Protein 4IGB (pdb70)

Foldseek 3Di:
DLQPQVQFAAEDAAAQQQLFAAFFFFAAFPVQKDWPDFDPQKDKDKDAQWAWQAQVHHTFGWIKIFIWGFDDLVDLAKDKDAFGTKMKRWFRDADLNFGKIKIKTFRMKMWGFPPDPLLNVLSPDPLATTFGAWMGIPRPHGNKIKGFGIDTDHPVRRRYRALGTKMKTWMKMFMDGPVPDFDLFWKKKKWWQQADADPVGDWKKKKFFPCRNWFRYKYAYNQADWDWADDDGIIMTTHDHGFDDSSCRRHHGMIMTTTLGRMTTMMIIYDSGDMTMITMTTFDQPPFKAKDKPPQADALAFFAKIKMKIKGFDDDDSHRHPGQFSWKKKKWFWDPQKAWDDKWKDWPNDTDDDPQFWHWDDDPRIIMIIGDPNNSVVVDRTIMMMMTMITGHHCRPVPQKTKIKMWMQGHSHIHIHDIGIYGHDD/DKDWDWDCDDNFIAIEIAAAQQQLQAQFFFFAAFPVQKDWPDFDPQKDKDKDAQWAWQAQVHHTFDGIKIFIWGFDDLVDQAKDKDAFGTKMKRFQRDADLNFGKIKIKTFRMKMWGFPPDPLLNCLSPDDQAGIWGAWMGDCRPHGRKIKGFGRDTDHPVRGRYRALGTKMKTWMKMFMDGPVHDFDLFWKKKKWWFQADADPSRDWKKKKFFVDRRWFHYKYAYPQADWDWADDPGMIMTTHDHGFDDSRCRRHHVMIMTTTLGRMTTMMIIYHSGDMTMITMTTFDQPPFKAKDKPPQADALAFFAKIKIKIKGADDDDSHRHPGQFPWKKKKWFWDPQKDWDDKWKDWPRDTDDDPQQWHWDDDRRMIMIIGDPNNSVVVRRTIMMMMTMMTGHHCSNPPPDDWTKIKMWMDGHSHIGIHDMGTYTYDYDD/DDKDWDWDDDPPFIAIEIAEAQQQLFAAFFFFAAFPVQKDWPDFDPQKDKDKDAQWAWLAQPHHGFGWIKIFIWGFDPLVDQAKDKDAFGTKMKGWQRDADPNFGKIKIKTFRMKIWGFPPDPLLNVLSPDPQATTFGAKMGICRPHGRKIKGWGIDTDHPVRGHYRQLGTWMKTWMKMFMDGPVPDFALFWKKKKWWFQADADPVRDWKKKKFFPDRNWFHYKYAYNQADWDWADDPTMIMTTHDHGDDDSSCRRHHVMIMITTLGRMTTMMIIYDSGDMTMITMTTAAQPPFKAKDKPPQEEALAAFAKIKMKIKGQDDDDSHRHPHQFQWKKKKWFWDLQKAWDDKWKDWDHGTDDDPQQWHWDDDRRMIMIIGDSNNSPDPRSTMMMMMTMITGHRCSVPDDDQKTKIKMWMDGHSDIGIHDMGMHGHD/DAAEDAAAFQQLQAAFFFFAAFPVQKDWPDADPQKDKDKDAQWAWLAQPHHTFGWIKIFIWGFDDLVDLAKDKDAFGTKMKGFQRDADPNFGKIKIKTFRMKIWGFPPDPLLNCLSPDPQAGIFGAWMGIPRPHGRKIKGWGRDTDHPVRRHYRQLGTKMKTKMKMFMDGPVNDDFLFWKKKKWFQQADADPVRDWKKKKFFPPVQFFRYKYAYNQAPWDWDDDDGITMTTHDHGFDDSRCRRHHVMIMTITLGRMTTMMIIYHSGDMTMITMTGFAQPPFKAKDKPPQADALAAWAKIKMKIKGQQGDDSYRHPGQFQWKKKKWFFDQQKDWDDKWKDWDHDTDDDPQFWHWDDDVRIIMIIGDSNNSVVPDRTIIMMMTIITGHRVSVVFTKIKMWMQGRSDIGIHDMGTHHYD

Structure (mmCIF, N/CA/C/O backbone):
data_4IGB
#
_entry.id   4IGB
#
_cell.length_a   152.131
_cell.length_b   158.115
_cell.length_c   164.265
_cell.angle_alpha   90.00
_cell.angle_beta   90.00
_cell.angle_gamma   90.00
#
_symmetry.space_group_name_H-M   'I 2 2 2'
#
loop_
_entity.id
_entity.type
_entity.pdbx_description
1 polymer 'LPXTG cell wall surface protein'
2 polymer 'LPXTG cell wall surface protein'
3 polymer 'LPXTG cell wall surface protein'
4 polymer 'LPXTG cell wall surface protein'
5 non-polymer 'SULFATE ION'
6 non-polymer GLYCEROL
7 non-polymer 'ACETATE ION'
8 non-polymer 'SODIUM ION'
9 water water
#
loop_
_atom_site.group_PDB
_atom_site.id
_atom_site.type_symbol
_atom_site.label_atom_id
_at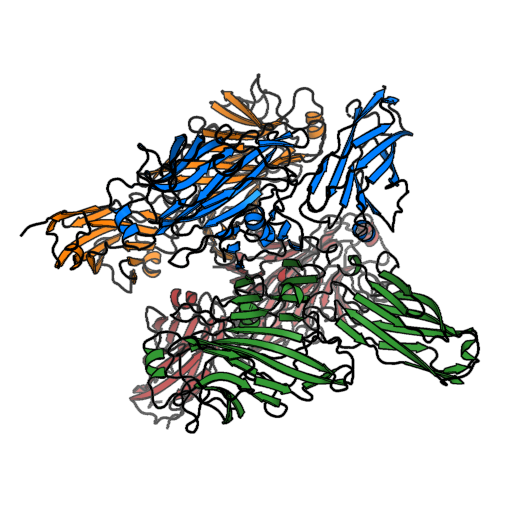om_site.label_alt_id
_atom_site.label_comp_id
_atom_site.label_asym_id
_atom_site.label_entity_id
_atom_site.label_seq_id
_atom_site.pdbx_PDB_ins_code
_atom_site.Cartn_x
_atom_site.Cartn_y
_atom_site.Cartn_z
_atom_site.occupancy
_atom_site.B_iso_or_equiv
_atom_site.auth_seq_id
_atom_site.auth_comp_id
_atom_site.auth_asym_id
_atom_site.auth_atom_id
_atom_site.pdbx_PDB_model_num
ATOM 1 N N . LEU A 1 1 ? 44.075 20.846 35.643 1.00 42.08 -6 LEU A N 1
ATOM 2 C CA . LEU A 1 1 ? 43.320 22.035 35.255 1.00 35.58 -6 LEU A CA 1
ATOM 3 C C . LEU A 1 1 ? 41.811 21.780 35.084 1.00 36.88 -6 LEU A C 1
ATOM 4 O O . LEU A 1 1 ? 41.362 20.670 34.777 1.00 27.08 -6 LEU A O 1
ATOM 9 N N . TYR A 1 2 ? 41.043 22.842 35.307 1.00 30.86 -5 TYR A N 1
ATOM 10 C CA . TYR A 1 2 ? 39.589 22.812 35.303 1.00 30.88 -5 TYR A CA 1
ATOM 11 C C . TYR A 1 2 ? 39.002 22.253 34.006 1.00 32.92 -5 TYR A C 1
ATOM 12 O O . TYR A 1 2 ? 37.954 21.612 34.029 1.00 33.49 -5 TYR A O 1
ATOM 21 N N . PHE A 1 3 ? 39.682 22.495 32.885 1.00 33.26 -4 PHE A N 1
ATOM 22 C CA . PHE A 1 3 ? 39.180 22.113 31.559 1.00 38.24 -4 PHE A CA 1
ATOM 23 C C . PHE A 1 3 ? 39.805 20.844 30.987 1.00 38.96 -4 PHE A C 1
ATOM 24 O O . PHE A 1 3 ? 39.475 20.438 29.878 1.00 48.01 -4 PHE A O 1
ATOM 32 N N . GLN A 1 4 ? 40.715 20.226 31.731 1.00 42.00 -3 GLN A N 1
ATOM 33 C CA . GLN A 1 4 ? 41.326 18.973 31.289 1.00 58.88 -3 GLN A CA 1
ATOM 34 C C . GLN A 1 4 ? 41.169 17.874 32.341 1.00 79.42 -3 GLN A C 1
ATOM 35 O O . GLN A 1 4 ? 42.127 17.180 32.685 1.00 88.15 -3 GLN A O 1
ATOM 41 N N . GLY A 1 5 ? 39.952 17.719 32.850 1.00 87.87 -2 GLY A N 1
ATOM 42 C CA . GLY A 1 5 ? 39.683 16.703 33.851 1.00 95.44 -2 GLY A CA 1
ATOM 43 C C . GLY A 1 5 ? 38.776 15.580 33.378 1.00 88.32 -2 GLY A C 1
ATOM 44 O O . GLY A 1 5 ? 38.142 14.913 34.197 1.00 82.97 -2 GLY A O 1
ATOM 45 N N . ALA A 1 6 ? 38.704 15.368 32.066 1.00 82.05 -1 ALA A N 1
ATOM 46 C CA . ALA A 1 6 ? 37.865 14.304 31.522 1.00 73.99 -1 ALA A CA 1
ATOM 47 C C . ALA A 1 6 ? 37.923 13.097 32.454 1.00 75.23 -1 ALA A C 1
ATOM 48 O O . ALA A 1 6 ? 39.010 12.690 32.859 1.00 76.65 -1 ALA A O 1
ATOM 50 N N . MET A 1 7 ? 36.754 12.557 32.803 1.00 72.58 0 MET A N 1
ATOM 51 C CA . MET A 1 7 ? 36.603 11.426 33.747 1.00 84.73 0 MET A CA 1
ATOM 52 C C . MET A 1 7 ? 36.796 11.766 35.239 1.00 74.44 0 MET A C 1
ATOM 53 O O . MET A 1 7 ? 36.053 11.274 36.098 1.00 74.59 0 MET A O 1
ATOM 58 N N . ALA A 1 8 ? 37.783 12.608 35.534 1.00 31.55 36 ALA A N 1
ATOM 59 C CA . ALA A 1 8 ? 38.150 12.917 36.910 1.00 28.61 36 ALA A CA 1
ATOM 60 C C . ALA A 1 8 ? 36.995 13.504 37.722 1.00 31.23 36 ALA A C 1
ATOM 61 O O . ALA A 1 8 ? 36.252 14.363 37.244 1.00 27.42 36 ALA A O 1
ATOM 63 N N . LEU A 1 9 ? 36.848 13.025 38.952 1.00 22.85 37 LEU A N 1
ATOM 64 C CA . LEU A 1 9 ? 35.939 13.644 39.895 1.00 18.35 37 LEU A CA 1
ATOM 65 C C . LEU A 1 9 ? 36.391 15.083 40.103 1.00 19.56 37 LEU A C 1
ATOM 66 O O . LEU A 1 9 ? 37.578 15.367 40.228 1.00 17.61 37 LEU A O 1
ATOM 71 N N . GLU A 1 10 ? 35.439 15.995 40.122 1.00 14.68 38 GLU A N 1
ATOM 72 C CA . GLU A 1 10 ? 35.736 17.401 40.319 1.00 13.04 38 GLU A CA 1
ATOM 73 C C . GLU A 1 10 ? 35.209 17.831 41.686 1.00 16.36 38 GLU A C 1
ATOM 74 O O . GLU A 1 10 ? 33.997 17.797 41.944 1.00 17.60 38 GLU A O 1
ATOM 80 N N . GLU A 1 11 ? 36.113 18.206 42.581 1.00 11.01 39 GLU A N 1
ATOM 81 C CA . GLU A 1 11 ? 35.704 18.760 43.870 1.00 12.23 39 GLU A CA 1
ATOM 82 C C . GLU A 1 11 ? 36.015 20.250 43.966 1.00 26.35 39 GLU A C 1
ATOM 83 O O . GLU A 1 11 ? 37.140 20.711 43.687 1.00 16.61 39 GLU A O 1
ATOM 89 N N . ILE A 1 12 ? 35.005 20.998 44.375 1.00 17.92 40 ILE A N 1
ATOM 90 C CA . ILE A 1 12 ? 35.115 22.444 44.414 1.00 19.17 40 ILE A CA 1
ATOM 91 C C . ILE A 1 12 ? 34.790 22.961 45.806 1.00 22.83 40 ILE A C 1
ATOM 92 O O . ILE A 1 12 ? 33.842 22.501 46.453 1.00 18.51 40 ILE A O 1
ATOM 97 N N . LYS A 1 13 ? 35.617 23.886 46.280 1.00 15.77 41 LYS A N 1
ATOM 98 C CA . LYS A 1 13 ? 35.263 24.660 47.448 1.00 14.23 41 LYS A CA 1
ATOM 99 C C . LYS A 1 13 ? 35.472 26.133 47.146 1.00 16.80 41 LYS A C 1
ATOM 100 O O . LYS A 1 13 ? 36.594 26.568 46.910 1.00 20.42 41 LYS A O 1
ATOM 106 N N . ASN A 1 14 ? 34.380 26.890 47.141 1.00 16.66 42 ASN A N 1
ATOM 107 C CA . ASN A 1 14 ? 34.394 28.285 46.713 1.00 19.37 42 ASN A CA 1
ATOM 108 C C . ASN A 1 14 ? 33.306 29.092 47.439 1.00 20.80 42 ASN A C 1
ATOM 109 O O . ASN A 1 14 ? 32.695 28.601 48.396 1.00 17.93 42 ASN A O 1
ATOM 114 N N . GLY A 1 15 ? 33.065 30.314 46.975 1.00 18.95 43 GLY A N 1
ATOM 115 C CA . GLY A 1 15 ? 32.148 31.228 47.643 1.00 19.50 43 GLY A CA 1
ATOM 116 C C . GLY A 1 15 ? 30.678 31.039 47.297 1.00 28.84 43 GLY A C 1
ATOM 117 O O . GLY A 1 15 ? 29.810 31.740 47.841 1.00 24.04 43 GLY A O 1
ATOM 118 N N . THR A 1 16 ? 30.377 30.101 46.400 1.00 20.42 44 THR A N 1
ATOM 119 C CA . THR A 1 16 ? 28.985 29.883 46.015 1.00 23.24 44 THR A CA 1
ATOM 120 C C . THR A 1 16 ? 28.104 29.640 47.232 1.00 16.18 44 THR A C 1
ATOM 121 O O . THR A 1 16 ? 28.434 28.843 48.106 1.00 17.51 44 THR A O 1
ATOM 125 N N . ASP A 1 17 ? 26.978 30.339 47.283 1.00 17.77 45 ASP A N 1
ATOM 126 C CA . ASP A 1 17 ? 26.049 30.210 48.388 1.00 22.65 45 ASP A CA 1
ATOM 127 C C . ASP A 1 17 ? 25.122 29.034 48.128 1.00 23.89 45 ASP A C 1
ATOM 128 O O . ASP A 1 17 ? 24.224 29.118 47.300 1.00 17.35 45 ASP A O 1
ATOM 133 N N . ILE A 1 18 ? 25.338 27.940 48.849 1.00 19.84 46 ILE A N 1
ATOM 134 C CA . ILE A 1 18 ? 24.608 26.722 48.547 1.00 15.71 46 ILE A CA 1
ATOM 135 C C . ILE A 1 18 ? 23.149 26.893 48.917 1.00 25.57 46 ILE A C 1
ATOM 136 O O . ILE A 1 18 ? 22.290 26.290 48.298 1.00 21.21 46 ILE A O 1
ATOM 141 N N . SER A 1 19 ? 22.869 27.742 49.909 1.00 20.13 47 SER A N 1
ATOM 142 C CA . SER A 1 19 ? 21.496 27.964 50.332 1.00 15.42 47 SER A CA 1
ATOM 143 C C . SER A 1 19 ? 20.666 28.708 49.291 1.00 17.94 47 SER A C 1
ATOM 144 O O . SER A 1 19 ? 19.442 28.669 49.358 1.00 20.84 47 SER A O 1
ATOM 147 N N . THR A 1 20 ? 21.310 29.396 48.349 1.00 12.71 48 THR A N 1
ATOM 148 C CA . THR A 1 20 ? 20.558 30.121 47.319 1.00 17.28 48 THR A CA 1
ATOM 149 C C . THR A 1 20 ? 20.712 29.574 45.885 1.00 27.67 48 THR A C 1
ATOM 150 O O . THR A 1 20 ? 20.661 30.330 44.916 1.00 20.22 48 THR A O 1
ATOM 154 N N . LEU A 1 21 ? 20.891 28.267 45.754 1.00 21.75 49 LEU A N 1
ATOM 155 C CA . LEU A 1 21 ? 20.913 27.653 44.436 1.00 26.76 49 LEU A CA 1
ATOM 156 C C . LEU A 1 21 ? 19.520 27.694 43.856 1.00 23.29 49 LEU A C 1
ATOM 157 O O . LEU A 1 21 ? 18.537 27.683 44.584 1.00 26.86 49 LEU A O 1
ATOM 162 N N . ASP A 1 22 ? 19.452 27.726 42.538 1.00 18.88 50 ASP A N 1
ATOM 163 C CA . ASP A 1 22 ? 18.190 27.745 41.826 1.00 27.25 50 ASP A CA 1
ATOM 164 C C . ASP A 1 22 ? 17.964 26.400 41.141 1.00 25.57 50 ASP A C 1
ATOM 165 O O . ASP A 1 22 ? 17.419 26.358 40.050 1.00 28.02 50 ASP A O 1
ATOM 170 N N . ILE A 1 23 ? 18.399 25.306 41.764 1.00 17.48 51 ILE A N 1
ATOM 171 C CA . ILE A 1 23 ? 18.222 23.990 41.142 1.00 21.25 51 ILE A CA 1
ATOM 172 C C . ILE A 1 23 ? 16.788 23.491 41.325 1.00 23.31 51 ILE A C 1
ATOM 173 O O . ILE A 1 23 ? 16.038 24.028 42.140 1.00 21.09 51 ILE A O 1
ATOM 178 N N . ARG A 1 24 ? 16.401 22.480 40.553 1.00 15.19 52 ARG A N 1
ATOM 179 C CA . ARG A 1 24 ? 15.035 21.980 40.588 1.00 18.46 52 ARG A CA 1
ATOM 180 C C . ARG A 1 24 ? 14.881 20.942 41.680 1.00 18.66 52 ARG A C 1
ATOM 181 O O . ARG A 1 24 ? 15.570 19.928 41.662 1.00 19.17 52 ARG A O 1
ATOM 189 N N . LYS A 1 25 ? 13.973 21.188 42.618 1.00 14.84 53 LYS A N 1
ATOM 190 C CA . LYS A 1 25 ? 13.669 20.196 43.641 1.00 14.06 53 LYS A CA 1
ATOM 191 C C . LYS A 1 25 ? 12.450 19.425 43.173 1.00 26.80 53 LYS A C 1
ATOM 192 O O . LYS A 1 25 ? 11.428 20.013 42.865 1.00 20.87 53 LYS A O 1
ATOM 198 N N . PHE A 1 26 ? 12.567 18.105 43.091 1.00 21.77 54 PHE A N 1
ATOM 199 C CA . PHE A 1 26 ? 11.465 17.293 42.602 1.00 14.21 54 PHE A CA 1
ATOM 200 C C . PHE A 1 26 ? 10.338 17.188 43.617 1.00 17.39 54 PHE A C 1
ATOM 201 O O . PHE A 1 26 ? 10.564 17.349 44.820 1.00 21.45 54 PHE A O 1
ATOM 209 N N . ASN A 1 27 ? 9.123 16.929 43.131 1.00 19.62 55 ASN A N 1
ATOM 210 C CA . ASN A 1 27 ? 7.978 16.750 44.019 1.00 17.14 55 ASN A CA 1
ATOM 211 C C . ASN A 1 27 ? 7.966 15.355 44.610 1.00 21.99 55 ASN A C 1
ATOM 212 O O . ASN A 1 27 ? 7.617 14.390 43.922 1.00 15.95 55 ASN A O 1
ATOM 217 N N . LEU A 1 28 ? 8.344 15.252 45.879 1.00 18.21 56 LEU A N 1
ATOM 218 C CA . LEU A 1 28 ? 8.286 13.990 46.615 1.00 20.59 56 LEU A CA 1
ATOM 219 C C . LEU A 1 28 ? 7.469 14.195 47.877 1.00 21.97 56 LEU A C 1
ATOM 220 O O . LEU A 1 28 ? 7.815 15.019 48.722 1.00 19.28 56 LEU A O 1
ATOM 225 N N . ASN A 1 29 ? 6.391 13.441 48.024 1.00 23.78 57 ASN A N 1
ATOM 226 C CA . ASN A 1 29 ? 5.538 13.643 49.181 1.00 21.96 57 ASN A CA 1
ATOM 227 C C . ASN A 1 29 ? 4.680 12.421 49.484 1.00 26.63 57 ASN A C 1
ATOM 228 O O . ASN A 1 29 ? 4.672 11.443 48.725 1.00 17.91 57 ASN A O 1
ATOM 233 N N . ILE A 1 30 ? 3.955 12.484 50.595 1.00 25.60 58 ILE A N 1
ATOM 234 C CA . ILE A 1 30 ? 3.140 11.363 51.044 1.00 26.60 58 ILE A CA 1
ATOM 235 C C . ILE A 1 30 ? 2.018 11.037 50.070 1.00 26.10 58 ILE A C 1
ATOM 236 O O . ILE A 1 30 ? 1.400 9.992 50.169 1.00 25.26 58 ILE A O 1
ATOM 241 N N . ASN A 1 31 ? 1.736 11.937 49.144 1.00 19.32 59 ASN A N 1
ATOM 242 C CA . ASN A 1 31 ? 0.624 11.708 48.241 1.00 26.93 59 ASN A CA 1
ATOM 243 C C . ASN A 1 31 ? 0.981 11.132 46.869 1.00 24.80 59 ASN A C 1
ATOM 244 O O . ASN A 1 31 ? 0.094 10.672 46.156 1.00 26.86 59 ASN A O 1
ATOM 249 N N . ASN A 1 32 ? 2.267 11.140 46.513 1.00 18.07 60 ASN A N 1
ATOM 250 C CA . ASN A 1 32 ? 2.702 10.455 45.294 1.00 24.77 60 ASN A CA 1
ATOM 251 C C . ASN A 1 32 ? 3.633 9.258 45.545 1.00 18.02 60 ASN A C 1
ATOM 252 O O . ASN A 1 32 ? 4.096 8.616 44.609 1.00 18.94 60 ASN A O 1
ATOM 257 N N . VAL A 1 33 ? 3.866 8.936 46.811 1.00 17.76 61 VAL A N 1
ATOM 258 C CA . VAL A 1 33 ? 4.677 7.773 47.128 1.00 15.33 61 VAL A CA 1
ATOM 259 C C . VAL A 1 33 ? 3.823 6.518 47.075 1.00 16.64 61 VAL A C 1
ATOM 260 O O . VAL A 1 33 ? 2.632 6.539 47.399 1.00 19.00 61 VAL A O 1
ATOM 264 N N . SER A 1 34 ? 4.432 5.422 46.647 1.00 21.35 62 SER A N 1
ATOM 265 C CA . SER A 1 34 ? 3.825 4.115 46.814 1.00 17.89 62 SER A CA 1
ATOM 266 C C . SER A 1 34 ? 4.909 3.193 47.313 1.00 17.70 62 SER A C 1
ATOM 267 O O . SER A 1 34 ? 6.086 3.415 47.047 1.00 18.77 62 SER A O 1
ATOM 270 N N . VAL A 1 35 ? 4.513 2.167 48.052 1.00 17.82 63 VAL A N 1
ATOM 271 C CA . VAL A 1 35 ? 5.447 1.169 48.534 1.00 13.45 63 VAL A CA 1
ATOM 272 C C . VAL A 1 35 ? 5.452 0.031 47.500 1.00 18.55 63 VAL A C 1
ATOM 273 O O . VAL A 1 35 ? 4.436 -0.628 47.320 1.00 17.23 63 VAL A O 1
ATOM 277 N N . LEU A 1 36 ? 6.574 -0.166 46.803 1.00 19.11 64 LEU A N 1
ATOM 278 C CA . LEU A 1 36 ? 6.699 -1.260 45.820 1.00 22.03 64 LEU A CA 1
ATOM 279 C C . LEU A 1 36 ? 6.823 -2.586 46.554 1.00 28.42 64 LEU A C 1
ATOM 280 O O . LEU A 1 36 ? 6.210 -3.592 46.188 1.00 32.72 64 LEU A O 1
ATOM 285 N N . SER A 1 37 ? 7.623 -2.583 47.606 1.00 22.82 65 SER A N 1
ATOM 286 C CA . SER A 1 37 ? 7.639 -3.718 48.506 1.00 21.95 65 SER A CA 1
ATOM 287 C C . SER A 1 37 ? 8.148 -3.272 49.854 1.00 26.46 65 SER A C 1
ATOM 288 O O . SER A 1 37 ? 8.884 -2.284 49.967 1.00 22.86 65 SER A O 1
ATOM 291 N N . LYS A 1 38 ? 7.749 -3.998 50.884 1.00 19.62 66 LYS A N 1
ATOM 292 C CA . LYS A 1 38 ? 8.335 -3.808 52.186 1.00 24.19 66 LYS A CA 1
ATOM 293 C C . LYS A 1 38 ? 8.324 -5.144 52.895 1.00 31.08 66 LYS A C 1
ATOM 294 O O . LYS A 1 38 ? 7.414 -5.946 52.699 1.00 26.73 66 LYS A O 1
ATOM 300 N N . SER A 1 39 ? 9.354 -5.393 53.689 1.00 22.66 67 SER A N 1
ATOM 301 C CA . SER A 1 39 ? 9.434 -6.624 54.460 1.00 29.01 67 SER A CA 1
ATOM 302 C C . SER A 1 39 ? 8.561 -6.470 55.693 1.00 21.04 67 SER A C 1
ATOM 303 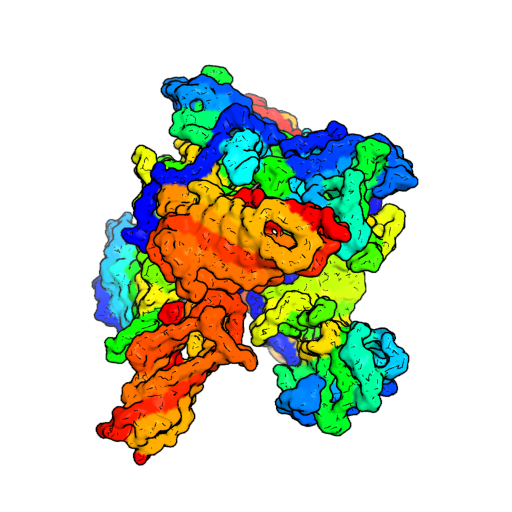O O . SER A 1 39 ? 8.200 -5.350 56.062 1.00 23.28 67 SER A O 1
ATOM 306 N N . GLN A 1 40 ? 8.231 -7.587 56.339 1.00 21.59 68 GLN A N 1
ATOM 307 C CA . GLN A 1 40 ? 7.358 -7.569 57.511 1.00 21.72 68 GLN A CA 1
ATOM 308 C C . GLN A 1 40 ? 7.992 -6.891 58.727 1.00 23.39 68 GLN A C 1
ATOM 309 O O . GLN A 1 40 ? 7.334 -6.694 59.746 1.00 28.86 68 GLN A O 1
ATOM 315 N N . SER A 1 41 ? 9.270 -6.555 58.622 1.00 20.18 69 SER A N 1
ATOM 316 C CA . SER A 1 41 ? 9.979 -5.887 59.704 1.00 31.03 69 SER A CA 1
ATOM 317 C C . SER A 1 41 ? 9.565 -4.425 59.795 1.00 27.24 69 SER A C 1
ATOM 318 O O . SER A 1 41 ? 9.788 -3.765 60.810 1.00 21.87 69 SER A O 1
ATOM 321 N N . VAL A 1 42 ? 8.989 -3.919 58.716 1.00 22.69 70 VAL A N 1
ATOM 322 C CA . VAL A 1 42 ? 8.643 -2.513 58.645 1.00 22.94 70 VAL A CA 1
ATOM 323 C C . VAL A 1 42 ? 7.253 -2.245 59.188 1.00 27.78 70 VAL A C 1
ATOM 324 O O . VAL A 1 42 ? 6.266 -2.900 58.810 1.00 27.22 70 VAL A O 1
ATOM 328 N N . ASP A 1 43 ? 7.196 -1.278 60.091 1.00 22.43 71 ASP A N 1
ATOM 329 C CA . ASP A 1 43 ? 5.946 -0.803 60.661 1.00 25.40 71 ASP A CA 1
ATOM 330 C C . ASP A 1 43 ? 5.675 0.561 60.069 1.00 25.79 71 ASP A C 1
ATOM 331 O O . ASP A 1 43 ? 6.370 1.524 60.384 1.00 25.03 71 ASP A O 1
ATOM 336 N N . GLN A 1 44 ? 4.683 0.647 59.196 1.00 19.84 72 GLN A N 1
ATOM 337 C CA . GLN A 1 44 ? 4.386 1.898 58.528 1.00 24.57 72 GLN A CA 1
ATOM 338 C C . GLN A 1 44 ? 3.078 2.477 59.050 1.00 35.72 72 GLN A C 1
ATOM 339 O O . GLN A 1 44 ? 2.094 1.756 59.210 1.00 28.81 72 GLN A O 1
ATOM 345 N N . PHE A 1 45 ? 3.058 3.777 59.320 1.00 28.19 73 PHE A N 1
ATOM 346 C CA . PHE A 1 45 ? 1.817 4.382 59.775 1.00 25.78 73 PHE A CA 1
ATOM 347 C C . PHE A 1 45 ? 1.735 5.872 59.508 1.00 34.67 73 PHE A C 1
ATOM 348 O O . PHE A 1 45 ? 2.746 6.567 59.454 1.00 29.08 73 PHE A O 1
ATOM 356 N N . HIS A 1 46 ? 0.510 6.349 59.332 1.00 27.51 74 HIS A N 1
ATOM 357 C CA . HIS A 1 46 ? 0.264 7.757 59.105 1.00 27.81 74 HIS A CA 1
ATOM 358 C C . HIS A 1 46 ? 0.168 8.518 60.428 1.00 36.11 74 HIS A C 1
ATOM 359 O O . HIS A 1 46 ? -0.350 8.000 61.411 1.00 31.81 74 HIS A O 1
ATOM 366 N N . LEU A 1 47 ? 0.713 9.734 60.451 1.00 36.62 75 LEU A N 1
ATOM 367 C CA . LEU A 1 47 ? 0.575 10.638 61.590 1.00 32.60 75 LEU A CA 1
ATOM 368 C C . LEU A 1 47 ? 0.084 12.008 61.103 1.00 42.23 75 LEU A C 1
ATOM 369 O O . LEU A 1 47 ? 0.402 12.437 59.985 1.00 33.54 75 LEU A O 1
ATOM 374 N N . SER A 1 48 ? -0.706 12.684 61.932 1.00 31.09 76 SER A N 1
ATOM 375 C CA . SER A 1 48 ? -1.096 14.062 61.656 1.00 28.15 76 SER A CA 1
ATOM 376 C C . SER A 1 48 ? -0.594 14.912 62.798 1.00 30.92 76 SER A C 1
ATOM 377 O O . SER A 1 48 ? -0.849 14.599 63.959 1.00 37.00 76 SER A O 1
ATOM 380 N N . ASN A 1 49 ? 0.118 15.985 62.467 1.00 36.54 77 ASN A N 1
ATOM 381 C CA . ASN A 1 49 ? 0.685 16.872 63.476 1.00 38.24 77 ASN A CA 1
ATOM 382 C C . ASN A 1 49 ? 1.360 16.058 64.564 1.00 40.63 77 ASN A C 1
ATOM 383 O O . ASN A 1 49 ? 0.935 16.090 65.716 1.00 35.77 77 ASN A O 1
ATOM 388 N N . PRO A 1 50 ? 2.418 15.318 64.204 1.00 39.13 78 PRO A N 1
ATOM 389 C CA . PRO A 1 50 ? 3.027 14.395 65.163 1.00 29.92 78 PRO A CA 1
ATOM 390 C C . PRO A 1 50 ? 3.803 15.120 66.254 1.00 31.80 78 PRO A C 1
ATOM 391 O O . PRO A 1 50 ? 4.125 16.307 66.124 1.00 26.24 78 PRO A O 1
ATOM 395 N N . HIS A 1 51 ? 4.099 14.389 67.321 1.00 24.61 79 HIS A N 1
ATOM 396 C CA . HIS A 1 51 ? 4.953 14.877 68.391 1.00 30.62 79 HIS A CA 1
ATOM 397 C C . HIS A 1 51 ? 6.387 14.467 68.119 1.00 30.98 79 HIS A C 1
ATOM 398 O O . HIS A 1 51 ? 6.639 13.343 67.701 1.00 32.63 79 HIS A O 1
ATOM 405 N N . TYR A 1 52 ? 7.325 15.377 68.369 1.00 30.25 80 TYR A N 1
ATOM 406 C CA . TYR A 1 52 ? 8.739 15.127 68.103 1.00 31.18 80 TYR A CA 1
ATOM 407 C C . TYR A 1 52 ? 9.441 14.393 69.257 1.00 36.25 80 TYR A C 1
ATOM 408 O O . TYR A 1 52 ? 9.471 14.879 70.390 1.00 36.03 80 TYR A O 1
ATOM 417 N N . GLU A 1 53 ? 9.976 13.210 68.958 1.00 31.05 81 GLU A N 1
ATOM 418 C CA . GLU A 1 53 ? 10.831 12.449 69.878 1.00 28.86 81 GLU A CA 1
ATOM 419 C C . GLU A 1 53 ? 10.072 11.768 71.023 1.00 36.02 81 GLU A C 1
ATOM 420 O O . GLU A 1 53 ? 10.214 10.561 71.231 1.00 33.78 81 GLU A O 1
ATOM 426 N N . TYR A 1 54 ? 9.276 12.545 71.754 1.00 31.92 82 TYR A N 1
ATOM 427 C CA . TYR A 1 54 ? 8.494 12.034 72.875 1.00 28.73 82 TYR A CA 1
ATOM 428 C C . TYR A 1 54 ? 7.039 12.451 72.726 1.00 34.05 82 TYR A C 1
ATOM 429 O O . TYR A 1 54 ? 6.739 13.477 72.111 1.00 33.40 82 TYR A O 1
ATOM 438 N N . LEU A 1 55 ? 6.133 11.668 73.300 1.00 33.33 83 LEU A N 1
ATOM 439 C CA . LEU A 1 55 ? 4.720 12.036 73.291 1.00 32.02 83 LEU A CA 1
ATOM 440 C C . LEU A 1 55 ? 4.509 13.401 73.957 1.00 35.91 83 LEU A C 1
ATOM 441 O O . LEU A 1 55 ? 3.706 14.204 73.496 1.00 47.43 83 LEU A O 1
ATOM 446 N N . SER A 1 56 ? 5.246 13.671 75.028 1.00 35.61 84 SER A N 1
ATOM 447 C CA . SER A 1 56 ? 5.110 14.946 75.728 1.00 44.29 84 SER A CA 1
ATOM 448 C C . SER A 1 56 ? 5.858 16.044 74.994 1.00 45.28 84 SER A C 1
ATOM 449 O O . SER A 1 56 ? 5.792 17.211 75.379 1.00 45.08 84 SER A O 1
ATOM 452 N N . GLY A 1 57 ? 6.572 15.660 73.937 1.00 44.64 85 GLY A N 1
ATOM 453 C CA . GLY A 1 57 ? 7.346 16.598 73.139 1.00 43.25 85 GLY A CA 1
ATOM 454 C C . GLY A 1 57 ? 6.477 17.571 72.363 1.00 40.20 85 GLY A C 1
ATOM 455 O O . GLY A 1 57 ? 5.254 17.438 72.346 1.00 35.55 85 GLY A O 1
ATOM 456 N N . GLY A 1 58 ? 7.103 18.558 71.728 1.00 45.08 86 GLY A N 1
ATOM 457 C CA . GLY A 1 58 ? 6.359 19.526 70.938 1.00 49.73 86 GLY A CA 1
ATOM 458 C C . GLY A 1 58 ? 5.614 18.822 69.821 1.00 46.23 86 GLY A C 1
ATOM 459 O O . GLY A 1 58 ? 6.072 17.782 69.330 1.00 35.64 86 GLY A O 1
ATOM 460 N N . ALA A 1 59 ? 4.455 19.363 69.444 1.00 35.30 87 ALA A N 1
ATOM 461 C CA . ALA A 1 59 ? 3.706 18.860 68.298 1.00 37.10 87 ALA A CA 1
ATOM 462 C C . ALA A 1 59 ? 3.915 19.797 67.115 1.00 46.54 87 ALA A C 1
ATOM 463 O O . ALA A 1 59 ? 3.885 21.023 67.267 1.00 42.64 87 ALA A O 1
ATOM 465 N N . TYR A 1 60 ? 4.139 19.222 65.938 1.00 34.87 88 TYR A N 1
ATOM 466 C CA . TYR A 1 60 ? 4.394 20.025 64.749 1.00 32.02 88 TYR A CA 1
ATOM 467 C C . TYR A 1 60 ? 3.348 19.753 63.686 1.00 38.72 88 TYR A C 1
ATOM 468 O O . TYR A 1 60 ? 3.015 18.606 63.418 1.00 33.15 88 TYR A O 1
ATOM 477 N N . PRO A 1 61 ? 2.811 20.826 63.095 1.00 43.73 89 PRO A N 1
ATOM 478 C CA . PRO A 1 61 ? 1.722 20.735 62.120 1.00 45.99 89 PRO A CA 1
ATOM 479 C C . PRO A 1 61 ? 2.181 20.061 60.843 1.00 33.93 89 PRO A C 1
ATOM 480 O O . PRO A 1 61 ? 3.242 20.397 60.322 1.00 32.78 89 PRO A O 1
ATOM 484 N N . GLY A 1 62 ? 1.389 19.116 60.355 1.00 34.66 90 GLY A N 1
ATOM 485 C CA . GLY A 1 62 ? 1.626 18.526 59.053 1.00 32.60 90 GLY A CA 1
ATOM 486 C C . GLY A 1 62 ? 1.243 17.060 59.008 1.00 34.54 90 GLY A C 1
ATOM 487 O O . GLY A 1 62 ? 1.194 16.390 60.041 1.00 36.49 90 GLY A O 1
ATOM 488 N N . GLU A 1 63 ? 0.957 16.567 57.808 1.00 27.77 91 GLU A N 1
ATOM 489 C CA . GLU A 1 63 ? 0.745 15.144 57.605 1.00 27.39 91 GLU A CA 1
ATOM 490 C C . GLU A 1 63 ? 2.106 14.481 57.387 1.00 34.23 91 GLU A C 1
ATOM 491 O O . GLU A 1 63 ? 3.025 15.086 56.824 1.00 27.61 91 GLU A O 1
ATOM 497 N N . MET A 1 64 ? 2.227 13.241 57.841 1.00 19.92 92 MET A N 1
ATOM 498 C CA . MET A 1 64 ? 3.473 12.499 57.746 1.00 25.41 92 MET A CA 1
ATOM 499 C C . MET A 1 64 ? 3.175 11.017 57.557 1.00 30.08 92 MET A C 1
ATOM 500 O O . MET A 1 64 ? 2.187 10.493 58.079 1.00 23.73 92 MET A O 1
ATOM 505 N N . GLU A 1 65 ? 4.021 10.352 56.777 1.00 25.51 93 GLU A N 1
ATOM 506 C CA . GLU A 1 65 ? 3.991 8.903 56.699 1.00 24.15 93 GLU A CA 1
ATOM 507 C C . GLU A 1 65 ? 5.275 8.404 57.339 1.00 23.67 93 GLU A C 1
ATOM 508 O O . GLU A 1 65 ? 6.376 8.717 56.879 1.00 24.98 93 GLU A O 1
ATOM 514 N N . ASN A 1 66 ? 5.131 7.646 58.417 1.00 26.09 94 ASN A N 1
ATOM 515 C CA . ASN A 1 66 ? 6.262 7.298 59.263 1.00 21.26 94 ASN A CA 1
ATOM 516 C C . ASN A 1 66 ? 6.613 5.828 59.122 1.00 23.41 94 ASN A C 1
ATOM 517 O O . ASN A 1 66 ? 5.726 4.989 59.003 1.00 24.33 94 ASN A O 1
ATOM 522 N N . PHE A 1 67 ? 7.903 5.508 59.142 1.00 18.95 95 PHE A N 1
ATOM 523 C CA . PHE A 1 67 ? 8.319 4.109 58.996 1.00 22.57 95 PHE A CA 1
ATOM 524 C C . PHE A 1 67 ? 9.270 3.681 60.106 1.00 21.04 95 PHE A C 1
ATOM 525 O O . PHE A 1 67 ? 10.292 4.328 60.351 1.00 22.39 95 PHE A O 1
ATOM 533 N N . THR A 1 68 ? 8.930 2.585 60.773 1.00 20.72 96 THR A N 1
ATOM 534 C CA . THR A 1 68 ? 9.769 2.035 61.840 1.00 26.77 96 THR A CA 1
A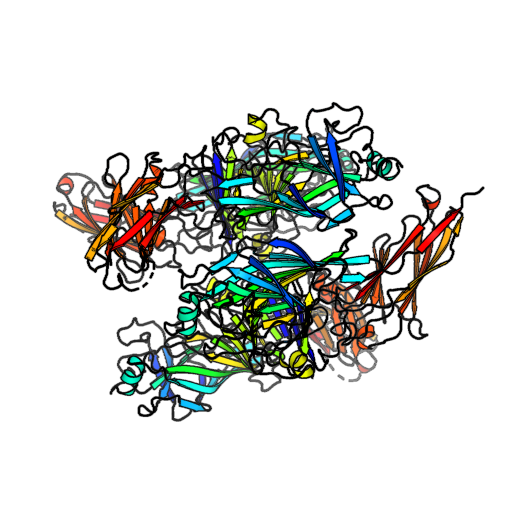TOM 535 C C . THR A 1 68 ? 10.085 0.546 61.593 1.00 24.57 96 THR A C 1
ATOM 536 O O . THR A 1 68 ? 9.412 -0.108 60.799 1.00 23.67 96 THR A O 1
ATOM 540 N N . LEU A 1 69 ? 11.110 0.035 62.280 1.00 17.06 97 LEU A N 1
ATOM 541 C CA . LEU A 1 69 ? 11.526 -1.354 62.168 1.00 21.75 97 LEU A CA 1
ATOM 542 C C . LEU A 1 69 ? 11.239 -2.118 63.464 1.00 30.13 97 LEU A C 1
ATOM 543 O O . LEU A 1 69 ? 11.666 -1.705 64.541 1.00 21.81 97 LEU A O 1
ATOM 548 N N . LYS A 1 70 ? 10.498 -3.221 63.352 1.00 24.77 98 LYS A N 1
ATOM 549 C CA . LYS A 1 70 ? 10.265 -4.120 64.472 1.00 22.24 98 LYS A CA 1
ATOM 550 C C . LYS A 1 70 ? 11.571 -4.809 64.836 1.00 23.12 98 LYS A C 1
ATOM 551 O O . LYS A 1 70 ? 12.144 -5.531 64.028 1.00 30.43 98 LYS A O 1
ATOM 557 N N . VAL A 1 71 ? 12.046 -4.605 66.053 1.00 20.55 99 VAL A N 1
ATOM 558 C CA . VAL A 1 71 ? 13.266 -5.275 66.474 1.00 25.75 99 VAL A CA 1
ATOM 559 C C . VAL A 1 71 ? 12.964 -6.574 67.227 1.00 30.89 99 VAL A C 1
ATOM 560 O O . VAL A 1 71 ? 11.866 -6.766 67.750 1.00 26.65 99 VAL A O 1
ATOM 564 N N . ASP A 1 72 ? 13.942 -7.469 67.277 1.00 32.98 100 ASP A N 1
ATOM 565 C CA . ASP A 1 72 ? 13.834 -8.633 68.145 1.00 28.30 100 ASP A CA 1
ATOM 566 C C . ASP A 1 72 ? 14.267 -8.188 69.542 1.00 28.12 100 ASP A C 1
ATOM 567 O O . ASP A 1 72 ? 15.450 -7.998 69.792 1.00 30.76 100 ASP A O 1
ATOM 572 N N . LYS A 1 73 ? 13.312 -8.004 70.448 1.00 32.42 101 LYS A N 1
ATOM 573 C CA . LYS A 1 73 ? 13.621 -7.415 71.752 1.00 37.15 101 LYS A CA 1
ATOM 574 C C . LYS A 1 73 ? 14.527 -8.269 72.638 1.00 42.84 101 LYS A C 1
ATOM 575 O O . LYS A 1 73 ? 15.066 -7.779 73.630 1.00 37.34 101 LYS A O 1
ATOM 581 N N . SER A 1 74 ? 14.706 -9.534 72.274 1.00 31.64 102 SER A N 1
ATOM 582 C CA . SER A 1 74 ? 15.570 -10.423 73.043 1.00 41.94 102 SER A CA 1
ATOM 583 C C . SER A 1 74 ? 17.045 -10.229 72.686 1.00 43.17 102 SER A C 1
ATOM 584 O O . SER A 1 74 ? 17.937 -10.545 73.484 1.00 43.22 102 SER A O 1
ATOM 587 N N . LYS A 1 75 ? 17.295 -9.691 71.494 1.00 29.96 103 LYS A N 1
ATOM 588 C CA . LYS A 1 75 ? 18.659 -9.530 70.996 1.00 28.16 103 LYS A CA 1
ATOM 589 C C . LYS A 1 75 ? 19.210 -8.143 71.298 1.00 36.14 103 LYS A C 1
ATOM 590 O O . LYS A 1 75 ? 19.048 -7.213 70.514 1.00 42.50 103 LYS A O 1
ATOM 596 N N . LYS A 1 76 ? 19.872 -8.001 72.433 1.00 31.60 104 LYS A N 1
ATOM 597 C CA . LYS A 1 76 ? 20.475 -6.726 72.778 1.00 40.32 104 LYS A CA 1
ATOM 598 C C . LYS A 1 76 ? 21.831 -6.653 72.085 1.00 41.09 104 LYS A C 1
ATOM 599 O O . LYS A 1 76 ? 22.885 -6.846 72.690 1.00 34.81 104 LYS A O 1
ATOM 605 N N . GLN A 1 77 ? 21.761 -6.404 70.780 1.00 30.18 105 GLN A N 1
ATOM 606 C CA . GLN A 1 77 ? 22.912 -6.441 69.891 1.00 33.34 105 GLN A CA 1
ATOM 607 C C . GLN A 1 77 ? 22.483 -5.907 68.518 1.00 27.34 105 GLN A C 1
ATOM 608 O O . GLN A 1 77 ? 21.297 -5.789 68.232 1.00 27.17 105 GLN A O 1
ATOM 614 N N . ASP A 1 78 ? 23.449 -5.600 67.669 1.00 23.18 106 ASP A N 1
ATOM 615 C CA . ASP A 1 78 ? 23.154 -5.059 66.348 1.00 25.68 106 ASP A CA 1
ATOM 616 C C . ASP A 1 78 ? 22.147 -5.922 65.599 1.00 32.31 106 ASP A C 1
ATOM 617 O O . ASP A 1 78 ? 22.228 -7.146 65.618 1.00 29.08 106 ASP A O 1
ATOM 622 N N . GLN A 1 79 ? 21.181 -5.281 64.955 1.00 23.18 107 GLN A N 1
ATOM 623 C CA . GLN A 1 79 ? 20.239 -6.003 64.113 1.00 20.71 107 GLN A CA 1
ATOM 624 C C . GLN A 1 79 ? 20.206 -5.431 62.692 1.00 32.28 107 GLN A C 1
ATOM 625 O O . GLN A 1 79 ? 20.153 -4.201 62.491 1.00 24.62 107 GLN A O 1
ATOM 631 N N . VAL A 1 80 ? 20.247 -6.332 61.713 1.00 22.02 108 VAL A N 1
ATOM 632 C CA . VAL A 1 80 ? 20.356 -5.960 60.306 1.00 25.88 108 VAL A CA 1
ATOM 633 C C . VAL A 1 80 ? 19.074 -6.260 59.555 1.00 27.72 108 VAL A C 1
ATOM 634 O O . VAL A 1 80 ? 18.563 -7.382 59.595 1.00 23.39 108 VAL A O 1
ATOM 638 N N . PHE A 1 81 ? 18.568 -5.253 58.853 1.00 23.03 109 PHE A N 1
ATOM 639 C CA . PHE A 1 81 ? 17.365 -5.412 58.042 1.00 18.52 109 PHE A CA 1
ATOM 640 C C . PHE A 1 81 ? 17.646 -5.232 56.553 1.00 21.79 109 PHE A C 1
ATOM 641 O O . PHE A 1 81 ? 17.752 -4.114 56.060 1.00 16.40 109 PHE A O 1
ATOM 649 N N . GLU A 1 82 ? 17.780 -6.351 55.847 1.00 21.16 110 GLU A N 1
ATOM 650 C CA . GLU A 1 82 ? 18.033 -6.336 54.407 1.00 16.99 110 GLU A CA 1
ATOM 651 C C . GLU A 1 82 ? 16.810 -5.881 53.621 1.00 16.51 110 GLU A C 1
ATOM 652 O O . GLU A 1 82 ? 15.708 -6.335 53.883 1.00 18.38 110 GLU A O 1
ATOM 658 N N . ASN A 1 83 ? 17.004 -4.991 52.654 1.00 19.14 111 ASN A N 1
ATOM 659 C CA . ASN A 1 83 ? 15.912 -4.557 51.776 1.00 14.57 111 ASN A CA 1
ATOM 660 C C . ASN A 1 83 ? 14.554 -4.396 52.447 1.00 20.15 111 ASN A C 1
ATOM 661 O O . ASN A 1 83 ? 13.573 -5.000 52.016 1.00 17.22 111 ASN A O 1
ATOM 666 N N . PRO A 1 84 ? 14.476 -3.563 53.496 1.00 25.01 112 PRO A N 1
ATOM 667 C CA . PRO A 1 84 ? 13.198 -3.472 54.209 1.00 15.12 112 PRO A CA 1
ATOM 668 C C . PRO A 1 84 ? 12.115 -2.700 53.465 1.00 19.02 112 PRO A C 1
ATOM 669 O O . PRO A 1 84 ? 10.940 -2.895 53.763 1.00 18.73 112 PRO A O 1
ATOM 673 N N . LEU A 1 85 ? 12.489 -1.844 52.520 1.00 16.49 113 LEU A N 1
ATOM 674 C CA . LEU A 1 85 ? 11.531 -0.877 51.980 1.00 18.55 113 LEU A CA 1
ATOM 675 C C . LEU A 1 85 ? 11.965 -0.375 50.621 1.00 19.35 113 LEU A C 1
ATOM 676 O O . LEU A 1 85 ? 13.071 0.142 50.465 1.00 17.49 113 LEU A O 1
ATOM 681 N N . SER A 1 86 ? 11.086 -0.533 49.641 1.00 18.88 114 SER A N 1
ATOM 682 C CA . SER A 1 86 ? 11.338 -0.044 48.289 1.00 14.40 114 SER A CA 1
ATOM 683 C C . SER A 1 86 ? 10.174 0.828 47.865 1.00 15.77 114 SER A C 1
ATOM 684 O O . SER A 1 86 ? 9.018 0.392 47.893 1.00 17.00 114 SER A O 1
ATOM 687 N N . LEU A 1 87 ? 10.481 2.061 47.481 1.00 12.93 115 LEU A N 1
ATOM 688 C CA . LEU A 1 87 ? 9.461 3.075 47.232 1.00 19.29 115 LEU A CA 1
ATOM 689 C C . LEU A 1 87 ? 9.524 3.609 45.825 1.00 20.03 115 LEU A C 1
ATOM 690 O O . LEU A 1 87 ? 10.591 3.684 45.238 1.00 15.66 115 LEU A O 1
ATOM 695 N N . LYS A 1 88 ? 8.373 4.024 45.314 1.00 16.30 116 LYS A N 1
ATOM 696 C CA . LYS A 1 88 ? 8.314 4.806 44.093 1.00 16.39 116 LYS A CA 1
ATOM 697 C C . LYS A 1 88 ? 7.544 6.098 44.348 1.00 20.19 116 LYS A C 1
ATOM 698 O O . LYS A 1 88 ? 6.520 6.084 45.022 1.00 20.31 116 LYS A O 1
ATOM 704 N N . PHE A 1 89 ? 8.038 7.218 43.821 1.00 19.06 117 PHE A N 1
ATOM 705 C CA . PHE A 1 89 ? 7.272 8.457 43.838 1.00 14.04 117 PHE A CA 1
ATOM 706 C C . PHE A 1 89 ? 6.893 8.673 42.396 1.00 18.17 117 PHE A C 1
ATOM 707 O O . PHE A 1 89 ? 7.757 8.852 41.539 1.00 16.42 117 PHE A O 1
ATOM 715 N N . THR A 1 90 ? 5.597 8.609 42.115 1.00 18.66 118 THR A N 1
ATOM 716 C CA . THR A 1 90 ? 5.141 8.695 40.746 1.00 19.69 118 THR A CA 1
ATOM 717 C C . THR A 1 90 ? 4.950 10.157 40.333 1.00 19.51 118 THR A C 1
ATOM 718 O O . THR A 1 90 ? 4.274 10.936 41.026 1.00 20.06 118 THR A O 1
ATOM 722 N N . ASN A 1 91 ? 5.555 10.528 39.209 1.00 24.06 119 ASN A N 1
ATOM 723 C CA . ASN A 1 91 ? 5.429 11.892 38.682 1.00 15.90 119 ASN A CA 1
ATOM 724 C C . ASN A 1 91 ? 5.915 12.961 39.673 1.00 17.32 119 ASN A C 1
ATOM 725 O O . ASN A 1 91 ? 5.116 13.676 40.292 1.00 17.74 119 ASN A O 1
ATOM 730 N N . ILE A 1 92 ? 7.233 13.061 39.809 1.00 14.82 120 ILE A N 1
ATOM 731 C CA . ILE A 1 92 ? 7.864 14.049 40.671 1.00 17.61 120 ILE A CA 1
ATOM 732 C C . ILE A 1 92 ? 8.098 15.354 39.913 1.00 18.02 120 ILE A C 1
ATOM 733 O O . ILE A 1 92 ? 8.595 16.339 40.469 1.00 18.10 120 ILE A O 1
ATOM 738 N N . GLY A 1 93 ? 7.733 15.365 38.639 1.00 17.12 121 GLY A N 1
ATOM 739 C CA . GLY A 1 93 ? 7.858 16.575 37.848 1.00 16.10 121 GLY A CA 1
ATOM 740 C C . GLY A 1 93 ? 7.849 16.256 36.372 1.00 18.39 121 GLY A C 1
ATOM 741 O O . GLY A 1 93 ? 7.950 15.093 35.967 1.00 15.75 121 GLY A O 1
ATOM 742 N N . THR A 1 94 ? 7.698 17.295 35.561 1.00 20.48 122 THR A N 1
ATOM 743 C CA . THR A 1 94 ? 7.847 17.169 34.124 1.00 21.58 122 THR A CA 1
ATOM 744 C C . THR A 1 94 ? 9.152 17.867 33.751 1.00 27.28 122 THR A C 1
ATOM 745 O O . THR A 1 94 ? 9.344 19.038 34.064 1.00 15.24 122 THR A O 1
ATOM 749 N N . VAL A 1 95 ? 10.060 17.133 33.114 1.00 17.37 123 VAL A N 1
ATOM 750 C CA . VAL A 1 95 ? 11.343 17.686 32.693 1.00 14.96 123 VAL A CA 1
ATOM 751 C C . VAL A 1 95 ? 11.519 17.446 31.196 1.00 29.02 123 VAL A C 1
ATOM 752 O O . VAL A 1 95 ? 11.301 16.326 30.706 1.00 20.03 123 VAL A O 1
ATOM 756 N N . ASN A 1 96 ? 11.913 18.482 30.461 1.00 23.18 124 ASN A N 1
ATOM 757 C CA . ASN A 1 96 ? 12.091 18.334 29.020 1.00 23.16 124 ASN A CA 1
ATOM 758 C C . ASN A 1 96 ? 10.855 17.682 28.406 1.00 22.48 124 ASN A C 1
ATOM 759 O O . ASN A 1 96 ? 10.974 16.796 27.559 1.00 21.29 124 ASN A O 1
ATOM 764 N N . GLY A 1 97 ? 9.676 18.090 28.867 1.00 16.77 125 GLY A N 1
ATOM 765 C CA . GLY A 1 97 ? 8.415 17.543 28.376 1.00 24.58 125 GLY A CA 1
ATOM 766 C C . GLY A 1 97 ? 8.068 16.108 28.774 1.00 25.94 125 GLY A C 1
ATOM 767 O O . GLY A 1 97 ? 7.072 15.570 28.303 1.00 21.46 125 GLY A O 1
ATOM 768 N N . LYS A 1 98 ? 8.868 15.496 29.648 1.00 17.34 126 LYS A N 1
ATOM 769 C CA . LYS A 1 98 ? 8.680 14.096 30.030 1.00 19.91 126 LYS A CA 1
ATOM 770 C C . LYS A 1 98 ? 8.365 13.946 31.526 1.00 23.95 126 LYS A C 1
ATOM 771 O O . LYS A 1 98 ? 8.991 14.598 32.364 1.00 14.57 126 LYS A O 1
ATOM 777 N N . GLN A 1 99 ? 7.416 13.075 31.860 1.00 19.16 127 GLN A N 1
ATOM 778 C CA . GLN A 1 99 ? 7.172 12.720 33.261 1.00 14.72 127 GLN A CA 1
ATOM 779 C C . GLN A 1 99 ? 8.373 12.018 33.865 1.00 16.45 127 GLN A C 1
ATOM 780 O O . GLN A 1 99 ? 8.896 11.057 33.288 1.00 14.62 127 GLN A O 1
ATOM 786 N N . VAL A 1 100 ? 8.787 12.475 35.045 1.00 15.25 128 VAL A N 1
ATOM 787 C CA . VAL A 1 100 ? 9.866 11.821 35.787 1.00 17.77 128 VAL A CA 1
ATOM 788 C C . VAL A 1 100 ? 9.337 11.170 37.070 1.00 18.83 128 VAL A C 1
ATOM 789 O O . VAL A 1 100 ? 8.496 11.738 37.764 1.00 16.78 128 VAL A O 1
ATOM 793 N N . ASP A 1 101 ? 9.831 9.976 37.373 1.00 18.89 129 ASP A N 1
ATOM 794 C CA . ASP A 1 101 ? 9.481 9.275 38.603 1.00 20.54 129 ASP A CA 1
ATOM 795 C C . ASP A 1 101 ? 10.758 9.140 39.420 1.00 19.18 129 ASP A C 1
ATOM 796 O O . ASP A 1 101 ? 11.855 9.158 38.861 1.00 16.48 129 ASP A O 1
ATOM 801 N N . ALA A 1 102 ? 10.612 9.018 40.739 1.00 15.55 130 ALA A N 1
ATOM 802 C CA . ALA A 1 102 ? 11.741 8.723 41.611 1.00 17.08 130 ALA A CA 1
ATOM 803 C C . ALA A 1 102 ? 11.605 7.319 42.199 1.00 18.82 130 ALA A C 1
ATOM 804 O O . ALA A 1 102 ? 10.510 6.860 42.498 1.00 20.05 130 ALA A O 1
ATOM 806 N N . TYR A 1 103 ? 12.728 6.650 42.382 1.00 13.41 131 TYR A N 1
ATOM 807 C CA . TYR A 1 103 ? 12.754 5.388 43.101 1.00 15.49 131 TYR A CA 1
ATOM 808 C C . TYR A 1 103 ? 13.681 5.534 44.293 1.00 22.65 131 TYR A C 1
ATOM 809 O O . TYR A 1 103 ? 14.781 6.078 44.165 1.00 18.29 131 TYR A O 1
ATOM 818 N N . LEU A 1 104 ? 13.226 5.083 45.459 1.00 13.27 132 LEU A N 1
ATOM 819 C CA . LEU A 1 104 ? 14.037 5.158 46.654 1.00 14.83 132 LEU A CA 1
ATOM 820 C C . LEU A 1 104 ? 14.038 3.779 47.300 1.00 15.09 132 LEU A C 1
ATOM 821 O O . LEU A 1 104 ? 13.029 3.345 47.836 1.00 17.98 132 LEU A O 1
ATOM 826 N N . ASN A 1 105 ? 15.170 3.095 47.232 1.00 10.17 133 ASN A N 1
ATOM 827 C CA . ASN A 1 105 ? 15.285 1.763 47.798 1.00 11.92 133 ASN A CA 1
ATOM 828 C C . ASN A 1 105 ? 16.193 1.720 49.008 1.00 18.29 133 ASN A C 1
ATOM 829 O O . ASN A 1 105 ? 17.378 2.094 48.946 1.00 21.13 133 ASN A O 1
ATOM 834 N N . PHE A 1 106 ? 15.636 1.278 50.126 1.00 18.47 134 PHE A N 1
ATOM 835 C CA . PHE A 1 106 ? 16.460 0.995 51.280 1.00 23.99 134 PHE A CA 1
ATOM 836 C C . PHE A 1 106 ? 17.087 -0.369 51.077 1.00 17.20 134 PHE A C 1
ATOM 837 O O . PHE A 1 106 ? 16.432 -1.393 51.225 1.00 22.11 134 PHE A O 1
ATOM 845 N N . ASN A 1 107 ? 18.358 -0.362 50.702 1.00 16.42 135 ASN A N 1
ATOM 846 C CA . ASN A 1 107 ? 19.102 -1.593 50.453 1.00 18.56 135 ASN A CA 1
ATOM 847 C C . ASN A 1 107 ? 19.303 -2.358 51.744 1.00 21.67 135 ASN A C 1
ATOM 848 O O . ASN A 1 107 ? 19.227 -3.586 51.784 1.00 15.23 135 ASN A O 1
ATOM 853 N N . LYS A 1 108 ? 19.556 -1.611 52.809 1.00 14.01 136 LYS A N 1
ATOM 854 C CA . LYS A 1 108 ? 19.805 -2.214 54.107 1.00 19.37 136 LYS A CA 1
ATOM 855 C C . LYS A 1 108 ? 19.740 -1.103 55.139 1.00 22.30 136 LYS A C 1
ATOM 856 O O . LYS A 1 108 ? 20.129 0.040 54.869 1.00 15.28 136 LYS A O 1
ATOM 862 N N . VAL A 1 109 ? 19.197 -1.430 56.298 1.00 18.66 137 VAL A N 1
ATOM 863 C CA . VAL A 1 109 ? 19.262 -0.539 57.444 1.00 23.18 137 VAL A CA 1
ATOM 864 C C . VAL A 1 109 ? 19.805 -1.365 58.582 1.00 24.59 137 VAL A C 1
ATOM 865 O O . VAL A 1 109 ? 19.274 -2.429 58.900 1.00 18.04 137 VAL A O 1
ATOM 869 N N . THR A 1 110 ? 20.885 -0.886 59.173 1.00 16.32 138 THR A N 1
ATOM 870 C CA . THR A 1 110 ? 21.486 -1.603 60.269 1.00 20.58 138 THR A CA 1
ATOM 871 C C . THR A 1 110 ? 21.246 -0.816 61.540 1.00 27.43 138 THR A C 1
ATOM 872 O O . THR A 1 110 ? 21.490 0.384 61.601 1.00 24.72 138 THR A O 1
ATOM 876 N N . LEU A 1 111 ? 20.755 -1.515 62.556 1.00 25.29 139 LEU A N 1
ATOM 877 C CA . LEU A 1 111 ? 20.532 -0.930 63.867 1.00 25.28 139 LEU A CA 1
ATOM 878 C C . LEU A 1 111 ? 21.678 -1.325 64.787 1.00 31.39 139 LEU A C 1
ATOM 879 O O . LEU A 1 111 ? 21.850 -2.500 65.106 1.00 24.22 139 LEU A O 1
ATOM 884 N N . HIS A 1 112 ? 22.466 -0.341 65.203 1.00 22.09 140 HIS A N 1
ATOM 885 C CA . HIS A 1 112 ? 23.595 -0.592 66.086 1.00 24.17 140 HIS A CA 1
ATOM 886 C C . HIS A 1 112 ? 23.199 -0.398 67.544 1.00 22.33 140 HIS A C 1
ATOM 887 O O . HIS A 1 112 ? 22.926 0.720 67.977 1.00 25.43 140 HIS A O 1
ATOM 894 N N . TYR A 1 113 ? 23.166 -1.494 68.295 1.00 25.53 141 TYR A N 1
ATOM 895 C CA . TYR A 1 113 ? 22.798 -1.447 69.705 1.00 29.95 141 TYR A CA 1
ATOM 896 C C . TYR A 1 113 ? 23.703 -0.499 70.483 1.00 19.90 141 TYR A C 1
ATOM 897 O O . TYR A 1 113 ? 24.927 -0.592 70.407 1.00 30.20 141 TYR A O 1
ATOM 906 N N . LEU A 1 114 ? 23.091 0.411 71.232 1.00 22.85 142 LEU A N 1
ATOM 907 C CA . LEU A 1 114 ? 23.848 1.422 71.997 1.00 32.38 142 LEU A CA 1
ATOM 908 C C . LEU A 1 114 ? 24.511 0.941 73.308 1.00 37.24 142 LEU A C 1
ATOM 909 O O . LEU A 1 114 ? 25.380 1.629 73.852 1.00 31.48 142 LEU A O 1
ATOM 914 N N . ASN A 1 115 ? 24.114 -0.230 73.803 1.00 30.62 143 ASN A N 1
ATOM 915 C CA . ASN A 1 115 ? 24.717 -0.784 75.021 1.00 36.35 143 ASN A CA 1
ATOM 916 C C . ASN A 1 115 ? 24.697 0.188 76.189 1.00 25.96 143 ASN A C 1
ATOM 917 O O . ASN A 1 115 ? 25.736 0.484 76.779 1.00 29.57 143 ASN A O 1
ATOM 922 N N . THR A 1 116 ? 23.516 0.704 76.498 1.00 33.97 144 THR A N 1
ATOM 923 C CA . THR A 1 116 ? 23.338 1.555 77.659 1.00 34.96 144 THR A CA 1
ATOM 924 C C . THR A 1 116 ? 22.152 1.043 78.453 1.00 42.14 144 THR A C 1
ATOM 925 O O . THR A 1 116 ? 21.370 0.228 77.959 1.00 40.12 144 THR A O 1
ATOM 929 N N . ALA A 1 117 ? 22.010 1.543 79.677 1.00 41.55 145 ALA A N 1
ATOM 930 C CA . ALA A 1 117 ? 20.845 1.242 80.497 1.00 41.17 145 ALA A CA 1
ATOM 931 C C . ALA A 1 117 ? 19.577 1.652 79.767 1.00 35.97 145 ALA A C 1
ATOM 932 O O . ALA A 1 117 ? 18.594 0.906 79.722 1.00 37.47 145 ALA A O 1
ATOM 934 N N . GLN A 1 118 ? 19.601 2.852 79.201 1.00 32.07 146 GLN A N 1
ATOM 935 C CA . GLN A 1 118 ? 18.457 3.364 78.469 1.00 32.78 146 GLN A CA 1
ATOM 936 C C . GLN A 1 118 ? 18.054 2.437 77.323 1.00 30.39 146 GLN A C 1
ATOM 937 O O . GLN A 1 118 ? 16.866 2.232 77.076 1.00 27.77 146 GLN A O 1
ATOM 943 N N . ALA A 1 119 ? 19.047 1.898 76.621 1.00 28.83 147 ALA A N 1
ATOM 944 C CA . ALA A 1 119 ? 18.790 1.000 75.492 1.00 36.90 147 ALA A CA 1
ATOM 945 C C . ALA A 1 119 ? 18.218 -0.322 75.993 1.00 34.47 147 ALA A C 1
ATOM 946 O O . ALA A 1 119 ? 17.165 -0.762 75.539 1.00 32.72 147 ALA A O 1
ATOM 948 N N . GLU A 1 120 ? 18.909 -0.943 76.946 1.00 39.97 148 GLU A N 1
ATOM 949 C CA . GLU A 1 120 ? 18.427 -2.193 77.526 1.00 37.91 148 GLU A CA 1
ATOM 950 C C . GLU A 1 120 ? 17.016 -2.013 78.070 1.00 29.74 148 GLU A C 1
ATOM 951 O O . GLU A 1 120 ? 16.160 -2.886 77.911 1.00 35.88 148 GLU A O 1
ATOM 957 N N . SER A 1 121 ? 16.765 -0.855 78.675 1.00 35.51 149 SER A N 1
ATOM 958 C CA . SER A 1 121 ? 15.448 -0.537 79.228 1.00 35.31 149 SER A CA 1
ATOM 959 C C . SER A 1 121 ? 14.326 -0.460 78.189 1.00 44.85 149 SER A C 1
ATOM 960 O O . SER A 1 121 ? 13.211 -0.941 78.426 1.00 36.26 149 SER A O 1
ATOM 963 N N . GLU A 1 122 ? 14.601 0.183 77.055 1.00 32.57 150 GLU A N 1
ATOM 964 C CA . GLU A 1 122 ? 13.638 0.224 75.959 1.00 29.91 150 GLU A CA 1
ATOM 965 C C . GLU A 1 122 ? 13.386 -1.195 75.459 1.00 25.00 150 GLU A C 1
ATOM 966 O O . GLU A 1 122 ? 12.252 -1.594 75.192 1.00 31.65 150 GLU A O 1
ATOM 972 N N . MET A 1 123 ? 14.464 -1.952 75.320 1.00 24.64 151 MET A N 1
ATOM 973 C CA . MET A 1 123 ? 14.360 -3.315 74.836 1.00 33.88 151 MET A CA 1
ATOM 974 C C . MET A 1 123 ? 13.469 -4.142 75.768 1.00 46.53 151 MET A C 1
ATOM 975 O O . MET A 1 123 ? 12.710 -4.992 75.309 1.00 42.21 151 MET A O 1
ATOM 980 N N . ASN A 1 124 ? 13.531 -3.854 77.066 1.00 37.05 152 ASN A N 1
ATOM 981 C CA . ASN A 1 124 ? 12.786 -4.626 78.057 1.00 38.46 152 ASN A CA 1
ATOM 982 C C . ASN A 1 124 ? 11.408 -4.083 78.396 1.00 45.12 152 ASN A C 1
ATOM 983 O O . ASN A 1 124 ? 10.587 -4.787 78.987 1.00 40.48 152 ASN A O 1
ATOM 988 N N . SER A 1 125 ? 11.143 -2.835 78.027 1.00 40.68 153 SER A N 1
ATOM 989 C CA . SER A 1 125 ? 9.830 -2.267 78.287 1.00 36.77 153 SER A CA 1
ATOM 990 C C . SER A 1 125 ? 8.819 -2.994 77.419 1.00 40.32 153 SER A C 1
ATOM 991 O O . SER A 1 125 ? 9.164 -3.494 76.352 1.00 51.58 153 SER A O 1
ATOM 994 N N . ALA A 1 126 ? 7.573 -3.057 77.870 1.00 44.50 154 ALA A N 1
ATOM 995 C CA . ALA A 1 126 ? 6.541 -3.772 77.125 1.00 40.39 154 ALA A CA 1
ATOM 996 C C . ALA A 1 126 ? 5.750 -2.833 76.225 1.00 39.68 154 ALA A C 1
ATOM 997 O O . ALA A 1 126 ? 4.881 -3.270 75.473 1.00 47.80 154 ALA A O 1
ATOM 999 N N . GLN A 1 127 ? 6.050 -1.543 76.309 1.00 39.42 155 GLN A N 1
ATOM 1000 C CA . GLN A 1 127 ? 5.383 -0.561 75.460 1.00 48.42 155 GLN A CA 1
ATOM 1001 C C . GLN A 1 127 ? 6.192 -0.209 74.213 1.00 37.34 155 GLN A C 1
ATOM 1002 O O . GLN A 1 127 ? 5.631 0.283 73.242 1.00 44.02 155 GLN A O 1
ATOM 1008 N N . LYS A 1 128 ? 7.501 -0.451 74.238 1.00 31.98 156 LYS A N 1
ATOM 1009 C CA . LYS A 1 128 ? 8.341 -0.170 73.069 1.00 33.88 156 LYS A CA 1
ATOM 1010 C C . LYS A 1 128 ? 8.602 -1.415 72.203 1.00 41.31 156 LYS A C 1
ATOM 1011 O O . LYS A 1 128 ? 8.846 -2.508 72.721 1.00 38.19 156 LYS A O 1
ATOM 1017 N N . SER A 1 129 ? 8.545 -1.249 70.884 1.00 28.65 157 SER A N 1
ATOM 1018 C CA . SER A 1 129 ? 8.700 -2.388 69.976 1.00 36.54 157 SER A CA 1
ATOM 1019 C C . SER A 1 129 ? 9.426 -2.080 68.655 1.00 37.52 157 SER A C 1
ATOM 1020 O O . SER A 1 129 ? 9.934 -2.992 68.004 1.00 30.33 157 SER A O 1
ATOM 1023 N N . THR A 1 130 ? 9.471 -0.812 68.251 1.00 29.77 158 THR A N 1
ATOM 1024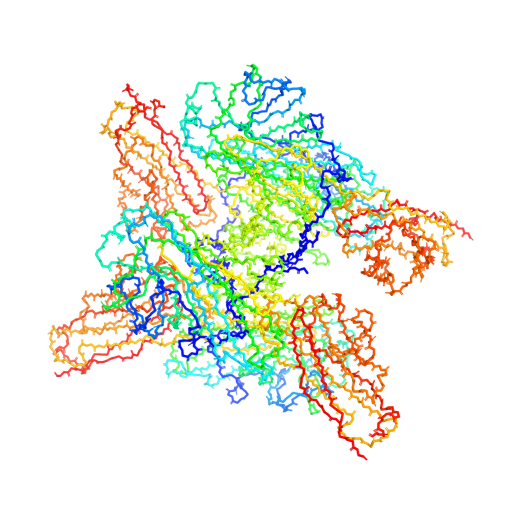 C CA . THR A 1 130 ? 10.115 -0.469 66.981 1.00 29.99 158 THR A CA 1
ATOM 1025 C C . THR A 1 130 ? 11.163 0.638 67.108 1.00 34.45 158 THR A C 1
ATOM 1026 O O . THR A 1 130 ? 11.217 1.358 68.111 1.00 28.92 158 THR A O 1
ATOM 1030 N N . VAL A 1 131 ? 12.004 0.754 66.085 1.00 25.73 159 VAL A N 1
ATOM 1031 C CA . VAL A 1 131 ? 13.003 1.813 66.019 1.00 24.68 159 VAL A CA 1
ATOM 1032 C C . VAL A 1 131 ? 12.728 2.707 64.804 1.00 27.32 159 VAL A C 1
ATOM 1033 O O . VAL A 1 131 ? 12.404 2.215 63.713 1.00 22.28 159 VAL A O 1
ATOM 1037 N N . GLU A 1 132 ? 12.855 4.016 64.988 1.00 20.75 160 GLU A N 1
ATOM 1038 C CA . GLU A 1 132 ? 12.626 4.952 63.891 1.00 23.81 160 GLU A CA 1
ATOM 1039 C C . GLU A 1 132 ? 13.724 4.845 62.841 1.00 25.03 160 GLU A C 1
ATOM 1040 O O . GLU A 1 132 ? 14.905 4.713 63.180 1.00 19.83 160 GLU A O 1
ATOM 1046 N N . PHE A 1 133 ? 13.348 4.907 61.567 1.00 21.56 161 PHE A N 1
ATOM 1047 C CA . PHE A 1 133 ? 14.373 5.009 60.533 1.00 21.65 161 PHE A CA 1
ATOM 1048 C C . PHE A 1 133 ? 14.052 5.984 59.406 1.00 20.02 161 PHE A C 1
ATOM 1049 O O . PHE A 1 133 ? 14.959 6.579 58.826 1.00 16.74 161 PHE A O 1
ATOM 1057 N N . PHE A 1 134 ? 12.778 6.211 59.119 1.00 15.71 162 PHE A N 1
ATOM 1058 C CA . PHE A 1 134 ? 12.457 6.997 57.917 1.00 15.66 162 PHE A CA 1
ATOM 1059 C C . PHE A 1 134 ? 11.059 7.624 57.965 1.00 21.56 162 PHE A C 1
ATOM 1060 O O . PHE A 1 134 ? 10.111 7.024 58.480 1.00 19.19 162 PHE A O 1
ATOM 1068 N N . SER A 1 135 ? 10.929 8.846 57.455 1.00 17.63 163 SER A N 1
ATOM 1069 C CA . SER A 1 135 ? 9.591 9.431 57.316 1.00 22.16 163 SER A CA 1
ATOM 1070 C C . SER A 1 135 ? 9.482 10.336 56.099 1.00 21.60 163 SER A C 1
ATOM 1071 O O . SER A 1 135 ? 10.478 10.821 55.562 1.00 20.26 163 SER A O 1
ATOM 1074 N N . ILE A 1 136 ? 8.251 10.539 55.665 1.00 15.03 164 ILE A N 1
ATOM 1075 C CA . ILE A 1 136 ? 7.961 11.432 54.569 1.00 20.57 164 ILE A CA 1
ATOM 1076 C C . ILE A 1 136 ? 6.972 12.464 55.090 1.00 21.43 164 ILE A C 1
ATOM 1077 O O . ILE A 1 136 ? 5.905 12.109 55.579 1.00 20.62 164 ILE A O 1
ATOM 1082 N N . SER A 1 137 ? 7.338 13.735 54.995 1.00 15.10 165 SER A N 1
ATOM 1083 C CA . SER A 1 137 ? 6.480 14.809 55.448 1.00 18.22 165 SER A CA 1
ATOM 1084 C C . SER A 1 137 ? 7.052 16.106 54.942 1.00 21.42 165 SER A C 1
ATOM 1085 O O . SER A 1 137 ? 8.185 16.161 54.446 1.00 18.55 165 SER A O 1
ATOM 1088 N N . GLU A 1 138 ? 6.287 17.172 55.095 1.00 15.27 166 GLU A N 1
ATOM 1089 C CA . GLU A 1 138 ? 6.853 18.483 54.845 1.00 20.44 166 GLU A CA 1
ATOM 1090 C C . GLU A 1 138 ? 6.865 19.316 56.128 1.00 23.44 166 GLU A C 1
ATOM 1091 O O . GLU A 1 138 ? 6.744 20.538 56.084 1.00 22.98 166 GLU A O 1
ATOM 1097 N N . LEU A 1 139 ? 7.044 18.647 57.267 1.00 19.00 167 LEU A N 1
ATOM 1098 C CA . LEU A 1 139 ? 7.188 19.357 58.535 1.00 23.30 167 LEU A CA 1
ATOM 1099 C C . LEU A 1 139 ? 8.349 20.339 58.503 1.00 26.69 167 LEU A C 1
ATOM 1100 O O . LEU A 1 139 ? 8.268 21.415 59.085 1.00 29.03 167 LEU A O 1
ATOM 1105 N N . TRP A 1 140 ? 9.443 19.953 57.848 1.00 25.74 168 TRP A N 1
ATOM 1106 C CA . TRP A 1 140 ? 10.687 20.717 57.923 1.00 24.58 168 TRP A CA 1
ATOM 1107 C C . TRP A 1 140 ? 11.035 21.463 56.644 1.00 26.20 168 TRP A C 1
ATOM 1108 O O . TRP A 1 140 ? 11.381 22.642 56.686 1.00 28.51 168 TRP A O 1
ATOM 1119 N N . GLU A 1 141 ? 10.989 20.756 55.521 1.00 26.55 169 GLU A N 1
ATOM 1120 C CA . GLU A 1 141 ? 11.172 21.358 54.204 1.00 29.04 169 GLU A CA 1
ATOM 1121 C C . GLU A 1 141 ? 10.089 20.807 53.321 1.00 24.80 169 GLU A C 1
ATOM 1122 O O . GLU A 1 141 ? 9.503 19.774 53.619 1.00 20.71 169 GLU A O 1
ATOM 1128 N N . SER A 1 142 ? 9.852 21.489 52.211 1.00 22.07 170 SER A N 1
ATOM 1129 C CA . SER A 1 142 ? 8.923 21.010 51.210 1.00 28.12 170 SER A CA 1
ATOM 1130 C C . SER A 1 142 ? 9.558 19.839 50.468 1.00 20.04 170 SER A C 1
ATOM 1131 O O . SER A 1 142 ? 10.786 19.731 50.413 1.00 18.73 170 SER A O 1
ATOM 1134 N N . ASN A 1 143 ? 8.715 18.963 49.930 1.00 16.19 171 ASN A N 1
ATOM 1135 C CA . ASN A 1 143 ? 9.156 17.917 49.016 1.00 21.51 171 ASN A CA 1
ATOM 1136 C C . ASN A 1 143 ? 10.322 17.103 49.551 1.00 21.57 171 ASN A C 1
ATOM 1137 O O . ASN A 1 143 ? 11.286 16.853 48.840 1.00 21.88 171 ASN A O 1
ATOM 1142 N N . ALA A 1 144 ? 10.230 16.701 50.813 1.00 17.96 172 ALA A N 1
ATOM 1143 C CA . ALA A 1 144 ? 11.362 16.091 51.477 1.00 22.24 172 ALA A CA 1
ATOM 1144 C C . ALA A 1 144 ? 11.016 14.787 52.165 1.00 15.83 172 ALA A C 1
ATOM 1145 O O . ALA A 1 144 ? 9.867 14.516 52.497 1.00 13.42 172 ALA A O 1
ATOM 1147 N N . PHE A 1 145 ? 12.041 13.974 52.362 1.00 16.72 173 PHE A N 1
ATOM 1148 C CA . PHE A 1 145 ? 11.928 12.814 53.224 1.00 20.52 173 PHE A CA 1
ATOM 1149 C C . PHE A 1 145 ? 13.019 12.911 54.273 1.00 17.39 173 PHE A C 1
ATOM 1150 O O . PHE A 1 145 ? 13.964 13.679 54.124 1.00 17.46 173 PHE A O 1
ATOM 1158 N N . GLU A 1 146 ? 12.888 12.121 55.329 1.00 19.82 174 GLU A N 1
ATOM 1159 C CA . GLU A 1 146 ? 13.734 12.274 56.496 1.00 22.43 174 GLU A CA 1
ATOM 1160 C C . GLU A 1 146 ? 14.297 10.918 56.908 1.00 24.27 174 GLU A C 1
ATOM 1161 O O . GLU A 1 146 ? 13.572 9.935 57.020 1.00 19.38 174 GLU A O 1
ATOM 1167 N N . ILE A 1 147 ? 15.604 10.852 57.104 1.00 13.40 175 ILE A N 1
ATOM 1168 C CA . ILE A 1 147 ? 16.181 9.604 57.584 1.00 20.18 175 ILE A CA 1
ATOM 1169 C C . ILE A 1 147 ? 16.823 9.862 58.933 1.00 24.74 175 ILE A C 1
ATOM 1170 O O . ILE A 1 147 ? 17.598 10.806 59.087 1.00 16.49 175 ILE A O 1
ATOM 1175 N N . GLY A 1 148 ? 16.485 9.023 59.906 1.00 19.84 176 GLY A N 1
ATOM 1176 C CA . GLY A 1 148 ? 17.030 9.162 61.240 1.00 21.06 176 GLY A CA 1
ATOM 1177 C C . GLY A 1 148 ? 16.267 8.342 62.257 1.00 20.61 176 GLY A C 1
ATOM 1178 O O . GLY A 1 148 ? 15.255 7.724 61.940 1.00 20.76 176 GLY A O 1
ATOM 1179 N N . ASN A 1 149 ? 16.744 8.359 63.492 1.00 22.42 177 ASN A N 1
ATOM 1180 C CA . ASN A 1 149 ? 16.163 7.533 64.540 1.00 21.18 177 ASN A CA 1
ATOM 1181 C C . ASN A 1 149 ? 15.458 8.358 65.620 1.00 27.55 177 ASN A C 1
ATOM 1182 O O . ASN A 1 149 ? 15.296 7.891 66.752 1.00 21.69 177 ASN A O 1
ATOM 1187 N N . VAL A 1 150 ? 15.030 9.576 65.276 1.00 24.59 178 VAL A N 1
ATOM 1188 C CA . VAL A 1 150 ? 14.190 10.350 66.194 1.00 25.35 178 VAL A CA 1
ATOM 1189 C C . VAL A 1 150 ? 12.717 9.996 65.993 1.00 23.37 178 VAL A C 1
ATOM 1190 O O . VAL A 1 150 ? 12.179 10.176 64.909 1.00 27.13 178 VAL A O 1
ATOM 1194 N N . PRO A 1 151 ? 12.062 9.473 67.043 1.00 22.40 179 PRO A N 1
ATOM 1195 C CA . PRO A 1 151 ? 10.681 9.004 66.901 1.00 22.14 179 PRO A CA 1
ATOM 1196 C C . PRO A 1 151 ? 9.726 10.137 66.557 1.00 28.83 179 PRO A C 1
ATOM 1197 O O . PRO A 1 151 ? 9.927 11.275 66.982 1.00 24.98 179 PRO A O 1
ATOM 1201 N N . TYR A 1 152 ? 8.714 9.826 65.762 1.00 28.09 180 TYR A N 1
ATOM 1202 C CA . TYR A 1 152 ? 7.561 10.699 65.622 1.00 29.24 180 TYR A CA 1
ATOM 1203 C C . TYR A 1 152 ? 6.425 9.896 66.190 1.00 28.65 180 TYR A C 1
ATOM 1204 O O . TYR A 1 152 ? 6.283 8.717 65.880 1.00 30.17 180 TYR A O 1
ATOM 1213 N N . VAL A 1 153 ? 5.649 10.501 67.073 1.00 25.44 181 VAL A N 1
ATOM 1214 C CA . VAL A 1 153 ? 4.648 9.731 67.786 1.00 26.82 181 VAL A CA 1
ATOM 1215 C C . VAL A 1 153 ? 3.365 10.508 68.009 1.00 33.42 181 VAL A C 1
ATOM 1216 O O . VAL A 1 153 ? 3.336 11.742 67.943 1.00 31.12 181 VAL A O 1
ATOM 1220 N N . ASP A 1 154 ? 2.300 9.759 68.255 1.00 26.88 182 ASP A N 1
ATOM 1221 C CA . ASP A 1 154 ? 1.073 10.313 68.790 1.00 32.07 182 ASP A CA 1
ATOM 1222 C C . ASP A 1 154 ? 0.556 9.309 69.817 1.00 40.67 182 ASP A C 1
ATOM 1223 O O . ASP A 1 154 ? 1.171 8.259 70.017 1.00 35.49 182 ASP A O 1
ATOM 1228 N N . ALA A 1 155 ? -0.564 9.624 70.463 1.00 38.60 183 ALA A N 1
ATOM 1229 C CA . ALA A 1 155 ? -1.078 8.797 71.556 1.00 38.16 183 ALA A CA 1
ATOM 1230 C C . ALA A 1 155 ? -1.169 7.299 71.231 1.00 35.55 183 ALA A C 1
ATOM 1231 O O . ALA A 1 155 ? -0.957 6.470 72.107 1.00 35.27 183 ALA A O 1
ATOM 1233 N N . ASN A 1 156 ? -1.472 6.964 69.978 1.00 31.38 184 ASN A N 1
ATOM 1234 C CA . ASN A 1 156 ? -1.651 5.568 69.566 1.00 37.99 184 ASN A CA 1
ATOM 1235 C C . ASN A 1 156 ? -0.397 4.914 68.991 1.00 44.64 184 ASN A C 1
ATOM 1236 O O . ASN A 1 156 ? -0.391 3.726 68.661 1.00 39.59 184 ASN A O 1
ATOM 1241 N N . HIS A 1 157 ? 0.668 5.690 68.864 1.00 33.24 185 HIS A N 1
ATOM 1242 C CA . HIS A 1 157 ? 1.897 5.147 68.326 1.00 38.71 185 HIS A CA 1
ATOM 1243 C C . HIS A 1 157 ? 3.031 5.649 69.176 1.00 42.36 185 HIS A C 1
ATOM 1244 O O . HIS A 1 157 ? 3.839 6.470 68.737 1.00 44.96 185 HIS A O 1
ATOM 1251 N N . ASP A 1 158 ? 3.065 5.165 70.408 1.00 36.19 186 ASP A N 1
ATOM 1252 C CA . ASP A 1 158 ? 4.065 5.580 71.365 1.00 36.82 186 ASP A CA 1
ATOM 1253 C C . ASP A 1 158 ? 4.906 4.366 71.714 1.00 35.90 186 ASP A C 1
ATOM 1254 O O . ASP A 1 158 ? 5.334 4.204 72.860 1.00 32.29 186 ASP A O 1
ATOM 1259 N N . TYR A 1 159 ? 5.141 3.511 70.719 1.00 30.93 187 TYR A N 1
ATOM 1260 C CA . TYR A 1 159 ? 5.906 2.282 70.944 1.00 27.95 187 TYR A CA 1
ATOM 1261 C C . TYR A 1 159 ? 7.317 2.356 70.370 1.00 35.38 187 TYR A C 1
ATOM 1262 O O . TYR A 1 159 ? 8.068 1.378 70.383 1.00 33.61 187 TYR A O 1
ATOM 1271 N N . ILE A 1 160 ? 7.686 3.523 69.868 1.00 31.77 188 ILE A N 1
ATOM 1272 C CA . ILE A 1 160 ? 8.989 3.661 69.243 1.00 29.68 188 ILE A CA 1
ATOM 1273 C C . ILE A 1 160 ? 10.077 3.892 70.287 1.00 28.72 188 ILE A C 1
ATOM 1274 O O . ILE A 1 160 ? 9.985 4.809 71.101 1.00 31.20 188 ILE A O 1
ATOM 1279 N N . MET A 1 161 ? 11.105 3.052 70.261 1.00 28.33 189 MET A N 1
ATOM 1280 C CA . MET A 1 161 ? 12.218 3.179 71.184 1.00 27.25 189 MET A CA 1
ATOM 1281 C C . MET A 1 161 ? 13.006 4.464 71.013 1.00 36.16 189 MET A C 1
ATOM 1282 O O . MET A 1 161 ? 13.249 4.917 69.891 1.00 26.31 189 MET A O 1
ATOM 1287 N N . ASN A 1 162 ? 13.427 5.028 72.145 1.00 26.79 190 ASN A N 1
ATOM 1288 C CA . ASN A 1 162 ? 14.319 6.181 72.166 1.00 31.19 190 ASN A CA 1
ATOM 1289 C C . ASN A 1 162 ? 15.733 5.822 72.565 1.00 32.14 190 ASN A C 1
ATOM 1290 O O . ASN A 1 162 ? 15.949 5.250 73.634 1.00 31.54 190 ASN A O 1
ATOM 1295 N N . LYS A 1 163 ? 16.699 6.181 71.728 1.00 23.16 191 LYS A N 1
ATOM 1296 C CA . LYS A 1 163 ? 18.102 6.011 72.079 1.00 21.30 191 LYS A CA 1
ATOM 1297 C C . LYS A 1 163 ? 18.456 4.568 72.447 1.00 22.95 191 LYS A C 1
ATOM 1298 O O . LYS A 1 163 ? 19.212 4.326 73.380 1.00 26.52 191 LYS A O 1
ATOM 1304 N N . ALA A 1 164 ? 17.905 3.611 71.717 1.00 23.44 192 ALA A N 1
ATOM 1305 C CA . ALA A 1 164 ? 18.227 2.203 71.937 1.00 28.60 192 ALA A CA 1
ATOM 1306 C C . ALA A 1 164 ? 19.260 1.751 70.915 1.00 29.67 192 ALA A C 1
ATOM 1307 O O . ALA A 1 164 ? 20.147 0.952 71.216 1.00 24.79 192 ALA A O 1
ATOM 1309 N N . PHE A 1 165 ? 19.126 2.282 69.701 1.00 21.81 193 PHE A N 1
ATOM 1310 C CA . PHE A 1 165 ? 20.000 1.945 68.587 1.00 20.71 193 PHE A CA 1
ATOM 1311 C C . PHE A 1 165 ? 20.334 3.195 67.778 1.00 26.00 193 PHE A C 1
ATOM 1312 O O . PHE A 1 165 ? 19.454 4.014 67.518 1.00 16.89 193 PHE A O 1
ATOM 1320 N N . TRP A 1 166 ? 21.568 3.308 67.298 1.00 19.11 194 TRP A N 1
ATOM 1321 C CA . TRP A 1 166 ? 21.800 4.248 66.200 1.00 24.97 194 TRP A CA 1
ATOM 1322 C C . TRP A 1 166 ? 21.604 3.513 64.869 1.00 24.12 194 TRP A C 1
ATOM 1323 O O . TRP A 1 166 ? 21.706 2.280 64.815 1.00 23.56 194 TRP A O 1
ATOM 1334 N N . ILE A 1 167 ? 21.274 4.245 63.809 1.00 20.08 195 ILE A N 1
ATOM 1335 C CA . ILE A 1 167 ? 20.997 3.600 62.524 1.00 15.70 195 ILE A CA 1
ATOM 1336 C C . ILE A 1 167 ? 21.993 3.926 61.418 1.00 20.86 195 ILE A C 1
ATOM 1337 O O . ILE A 1 167 ? 22.603 5.000 61.395 1.00 26.86 195 ILE A O 1
ATOM 1342 N N . ASP A 1 168 ? 22.163 2.971 60.510 1.00 16.84 196 ASP A N 1
ATOM 1343 C CA . ASP A 1 168 ? 22.973 3.163 59.325 1.00 20.62 196 ASP A CA 1
ATOM 1344 C C . ASP A 1 168 ? 22.102 2.718 58.158 1.00 24.74 196 ASP A C 1
ATOM 1345 O O . ASP A 1 168 ? 21.812 1.525 58.001 1.00 20.26 196 ASP A O 1
ATOM 1350 N N . ALA A 1 169 ? 21.657 3.677 57.355 1.00 16.16 197 ALA A N 1
ATOM 1351 C CA . ALA A 1 169 ? 20.775 3.357 56.247 1.00 19.83 197 ALA A CA 1
ATOM 1352 C C . ALA A 1 169 ? 21.510 3.430 54.921 1.00 18.91 197 ALA A C 1
ATOM 1353 O O . ALA A 1 169 ? 22.069 4.463 54.575 1.00 23.51 197 ALA A O 1
ATOM 1355 N N . ASP A 1 170 ? 21.503 2.322 54.190 1.00 14.04 198 ASP A N 1
ATOM 1356 C CA . ASP A 1 170 ? 22.126 2.245 52.874 1.00 15.80 198 ASP A CA 1
ATOM 1357 C C . ASP A 1 170 ? 21.017 2.353 51.843 1.00 15.94 198 ASP A C 1
ATOM 1358 O O . ASP A 1 170 ? 20.165 1.482 51.759 1.00 16.54 198 ASP A O 1
ATOM 1363 N N . VAL A 1 171 ? 21.028 3.426 51.061 1.00 16.32 199 VAL A N 1
ATOM 1364 C CA . VAL A 1 171 ? 19.874 3.784 50.243 1.00 10.45 199 VAL A CA 1
ATOM 1365 C C . VAL A 1 171 ? 20.298 4.094 48.814 1.00 17.58 199 VAL A C 1
ATOM 1366 O O . VAL A 1 171 ? 21.369 4.651 48.579 1.00 16.09 199 VAL A O 1
ATOM 1370 N N . THR A 1 172 ? 19.451 3.734 47.860 1.00 14.12 200 THR A N 1
ATOM 1371 C CA . THR A 1 172 ? 19.674 4.106 46.475 1.00 12.76 200 THR A CA 1
ATOM 1372 C C . THR A 1 172 ? 18.512 4.927 45.966 1.00 17.11 200 THR A C 1
ATOM 1373 O O . THR A 1 172 ? 17.367 4.472 45.992 1.00 19.07 200 THR A O 1
ATOM 1377 N N . ALA A 1 173 ? 18.808 6.147 45.530 1.00 14.57 201 ALA A N 1
ATOM 1378 C CA . ALA A 1 173 ? 17.810 7.006 44.889 1.00 17.38 201 ALA A CA 1
ATOM 1379 C C . ALA A 1 173 ? 18.067 6.998 43.393 1.00 17.10 201 ALA A C 1
ATOM 1380 O O . ALA A 1 173 ? 19.216 7.049 42.953 1.00 17.57 201 ALA A O 1
ATOM 1382 N N . GLU A 1 174 ? 17.003 6.938 42.609 1.00 18.99 202 GLU A N 1
ATOM 1383 C CA . GLU A 1 174 ? 17.128 6.987 41.159 1.00 15.93 202 GLU A CA 1
ATOM 1384 C C . GLU A 1 174 ? 15.996 7.815 40.597 1.00 17.82 202 GLU A C 1
ATOM 1385 O O . GLU A 1 174 ? 14.862 7.707 41.068 1.00 19.64 202 GLU A O 1
ATOM 1391 N N . ILE A 1 175 ? 16.291 8.653 39.606 1.00 16.56 203 ILE A N 1
ATOM 1392 C CA . ILE A 1 175 ? 15.227 9.315 38.857 1.00 18.86 203 ILE A CA 1
ATOM 1393 C C . ILE A 1 175 ? 15.151 8.705 37.451 1.00 19.35 203 ILE A C 1
ATOM 1394 O O . ILE A 1 175 ? 16.161 8.320 36.878 1.00 16.94 203 ILE A O 1
ATOM 1399 N N . ARG A 1 176 ? 13.944 8.606 36.916 1.00 13.84 204 ARG A N 1
ATOM 1400 C CA . ARG A 1 176 ? 13.708 7.830 35.707 1.00 14.90 204 ARG A CA 1
ATOM 1401 C C . ARG A 1 176 ? 12.569 8.459 34.910 1.00 16.63 204 ARG A C 1
ATOM 1402 O O . ARG A 1 176 ? 11.521 8.786 35.471 1.00 15.81 204 ARG A O 1
ATOM 1410 N N . TYR A 1 177 ? 12.762 8.630 33.606 1.00 15.65 205 TYR A N 1
ATOM 1411 C CA . TYR A 1 177 ? 11.658 9.004 32.731 1.00 13.25 205 TYR A CA 1
ATOM 1412 C C . TYR A 1 177 ? 10.603 7.886 32.706 1.00 23.01 205 TYR A C 1
ATOM 1413 O O . TYR A 1 177 ? 10.913 6.739 32.399 1.00 14.81 205 TYR A O 1
ATOM 1422 N N . ALA A 1 178 ? 9.352 8.233 32.994 1.00 14.88 206 ALA A N 1
ATOM 1423 C CA . ALA A 1 178 ? 8.279 7.240 33.018 1.00 14.28 206 ALA A CA 1
ATOM 1424 C C . ALA A 1 178 ? 8.052 6.590 31.654 1.00 20.83 206 ALA A C 1
ATOM 1425 O O . ALA A 1 178 ? 7.608 5.453 31.570 1.00 19.58 206 ALA A O 1
ATOM 1427 N N . ASP A 1 179 ? 8.362 7.309 30.583 1.00 16.93 207 ASP A N 1
ATOM 1428 C CA . ASP A 1 179 ? 8.057 6.813 29.259 1.00 15.28 207 ASP A CA 1
ATOM 1429 C C . ASP A 1 179 ? 9.026 5.735 28.755 1.00 19.62 207 ASP A C 1
ATOM 1430 O O . ASP A 1 179 ? 8.841 5.194 27.670 1.00 24.55 207 ASP A O 1
ATOM 1435 N N . GLY A 1 180 ? 10.059 5.418 29.534 1.00 22.49 208 GLY A N 1
ATOM 1436 C CA . GLY A 1 180 ? 10.944 4.320 29.180 1.00 20.68 208 GLY A CA 1
ATOM 1437 C C . GLY A 1 180 ? 12.164 4.724 28.378 1.00 26.88 208 GLY A C 1
ATOM 1438 O O . GLY A 1 180 ? 13.034 3.886 28.097 1.00 22.67 208 GLY A O 1
ATOM 1439 N N . THR A 1 181 ? 12.242 6.005 28.011 1.00 22.00 209 THR A N 1
ATOM 1440 C CA . THR A 1 181 ? 13.392 6.509 27.266 1.00 19.54 209 THR A CA 1
ATOM 1441 C C . THR A 1 181 ? 14.599 6.652 28.185 1.00 21.57 209 THR A C 1
ATOM 1442 O O . THR A 1 181 ? 14.464 6.654 29.413 1.00 18.93 209 THR A O 1
ATOM 1446 N N . GLU A 1 182 ? 15.775 6.803 27.588 1.00 18.57 210 GLU A N 1
ATOM 1447 C CA . GLU A 1 182 ? 17.003 6.886 28.357 1.00 21.85 210 GLU A CA 1
ATOM 1448 C C . GLU A 1 182 ? 17.025 8.148 29.213 1.00 21.71 210 GLU A C 1
ATOM 1449 O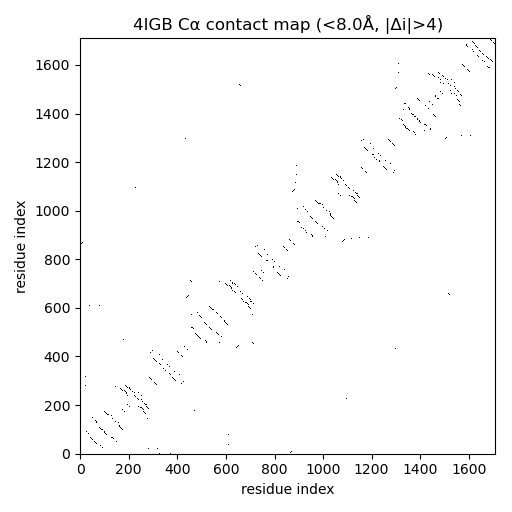 O . GLU A 1 182 ? 16.781 9.246 28.717 1.00 17.62 210 GLU A O 1
ATOM 1455 N N . THR A 1 183 ? 17.298 7.977 30.503 1.00 14.79 211 THR A N 1
ATOM 1456 C CA . THR A 1 183 ? 17.316 9.105 31.432 1.00 14.59 211 THR A CA 1
ATOM 1457 C C . THR A 1 183 ? 18.718 9.715 31.444 1.00 21.51 211 THR A C 1
ATOM 1458 O O . THR A 1 183 ? 19.659 9.129 31.983 1.00 18.79 211 THR A O 1
ATOM 1462 N N . ASP A 1 184 ? 18.828 10.888 30.824 1.00 20.00 212 ASP A N 1
ATOM 1463 C CA . ASP A 1 184 ? 20.062 11.660 30.715 1.00 18.14 212 ASP A CA 1
ATOM 1464 C C . ASP A 1 184 ? 20.232 12.593 31.920 1.00 20.38 212 ASP A C 1
ATOM 1465 O O . ASP A 1 184 ? 21.254 13.265 32.059 1.00 15.05 212 ASP A O 1
ATOM 1470 N N . LEU A 1 185 ? 19.220 12.630 32.781 1.00 17.52 213 LEU A N 1
ATOM 1471 C CA . LEU A 1 185 ? 19.251 13.471 33.982 1.00 16.53 213 LEU A CA 1
ATOM 1472 C C . LEU A 1 185 ? 20.338 13.052 34.965 1.00 17.86 213 LEU A C 1
ATOM 1473 O O . LEU A 1 185 ? 20.561 11.863 35.215 1.00 14.63 213 LEU A O 1
ATOM 1478 N N . LYS A 1 186 ? 21.010 14.040 35.539 1.00 13.74 214 LYS A N 1
ATOM 1479 C CA . LYS A 1 186 ? 22.066 13.744 36.485 1.00 13.01 214 LYS A CA 1
ATOM 1480 C C . LYS A 1 186 ? 21.583 14.104 37.875 1.00 14.38 214 LYS A C 1
ATOM 1481 O O . LYS A 1 186 ? 21.440 15.281 38.204 1.00 14.65 214 LYS A O 1
ATOM 1487 N N . LEU A 1 187 ? 21.340 13.080 38.687 1.00 12.06 215 LEU A N 1
ATOM 1488 C CA . LEU A 1 187 ? 20.784 13.268 40.018 1.00 9.77 215 LEU A CA 1
ATOM 1489 C C . LEU A 1 187 ? 21.665 14.147 40.904 1.00 13.28 215 LEU A C 1
ATOM 1490 O O . LEU A 1 187 ? 22.875 13.953 40.992 1.00 14.73 215 LEU A O 1
ATOM 1495 N N . VAL A 1 188 ? 21.041 15.111 41.560 1.00 15.08 216 VAL A N 1
ATOM 1496 C CA . VAL A 1 188 ? 21.717 15.946 42.551 1.00 12.80 216 VAL A CA 1
ATOM 1497 C C . VAL A 1 188 ? 21.091 15.770 43.932 1.00 11.39 216 VAL A C 1
ATOM 1498 O O . VAL A 1 188 ? 19.858 15.754 44.092 1.00 13.57 216 VAL A O 1
ATOM 1502 N N . MET A 1 189 ? 21.944 15.620 44.932 1.00 11.77 217 MET A N 1
ATOM 1503 C CA . MET A 1 189 ? 21.494 15.652 46.318 1.00 15.59 217 MET A CA 1
ATOM 1504 C C . MET A 1 189 ? 22.206 16.809 46.996 1.00 15.80 217 MET A C 1
ATOM 1505 O O . MET A 1 189 ? 23.271 17.231 46.561 1.00 19.05 217 MET A O 1
ATOM 1510 N N . LYS A 1 190 ? 21.608 17.336 48.053 1.00 15.34 218 LYS A N 1
ATOM 1511 C CA . LYS A 1 190 ? 22.207 18.441 48.768 1.00 13.14 218 LYS A CA 1
ATOM 1512 C C . LYS A 1 190 ? 21.988 18.223 50.254 1.00 23.27 218 LYS A C 1
ATOM 1513 O O . LYS A 1 190 ? 21.107 18.836 50.843 1.00 27.06 218 LYS A O 1
ATOM 1519 N N . PRO A 1 191 ? 22.769 17.326 50.854 1.00 17.18 219 PRO A N 1
ATOM 1520 C CA . PRO A 1 191 ? 22.612 17.097 52.289 1.00 18.11 219 PRO A CA 1
ATOM 1521 C C . PRO A 1 191 ? 22.876 18.402 53.016 1.00 20.89 219 PRO A C 1
ATOM 1522 O O . PRO A 1 191 ? 23.755 19.160 52.610 1.00 20.44 219 PRO A O 1
ATOM 1526 N N . THR A 1 192 ? 22.143 18.665 54.087 1.00 16.11 220 THR A N 1
ATOM 1527 C CA . THR A 1 192 ? 22.416 19.862 54.880 1.00 14.49 220 THR A CA 1
ATOM 1528 C C . THR A 1 192 ? 22.278 19.575 56.374 1.00 23.25 220 THR A C 1
ATOM 1529 O O . THR A 1 192 ? 21.730 18.547 56.769 1.00 20.77 220 THR A O 1
ATOM 1533 N N . ASP A 1 193 ? 22.750 20.503 57.201 1.00 22.89 221 ASP A N 1
ATOM 1534 C CA . ASP A 1 193 ? 22.580 20.396 58.646 1.00 20.43 221 ASP A CA 1
ATOM 1535 C C . ASP A 1 193 ? 23.142 19.079 59.181 1.00 17.02 221 ASP A C 1
ATOM 1536 O O . ASP A 1 193 ? 22.540 18.441 60.030 1.00 21.91 221 ASP A O 1
ATOM 1541 N N . ILE A 1 194 ? 24.299 18.682 58.670 1.00 21.73 222 ILE A N 1
ATOM 1542 C CA . ILE A 1 194 ? 24.965 17.482 59.126 1.00 16.89 222 ILE A CA 1
ATOM 1543 C C . ILE A 1 194 ? 25.775 17.937 60.323 1.00 23.96 222 ILE A C 1
ATOM 1544 O O . ILE A 1 194 ? 26.943 18.296 60.191 1.00 19.76 222 ILE A O 1
ATOM 1549 N N . ASP A 1 195 ? 25.157 17.954 61.497 1.00 17.84 223 ASP A N 1
ATOM 1550 C CA . ASP A 1 195 ? 25.785 18.661 62.604 1.00 22.66 223 ASP A CA 1
ATOM 1551 C C . ASP A 1 195 ? 25.577 18.026 63.981 1.00 30.09 223 ASP A C 1
ATOM 1552 O O . ASP A 1 195 ? 25.968 18.607 64.993 1.00 25.38 223 ASP A O 1
ATOM 1557 N N . ALA A 1 196 ? 24.983 16.843 64.033 1.00 18.21 224 ALA A N 1
ATOM 1558 C CA . ALA A 1 196 ? 24.687 16.244 65.334 1.00 21.10 224 ALA A CA 1
ATOM 1559 C C . ALA A 1 196 ? 25.836 15.388 65.879 1.00 31.47 224 ALA A C 1
ATOM 1560 O O . ALA A 1 196 ? 26.329 14.486 65.203 1.00 19.94 224 ALA A O 1
ATOM 1562 N N . ILE A 1 197 ? 26.269 15.693 67.103 1.00 22.25 225 ILE A N 1
ATOM 1563 C CA . ILE A 1 197 ? 27.225 14.859 67.815 1.00 21.60 225 ILE A CA 1
ATOM 1564 C C . ILE A 1 197 ? 26.699 14.571 69.221 1.00 32.09 225 ILE A C 1
ATOM 1565 O O . ILE A 1 197 ? 26.438 15.500 69.981 1.00 25.38 225 ILE A O 1
ATOM 1570 N N . ASP A 1 198 ? 26.533 13.304 69.588 1.00 27.66 226 ASP A N 1
ATOM 1571 C CA . ASP A 1 198 ? 25.921 13.018 70.897 1.00 32.24 226 ASP A CA 1
ATOM 1572 C C . ASP A 1 198 ? 26.912 12.942 72.067 1.00 30.92 226 ASP A C 1
ATOM 1573 O O . ASP A 1 198 ? 28.123 13.056 71.883 1.00 23.61 226 ASP A O 1
ATOM 1578 N N . ALA A 1 199 ? 26.380 12.720 73.268 1.00 34.98 227 ALA A N 1
ATOM 1579 C CA . ALA A 1 199 ? 27.196 12.699 74.480 1.00 37.63 227 ALA A CA 1
ATOM 1580 C C . ALA A 1 199 ? 28.316 11.686 74.375 1.00 40.53 227 ALA A C 1
ATOM 1581 O O . ALA A 1 199 ? 29.351 11.830 75.021 1.00 37.06 227 ALA A O 1
ATOM 1583 N N . ASN A 1 200 ? 28.107 10.659 73.556 1.00 32.82 228 ASN A N 1
ATOM 1584 C CA . ASN A 1 200 ? 29.050 9.559 73.472 1.00 29.66 228 ASN A CA 1
ATOM 1585 C C . ASN A 1 200 ? 29.948 9.664 72.261 1.00 33.29 228 ASN A C 1
ATOM 1586 O O . ASN A 1 200 ? 30.658 8.721 71.915 1.00 28.23 228 ASN A O 1
ATOM 1591 N N . ASN A 1 201 ? 29.906 10.830 71.626 1.00 32.59 229 ASN A N 1
ATOM 1592 C CA . ASN A 1 201 ? 30.748 11.114 70.480 1.00 33.93 229 ASN A CA 1
ATOM 1593 C C . ASN A 1 201 ? 30.389 10.329 69.207 1.00 35.88 229 ASN A C 1
ATOM 1594 O O . ASN A 1 201 ? 31.224 10.158 68.323 1.00 28.07 229 ASN A O 1
ATOM 1599 N N . LEU A 1 202 ? 29.159 9.845 69.112 1.00 25.30 230 LEU A N 1
ATOM 1600 C CA . LEU A 1 202 ? 28.683 9.398 67.814 1.00 24.90 230 LEU A CA 1
ATOM 1601 C C . LEU A 1 202 ? 28.410 10.654 66.993 1.00 26.02 230 LEU A C 1
ATOM 1602 O O . LEU A 1 202 ? 27.980 11.683 67.529 1.00 27.10 230 LEU A O 1
ATOM 1607 N N . LYS A 1 203 ? 28.655 10.566 65.695 1.00 20.30 231 LYS A N 1
ATOM 1608 C CA . LYS A 1 203 ? 28.529 11.723 64.820 1.00 18.38 231 LYS A CA 1
ATOM 1609 C C . LYS A 1 203 ? 27.650 11.447 63.612 1.00 26.03 231 LYS A C 1
ATOM 1610 O O . LYS A 1 203 ? 27.816 10.432 62.901 1.00 21.34 231 LYS A O 1
ATOM 1616 N N . GLU A 1 204 ? 26.710 12.359 63.392 1.00 20.32 232 GLU A N 1
ATOM 1617 C CA . GLU A 1 204 ? 25.854 12.314 62.230 1.00 22.74 232 GLU A CA 1
ATOM 1618 C C . GLU A 1 204 ? 26.717 12.243 60.985 1.00 21.76 232 GLU A C 1
ATOM 1619 O O . GLU A 1 204 ? 27.680 12.994 60.848 1.00 21.01 232 GLU A O 1
ATOM 1625 N N . THR A 1 205 ? 26.377 11.340 60.075 1.00 14.82 233 THR A N 1
ATOM 1626 C CA . THR A 1 205 ? 27.215 11.115 58.911 1.00 16.50 233 THR A CA 1
ATOM 1627 C C . THR A 1 205 ? 26.380 10.905 57.670 1.00 20.44 233 THR A C 1
ATOM 1628 O O . THR A 1 205 ? 25.437 10.116 57.686 1.00 22.96 233 THR A O 1
ATOM 1632 N N . PHE A 1 206 ? 26.716 11.629 56.605 1.00 22.40 234 PHE A N 1
ATOM 1633 C CA . PHE A 1 206 ? 26.155 11.351 55.289 1.00 15.19 234 PHE A CA 1
ATOM 1634 C C . PHE A 1 206 ? 27.249 10.689 54.477 1.00 18.70 234 PHE A C 1
ATOM 1635 O O . PHE A 1 206 ? 28.414 11.065 54.592 1.00 17.66 234 PHE A O 1
ATOM 1643 N N . TYR A 1 207 ? 26.902 9.706 53.652 1.00 16.50 235 TYR A N 1
ATOM 1644 C CA . TYR A 1 207 ? 27.929 9.137 52.788 1.00 14.91 235 TYR A CA 1
ATOM 1645 C C . TYR A 1 207 ? 27.452 8.746 51.400 1.00 18.54 235 TYR A C 1
ATOM 1646 O O . TYR A 1 207 ? 26.254 8.636 51.139 1.00 16.07 235 TYR A O 1
ATOM 1655 N N . VAL A 1 208 ? 28.417 8.554 50.518 1.00 7.97 236 VAL A N 1
ATOM 1656 C CA . VAL A 1 208 ? 28.161 8.061 49.184 1.00 12.73 236 VAL A CA 1
ATOM 1657 C C . VAL A 1 208 ? 29.064 6.889 48.898 1.00 15.16 236 VAL A C 1
ATOM 1658 O O . VAL A 1 208 ? 30.283 6.989 49.011 1.00 17.67 236 VAL A O 1
ATOM 1662 N N . LYS A 1 209 ? 28.455 5.774 48.523 1.00 16.65 237 LYS A N 1
ATOM 1663 C CA . LYS A 1 209 ? 29.204 4.576 48.191 1.00 17.91 237 LYS A CA 1
ATOM 1664 C C . LYS A 1 209 ? 29.706 4.696 46.769 1.00 16.06 237 LYS A C 1
ATOM 1665 O O . LYS A 1 209 ? 29.004 5.233 45.900 1.00 16.55 237 LYS A O 1
ATOM 1671 N N . ASN A 1 210 ? 30.918 4.206 46.538 1.00 16.11 238 ASN A N 1
ATOM 1672 C CA . ASN A 1 210 ? 31.506 4.234 45.205 1.00 19.39 238 ASN A CA 1
ATOM 1673 C C . ASN A 1 210 ? 31.604 5.673 44.697 1.00 22.39 238 ASN A C 1
ATOM 1674 O O . ASN A 1 210 ? 31.512 5.944 43.490 1.00 17.26 238 ASN A O 1
ATOM 1679 N N . TYR A 1 211 ? 31.797 6.588 45.648 1.00 18.14 239 TYR A N 1
ATOM 1680 C CA . TYR A 1 211 ? 31.896 8.026 45.398 1.00 17.57 239 TYR A CA 1
ATOM 1681 C C . TYR A 1 211 ? 32.791 8.376 44.231 1.00 17.43 239 TYR A C 1
ATOM 1682 O O . TYR A 1 211 ? 32.408 9.131 43.350 1.00 16.21 239 TYR A O 1
ATOM 1691 N N . GLN A 1 212 ? 34.003 7.838 44.242 1.00 19.86 240 GLN A N 1
ATOM 1692 C CA . GLN A 1 212 ? 34.999 8.213 43.262 1.00 21.50 240 GLN A CA 1
ATOM 1693 C C . GLN A 1 212 ? 34.521 7.915 41.829 1.00 27.33 240 GLN A C 1
ATOM 1694 O O . GLN A 1 212 ? 34.812 8.660 40.888 1.00 24.25 240 GLN A O 1
ATOM 1700 N N . ASN A 1 213 ? 33.776 6.829 41.668 1.00 22.75 241 ASN A N 1
ATOM 1701 C CA . ASN A 1 213 ? 33.261 6.455 40.354 1.00 20.35 241 ASN A CA 1
ATOM 1702 C C . ASN A 1 213 ? 31.863 6.998 40.065 1.00 23.86 241 ASN A C 1
ATOM 1703 O O . ASN A 1 213 ? 31.486 7.169 38.911 1.00 25.77 241 ASN A O 1
ATOM 1708 N N . ASP A 1 214 ? 31.087 7.269 41.111 1.00 15.69 242 ASP A N 1
ATOM 1709 C CA . ASP A 1 214 ? 29.667 7.580 40.912 1.00 14.36 242 ASP A CA 1
ATOM 1710 C C . ASP A 1 214 ? 29.307 9.060 40.896 1.00 16.07 242 ASP A C 1
ATOM 1711 O O . ASP A 1 214 ? 28.238 9.419 40.409 1.00 17.52 242 ASP A O 1
ATOM 1716 N N . VAL A 1 215 ? 30.187 9.911 41.427 1.00 15.88 243 VAL A N 1
ATOM 1717 C CA . VAL A 1 215 ? 29.901 11.340 41.529 1.00 11.75 243 VAL A CA 1
ATOM 1718 C C . VAL A 1 215 ? 30.705 12.138 40.518 1.00 16.29 243 VAL A C 1
ATOM 1719 O O . VAL A 1 215 ? 31.909 11.928 40.346 1.00 12.78 243 VAL A O 1
ATOM 1723 N N . ASN A 1 216 ? 30.036 13.070 39.859 1.00 16.30 244 ASN A N 1
ATOM 1724 C CA . ASN A 1 216 ? 30.682 13.885 38.835 1.00 15.13 244 ASN A CA 1
ATOM 1725 C C . ASN A 1 216 ? 31.319 15.145 39.432 1.00 18.09 244 ASN A C 1
ATOM 1726 O O . ASN A 1 216 ? 32.461 15.494 39.110 1.00 16.26 244 ASN A O 1
ATOM 1731 N N . LEU A 1 217 ? 30.580 15.803 40.324 1.00 15.66 245 LEU A N 1
ATOM 1732 C CA . LEU A 1 217 ? 31.002 17.082 40.914 1.00 15.58 245 LEU A CA 1
ATOM 1733 C C . LEU A 1 217 ? 30.518 17.196 42.358 1.00 14.15 245 LEU A C 1
ATOM 1734 O O . LEU A 1 217 ? 29.348 16.894 42.670 1.00 16.17 245 LEU A O 1
ATOM 1739 N N . ARG A 1 218 ? 31.412 17.626 43.236 1.00 14.82 246 ARG A N 1
ATOM 1740 C CA . ARG A 1 218 ? 31.069 17.864 44.637 1.00 14.55 246 ARG A CA 1
ATOM 1741 C C . ARG A 1 218 ? 31.403 19.314 45.044 1.00 20.00 246 ARG A C 1
ATOM 1742 O O . ARG A 1 218 ? 32.567 19.753 44.989 1.00 13.87 246 ARG A O 1
ATOM 1750 N N . LEU A 1 219 ? 30.371 20.047 45.443 1.00 10.02 247 LEU A N 1
ATOM 1751 C CA . LEU A 1 219 ? 30.516 21.452 45.759 1.00 15.11 247 LEU A CA 1
ATOM 1752 C C . LEU A 1 219 ? 30.425 21.708 47.263 1.00 16.95 247 LEU A C 1
ATOM 1753 O O . LEU A 1 219 ? 29.443 21.321 47.909 1.00 12.95 247 LEU A O 1
ATOM 1758 N N . MET A 1 220 ? 31.447 22.366 47.801 1.00 14.93 248 MET A N 1
ATOM 1759 C CA . MET A 1 220 ? 31.378 22.942 49.143 1.00 16.51 248 MET A CA 1
ATOM 1760 C C . MET A 1 220 ? 31.507 24.464 49.105 1.00 23.07 248 MET A C 1
ATOM 1761 O O . MET A 1 220 ? 32.195 25.029 48.253 1.00 16.62 248 MET A O 1
ATOM 1766 N N . ASN A 1 221 ? 30.871 25.116 50.068 1.00 20.00 249 ASN A N 1
ATOM 1767 C CA . ASN A 1 221 ? 31.122 26.525 50.314 1.00 21.90 249 ASN A CA 1
ATOM 1768 C C . ASN A 1 221 ? 32.409 26.660 51.126 1.00 22.34 249 ASN A C 1
ATOM 1769 O O . ASN A 1 221 ? 32.775 25.750 51.872 1.00 14.76 249 ASN A O 1
ATOM 1774 N N . ASN A 1 222 ? 33.105 27.782 50.970 1.00 18.70 250 ASN A N 1
ATOM 1775 C CA . ASN A 1 222 ? 34.304 28.076 51.765 1.00 22.52 250 ASN A CA 1
ATOM 1776 C C . ASN A 1 222 ? 34.167 27.832 53.275 1.00 22.52 250 ASN A C 1
ATOM 1777 O O . ASN A 1 222 ? 35.151 27.548 53.945 1.00 19.40 250 ASN A O 1
ATOM 1782 N N . ALA A 1 223 ? 32.949 27.949 53.799 1.00 20.65 251 ALA A N 1
ATOM 1783 C CA . ALA A 1 223 ? 32.712 27.896 55.241 1.00 20.91 251 ALA A CA 1
ATOM 1784 C C . ALA A 1 223 ? 32.503 26.476 55.746 1.00 23.24 251 ALA A C 1
ATOM 1785 O O . ALA A 1 223 ? 32.270 26.254 56.938 1.00 17.08 251 ALA A O 1
ATOM 1787 N N . ASN A 1 224 ? 32.572 25.506 54.846 1.00 18.12 252 ASN A N 1
ATOM 1788 C CA . ASN A 1 224 ? 32.282 24.132 55.244 1.00 16.18 252 ASN A CA 1
ATOM 1789 C C . ASN A 1 224 ? 33.197 23.652 56.370 1.00 19.58 252 ASN A C 1
ATOM 1790 O O . ASN A 1 224 ? 34.413 23.835 56.297 1.00 18.06 252 ASN A O 1
ATOM 1795 N N . VAL A 1 225 ? 32.623 23.041 57.410 1.00 18.70 253 VAL A N 1
ATOM 1796 C CA . VAL A 1 225 ? 33.449 22.490 58.490 1.00 20.24 253 VAL A CA 1
ATOM 1797 C C . VAL A 1 225 ? 33.263 20.977 58.690 1.00 25.40 253 VAL A C 1
ATOM 1798 O O . VAL A 1 225 ? 33.724 20.410 59.682 1.00 19.44 253 VAL A O 1
ATOM 1802 N N . LEU A 1 226 ? 32.594 20.323 57.749 1.00 18.37 254 LEU A N 1
ATOM 1803 C CA . LEU A 1 226 ? 32.448 18.875 57.833 1.00 19.61 254 LEU A CA 1
ATOM 1804 C C . LEU A 1 226 ? 33.820 18.244 57.654 1.00 18.06 254 LEU A C 1
ATOM 1805 O O . LEU A 1 226 ? 34.703 18.840 57.056 1.00 15.66 254 LEU A O 1
ATOM 1810 N N . VAL A 1 227 ? 33.996 17.038 58.174 1.00 18.62 255 VAL A N 1
ATOM 1811 C CA . VAL A 1 227 ? 35.169 16.242 57.846 1.00 12.26 255 VAL A CA 1
ATOM 1812 C C . VAL A 1 227 ? 34.773 15.322 56.703 1.00 21.10 255 VAL A C 1
ATOM 1813 O O . VAL A 1 227 ? 33.803 14.574 56.823 1.00 19.00 255 VAL A O 1
ATOM 1817 N N . GLN A 1 228 ? 35.499 15.387 55.589 1.00 19.85 256 GLN A N 1
ATOM 1818 C CA . GLN A 1 228 ? 35.259 14.470 54.472 1.00 18.26 256 GLN A CA 1
ATOM 1819 C C . GLN A 1 228 ? 36.177 13.265 54.592 1.00 19.31 256 GLN A C 1
ATOM 1820 O O . GLN A 1 228 ? 37.395 13.385 54.431 1.00 14.60 256 GLN A O 1
ATOM 1826 N N . GLU A 1 229 ? 35.593 12.111 54.896 1.00 17.97 257 GLU A N 1
ATOM 1827 C CA . GLU A 1 229 ? 36.362 10.900 55.148 1.00 17.09 257 GLU A CA 1
ATOM 1828 C C . GLU A 1 229 ? 36.342 9.966 53.943 1.00 19.81 257 GLU A C 1
ATOM 1829 O O . GLU A 1 229 ? 35.297 9.420 53.589 1.00 16.10 257 GLU A O 1
ATOM 1835 N N . GLU A 1 230 ? 37.506 9.771 53.337 1.00 21.98 258 GLU A N 1
ATOM 1836 C CA . GLU A 1 230 ? 37.615 8.966 52.129 1.00 23.20 258 GLU A CA 1
ATOM 1837 C C . GLU A 1 230 ? 38.129 7.589 52.475 1.00 26.22 258 GLU A C 1
ATOM 1838 O O . GLU A 1 230 ? 39.265 7.430 52.910 1.00 17.80 258 GLU A O 1
ATOM 1844 N N . ALA A 1 231 ? 37.269 6.597 52.285 1.00 20.27 259 ALA A N 1
ATOM 1845 C CA . ALA A 1 231 ? 37.610 5.221 52.574 1.00 26.37 259 ALA A CA 1
ATOM 1846 C C . ALA A 1 231 ? 37.530 4.429 51.280 1.00 28.05 259 ALA A C 1
ATOM 1847 O O . ALA A 1 231 ? 37.254 4.988 50.210 1.00 30.06 259 ALA A O 1
ATOM 1849 N N . SER A 1 232 ? 37.778 3.130 51.370 1.00 29.41 260 SER A N 1
ATOM 1850 C CA . SER A 1 232 ? 37.881 2.305 50.170 1.00 34.28 260 SER A CA 1
ATOM 1851 C C . SER A 1 232 ? 36.550 2.186 49.432 1.00 22.30 260 SER A C 1
ATOM 1852 O O . SER A 1 232 ? 36.496 2.314 48.213 1.00 30.53 260 SER A O 1
ATOM 1855 N N . ASP A 1 233 ? 35.475 1.952 50.174 1.00 25.64 261 ASP A N 1
ATOM 1856 C CA . ASP A 1 233 ? 34.170 1.687 49.560 1.00 28.70 261 ASP A CA 1
ATOM 1857 C C . ASP A 1 233 ? 33.255 2.914 49.486 1.00 33.71 261 ASP A C 1
ATOM 1858 O O . ASP A 1 233 ? 32.144 2.828 48.941 1.00 22.49 261 ASP A O 1
ATOM 1863 N N . ARG A 1 234 ? 33.701 4.039 50.046 1.00 26.22 262 ARG A N 1
ATOM 1864 C CA . ARG A 1 234 ? 32.806 5.178 50.231 1.00 20.96 262 ARG A CA 1
ATOM 1865 C C . ARG A 1 234 ? 33.531 6.442 50.655 1.00 24.52 262 ARG A C 1
ATOM 1866 O O . ARG A 1 234 ? 34.684 6.412 51.083 1.00 22.42 262 ARG A O 1
ATOM 1874 N N . THR A 1 235 ? 32.831 7.561 50.543 1.00 16.68 263 THR A N 1
ATOM 1875 C CA . THR A 1 235 ? 33.317 8.797 51.127 1.00 17.22 263 THR A CA 1
ATOM 1876 C C . THR A 1 235 ? 32.199 9.343 51.982 1.00 16.53 263 THR A C 1
ATOM 1877 O O . THR A 1 235 ? 31.030 9.320 51.586 1.00 16.77 263 THR A O 1
ATOM 1881 N N . SER A 1 236 ? 32.552 9.798 53.174 1.00 17.79 264 SER A N 1
ATOM 1882 C CA . SER A 1 236 ? 31.558 10.249 54.132 1.00 17.76 264 SER A CA 1
ATOM 1883 C C . SER A 1 236 ? 31.787 11.702 54.506 1.00 19.01 264 SER A C 1
ATOM 1884 O O . SER A 1 236 ? 32.895 12.210 54.414 1.00 14.22 264 SER A O 1
ATOM 1887 N N . TRP A 1 237 ? 30.726 12.353 54.956 1.00 14.44 265 TRP A N 1
ATOM 1888 C CA . TRP A 1 237 ? 30.837 13.692 55.485 1.00 12.69 265 TRP A CA 1
ATOM 1889 C C . TRP A 1 237 ? 30.296 13.634 56.903 1.00 18.09 265 TRP A C 1
ATOM 1890 O O . TRP A 1 237 ? 29.172 13.195 57.127 1.00 19.37 265 TRP A O 1
ATOM 1901 N N . ILE A 1 238 ? 31.136 14.045 57.848 1.00 15.29 266 ILE A N 1
ATOM 1902 C CA . ILE A 1 238 ? 30.917 13.820 59.273 1.00 18.38 266 ILE A CA 1
ATOM 1903 C C . ILE A 1 238 ? 30.759 15.149 60.021 1.00 22.33 266 ILE A C 1
ATOM 1904 O O . ILE A 1 238 ? 31.557 16.059 59.838 1.00 20.89 266 ILE A O 1
ATOM 1909 N N . ALA A 1 239 ? 29.716 15.261 60.835 1.00 16.46 267 ALA A N 1
ATOM 1910 C CA . ALA A 1 239 ? 29.480 16.458 61.645 1.00 25.54 267 ALA A CA 1
ATOM 1911 C C . ALA A 1 239 ? 30.699 16.817 62.487 1.00 18.80 267 ALA A C 1
ATOM 1912 O O . ALA A 1 239 ? 31.418 15.933 62.938 1.00 18.49 267 ALA A O 1
ATOM 1914 N N . THR A 1 240 ? 30.933 18.116 62.671 1.00 23.44 268 THR A N 1
ATOM 1915 C CA . THR A 1 240 ? 31.954 18.607 63.603 1.00 19.49 268 THR A CA 1
ATOM 1916 C C . THR A 1 240 ? 31.441 19.711 64.538 1.00 30.28 268 THR A C 1
ATOM 1917 O O . THR A 1 240 ? 32.031 19.935 65.591 1.00 28.32 268 THR A O 1
ATOM 1921 N N . GLN A 1 241 ? 30.373 20.409 64.141 1.00 27.18 269 GLN A N 1
ATOM 1922 C CA . GLN A 1 241 ? 29.860 21.568 64.885 1.00 33.50 269 GLN A CA 1
ATOM 1923 C C . GLN A 1 241 ? 28.372 21.716 64.684 1.00 34.19 269 GLN A C 1
ATOM 1924 O O . GLN A 1 241 ? 27.857 21.468 63.583 1.00 24.12 269 GLN A O 1
ATOM 1930 N N . ILE A 1 242 ? 27.692 22.175 65.730 1.00 20.30 270 ILE A N 1
ATOM 1931 C CA . ILE A 1 242 ? 26.306 22.601 65.611 1.00 19.28 270 ILE A CA 1
ATOM 1932 C C . ILE A 1 242 ? 26.200 23.734 64.595 1.00 24.57 270 ILE A C 1
ATOM 1933 O O . ILE A 1 242 ? 27.094 24.571 64.496 1.00 26.78 270 ILE A O 1
ATOM 1938 N N . THR A 1 243 ? 25.100 23.765 63.852 1.00 26.12 271 THR A N 1
ATOM 1939 C CA . THR A 1 243 ? 24.834 24.855 62.911 1.00 25.68 271 THR A CA 1
ATOM 1940 C C . THR A 1 243 ? 23.333 25.144 62.903 1.00 27.82 271 THR A C 1
ATOM 1941 O O . THR A 1 243 ? 22.518 24.219 62.891 1.00 28.51 271 THR A O 1
ATOM 1945 N N . GLY A 1 244 ? 22.968 26.423 62.928 1.00 28.74 272 GLY A N 1
ATOM 1946 C CA . GLY A 1 244 ? 21.574 26.828 62.862 1.00 21.43 272 GLY A CA 1
ATOM 1947 C C . GLY A 1 244 ? 21.320 27.834 61.750 1.00 21.06 272 GLY A C 1
ATOM 1948 O O . GLY A 1 244 ? 22.193 28.614 61.387 1.00 23.45 272 GLY A O 1
ATOM 1949 N N . GLY A 1 245 ? 20.111 27.827 61.209 1.00 26.09 273 GLY A N 1
ATOM 1950 C CA . GLY A 1 245 ? 19.762 28.728 60.122 1.00 29.93 273 GLY A CA 1
ATOM 1951 C C . GLY A 1 245 ? 20.090 28.093 58.780 1.00 27.18 273 GLY A C 1
ATOM 1952 O O . GLY A 1 245 ? 21.069 27.357 58.665 1.00 28.06 273 GLY A O 1
ATOM 1953 N N . SER A 1 246 ? 19.289 28.381 57.763 1.00 21.92 274 SER A N 1
ATOM 1954 C CA . SER A 1 246 ? 19.470 27.742 56.465 1.00 28.47 274 SER A CA 1
ATOM 1955 C C . SER A 1 246 ? 20.831 28.037 55.851 1.00 30.17 274 SER A C 1
ATOM 1956 O O . SER A 1 246 ? 21.397 27.187 55.172 1.00 25.18 274 SER A O 1
ATOM 1959 N N . TYR A 1 247 ? 21.368 29.232 56.080 1.00 23.60 275 TYR A N 1
ATOM 1960 C CA . TYR A 1 247 ? 22.649 29.577 55.469 1.00 23.15 275 TYR A CA 1
ATOM 1961 C C . TYR A 1 247 ? 23.756 28.663 55.984 1.00 26.25 275 TYR A C 1
ATOM 1962 O O . TYR A 1 247 ? 24.539 28.108 55.202 1.00 20.94 275 TYR A O 1
ATOM 1971 N N . ASN A 1 248 ? 23.801 28.496 57.303 1.00 19.25 276 ASN A N 1
ATOM 1972 C CA . ASN A 1 248 ? 24.819 27.685 57.940 1.00 12.94 276 ASN A CA 1
ATOM 1973 C C . ASN A 1 248 ? 24.602 26.189 57.717 1.00 18.57 276 ASN A C 1
ATOM 1974 O O . ASN A 1 248 ? 25.549 25.457 57.494 1.00 18.25 276 ASN A O 1
ATOM 1979 N N . GLU A 1 249 ? 23.349 25.754 57.768 1.00 17.26 277 GLU A N 1
ATOM 1980 C CA . GLU A 1 249 ? 23.014 24.365 57.512 1.00 20.63 277 GLU A CA 1
ATOM 1981 C C . GLU A 1 249 ? 23.425 23.956 56.093 1.00 25.81 277 GLU A C 1
ATOM 1982 O O . GLU A 1 249 ? 23.863 22.831 55.872 1.00 21.24 277 GLU A O 1
ATOM 1988 N N . ASN A 1 250 ? 23.314 24.888 55.153 1.00 15.41 278 ASN A N 1
ATOM 1989 C CA . ASN A 1 250 ? 23.693 24.632 53.769 1.00 16.99 278 ASN A CA 1
ATOM 1990 C C . ASN A 1 250 ? 25.192 24.772 53.510 1.00 24.51 278 ASN A C 1
ATOM 1991 O O . ASN A 1 250 ? 25.816 23.880 52.938 1.00 23.16 278 ASN A O 1
ATOM 1996 N N . ASN A 1 251 ? 25.763 25.898 53.928 1.00 19.27 279 ASN A N 1
ATOM 1997 C CA . ASN A 1 251 ? 27.159 26.210 53.632 1.00 17.87 279 ASN A CA 1
ATOM 1998 C C . ASN A 1 251 ? 28.167 25.687 54.653 1.00 20.67 279 ASN A C 1
ATOM 1999 O O . ASN A 1 251 ? 29.267 25.276 54.289 1.00 18.04 279 ASN A O 1
ATOM 2004 N N . VAL A 1 252 ? 27.796 25.712 55.928 1.00 17.38 280 VAL A N 1
ATOM 2005 C CA . VAL A 1 252 ? 28.695 25.267 56.986 1.00 19.16 280 VAL A CA 1
ATOM 2006 C C . VAL A 1 252 ? 28.645 23.754 57.181 1.00 20.52 280 VAL A C 1
ATOM 2007 O O . VAL A 1 252 ? 29.681 23.099 57.280 1.00 15.09 280 VAL A O 1
ATOM 2011 N N . SER A 1 253 ? 27.437 23.206 57.236 1.00 15.15 281 SER A N 1
ATOM 2012 C CA . SER A 1 253 ? 27.256 21.764 57.468 1.00 17.96 281 SER A CA 1
ATOM 2013 C C . SER A 1 253 ? 26.561 21.050 56.299 1.00 19.59 281 SER A C 1
ATOM 2014 O O . SER A 1 253 ? 25.857 20.047 56.482 1.00 17.12 281 SER A O 1
ATOM 2017 N N . GLY A 1 254 ? 26.752 21.568 55.095 1.00 17.87 282 GLY A N 1
ATOM 2018 C CA . GLY A 1 254 ? 26.083 20.984 53.947 1.00 16.37 282 GLY A CA 1
ATOM 2019 C C . GLY A 1 254 ? 26.974 20.922 52.731 1.00 11.52 282 GLY A C 1
ATOM 2020 O O . GLY A 1 254 ? 28.108 21.394 52.747 1.00 16.63 282 GLY A O 1
ATOM 2021 N N . LEU A 1 255 ? 26.450 20.332 51.668 1.00 13.74 283 LEU A N 1
ATOM 2022 C CA . LEU A 1 255 ? 27.171 20.256 50.415 1.00 10.02 283 LEU A CA 1
ATOM 2023 C C . LEU A 1 255 ? 26.226 19.880 49.276 1.00 10.51 283 LEU A C 1
ATOM 2024 O O . LEU A 1 255 ? 25.081 19.480 49.509 1.00 19.67 283 LEU A O 1
ATOM 2029 N N . ALA A 1 256 ? 26.710 19.998 48.046 1.00 12.34 284 ALA A N 1
ATOM 2030 C CA . ALA A 1 256 ? 25.939 19.586 46.875 1.00 14.94 284 ALA A CA 1
ATOM 2031 C C . ALA A 1 256 ? 26.720 18.572 46.046 1.00 13.49 284 ALA A C 1
ATOM 2032 O O . ALA A 1 256 ? 27.907 18.749 45.797 1.00 14.27 284 ALA A O 1
ATOM 2034 N N . LEU A 1 257 ? 26.024 17.525 45.625 1.00 9.83 285 LEU A N 1
ATOM 2035 C CA . LEU A 1 257 ? 26.593 16.397 44.887 1.00 12.81 285 LEU A CA 1
ATOM 2036 C C . LEU A 1 257 ? 25.849 16.201 43.583 1.00 10.34 285 LEU A C 1
ATOM 2037 O O . LEU A 1 257 ? 24.619 16.054 43.581 1.00 19.62 285 LEU A O 1
ATOM 2042 N N . ARG A 1 258 ? 26.578 16.215 42.474 1.00 10.15 286 ARG A N 1
ATOM 2043 C CA . ARG A 1 258 ? 26.016 15.879 41.176 1.00 7.10 286 ARG A CA 1
ATOM 2044 C C . ARG A 1 258 ? 26.531 14.513 40.744 1.00 17.98 286 ARG A C 1
ATOM 2045 O O . ARG A 1 258 ? 27.741 14.291 40.639 1.00 13.59 286 ARG A O 1
ATOM 2053 N N . SER A 1 259 ? 25.609 13.591 40.513 1.00 13.16 287 SER A N 1
ATOM 2054 C CA . SER A 1 259 ? 25.973 12.253 40.118 1.00 17.26 287 SER A CA 1
ATOM 2055 C C . SER A 1 259 ? 26.456 12.192 38.670 1.00 16.09 287 SER A C 1
ATOM 2056 O O . SER A 1 259 ? 26.181 13.088 37.866 1.00 11.27 287 SER A O 1
ATOM 2059 N N . ASN A 1 260 ? 27.218 11.145 38.367 1.00 17.69 288 ASN A N 1
ATOM 2060 C CA . ASN A 1 260 ? 27.509 10.747 36.985 1.00 17.83 288 ASN A CA 1
ATOM 2061 C C . ASN A 1 260 ? 26.287 10.146 36.280 1.00 16.26 288 ASN A C 1
ATOM 2062 O O . ASN A 1 260 ? 26.300 9.953 35.065 1.00 17.13 288 ASN A O 1
ATOM 2067 N N . SER A 1 261 ? 25.232 9.844 37.028 1.00 10.44 289 SER A N 1
ATOM 2068 C CA . SER A 1 261 ? 24.085 9.167 36.418 1.00 10.01 289 SER A CA 1
ATOM 2069 C C . SER A 1 261 ? 22.770 9.697 36.963 1.00 11.38 289 SER A C 1
ATOM 2070 O O . SER A 1 261 ? 22.739 10.747 37.615 1.00 12.90 289 SER A O 1
ATOM 2073 N N . ASN A 1 262 ? 21.690 8.964 36.698 1.00 11.68 290 ASN A N 1
ATOM 2074 C CA . ASN A 1 262 ? 20.371 9.288 37.236 1.00 16.33 290 ASN A CA 1
ATOM 2075 C C . ASN A 1 262 ? 20.181 8.696 38.623 1.00 18.12 290 ASN A C 1
ATOM 2076 O O . ASN A 1 262 ? 19.094 8.779 39.190 1.00 14.42 290 ASN A O 1
ATOM 2081 N N . SER A 1 263 ? 21.234 8.097 39.177 1.00 12.59 291 SER A N 1
ATOM 2082 C CA . SER A 1 263 ? 21.091 7.489 40.492 1.00 17.19 291 SER A CA 1
ATOM 2083 C C . SER A 1 263 ? 22.268 7.753 41.441 1.00 11.11 291 SER A C 1
ATOM 2084 O O . SER A 1 263 ? 23.346 8.176 41.022 1.00 15.71 291 SER A O 1
ATOM 2087 N N . MET A 1 264 ? 22.061 7.486 42.724 1.00 15.56 292 MET A N 1
ATOM 2088 C CA . MET A 1 264 ? 23.149 7.604 43.692 1.00 16.91 292 MET A CA 1
ATOM 2089 C C . MET A 1 264 ? 22.883 6.628 44.829 1.00 18.24 292 MET A C 1
ATOM 2090 O O . MET A 1 264 ? 21.765 6.529 45.332 1.00 12.37 292 MET A O 1
ATOM 2095 N N . ASN A 1 265 ? 23.901 5.866 45.191 1.00 10.65 293 ASN A N 1
ATOM 2096 C CA . ASN A 1 265 ? 23.792 4.970 46.338 1.00 15.71 293 ASN A CA 1
ATOM 2097 C C . ASN A 1 265 ? 24.431 5.718 47.502 1.00 17.38 293 ASN A C 1
ATOM 2098 O O . ASN A 1 265 ? 25.664 5.802 47.600 1.00 14.01 293 ASN A O 1
ATOM 2103 N N . PHE A 1 266 ? 23.597 6.322 48.336 1.00 13.63 294 PHE A N 1
ATOM 2104 C CA . PHE A 1 266 ? 24.100 7.094 49.462 1.00 11.28 294 PHE A CA 1
ATOM 2105 C C . PHE A 1 266 ? 23.799 6.359 50.753 1.00 18.03 294 PHE A C 1
ATOM 2106 O O . PHE A 1 266 ? 23.228 5.283 50.729 1.00 18.18 294 PHE A O 1
ATOM 2114 N N . GLY A 1 267 ? 24.191 6.946 51.880 1.00 16.56 295 GLY A N 1
ATOM 2115 C CA . GLY A 1 267 ? 23.918 6.353 53.168 1.00 15.75 295 GLY A CA 1
ATOM 2116 C C . GLY A 1 267 ? 23.841 7.445 54.227 1.00 18.99 295 GLY A C 1
ATOM 2117 O O . GLY A 1 267 ? 24.206 8.595 53.994 1.00 17.99 295 GLY A O 1
ATOM 2118 N N . TYR A 1 268 ? 23.349 7.086 55.394 1.00 13.43 296 TYR A N 1
ATOM 2119 C CA . TYR A 1 268 ? 23.209 8.047 56.471 1.00 17.06 296 TYR A CA 1
ATOM 2120 C C . TYR A 1 268 ? 23.315 7.281 57.767 1.00 20.01 296 TYR A C 1
ATOM 2121 O O . TYR A 1 268 ? 22.657 6.255 57.925 1.00 18.13 296 TYR A O 1
ATOM 2130 N N . SER A 1 269 ? 24.120 7.773 58.704 1.00 15.56 297 SER A N 1
ATOM 2131 C CA . SER A 1 269 ? 24.157 7.155 60.028 1.00 18.65 297 SER A CA 1
ATOM 2132 C C . SER A 1 269 ? 23.913 8.193 61.107 1.00 22.81 297 SER A C 1
ATOM 2133 O O . SER A 1 269 ? 24.446 9.305 61.052 1.00 18.21 297 SER A O 1
ATOM 2136 N N . SER A 1 270 ? 23.075 7.822 62.068 1.00 14.71 298 SER A N 1
ATOM 2137 C CA . SER A 1 270 ? 22.616 8.753 63.093 1.00 27.84 298 SER A CA 1
ATOM 2138 C C . SER A 1 270 ? 23.525 8.722 64.320 1.00 20.73 298 SER A C 1
ATOM 2139 O O . SER A 1 270 ? 24.524 8.000 64.356 1.00 20.67 298 SER A O 1
ATOM 2142 N N . THR A 1 271 ? 23.172 9.537 65.309 1.00 22.42 299 THR A N 1
ATOM 2143 C CA . THR A 1 271 ? 23.733 9.421 66.643 1.00 22.78 299 THR A CA 1
ATOM 2144 C C . THR A 1 271 ? 22.682 8.668 67.446 1.00 25.99 299 THR A C 1
ATOM 2145 O O . THR A 1 271 ? 21.800 8.023 66.863 1.00 21.42 299 THR A O 1
ATOM 2149 N N . GLU A 1 272 ? 22.729 8.759 68.772 1.00 19.93 300 GLU A N 1
ATOM 2150 C CA . GLU A 1 272 ? 21.686 8.113 69.567 1.00 24.43 300 GLU A CA 1
ATOM 2151 C C . GLU A 1 272 ? 20.343 8.782 69.289 1.00 24.20 300 GLU A C 1
ATOM 2152 O O . GLU A 1 272 ? 19.280 8.215 69.545 1.00 23.97 300 GLU A O 1
ATOM 2158 N N . THR A 1 273 ? 20.379 9.991 68.744 1.00 15.79 301 THR A N 1
ATOM 2159 C CA . THR A 1 273 ? 19.122 10.653 68.408 1.00 28.85 301 THR A CA 1
ATOM 2160 C C . THR A 1 273 ? 19.290 11.844 67.468 1.00 25.65 301 THR A C 1
ATOM 2161 O O . THR A 1 273 ? 19.528 12.967 67.904 1.00 20.16 301 THR A O 1
ATOM 2165 N N . CYS A 1 274 ? 19.160 11.590 66.170 1.00 22.30 302 CYS A N 1
ATOM 2166 C CA . CYS A 1 274 ? 19.193 12.676 65.192 1.00 26.35 302 CYS A CA 1
ATOM 2167 C C . CYS A 1 274 ? 18.603 12.199 63.870 1.00 28.60 302 CYS A C 1
ATOM 2168 O O . CYS A 1 274 ? 18.307 11.019 63.700 1.00 21.05 302 CYS A O 1
ATOM 2171 N N . SER A 1 275 ? 18.420 13.128 62.941 1.00 21.56 303 SER A N 1
ATOM 2172 C CA . SER A 1 275 ? 17.862 12.782 61.653 1.00 21.87 303 SER A CA 1
ATOM 2173 C C . SER A 1 275 ? 18.235 13.884 60.693 1.00 24.52 303 SER A C 1
ATOM 2174 O O . SER A 1 275 ? 18.646 14.974 61.103 1.00 18.85 303 SER A O 1
ATOM 2177 N N . ALA A 1 276 ? 18.098 13.614 59.406 1.00 21.26 304 ALA A N 1
ATOM 2178 C CA . ALA A 1 276 ? 18.353 14.654 58.433 1.00 19.29 304 ALA A CA 1
ATOM 2179 C C . ALA A 1 276 ? 17.271 14.614 57.371 1.00 22.87 304 ALA A C 1
ATOM 2180 O O . ALA A 1 276 ? 16.605 13.602 57.189 1.00 19.04 304 ALA A O 1
ATOM 2182 N N . VAL A 1 277 ? 17.096 15.733 56.683 1.00 15.47 305 VAL A N 1
ATOM 2183 C CA . VAL A 1 277 ? 16.012 15.894 55.741 1.00 17.20 305 VAL A CA 1
ATOM 2184 C C . VAL A 1 277 ? 16.622 15.998 54.349 1.00 19.22 305 VAL A C 1
ATOM 2185 O O . VAL A 1 277 ? 17.653 16.644 54.178 1.00 23.72 305 VAL A O 1
ATOM 2189 N N . PHE A 1 278 ? 15.994 15.362 53.365 1.00 17.37 306 PHE A N 1
ATOM 2190 C CA . PHE A 1 278 ? 16.542 15.313 52.009 1.00 17.65 306 PHE A CA 1
ATOM 2191 C C . PHE A 1 278 ? 15.506 15.546 50.924 1.00 18.32 306 PHE A C 1
ATOM 2192 O O . PHE A 1 278 ? 14.389 15.041 51.011 1.00 22.59 306 PHE A O 1
ATOM 2200 N N . GLY A 1 279 ? 15.892 16.267 49.876 1.00 19.77 307 GLY A N 1
ATOM 2201 C CA . GLY A 1 279 ? 15.118 16.266 48.641 1.00 16.10 307 GLY A CA 1
ATOM 2202 C C . GLY A 1 279 ? 15.940 15.639 47.519 1.00 21.57 307 GLY A C 1
ATOM 2203 O O . GLY A 1 279 ? 17.123 15.357 47.713 1.00 19.61 307 GLY A O 1
ATOM 2204 N N . LEU A 1 280 ? 15.332 15.410 46.354 1.00 15.47 308 LEU A N 1
ATOM 2205 C CA . LEU A 1 280 ? 16.099 15.017 45.176 1.00 12.10 308 LEU A CA 1
ATOM 2206 C C . LEU A 1 280 ? 16.004 16.157 44.173 1.00 15.50 308 LEU A C 1
ATOM 2207 O O . LEU A 1 280 ? 14.961 16.803 44.069 1.00 15.88 308 LEU A O 1
ATOM 2212 N N . TYR A 1 281 ? 17.088 16.403 43.442 1.00 11.65 309 TYR A N 1
ATOM 2213 C CA . TYR A 1 281 ? 17.170 17.563 42.564 1.00 12.64 309 TYR A CA 1
ATOM 2214 C C . TYR A 1 281 ? 17.783 17.220 41.212 1.00 16.64 309 TYR A C 1
ATOM 2215 O O . TYR A 1 281 ? 18.325 16.126 41.011 1.00 16.88 309 TYR A O 1
ATOM 2224 N N . ILE A 1 282 ? 17.700 18.183 40.301 1.00 13.31 310 ILE A N 1
ATOM 2225 C CA . ILE A 1 282 ? 18.574 18.254 39.148 1.00 14.77 310 ILE A CA 1
ATOM 2226 C C . ILE A 1 282 ? 18.914 19.717 38.942 1.00 20.19 310 ILE A C 1
ATOM 2227 O O . ILE A 1 282 ? 18.192 20.593 39.419 1.00 15.27 310 ILE A O 1
ATOM 2232 N N . GLU A 1 283 ? 20.004 19.978 38.225 1.00 20.30 311 GLU A N 1
ATOM 2233 C CA . GLU A 1 283 ? 20.331 21.331 37.794 1.00 18.83 311 GLU A CA 1
ATOM 2234 C C . GLU A 1 283 ? 19.432 21.733 36.632 1.00 19.69 311 GLU A C 1
ATOM 2235 O O . GLU A 1 283 ? 18.759 20.890 36.043 1.00 19.44 311 GLU A O 1
ATOM 2241 N N . LYS A 1 284 ? 19.392 23.026 36.320 1.00 21.11 312 LYS A N 1
ATOM 2242 C CA . LYS A 1 284 ? 18.465 23.520 35.311 1.00 24.22 312 LYS A CA 1
ATOM 2243 C C . LYS A 1 284 ? 19.205 24.003 34.095 1.00 24.50 312 LYS A C 1
ATOM 2244 O O . LYS A 1 284 ? 20.180 24.748 34.211 1.00 24.80 312 LYS A O 1
ATOM 2250 N N . ILE A 1 285 ? 18.748 23.564 32.929 1.00 22.27 313 ILE A N 1
ATOM 2251 C CA . ILE A 1 285 ? 19.094 24.216 31.681 1.00 22.32 313 ILE A CA 1
ATOM 2252 C C . ILE A 1 285 ? 17.753 24.687 31.139 1.00 24.84 313 ILE A C 1
ATOM 2253 O O . ILE A 1 285 ? 17.041 23.944 30.481 1.00 23.43 313 ILE A O 1
ATOM 2258 N N . ASP A 1 286 ? 17.404 25.922 31.461 1.00 19.50 314 ASP A N 1
ATOM 2259 C CA . ASP A 1 286 ? 16.076 26.434 31.199 1.00 27.96 314 ASP A CA 1
ATOM 2260 C C . ASP A 1 286 ? 16.253 27.914 30.903 1.00 26.92 314 ASP A C 1
ATOM 2261 O O . ASP A 1 286 ? 16.728 28.654 31.758 1.00 23.48 314 ASP A O 1
ATOM 2266 N N . PRO A 1 287 ? 15.854 28.351 29.697 1.00 25.49 315 PRO A N 1
ATOM 2267 C CA . PRO A 1 287 ? 15.124 27.519 28.732 1.00 26.20 315 PRO A CA 1
ATOM 2268 C C . PRO A 1 287 ? 15.998 26.496 28.036 1.00 13.10 315 PRO A C 1
ATOM 2269 O O . PRO A 1 287 ? 17.213 26.662 27.956 1.00 20.30 315 PRO A O 1
ATOM 2273 N N . ARG A 1 288 ? 15.364 25.429 27.570 1.00 18.35 316 ARG A N 1
ATOM 2274 C CA . ARG A 1 288 ? 15.975 24.481 26.651 1.00 26.74 316 ARG A CA 1
ATOM 2275 C C . ARG A 1 288 ? 16.414 25.216 25.395 1.00 16.71 316 ARG A C 1
ATOM 2276 O O . ARG A 1 288 ? 15.875 26.270 25.071 1.00 20.16 316 ARG A O 1
ATOM 2284 N N . PRO A 1 289 ? 17.397 24.665 24.678 1.00 19.75 317 PRO A N 1
ATOM 2285 C CA . PRO A 1 289 ? 17.733 25.271 23.382 1.00 18.34 317 PRO A CA 1
ATOM 2286 C C . PRO A 1 289 ? 16.490 25.502 22.526 1.00 23.29 317 PRO A C 1
ATOM 2287 O O . PRO A 1 289 ? 15.567 24.681 22.542 1.00 18.69 317 PRO A O 1
ATOM 2291 N N . VAL A 1 290 ? 16.461 26.629 21.816 1.00 18.18 318 VAL A N 1
ATOM 2292 C CA . VAL A 1 290 ? 15.387 26.912 20.879 1.00 23.51 318 VAL A CA 1
ATOM 2293 C C . VAL A 1 290 ? 15.862 26.684 19.452 1.00 23.72 318 VAL A C 1
ATOM 2294 O O . VAL A 1 290 ? 16.809 27.326 18.972 1.00 25.61 318 VAL A O 1
ATOM 2298 N N . LEU A 1 291 ? 15.204 25.750 18.784 1.00 15.42 319 LEU A N 1
ATOM 2299 C CA . LEU A 1 291 ? 15.595 25.346 17.442 1.00 24.95 319 LEU A CA 1
ATOM 2300 C C . LEU A 1 291 ? 14.595 25.881 16.423 1.00 20.35 319 LEU A C 1
ATOM 2301 O O . LEU A 1 291 ? 13.386 25.801 16.631 1.00 21.03 319 LEU A O 1
ATOM 2306 N N . GLU A 1 292 ? 15.109 26.434 15.332 1.00 22.47 320 GLU A N 1
ATOM 2307 C CA . GLU A 1 292 ? 14.272 26.913 14.239 1.00 21.59 320 GLU A CA 1
ATOM 2308 C C . GLU A 1 292 ? 14.728 26.264 12.943 1.00 25.64 320 GLU A C 1
ATOM 2309 O O . GLU A 1 292 ? 15.902 25.927 12.801 1.00 23.59 320 GLU A O 1
ATOM 2315 N N . VAL A 1 293 ? 13.805 26.106 11.995 1.00 31.26 321 VAL A N 1
ATOM 2316 C CA . VAL A 1 293 ? 14.151 25.588 10.671 1.00 28.08 321 VAL A CA 1
ATOM 2317 C C . VAL A 1 293 ? 13.548 26.448 9.555 1.00 27.62 321 VAL A C 1
ATOM 2318 O O . VAL A 1 293 ? 12.369 26.816 9.592 1.00 34.65 321 VAL A O 1
ATOM 2322 N N . ASP A 1 294 ? 14.377 26.801 8.586 1.00 27.45 322 ASP A N 1
ATOM 2323 C CA . ASP A 1 294 ? 13.915 27.473 7.369 1.00 26.44 322 ASP A CA 1
ATOM 2324 C C . ASP A 1 294 ? 14.291 26.565 6.194 1.00 31.80 322 ASP A C 1
ATOM 2325 O O . ASP A 1 294 ? 15.478 26.331 5.951 1.00 26.53 322 ASP A O 1
ATOM 2330 N N . PRO A 1 295 ? 13.291 26.049 5.456 1.00 29.71 323 PRO A N 1
ATOM 2331 C CA . PRO A 1 295 ? 11.857 26.328 5.564 1.00 31.85 323 PRO A CA 1
ATOM 2332 C C . PRO A 1 295 ? 11.057 25.203 6.208 1.00 32.22 323 PRO A C 1
ATOM 2333 O O . PRO A 1 295 ? 11.581 24.114 6.467 1.00 28.23 323 PRO A O 1
ATOM 2337 N N . ALA A 1 296 ? 9.776 25.479 6.436 1.00 30.99 324 ALA A N 1
ATOM 2338 C CA . ALA A 1 296 ? 8.845 24.517 7.018 1.00 36.74 324 ALA A CA 1
ATOM 2339 C C . ALA A 1 296 ? 8.495 23.383 6.053 1.00 32.44 324 ALA A C 1
ATOM 2340 O O . ALA A 1 296 ? 8.067 22.305 6.472 1.00 33.00 324 ALA A O 1
ATOM 2342 N N . GLU A 1 297 ? 8.664 23.628 4.760 1.00 32.15 325 GLU A N 1
ATOM 2343 C CA . GLU A 1 297 ? 8.415 22.588 3.758 1.00 39.88 325 GLU A CA 1
ATOM 2344 C C . GLU A 1 297 ? 9.247 22.818 2.505 1.00 27.85 325 GLU A C 1
ATOM 2345 O O . GLU A 1 297 ? 9.575 23.960 2.173 1.00 32.49 325 GLU A O 1
ATOM 2351 N N . ILE A 1 298 ? 9.604 21.728 1.827 1.00 31.87 326 ILE A N 1
ATOM 2352 C CA . ILE A 1 298 ? 10.366 21.805 0.581 1.00 38.95 326 ILE A CA 1
ATOM 2353 C C . ILE A 1 298 ? 9.849 20.823 -0.451 1.00 39.38 326 ILE A C 1
ATOM 2354 O O . ILE A 1 298 ? 9.188 19.838 -0.108 1.00 37.25 326 ILE A O 1
ATOM 2359 N N . PRO A 1 299 ? 10.166 21.086 -1.729 1.00 37.30 327 PRO A N 1
ATOM 2360 C CA . PRO A 1 299 ? 9.977 20.074 -2.769 1.00 34.80 327 PRO A CA 1
ATOM 2361 C C . PRO A 1 299 ? 10.849 18.875 -2.419 1.00 37.00 327 PRO A C 1
ATOM 2362 O O . PRO A 1 299 ? 12.034 19.056 -2.127 1.00 37.77 327 PRO A O 1
ATOM 2366 N N . ALA A 1 300 ? 10.290 17.672 -2.435 1.00 34.06 328 ALA A N 1
ATOM 2367 C CA . ALA A 1 300 ? 11.090 16.493 -2.140 1.00 26.84 328 ALA A CA 1
ATOM 2368 C C . ALA A 1 300 ? 12.042 16.200 -3.283 1.00 33.98 328 ALA A C 1
ATOM 2369 O O . ALA A 1 300 ? 11.759 15.366 -4.139 1.00 39.65 328 ALA A O 1
ATOM 2371 N N . LYS A 1 301 ? 13.171 16.896 -3.304 1.00 28.90 329 LYS A N 1
ATOM 2372 C CA . LYS A 1 301 ? 14.185 16.647 -4.314 1.00 29.62 329 LYS A CA 1
ATOM 2373 C C . LYS A 1 301 ? 15.573 17.078 -3.848 1.00 38.88 329 LYS A C 1
ATOM 2374 O O . LYS A 1 301 ? 15.715 17.864 -2.911 1.00 37.23 329 LYS A O 1
ATOM 2380 N N . ASP A 1 302 ? 16.588 16.549 -4.519 1.00 29.02 330 ASP A N 1
ATOM 2381 C CA . ASP A 1 302 ? 17.983 16.816 -4.193 1.00 36.71 330 ASP A CA 1
ATOM 2382 C C . ASP A 1 302 ? 18.334 18.322 -4.246 1.00 34.27 330 ASP A C 1
ATOM 2383 O O . ASP A 1 302 ? 17.749 19.077 -5.027 1.00 27.43 330 ASP A O 1
ATOM 2388 N N . GLY A 1 303 ? 19.267 18.752 -3.393 1.00 29.47 331 GLY A N 1
ATOM 2389 C CA . GLY A 1 303 ? 19.819 20.101 -3.454 1.00 34.04 331 GLY A CA 1
ATOM 2390 C C . GLY A 1 303 ? 18.983 21.252 -2.899 1.00 44.15 331 GLY A C 1
ATOM 2391 O O . GLY A 1 303 ? 19.260 22.428 -3.172 1.00 38.88 331 GLY A O 1
ATOM 2392 N N . GLN A 1 304 ? 17.962 20.927 -2.115 1.00 32.30 332 GLN A N 1
ATOM 2393 C CA . GLN A 1 304 ? 17.131 21.947 -1.487 1.00 34.58 332 GLN A CA 1
ATOM 2394 C C . GLN A 1 304 ? 17.682 22.367 -0.122 1.00 31.01 332 GLN A C 1
ATOM 2395 O O . GLN A 1 304 ? 17.839 21.536 0.771 1.00 29.78 332 GLN A O 1
ATOM 2401 N N . ASP A 1 305 ? 17.961 23.660 0.029 1.00 27.78 333 ASP A N 1
ATOM 2402 C CA . ASP A 1 305 ? 18.516 24.198 1.268 1.00 31.46 333 ASP A CA 1
ATOM 2403 C C . ASP A 1 305 ? 17.611 24.048 2.492 1.00 28.44 333 ASP A C 1
ATOM 2404 O O . ASP A 1 305 ? 16.450 24.446 2.474 1.00 34.14 333 ASP A O 1
ATOM 2409 N N . VAL A 1 306 ? 18.145 23.478 3.565 1.00 31.54 334 VAL A N 1
ATOM 2410 C CA . VAL A 1 306 ? 17.461 23.576 4.851 1.00 24.98 334 VAL A CA 1
ATOM 2411 C C . VAL A 1 306 ? 18.411 24.061 5.939 1.00 26.88 334 VAL A C 1
ATOM 2412 O O . VAL A 1 306 ? 19.496 23.506 6.174 1.00 24.19 334 VAL A O 1
ATOM 2416 N N . THR A 1 307 ? 17.998 25.138 6.581 1.00 24.09 335 THR A N 1
ATOM 2417 C CA . THR A 1 307 ? 18.860 25.842 7.500 1.00 22.40 335 THR A CA 1
ATOM 2418 C C . THR A 1 307 ? 18.298 25.785 8.911 1.00 24.84 335 THR A C 1
ATOM 2419 O O . THR A 1 307 ? 17.152 26.166 9.148 1.00 29.60 335 THR A O 1
ATOM 2423 N N . TYR A 1 308 ? 19.111 25.300 9.842 1.00 26.12 336 TYR A N 1
ATOM 2424 C CA . TYR A 1 308 ? 18.712 25.225 11.240 1.00 22.12 336 TYR A CA 1
ATOM 2425 C C . TYR A 1 308 ? 19.386 26.327 12.055 1.00 23.90 336 TYR A C 1
ATOM 2426 O O . TYR A 1 308 ? 20.605 26.533 11.955 1.00 24.54 336 TYR A O 1
ATOM 2435 N N . LYS A 1 309 ? 18.592 27.030 12.856 1.00 20.14 337 LYS A N 1
ATOM 2436 C CA . LYS A 1 309 ? 19.124 28.016 13.796 1.00 18.43 337 LYS A CA 1
ATOM 2437 C C . LYS A 1 309 ? 18.811 27.592 15.240 1.00 20.98 337 LYS A C 1
ATOM 2438 O O . LYS A 1 309 ? 17.658 27.405 15.601 1.00 22.24 337 LYS A O 1
ATOM 2444 N N . ALA A 1 310 ? 19.850 27.429 16.049 1.00 18.76 338 ALA A N 1
ATOM 2445 C CA . ALA A 1 310 ? 19.690 26.942 17.417 1.00 23.44 338 ALA A CA 1
ATOM 2446 C C . ALA A 1 310 ? 20.201 27.970 18.414 1.00 18.47 338 ALA A C 1
ATOM 2447 O O . ALA A 1 310 ? 21.359 28.368 18.367 1.00 21.95 338 ALA A O 1
ATOM 2449 N N . THR A 1 311 ? 19.334 28.386 19.322 1.00 19.35 339 THR A N 1
ATOM 2450 C CA . THR A 1 311 ? 19.698 29.397 20.309 1.00 22.48 339 THR A CA 1
ATOM 2451 C C . THR A 1 311 ? 19.888 28.753 21.681 1.00 17.59 339 THR A C 1
ATOM 2452 O O . THR A 1 311 ? 18.949 28.237 22.273 1.00 15.84 339 THR A O 1
ATOM 2456 N N . PHE A 1 312 ? 21.130 28.746 22.148 1.00 19.15 340 PHE A N 1
ATOM 2457 C CA . PHE A 1 312 ? 21.478 28.065 23.385 1.00 19.60 340 PHE A CA 1
ATOM 2458 C C . PHE A 1 312 ? 21.630 29.034 24.556 1.00 21.04 340 PHE A C 1
ATOM 2459 O O . PHE A 1 312 ? 22.521 29.866 24.558 1.00 27.15 340 PHE A O 1
ATOM 2467 N N . LYS A 1 313 ? 20.765 28.913 25.552 1.00 25.80 341 LYS A N 1
ATOM 2468 C CA . LYS A 1 313 ? 20.933 29.683 26.784 1.00 27.84 341 LYS A CA 1
ATOM 2469 C C . LYS A 1 313 ? 21.905 28.944 27.697 1.00 27.20 341 LYS A C 1
ATOM 2470 O O . LYS A 1 313 ? 21.745 27.736 27.950 1.00 21.73 341 LYS A O 1
ATOM 2476 N N . VAL A 1 314 ? 22.910 29.671 28.177 1.00 23.08 342 VAL A N 1
ATOM 2477 C CA . VAL A 1 314 ? 23.947 29.112 29.040 1.00 25.94 342 VAL A CA 1
ATOM 2478 C C . VAL A 1 314 ? 23.539 29.178 30.515 1.00 29.26 342 VAL A C 1
ATOM 2479 O O . VAL A 1 314 ? 23.234 30.251 31.026 1.00 19.66 342 VAL A O 1
ATOM 2483 N N . PRO A 1 315 ? 23.542 28.031 31.210 1.00 16.44 343 PRO A N 1
ATOM 2484 C CA . PRO A 1 315 ? 23.100 28.094 32.609 1.00 22.17 343 PRO A CA 1
ATOM 2485 C C . PRO A 1 315 ? 24.018 28.992 33.424 1.00 22.34 343 PRO A C 1
ATOM 2486 O O . PRO A 1 315 ? 25.205 29.120 33.103 1.00 21.56 343 PRO A O 1
ATOM 2490 N N . VAL A 1 316 ? 23.468 29.612 34.461 1.00 23.31 344 VAL A N 1
ATOM 2491 C CA . VAL A 1 316 ? 24.248 30.488 35.334 1.00 26.74 344 VAL A CA 1
ATOM 2492 C C . VAL A 1 316 ? 24.904 29.684 36.460 1.00 19.21 344 VAL A C 1
ATOM 2493 O O . VAL A 1 316 ? 24.208 29.069 37.268 1.00 19.01 344 VAL A O 1
ATOM 2497 N N . PRO A 1 317 ? 26.247 29.689 36.511 1.00 20.41 345 PRO A N 1
ATOM 2498 C CA . PRO A 1 317 ? 26.995 28.982 37.553 1.00 26.36 345 PRO A CA 1
ATOM 2499 C C . PRO A 1 317 ? 26.609 29.516 38.929 1.00 32.43 345 PRO A C 1
ATOM 2500 O O . PRO A 1 317 ? 26.521 30.734 39.113 1.00 26.07 345 PRO A O 1
ATOM 2504 N N . GLY A 1 318 ? 26.348 28.612 39.866 1.00 24.70 346 GLY A N 1
ATOM 2505 C CA . GLY A 1 318 ? 26.030 28.992 41.228 1.00 17.48 346 GLY A CA 1
ATOM 2506 C C . GLY A 1 318 ? 24.555 29.240 41.403 1.00 29.30 346 GLY A C 1
ATOM 2507 O O . GLY A 1 318 ? 24.093 29.483 42.510 1.00 32.56 346 GLY A O 1
ATOM 2508 N N . LYS A 1 319 ? 23.808 29.197 40.305 1.00 25.83 347 LYS A N 1
ATOM 2509 C CA . LYS A 1 319 ? 22.362 29.329 40.378 1.00 19.44 347 LYS A CA 1
ATOM 2510 C C . LYS A 1 319 ? 21.664 28.140 39.708 1.00 31.30 347 LYS A C 1
ATOM 2511 O O . LYS A 1 319 ? 20.992 27.359 40.373 1.00 26.89 347 LYS A O 1
ATOM 2517 N N . ASP A 1 320 ? 21.840 28.000 38.397 1.00 21.67 348 ASP A N 1
ATOM 2518 C CA . ASP A 1 320 ? 21.185 26.932 37.640 1.00 21.45 348 ASP A CA 1
ATOM 2519 C C . ASP A 1 320 ? 21.953 25.630 37.729 1.00 20.23 348 ASP A C 1
ATOM 2520 O O . ASP A 1 320 ? 21.359 24.553 37.789 1.00 17.86 348 ASP A O 1
ATOM 2525 N N . ILE A 1 321 ? 23.276 25.751 37.706 1.00 13.90 349 ILE A N 1
ATOM 2526 C CA . ILE A 1 321 ? 24.190 24.628 37.832 1.00 19.32 349 ILE A CA 1
ATOM 2527 C C . ILE A 1 321 ? 25.162 24.917 38.978 1.00 30.00 349 ILE A C 1
ATOM 2528 O O . ILE A 1 321 ? 25.309 26.073 39.414 1.00 15.14 349 ILE A O 1
ATOM 2533 N N . LEU A 1 322 ? 25.820 23.865 39.462 1.00 17.71 350 LEU A N 1
ATOM 2534 C CA . LEU A 1 322 ? 26.572 23.931 40.707 1.00 18.49 350 LEU A CA 1
ATOM 2535 C C . LEU A 1 322 ? 27.844 24.751 40.579 1.00 24.80 350 LEU A C 1
ATOM 2536 O O . LEU A 1 322 ? 28.323 25.306 41.571 1.00 19.53 350 LEU A O 1
ATOM 2541 N N . ALA A 1 323 ? 28.373 24.840 39.360 1.00 15.93 351 ALA A N 1
ATOM 2542 C CA . ALA A 1 323 ? 29.638 25.522 39.121 1.00 20.75 351 ALA A CA 1
ATOM 2543 C C . ALA A 1 323 ? 29.883 25.823 37.639 1.00 24.09 351 ALA A C 1
ATOM 2544 O O . ALA A 1 323 ? 29.185 25.323 36.752 1.00 17.96 351 ALA A O 1
ATOM 2546 N N . ALA A 1 324 ? 30.890 26.645 37.390 1.00 14.86 352 ALA A N 1
ATOM 2547 C CA . ALA A 1 324 ? 31.266 26.995 36.039 1.00 23.96 352 ALA A CA 1
ATOM 2548 C C . ALA A 1 324 ? 31.541 25.725 35.244 1.00 19.02 352 ALA A C 1
ATOM 2549 O O . ALA A 1 324 ? 32.170 24.797 35.740 1.00 20.92 352 ALA A O 1
ATOM 2551 N N . PRO A 1 325 ? 31.077 25.688 33.996 1.00 27.55 353 PRO A N 1
ATOM 2552 C CA . PRO A 1 325 ? 31.251 24.533 33.104 1.00 25.90 353 PRO A CA 1
ATOM 2553 C C . PRO A 1 325 ? 32.716 24.221 32.834 1.00 26.01 353 PRO A C 1
ATOM 2554 O O . PRO A 1 325 ? 33.481 25.151 32.586 1.00 23.68 353 PRO A O 1
ATOM 2558 N N . SER A 1 326 ? 33.087 22.942 32.871 1.00 18.57 354 SER A N 1
ATOM 2559 C CA . SER A 1 326 ? 34.368 22.481 32.342 1.00 22.84 354 SER A CA 1
ATOM 2560 C C . SER A 1 326 ? 34.283 22.342 30.828 1.00 18.43 354 SER A C 1
ATOM 2561 O O . SER A 1 326 ? 35.297 22.378 30.134 1.00 24.98 354 SER A O 1
ATOM 2564 N N . SER A 1 327 ? 33.074 22.138 30.320 1.00 20.73 355 SER A N 1
ATOM 2565 C CA . SER A 1 327 ? 32.882 22.007 28.872 1.00 21.37 355 SER A CA 1
ATOM 2566 C C . SER A 1 327 ? 31.459 22.362 28.464 1.00 17.59 355 SER A C 1
ATOM 2567 O O . SER A 1 327 ? 30.521 22.203 29.234 1.00 22.07 355 SER A O 1
ATOM 2570 N N . ILE A 1 328 ? 31.317 22.885 27.258 1.00 16.15 356 ILE A N 1
ATOM 2571 C CA . ILE A 1 328 ? 30.023 23.098 26.666 1.00 17.38 356 ILE A CA 1
ATOM 2572 C C . ILE A 1 328 ? 30.129 22.599 25.236 1.00 25.43 356 ILE A C 1
ATOM 2573 O O . ILE A 1 328 ? 31.075 22.931 24.533 1.00 22.12 356 ILE A O 1
ATOM 2578 N N . GLU A 1 329 ? 29.167 21.783 24.826 1.00 18.88 357 GLU A N 1
ATOM 2579 C CA . GLU A 1 329 ? 29.118 21.244 23.473 1.00 20.25 357 GLU A CA 1
ATOM 2580 C C . GLU A 1 329 ? 27.672 21.259 22.989 1.00 21.28 357 GLU A C 1
ATOM 2581 O O . GLU A 1 329 ? 26.736 21.230 23.785 1.00 18.10 357 GLU A O 1
ATOM 2587 N N . MET A 1 330 ? 27.503 21.373 21.681 1.00 12.77 358 MET A N 1
ATOM 2588 C CA . MET A 1 330 ? 26.197 21.305 21.069 1.00 18.22 358 MET A CA 1
ATOM 2589 C C . MET A 1 330 ? 26.266 20.187 20.032 1.00 24.04 358 MET A C 1
ATOM 2590 O O . MET A 1 330 ? 27.149 20.185 19.182 1.00 16.34 358 MET A O 1
ATOM 2595 N N . VAL A 1 331 ? 25.349 19.231 20.124 1.00 20.06 359 VAL A N 1
ATOM 2596 C CA . VAL A 1 331 ? 25.414 18.043 19.288 1.00 18.87 359 VAL A CA 1
ATOM 2597 C C . VAL A 1 331 ? 24.230 18.047 18.357 1.00 27.75 359 VAL A C 1
ATOM 2598 O O . VAL A 1 331 ? 23.084 18.043 18.793 1.00 24.38 359 VAL A O 1
ATOM 2602 N N . GLN A 1 332 ? 24.525 18.095 17.067 1.00 17.38 360 GLN A N 1
ATOM 2603 C CA . GLN A 1 332 ? 23.508 18.079 16.046 1.00 25.15 360 GLN A CA 1
ATOM 2604 C C . GLN A 1 332 ? 23.638 16.734 15.302 1.00 31.98 360 GLN A C 1
ATOM 2605 O O . GLN A 1 332 ? 24.736 16.182 15.174 1.00 28.62 360 GLN A O 1
ATOM 2611 N N . LYS A 1 333 ? 22.514 16.161 14.890 1.00 25.11 361 LYS A N 1
ATOM 2612 C CA . LYS A 1 333 ? 22.551 14.978 14.025 1.00 25.43 361 LYS A CA 1
ATOM 2613 C C . LYS A 1 333 ? 21.509 15.132 12.938 1.00 32.06 361 LYS A C 1
ATOM 2614 O O . LYS A 1 333 ? 20.311 15.281 13.213 1.00 25.55 361 LYS A O 1
ATOM 2620 N N . PHE A 1 334 ? 21.958 15.122 11.692 1.00 25.95 362 PHE A N 1
ATOM 2621 C CA . PHE A 1 334 ? 21.028 15.404 10.616 1.00 31.55 362 PHE A CA 1
ATOM 2622 C C . PHE A 1 334 ? 20.421 14.139 10.025 1.00 24.08 362 PHE A C 1
ATOM 2623 O O . PHE A 1 334 ? 21.100 13.130 9.850 1.00 24.69 362 PHE A O 1
ATOM 2631 N N . ASP A 1 335 ? 19.126 14.215 9.752 1.00 27.35 363 ASP A N 1
ATOM 2632 C CA . ASP A 1 335 ? 18.426 13.226 8.952 1.00 29.10 363 ASP A CA 1
ATOM 2633 C C . ASP A 1 335 ? 19.297 12.814 7.755 1.00 36.63 363 ASP A C 1
ATOM 2634 O O . ASP A 1 335 ? 19.859 13.659 7.051 1.00 24.90 363 ASP A O 1
ATOM 2639 N N . GLU A 1 336 ? 19.428 11.502 7.587 1.00 30.32 364 GLU A N 1
ATOM 2640 C CA . GLU A 1 336 ? 20.061 10.841 6.448 1.00 33.47 364 GLU A CA 1
ATOM 2641 C C . GLU A 1 336 ? 19.885 11.560 5.099 1.00 29.87 364 GLU A C 1
ATOM 2642 O O . GLU A 1 336 ? 20.772 11.531 4.245 1.00 35.54 364 GLU A O 1
ATOM 2648 N N . ARG A 1 337 ? 18.730 12.185 4.906 1.00 25.46 365 ARG A N 1
ATOM 2649 C CA . ARG A 1 337 ? 18.387 12.792 3.629 1.00 29.73 365 ARG A CA 1
ATOM 2650 C C . ARG A 1 337 ? 19.010 14.176 3.482 1.00 34.24 365 ARG A C 1
ATOM 2651 O O . ARG A 1 337 ? 18.784 14.860 2.486 1.00 26.18 365 ARG A O 1
ATOM 2659 N N . LEU A 1 338 ? 19.792 14.577 4.482 1.00 25.23 366 LEU A N 1
ATOM 2660 C CA . LEU A 1 338 ? 20.436 15.880 4.475 1.00 30.38 366 LEU A CA 1
ATOM 2661 C C . LEU A 1 338 ? 21.950 15.759 4.383 1.00 35.24 366 LEU A C 1
ATOM 2662 O O . LEU A 1 338 ? 22.555 14.861 4.985 1.00 28.30 366 LEU A O 1
ATOM 2667 N N . ASP A 1 339 ? 22.554 16.670 3.627 1.00 22.19 367 ASP A N 1
ATOM 2668 C CA . ASP A 1 339 ? 23.998 16.807 3.592 1.00 25.80 367 ASP A CA 1
ATOM 2669 C C . ASP A 1 339 ? 24.359 18.075 4.348 1.00 28.67 367 ASP A C 1
ATOM 2670 O O . ASP A 1 339 ? 23.903 19.163 3.984 1.00 32.31 367 ASP A O 1
ATOM 2675 N N . TYR A 1 340 ? 25.180 17.933 5.386 1.00 29.31 368 TYR A N 1
ATOM 2676 C CA . TYR A 1 340 ? 25.732 19.081 6.101 1.00 33.24 368 TYR A CA 1
ATOM 2677 C C . TYR A 1 340 ? 26.679 19.861 5.193 1.00 30.38 368 TYR A C 1
ATOM 2678 O O . TYR A 1 340 ? 27.528 19.273 4.530 1.00 24.47 368 TYR A O 1
ATOM 2687 N N . LYS A 1 341 ? 26.538 21.181 5.179 1.00 25.03 369 LYS A N 1
ATOM 2688 C CA . LYS A 1 341 ? 27.419 22.037 4.395 1.00 32.96 369 LYS A CA 1
ATOM 2689 C C . LYS A 1 341 ? 28.393 22.776 5.304 1.00 35.98 369 LYS A C 1
ATOM 2690 O O . LYS A 1 341 ? 29.608 22.623 5.184 1.00 28.76 369 LYS A O 1
ATOM 2696 N N . GLU A 1 342 ? 27.851 23.578 6.218 1.00 30.08 370 GLU A N 1
ATOM 2697 C CA . GLU A 1 342 ? 28.683 24.387 7.099 1.00 30.04 370 GLU A CA 1
ATOM 2698 C C . GLU A 1 342 ? 27.847 25.006 8.217 1.00 31.91 370 GLU A C 1
ATOM 2699 O O . GLU A 1 342 ? 26.608 24.908 8.219 1.00 23.85 370 GLU A O 1
ATOM 2705 N N . LEU A 1 343 ? 28.525 25.660 9.157 1.00 20.66 371 LEU A N 1
ATOM 2706 C CA . LEU A 1 343 ? 27.836 26.339 10.247 1.00 21.29 371 LEU A CA 1
ATOM 2707 C C . LEU A 1 343 ? 28.548 27.625 10.666 1.00 23.69 371 LEU A C 1
ATOM 2708 O O . LEU A 1 343 ? 29.742 27.805 10.414 1.00 21.42 371 LEU A O 1
ATOM 2713 N N . LYS A 1 344 ? 27.803 28.516 11.313 1.00 29.21 372 LYS A N 1
ATOM 2714 C CA . LYS A 1 344 ? 28.399 29.658 11.989 1.00 30.15 372 LYS A CA 1
ATOM 2715 C C . LYS A 1 344 ? 27.938 29.694 13.438 1.00 22.71 372 LYS A C 1
ATOM 2716 O O . LYS A 1 344 ? 26.857 29.221 13.769 1.00 26.94 372 LYS A O 1
ATOM 2722 N N . VAL A 1 345 ? 28.761 30.275 14.293 1.00 19.62 373 VAL A N 1
ATOM 2723 C CA . VAL A 1 345 ? 28.439 30.392 15.699 1.00 26.54 373 VAL A CA 1
ATOM 2724 C C . VAL A 1 345 ? 28.506 31.856 16.111 1.00 23.87 373 VAL A C 1
ATOM 2725 O O . VAL A 1 345 ? 29.500 32.521 15.853 1.00 23.18 373 VAL A O 1
ATOM 2729 N N . GLU A 1 346 ? 27.460 32.350 16.765 1.00 23.30 374 GLU A N 1
ATOM 2730 C CA . GLU A 1 346 ? 27.420 33.750 17.198 1.00 32.60 374 GLU A CA 1
ATOM 2731 C C . GLU A 1 346 ? 27.071 33.904 18.673 1.00 31.24 374 GLU A C 1
ATOM 2732 O O . GLU A 1 346 ? 26.318 33.114 19.230 1.00 26.66 374 GLU A O 1
ATOM 2738 N N . SER A 1 347 ? 27.619 34.938 19.300 1.00 22.46 375 SER A N 1
ATOM 2739 C CA . SER A 1 347 ? 27.271 35.271 20.671 1.00 20.33 375 SER A CA 1
ATOM 2740 C C . SER A 1 347 ? 27.555 36.749 20.935 1.00 44.23 375 SER A C 1
ATOM 2741 O O . SER A 1 347 ? 28.615 37.267 20.556 1.00 37.48 375 SER A O 1
ATOM 2744 N N . GLY A 1 348 ? 26.606 37.422 21.584 1.00 49.03 376 GLY A N 1
ATOM 2745 C CA . GLY A 1 348 ? 26.769 38.818 21.934 1.00 44.73 376 GLY A CA 1
ATOM 2746 C C . GLY A 1 348 ? 26.983 39.641 20.684 1.00 50.71 376 GLY A C 1
ATOM 2747 O O . GLY A 1 348 ? 27.824 40.530 20.651 1.00 50.77 376 GLY A O 1
ATOM 2748 N N . GLY A 1 349 ? 26.230 39.318 19.640 1.00 37.52 377 GLY A N 1
ATOM 2749 C CA . GLY A 1 349 ? 26.265 40.092 18.415 1.00 44.48 377 GLY A CA 1
ATOM 2750 C C . GLY A 1 349 ? 27.529 39.900 17.606 1.00 49.26 377 GLY A C 1
ATOM 2751 O O . GLY A 1 349 ? 27.698 40.509 16.546 1.00 46.86 377 GLY A O 1
ATOM 2752 N N . VAL A 1 350 ? 28.424 39.047 18.087 1.00 35.39 378 VAL A N 1
ATOM 2753 C CA . VAL A 1 350 ? 29.684 38.855 17.387 1.00 35.32 378 VAL A CA 1
ATOM 2754 C C . VAL A 1 350 ? 29.765 37.451 16.807 1.00 40.53 378 VAL A C 1
ATOM 2755 O O . VAL A 1 350 ? 29.193 36.517 17.366 1.00 32.11 378 VAL A O 1
ATOM 2759 N N . THR A 1 351 ? 30.455 37.319 15.677 1.00 28.03 379 THR A N 1
ATOM 2760 C CA . THR A 1 351 ? 30.652 36.025 15.043 1.00 33.42 379 THR A CA 1
ATOM 2761 C C . THR A 1 351 ? 31.894 35.362 15.616 1.00 42.92 379 THR A C 1
ATOM 2762 O O . THR A 1 351 ? 33.018 35.814 15.377 1.00 33.26 379 THR A O 1
ATOM 2766 N N . LEU A 1 352 ? 31.687 34.296 16.384 1.00 27.39 380 LEU A N 1
ATOM 2767 C CA . LEU A 1 352 ? 32.797 33.594 16.999 1.00 26.18 380 LEU A CA 1
ATOM 2768 C C . LEU A 1 352 ? 33.586 32.857 15.926 1.00 31.91 380 LEU A C 1
ATOM 2769 O O . LEU A 1 352 ? 33.079 32.605 14.830 1.00 28.78 380 LEU A O 1
ATOM 2774 N N . GLN A 1 353 ? 34.830 32.507 16.247 1.00 31.90 381 GLN A N 1
ATOM 2775 C CA . GLN A 1 353 ? 35.723 31.905 15.269 1.00 32.81 381 GLN A CA 1
ATOM 2776 C C . GLN A 1 353 ? 36.096 30.481 15.627 1.00 34.47 381 GLN A C 1
ATOM 2777 O O . GLN A 1 353 ? 36.446 30.186 16.776 1.00 22.78 381 GLN A O 1
ATOM 2783 N N . GLU A 1 354 ? 36.041 29.611 14.624 1.00 25.32 382 GLU A N 1
ATOM 2784 C CA . GLU A 1 354 ? 36.533 28.256 14.764 1.00 28.46 382 GLU A CA 1
ATOM 2785 C C . GLU A 1 354 ? 38.028 28.326 14.987 1.00 35.27 382 GLU A C 1
ATOM 2786 O O . GLU A 1 354 ? 38.731 29.058 14.294 1.00 33.35 382 GLU A O 1
ATOM 2792 N N . GLY A 1 355 ? 38.515 27.569 15.964 1.00 27.41 383 GLY A N 1
ATOM 2793 C CA . GLY A 1 355 ? 39.895 27.681 16.387 1.00 24.36 383 GLY A CA 1
ATOM 2794 C C . GLY A 1 355 ? 39.975 28.424 17.710 1.00 36.06 383 GLY A C 1
ATOM 2795 O O . GLY A 1 355 ? 40.344 27.844 18.727 1.00 36.00 383 GLY A O 1
ATOM 2796 N N . ARG A 1 356 ? 39.618 29.706 17.715 1.00 33.74 384 ARG A N 1
ATOM 2797 C CA . ARG A 1 356 ? 39.707 30.488 18.946 1.00 33.22 384 ARG A CA 1
ATOM 2798 C C . ARG A 1 356 ? 38.592 30.176 19.933 1.00 25.60 384 ARG A C 1
ATOM 2799 O O . ARG A 1 356 ? 38.841 30.017 21.120 1.00 22.57 384 ARG A O 1
ATOM 2807 N N . ASP A 1 357 ? 37.362 30.124 19.430 1.00 27.90 385 ASP A N 1
ATOM 2808 C CA . ASP A 1 357 ? 36.171 30.107 20.269 1.00 31.58 385 ASP A CA 1
ATOM 2809 C C . ASP A 1 357 ? 35.478 28.748 20.369 1.00 28.62 385 ASP A C 1
ATOM 2810 O O . ASP A 1 357 ? 34.899 28.427 21.394 1.00 26.01 385 ASP A O 1
ATOM 2815 N N . TYR A 1 358 ? 35.522 27.974 19.291 1.00 26.09 386 TYR A N 1
ATOM 2816 C CA . TYR A 1 358 ? 34.914 26.652 19.271 1.00 32.83 386 TYR A CA 1
ATOM 2817 C C . TYR A 1 358 ? 35.630 25.778 18.257 1.00 29.08 386 TYR A C 1
ATOM 2818 O O . TYR A 1 358 ? 36.315 26.285 17.366 1.00 31.80 386 TYR A O 1
ATOM 2827 N N . THR A 1 359 ? 35.480 24.468 18.390 1.00 22.71 387 THR A N 1
ATOM 2828 C CA . THR A 1 359 ? 35.930 23.565 17.343 1.00 19.53 387 THR A CA 1
ATOM 2829 C C . THR A 1 359 ? 34.738 22.764 16.853 1.00 32.96 387 THR A C 1
ATOM 2830 O O . THR A 1 359 ? 33.651 22.821 17.440 1.00 27.81 387 THR A O 1
ATOM 2834 N N . ILE A 1 360 ? 34.944 22.025 15.767 1.00 26.01 388 ILE A N 1
ATOM 2835 C CA . ILE A 1 360 ? 33.889 21.245 15.157 1.00 27.27 388 ILE A CA 1
ATOM 2836 C C . ILE A 1 360 ? 34.344 19.816 14.938 1.00 35.31 388 ILE A C 1
ATOM 2837 O O . ILE A 1 360 ? 35.392 19.566 14.335 1.00 34.08 388 ILE A O 1
ATOM 2842 N N . GLU A 1 361 ? 33.558 18.875 15.437 1.00 29.42 389 GLU A N 1
ATOM 2843 C CA . GLU A 1 361 ? 33.788 17.484 15.111 1.00 24.29 389 GLU A CA 1
ATOM 2844 C C . GLU A 1 361 ? 32.601 16.921 14.341 1.00 36.80 389 GLU A C 1
ATOM 2845 O O . GLU A 1 361 ? 31.448 17.044 14.763 1.00 30.69 389 GLU A O 1
ATOM 2851 N N . LYS A 1 362 ? 32.907 16.313 13.203 1.00 26.93 390 LYS A N 1
ATOM 2852 C CA . LYS A 1 362 ? 31.915 15.661 12.368 1.00 23.72 390 LYS A CA 1
ATOM 2853 C C . LYS A 1 362 ? 32.214 14.170 12.284 1.00 34.21 390 LYS A C 1
ATOM 2854 O O . LYS A 1 362 ? 33.341 13.763 11.994 1.00 31.16 390 LYS A O 1
ATOM 2860 N N . THR A 1 363 ? 31.202 13.360 12.553 1.00 27.17 391 THR A N 1
ATOM 2861 C CA . THR A 1 363 ? 31.300 11.931 12.324 1.00 27.74 391 THR A CA 1
ATOM 2862 C C . THR A 1 363 ? 29.998 11.508 11.666 1.00 31.24 391 THR A C 1
ATOM 2863 O O . THR A 1 363 ? 28.959 11.417 12.321 1.00 30.20 391 THR A O 1
ATOM 2867 N N . GLY A 1 364 ? 30.046 11.283 10.359 1.00 38.56 392 GLY A N 1
ATOM 2868 C CA . GLY A 1 364 ? 28.837 11.010 9.608 1.00 28.67 392 GLY A CA 1
ATOM 2869 C C . GLY A 1 364 ? 27.894 12.197 9.695 1.00 34.80 392 GLY A C 1
ATOM 2870 O O . GLY A 1 364 ? 28.297 13.343 9.491 1.00 25.22 392 GLY A O 1
ATOM 2871 N N . GLN A 1 365 ? 26.637 11.911 10.013 1.00 23.27 393 GLN A N 1
ATOM 2872 C CA . GLN A 1 365 ? 25.591 12.923 10.102 1.00 29.32 393 GLN A CA 1
ATOM 2873 C C . GLN A 1 365 ? 25.612 13.682 11.434 1.00 31.51 393 GLN A C 1
ATOM 2874 O O . GLN A 1 365 ? 24.785 14.560 11.667 1.00 25.24 393 GLN A O 1
ATOM 2880 N N . THR A 1 366 ? 26.535 13.313 12.317 1.00 25.27 394 THR A N 1
ATOM 2881 C CA . THR A 1 366 ? 26.630 13.954 13.621 1.00 24.42 394 THR A CA 1
ATOM 2882 C C . THR A 1 366 ? 27.704 15.030 13.592 1.00 31.87 394 THR A C 1
ATOM 2883 O O . THR A 1 366 ? 28.882 14.746 13.341 1.00 31.59 394 THR A O 1
ATOM 2887 N N . VAL A 1 367 ? 27.283 16.268 13.833 1.00 25.13 395 VAL A N 1
ATOM 2888 C CA . VAL A 1 367 ? 28.202 17.399 13.890 1.00 21.43 395 VAL A CA 1
ATOM 2889 C C . VAL A 1 367 ? 28.186 18.068 15.268 1.00 23.65 395 VAL A C 1
ATOM 2890 O O . VAL A 1 367 ? 27.159 18.571 15.702 1.00 24.19 395 VAL A O 1
ATOM 2894 N N . THR A 1 368 ? 29.328 18.082 15.942 1.00 18.68 396 THR A N 1
ATOM 2895 C CA . THR A 1 368 ? 29.409 18.604 17.297 1.00 23.59 396 THR A CA 1
ATOM 2896 C C . THR A 1 368 ? 30.224 19.877 17.364 1.00 26.49 396 THR A C 1
ATOM 2897 O O . THR A 1 368 ? 31.351 19.913 16.878 1.00 23.24 396 THR A O 1
ATOM 2901 N N . VAL A 1 369 ? 29.663 20.912 17.988 1.00 27.83 397 VAL A N 1
ATOM 2902 C CA . VAL A 1 369 ? 30.411 22.134 18.268 1.00 23.39 397 VAL A CA 1
ATOM 2903 C C . VAL A 1 369 ? 30.863 22.117 19.715 1.00 19.03 397 VAL A C 1
ATOM 2904 O O . VAL A 1 369 ? 30.061 21.902 20.626 1.00 19.15 397 VAL A O 1
ATOM 2908 N N . LYS A 1 370 ? 32.155 22.333 19.911 1.00 16.08 398 LYS A N 1
ATOM 2909 C CA . LYS A 1 370 ? 32.763 22.307 21.229 1.00 27.38 398 LYS A CA 1
ATOM 2910 C C . LYS A 1 370 ? 33.362 23.672 21.516 1.00 24.89 398 LYS A C 1
ATOM 2911 O O . LYS A 1 370 ? 34.257 24.112 20.808 1.00 24.22 398 LYS A O 1
ATOM 2917 N N . MET A 1 371 ? 32.874 24.341 22.549 1.00 23.22 399 MET A N 1
ATOM 2918 C CA . MET A 1 371 ? 33.437 25.636 22.930 1.00 31.54 399 MET A CA 1
ATOM 2919 C C . MET A 1 371 ? 34.802 25.429 23.563 1.00 23.19 399 MET A C 1
ATOM 2920 O O . MET A 1 371 ? 34.986 24.482 24.319 1.00 25.16 399 MET A O 1
ATOM 2925 N N . THR A 1 372 ? 35.756 26.306 23.256 1.00 24.13 400 THR A N 1
ATOM 2926 C CA . THR A 1 372 ? 37.132 26.159 23.744 1.00 22.39 400 THR A CA 1
ATOM 2927 C C . THR A 1 372 ? 37.264 26.609 25.195 1.00 32.99 400 THR A C 1
ATOM 2928 O O . THR A 1 372 ? 36.469 27.428 25.670 1.00 26.46 400 THR A O 1
ATOM 2932 N N . PRO A 1 373 ? 38.285 26.086 25.898 1.00 26.00 401 PRO A N 1
ATOM 2933 C CA . PRO A 1 373 ? 38.577 26.539 27.261 1.00 28.18 401 PRO A CA 1
ATOM 2934 C C . PRO A 1 373 ? 38.780 28.051 27.285 1.00 32.54 401 PRO A C 1
ATOM 2935 O O . PRO A 1 373 ? 38.379 28.715 28.236 1.00 32.35 401 PRO A O 1
ATOM 2939 N N . GLU A 1 374 ? 39.375 28.588 26.227 1.00 31.98 402 GLU A N 1
ATOM 2940 C CA . GLU A 1 374 ? 39.573 30.026 26.121 1.00 36.16 402 GLU A CA 1
ATOM 2941 C C . GLU A 1 374 ? 38.223 30.744 26.156 1.00 35.57 402 GLU A C 1
ATOM 2942 O O . GLU A 1 374 ? 38.054 31.727 26.880 1.00 28.10 402 GLU A O 1
ATOM 2948 N N . TYR A 1 375 ? 37.255 30.253 25.386 1.00 29.12 403 TYR A N 1
ATOM 2949 C CA . TYR A 1 375 ? 35.918 30.849 25.411 1.00 26.85 403 TYR A CA 1
ATOM 2950 C C . TYR A 1 375 ? 35.286 30.718 26.797 1.00 28.85 403 TYR A C 1
ATOM 2951 O O . TYR A 1 375 ? 34.719 31.677 27.324 1.00 25.16 403 TYR A O 1
ATOM 2960 N N . LEU A 1 376 ? 35.379 29.532 27.393 1.00 19.84 404 LEU A N 1
ATOM 2961 C CA . LEU A 1 376 ? 34.750 29.312 28.701 1.00 33.51 404 LEU A CA 1
ATOM 2962 C C . LEU A 1 376 ? 35.333 30.201 29.809 1.00 35.07 404 LEU A C 1
ATOM 2963 O O . LEU A 1 376 ? 34.610 30.630 30.714 1.00 33.65 404 LEU A O 1
ATOM 2968 N N . LYS A 1 377 ? 36.635 30.465 29.737 1.00 32.78 405 LYS A N 1
ATOM 2969 C CA . LYS A 1 377 ? 37.309 31.306 30.727 1.00 41.10 405 LYS A CA 1
ATOM 2970 C C . LYS A 1 377 ? 36.726 32.717 30.794 1.00 38.72 405 LYS A C 1
ATOM 2971 O O . LYS A 1 377 ? 36.779 33.369 31.838 1.00 40.00 405 LYS A O 1
ATOM 2977 N N . GLY A 1 378 ? 36.193 33.195 29.670 1.00 40.46 406 GLY A N 1
ATOM 2978 C CA . GLY A 1 378 ? 35.599 34.523 29.608 1.00 37.22 406 GLY A CA 1
ATOM 2979 C C . GLY A 1 378 ? 34.306 34.619 30.396 1.00 39.09 406 GLY A C 1
ATOM 2980 O O . GLY A 1 378 ? 33.737 35.701 30.541 1.00 47.45 406 GLY A O 1
ATOM 2981 N N . ASN A 1 379 ? 33.846 33.477 30.904 1.00 28.89 407 ASN A N 1
ATOM 2982 C CA . ASN A 1 379 ? 32.646 33.400 31.730 1.00 39.42 407 ASN A CA 1
ATOM 2983 C C . ASN A 1 379 ? 31.483 34.208 31.173 1.00 46.86 407 ASN A C 1
ATOM 2984 O O . ASN A 1 379 ? 30.712 34.807 31.924 1.00 45.90 407 ASN A O 1
ATOM 2989 N N . SER A 1 380 ? 31.369 34.221 29.851 1.00 49.05 408 SER A N 1
ATOM 2990 C CA . SER A 1 380 ? 30.299 34.943 29.193 1.00 39.84 408 SER A CA 1
ATOM 2991 C C . SER A 1 380 ? 28.947 34.349 29.566 1.00 49.90 408 SER A C 1
ATOM 2992 O O . SER A 1 380 ? 28.814 33.143 29.800 1.00 47.66 408 SER A O 1
ATOM 2995 N N . SER A 1 381 ? 27.939 35.201 29.635 1.00 40.81 409 SER A N 1
ATOM 2996 C CA . SER A 1 381 ? 26.623 34.746 30.033 1.00 42.82 409 SER A CA 1
ATOM 2997 C C . SER A 1 381 ? 25.666 34.716 28.849 1.00 36.67 409 SER A C 1
ATOM 2998 O O . SER A 1 381 ? 24.554 34.204 28.966 1.00 37.80 409 SER A O 1
ATOM 3001 N N . SER A 1 382 ? 26.091 35.267 27.713 1.00 28.71 410 SER A N 1
ATOM 3002 C CA . SER A 1 382 ? 25.171 35.478 26.590 1.00 37.65 410 SER A CA 1
ATOM 3003 C C . SER A 1 382 ? 24.840 34.216 25.778 1.00 30.99 410 SER A C 1
ATOM 3004 O O . SER A 1 382 ? 25.677 33.320 25.639 1.00 29.75 410 SER A O 1
ATOM 3007 N N . ASP A 1 383 ? 23.618 34.159 25.252 1.00 27.14 411 ASP A N 1
ATOM 3008 C CA . ASP A 1 383 ? 23.178 33.040 24.408 1.00 30.95 411 ASP A CA 1
ATOM 3009 C C . ASP A 1 383 ? 24.174 32.758 23.312 1.00 29.73 411 ASP A C 1
ATOM 3010 O O . ASP A 1 383 ? 24.763 33.680 22.751 1.00 25.11 411 ASP A O 1
ATOM 3015 N N . ILE A 1 384 ? 24.338 31.478 22.994 1.00 21.17 412 ILE A N 1
ATOM 3016 C CA . ILE A 1 384 ? 25.154 31.078 21.867 1.00 23.85 412 ILE A CA 1
ATOM 3017 C C . ILE A 1 384 ? 24.221 30.642 20.754 1.00 30.18 412 ILE A C 1
ATOM 3018 O O . ILE A 1 384 ? 23.297 29.842 20.968 1.00 27.50 412 ILE A O 1
ATOM 3023 N N . ILE A 1 385 ? 24.441 31.190 19.567 1.00 25.04 413 ILE A N 1
ATOM 3024 C CA . ILE A 1 385 ? 23.579 30.888 18.438 1.00 25.95 413 ILE A CA 1
ATOM 3025 C C . ILE A 1 385 ? 24.352 30.182 17.341 1.00 31.63 413 ILE A C 1
ATOM 3026 O O . ILE A 1 385 ? 25.343 30.702 16.826 1.00 28.45 413 ILE A O 1
ATOM 3031 N N . ILE A 1 386 ? 23.910 28.974 17.005 1.00 29.14 414 ILE A N 1
ATOM 3032 C CA . ILE A 1 386 ? 24.559 28.212 15.951 1.00 15.56 414 ILE A CA 1
ATOM 3033 C C . ILE A 1 386 ? 23.595 28.024 14.790 1.00 26.05 414 ILE A C 1
ATOM 3034 O O . ILE A 1 386 ? 22.463 27.540 14.963 1.00 22.83 414 ILE A O 1
ATOM 3039 N N . THR A 1 387 ? 24.046 28.423 13.610 1.00 18.52 415 THR A N 1
ATOM 3040 C CA . THR A 1 387 ? 23.238 28.308 12.404 1.00 22.34 415 THR A CA 1
ATOM 3041 C C . THR A 1 387 ? 23.894 27.283 11.499 1.00 26.87 415 THR A C 1
ATOM 3042 O O . THR A 1 387 ? 25.043 27.455 11.089 1.00 24.32 415 THR A O 1
ATOM 3046 N N . TYR A 1 388 ? 23.157 26.212 11.221 1.00 24.98 416 TYR A N 1
ATOM 3047 C CA . TYR A 1 388 ? 23.649 25.089 10.431 1.00 22.78 416 TYR A CA 1
ATOM 3048 C C . TYR A 1 388 ? 23.058 25.112 9.032 1.00 24.82 416 TYR A C 1
ATOM 3049 O O . TYR A 1 388 ? 21.833 25.094 8.883 1.00 25.71 416 TYR A O 1
ATOM 3058 N N . LYS A 1 389 ? 23.915 25.133 8.016 1.00 21.30 417 LYS A N 1
ATOM 3059 C CA . LYS A 1 389 ? 23.460 25.051 6.626 1.00 27.81 417 LYS A CA 1
ATOM 3060 C C . LYS A 1 389 ? 23.535 23.621 6.124 1.00 22.82 417 LYS A C 1
ATOM 3061 O O . LYS A 1 389 ? 24.599 23.006 6.157 1.00 21.47 417 LYS A O 1
ATOM 3067 N N . THR A 1 390 ? 22.411 23.096 5.650 1.00 24.09 418 THR A N 1
ATOM 3068 C CA . THR A 1 390 ? 22.398 21.780 5.016 1.00 28.26 418 THR A CA 1
ATOM 3069 C C . THR A 1 390 ? 21.611 21.851 3.706 1.00 33.58 418 THR A C 1
ATOM 3070 O O . THR A 1 390 ? 20.948 22.847 3.431 1.00 29.18 418 THR A O 1
ATOM 3074 N N . ALA A 1 391 ? 21.675 20.788 2.909 1.00 25.82 419 ALA A N 1
ATOM 3075 C CA . ALA A 1 391 ? 20.838 20.693 1.714 1.00 31.34 419 ALA A CA 1
ATOM 3076 C C . ALA A 1 391 ? 20.411 19.246 1.505 1.00 29.79 419 ALA A C 1
ATOM 3077 O O . ALA A 1 391 ? 21.186 18.320 1.773 1.00 31.15 419 ALA A O 1
ATOM 3079 N N . THR A 1 392 ? 19.177 19.042 1.052 1.00 28.06 420 THR A N 1
ATOM 3080 C CA . THR A 1 392 ? 18.721 17.690 0.757 1.00 35.89 420 THR A CA 1
ATOM 3081 C C . THR A 1 392 ? 19.710 17.020 -0.188 1.00 34.13 420 THR A C 1
ATOM 3082 O O . THR A 1 392 ? 20.400 17.695 -0.950 1.00 29.16 420 THR A O 1
ATOM 3086 N N . ASN A 1 393 ? 19.790 15.696 -0.116 1.00 33.44 421 ASN A N 1
ATOM 3087 C CA . ASN A 1 393 ? 20.641 14.938 -1.019 1.00 36.14 421 ASN A CA 1
ATOM 3088 C C . ASN A 1 393 ? 19.827 13.979 -1.892 1.00 40.81 421 ASN A C 1
ATOM 3089 O O . ASN A 1 393 ? 18.602 14.064 -1.960 1.00 28.18 421 ASN A O 1
ATOM 3094 N N . LYS A 1 394 ? 20.523 13.056 -2.544 1.00 32.13 422 LYS A N 1
ATOM 3095 C CA . LYS A 1 394 ? 19.890 12.158 -3.500 1.00 50.97 422 LYS A CA 1
ATOM 3096 C C . LYS A 1 394 ? 19.019 11.092 -2.835 1.00 42.43 422 LYS A C 1
ATOM 3097 O O . LYS A 1 394 ? 18.388 10.296 -3.520 1.00 35.83 422 LYS A O 1
ATOM 3103 N N . LYS A 1 395 ? 18.970 11.092 -1.505 1.00 30.78 423 LYS A N 1
ATOM 3104 C CA . LYS A 1 395 ? 18.161 10.116 -0.784 1.00 28.18 423 LYS A CA 1
ATOM 3105 C C . LYS A 1 395 ? 16.792 10.633 -0.371 1.00 35.93 423 LYS A C 1
ATOM 3106 O O . LYS A 1 395 ? 16.031 9.897 0.266 1.00 44.24 423 LYS A O 1
ATOM 3112 N N . VAL A 1 396 ? 16.475 11.883 -0.705 1.00 27.52 424 VAL A N 1
ATOM 3113 C CA . VAL A 1 396 ? 15.261 12.517 -0.172 1.00 39.89 424 VAL A CA 1
ATOM 3114 C C . VAL A 1 396 ? 13.936 11.798 -0.383 1.00 50.00 424 VAL A C 1
ATOM 3115 O O . VAL A 1 396 ? 12.978 12.056 0.353 1.00 41.41 424 VAL A O 1
ATOM 3119 N N . GLU A 1 397 ? 13.849 10.949 -1.403 1.00 43.09 425 GLU A N 1
ATOM 3120 C CA . GLU A 1 397 ? 12.552 10.383 -1.765 1.00 32.88 425 GLU A CA 1
ATOM 3121 C C . GLU A 1 397 ? 12.307 8.986 -1.208 1.00 42.70 425 GLU A C 1
ATOM 3122 O O . GLU A 1 397 ? 11.234 8.422 -1.406 1.00 68.16 425 GLU A O 1
ATOM 3128 N N . GLU A 1 398 ? 13.292 8.427 -0.516 1.00 31.76 426 GLU A N 1
ATOM 3129 C CA . GLU A 1 398 ? 13.107 7.134 0.129 1.00 53.03 426 GLU A CA 1
ATOM 3130 C C . GLU A 1 398 ? 11.687 6.978 0.667 1.00 74.93 426 GLU A C 1
ATOM 3131 O O . GLU A 1 398 ? 11.484 6.799 1.870 1.00 86.60 426 GLU A O 1
ATOM 3137 N N . SER A 1 401 ? 8.843 8.308 6.065 1.00 56.71 429 SER A N 1
ATOM 3138 C CA . SER A 1 401 ? 8.655 9.564 6.788 1.00 53.79 429 SER A CA 1
ATOM 3139 C C . SER A 1 401 ? 8.530 10.733 5.817 1.00 57.50 429 SER A C 1
ATOM 3140 O O . SER A 1 401 ? 9.522 11.186 5.252 1.00 67.04 429 SER A O 1
ATOM 3143 N N . GLU A 1 402 ? 7.313 11.229 5.627 1.00 49.67 430 GLU A N 1
ATOM 3144 C CA . GLU A 1 402 ? 7.088 12.320 4.686 1.00 51.76 430 GLU A CA 1
ATOM 3145 C C . GLU A 1 402 ? 7.522 13.684 5.253 1.00 58.77 430 GLU A C 1
ATOM 3146 O O . GLU A 1 402 ? 7.116 14.744 4.751 1.00 38.41 430 GLU A O 1
ATOM 3152 N N . LYS A 1 403 ? 8.356 13.646 6.293 1.00 61.55 431 LYS A N 1
ATOM 3153 C CA . LYS A 1 403 ? 8.952 14.865 6.853 1.00 58.68 431 LYS A CA 1
ATOM 3154 C C . LYS A 1 403 ? 10.355 14.636 7.431 1.00 30.34 431 LYS A C 1
ATOM 3155 O O . LYS A 1 403 ? 10.676 13.549 7.910 1.00 33.41 431 LYS A O 1
ATOM 3161 N N . ILE A 1 404 ? 11.186 15.670 7.359 1.00 30.88 432 ILE A N 1
ATOM 3162 C CA . ILE A 1 404 ? 12.513 15.642 7.959 1.00 30.89 432 ILE A CA 1
ATOM 3163 C C . ILE A 1 404 ? 12.463 16.385 9.303 1.00 29.22 432 ILE A C 1
ATOM 3164 O O . ILE A 1 404 ? 12.132 17.579 9.356 1.00 28.93 432 ILE A O 1
ATOM 3169 N N . ASP A 1 405 ? 12.748 15.647 10.378 1.00 31.20 433 ASP A N 1
ATOM 3170 C CA . ASP A 1 405 ? 12.706 16.159 11.748 1.00 25.52 433 ASP A CA 1
ATOM 3171 C C . ASP A 1 405 ? 14.122 16.440 12.231 1.00 40.65 433 ASP A C 1
ATOM 3172 O O . ASP A 1 405 ? 15.078 15.744 11.850 1.00 23.63 433 ASP A O 1
ATOM 3177 N N . ASN A 1 406 ? 14.250 17.443 13.091 1.00 23.27 434 ASN A N 1
ATOM 3178 C CA . ASN A 1 406 ? 15.541 17.774 13.670 1.00 26.26 434 ASN A CA 1
ATOM 3179 C C . ASN A 1 406 ? 15.426 18.166 15.160 1.00 20.33 434 ASN A C 1
ATOM 3180 O O . ASN A 1 406 ? 14.438 18.773 15.585 1.00 22.23 434 ASN A O 1
ATOM 3185 N N . THR A 1 407 ? 16.437 17.769 15.924 1.00 20.13 435 THR A N 1
ATOM 3186 C CA . THR A 1 407 ? 16.621 18.152 17.321 1.00 26.89 435 THR A CA 1
ATOM 3187 C C . THR A 1 407 ? 18.107 18.404 17.529 1.00 23.61 435 THR A C 1
ATOM 3188 O O . THR A 1 407 ? 18.939 17.705 16.946 1.00 23.34 435 THR A O 1
ATOM 3192 N N . VAL A 1 408 ? 18.453 19.382 18.362 1.00 21.02 436 VAL A N 1
ATOM 3193 C CA . VAL A 1 408 ? 19.851 19.561 18.742 1.00 17.86 436 VAL A CA 1
ATOM 3194 C C . VAL A 1 408 ? 19.980 19.467 20.270 1.00 18.43 436 VAL A C 1
ATOM 3195 O O . VAL A 1 408 ? 19.048 19.769 20.994 1.00 22.76 436 VAL A O 1
ATOM 3199 N N . THR A 1 409 ? 21.123 19.028 20.764 1.00 16.30 437 THR A N 1
ATOM 3200 C CA . THR A 1 409 ? 21.256 18.828 22.203 1.00 21.79 437 THR A CA 1
ATOM 3201 C C . THR A 1 409 ? 22.428 19.620 22.767 1.00 23.83 437 THR A C 1
ATOM 3202 O O . THR A 1 409 ? 23.526 19.583 22.225 1.00 17.26 437 THR A O 1
ATOM 3206 N N . LEU A 1 410 ? 22.173 20.350 23.851 1.00 21.42 438 LEU A N 1
ATOM 3207 C CA . LEU A 1 410 ? 23.208 21.112 24.532 1.00 11.98 438 LEU A CA 1
ATOM 3208 C C . LEU A 1 410 ? 23.829 20.258 25.632 1.00 16.80 438 LEU A C 1
ATOM 3209 O O . LEU A 1 410 ? 23.119 19.631 26.414 1.00 17.24 438 LEU A O 1
ATOM 3214 N N . HIS A 1 411 ? 25.152 20.238 25.703 1.00 15.81 439 HIS A N 1
ATOM 3215 C CA . HIS A 1 411 ? 25.832 19.531 26.782 1.00 21.02 439 HIS A CA 1
ATOM 3216 C C . HIS A 1 411 ? 26.612 20.542 27.605 1.00 20.67 439 HIS A C 1
ATOM 3217 O O . HIS A 1 411 ? 27.333 21.354 27.048 1.00 17.73 439 HIS A O 1
ATOM 3224 N N . VAL A 1 412 ? 26.450 20.485 28.927 1.00 14.28 440 VAL A N 1
ATOM 3225 C CA . VAL A 1 412 ? 27.180 21.339 29.856 1.00 15.15 440 VAL A CA 1
ATOM 3226 C C . VAL A 1 412 ? 27.730 20.398 30.921 1.00 23.48 440 VAL A C 1
ATOM 3227 O O . VAL A 1 412 ? 26.968 19.787 31.660 1.00 16.18 440 VAL A O 1
ATOM 3231 N N . ASP A 1 413 ? 29.054 20.270 30.982 1.00 14.73 441 ASP A N 1
ATOM 3232 C CA . ASP A 1 413 ? 29.654 19.168 31.711 1.00 17.77 441 ASP A CA 1
ATOM 3233 C C . ASP A 1 413 ? 28.964 17.883 31.259 1.00 24.15 441 ASP A C 1
ATOM 3234 O O . ASP A 1 413 ? 28.899 17.614 30.060 1.00 18.02 441 ASP A O 1
ATOM 3239 N N . ASN A 1 414 ? 28.451 17.091 32.199 1.00 16.61 442 ASN A N 1
ATOM 3240 C CA . ASN A 1 414 ? 27.801 15.831 31.842 1.00 17.04 442 ASN A CA 1
ATOM 3241 C C . ASN A 1 414 ? 26.283 15.992 31.784 1.00 18.20 442 ASN A C 1
ATOM 3242 O O . ASN A 1 414 ? 25.539 15.012 31.724 1.00 17.27 442 ASN A O 1
ATOM 3247 N N . LEU A 1 415 ? 25.827 17.239 31.815 1.00 14.44 443 LEU A N 1
ATOM 3248 C CA . LEU A 1 415 ? 24.408 17.526 31.743 1.00 12.78 443 LEU A CA 1
ATOM 3249 C C . LEU A 1 415 ? 24.014 17.658 30.283 1.00 17.75 443 LEU A C 1
ATOM 3250 O O . LEU A 1 415 ? 24.840 17.981 29.445 1.00 19.72 443 LEU A O 1
ATOM 3255 N N . SER A 1 416 ? 22.751 17.420 29.965 1.00 13.55 444 SER A N 1
ATOM 3256 C CA . SER A 1 416 ? 22.291 17.764 28.635 1.00 16.51 444 SER A CA 1
ATOM 3257 C C . SER A 1 416 ? 20.844 18.231 28.636 1.00 24.07 444 SER A C 1
ATOM 3258 O O . SER A 1 416 ? 20.094 17.974 29.582 1.00 20.60 444 SER A O 1
ATOM 3261 N N . ALA A 1 417 ? 20.472 18.948 27.580 1.00 12.80 445 ALA A N 1
ATOM 3262 C CA . ALA A 1 417 ? 19.090 19.284 27.342 1.00 23.53 445 ALA A CA 1
ATOM 3263 C C . ALA A 1 417 ? 18.866 19.355 25.838 1.00 24.16 445 ALA A C 1
ATOM 3264 O O . ALA A 1 417 ? 19.603 20.045 25.136 1.00 19.65 445 ALA A O 1
ATOM 3266 N N . PRO A 1 418 ? 17.829 18.662 25.349 1.00 20.70 446 PRO A N 1
ATOM 3267 C CA . PRO A 1 418 ? 17.464 18.673 23.932 1.00 23.48 446 PRO A CA 1
ATOM 3268 C C . PRO A 1 418 ? 16.685 19.935 23.642 1.00 24.98 446 PRO A C 1
ATOM 3269 O O . PRO A 1 418 ? 16.023 20.434 24.542 1.00 25.39 446 PRO A O 1
ATOM 3273 N N . SER A 1 419 ? 16.771 20.442 22.418 1.00 15.89 447 SER A N 1
ATOM 3274 C CA . SER A 1 419 ? 15.934 21.529 21.982 1.00 17.68 447 SER A CA 1
ATOM 3275 C C . SER A 1 419 ? 14.547 20.993 21.707 1.00 21.66 447 SER A C 1
ATOM 3276 O O . SER A 1 419 ? 14.320 19.793 21.803 1.00 20.55 447 SER A O 1
ATOM 3279 N N . ASN A 1 420 ? 13.629 21.880 21.333 1.00 18.46 448 ASN A N 1
ATOM 3280 C CA . ASN A 1 420 ? 12.387 21.447 20.691 1.00 26.04 448 ASN A CA 1
ATOM 3281 C C . ASN A 1 420 ? 12.733 20.708 19.408 1.00 26.97 448 ASN A C 1
ATOM 3282 O O . ASN A 1 420 ? 13.828 20.873 18.872 1.00 23.97 448 ASN A O 1
ATOM 3287 N N . GLN A 1 421 ? 11.801 19.895 18.925 1.00 24.34 449 GLN A N 1
ATOM 3288 C CA . GLN A 1 421 ? 11.957 19.214 17.649 1.00 21.89 449 GLN A CA 1
ATOM 3289 C C . GLN A 1 421 ? 11.295 20.044 16.563 1.00 21.72 449 GLN A C 1
ATOM 3290 O O . GLN A 1 421 ? 10.220 20.613 16.765 1.00 28.61 449 GLN A O 1
ATOM 3296 N N . VAL A 1 422 ? 11.959 20.164 15.422 1.00 21.82 450 VAL A N 1
ATOM 3297 C CA . VAL A 1 422 ? 11.361 20.872 14.298 1.00 25.83 450 VAL A CA 1
ATOM 3298 C C . VAL A 1 422 ? 11.236 19.916 13.135 1.00 29.04 450 VAL A C 1
ATOM 3299 O O . VAL A 1 422 ? 11.842 18.843 13.127 1.00 29.10 450 VAL A O 1
ATOM 3303 N N . SER A 1 423 ? 10.432 20.293 12.155 1.00 23.14 451 SER A N 1
ATOM 3304 C CA . SER A 1 423 ? 10.271 19.430 11.005 1.00 35.21 451 SER A CA 1
ATOM 3305 C C . SER A 1 423 ? 10.033 20.237 9.746 1.00 28.61 451 SER A C 1
ATOM 3306 O O . SER A 1 423 ? 9.516 21.353 9.785 1.00 31.13 451 SER A O 1
ATOM 3309 N N . THR A 1 424 ? 10.457 19.653 8.636 1.00 36.38 452 THR A N 1
ATOM 3310 C CA . THR A 1 424 ? 10.259 20.229 7.322 1.00 34.87 452 THR A CA 1
ATOM 3311 C C . THR A 1 424 ? 9.510 19.200 6.504 1.00 33.95 452 THR A C 1
ATOM 3312 O O . THR A 1 424 ? 9.971 18.055 6.359 1.00 28.41 452 THR A O 1
ATOM 3316 N N . ALA A 1 425 ? 8.352 19.603 5.984 1.00 37.17 453 ALA A N 1
ATOM 3317 C CA . ALA A 1 425 ? 7.519 18.712 5.171 1.00 47.49 453 ALA A CA 1
ATOM 3318 C C . ALA A 1 425 ? 8.123 18.475 3.791 1.00 35.20 453 ALA A C 1
ATOM 3319 O O . ALA A 1 425 ? 8.656 19.392 3.175 1.00 32.69 453 ALA A O 1
ATOM 3321 N N . LEU A 1 426 ? 8.042 17.238 3.317 1.00 35.38 454 LEU A N 1
ATOM 3322 C CA . LEU A 1 426 ? 8.436 16.920 1.947 1.00 33.31 454 LEU A CA 1
ATOM 3323 C C . LEU A 1 426 ? 7.223 16.930 1.012 1.00 43.16 454 LEU A C 1
ATOM 3324 O O . LEU A 1 426 ? 6.292 16.144 1.188 1.00 47.28 454 LEU A O 1
ATOM 3329 N N . LEU A 1 427 ? 7.240 17.821 0.022 1.00 34.97 455 LEU A N 1
ATOM 3330 C CA . LEU A 1 427 ? 6.157 17.915 -0.956 1.00 38.51 455 LEU A CA 1
ATOM 3331 C C . LEU A 1 427 ? 6.420 16.990 -2.153 1.00 50.35 455 LEU A C 1
ATOM 3332 O O . LEU A 1 427 ? 7.327 17.243 -2.944 1.00 37.61 455 LEU A O 1
ATOM 3337 N N . TYR A 1 428 ? 5.624 15.924 -2.262 1.00 55.89 456 TYR A N 1
ATOM 3338 C CA . TYR A 1 428 ? 5.785 14.870 -3.278 1.00 50.66 456 TYR A CA 1
ATOM 3339 C C . TYR A 1 428 ? 6.916 13.895 -2.937 1.00 60.49 456 TYR A C 1
ATOM 3340 O O . TYR A 1 428 ? 7.020 13.397 -1.812 1.00 60.59 456 TYR A O 1
ATOM 3349 N N . PRO B 2 1 ? 36.316 -38.813 34.543 1.00 45.51 -11 PRO B N 1
ATOM 3350 C CA . PRO B 2 1 ? 37.301 -37.799 34.940 1.00 56.51 -11 PRO B CA 1
ATOM 3351 C C . PRO B 2 1 ? 36.659 -36.640 35.716 1.00 52.49 -11 PRO B C 1
ATOM 3352 O O . PRO B 2 1 ? 35.470 -36.372 35.532 1.00 48.14 -11 PRO B O 1
ATOM 3356 N N . THR B 2 2 ? 37.428 -35.993 36.588 1.00 39.59 -10 THR B N 1
ATOM 3357 C CA . THR B 2 2 ? 36.974 -34.788 37.288 1.00 41.99 -10 THR B CA 1
ATOM 3358 C C . THR B 2 2 ? 38.017 -33.684 37.147 1.00 46.78 -10 THR B C 1
ATOM 3359 O O . THR B 2 2 ? 39.220 -33.927 37.287 1.00 37.75 -10 THR B O 1
ATOM 3363 N N . THR B 2 3 ? 37.553 -32.478 36.843 1.00 31.18 -9 THR B N 1
ATOM 3364 C CA . THR B 2 3 ? 38.436 -31.329 36.672 1.00 29.56 -9 THR B CA 1
ATOM 3365 C C . THR B 2 3 ? 37.965 -30.210 37.581 1.00 37.20 -9 THR B C 1
ATOM 3366 O O . THR B 2 3 ? 36.762 -29.955 37.696 1.00 32.32 -9 THR B O 1
ATOM 3370 N N . GLU B 2 4 ? 38.905 -29.535 38.220 1.00 27.29 -8 GLU B N 1
ATOM 3371 C CA . GLU B 2 4 ? 38.549 -28.430 39.098 1.00 38.80 -8 GLU B CA 1
ATOM 3372 C C . GLU B 2 4 ? 39.512 -27.274 38.925 1.00 34.32 -8 GLU B C 1
ATOM 3373 O O . GLU B 2 4 ? 40.720 -27.463 38.785 1.00 34.74 -8 GLU B O 1
ATOM 3379 N N . ASN B 2 5 ? 38.975 -26.068 38.906 1.00 27.17 -7 ASN B N 1
ATOM 3380 C CA . ASN B 2 5 ? 39.823 -24.903 39.032 1.00 32.64 -7 ASN B CA 1
ATOM 3381 C C . ASN B 2 5 ? 39.227 -23.895 39.995 1.00 26.77 -7 ASN B C 1
ATOM 3382 O O . ASN B 2 5 ? 38.009 -23.842 40.199 1.00 25.28 -7 ASN B O 1
ATOM 3387 N N . LEU B 2 6 ? 40.105 -23.128 40.620 1.00 22.94 -6 LEU B N 1
ATOM 3388 C CA . LEU B 2 6 ? 39.698 -22.144 41.605 1.00 21.44 -6 LEU B CA 1
ATOM 3389 C C . LEU B 2 6 ? 40.081 -20.772 41.085 1.00 23.23 -6 LEU B C 1
ATOM 3390 O O . LEU B 2 6 ? 41.165 -20.579 40.540 1.00 29.54 -6 LEU B O 1
ATOM 3395 N N . TYR B 2 7 ? 39.169 -19.826 41.215 1.00 25.88 -5 TYR B N 1
ATOM 3396 C CA . TYR B 2 7 ? 39.416 -18.492 40.729 1.00 22.42 -5 TYR B CA 1
ATOM 3397 C C . TYR B 2 7 ? 39.315 -17.558 41.919 1.00 20.78 -5 TYR B C 1
ATOM 3398 O O . TYR B 2 7 ? 38.303 -17.540 42.616 1.00 22.34 -5 TYR B O 1
ATOM 3407 N N . PHE B 2 8 ? 40.389 -16.825 42.170 1.00 18.52 -4 PHE B N 1
ATOM 3408 C CA . PHE B 2 8 ? 40.436 -15.862 43.261 1.00 21.34 -4 PHE B CA 1
ATOM 3409 C C . PHE B 2 8 ? 40.590 -14.451 42.705 1.00 26.36 -4 PHE B C 1
ATOM 3410 O O . PHE B 2 8 ? 41.697 -13.990 42.428 1.00 24.27 -4 PHE B O 1
ATOM 3418 N N . GLN B 2 9 ? 39.464 -13.786 42.494 1.00 33.25 -3 GLN B N 1
ATOM 3419 C CA . GLN B 2 9 ? 39.491 -12.384 42.111 1.00 24.44 -3 GLN B CA 1
ATOM 3420 C C . GLN B 2 9 ? 39.325 -11.595 43.383 1.00 23.12 -3 GLN B C 1
ATOM 3421 O O . GLN B 2 9 ? 38.301 -11.702 44.048 1.00 27.49 -3 GLN B O 1
ATOM 3427 N N . GLY B 2 10 ? 40.340 -10.822 43.735 1.00 26.52 -2 GLY B N 1
ATOM 3428 C CA . GLY B 2 10 ? 40.281 -10.038 44.952 1.00 37.44 -2 GLY B CA 1
ATOM 3429 C C . GLY B 2 10 ? 40.212 -10.971 46.142 1.00 28.25 -2 GLY B C 1
ATOM 3430 O O . GLY B 2 10 ? 40.969 -11.937 46.214 1.00 34.52 -2 GLY B O 1
ATOM 3431 N N . ALA B 2 11 ? 39.297 -10.696 47.066 1.00 31.70 -1 ALA B N 1
ATOM 3432 C CA . ALA B 2 11 ? 39.139 -11.534 48.255 1.00 30.88 -1 ALA B CA 1
ATOM 3433 C C . ALA B 2 11 ? 38.076 -12.619 48.061 1.00 27.05 -1 ALA B C 1
ATOM 3434 O O . ALA B 2 11 ? 37.701 -13.302 49.015 1.00 30.63 -1 ALA B O 1
ATOM 3436 N N . MET B 2 12 ? 37.590 -12.780 46.834 1.00 19.97 0 MET B N 1
ATOM 3437 C CA . MET B 2 12 ? 36.525 -13.750 46.582 1.00 24.17 0 MET B CA 1
ATOM 3438 C C . MET B 2 12 ? 37.081 -15.111 46.183 1.00 31.90 0 MET B C 1
ATOM 3439 O O . MET B 2 12 ? 38.293 -15.271 45.997 1.00 23.28 0 MET B O 1
ATOM 3444 N N . ALA B 2 13 ? 36.192 -16.092 46.064 1.00 29.19 36 ALA B N 1
ATOM 3445 C CA . ALA B 2 13 ? 36.596 -17.456 45.751 1.00 27.63 36 ALA B CA 1
ATOM 3446 C C . ALA B 2 13 ? 35.522 -18.179 44.938 1.00 27.88 36 ALA B C 1
ATOM 3447 O O . ALA B 2 13 ? 34.421 -18.450 45.424 1.00 25.98 36 ALA B O 1
ATOM 3449 N N . LEU B 2 14 ? 35.844 -18.456 43.682 1.00 20.27 37 LEU B N 1
ATOM 3450 C CA . LEU B 2 14 ? 34.945 -19.189 42.822 1.00 16.03 37 LEU B CA 1
ATOM 3451 C C . LEU B 2 14 ? 35.512 -20.564 42.564 1.00 24.25 37 LEU B C 1
ATOM 3452 O O . LEU B 2 14 ? 36.674 -20.713 42.180 1.00 24.39 37 LEU B O 1
ATOM 3457 N N . GLU B 2 15 ? 34.687 -21.574 42.783 1.00 17.93 38 GLU B N 1
ATOM 3458 C CA . GLU B 2 15 ? 35.077 -22.927 42.468 1.00 18.27 38 GLU B CA 1
ATOM 3459 C C . GLU B 2 15 ? 34.384 -23.370 41.176 1.00 19.02 38 GLU B C 1
ATOM 3460 O O . GLU B 2 15 ? 33.152 -23.330 41.066 1.00 25.67 38 GLU B O 1
ATOM 3466 N N . GLU B 2 16 ? 35.176 -23.750 40.182 1.00 15.23 39 GLU B N 1
ATOM 3467 C CA . GLU B 2 16 ? 34.624 -24.226 38.923 1.00 17.17 39 GLU B CA 1
ATOM 3468 C C . GLU B 2 16 ? 34.907 -25.715 38.791 1.00 26.94 39 GLU B C 1
ATOM 3469 O O . GLU B 2 16 ? 36.066 -26.132 38.816 1.00 20.70 39 GLU B O 1
ATOM 3475 N N . ILE B 2 17 ? 33.845 -26.503 38.648 1.00 19.22 40 ILE B N 1
ATOM 3476 C CA . ILE B 2 17 ? 33.964 -27.954 38.603 1.00 24.75 40 ILE B CA 1
ATOM 3477 C C . ILE B 2 17 ? 33.395 -28.521 37.321 1.00 20.93 40 ILE B C 1
ATOM 3478 O O . ILE B 2 17 ? 32.364 -28.068 36.841 1.00 26.49 40 ILE B O 1
ATOM 3483 N N . LYS B 2 18 ? 34.076 -29.518 36.769 1.00 20.04 41 LYS B N 1
ATOM 3484 C CA . LYS B 2 18 ? 33.530 -30.309 35.672 1.00 19.44 41 LYS B CA 1
ATOM 3485 C C . LYS B 2 18 ? 33.711 -31.781 36.020 1.00 23.30 41 LYS B C 1
ATOM 3486 O O . LYS B 2 18 ? 34.817 -32.221 36.323 1.00 27.30 41 LYS B O 1
ATOM 3492 N N . ASN B 2 19 ? 32.622 -32.536 35.995 1.00 25.63 42 ASN B N 1
ATOM 3493 C CA . ASN B 2 19 ? 32.669 -33.934 36.400 1.00 25.59 42 ASN B CA 1
ATOM 3494 C C . ASN B 2 19 ? 31.508 -34.705 35.782 1.00 29.09 42 ASN B C 1
ATOM 3495 O O . ASN B 2 19 ? 30.845 -34.197 34.878 1.00 29.28 42 ASN B O 1
ATOM 3500 N N . GLY B 2 20 ? 31.254 -35.912 36.282 1.00 26.46 43 GLY B N 1
ATOM 3501 C CA . GLY B 2 20 ? 30.265 -36.798 35.688 1.00 22.33 43 GLY B CA 1
ATOM 3502 C C . GLY B 2 20 ? 28.849 -36.602 36.193 1.00 27.71 43 GLY B C 1
ATOM 3503 O O . GLY B 2 20 ? 27.913 -37.263 35.737 1.00 28.44 43 GLY B O 1
ATOM 3504 N N . THR B 2 21 ? 28.681 -35.684 37.134 1.00 24.95 44 THR B N 1
ATOM 3505 C CA . THR B 2 21 ? 27.361 -35.403 37.678 1.00 24.24 44 THR B CA 1
ATOM 3506 C C . THR B 2 21 ? 26.338 -35.091 36.587 1.00 17.69 44 THR B C 1
ATOM 3507 O O . THR B 2 21 ? 26.600 -34.300 35.686 1.00 20.50 44 THR B O 1
ATOM 3511 N N . ASP B 2 22 ? 25.178 -35.730 36.670 1.00 20.39 45 ASP B N 1
ATOM 3512 C CA . ASP B 2 22 ? 24.104 -35.497 35.710 1.00 25.95 45 ASP B CA 1
ATOM 3513 C C . ASP B 2 22 ? 23.286 -34.261 36.101 1.00 25.63 45 ASP B C 1
ATOM 3514 O O . ASP B 2 22 ? 22.440 -34.315 36.990 1.00 18.96 45 ASP B O 1
ATOM 3519 N N . ILE B 2 23 ? 23.537 -33.147 35.430 1.00 22.81 46 ILE B N 1
ATOM 3520 C CA . ILE B 2 23 ? 22.868 -31.892 35.791 1.00 21.57 46 ILE B CA 1
ATOM 3521 C C . ILE B 2 23 ? 21.331 -31.972 35.670 1.00 26.80 46 ILE B C 1
ATOM 3522 O O . ILE B 2 23 ? 20.608 -31.280 36.389 1.00 22.10 46 ILE B O 1
ATOM 3527 N N . SER B 2 24 ? 20.840 -32.846 34.793 1.00 23.43 47 SER B N 1
ATOM 3528 C CA . SER B 2 24 ? 19.400 -33.004 34.578 1.00 24.90 47 SER B CA 1
ATOM 3529 C C . SER B 2 24 ? 18.694 -33.751 35.705 1.00 24.23 47 SER B C 1
ATOM 3530 O O . SER B 2 24 ? 17.473 -33.699 35.807 1.00 25.81 47 SER B O 1
ATOM 3533 N N . THR B 2 25 ? 19.446 -34.449 36.549 1.00 18.94 48 THR B N 1
ATOM 3534 C CA . THR B 2 25 ? 18.826 -35.190 37.646 1.00 20.04 48 THR B CA 1
ATOM 3535 C C . THR B 2 25 ? 19.190 -34.647 39.044 1.00 26.69 48 THR B C 1
ATOM 3536 O O . THR B 2 25 ? 19.010 -35.327 40.063 1.00 22.22 48 THR B O 1
ATOM 3540 N N . LEU B 2 26 ? 19.689 -33.418 39.081 1.00 21.15 49 LEU B N 1
ATOM 3541 C CA . LEU B 2 26 ? 19.911 -32.716 40.345 1.00 25.60 49 LEU B CA 1
ATOM 3542 C C . LEU B 2 26 ? 18.626 -32.737 41.161 1.00 27.24 49 LEU B C 1
ATOM 3543 O O . LEU B 2 26 ? 17.537 -32.648 40.612 1.00 28.37 49 LEU B O 1
ATOM 3548 N N . ASP B 2 27 ? 18.753 -32.853 42.473 1.00 21.98 50 ASP B N 1
ATOM 3549 C CA . ASP B 2 27 ? 17.593 -32.803 43.348 1.00 25.15 50 ASP B CA 1
ATOM 3550 C C . ASP B 2 27 ? 17.473 -31.437 44.029 1.00 26.23 50 ASP B C 1
ATOM 3551 O O . ASP B 2 27 ? 17.066 -31.340 45.185 1.00 26.02 50 ASP B O 1
ATOM 3556 N N . ILE B 2 28 ? 17.843 -30.373 43.332 1.00 24.76 51 ILE B N 1
ATOM 3557 C CA . ILE B 2 28 ? 17.760 -29.061 43.964 1.00 20.72 51 ILE B CA 1
ATOM 3558 C C . ILE B 2 28 ? 16.303 -28.603 44.018 1.00 25.91 51 ILE B C 1
ATOM 3559 O O . ILE B 2 28 ? 15.435 -29.178 43.362 1.00 23.14 51 ILE B O 1
ATOM 3564 N N . ARG B 2 29 ? 16.017 -27.594 44.832 1.00 20.04 52 ARG B N 1
ATOM 3565 C CA . ARG B 2 29 ? 14.653 -27.101 44.895 1.00 17.60 52 ARG B CA 1
ATOM 3566 C C . ARG B 2 29 ? 14.395 -26.055 43.834 1.00 22.51 52 ARG B C 1
ATOM 3567 O O . ARG B 2 29 ? 15.103 -25.053 43.760 1.00 22.02 52 ARG B O 1
ATOM 3575 N N . LYS B 2 30 ? 13.364 -26.275 43.032 1.00 18.35 53 LYS B N 1
ATOM 3576 C CA . LYS B 2 30 ? 12.958 -25.287 42.047 1.00 18.91 53 LYS B CA 1
ATOM 3577 C C . LYS B 2 30 ? 11.804 -24.477 42.622 1.00 25.44 53 LYS B C 1
ATOM 3578 O O . LYS B 2 30 ? 10.769 -25.033 42.996 1.00 25.15 53 LYS B O 1
ATOM 3584 N N . PHE B 2 31 ? 11.975 -23.163 42.701 1.00 18.34 54 PHE B N 1
ATOM 3585 C CA . PHE B 2 31 ? 10.936 -22.339 43.297 1.00 19.99 54 PHE B CA 1
ATOM 3586 C C . PHE B 2 31 ? 9.699 -22.243 42.402 1.00 19.88 54 PHE B C 1
ATOM 3587 O O . PHE B 2 31 ? 9.769 -22.454 41.190 1.00 20.74 54 PHE B O 1
ATOM 3595 N N . ASN B 2 32 ? 8.575 -21.891 43.008 1.00 20.65 55 ASN B N 1
ATOM 3596 C CA . ASN B 2 32 ? 7.335 -21.682 42.273 1.00 25.73 55 ASN B CA 1
ATOM 3597 C C . ASN B 2 32 ? 7.231 -20.270 41.712 1.00 27.04 55 ASN B C 1
ATOM 3598 O O . ASN B 2 32 ? 6.988 -19.309 42.447 1.00 22.14 55 ASN B O 1
ATOM 3603 N N . LEU B 2 33 ? 7.418 -20.146 40.406 1.00 19.24 56 LEU B N 1
ATOM 3604 C CA . LEU B 2 33 ? 7.260 -18.864 39.744 1.00 23.23 56 LEU B CA 1
ATOM 3605 C C . LEU B 2 33 ? 6.294 -19.082 38.609 1.00 26.19 56 LEU B C 1
ATOM 3606 O O . LEU B 2 33 ? 6.557 -19.892 37.716 1.00 24.50 56 LEU B O 1
ATOM 3611 N N . ASN B 2 34 ? 5.167 -18.381 38.637 1.00 17.09 57 ASN B N 1
ATOM 3612 C CA . ASN B 2 34 ? 4.156 -18.614 37.626 1.00 21.70 57 ASN B CA 1
ATOM 3613 C C . ASN B 2 34 ? 3.308 -17.379 37.400 1.00 26.06 57 ASN B C 1
ATOM 3614 O O . ASN B 2 34 ? 3.480 -16.369 38.102 1.00 19.76 57 ASN B O 1
ATOM 3619 N N . ILE B 2 35 ? 2.408 -17.454 36.421 1.00 18.84 58 ILE B N 1
ATOM 3620 C CA . ILE B 2 35 ? 1.564 -16.303 36.081 1.00 27.78 58 ILE B CA 1
ATOM 3621 C C . ILE B 2 35 ? 0.602 -15.935 37.201 1.00 22.61 58 ILE B C 1
ATOM 3622 O O . ILE B 2 35 ? -0.018 -14.877 37.160 1.00 21.27 58 ILE B O 1
ATOM 3627 N N . ASN B 2 36 ? 0.461 -16.809 38.190 1.00 19.05 59 ASN B N 1
ATOM 3628 C CA . ASN B 2 36 ? -0.503 -16.569 39.252 1.00 19.60 59 ASN B CA 1
ATOM 3629 C C . ASN B 2 36 ? 0.108 -15.922 40.485 1.00 20.27 59 ASN B C 1
ATOM 3630 O O . ASN B 2 36 ? -0.601 -15.333 41.297 1.00 23.42 59 ASN B O 1
ATOM 3635 N N . ASN B 2 37 ? 1.418 -16.040 40.655 1.00 17.81 60 ASN B N 1
ATOM 3636 C CA . ASN B 2 37 ? 2.024 -15.383 41.801 1.00 19.14 60 ASN B CA 1
ATOM 3637 C C . ASN B 2 37 ? 2.922 -14.217 41.431 1.00 14.18 60 ASN B C 1
ATOM 3638 O O . ASN B 2 37 ? 3.538 -13.621 42.290 1.00 16.14 60 ASN B O 1
ATOM 3643 N N . VAL B 2 38 ? 2.940 -13.854 40.157 1.00 17.77 61 VAL B N 1
ATOM 3644 C CA . VAL B 2 38 ? 3.761 -12.732 39.719 1.00 15.61 61 VAL B CA 1
ATOM 3645 C C . VAL B 2 38 ? 2.999 -11.417 39.851 1.00 18.72 61 VAL B C 1
ATOM 3646 O O . VAL B 2 38 ? 1.782 -11.373 39.675 1.00 20.47 61 VAL B O 1
ATOM 3650 N N . SER B 2 39 ? 3.713 -10.356 40.197 1.00 18.22 62 SER B N 1
ATOM 3651 C CA . SER B 2 39 ? 3.162 -9.004 40.139 1.00 19.31 62 SER B CA 1
ATOM 3652 C C . SER B 2 39 ? 4.184 -8.064 39.510 1.00 16.88 62 SER B C 1
ATOM 3653 O O . SER B 2 39 ? 5.389 -8.301 39.578 1.00 16.79 62 SER B O 1
ATOM 3656 N N . VAL B 2 40 ? 3.701 -7.024 38.849 1.00 16.08 63 VAL B N 1
ATOM 3657 C CA . VAL B 2 40 ? 4.585 -6.053 38.235 1.00 19.60 63 VAL B CA 1
ATOM 3658 C C . VAL B 2 40 ? 4.760 -4.897 39.219 1.00 24.35 63 VAL B C 1
ATOM 3659 O O . VAL B 2 40 ? 3.805 -4.185 39.513 1.00 21.26 63 VAL B O 1
ATOM 3663 N N . LEU B 2 41 ? 5.971 -4.740 39.744 1.00 20.10 64 LEU B N 1
ATOM 3664 C CA . LEU B 2 41 ? 6.280 -3.647 40.669 1.00 22.07 64 LEU B CA 1
ATOM 3665 C C . LEU B 2 41 ? 6.379 -2.325 39.907 1.00 27.32 64 LEU B C 1
ATOM 3666 O O . LEU B 2 41 ? 5.952 -1.276 40.386 1.00 29.09 64 LEU B O 1
ATOM 3671 N N . SER B 2 42 ? 6.960 -2.374 38.719 1.00 17.65 65 SER B N 1
ATOM 3672 C CA . SER B 2 42 ? 6.912 -1.228 37.827 1.00 16.15 65 SER B CA 1
ATOM 3673 C C . SER B 2 42 ? 7.233 -1.702 36.427 1.00 24.13 65 SER B C 1
ATOM 3674 O O . SER B 2 42 ? 7.852 -2.749 36.250 1.00 22.89 65 SER B O 1
ATOM 3677 N N . LYS B 2 43 ? 6.818 -0.932 35.432 1.00 14.92 66 LYS B N 1
ATOM 3678 C CA . LYS B 2 43 ? 7.210 -1.196 34.064 1.00 21.65 66 LYS B CA 1
ATOM 3679 C C . LYS B 2 43 ? 7.176 0.119 33.305 1.00 21.87 66 LYS B C 1
ATOM 3680 O O . LYS B 2 43 ? 6.332 0.968 33.567 1.00 23.36 66 LYS B O 1
ATOM 3686 N N . SER B 2 44 ? 8.089 0.309 32.371 1.00 25.53 67 SER B N 1
ATOM 3687 C CA . SER B 2 44 ? 8.088 1.571 31.627 1.00 26.53 67 SER B CA 1
ATOM 3688 C C . SER B 2 44 ? 7.004 1.572 30.538 1.00 21.90 67 SER B C 1
ATOM 3689 O O . SER B 2 44 ? 6.431 0.531 30.229 1.00 21.87 67 SER B O 1
ATOM 3692 N N . GLN B 2 45 ? 6.714 2.732 29.956 1.00 23.19 68 GLN B N 1
ATOM 3693 C CA . GLN B 2 45 ? 5.670 2.809 28.934 1.00 23.35 68 GLN B CA 1
ATOM 3694 C C . GLN B 2 45 ? 6.075 2.065 27.670 1.00 23.66 68 GLN B C 1
ATOM 3695 O O . GLN B 2 45 ? 5.260 1.845 26.779 1.00 21.59 68 GLN B O 1
ATOM 3701 N N . SER B 2 46 ? 7.340 1.677 27.605 1.00 23.86 69 SER B N 1
ATOM 3702 C CA . SER B 2 46 ? 7.871 0.972 26.450 1.00 20.34 69 SER B CA 1
ATOM 3703 C C . SER B 2 46 ? 7.323 -0.450 26.414 1.00 21.39 69 SER B C 1
ATOM 3704 O O . SER B 2 46 ? 7.299 -1.090 25.366 1.00 19.00 69 SER B O 1
ATOM 3707 N N . VAL B 2 47 ? 6.886 -0.940 27.564 1.00 13.75 70 VAL B N 1
ATOM 3708 C CA . VAL B 2 47 ? 6.510 -2.340 27.673 1.00 23.98 70 VAL B CA 1
ATOM 3709 C C . VAL B 2 47 ? 5.038 -2.579 27.335 1.00 27.21 70 VAL B C 1
ATOM 3710 O O . VAL B 2 47 ? 4.150 -1.914 27.860 1.00 20.27 70 VAL B O 1
ATOM 3714 N N . ASP B 2 48 ? 4.803 -3.519 26.428 1.00 19.40 71 ASP B N 1
ATOM 3715 C CA . ASP B 2 48 ? 3.464 -3.995 26.111 1.00 24.09 71 ASP B CA 1
ATOM 3716 C C . ASP B 2 48 ? 3.262 -5.324 26.828 1.00 21.56 71 ASP B C 1
ATOM 3717 O O . ASP B 2 48 ? 3.879 -6.327 26.474 1.00 19.93 71 ASP B O 1
ATOM 3722 N N . GLN B 2 49 ? 2.408 -5.318 27.844 1.00 19.91 72 GLN B N 1
ATOM 3723 C CA . GLN B 2 49 ? 2.121 -6.520 28.615 1.00 22.52 72 GLN B CA 1
ATOM 3724 C C . GLN B 2 49 ? 0.712 -7.012 28.319 1.00 22.89 72 GLN B C 1
ATOM 3725 O O . GLN B 2 49 ? -0.236 -6.229 28.304 1.00 26.85 72 GLN B O 1
ATOM 3731 N N . PHE B 2 50 ? 0.577 -8.312 28.081 1.00 26.17 73 PHE B N 1
ATOM 3732 C CA . PHE B 2 50 ? -0.727 -8.898 27.800 1.00 24.72 73 PHE B CA 1
ATOM 3733 C C . PHE B 2 50 ? -0.746 -10.401 28.057 1.00 31.00 73 PHE B C 1
ATOM 3734 O O . PHE B 2 50 ? 0.275 -11.078 27.937 1.00 22.34 73 PHE B O 1
ATOM 3742 N N . HIS B 2 51 ? -1.918 -10.913 28.413 1.00 20.67 74 HIS B N 1
ATOM 3743 C CA . HIS B 2 51 ? -2.089 -12.336 28.662 1.00 28.14 74 HIS B CA 1
ATOM 3744 C C . HIS B 2 51 ? -2.370 -13.072 27.359 1.00 29.74 74 HIS B C 1
ATOM 3745 O O . HIS B 2 51 ? -3.099 -12.579 26.502 1.00 30.29 74 HIS B O 1
ATOM 3752 N N . LEU B 2 52 ? -1.783 -14.254 27.217 1.00 23.88 75 LEU B N 1
ATOM 3753 C CA . LEU B 2 52 ? -1.982 -15.073 26.030 1.00 28.95 75 LEU B CA 1
ATOM 3754 C C . LEU B 2 52 ? -2.481 -16.454 26.428 1.00 33.93 75 LEU B C 1
ATOM 3755 O O . LEU B 2 52 ? -1.925 -17.086 27.325 1.00 24.86 75 LEU B O 1
ATOM 3760 N N . SER B 2 53 ? -3.532 -16.923 25.765 1.00 26.70 76 SER B N 1
ATOM 3761 C CA . SER B 2 53 ? -4.071 -18.245 26.068 1.00 23.50 76 SER B CA 1
ATOM 3762 C C . SER B 2 53 ? -3.822 -19.196 24.889 1.00 27.45 76 SER B C 1
ATOM 3763 O O . SER B 2 53 ? -4.300 -18.963 23.788 1.00 39.32 76 SER B O 1
ATOM 3766 N N . ASN B 2 54 ? -3.074 -20.264 25.124 1.00 33.76 77 ASN B N 1
ATOM 3767 C CA . ASN B 2 54 ? -2.644 -21.146 24.045 1.00 41.87 77 ASN B CA 1
ATOM 3768 C C . ASN B 2 54 ? -1.977 -20.354 22.934 1.00 40.74 77 ASN B C 1
ATOM 3769 O O . ASN B 2 54 ? -2.492 -20.297 21.812 1.00 32.07 77 ASN B O 1
ATOM 3774 N N . PRO B 2 55 ? -0.848 -19.730 23.248 1.00 28.63 78 PRO B N 1
ATOM 3775 C CA . PRO B 2 55 ? -0.149 -18.883 22.280 1.00 22.74 78 PRO B CA 1
ATOM 3776 C C . PRO B 2 55 ? 0.415 -19.684 21.113 1.00 30.53 78 PRO B C 1
ATOM 3777 O O . PRO B 2 55 ? 0.773 -20.849 21.275 1.00 21.94 78 PRO B O 1
ATOM 3781 N N . HIS B 2 56 ? 0.491 -19.053 19.948 1.00 28.43 79 HIS B N 1
ATOM 3782 C CA . HIS B 2 56 ? 1.107 -19.668 18.784 1.00 27.14 79 HIS B CA 1
ATOM 3783 C C . HIS B 2 56 ? 2.596 -19.353 18.797 1.00 27.46 79 HIS B C 1
ATOM 3784 O O . HIS B 2 56 ? 2.992 -18.215 19.046 1.00 24.19 79 HIS B O 1
ATOM 3791 N N . TYR B 2 57 ? 3.419 -20.363 18.542 1.00 27.08 80 TYR B N 1
ATOM 3792 C CA . TYR B 2 57 ? 4.864 -20.190 18.604 1.00 26.46 80 TYR B CA 1
ATOM 3793 C C . TYR B 2 57 ? 5.435 -19.484 17.379 1.00 33.11 80 TYR B C 1
ATOM 3794 O O . TYR B 2 57 ? 5.344 -19.984 16.259 1.00 24.65 80 TYR B O 1
ATOM 3803 N N . GLU B 2 58 ? 6.031 -18.319 17.610 1.00 23.01 81 GLU B N 1
ATOM 3804 C CA . GLU B 2 58 ? 6.745 -17.577 16.562 1.00 28.90 81 GLU B CA 1
ATOM 3805 C C . GLU B 2 58 ? 5.875 -16.874 15.501 1.00 31.74 81 GLU B C 1
ATOM 3806 O O . GLU B 2 58 ? 6.112 -15.702 15.173 1.00 28.02 81 GLU B O 1
ATOM 3812 N N . TYR B 2 59 ? 4.894 -17.593 14.961 1.00 26.87 82 TYR B N 1
ATOM 3813 C CA . TYR B 2 59 ? 3.997 -17.058 13.935 1.00 25.26 82 TYR B CA 1
ATOM 3814 C C . TYR B 2 59 ? 2.558 -17.437 14.245 1.00 31.26 82 TYR B C 1
ATOM 3815 O O . TYR B 2 59 ? 2.300 -18.521 14.752 1.00 30.72 82 TYR B O 1
ATOM 3824 N N . LEU B 2 60 ? 1.625 -16.551 13.920 1.00 34.16 83 LEU B N 1
ATOM 3825 C CA . LEU B 2 60 ? 0.208 -16.847 14.099 1.00 32.98 83 LEU B CA 1
ATOM 3826 C C . LEU B 2 60 ? -0.175 -18.166 13.431 1.00 39.05 83 LEU B C 1
ATOM 3827 O O . LEU B 2 60 ? -0.916 -18.972 14.002 1.00 37.87 83 LEU B O 1
ATOM 3832 N N . SER B 2 61 ? 0.336 -18.391 12.223 1.00 39.62 84 SER B N 1
ATOM 3833 C CA . SER B 2 61 ? 0.054 -19.635 11.510 1.00 48.18 84 SER B CA 1
ATOM 3834 C C . SER B 2 61 ? 0.687 -20.828 12.227 1.00 44.59 84 SER B C 1
ATOM 3835 O O . SER B 2 61 ? 0.356 -21.976 11.954 1.00 51.53 84 SER B O 1
ATOM 3838 N N . GLY B 2 62 ? 1.597 -20.547 13.149 1.00 42.68 85 GLY B N 1
ATOM 3839 C CA . GLY B 2 62 ? 2.300 -21.589 13.873 1.00 44.39 85 GLY B CA 1
ATOM 3840 C C . GLY B 2 62 ? 1.381 -22.439 14.731 1.00 46.09 85 GLY B C 1
ATOM 3841 O O . GLY B 2 62 ? 0.212 -22.102 14.936 1.00 42.25 85 GLY B O 1
ATOM 3842 N N . GLY B 2 63 ? 1.916 -23.550 15.227 1.00 46.00 86 GLY B N 1
ATOM 3843 C CA . GLY B 2 63 ? 1.152 -24.459 16.059 1.00 53.13 86 GLY B CA 1
ATOM 3844 C C . GLY B 2 63 ? 0.925 -23.895 17.448 1.00 49.52 86 GLY B C 1
ATOM 3845 O O . GLY B 2 63 ? 1.850 -23.384 18.085 1.00 49.21 86 GLY B O 1
ATOM 3846 N N . ALA B 2 64 ? -0.312 -23.975 17.916 1.00 40.83 87 ALA B N 1
ATOM 3847 C CA . ALA B 2 64 ? -0.654 -23.480 19.242 1.00 44.24 87 ALA B CA 1
ATOM 3848 C C . ALA B 2 64 ? -0.067 -24.390 20.312 1.00 52.36 87 ALA B C 1
ATOM 3849 O O . ALA B 2 64 ? 0.191 -25.575 20.076 1.00 54.77 87 ALA B O 1
ATOM 3851 N N . TYR B 2 65 ? 0.159 -23.828 21.489 1.00 38.37 88 TYR B N 1
ATOM 3852 C CA . TYR B 2 65 ? 0.671 -24.595 22.607 1.00 39.87 88 TYR B CA 1
ATOM 3853 C C . TYR B 2 65 ? -0.173 -24.293 23.852 1.00 42.58 88 TYR B C 1
ATOM 3854 O O . TYR B 2 65 ? -0.577 -23.153 24.069 1.00 38.83 88 TYR B O 1
ATOM 3863 N N . PRO B 2 66 ? -0.448 -25.316 24.674 1.00 51.74 89 PRO B N 1
ATOM 3864 C CA . PRO B 2 66 ? -1.243 -25.114 25.889 1.00 43.98 89 PRO B CA 1
ATOM 3865 C C . PRO B 2 66 ? -0.315 -24.824 27.074 1.00 38.72 89 PRO B C 1
ATOM 3866 O O . PRO B 2 66 ? 0.764 -25.422 27.125 1.00 38.75 89 PRO B O 1
ATOM 3870 N N . GLY B 2 67 ? -0.697 -23.939 28.001 1.00 49.40 90 GLY B N 1
ATOM 3871 C CA . GLY B 2 67 ? -1.982 -23.261 27.983 1.00 40.35 90 GLY B CA 1
ATOM 3872 C C . GLY B 2 67 ? -1.936 -21.751 28.181 1.00 30.56 90 GLY B C 1
ATOM 3873 O O . GLY B 2 67 ? -2.265 -21.012 27.261 1.00 39.76 90 GLY B O 1
ATOM 3874 N N . GLU B 2 68 ? -1.556 -21.281 29.369 1.00 31.67 91 GLU B N 1
ATOM 3875 C CA . GLU B 2 68 ? -1.669 -19.843 29.680 1.00 29.96 91 GLU B CA 1
ATOM 3876 C C . GLU B 2 68 ? -0.320 -19.148 29.883 1.00 28.32 91 GLU B C 1
ATOM 3877 O O . GLU B 2 68 ? 0.596 -19.683 30.511 1.00 22.09 91 GLU B O 1
ATOM 3883 N N . MET B 2 69 ? -0.210 -17.947 29.333 1.00 21.19 92 MET B N 1
ATOM 3884 C CA . MET B 2 69 ? 1.059 -17.236 29.305 1.00 19.56 92 MET B CA 1
ATOM 3885 C C . MET B 2 69 ? 0.848 -15.760 29.603 1.00 25.10 92 MET B C 1
ATOM 3886 O O . MET B 2 69 ? -0.163 -15.169 29.211 1.00 20.69 92 MET B O 1
ATOM 3891 N N . GLU B 2 70 ? 1.807 -15.167 30.299 1.00 22.70 93 GLU B N 1
ATOM 3892 C CA . GLU B 2 70 ? 1.845 -13.720 30.408 1.00 18.23 93 GLU B CA 1
ATOM 3893 C C . GLU B 2 70 ? 3.033 -13.250 29.601 1.00 16.80 93 GLU B C 1
ATOM 3894 O O . GLU B 2 70 ? 4.175 -13.646 29.863 1.00 16.38 93 GLU B O 1
ATOM 3900 N N . ASN B 2 71 ? 2.756 -12.410 28.609 1.00 17.33 94 ASN B N 1
ATOM 3901 C CA . ASN B 2 71 ? 3.757 -12.029 27.621 1.00 22.25 94 ASN B CA 1
ATOM 3902 C C . ASN B 2 71 ? 4.153 -10.575 27.714 1.00 24.13 94 ASN B C 1
ATOM 3903 O O . ASN B 2 71 ? 3.321 -9.719 28.005 1.00 21.91 94 ASN B O 1
ATOM 3908 N N . PHE B 2 72 ? 5.419 -10.295 27.426 1.00 19.61 95 PHE B N 1
ATOM 3909 C CA . PHE B 2 72 ? 5.929 -8.932 27.511 1.00 18.87 95 PHE B CA 1
ATOM 3910 C C . PHE B 2 72 ? 6.740 -8.585 26.279 1.00 17.14 95 PHE B C 1
ATOM 3911 O O . PHE B 2 72 ? 7.706 -9.284 25.924 1.00 20.57 95 PHE B O 1
ATOM 3919 N N . THR B 2 73 ? 6.361 -7.499 25.626 1.00 15.31 96 THR B N 1
ATOM 3920 C CA . THR B 2 73 ? 7.125 -7.024 24.485 1.00 14.13 96 THR B CA 1
ATOM 3921 C C . THR B 2 73 ? 7.505 -5.571 24.673 1.00 20.53 96 THR B C 1
ATOM 3922 O O . THR B 2 73 ? 7.004 -4.903 25.575 1.00 16.76 96 THR B O 1
ATOM 3926 N N . LEU B 2 74 ? 8.399 -5.094 23.809 1.00 22.00 97 LEU B N 1
ATOM 3927 C CA . LEU B 2 74 ? 8.896 -3.730 23.843 1.00 17.60 97 LEU B CA 1
ATOM 3928 C C . LEU B 2 74 ? 8.471 -2.989 22.573 1.00 22.81 97 LEU B C 1
ATOM 3929 O O . LEU B 2 74 ? 8.694 -3.466 21.464 1.00 22.02 97 LEU B O 1
ATOM 3934 N N . LYS B 2 75 ? 7.847 -1.828 22.742 1.00 25.98 98 LYS B N 1
ATOM 3935 C CA . LYS B 2 75 ? 7.453 -0.978 21.614 1.00 30.47 98 LYS B CA 1
ATOM 3936 C C . LYS B 2 75 ? 8.653 -0.287 20.978 1.00 30.58 98 LYS B C 1
ATOM 3937 O O . LYS B 2 75 ? 9.327 0.512 21.630 1.00 29.78 98 LYS B O 1
ATOM 3943 N N . VAL B 2 76 ? 8.911 -0.562 19.702 1.00 23.46 99 VAL B N 1
ATOM 3944 C CA . VAL B 2 76 ? 10.059 0.051 19.044 1.00 27.59 99 VAL B CA 1
ATOM 3945 C C . VAL B 2 76 ? 9.691 1.325 18.288 1.00 34.56 99 VAL B C 1
ATOM 3946 O O . VAL B 2 76 ? 8.532 1.546 17.948 1.00 30.17 99 VAL B O 1
ATOM 3950 N N . ASP B 2 77 ? 10.678 2.182 18.058 1.00 30.97 100 ASP B N 1
ATOM 3951 C CA . ASP B 2 77 ? 10.485 3.307 17.156 1.00 28.31 100 ASP B CA 1
ATOM 3952 C C . ASP B 2 77 ? 10.725 2.776 15.747 1.00 22.45 100 ASP B C 1
ATOM 3953 O O . ASP B 2 77 ? 11.857 2.478 15.376 1.00 30.11 100 ASP B O 1
ATOM 3958 N N . LYS B 2 78 ? 9.656 2.623 14.976 1.00 27.70 101 LYS B N 1
ATOM 3959 C CA . LYS B 2 78 ? 9.754 1.988 13.666 1.00 36.64 101 LYS B CA 1
ATOM 3960 C C . LYS B 2 78 ? 10.529 2.843 12.665 1.00 40.87 101 LYS B C 1
ATOM 3961 O O . LYS B 2 78 ? 10.934 2.358 11.607 1.00 38.91 101 LYS B O 1
ATOM 3967 N N . SER B 2 79 ? 10.755 4.108 13.009 1.00 31.02 102 SER B N 1
ATOM 3968 C CA . SER B 2 79 ? 11.444 5.012 12.097 1.00 40.43 102 SER B CA 1
ATOM 3969 C C . SER B 2 79 ? 12.943 4.966 12.306 1.00 43.76 102 SER B C 1
ATOM 3970 O O . SER B 2 79 ? 13.698 5.562 11.540 1.00 51.25 102 SER B O 1
ATOM 3973 N N . LYS B 2 80 ? 13.376 4.274 13.356 1.00 39.12 103 LYS B N 1
ATOM 3974 C CA . LYS B 2 80 ? 14.793 4.248 13.699 1.00 32.14 103 LYS B CA 1
ATOM 3975 C C . LYS B 2 80 ? 15.405 2.875 13.490 1.00 42.14 103 LYS B C 1
ATOM 3976 O O . LYS B 2 80 ? 15.373 2.005 14.376 1.00 36.64 103 LYS B O 1
ATOM 3982 N N . LYS B 2 81 ? 15.969 2.682 12.305 1.00 35.35 104 LYS B N 1
ATOM 3983 C CA . LYS B 2 81 ? 16.553 1.399 11.965 1.00 34.99 104 LYS B CA 1
ATOM 3984 C C . LYS B 2 81 ? 17.952 1.322 12.557 1.00 39.20 104 LYS B C 1
ATOM 3985 O O . LYS B 2 81 ? 18.961 1.442 11.865 1.00 31.75 104 LYS B O 1
ATOM 3991 N N . GLN B 2 82 ? 17.988 1.131 13.869 1.00 28.49 105 GLN B N 1
ATOM 3992 C CA . GLN B 2 82 ? 19.234 1.106 14.601 1.00 31.54 105 GLN B CA 1
ATOM 3993 C C . GLN B 2 82 ? 18.983 0.533 15.985 1.00 30.01 105 GLN B C 1
ATOM 3994 O O . GLN B 2 82 ? 17.841 0.259 16.356 1.00 23.93 105 GLN B O 1
ATOM 4000 N N . ASP B 2 83 ? 20.053 0.341 16.743 1.00 19.14 106 ASP B N 1
ATOM 4001 C CA . ASP B 2 83 ? 19.921 -0.218 18.077 1.00 27.10 106 ASP B CA 1
ATOM 4002 C C . ASP B 2 83 ? 19.013 0.656 18.919 1.00 29.33 106 ASP B C 1
ATOM 4003 O O . ASP B 2 83 ? 19.015 1.878 18.792 1.00 27.81 106 ASP B O 1
ATOM 4008 N N . GLN B 2 84 ? 18.207 0.025 19.760 1.00 26.15 107 GLN B N 1
ATOM 4009 C CA . GLN B 2 84 ? 17.352 0.770 20.671 1.00 25.57 107 GLN B CA 1
ATOM 4010 C C . GLN B 2 84 ? 17.465 0.211 22.087 1.00 28.66 107 GLN B C 1
ATOM 4011 O O . GLN B 2 84 ? 17.346 -0.990 22.299 1.00 29.63 107 GLN B O 1
ATOM 4017 N N . VAL B 2 85 ? 17.707 1.107 23.041 1.00 25.20 108 VAL B N 1
ATOM 4018 C CA . VAL B 2 85 ? 18.000 0.741 24.418 1.00 28.65 108 VAL B CA 1
ATOM 4019 C C . VAL B 2 85 ? 16.825 1.055 25.335 1.00 25.68 108 VAL B C 1
ATOM 4020 O O . VAL B 2 85 ? 16.291 2.161 25.322 1.00 26.16 108 VAL B O 1
ATOM 4024 N N . PHE B 2 86 ? 16.436 0.074 26.138 1.00 18.26 109 PHE B N 1
ATOM 4025 C CA . PHE B 2 86 ? 15.337 0.239 27.077 1.00 16.94 109 PHE B CA 1
ATOM 4026 C C . PHE B 2 86 ? 15.851 -0.007 28.502 1.00 22.39 109 PHE B C 1
ATOM 4027 O O . PHE B 2 86 ? 16.108 -1.158 28.902 1.00 14.27 109 PHE B O 1
ATOM 4035 N N . GLU B 2 87 ? 16.043 1.093 29.230 1.00 18.60 110 GLU B N 1
ATOM 4036 C CA . GLU B 2 87 ? 16.503 1.086 30.619 1.00 14.78 110 GLU B CA 1
ATOM 4037 C C . GLU B 2 87 ? 15.371 0.701 31.550 1.00 17.81 110 GLU B C 1
ATOM 4038 O O . GLU B 2 87 ? 14.238 1.178 31.397 1.00 12.75 110 GLU B O 1
ATOM 4044 N N . ASN B 2 88 ? 15.675 -0.175 32.504 1.00 14.91 111 ASN B N 1
ATOM 4045 C CA . ASN B 2 88 ? 14.699 -0.584 33.507 1.00 13.71 111 ASN B CA 1
ATOM 4046 C C . ASN B 2 88 ? 13.269 -0.705 33.003 1.00 17.74 111 ASN B C 1
ATOM 4047 O O . ASN B 2 88 ? 12.375 -0.017 33.509 1.00 15.02 111 ASN B O 1
ATOM 4052 N N . PRO B 2 89 ? 13.037 -1.575 32.003 1.00 15.96 112 PRO B N 1
ATOM 4053 C CA . PRO B 2 89 ? 11.684 -1.620 31.430 1.00 12.08 112 PRO B CA 1
ATOM 4054 C C . PRO B 2 89 ? 10.679 -2.338 32.319 1.00 15.18 112 PRO B C 1
ATOM 4055 O O . PRO B 2 89 ? 9.466 -2.132 32.203 1.00 18.41 112 PRO B O 1
ATOM 4059 N N . LEU B 2 90 ? 11.177 -3.182 33.207 1.00 16.14 113 LEU B N 1
ATOM 4060 C CA . LEU B 2 90 ? 10.311 -4.125 33.889 1.00 16.56 113 LEU B CA 1
ATOM 4061 C C . LEU B 2 90 ? 10.930 -4.621 35.179 1.00 16.58 113 LEU B C 1
ATOM 4062 O O . LEU B 2 90 ? 12.061 -5.119 35.194 1.00 17.76 113 LEU B O 1
ATOM 4067 N N . SER B 2 91 ? 10.163 -4.499 36.252 1.00 15.46 114 SER B N 1
ATOM 4068 C CA . SER B 2 91 ? 10.528 -5.018 37.562 1.00 15.23 114 SER B CA 1
ATOM 4069 C C . SER B 2 91 ? 9.395 -5.897 38.106 1.00 20.72 114 SER B C 1
ATOM 4070 O O . SER B 2 91 ? 8.238 -5.461 38.173 1.00 19.72 114 SER B O 1
ATOM 4073 N N . LEU B 2 92 ? 9.719 -7.129 38.496 1.00 14.68 115 LEU B N 1
ATOM 4074 C CA . LEU B 2 92 ? 8.694 -8.084 38.905 1.00 16.68 115 LEU B CA 1
ATOM 4075 C C . LEU B 2 92 ? 8.897 -8.616 40.306 1.00 15.69 115 LEU B C 1
ATOM 4076 O O . LEU B 2 92 ? 10.008 -8.702 40.797 1.00 14.65 115 LEU B O 1
ATOM 4081 N N . LYS B 2 93 ? 7.810 -9.060 40.910 1.00 14.49 116 LYS B N 1
ATOM 4082 C CA . LYS B 2 93 ? 7.898 -9.824 42.131 1.00 15.57 116 LYS B CA 1
ATOM 4083 C C . LYS B 2 93 ? 7.107 -11.124 41.972 1.00 21.01 116 LYS B C 1
ATOM 4084 O O . LYS B 2 93 ? 5.992 -11.113 41.447 1.00 17.22 116 LYS B O 1
ATOM 4090 N N . PHE B 2 94 ? 7.700 -12.240 42.395 1.00 18.02 117 PHE B N 1
ATOM 4091 C CA . PHE B 2 94 ? 6.954 -13.476 42.563 1.00 13.85 117 PHE B CA 1
ATOM 4092 C C . PHE B 2 94 ? 6.791 -13.702 44.049 1.00 15.12 117 PHE B C 1
ATOM 4093 O O . PHE B 2 94 ? 7.768 -13.895 44.752 1.00 16.15 117 PHE B O 1
ATOM 4101 N N . THR B 2 95 ? 5.551 -13.660 44.528 1.00 16.65 118 THR B N 1
ATOM 4102 C CA . THR B 2 95 ? 5.284 -13.756 45.958 1.00 20.10 118 THR B CA 1
ATOM 4103 C C . THR B 2 95 ? 5.017 -15.195 46.425 1.00 20.92 118 THR B C 1
ATOM 4104 O O . THR B 2 95 ? 4.233 -15.918 45.819 1.00 24.33 118 THR B O 1
ATOM 4108 N N . ASN B 2 96 ? 5.636 -15.579 47.537 1.00 21.32 119 ASN B N 1
ATOM 4109 C CA . ASN B 2 96 ? 5.455 -16.907 48.107 1.00 16.15 119 ASN B CA 1
ATOM 4110 C C . ASN B 2 96 ? 5.783 -18.004 47.101 1.00 18.77 119 ASN B C 1
ATOM 4111 O O . ASN B 2 96 ? 4.901 -18.742 46.666 1.00 20.31 119 ASN B O 1
ATOM 4116 N N . ILE B 2 97 ? 7.059 -18.096 46.745 1.00 17.16 120 ILE B N 1
ATOM 4117 C CA . ILE B 2 97 ? 7.528 -19.033 45.738 1.00 21.90 120 ILE B CA 1
ATOM 4118 C C . ILE B 2 97 ? 7.886 -20.345 46.399 1.00 25.68 120 ILE B C 1
ATOM 4119 O O . ILE B 2 97 ? 8.239 -21.314 45.726 1.00 16.99 120 ILE B O 1
ATOM 4124 N N . GLY B 2 98 ? 7.813 -20.359 47.727 1.00 16.99 121 GLY B N 1
ATOM 4125 C CA . GLY B 2 98 ? 8.082 -21.563 48.484 1.00 18.83 121 GLY B CA 1
ATOM 4126 C C . GLY B 2 98 ? 8.254 -21.235 49.952 1.00 24.76 121 GLY B C 1
ATOM 4127 O O . GLY B 2 98 ? 8.346 -20.064 50.332 1.00 21.29 121 GLY B O 1
ATOM 4128 N N . THR B 2 99 ? 8.278 -22.272 50.780 1.00 22.18 122 THR B N 1
ATOM 4129 C CA . THR B 2 99 ? 8.586 -22.124 52.193 1.00 21.47 122 THR B CA 1
ATOM 4130 C C . THR B 2 99 ? 9.883 -22.848 52.506 1.00 27.91 122 THR B C 1
ATOM 4131 O O . THR B 2 99 ? 10.039 -24.033 52.188 1.00 23.99 122 THR B O 1
ATOM 4135 N N . VAL B 2 100 ? 10.820 -22.133 53.117 1.00 17.39 123 VAL B N 1
ATOM 4136 C CA . VAL B 2 100 ? 12.146 -22.674 53.379 1.00 17.95 123 VAL B CA 1
ATOM 4137 C C . VAL B 2 100 ? 12.557 -22.353 54.817 1.00 29.74 123 VAL B C 1
ATOM 4138 O O . VAL B 2 100 ? 12.526 -21.187 55.232 1.00 31.41 123 VAL B O 1
ATOM 4142 N N . ASN B 2 101 ? 12.951 -23.377 55.571 1.00 30.80 124 ASN B N 1
ATOM 4143 C CA . ASN B 2 101 ? 13.334 -23.206 56.974 1.00 33.67 124 ASN B CA 1
ATOM 4144 C C . ASN B 2 101 ? 12.224 -22.517 57.762 1.00 34.12 124 ASN B C 1
ATOM 4145 O O . ASN B 2 101 ? 12.499 -21.627 58.570 1.00 33.00 124 ASN B O 1
ATOM 4150 N N . GLY B 2 102 ? 10.977 -22.921 57.511 1.00 25.65 125 GLY B N 1
ATOM 4151 C CA . GLY B 2 102 ? 9.815 -22.318 58.136 1.00 25.00 125 GLY B CA 1
ATOM 4152 C C . GLY B 2 102 ? 9.423 -20.942 57.596 1.00 33.09 125 GLY B C 1
ATOM 4153 O O . GLY B 2 102 ? 8.397 -20.386 57.993 1.00 34.35 125 GLY B O 1
ATOM 4154 N N . LYS B 2 103 ? 10.222 -20.393 56.685 1.00 25.12 126 LYS B N 1
ATOM 4155 C CA . LYS B 2 103 ? 10.017 -19.021 56.202 1.00 26.89 126 LYS B CA 1
ATOM 4156 C C . LYS B 2 103 ? 9.524 -18.938 54.754 1.00 25.43 126 LYS B C 1
ATOM 4157 O O . LYS B 2 103 ? 10.025 -19.636 53.868 1.00 19.17 126 LYS B O 1
ATOM 4163 N N . GLN B 2 104 ? 8.555 -18.064 54.513 1.00 21.17 127 GLN B N 1
ATOM 4164 C CA . GLN B 2 104 ? 8.139 -17.767 53.146 1.00 22.59 127 GLN B CA 1
ATOM 4165 C C . GLN B 2 104 ? 9.230 -17.011 52.376 1.00 21.09 127 GLN B C 1
ATOM 4166 O O . GLN B 2 104 ? 9.844 -16.058 52.891 1.00 18.23 127 GLN B O 1
ATOM 4172 N N . VAL B 2 105 ? 9.445 -17.441 51.136 1.00 17.30 128 VAL B N 1
ATOM 4173 C CA . VAL B 2 105 ? 10.439 -16.852 50.250 1.00 20.90 128 VAL B CA 1
ATOM 4174 C C . VAL B 2 105 ? 9.747 -16.175 49.079 1.00 17.78 128 VAL B C 1
ATOM 4175 O O . VAL B 2 105 ? 8.789 -16.714 48.515 1.00 18.82 128 VAL B O 1
ATOM 4179 N N . ASP B 2 106 ? 10.221 -14.979 48.741 1.00 20.52 129 ASP B N 1
ATOM 4180 C CA . ASP B 2 106 ? 9.781 -14.264 47.540 1.00 20.53 129 ASP B CA 1
ATOM 4181 C C . ASP B 2 106 ? 10.911 -14.135 46.528 1.00 18.18 129 ASP B C 1
ATOM 4182 O O . ASP B 2 106 ? 12.084 -14.168 46.895 1.00 18.14 129 ASP B O 1
ATOM 4187 N N . ALA B 2 107 ? 10.553 -13.979 45.256 1.00 14.88 130 ALA B N 1
ATOM 4188 C CA . ALA B 2 107 ? 11.539 -13.699 44.226 1.00 18.34 130 ALA B CA 1
ATOM 4189 C C . ALA B 2 107 ? 11.316 -12.318 43.628 1.00 19.62 130 ALA B C 1
ATOM 4190 O O . ALA B 2 107 ? 10.182 -11.856 43.485 1.00 16.56 130 ALA B O 1
ATOM 4192 N N . TYR B 2 108 ? 12.412 -11.670 43.272 1.00 15.10 131 TYR B N 1
ATOM 4193 C CA . TYR B 2 108 ? 12.347 -10.412 42.549 1.00 19.03 131 TYR B CA 1
ATOM 4194 C C . TYR B 2 108 ? 13.130 -10.596 41.266 1.00 19.86 131 TYR B C 1
ATOM 4195 O O . TYR B 2 108 ? 14.216 -11.166 41.275 1.00 21.77 131 TYR B O 1
ATOM 4204 N N . LEU B 2 109 ? 12.560 -10.138 40.161 1.00 16.67 132 LEU B N 1
ATOM 4205 C CA . LEU B 2 109 ? 13.212 -10.247 38.871 1.00 15.00 132 LEU B CA 1
ATOM 4206 C C . LEU B 2 109 ? 13.192 -8.869 38.220 1.00 19.44 132 LEU B C 1
ATOM 4207 O O . LEU B 2 109 ? 12.148 -8.381 37.793 1.00 16.14 132 LEU B O 1
ATOM 4212 N N . ASN B 2 110 ? 14.355 -8.236 38.172 1.00 13.62 133 ASN B N 1
ATOM 4213 C CA . ASN B 2 110 ? 14.457 -6.909 37.595 1.00 18.47 133 ASN B CA 1
ATOM 4214 C C . ASN B 2 110 ? 15.216 -6.908 36.272 1.00 19.85 133 ASN B C 1
ATOM 4215 O O . ASN B 2 110 ? 16.358 -7.388 36.183 1.00 16.69 133 ASN B O 1
ATOM 4220 N N . PHE B 2 111 ? 14.560 -6.405 35.235 1.00 19.21 134 PHE B N 1
ATOM 4221 C CA . PHE B 2 111 ? 15.232 -6.142 33.976 1.00 17.24 134 PHE B CA 1
ATOM 4222 C C . PHE B 2 111 ? 15.900 -4.791 34.094 1.00 18.95 134 PHE B C 1
ATOM 4223 O O . PHE B 2 111 ? 15.245 -3.756 34.052 1.00 16.40 134 PHE B O 1
ATOM 4231 N N . ASN B 2 112 ? 17.216 -4.808 34.267 1.00 17.22 135 ASN B N 1
ATOM 4232 C CA . ASN B 2 112 ? 17.972 -3.573 34.427 1.00 19.33 135 ASN B CA 1
ATOM 4233 C C . ASN B 2 112 ? 18.057 -2.862 33.101 1.00 18.50 135 ASN B C 1
ATOM 4234 O O . ASN B 2 112 ? 18.025 -1.638 33.038 1.00 20.07 135 ASN B O 1
ATOM 4239 N N . LYS B 2 113 ? 18.162 -3.651 32.037 1.00 12.61 136 LYS B N 1
ATOM 4240 C CA . LYS B 2 113 ? 18.270 -3.099 30.704 1.00 19.35 136 LYS B CA 1
ATOM 4241 C C . LYS B 2 113 ? 18.002 -4.192 29.683 1.00 18.19 136 LYS B C 1
ATOM 4242 O O . LYS B 2 113 ? 18.431 -5.342 29.842 1.00 19.75 136 LYS B O 1
ATOM 4248 N N . VAL B 2 114 ? 17.269 -3.831 28.645 1.00 14.60 137 VAL B N 1
ATOM 4249 C CA . VAL B 2 114 ? 17.166 -4.677 27.463 1.00 20.90 137 VAL B CA 1
ATOM 4250 C C . VAL B 2 114 ? 17.569 -3.817 26.283 1.00 17.63 137 VAL B C 1
ATOM 4251 O O . VAL B 2 114 ? 17.042 -2.719 26.097 1.00 20.50 137 VAL B O 1
ATOM 4255 N N . THR B 2 115 ? 18.525 -4.308 25.507 1.00 19.05 138 THR B N 1
ATOM 4256 C CA . THR B 2 115 ? 18.981 -3.608 24.316 1.00 23.49 138 THR B CA 1
ATOM 4257 C C . THR B 2 115 ? 18.570 -4.406 23.080 1.00 26.13 138 THR B C 1
ATOM 4258 O O . THR B 2 115 ? 18.896 -5.593 22.956 1.00 23.46 138 THR B O 1
ATOM 4262 N N . LEU B 2 116 ? 17.851 -3.745 22.181 1.00 19.45 139 LEU B N 1
ATOM 4263 C CA . LEU B 2 116 ? 17.476 -4.315 20.889 1.00 22.83 139 LEU B CA 1
ATOM 4264 C C . LEU B 2 116 ? 18.545 -3.950 19.871 1.00 28.16 139 LEU B C 1
ATOM 4265 O O . LEU B 2 116 ? 18.746 -2.770 19.574 1.00 24.12 139 LEU B O 1
ATOM 4270 N N . HIS B 2 117 ? 19.234 -4.959 19.351 1.00 25.04 140 HIS B N 1
ATOM 4271 C CA . HIS B 2 117 ? 20.237 -4.770 18.312 1.00 21.31 140 HIS B CA 1
ATOM 4272 C C . HIS B 2 117 ? 19.615 -4.969 16.936 1.00 27.13 140 HIS B C 1
ATOM 4273 O O . HIS B 2 117 ? 19.257 -6.085 16.555 1.00 24.65 140 HIS B O 1
ATOM 4280 N N . TYR B 2 118 ? 19.477 -3.877 16.195 1.00 28.50 141 TYR B N 1
ATOM 4281 C CA . TYR B 2 118 ? 18.927 -3.935 14.845 1.00 27.87 141 TYR B CA 1
ATOM 4282 C C . TYR B 2 118 ? 19.738 -4.891 13.953 1.00 26.08 141 TYR B C 1
ATOM 4283 O O . TYR B 2 118 ? 20.968 -4.820 13.905 1.00 29.35 141 TYR B O 1
ATOM 4292 N N . LEU B 2 119 ? 19.048 -5.793 13.260 1.00 26.93 142 LEU B N 1
ATOM 4293 C CA . LEU B 2 119 ? 19.720 -6.834 12.487 1.00 24.44 142 LEU B CA 1
ATOM 4294 C C . LEU B 2 119 ? 20.205 -6.387 11.099 1.00 30.66 142 LEU B C 1
ATOM 4295 O O . LEU B 2 119 ? 20.979 -7.087 10.462 1.00 34.24 142 LEU B O 1
ATOM 4300 N N . ASN B 2 120 ? 19.752 -5.232 10.628 1.00 30.22 143 ASN B N 1
ATOM 4301 C CA . ASN B 2 120 ? 20.226 -4.726 9.338 1.00 41.14 143 ASN B CA 1
ATOM 4302 C C . ASN B 2 120 ? 20.121 -5.744 8.200 1.00 33.29 143 ASN B C 1
ATOM 4303 O O . ASN B 2 120 ? 21.097 -6.037 7.514 1.00 35.17 143 ASN B O 1
ATOM 4308 N N . THR B 2 121 ? 18.928 -6.290 8.021 1.00 36.74 144 THR B N 1
ATOM 4309 C CA . THR B 2 121 ? 18.678 -7.235 6.950 1.00 35.23 144 THR B CA 1
ATOM 4310 C C . THR B 2 121 ? 17.397 -6.821 6.262 1.00 38.95 144 THR B C 1
ATOM 4311 O O . THR B 2 121 ? 16.667 -5.967 6.767 1.00 34.01 144 THR B O 1
ATOM 4315 N N . ALA B 2 122 ? 17.121 -7.424 5.109 1.00 42.34 145 ALA B N 1
ATOM 4316 C CA . ALA B 2 122 ? 15.873 -7.153 4.412 1.00 42.04 145 ALA B CA 1
ATOM 4317 C C . ALA B 2 122 ? 14.696 -7.508 5.321 1.00 34.38 145 ALA B C 1
ATOM 4318 O O . ALA B 2 122 ? 13.733 -6.757 5.408 1.00 34.42 145 ALA B O 1
ATOM 4320 N N . GLN B 2 123 ? 14.777 -8.652 6.000 1.00 28.54 146 GLN B N 1
ATOM 4321 C CA . GLN B 2 123 ? 13.738 -9.028 6.954 1.00 33.90 146 GLN B CA 1
ATOM 4322 C C . GLN B 2 123 ? 13.521 -7.917 7.991 1.00 34.06 146 GLN B C 1
ATOM 4323 O O . GLN B 2 123 ? 12.400 -7.442 8.190 1.00 27.69 146 GLN B O 1
ATOM 4329 N N . ALA B 2 124 ? 14.606 -7.483 8.625 1.00 31.93 147 ALA B N 1
ATOM 4330 C CA . ALA B 2 124 ? 14.529 -6.433 9.645 1.00 40.13 147 ALA B CA 1
ATOM 4331 C C . ALA B 2 124 ? 13.876 -5.172 9.089 1.00 33.39 147 ALA B C 1
ATOM 4332 O O . ALA B 2 124 ? 12.997 -4.591 9.713 1.00 31.65 147 ALA B O 1
ATOM 4334 N N . GLU B 2 125 ? 14.314 -4.756 7.907 1.00 41.47 148 GLU B N 1
ATOM 4335 C CA . GLU B 2 125 ? 13.764 -3.571 7.256 1.00 36.77 148 GLU B CA 1
ATOM 4336 C C . GLU B 2 125 ? 12.272 -3.742 7.001 1.00 34.59 148 GLU B C 1
ATOM 4337 O O . GLU B 2 125 ? 11.468 -2.841 7.237 1.00 29.24 148 GLU B O 1
ATOM 4343 N N . SER B 2 126 ? 11.920 -4.918 6.502 1.00 38.17 149 SER B N 1
ATOM 4344 C CA . SER B 2 126 ? 10.550 -5.236 6.156 1.00 44.61 149 SER B CA 1
ATOM 4345 C C . SER B 2 126 ? 9.639 -5.079 7.378 1.00 44.07 149 SER B C 1
ATOM 4346 O O . SER B 2 126 ? 8.606 -4.414 7.306 1.00 39.58 149 SER B O 1
ATOM 4349 N N . GLU B 2 127 ? 10.031 -5.686 8.499 1.00 36.94 150 GLU B N 1
ATOM 4350 C CA . GLU B 2 127 ? 9.266 -5.581 9.744 1.00 30.63 150 GLU B CA 1
ATOM 4351 C C . GLU B 2 127 ? 9.129 -4.127 10.195 1.00 26.64 150 GLU B C 1
ATOM 4352 O O . GLU B 2 127 ? 8.048 -3.677 10.556 1.00 30.54 150 GLU B O 1
ATOM 4358 N N . MET B 2 128 ? 10.230 -3.388 10.164 1.00 27.65 151 MET B N 1
ATOM 4359 C CA . MET B 2 128 ? 10.205 -1.991 10.587 1.00 38.00 151 MET B CA 1
ATOM 4360 C C . MET B 2 128 ? 9.237 -1.167 9.754 1.00 42.55 151 MET B C 1
ATOM 4361 O O . MET B 2 128 ? 8.528 -0.303 10.279 1.00 29.67 151 MET B O 1
ATOM 4366 N N . ASN B 2 129 ? 9.210 -1.436 8.452 1.00 38.24 152 ASN B N 1
ATOM 4367 C CA . ASN B 2 129 ? 8.330 -0.698 7.547 1.00 40.12 152 ASN B CA 1
ATOM 4368 C C . ASN B 2 129 ? 6.893 -1.223 7.491 1.00 45.85 152 ASN B C 1
ATOM 4369 O O . ASN B 2 129 ? 5.989 -0.511 7.044 1.00 38.99 152 ASN B O 1
ATOM 4374 N N . SER B 2 130 ? 6.686 -2.459 7.942 1.00 31.15 153 SER B N 1
ATOM 4375 C CA . SER B 2 130 ? 5.358 -3.075 7.887 1.00 34.62 153 SER B CA 1
ATOM 4376 C C . SER B 2 130 ? 4.299 -2.183 8.526 1.00 36.33 153 SER B C 1
ATOM 4377 O O . SER B 2 130 ? 4.612 -1.244 9.257 1.00 45.34 153 SER B O 1
ATOM 4380 N N . ALA B 2 131 ? 3.035 -2.477 8.257 1.00 41.37 154 ALA B N 1
ATOM 4381 C CA . ALA B 2 131 ? 1.958 -1.716 8.868 1.00 36.74 154 ALA B CA 1
ATOM 4382 C C . ALA B 2 131 ? 1.583 -2.298 10.228 1.00 37.39 154 ALA B C 1
ATOM 4383 O O . ALA B 2 131 ? 1.231 -1.568 11.148 1.00 43.42 154 ALA B O 1
ATOM 4385 N N . GLN B 2 132 ? 1.673 -3.616 10.357 1.00 42.32 155 GLN B N 1
ATOM 4386 C CA . GLN B 2 132 ? 1.121 -4.281 11.532 1.00 47.43 155 GLN B CA 1
ATOM 4387 C C . GLN B 2 132 ? 2.114 -4.577 12.664 1.00 40.15 155 GLN B C 1
ATOM 4388 O O . GLN B 2 132 ? 1.689 -4.758 13.802 1.00 43.91 155 GLN B O 1
ATOM 4394 N N . LYS B 2 133 ? 3.414 -4.635 12.370 1.00 28.17 156 LYS B N 1
ATOM 4395 C CA . LYS B 2 133 ? 4.391 -4.998 13.399 1.00 28.68 156 LYS B CA 1
ATOM 4396 C C . LYS B 2 133 ? 4.916 -3.763 14.121 1.00 36.80 156 LYS B C 1
ATOM 4397 O O . LYS B 2 133 ? 5.355 -2.805 13.482 1.00 40.09 156 LYS B O 1
ATOM 4403 N N . SER B 2 134 ? 4.883 -3.784 15.452 1.00 30.14 157 SER B N 1
ATOM 4404 C CA . SER B 2 134 ? 5.295 -2.613 16.230 1.00 33.50 157 SER B CA 1
ATOM 4405 C C . SER B 2 134 ? 6.080 -2.930 17.505 1.00 34.59 157 SER B C 1
ATOM 4406 O O . SER B 2 134 ? 6.596 -2.018 18.152 1.00 30.68 157 SER B O 1
ATOM 4409 N N . THR B 2 135 ? 6.169 -4.201 17.878 1.00 28.24 158 THR B N 1
ATOM 4410 C CA . THR B 2 135 ? 6.878 -4.542 19.104 1.00 23.33 158 THR B CA 1
ATOM 4411 C C . THR B 2 135 ? 7.880 -5.669 18.897 1.00 32.10 158 THR B C 1
ATOM 4412 O O . THR B 2 135 ? 7.891 -6.329 17.851 1.00 25.62 158 THR B O 1
ATOM 4416 N N . VAL B 2 136 ? 8.732 -5.875 19.899 1.00 20.35 159 VAL B N 1
ATOM 4417 C CA . VAL B 2 136 ? 9.707 -6.952 19.865 1.00 19.62 159 VAL B CA 1
ATOM 4418 C C . VAL B 2 136 ? 9.592 -7.756 21.163 1.00 23.12 159 VAL B C 1
ATOM 4419 O O . VAL B 2 136 ? 9.442 -7.193 22.251 1.00 24.48 159 VAL B O 1
ATOM 4423 N N . GLU B 2 137 ? 9.650 -9.074 21.037 1.00 26.17 160 GLU B N 1
ATOM 4424 C CA . GLU B 2 137 ? 9.538 -9.981 22.171 1.00 27.03 160 GLU B CA 1
ATOM 4425 C C . GLU B 2 137 ? 10.771 -9.884 23.077 1.00 21.53 160 GLU B C 1
ATOM 4426 O O . GLU B 2 137 ? 11.894 -9.766 22.588 1.00 18.33 160 GLU B O 1
ATOM 4432 N N . PHE B 2 138 ? 10.580 -9.938 24.391 1.00 22.23 161 PHE B N 1
ATOM 4433 C CA . PHE B 2 138 ? 11.741 -10.107 25.267 1.00 19.77 161 PHE B CA 1
ATOM 4434 C C . PHE B 2 138 ? 11.554 -11.058 26.445 1.00 17.95 161 PHE B C 1
ATOM 4435 O O . PHE B 2 138 ? 12.530 -11.593 26.958 1.00 16.05 161 PHE B O 1
ATOM 4443 N N . PHE B 2 139 ? 10.312 -11.292 26.859 1.00 18.64 162 PHE B N 1
ATOM 4444 C CA . PHE B 2 139 ? 10.070 -12.005 28.106 1.00 13.09 162 PHE B CA 1
ATOM 4445 C C . PHE B 2 139 ? 8.661 -12.565 28.211 1.00 23.40 162 PHE B C 1
ATOM 4446 O O . PHE B 2 139 ? 7.686 -11.905 27.839 1.00 16.32 162 PHE B O 1
ATOM 4454 N N . SER B 2 140 ? 8.547 -13.781 28.743 1.00 14.88 163 SER B N 1
ATOM 4455 C CA . SER B 2 140 ? 7.228 -14.344 29.010 1.00 15.83 163 SER B CA 1
ATOM 4456 C C . SER B 2 140 ? 7.295 -15.234 30.223 1.00 16.93 163 SER B C 1
ATOM 4457 O O . SER B 2 140 ? 8.372 -15.719 30.604 1.00 17.89 163 SER B O 1
ATOM 4460 N N . ILE B 2 141 ? 6.132 -15.435 30.829 1.00 17.94 164 ILE B N 1
ATOM 4461 C CA . ILE B 2 141 ? 5.972 -16.363 31.934 1.00 18.63 164 ILE B CA 1
ATOM 4462 C C . ILE B 2 141 ? 4.925 -17.402 31.541 1.00 21.85 164 ILE B C 1
ATOM 4463 O O . ILE B 2 141 ? 3.804 -17.055 31.183 1.00 21.07 164 ILE B O 1
ATOM 4468 N N . SER B 2 142 ? 5.292 -18.672 31.603 1.00 18.30 165 SER B N 1
ATOM 4469 C CA . SER B 2 142 ? 4.365 -19.746 31.270 1.00 20.83 165 SER B CA 1
ATOM 4470 C C . SER B 2 142 ? 4.968 -21.068 31.662 1.00 23.59 165 SER B C 1
ATOM 4471 O O . SER B 2 142 ? 6.151 -21.156 31.998 1.00 15.27 165 SER B O 1
ATOM 4474 N N . GLU B 2 143 ? 4.160 -22.117 31.587 1.00 21.02 166 GLU B N 1
ATOM 4475 C CA . GLU B 2 143 ? 4.713 -23.443 31.763 1.00 19.38 166 GLU B CA 1
ATOM 4476 C C . GLU B 2 143 ? 4.610 -24.263 30.484 1.00 21.06 166 GLU B C 1
ATOM 4477 O O . GLU B 2 143 ? 4.468 -25.472 30.534 1.00 23.59 166 GLU B O 1
ATOM 4483 N N . LEU B 2 144 ? 4.700 -23.600 29.334 1.00 21.62 167 LEU B N 1
ATOM 4484 C CA . LEU B 2 144 ? 4.699 -24.319 28.055 1.00 19.00 167 LEU B CA 1
ATOM 4485 C C . LEU B 2 144 ? 5.843 -25.327 27.960 1.00 23.16 167 LEU B C 1
ATOM 4486 O O . LEU B 2 144 ? 5.682 -26.389 27.365 1.00 31.83 167 LEU B O 1
ATOM 4491 N N . TRP B 2 145 ? 7.000 -24.972 28.519 1.00 20.84 168 TRP B N 1
ATOM 4492 C CA . TRP B 2 145 ? 8.236 -25.717 28.304 1.00 22.40 168 TRP B CA 1
ATOM 4493 C C . TRP B 2 145 ? 8.675 -26.474 29.553 1.00 34.53 168 TRP B C 1
ATOM 4494 O O . TRP B 2 145 ? 9.000 -27.657 29.482 1.00 27.36 168 TRP B O 1
ATOM 4505 N N . GLU B 2 146 ? 8.696 -25.775 30.685 1.00 24.92 169 GLU B N 1
ATOM 4506 C CA . GLU B 2 146 ? 8.981 -26.379 31.980 1.00 26.08 169 GLU B CA 1
ATOM 4507 C C . GLU B 2 146 ? 7.994 -25.821 32.986 1.00 28.39 169 GLU B C 1
ATOM 4508 O O . GLU B 2 146 ? 7.395 -24.766 32.760 1.00 21.71 169 GLU B O 1
ATOM 4514 N N . SER B 2 147 ? 7.863 -26.519 34.107 1.00 23.28 170 SER B N 1
ATOM 4515 C CA . SER B 2 147 ? 7.125 -26.019 35.253 1.00 31.90 170 SER B CA 1
ATOM 4516 C C . SER B 2 147 ? 7.858 -24.826 35.875 1.00 22.19 170 SER B C 1
ATOM 4517 O O . SER B 2 147 ? 9.085 -24.753 35.851 1.00 21.42 170 SER B O 1
ATOM 4520 N N . ASN B 2 148 ? 7.099 -23.886 36.420 1.00 21.33 171 ASN B N 1
ATOM 4521 C CA . ASN B 2 148 ? 7.681 -22.870 37.286 1.00 21.22 171 ASN B CA 1
ATOM 4522 C C . ASN B 2 148 ? 8.832 -22.100 36.648 1.00 20.00 171 ASN B C 1
ATOM 4523 O O . ASN B 2 148 ? 9.873 -21.901 37.258 1.00 27.36 171 ASN B O 1
ATOM 4528 N N . ALA B 2 149 ? 8.647 -21.662 35.417 1.00 16.44 172 ALA B N 1
ATOM 4529 C CA . ALA B 2 149 ? 9.748 -21.059 34.705 1.00 23.44 172 ALA B CA 1
ATOM 4530 C C . ALA B 2 149 ? 9.338 -19.778 34.000 1.00 15.82 172 ALA B C 1
ATOM 4531 O O . ALA B 2 149 ? 8.151 -19.517 33.778 1.00 16.94 172 ALA B O 1
ATOM 4533 N N . PHE B 2 150 ? 10.335 -18.982 33.660 1.00 14.72 173 PHE B N 1
ATOM 4534 C CA . PHE B 2 150 ? 10.135 -17.853 32.768 1.00 21.28 173 PHE B CA 1
ATOM 4535 C C . PHE B 2 150 ? 11.030 -17.986 31.541 1.00 19.08 173 PHE B C 1
ATOM 4536 O O . PHE B 2 150 ? 12.022 -18.728 31.550 1.00 19.52 173 PHE B O 1
ATOM 4544 N N . GLU B 2 151 ? 10.675 -17.264 30.487 1.00 17.01 174 GLU B N 1
ATOM 4545 C CA . GLU B 2 151 ? 11.383 -17.351 29.222 1.00 16.64 174 GLU B CA 1
ATOM 4546 C C . GLU B 2 151 ? 11.889 -15.990 28.789 1.00 18.08 174 GLU B C 1
ATOM 4547 O O . GLU B 2 151 ? 11.136 -15.033 28.795 1.00 22.23 174 GLU B O 1
ATOM 4553 N N . ILE B 2 152 ? 13.166 -15.906 28.426 1.00 16.49 175 ILE B N 1
ATOM 4554 C CA . ILE B 2 152 ? 13.731 -14.678 27.885 1.00 21.88 175 ILE B CA 1
ATOM 4555 C C . ILE B 2 152 ? 14.186 -14.947 26.463 1.00 23.95 175 ILE B C 1
ATOM 4556 O O . ILE B 2 152 ? 14.813 -15.971 26.196 1.00 23.29 175 ILE B O 1
ATOM 4561 N N . GLY B 2 153 ? 13.860 -14.046 25.541 1.00 20.45 176 GLY B N 1
ATOM 4562 C CA . GLY B 2 153 ? 14.176 -14.275 24.139 1.00 20.03 176 GLY B CA 1
ATOM 4563 C C . GLY B 2 153 ? 13.319 -13.424 23.219 1.00 24.86 176 GLY B C 1
ATOM 4564 O O . GLY B 2 153 ? 12.427 -12.709 23.683 1.00 21.61 176 GLY B O 1
ATOM 4565 N N . ASN B 2 154 ? 13.583 -13.502 21.914 1.00 24.73 177 ASN B N 1
ATOM 4566 C CA . ASN B 2 154 ? 12.905 -12.646 20.936 1.00 16.95 177 ASN B CA 1
ATOM 4567 C C . ASN B 2 154 ? 12.048 -13.443 19.952 1.00 24.84 177 ASN B C 1
ATOM 4568 O O . ASN B 2 154 ? 11.763 -12.991 18.844 1.00 21.97 177 ASN B O 1
ATOM 4573 N N . VAL B 2 155 ? 11.653 -14.643 20.352 1.00 15.88 178 VAL B N 1
ATOM 4574 C CA . VAL B 2 155 ? 10.696 -15.391 19.563 1.00 22.25 178 VAL B CA 1
ATOM 4575 C C . VAL B 2 155 ? 9.287 -15.003 19.995 1.00 17.12 178 VAL B C 1
ATOM 4576 O O . VAL B 2 155 ? 8.891 -15.275 21.128 1.00 22.75 178 VAL B O 1
ATOM 4580 N N . PRO B 2 156 ? 8.520 -14.375 19.098 1.00 20.01 179 PRO B N 1
ATOM 4581 C CA . PRO B 2 156 ? 7.160 -13.974 19.462 1.00 23.57 179 PRO B CA 1
ATOM 4582 C C . PRO B 2 156 ? 6.288 -15.140 19.924 1.00 30.22 179 PRO B C 1
ATOM 4583 O O . PRO B 2 156 ? 6.434 -16.294 19.485 1.00 24.19 179 PRO B O 1
ATOM 4587 N N . TYR B 2 157 ? 5.378 -14.819 20.832 1.00 22.70 180 TYR B N 1
ATOM 4588 C CA . TYR B 2 157 ? 4.209 -15.646 21.072 1.00 26.76 180 TYR B CA 1
ATOM 4589 C C . TYR B 2 157 ? 3.031 -14.775 20.709 1.00 25.44 180 TYR B C 1
ATOM 4590 O O . TYR B 2 157 ? 2.978 -13.617 21.100 1.00 20.66 180 TYR B O 1
ATOM 4599 N N . VAL B 2 158 ? 2.097 -15.318 19.944 1.00 25.05 181 VAL B N 1
ATOM 4600 C CA . VAL B 2 158 ? 1.021 -14.499 19.421 1.00 24.10 181 VAL B CA 1
ATOM 4601 C C . VAL B 2 158 ? -0.322 -15.223 19.408 1.00 28.02 181 VAL B C 1
ATOM 4602 O O . VAL B 2 158 ? -0.395 -16.456 19.481 1.00 27.37 181 VAL B O 1
ATOM 4606 N N . ASP B 2 159 ? -1.380 -14.426 19.341 1.00 24.46 182 ASP B N 1
ATOM 4607 C CA . ASP B 2 159 ? -2.695 -14.912 18.959 1.00 29.10 182 ASP B CA 1
ATOM 4608 C C . ASP B 2 159 ? -3.328 -13.883 18.033 1.00 34.73 182 ASP B C 1
ATOM 4609 O O . ASP B 2 159 ? -2.700 -12.874 17.700 1.00 27.27 182 ASP B O 1
ATOM 4614 N N . ALA B 2 160 ? -4.561 -14.141 17.610 1.00 36.60 183 ALA B N 1
ATOM 4615 C CA . ALA B 2 160 ? -5.223 -13.304 16.614 1.00 35.82 183 ALA B CA 1
ATOM 4616 C C . ALA B 2 160 ? -5.295 -11.841 17.034 1.00 31.82 183 ALA B C 1
ATOM 4617 O O . ALA B 2 160 ? -5.218 -10.946 16.202 1.00 33.47 183 ALA B O 1
ATOM 4619 N N . ASN B 2 161 ? -5.453 -11.605 18.331 1.00 25.53 184 ASN B N 1
ATOM 4620 C CA . ASN B 2 161 ? -5.590 -10.247 18.844 1.00 35.79 184 ASN B CA 1
ATOM 4621 C C . ASN B 2 161 ? -4.254 -9.591 19.172 1.00 38.30 184 ASN B C 1
ATOM 4622 O O . ASN B 2 161 ? -4.188 -8.387 19.414 1.00 34.44 184 ASN B O 1
ATOM 4627 N N . HIS B 2 162 ? -3.191 -10.387 19.176 1.00 28.83 185 HIS B N 1
ATOM 4628 C CA . HIS B 2 162 ? -1.856 -9.878 19.459 1.00 33.34 185 HIS B CA 1
ATOM 4629 C C . HIS B 2 162 ? -0.850 -10.403 18.443 1.00 33.75 185 HIS B C 1
ATOM 4630 O O . HIS B 2 162 ? -0.025 -11.260 18.753 1.00 36.86 185 HIS B O 1
ATOM 4637 N N . ASP B 2 163 ? -0.931 -9.880 17.225 1.00 33.36 186 ASP B N 1
ATOM 4638 C CA . ASP B 2 163 ? -0.048 -10.300 16.148 1.00 28.46 186 ASP B CA 1
ATOM 4639 C C . ASP B 2 163 ? 0.713 -9.107 15.583 1.00 29.12 186 ASP B C 1
ATOM 4640 O O . ASP B 2 163 ? 0.738 -8.895 14.372 1.00 26.77 186 ASP B O 1
ATOM 4645 N N . TYR B 2 164 ? 1.330 -8.328 16.465 1.00 25.96 187 TYR B N 1
ATOM 4646 C CA . TYR B 2 164 ? 2.088 -7.158 16.038 1.00 29.88 187 TYR B CA 1
ATOM 4647 C C . TYR B 2 164 ? 3.552 -7.223 16.471 1.00 25.84 187 TYR B C 1
ATOM 4648 O O . TYR B 2 164 ? 4.234 -6.200 16.547 1.00 28.08 187 TYR B O 1
ATOM 4657 N N . ILE B 2 165 ? 4.036 -8.430 16.740 1.00 22.25 188 ILE B N 1
ATOM 4658 C CA . ILE B 2 165 ? 5.417 -8.613 17.178 1.00 22.15 188 ILE B CA 1
ATOM 4659 C C . ILE B 2 165 ? 6.341 -8.907 16.004 1.00 29.42 188 ILE B C 1
ATOM 4660 O O . ILE B 2 165 ? 6.078 -9.804 15.209 1.00 27.82 188 ILE B O 1
ATOM 4665 N N . MET B 2 166 ? 7.431 -8.153 15.902 1.00 28.49 189 MET B N 1
ATOM 4666 C CA . MET B 2 166 ? 8.386 -8.318 14.809 1.00 29.12 189 MET B CA 1
ATOM 4667 C C . MET B 2 166 ? 9.163 -9.623 14.892 1.00 29.92 189 MET B C 1
ATOM 4668 O O . MET B 2 166 ? 9.624 -10.009 15.968 1.00 27.90 189 MET B O 1
ATOM 4673 N N . ASN B 2 167 ? 9.313 -10.289 13.749 1.00 22.31 190 ASN B N 1
ATOM 4674 C CA . ASN B 2 167 ? 10.162 -11.468 13.649 1.00 32.93 190 ASN B CA 1
ATOM 4675 C C . ASN B 2 167 ? 11.513 -11.136 13.036 1.00 33.01 190 ASN B C 1
ATOM 4676 O O . ASN B 2 167 ? 11.591 -10.546 11.959 1.00 26.46 190 ASN B O 1
ATOM 4681 N N . LYS B 2 168 ? 12.575 -11.523 13.724 1.00 22.60 191 LYS B N 1
ATOM 4682 C CA . LYS B 2 168 ? 13.908 -11.428 13.153 1.00 26.49 191 LYS B CA 1
ATOM 4683 C C . LYS B 2 168 ? 14.244 -10.012 12.746 1.00 27.92 191 LYS B C 1
ATOM 4684 O O . LYS B 2 168 ? 14.884 -9.799 11.715 1.00 32.23 191 LYS B O 1
ATOM 4690 N N . ALA B 2 169 ? 13.817 -9.046 13.552 1.00 25.37 192 ALA B N 1
ATOM 4691 C CA . ALA B 2 169 ? 14.134 -7.638 13.310 1.00 20.86 192 ALA B CA 1
ATOM 4692 C C . ALA B 2 169 ? 15.283 -7.130 14.191 1.00 30.56 192 ALA B C 1
ATOM 4693 O O . ALA B 2 169 ? 16.131 -6.347 13.745 1.00 26.66 192 ALA B O 1
ATOM 4695 N N . PHE B 2 170 ? 15.300 -7.560 15.449 1.00 25.91 193 PHE B N 1
ATOM 4696 C CA . PHE B 2 170 ? 16.386 -7.212 16.365 1.00 21.72 193 PHE B CA 1
ATOM 4697 C C . PHE B 2 170 ? 16.775 -8.462 17.134 1.00 25.43 193 PHE B C 1
ATOM 4698 O O . PHE B 2 170 ? 15.907 -9.261 17.487 1.00 20.97 193 PHE B O 1
ATOM 4706 N N . TRP B 2 171 ? 18.060 -8.631 17.434 1.00 18.94 194 TRP B N 1
ATOM 4707 C CA . TRP B 2 171 ? 18.417 -9.589 18.479 1.00 18.73 194 TRP B CA 1
ATOM 4708 C C . TRP B 2 171 ? 18.458 -8.821 19.800 1.00 29.50 194 TRP B C 1
ATOM 4709 O O . TRP B 2 171 ? 18.585 -7.590 19.800 1.00 24.00 194 TRP B O 1
ATOM 4720 N N . ILE B 2 172 ? 18.320 -9.529 20.917 1.00 19.58 195 ILE B N 1
ATOM 4721 C CA . ILE B 2 172 ? 18.193 -8.849 22.192 1.00 20.72 195 ILE B CA 1
ATOM 4722 C C . ILE B 2 172 ? 19.320 -9.206 23.153 1.00 22.21 195 ILE B C 1
ATOM 4723 O O . ILE B 2 172 ? 19.941 -10.267 23.050 1.00 22.25 195 ILE B O 1
ATOM 4728 N N . ASP B 2 173 ? 19.565 -8.292 24.083 1.00 20.53 196 ASP B N 1
ATOM 4729 C CA . ASP B 2 173 ? 20.496 -8.493 25.170 1.00 25.34 196 ASP B CA 1
ATOM 4730 C C . ASP B 2 173 ? 19.783 -8.015 26.426 1.00 23.30 196 ASP B C 1
ATOM 4731 O O . ASP B 2 173 ? 19.557 -6.822 26.605 1.00 19.58 196 ASP B O 1
ATOM 4736 N N . ALA B 2 174 ? 19.391 -8.958 27.270 1.00 20.85 197 ALA B N 1
ATOM 4737 C CA . ALA B 2 174 ? 18.691 -8.624 28.503 1.00 19.60 197 ALA B CA 1
ATOM 4738 C C . ALA B 2 174 ? 19.615 -8.747 29.699 1.00 18.45 197 ALA B C 1
ATOM 4739 O O . ALA B 2 174 ? 20.197 -9.805 29.936 1.00 22.23 197 ALA B O 1
ATOM 4741 N N . ASP B 2 175 ? 19.728 -7.658 30.451 1.00 18.89 198 ASP B N 1
ATOM 4742 C CA . ASP B 2 175 ? 20.531 -7.592 31.667 1.00 20.01 198 ASP B CA 1
ATOM 4743 C C . ASP B 2 175 ? 19.558 -7.634 32.847 1.00 23.14 198 ASP B C 1
ATOM 4744 O O . ASP B 2 175 ? 18.725 -6.750 33.008 1.00 23.80 198 ASP B O 1
ATOM 4749 N N . VAL B 2 176 ? 19.665 -8.676 33.664 1.00 19.96 199 VAL B N 1
ATOM 4750 C CA . VAL B 2 176 ? 18.616 -9.015 34.607 1.00 10.85 199 VAL B CA 1
ATOM 4751 C C . VAL B 2 176 ? 19.195 -9.371 35.968 1.00 23.22 199 VAL B C 1
ATOM 4752 O O . VAL B 2 176 ? 20.264 -9.979 36.078 1.00 18.00 199 VAL B O 1
ATOM 4756 N N . THR B 2 177 ? 18.486 -8.996 37.017 1.00 13.77 200 THR B N 1
ATOM 4757 C CA . THR B 2 177 ? 18.906 -9.358 38.354 1.00 13.38 200 THR B CA 1
ATOM 4758 C C . THR B 2 177 ? 17.781 -10.153 39.001 1.00 18.09 200 THR B C 1
ATOM 4759 O O . THR B 2 177 ? 16.642 -9.695 39.058 1.00 18.10 200 THR B O 1
ATOM 4763 N N . ALA B 2 178 ? 18.101 -11.366 39.447 1.00 16.06 201 ALA B N 1
ATOM 4764 C CA . ALA B 2 178 ? 17.153 -12.187 40.163 1.00 15.56 201 ALA B CA 1
ATOM 4765 C C . ALA B 2 178 ? 17.600 -12.236 41.606 1.00 17.11 201 ALA B C 1
ATOM 4766 O O . ALA B 2 178 ? 18.797 -12.270 41.901 1.00 14.32 201 ALA B O 1
ATOM 4768 N N . GLU B 2 179 ? 16.634 -12.250 42.511 1.00 20.07 202 GLU B N 1
ATOM 4769 C CA . GLU B 2 179 ? 16.939 -12.260 43.930 1.00 13.51 202 GLU B CA 1
ATOM 4770 C C . GLU B 2 179 ? 15.836 -12.981 44.668 1.00 16.06 202 GLU B C 1
ATOM 4771 O O . GLU B 2 179 ? 14.657 -12.798 44.365 1.00 18.41 202 GLU B O 1
ATOM 4777 N N . ILE B 2 180 ? 16.227 -13.805 45.633 1.00 15.06 203 ILE B N 1
ATOM 4778 C CA . ILE B 2 180 ? 15.282 -14.438 46.544 1.00 16.23 203 ILE B CA 1
ATOM 4779 C C . ILE B 2 180 ? 15.456 -13.821 47.929 1.00 20.71 203 ILE B C 1
ATOM 4780 O O . ILE B 2 180 ? 16.556 -13.431 48.306 1.00 17.28 203 ILE B O 1
ATOM 4785 N N . ARG B 2 181 ? 14.366 -13.753 48.686 1.00 16.74 204 ARG B N 1
ATOM 4786 C CA . ARG B 2 181 ? 14.315 -12.936 49.892 1.00 21.97 204 ARG B CA 1
ATOM 4787 C C . ARG B 2 181 ? 13.289 -13.537 50.841 1.00 18.42 204 ARG B C 1
ATOM 4788 O O . ARG B 2 181 ? 12.190 -13.876 50.413 1.00 17.29 204 ARG B O 1
ATOM 4796 N N . TYR B 2 182 ? 13.625 -13.682 52.122 1.00 17.89 205 TYR B N 1
ATOM 4797 C CA . TYR B 2 182 ? 12.593 -14.014 53.091 1.00 12.52 205 TYR B CA 1
ATOM 4798 C C . TYR B 2 182 ? 11.562 -12.869 53.201 1.00 18.09 205 TYR B C 1
ATOM 4799 O O . TYR B 2 182 ? 11.913 -11.702 53.412 1.00 19.47 205 TYR B O 1
ATOM 4808 N N . ALA B 2 183 ? 10.290 -13.219 53.109 1.00 16.45 206 ALA B N 1
ATOM 4809 C CA . ALA B 2 183 ? 9.234 -12.230 53.215 1.00 17.93 206 ALA B CA 1
ATOM 4810 C C . ALA B 2 183 ? 9.227 -11.580 54.593 1.00 20.00 206 ALA B C 1
ATOM 4811 O O . ALA B 2 183 ? 8.878 -10.413 54.719 1.00 21.97 206 ALA B O 1
ATOM 4813 N N . ASP B 2 184 ? 9.611 -12.323 55.630 1.00 19.60 207 ASP B N 1
ATOM 4814 C CA . ASP B 2 184 ? 9.519 -11.781 56.989 1.00 21.13 207 ASP B CA 1
ATOM 4815 C C . ASP B 2 184 ? 10.567 -10.699 57.299 1.00 25.83 207 ASP B C 1
ATOM 4816 O O . ASP B 2 184 ? 10.490 -10.024 58.333 1.00 26.99 207 ASP B O 1
ATOM 4821 N N . GLY B 2 185 ? 11.536 -10.529 56.402 1.00 25.53 208 GLY B N 1
ATOM 4822 C CA . GLY B 2 185 ? 12.518 -9.462 56.545 1.00 27.64 208 GLY B CA 1
ATOM 4823 C C . GLY B 2 185 ? 13.791 -9.842 57.279 1.00 27.60 208 GLY B C 1
ATOM 4824 O O . GLY B 2 185 ? 14.675 -8.998 57.492 1.00 25.05 208 GLY B O 1
ATOM 4825 N N . THR B 2 186 ? 13.887 -11.103 57.686 1.00 18.02 209 THR B N 1
ATOM 4826 C CA . THR B 2 186 ? 15.127 -11.617 58.268 1.00 20.10 209 THR B CA 1
ATOM 4827 C C . THR B 2 186 ? 16.177 -11.799 57.189 1.00 16.61 209 THR B C 1
ATOM 4828 O O . THR B 2 186 ? 15.851 -11.869 55.999 1.00 18.44 209 THR B O 1
ATOM 4832 N N . GLU B 2 187 ? 17.436 -11.886 57.608 1.00 19.85 210 GLU B N 1
ATOM 4833 C CA . GLU B 2 187 ? 18.547 -11.997 56.680 1.00 18.09 210 GLU B CA 1
ATOM 4834 C C . GLU B 2 187 ? 18.424 -13.251 55.813 1.00 18.99 210 GLU B C 1
ATOM 4835 O O . GLU B 2 187 ? 18.160 -14.334 56.315 1.00 15.27 210 GLU B O 1
ATOM 4841 N N . THR B 2 188 ? 18.582 -13.092 54.506 1.00 17.80 211 THR B N 1
ATOM 4842 C CA . THR B 2 188 ? 18.410 -14.216 53.594 1.00 16.51 211 THR B CA 1
ATOM 4843 C C . THR B 2 188 ? 19.745 -14.944 53.415 1.00 19.64 211 THR B C 1
ATOM 4844 O O . THR B 2 188 ? 20.632 -14.463 52.722 1.00 18.14 211 THR B O 1
ATOM 4848 N N . ASP B 2 189 ? 19.867 -16.095 54.072 1.00 20.83 212 ASP B N 1
ATOM 4849 C CA . ASP B 2 189 ? 21.067 -16.940 54.025 1.00 18.60 212 ASP B CA 1
ATOM 4850 C C . ASP B 2 189 ? 21.069 -17.871 52.805 1.00 22.53 212 ASP B C 1
ATOM 4851 O O . ASP B 2 189 ? 22.033 -18.592 52.567 1.00 21.53 212 ASP B O 1
ATOM 4856 N N . LEU B 2 190 ? 19.986 -17.863 52.040 1.00 18.50 213 LEU B N 1
ATOM 4857 C CA . LEU B 2 190 ? 19.878 -18.725 50.860 1.00 14.58 213 LEU B CA 1
ATOM 4858 C C . LEU B 2 190 ? 20.828 -18.300 49.759 1.00 18.24 213 LEU B C 1
ATOM 4859 O O . LEU B 2 190 ? 21.025 -17.110 49.523 1.00 18.62 213 LEU B O 1
ATOM 4864 N N . LYS B 2 191 ? 21.408 -19.281 49.074 1.00 19.40 214 LYS B N 1
ATOM 4865 C CA . LYS B 2 191 ? 22.316 -19.002 47.966 1.00 17.42 214 LYS B CA 1
ATOM 4866 C C . LYS B 2 191 ? 21.637 -19.329 46.645 1.00 17.42 214 LYS B C 1
ATOM 4867 O O . LYS B 2 191 ? 21.406 -20.497 46.308 1.00 18.17 214 LYS B O 1
ATOM 4873 N N . LEU B 2 192 ? 21.317 -18.288 45.893 1.00 15.27 215 LEU B N 1
ATOM 4874 C CA . LEU B 2 192 ? 20.541 -18.464 44.683 1.00 16.90 215 LEU B CA 1
ATOM 4875 C C . LEU B 2 192 ? 21.266 -19.375 43.715 1.00 12.43 215 LEU B C 1
ATOM 4876 O O . LEU B 2 192 ? 22.436 -19.186 43.449 1.00 17.77 215 LEU B O 1
ATOM 4881 N N . VAL B 2 193 ? 20.550 -20.343 43.164 1.00 16.27 216 VAL B N 1
ATOM 4882 C CA . VAL B 2 193 ? 21.099 -21.172 42.102 1.00 18.45 216 VAL B CA 1
ATOM 4883 C C . VAL B 2 193 ? 20.352 -20.957 40.794 1.00 16.49 216 VAL B C 1
ATOM 4884 O O . VAL B 2 193 ? 19.121 -20.830 40.769 1.00 15.22 216 VAL B O 1
ATOM 4888 N N . MET B 2 194 ? 21.109 -20.880 39.709 1.00 14.52 217 MET B N 1
ATOM 4889 C CA . MET B 2 194 ? 20.525 -20.836 38.380 1.00 16.94 217 MET B CA 1
ATOM 4890 C C . MET B 2 194 ? 21.072 -21.985 37.542 1.00 19.48 217 MET B C 1
ATOM 4891 O O . MET B 2 194 ? 22.215 -22.411 37.725 1.00 20.42 217 MET B O 1
ATOM 4896 N N . LYS B 2 195 ? 20.256 -22.489 36.629 1.00 17.33 218 LYS B N 1
ATOM 4897 C CA . LYS B 2 195 ? 20.681 -23.601 35.787 1.00 24.81 218 LYS B CA 1
ATOM 4898 C C . LYS B 2 195 ? 20.264 -23.377 34.333 1.00 21.97 218 LYS B C 1
ATOM 4899 O O . LYS B 2 195 ? 19.256 -23.907 33.884 1.00 26.15 218 LYS B O 1
ATOM 4905 N N . PRO B 2 196 ? 21.039 -22.580 33.593 1.00 15.62 219 PRO B N 1
ATOM 4906 C CA . PRO B 2 196 ? 20.695 -22.350 32.186 1.00 16.17 219 PRO B CA 1
ATOM 4907 C C . PRO B 2 196 ? 20.787 -23.677 31.442 1.00 21.71 219 PRO B C 1
ATOM 4908 O O . PRO B 2 196 ? 21.709 -24.445 31.718 1.00 21.11 219 PRO B O 1
ATOM 4912 N N . THR B 2 197 ? 19.870 -23.941 30.520 1.00 20.42 220 THR B N 1
ATOM 4913 C CA . THR B 2 197 ? 19.945 -25.152 29.706 1.00 16.73 220 THR B CA 1
ATOM 4914 C C . THR B 2 197 ? 19.708 -24.834 28.240 1.00 23.39 220 THR B C 1
ATOM 4915 O O . THR B 2 197 ? 19.174 -23.782 27.894 1.00 17.62 220 THR B O 1
ATOM 4919 N N . ASP B 2 198 ? 20.110 -25.750 27.369 1.00 25.22 221 ASP B N 1
ATOM 4920 C CA . ASP B 2 198 ? 19.775 -25.624 25.961 1.00 21.51 221 ASP B CA 1
ATOM 4921 C C . ASP B 2 198 ? 20.299 -24.347 25.346 1.00 18.67 221 ASP B C 1
ATOM 4922 O O . ASP B 2 198 ? 19.638 -23.749 24.494 1.00 19.33 221 ASP B O 1
ATOM 4927 N N . ILE B 2 199 ? 21.492 -23.933 25.754 1.00 23.11 222 ILE B N 1
ATOM 4928 C CA . ILE B 2 199 ? 22.132 -22.795 25.108 1.00 18.43 222 ILE B CA 1
ATOM 4929 C C . ILE B 2 199 ? 22.787 -23.287 23.818 1.00 24.21 222 ILE B C 1
ATOM 4930 O O . ILE B 2 199 ? 23.938 -23.740 23.851 1.00 23.81 222 ILE B O 1
ATOM 4935 N N . ASP B 2 200 ? 22.071 -23.183 22.695 1.00 21.05 223 ASP B N 1
ATOM 4936 C CA . ASP B 2 200 ? 22.438 -23.940 21.499 1.00 16.69 223 ASP B CA 1
ATOM 4937 C C . ASP B 2 200 ? 22.030 -23.317 20.176 1.00 26.22 223 ASP B C 1
ATOM 4938 O O . ASP B 2 200 ? 22.247 -23.914 19.125 1.00 26.62 223 ASP B O 1
ATOM 4943 N N . ALA B 2 201 ? 21.453 -22.121 20.204 1.00 23.09 224 ALA B N 1
ATOM 4944 C CA . ALA B 2 201 ? 21.008 -21.506 18.958 1.00 29.14 224 ALA B CA 1
ATOM 4945 C C . ALA B 2 201 ? 22.121 -20.725 18.285 1.00 25.93 224 ALA B C 1
ATOM 4946 O O . ALA B 2 201 ? 22.851 -19.985 18.935 1.00 23.71 224 ALA B O 1
ATOM 4948 N N . ILE B 2 202 ? 22.239 -20.909 16.971 1.00 22.91 225 ILE B N 1
ATOM 4949 C CA . ILE B 2 202 ? 23.166 -20.157 16.151 1.00 29.58 225 ILE B CA 1
ATOM 4950 C C . ILE B 2 202 ? 22.476 -19.875 14.824 1.00 31.09 225 ILE B C 1
ATOM 4951 O O . ILE B 2 202 ? 21.909 -20.781 14.217 1.00 31.88 225 ILE B O 1
ATOM 4956 N N . ASP B 2 203 ? 22.497 -18.625 14.374 1.00 31.99 226 ASP B N 1
ATOM 4957 C CA . ASP B 2 203 ? 21.827 -18.295 13.117 1.00 30.13 226 ASP B CA 1
ATOM 4958 C C . ASP B 2 203 ? 22.831 -18.025 11.995 1.00 30.69 226 ASP B C 1
ATOM 4959 O O . ASP B 2 203 ? 24.039 -18.163 12.190 1.00 25.59 226 ASP B O 1
ATOM 4964 N N . ALA B 2 204 ? 22.332 -17.642 10.823 1.00 35.86 227 ALA B N 1
ATOM 4965 C CA . ALA B 2 204 ? 23.213 -17.336 9.690 1.00 39.93 227 ALA B CA 1
ATOM 4966 C C . ALA B 2 204 ? 23.848 -15.945 9.775 1.00 38.83 227 ALA B C 1
ATOM 4967 O O . ALA B 2 204 ? 24.614 -15.561 8.897 1.00 44.02 227 ALA B O 1
ATOM 4969 N N . ASN B 2 205 ? 23.530 -15.184 10.822 1.00 33.75 228 ASN B N 1
ATOM 4970 C CA . ASN B 2 205 ? 24.196 -13.903 11.047 1.00 32.95 228 ASN B CA 1
ATOM 4971 C C . ASN B 2 205 ? 25.432 -14.157 11.897 1.00 38.26 228 ASN B C 1
ATOM 4972 O O . ASN B 2 205 ? 26.115 -13.225 12.335 1.00 42.45 228 ASN B O 1
ATOM 4977 N N . ASN B 2 206 ? 25.699 -15.442 12.114 1.00 36.79 229 ASN B N 1
ATOM 4978 C CA . ASN B 2 206 ? 26.689 -15.913 13.080 1.00 43.02 229 ASN B CA 1
ATOM 4979 C C . ASN B 2 206 ? 26.522 -15.301 14.469 1.00 39.65 229 ASN B C 1
ATOM 4980 O O . ASN B 2 206 ? 27.492 -15.131 15.211 1.00 36.69 229 ASN B O 1
ATOM 4985 N N . LEU B 2 207 ? 25.285 -14.960 14.808 1.00 27.38 230 LEU B N 1
ATOM 4986 C CA . LEU B 2 207 ? 24.951 -14.639 16.185 1.00 27.50 230 LEU B CA 1
ATOM 4987 C C . LEU B 2 207 ? 24.832 -15.952 16.932 1.00 22.94 230 LEU B C 1
ATOM 4988 O O . LEU B 2 207 ? 24.460 -16.966 16.357 1.00 29.03 230 LEU B O 1
ATOM 4993 N N . LYS B 2 208 ? 25.135 -15.938 18.217 1.00 23.83 231 LYS B N 1
ATOM 4994 C CA . LYS B 2 208 ? 25.089 -17.160 19.002 1.00 19.48 231 LYS B CA 1
ATOM 4995 C C . LYS B 2 208 ? 24.382 -16.907 20.318 1.00 22.19 231 LYS B C 1
ATOM 4996 O O . LYS B 2 208 ? 24.640 -15.917 20.994 1.00 20.34 231 LYS B O 1
ATOM 5002 N N . GLU B 2 209 ? 23.486 -17.811 20.669 1.00 22.87 232 GLU B N 1
ATOM 5003 C CA . GLU B 2 209 ? 22.780 -17.743 21.934 1.00 25.03 232 GLU B CA 1
ATOM 5004 C C . GLU B 2 209 ? 23.768 -17.739 23.093 1.00 24.48 232 GLU B C 1
ATOM 5005 O O . GLU B 2 209 ? 24.634 -18.612 23.185 1.00 22.54 232 GLU B O 1
ATOM 5011 N N . THR B 2 210 ? 23.623 -16.758 23.977 1.00 22.32 233 THR B N 1
ATOM 5012 C CA . THR B 2 210 ? 24.581 -16.538 25.048 1.00 18.82 233 THR B CA 1
ATOM 5013 C C . THR B 2 210 ? 23.893 -16.261 26.381 1.00 22.90 233 THR B C 1
ATOM 5014 O O . THR B 2 210 ? 22.989 -15.414 26.451 1.00 22.99 233 THR B O 1
ATOM 5018 N N . PHE B 2 211 ? 24.315 -16.981 27.423 1.00 20.25 234 PHE B N 1
ATOM 5019 C CA . PHE B 2 211 ? 23.954 -16.679 28.810 1.00 13.30 234 PHE B CA 1
ATOM 5020 C C . PHE B 2 211 ? 25.182 -16.103 29.483 1.00 21.59 234 PHE B C 1
ATOM 5021 O O . PHE B 2 211 ? 26.295 -16.615 29.291 1.00 20.21 234 PHE B O 1
ATOM 5029 N N . TYR B 2 212 ? 25.009 -15.042 30.269 1.00 17.97 235 TYR B N 1
ATOM 5030 C CA . TYR B 2 212 ? 26.154 -14.507 30.978 1.00 15.28 235 TYR B CA 1
ATOM 5031 C C . TYR B 2 212 ? 25.864 -14.084 32.405 1.00 19.64 235 TYR B C 1
ATOM 5032 O O . TYR B 2 212 ? 24.723 -13.863 32.775 1.00 20.43 235 TYR B O 1
ATOM 5041 N N . VAL B 2 213 ? 26.917 -13.996 33.199 1.00 14.38 236 VAL B N 1
ATOM 5042 C CA . VAL B 2 213 ? 26.822 -13.509 34.558 1.00 12.82 236 VAL B CA 1
ATOM 5043 C C . VAL B 2 213 ? 27.799 -12.362 34.678 1.00 18.53 236 VAL B C 1
ATOM 5044 O O . VAL B 2 213 ? 28.991 -12.534 34.443 1.00 17.24 236 VAL B O 1
ATOM 5048 N N . LYS B 2 214 ? 27.285 -11.186 35.006 1.00 17.94 237 LYS B N 1
ATOM 5049 C CA . LYS B 2 214 ? 28.124 -10.019 35.258 1.00 19.40 237 LYS B CA 1
ATOM 5050 C C . LYS B 2 214 ? 28.880 -10.185 36.576 1.00 18.28 237 LYS B C 1
ATOM 5051 O O . LYS B 2 214 ? 28.367 -10.803 37.502 1.00 15.53 237 LYS B O 1
ATOM 5057 N N . ASN B 2 215 ? 30.109 -9.668 36.649 1.00 17.56 238 ASN B N 1
ATOM 5058 C CA . ASN B 2 215 ? 30.881 -9.748 37.885 1.00 20.70 238 ASN B CA 1
ATOM 5059 C C . ASN B 2 215 ? 30.996 -11.212 38.346 1.00 16.45 238 ASN B C 1
ATOM 5060 O O . ASN B 2 215 ? 30.988 -11.534 39.539 1.00 13.94 238 ASN B O 1
ATOM 5065 N N . TYR B 2 216 ? 31.112 -12.094 37.368 1.00 14.19 239 TYR B N 1
ATOM 5066 C CA . TYR B 2 216 ? 31.064 -13.539 37.599 1.00 14.20 239 TYR B CA 1
ATOM 5067 C C . TYR B 2 216 ? 31.928 -14.050 38.751 1.00 20.05 239 TYR B C 1
ATOM 5068 O O . TYR B 2 216 ? 31.413 -14.669 39.681 1.00 18.31 239 TYR B O 1
ATOM 5077 N N . GLN B 2 217 ? 33.238 -13.793 38.691 1.00 17.73 240 GLN B N 1
ATOM 5078 C CA . GLN B 2 217 ? 34.171 -14.355 39.659 1.00 24.10 240 GLN B CA 1
ATOM 5079 C C . GLN B 2 217 ? 33.997 -13.719 41.040 1.00 20.99 240 GLN B C 1
ATOM 5080 O O . GLN B 2 217 ? 34.327 -14.329 42.060 1.00 21.94 240 GLN B O 1
ATOM 5086 N N . ASN B 2 218 ? 33.488 -12.495 41.079 1.00 15.75 241 ASN B N 1
ATOM 5087 C CA . ASN B 2 218 ? 33.177 -11.857 42.364 1.00 15.08 241 ASN B CA 1
ATOM 5088 C C . ASN B 2 218 ? 31.833 -12.286 42.959 1.00 19.07 241 ASN B C 1
ATOM 5089 O O . ASN B 2 218 ? 31.627 -12.173 44.159 1.00 21.21 241 ASN B O 1
ATOM 5094 N N . ASP B 2 219 ? 30.926 -12.793 42.126 1.00 18.17 242 ASP B N 1
ATOM 5095 C CA . ASP B 2 219 ? 29.534 -13.018 42.567 1.00 18.07 242 ASP B CA 1
ATOM 5096 C C . ASP B 2 219 ? 29.114 -14.478 42.683 1.00 17.69 242 ASP B C 1
ATOM 5097 O O . ASP B 2 219 ? 28.088 -14.790 43.297 1.00 15.79 242 ASP B O 1
ATOM 5102 N N . VAL B 2 220 ? 29.885 -15.367 42.063 1.00 18.42 243 VAL B N 1
ATOM 5103 C CA . VAL B 2 220 ? 29.527 -16.773 42.049 1.00 15.90 243 VAL B CA 1
ATOM 5104 C C . VAL B 2 220 ? 30.491 -17.596 42.904 1.00 21.40 243 VAL B C 1
ATOM 5105 O O . VAL B 2 220 ? 31.723 -17.421 42.839 1.00 18.61 243 VAL B O 1
ATOM 5109 N N . ASN B 2 221 ? 29.910 -18.475 43.711 1.00 16.53 244 ASN B N 1
ATOM 5110 C CA . ASN B 2 221 ? 30.662 -19.365 44.581 1.00 23.09 244 ASN B CA 1
ATOM 5111 C C . ASN B 2 221 ? 31.040 -20.668 43.878 1.00 18.54 244 ASN B C 1
ATOM 5112 O O . ASN B 2 221 ? 32.169 -21.137 44.008 1.00 21.27 244 ASN B O 1
ATOM 5117 N N . LEU B 2 222 ? 30.108 -21.241 43.118 1.00 16.92 245 LEU B N 1
ATOM 5118 C CA . LEU B 2 222 ? 30.363 -22.532 42.476 1.00 11.31 245 LEU B CA 1
ATOM 5119 C C . LEU B 2 222 ? 29.719 -22.660 41.101 1.00 19.26 245 LEU B C 1
ATOM 5120 O O . LEU B 2 222 ? 28.515 -22.404 40.928 1.00 19.32 245 LEU B O 1
ATOM 5125 N N . ARG B 2 223 ? 30.520 -23.060 40.120 1.00 15.14 246 ARG B N 1
ATOM 5126 C CA . ARG B 2 223 ? 30.011 -23.314 38.779 1.00 16.06 246 ARG B CA 1
ATOM 5127 C C . ARG B 2 223 ? 30.221 -24.769 38.386 1.00 22.90 246 ARG B C 1
ATOM 5128 O O . ARG B 2 223 ? 31.357 -25.243 38.273 1.00 19.62 246 ARG B O 1
ATOM 5136 N N . LEU B 2 224 ? 29.125 -25.485 38.185 1.00 17.23 247 LEU B N 1
ATOM 5137 C CA . LEU B 2 224 ? 29.224 -26.892 37.845 1.00 16.20 247 LEU B CA 1
ATOM 5138 C C . LEU B 2 224 ? 28.940 -27.124 36.369 1.00 20.81 247 LEU B C 1
ATOM 5139 O O . LEU B 2 224 ? 27.972 -26.604 35.837 1.00 19.46 247 LEU B O 1
ATOM 5144 N N . MET B 2 225 ? 29.799 -27.900 35.718 1.00 21.00 248 MET B N 1
ATOM 5145 C CA . MET B 2 225 ? 29.539 -28.404 34.376 1.00 19.19 248 MET B CA 1
ATOM 5146 C C . MET B 2 225 ? 29.658 -29.911 34.372 1.00 20.29 248 MET B C 1
ATOM 5147 O O . MET B 2 225 ? 30.350 -30.494 35.197 1.00 27.96 248 MET B O 1
ATOM 5152 N N . ASN B 2 226 ? 28.987 -30.537 33.425 1.00 27.28 249 ASN B N 1
ATOM 5153 C CA . ASN B 2 226 ? 29.179 -31.953 33.167 1.00 22.92 249 ASN B CA 1
ATOM 5154 C C . ASN B 2 226 ? 30.291 -32.096 32.126 1.00 29.93 249 ASN B C 1
ATOM 5155 O O . ASN B 2 226 ? 30.498 -31.199 31.280 1.00 22.37 249 ASN B O 1
ATOM 5160 N N . ASN B 2 227 ? 31.028 -33.203 32.214 1.00 22.69 250 ASN B N 1
ATOM 5161 C CA . ASN B 2 227 ? 32.130 -33.495 31.295 1.00 29.20 250 ASN B CA 1
ATOM 5162 C C . ASN B 2 227 ? 31.802 -33.274 29.821 1.00 29.88 250 ASN B C 1
ATOM 5163 O O . ASN B 2 227 ? 32.686 -32.949 29.022 1.00 24.55 250 ASN B O 1
ATOM 5168 N N . ALA B 2 228 ? 30.531 -33.428 29.464 1.00 19.88 251 ALA B N 1
ATOM 5169 C CA . ALA B 2 228 ? 30.142 -33.364 28.055 1.00 25.65 251 ALA B CA 1
ATOM 5170 C C . ALA B 2 228 ? 29.828 -31.949 27.581 1.00 27.54 251 ALA B C 1
ATOM 5171 O O . ALA B 2 228 ? 29.459 -31.738 26.430 1.00 21.78 251 ALA B O 1
ATOM 5173 N N . ASN B 2 229 ? 29.983 -30.971 28.465 1.00 27.05 252 ASN B N 1
ATOM 5174 C CA . ASN B 2 229 ? 29.713 -29.583 28.089 1.00 20.96 252 ASN B CA 1
ATOM 5175 C C . ASN B 2 229 ? 30.529 -29.104 26.883 1.00 27.33 252 ASN B C 1
ATOM 5176 O O . ASN B 2 229 ? 31.740 -29.328 26.828 1.00 25.57 252 ASN B O 1
ATOM 5181 N N . VAL B 2 230 ? 29.867 -28.431 25.940 1.00 19.60 253 VAL B N 1
ATOM 5182 C CA . VAL B 2 230 ? 30.499 -27.959 24.712 1.00 16.26 253 VAL B CA 1
ATOM 5183 C C . VAL B 2 230 ? 30.374 -26.452 24.530 1.00 26.57 253 VAL B C 1
ATOM 5184 O O . VAL B 2 230 ? 30.705 -25.920 23.469 1.00 25.79 253 VAL B O 1
ATOM 5188 N N . LEU B 2 231 ? 29.884 -25.762 25.555 1.00 24.60 254 LEU B N 1
ATOM 5189 C CA . LEU B 2 231 ? 29.738 -24.311 25.480 1.00 22.20 254 LEU B CA 1
ATOM 5190 C C . LEU B 2 231 ? 31.113 -23.669 25.536 1.00 24.51 254 LEU B C 1
ATOM 5191 O O . LEU B 2 231 ? 32.010 -24.168 26.216 1.00 19.94 254 LEU B O 1
ATOM 5196 N N . VAL B 2 232 ? 31.295 -22.575 24.811 1.00 15.58 255 VAL B N 1
ATOM 5197 C CA . VAL B 2 232 ? 32.514 -21.808 24.989 1.00 20.18 255 VAL B CA 1
ATOM 5198 C C . VAL B 2 232 ? 32.328 -20.901 26.211 1.00 27.63 255 VAL B C 1
ATOM 5199 O O . VAL B 2 232 ? 31.324 -20.183 26.311 1.00 20.38 255 VAL B O 1
ATOM 5203 N N . GLN B 2 233 ? 33.271 -20.954 27.148 1.00 17.37 256 GLN B N 1
ATOM 5204 C CA . GLN B 2 233 ? 33.231 -20.066 28.298 1.00 19.73 256 GLN B CA 1
ATOM 5205 C C . GLN B 2 233 ? 34.185 -18.917 28.055 1.00 22.70 256 GLN B C 1
ATOM 5206 O O . GLN B 2 233 ? 35.388 -19.101 27.891 1.00 25.61 256 GLN B O 1
ATOM 5212 N N . GLU B 2 234 ? 33.638 -17.721 28.028 1.00 15.97 257 GLU B N 1
ATOM 5213 C CA . GLU B 2 234 ? 34.412 -16.581 27.628 1.00 20.02 257 GLU B CA 1
ATOM 5214 C C . GLU B 2 234 ? 34.410 -15.565 28.749 1.00 20.43 257 GLU B C 1
ATOM 5215 O O . GLU B 2 234 ? 33.374 -14.994 29.069 1.00 20.54 257 GLU B O 1
ATOM 5221 N N . GLU B 2 235 ? 35.578 -15.338 29.336 1.00 19.66 258 GLU B N 1
ATOM 5222 C CA . GLU B 2 235 ? 35.697 -14.424 30.463 1.00 20.09 258 GLU B CA 1
ATOM 5223 C C . GLU B 2 235 ? 36.233 -13.058 30.050 1.00 28.65 258 GLU B C 1
ATOM 5224 O O . GLU B 2 235 ? 37.401 -12.919 29.658 1.00 19.31 258 GLU B O 1
ATOM 5230 N N . ALA B 2 236 ? 35.365 -12.051 30.129 1.00 22.03 259 ALA B N 1
ATOM 5231 C CA . ALA B 2 236 ? 35.773 -10.674 29.922 1.00 17.50 259 ALA B CA 1
ATOM 5232 C C . ALA B 2 236 ? 35.901 -10.029 31.295 1.00 25.96 259 ALA B C 1
ATOM 5233 O O . ALA B 2 236 ? 35.599 -10.657 32.317 1.00 23.71 259 ALA B O 1
ATOM 5235 N N . SER B 2 237 ? 36.360 -8.787 31.345 1.00 25.05 260 SER B N 1
ATOM 5236 C CA . SER B 2 237 ? 36.604 -8.165 32.647 1.00 31.56 260 SER B CA 1
ATOM 5237 C C . SER B 2 237 ? 35.314 -7.925 33.439 1.00 29.01 260 SER B C 1
ATOM 5238 O O . SER B 2 237 ? 35.310 -7.992 34.664 1.00 33.16 260 SER B O 1
ATOM 5241 N N . ASP B 2 238 ? 34.216 -7.653 32.742 1.00 25.29 261 ASP B N 1
ATOM 5242 C CA . ASP B 2 238 ? 32.963 -7.292 33.413 1.00 22.98 261 ASP B CA 1
ATOM 5243 C C . ASP B 2 238 ? 31.959 -8.439 33.538 1.00 28.49 261 ASP B C 1
ATOM 5244 O O . ASP B 2 238 ? 30.928 -8.287 34.190 1.00 21.49 261 ASP B O 1
ATOM 5249 N N . ARG B 2 239 ? 32.238 -9.572 32.899 1.00 23.70 262 ARG B N 1
ATOM 5250 C CA . ARG B 2 239 ? 31.226 -10.617 32.756 1.00 21.16 262 ARG B CA 1
ATOM 5251 C C . ARG B 2 239 ? 31.856 -11.871 32.175 1.00 24.96 262 ARG B C 1
ATOM 5252 O O . ARG B 2 239 ? 32.846 -11.796 31.440 1.00 22.95 262 ARG B O 1
ATOM 5260 N N . THR B 2 240 ? 31.256 -13.017 32.469 1.00 17.25 263 THR B N 1
ATOM 5261 C CA . THR B 2 240 ? 31.650 -14.257 31.836 1.00 15.98 263 THR B CA 1
ATOM 5262 C C . THR B 2 240 ? 30.437 -14.798 31.085 1.00 23.70 263 THR B C 1
ATOM 5263 O O . THR B 2 240 ? 29.327 -14.789 31.609 1.00 22.62 263 THR B O 1
ATOM 5267 N N . SER B 2 241 ? 30.648 -15.237 29.849 1.00 18.46 264 SER B N 1
ATOM 5268 C CA . SER B 2 241 ? 29.551 -15.679 28.994 1.00 17.66 264 SER B CA 1
ATOM 5269 C C . SER B 2 241 ? 29.696 -17.142 28.644 1.00 22.57 264 SER B C 1
ATOM 5270 O O . SER B 2 241 ? 30.811 -17.648 28.514 1.00 19.68 264 SER B O 1
ATOM 5273 N N . TRP B 2 242 ? 28.565 -17.817 28.484 1.00 18.34 265 TRP B N 1
ATOM 5274 C CA . TRP B 2 242 ? 28.557 -19.186 28.000 1.00 17.87 265 TRP B CA 1
ATOM 5275 C C . TRP B 2 242 ? 27.883 -19.213 26.643 1.00 24.99 265 TRP B C 1
ATOM 5276 O O . TRP B 2 242 ? 26.706 -18.870 26.517 1.00 24.64 265 TRP B O 1
ATOM 5287 N N . ILE B 2 243 ? 28.645 -19.592 25.621 1.00 19.00 266 ILE B N 1
ATOM 5288 C CA . ILE B 2 243 ? 28.231 -19.351 24.245 1.00 17.73 266 ILE B CA 1
ATOM 5289 C C . ILE B 2 243 ? 27.962 -20.649 23.504 1.00 23.36 266 ILE B C 1
ATOM 5290 O O . ILE B 2 243 ? 28.752 -21.583 23.584 1.00 23.43 266 ILE B O 1
ATOM 5295 N N . ALA B 2 244 ? 26.826 -20.706 22.812 1.00 20.78 267 ALA B N 1
ATOM 5296 C CA . ALA B 2 244 ? 26.411 -21.903 22.083 1.00 22.95 267 ALA B CA 1
ATOM 5297 C C . ALA B 2 244 ? 27.422 -22.330 21.026 1.00 25.18 267 ALA B C 1
ATOM 5298 O O . ALA B 2 244 ? 28.020 -21.495 20.350 1.00 22.35 267 ALA B O 1
ATOM 5300 N N . THR B 2 245 ? 27.599 -23.639 20.876 1.00 24.79 268 THR B N 1
ATOM 5301 C CA . THR B 2 245 ? 28.440 -24.163 19.802 1.00 21.69 268 THR B CA 1
ATOM 5302 C C . THR B 2 245 ? 27.724 -25.185 18.919 1.00 34.78 268 THR B C 1
ATOM 5303 O O . THR B 2 245 ? 28.149 -25.430 17.792 1.00 33.58 268 THR B O 1
ATOM 5307 N N . GLN B 2 246 ? 26.643 -25.781 19.415 1.00 32.84 269 GLN B N 1
ATOM 5308 C CA . GLN B 2 246 ? 25.961 -26.809 18.636 1.00 32.06 269 GLN B CA 1
ATOM 5309 C C . GLN B 2 246 ? 24.544 -27.084 19.113 1.00 35.46 269 GLN B C 1
ATOM 5310 O O . GLN B 2 246 ? 24.189 -26.791 20.255 1.00 32.38 269 GLN B O 1
ATOM 5316 N N . ILE B 2 247 ? 23.740 -27.655 18.222 1.00 25.37 270 ILE B N 1
ATOM 5317 C CA . ILE B 2 247 ? 22.387 -28.075 18.550 1.00 22.73 270 ILE B CA 1
ATOM 5318 C C . ILE B 2 247 ? 22.422 -29.169 19.604 1.00 24.63 270 ILE B C 1
ATOM 5319 O O . ILE B 2 247 ? 23.274 -30.053 19.557 1.00 32.26 270 ILE B O 1
ATOM 5324 N N . THR B 2 248 ? 21.510 -29.097 20.564 1.00 24.43 271 THR B N 1
ATOM 5325 C CA . THR B 2 248 ? 21.353 -30.144 21.568 1.00 30.32 271 THR B CA 1
ATOM 5326 C C . THR B 2 248 ? 19.876 -30.440 21.719 1.00 35.25 271 THR B C 1
ATOM 5327 O O . THR B 2 248 ? 19.067 -29.520 21.838 1.00 33.40 271 THR B O 1
ATOM 5331 N N . GLY B 2 249 ? 19.517 -31.719 21.726 1.00 32.04 272 GLY B N 1
ATOM 5332 C CA . GLY B 2 249 ? 18.130 -32.089 21.911 1.00 29.79 272 GLY B CA 1
ATOM 5333 C C . GLY B 2 249 ? 17.947 -33.009 23.097 1.00 27.41 272 GLY B C 1
ATOM 5334 O O . GLY B 2 249 ? 18.850 -33.774 23.448 1.00 26.62 272 GLY B O 1
ATOM 5335 N N . GLY B 2 250 ? 16.772 -32.936 23.714 1.00 28.75 273 GLY B N 1
ATOM 5336 C CA . GLY B 2 250 ? 16.462 -33.756 24.869 1.00 27.65 273 GLY B CA 1
ATOM 5337 C C . GLY B 2 250 ? 17.014 -33.197 26.171 1.00 28.33 273 GLY B C 1
ATOM 5338 O O . GLY B 2 250 ? 18.070 -32.563 26.199 1.00 26.79 273 GLY B O 1
ATOM 5339 N N . SER B 2 251 ? 16.299 -33.459 27.254 1.00 24.77 274 SER B N 1
ATOM 5340 C CA . SER B 2 251 ? 16.659 -32.979 28.581 1.00 27.91 274 SER B CA 1
ATOM 5341 C C . SER B 2 251 ? 18.115 -33.235 28.974 1.00 34.86 274 SER B C 1
ATOM 5342 O O . SER B 2 251 ? 18.812 -32.314 29.407 1.00 25.35 274 SER B O 1
ATOM 5345 N N . TYR B 2 252 ? 18.564 -34.483 28.843 1.00 23.24 275 TYR B N 1
ATOM 5346 C CA . TYR B 2 252 ? 19.920 -34.841 29.223 1.00 25.41 275 TYR B CA 1
ATOM 5347 C C . TYR B 2 252 ? 20.961 -33.935 28.562 1.00 30.12 275 TYR B C 1
ATOM 5348 O O . TYR B 2 252 ? 21.789 -33.327 29.234 1.00 30.80 275 TYR B O 1
ATOM 5357 N N . ASN B 2 253 ? 20.922 -33.851 27.239 1.00 24.45 276 ASN B N 1
ATOM 5358 C CA . ASN B 2 253 ? 21.885 -33.043 26.527 1.00 17.09 276 ASN B CA 1
ATOM 5359 C C . ASN B 2 253 ? 21.739 -31.549 26.801 1.00 23.33 276 ASN B C 1
ATOM 5360 O O . ASN B 2 253 ? 22.734 -30.825 26.888 1.00 25.10 276 ASN B O 1
ATOM 5365 N N . GLU B 2 254 ? 20.502 -31.086 26.939 1.00 19.92 277 GLU B N 1
ATOM 5366 C CA . GLU B 2 254 ? 20.253 -29.665 27.185 1.00 23.96 277 GLU B CA 1
ATOM 5367 C C . GLU B 2 254 ? 20.836 -29.186 28.513 1.00 28.04 277 GLU B C 1
ATOM 5368 O O . GLU B 2 254 ? 21.283 -28.041 28.627 1.00 23.89 277 GLU B O 1
ATOM 5374 N N . ASN B 2 255 ? 20.843 -30.071 29.499 1.00 20.92 278 ASN B N 1
ATOM 5375 C CA . ASN B 2 255 ? 21.439 -29.787 30.797 1.00 25.40 278 ASN B CA 1
ATOM 5376 C C . ASN B 2 255 ? 22.941 -30.031 30.801 1.00 23.43 278 ASN B C 1
ATOM 5377 O O . ASN B 2 255 ? 23.719 -29.197 31.268 1.00 21.60 278 ASN B O 1
ATOM 5382 N N . ASN B 2 256 ? 23.343 -31.188 30.285 1.00 21.18 279 ASN B N 1
ATOM 5383 C CA . ASN B 2 256 ? 24.738 -31.618 30.379 1.00 17.75 279 ASN B CA 1
ATOM 5384 C C . ASN B 2 256 ? 25.654 -31.123 29.262 1.00 23.60 279 ASN B C 1
ATOM 5385 O O . ASN B 2 256 ? 26.811 -30.795 29.510 1.00 25.06 279 ASN B O 1
ATOM 5390 N N . VAL B 2 257 ? 25.144 -31.073 28.035 1.00 20.19 280 VAL B N 1
ATOM 5391 C CA . VAL B 2 257 ? 25.944 -30.630 26.908 1.00 18.37 280 VAL B CA 1
ATOM 5392 C C . VAL B 2 257 ? 25.864 -29.115 26.676 1.00 26.20 280 VAL B C 1
ATOM 5393 O O . VAL B 2 257 ? 26.875 -28.461 26.372 1.00 22.20 280 VAL B O 1
ATOM 5397 N N . SER B 2 258 ? 24.665 -28.555 26.803 1.00 18.89 281 SER B N 1
ATOM 5398 C CA . SER B 2 258 ? 24.481 -27.135 26.530 1.00 14.23 281 SER B CA 1
ATOM 5399 C C . SER B 2 258 ? 23.946 -26.347 27.739 1.00 21.95 281 SER B C 1
ATOM 5400 O O . SER B 2 258 ? 23.371 -25.277 27.570 1.00 22.93 281 SER B O 1
ATOM 5403 N N . GLY B 2 259 ? 24.163 -26.858 28.947 1.00 18.77 282 GLY B N 1
ATOM 5404 C CA . GLY B 2 259 ? 23.728 -26.170 30.153 1.00 15.33 282 GLY B CA 1
ATOM 5405 C C . GLY B 2 259 ? 24.742 -26.224 31.282 1.00 21.47 282 GLY B C 1
ATOM 5406 O O . GLY B 2 259 ? 25.811 -26.813 31.141 1.00 27.22 282 GLY B O 1
ATOM 5407 N N . LEU B 2 260 ? 24.421 -25.609 32.414 1.00 20.69 283 LEU B N 1
ATOM 5408 C CA . LEU B 2 260 ? 25.342 -25.597 33.538 1.00 14.93 283 LEU B CA 1
ATOM 5409 C C . LEU B 2 260 ? 24.611 -25.143 34.787 1.00 19.19 283 LEU B C 1
ATOM 5410 O O . LEU B 2 260 ? 23.472 -24.702 34.701 1.00 23.06 283 LEU B O 1
ATOM 5415 N N . ALA B 2 261 ? 25.274 -25.241 35.938 1.00 18.35 284 ALA B N 1
ATOM 5416 C CA . ALA B 2 261 ? 24.680 -24.848 37.205 1.00 18.15 284 ALA B CA 1
ATOM 5417 C C . ALA B 2 261 ? 25.597 -23.888 37.941 1.00 20.24 284 ALA B C 1
ATOM 5418 O O . ALA B 2 261 ? 26.814 -24.088 37.989 1.00 19.71 284 ALA B O 1
ATOM 5420 N N . LEU B 2 262 ? 24.993 -22.860 38.523 1.00 13.29 285 LEU B N 1
ATOM 5421 C CA . LEU B 2 262 ? 25.712 -21.776 39.190 1.00 15.53 285 LEU B CA 1
ATOM 5422 C C . LEU B 2 262 ? 25.103 -21.503 40.561 1.00 17.80 285 LEU B C 1
ATOM 5423 O O . LEU B 2 262 ? 23.891 -21.244 40.674 1.00 19.38 285 LEU B O 1
ATOM 5428 N N . ARG B 2 263 ? 25.934 -21.585 41.593 1.00 12.97 286 ARG B N 1
ATOM 5429 C CA . ARG B 2 263 ? 25.538 -21.224 42.946 1.00 13.26 286 ARG B CA 1
ATOM 5430 C C . ARG B 2 263 ? 26.154 -19.871 43.290 1.00 15.98 286 ARG B C 1
ATOM 5431 O O . ARG B 2 263 ? 27.371 -19.724 43.285 1.00 14.36 286 ARG B O 1
ATOM 5439 N N . SER B 2 264 ? 25.307 -18.877 43.535 1.00 14.55 287 SER B N 1
ATOM 5440 C CA . SER B 2 264 ? 25.769 -17.529 43.873 1.00 19.96 287 SER B CA 1
ATOM 5441 C C . SER B 2 264 ? 26.479 -17.446 45.228 1.00 19.50 287 SER B C 1
ATOM 5442 O O . SER B 2 264 ? 26.321 -18.308 46.082 1.00 14.83 287 SER B O 1
ATOM 5445 N N . ASN B 2 265 ? 27.270 -16.394 45.410 1.00 17.18 288 ASN B N 1
ATOM 5446 C CA . ASN B 2 265 ? 27.751 -16.023 46.736 1.00 14.86 288 ASN B CA 1
ATOM 5447 C C . ASN B 2 265 ? 26.632 -15.489 47.631 1.00 19.10 288 ASN B C 1
ATOM 5448 O O . ASN B 2 265 ? 26.800 -15.404 48.853 1.00 17.75 288 ASN B O 1
ATOM 5453 N N . SER B 2 266 ? 25.508 -15.091 47.030 1.00 11.54 289 SER B N 1
ATOM 5454 C CA . SER B 2 266 ? 24.456 -14.406 47.797 1.00 13.04 289 SER B CA 1
ATOM 5455 C C . SER B 2 266 ? 23.076 -14.911 47.421 1.00 16.03 289 SER B C 1
ATOM 5456 O O . SER B 2 266 ? 22.935 -15.942 46.749 1.00 13.13 289 SER B O 1
ATOM 5459 N N . ASN B 2 267 ? 22.056 -14.174 47.840 1.00 13.69 290 ASN B N 1
ATOM 5460 C CA . ASN B 2 267 ? 20.688 -14.510 47.466 1.00 13.72 290 ASN B CA 1
ATOM 5461 C C . ASN B 2 267 ? 20.319 -13.890 46.109 1.00 17.69 290 ASN B C 1
ATOM 5462 O O . ASN B 2 267 ? 19.162 -13.916 45.693 1.00 17.12 290 ASN B O 1
ATOM 5467 N N . SER B 2 268 ? 21.302 -13.322 45.419 1.00 15.07 291 SER B N 1
ATOM 5468 C CA . SER B 2 268 ? 21.028 -12.748 44.104 1.00 15.54 291 SER B CA 1
ATOM 5469 C C . SER B 2 268 ? 22.049 -13.084 43.027 1.00 12.23 291 SER B C 1
ATOM 5470 O O . SER B 2 268 ? 23.158 -13.560 43.296 1.00 18.24 291 SER B O 1
ATOM 5473 N N . MET B 2 269 ? 21.676 -12.778 41.797 1.00 18.57 292 MET B N 1
ATOM 5474 C CA . MET B 2 269 ? 22.570 -12.959 40.668 1.00 16.43 292 MET B CA 1
ATOM 5475 C C . MET B 2 269 ? 22.180 -11.971 39.583 1.00 19.68 292 MET B C 1
ATOM 5476 O O . MET B 2 269 ? 20.998 -11.837 39.254 1.00 16.76 292 MET B O 1
ATOM 5481 N N . ASN B 2 270 ? 23.171 -11.264 39.046 1.00 11.76 293 ASN B N 1
ATOM 5482 C CA . ASN B 2 270 ? 22.943 -10.386 37.901 1.00 13.90 293 ASN B CA 1
ATOM 5483 C C . ASN B 2 270 ? 23.409 -11.132 36.660 1.00 14.77 293 ASN B C 1
ATOM 5484 O O . ASN B 2 270 ? 24.601 -11.205 36.379 1.00 21.49 293 ASN B O 1
ATOM 5489 N N . PHE B 2 271 ? 22.464 -11.730 35.948 1.00 16.80 294 PHE B N 1
ATOM 5490 C CA . PHE B 2 271 ? 22.768 -12.497 34.744 1.00 11.05 294 PHE B CA 1
ATOM 5491 C C . PHE B 2 271 ? 22.307 -11.745 33.518 1.00 18.67 294 PHE B C 1
ATOM 5492 O O . PHE B 2 271 ? 21.741 -10.656 33.608 1.00 22.85 294 PHE B O 1
ATOM 5500 N N . GLY B 2 272 ? 22.563 -12.327 32.358 1.00 14.97 295 GLY B N 1
ATOM 5501 C CA . GLY B 2 272 ? 22.166 -11.714 31.115 1.00 17.66 295 GLY B CA 1
ATOM 5502 C C . GLY B 2 272 ? 21.904 -12.828 30.125 1.00 19.63 295 GLY B C 1
ATOM 5503 O O . GLY B 2 272 ? 22.270 -13.981 30.360 1.00 19.96 295 GLY B O 1
ATOM 5504 N N . TYR B 2 273 ? 21.245 -12.486 29.031 1.00 16.65 296 TYR B N 1
ATOM 5505 C CA . TYR B 2 273 ? 20.966 -13.435 27.973 1.00 18.14 296 TYR B CA 1
ATOM 5506 C C . TYR B 2 273 ? 20.956 -12.658 26.686 1.00 20.06 296 TYR B C 1
ATOM 5507 O O . TYR B 2 273 ? 20.360 -11.578 26.620 1.00 24.27 296 TYR B O 1
ATOM 5516 N N . SER B 2 274 ? 21.613 -13.178 25.659 1.00 19.31 297 SER B N 1
ATOM 5517 C CA . SER B 2 274 ? 21.478 -12.561 24.342 1.00 20.37 297 SER B CA 1
ATOM 5518 C C . SER B 2 274 ? 21.070 -13.601 23.307 1.00 24.62 297 SER B C 1
ATOM 5519 O O . SER B 2 274 ? 21.464 -14.768 23.395 1.00 23.01 297 SER B O 1
ATOM 5522 N N . SER B 2 275 ? 20.265 -13.166 22.346 1.00 20.06 298 SER B N 1
ATOM 5523 C CA . SER B 2 275 ? 19.624 -14.078 21.403 1.00 26.82 298 SER B CA 1
ATOM 5524 C C . SER B 2 275 ? 20.276 -14.032 20.039 1.00 21.11 298 SER B C 1
ATOM 5525 O O . SER B 2 275 ? 21.156 -13.215 19.772 1.00 22.13 298 SER B O 1
ATOM 5528 N N . THR B 2 276 ? 19.819 -14.924 19.175 1.00 27.22 299 THR B N 1
ATOM 5529 C CA . THR B 2 276 ? 20.093 -14.831 17.753 1.00 23.20 299 THR B CA 1
ATOM 5530 C C . THR B 2 276 ? 18.936 -14.025 17.161 1.00 25.18 299 THR B C 1
ATOM 5531 O O . THR B 2 276 ? 18.170 -13.392 17.893 1.00 21.17 299 THR B O 1
ATOM 5535 N N . GLU B 2 277 ? 18.795 -14.050 15.845 1.00 19.66 300 GLU B N 1
ATOM 5536 C CA . GLU B 2 277 ? 17.692 -13.358 15.195 1.00 21.71 300 GLU B CA 1
ATOM 5537 C C . GLU B 2 277 ? 16.384 -13.955 15.681 1.00 25.13 300 GLU B C 1
ATOM 5538 O O . GLU B 2 277 ? 15.335 -13.326 15.572 1.00 23.60 300 GLU B O 1
ATOM 5544 N N . THR B 2 278 ? 16.437 -15.180 16.198 1.00 20.88 301 THR B N 1
ATOM 5545 C CA . THR B 2 278 ? 15.238 -15.783 16.772 1.00 23.78 301 THR B CA 1
ATOM 5546 C C . THR B 2 278 ? 15.520 -16.978 17.678 1.00 28.56 301 THR B C 1
ATOM 5547 O O . THR B 2 278 ? 15.649 -18.104 17.210 1.00 22.66 301 THR B O 1
ATOM 5551 N N . CYS B 2 279 ? 15.607 -16.734 18.983 1.00 17.88 302 CYS B N 1
ATOM 5552 C CA . CYS B 2 279 ? 15.697 -17.832 19.937 1.00 18.61 302 CYS B CA 1
ATOM 5553 C C . CYS B 2 279 ? 15.330 -17.347 21.322 1.00 21.14 302 CYS B C 1
ATOM 5554 O O . CYS B 2 279 ? 15.224 -16.150 21.565 1.00 23.73 302 CYS B O 1
ATOM 5557 N N . SER B 2 280 ? 15.109 -18.288 22.225 1.00 18.73 303 SER B N 1
ATOM 5558 C CA . SER B 2 280 ? 14.823 -17.939 23.598 1.00 21.60 303 SER B CA 1
ATOM 5559 C C . SER B 2 280 ? 15.281 -19.079 24.485 1.00 28.87 303 SER B C 1
ATOM 5560 O O . SER B 2 280 ? 15.562 -20.186 24.000 1.00 20.18 303 SER B O 1
ATOM 5563 N N . ALA B 2 281 ? 15.375 -18.797 25.778 1.00 17.80 304 ALA B N 1
ATOM 5564 C CA . ALA B 2 281 ? 15.747 -19.809 26.749 1.00 23.95 304 ALA B CA 1
ATOM 5565 C C . ALA B 2 281 ? 14.823 -19.735 27.954 1.00 23.01 304 ALA B C 1
ATOM 5566 O O . ALA B 2 281 ? 14.200 -18.702 28.221 1.00 23.33 304 ALA B O 1
ATOM 5568 N N . VAL B 2 282 ? 14.755 -20.833 28.689 1.00 20.81 305 VAL B N 1
ATOM 5569 C CA . VAL B 2 282 ? 13.798 -20.968 29.770 1.00 21.06 305 VAL B CA 1
ATOM 5570 C C . VAL B 2 282 ? 14.572 -21.108 31.068 1.00 25.12 305 VAL B C 1
ATOM 5571 O O . VAL B 2 282 ? 15.570 -21.835 31.130 1.00 23.42 305 VAL B O 1
ATOM 5575 N N . PHE B 2 283 ? 14.110 -20.417 32.102 1.00 21.76 306 PHE B N 1
ATOM 5576 C CA . PHE B 2 283 ? 14.816 -20.389 33.371 1.00 18.56 306 PHE B CA 1
ATOM 5577 C C . PHE B 2 283 ? 13.891 -20.612 34.549 1.00 21.22 306 PHE B C 1
ATOM 5578 O O . PHE B 2 283 ? 12.761 -20.120 34.570 1.00 22.06 306 PHE B O 1
ATOM 5586 N N . GLY B 2 284 ? 14.399 -21.318 35.549 1.00 18.74 307 GLY B N 1
ATOM 5587 C CA . GLY B 2 284 ? 13.774 -21.339 36.859 1.00 16.82 307 GLY B CA 1
ATOM 5588 C C . GLY B 2 284 ? 14.725 -20.737 37.868 1.00 13.98 307 GLY B C 1
ATOM 5589 O O . GLY B 2 284 ? 15.842 -20.370 37.521 1.00 20.46 307 GLY B O 1
ATOM 5590 N N . LEU B 2 285 ? 14.302 -20.622 39.120 1.00 20.14 308 LEU B N 1
ATOM 5591 C CA . LEU B 2 285 ? 15.227 -20.222 40.164 1.00 15.10 308 LEU B CA 1
ATOM 5592 C C . LEU B 2 285 ? 15.257 -21.321 41.206 1.00 16.23 308 LEU B C 1
ATOM 5593 O O . LEU B 2 285 ? 14.236 -21.925 41.504 1.00 18.02 308 LEU B O 1
ATOM 5598 N N . TYR B 2 286 ? 16.435 -21.582 41.759 1.00 18.00 309 TYR B N 1
ATOM 5599 C CA . TYR B 2 286 ? 16.597 -22.745 42.616 1.00 16.96 309 TYR B CA 1
ATOM 5600 C C . TYR B 2 286 ? 17.383 -22.417 43.882 1.00 26.27 309 TYR B C 1
ATOM 5601 O O . TYR B 2 286 ? 18.024 -21.362 43.987 1.00 18.30 309 TYR B O 1
ATOM 5610 N N . ILE B 2 287 ? 17.327 -23.341 44.833 1.00 15.31 310 ILE B N 1
ATOM 5611 C CA . ILE B 2 287 ? 18.337 -23.445 45.866 1.00 18.64 310 ILE B CA 1
ATOM 5612 C C . ILE B 2 287 ? 18.639 -24.916 46.078 1.00 21.51 310 ILE B C 1
ATOM 5613 O O . ILE B 2 287 ? 17.826 -25.797 45.752 1.00 16.84 310 ILE B O 1
ATOM 5618 N N . GLU B 2 288 ? 19.810 -25.178 46.638 1.00 18.84 311 GLU B N 1
ATOM 5619 C CA . GLU B 2 288 ? 20.182 -26.533 47.001 1.00 21.28 311 GLU B CA 1
ATOM 5620 C C . GLU B 2 288 ? 19.435 -26.937 48.261 1.00 19.55 311 GLU B C 1
ATOM 5621 O O . GLU B 2 288 ? 18.893 -26.085 48.962 1.00 26.22 311 GLU B O 1
ATOM 5627 N N . LYS B 2 289 ? 19.388 -28.238 48.531 1.00 30.02 312 LYS B N 1
ATOM 5628 C CA . LYS B 2 289 ? 18.579 -28.782 49.627 1.00 26.39 312 LYS B CA 1
ATOM 5629 C C . LYS B 2 289 ? 19.391 -29.199 50.835 1.00 25.87 312 LYS B C 1
ATOM 5630 O O . LYS B 2 289 ? 20.311 -30.006 50.721 1.00 25.10 312 LYS B O 1
ATOM 5636 N N . ILE B 2 290 ? 19.048 -28.661 51.998 1.00 26.05 313 ILE B N 1
ATOM 5637 C CA . ILE B 2 290 ? 19.540 -29.227 53.251 1.00 28.89 313 ILE B CA 1
ATOM 5638 C C . ILE B 2 290 ? 18.296 -29.631 54.008 1.00 24.07 313 ILE B C 1
ATOM 5639 O O . ILE B 2 290 ? 17.728 -28.850 54.763 1.00 27.08 313 ILE B O 1
ATOM 5644 N N . ASP B 2 291 ? 17.859 -30.860 53.771 1.00 22.60 314 ASP B N 1
ATOM 5645 C CA . ASP B 2 291 ? 16.548 -31.292 54.214 1.00 28.70 314 ASP B CA 1
ATOM 5646 C C . ASP B 2 291 ? 16.580 -32.791 54.501 1.00 28.05 314 ASP B C 1
ATOM 5647 O O . ASP B 2 291 ? 16.870 -33.591 53.616 1.00 27.63 314 ASP B O 1
ATOM 5652 N N . PRO B 2 292 ? 16.265 -33.175 55.743 1.00 24.03 315 PRO B N 1
ATOM 5653 C CA . PRO B 2 292 ? 15.775 -32.294 56.817 1.00 26.28 315 PRO B CA 1
ATOM 5654 C C . PRO B 2 292 ? 16.786 -31.283 57.351 1.00 15.13 315 PRO B C 1
ATOM 5655 O O . PRO B 2 292 ? 17.984 -31.496 57.268 1.00 22.82 315 PRO B O 1
ATOM 5659 N N . ARG B 2 293 ? 16.282 -30.194 57.914 1.00 22.50 316 ARG B N 1
ATOM 5660 C CA . ARG B 2 293 ? 17.112 -29.235 58.628 1.00 29.85 316 ARG B CA 1
ATOM 5661 C C . ARG B 2 293 ? 17.699 -29.922 59.848 1.00 27.89 316 ARG B C 1
ATOM 5662 O O . ARG B 2 293 ? 17.232 -30.989 60.247 1.00 25.12 316 ARG B O 1
ATOM 5670 N N . PRO B 2 294 ? 18.728 -29.312 60.452 1.00 29.36 317 PRO B N 1
ATOM 5671 C CA . PRO B 2 294 ? 19.242 -29.894 61.693 1.00 25.65 317 PRO B CA 1
ATOM 5672 C C . PRO B 2 294 ? 18.151 -29.975 62.752 1.00 24.53 317 PRO B C 1
ATOM 5673 O O . PRO B 2 294 ? 17.292 -29.090 62.846 1.00 21.64 317 PRO B O 1
ATOM 5677 N N . VAL B 2 295 ? 18.190 -31.052 63.529 1.00 17.94 318 VAL B N 1
ATOM 5678 C CA . VAL B 2 295 ? 17.249 -31.269 64.616 1.00 25.84 318 VAL B CA 1
ATOM 5679 C C . VAL B 2 295 ? 17.933 -31.010 65.957 1.00 24.21 318 VAL B C 1
ATOM 5680 O O . VAL B 2 295 ? 18.943 -31.643 66.295 1.00 23.03 318 VAL B O 1
ATOM 5684 N N . LEU B 2 296 ? 17.383 -30.070 66.713 1.00 20.66 319 LEU B N 1
ATOM 5685 C CA . LEU B 2 296 ? 17.979 -29.676 67.974 1.00 18.35 319 LEU B CA 1
ATOM 5686 C C . LEU B 2 296 ? 17.067 -30.064 69.111 1.00 18.80 319 LEU B C 1
ATOM 5687 O O . LEU B 2 296 ? 15.860 -29.848 69.042 1.00 28.28 319 LEU B O 1
ATOM 5692 N N . GLU B 2 297 ? 17.652 -30.629 70.159 1.00 19.45 320 GLU B N 1
ATOM 5693 C CA . GLU B 2 297 ? 16.908 -31.042 71.335 1.00 24.89 320 GLU B CA 1
ATOM 5694 C C . GLU B 2 297 ? 17.632 -30.528 72.573 1.00 25.36 320 GLU B C 1
ATOM 5695 O O . GLU B 2 297 ? 18.848 -30.381 72.566 1.00 31.21 320 GLU B O 1
ATOM 5701 N N . VAL B 2 298 ? 16.885 -30.260 73.634 1.00 22.19 321 VAL B N 1
ATOM 5702 C CA . VAL B 2 298 ? 17.472 -29.794 74.872 1.00 24.92 321 VAL B CA 1
ATOM 5703 C C . VAL B 2 298 ? 16.963 -30.633 76.042 1.00 26.57 321 VAL B C 1
ATOM 5704 O O . VAL B 2 298 ? 15.793 -31.014 76.081 1.00 27.59 321 VAL B O 1
ATOM 5708 N N . ASP B 2 299 ? 17.853 -30.912 76.984 1.00 24.69 322 ASP B N 1
ATOM 5709 C CA . ASP B 2 299 ? 17.502 -31.594 78.226 1.00 26.88 322 ASP B CA 1
ATOM 5710 C C . ASP B 2 299 ? 18.117 -30.798 79.367 1.00 30.95 322 ASP B C 1
ATOM 5711 O O . ASP B 2 299 ? 19.342 -30.682 79.445 1.00 28.85 322 ASP B O 1
ATOM 5716 N N . PRO B 2 300 ? 17.279 -30.242 80.263 1.00 31.25 323 PRO B N 1
ATOM 5717 C CA . PRO B 2 300 ? 15.824 -30.394 80.342 1.00 34.22 323 PRO B CA 1
ATOM 5718 C C . PRO B 2 300 ? 15.008 -29.239 79.762 1.00 31.69 323 PRO B C 1
ATOM 5719 O O . PRO B 2 300 ? 15.545 -28.226 79.318 1.00 32.77 323 PRO B O 1
ATOM 5723 N N . ALA B 2 301 ? 13.689 -29.410 79.789 1.00 36.93 324 ALA B N 1
ATOM 5724 C CA . ALA B 2 301 ? 12.755 -28.410 79.282 1.00 39.36 324 ALA B CA 1
ATOM 5725 C C . ALA B 2 301 ? 12.645 -27.231 80.233 1.00 36.42 324 ALA B C 1
ATOM 5726 O O . ALA B 2 301 ? 12.219 -26.144 79.848 1.00 40.64 324 ALA B O 1
ATOM 5728 N N . GLU B 2 302 ? 13.026 -27.457 81.483 1.00 38.84 325 GLU B N 1
ATOM 5729 C CA . GLU B 2 302 ? 12.900 -26.434 82.502 1.00 42.85 325 GLU B CA 1
ATOM 5730 C C . GLU B 2 302 ? 13.907 -26.681 83.609 1.00 36.60 325 GLU B C 1
ATOM 5731 O O . GLU B 2 302 ? 14.280 -27.816 83.886 1.00 48.02 325 GLU B O 1
ATOM 5737 N N . ILE B 2 303 ? 14.364 -25.602 84.222 1.00 42.00 326 ILE B N 1
ATOM 5738 C CA . ILE B 2 303 ? 15.295 -25.685 85.331 1.00 46.21 326 ILE B CA 1
ATOM 5739 C C . ILE B 2 303 ? 14.975 -24.591 86.336 1.00 51.01 326 ILE B C 1
ATOM 5740 O O . ILE B 2 303 ? 14.359 -23.579 85.985 1.00 33.80 326 ILE B O 1
ATOM 5745 N N . PRO B 2 304 ? 15.387 -24.793 87.596 1.00 48.02 327 PRO B N 1
ATOM 5746 C CA . PRO B 2 304 ? 15.409 -23.693 88.558 1.00 47.05 327 PRO B CA 1
ATOM 5747 C C . PRO B 2 304 ? 16.367 -22.613 88.078 1.00 51.05 327 PRO B C 1
ATOM 5748 O O . PRO B 2 304 ? 17.424 -22.916 87.518 1.00 37.93 327 PRO B O 1
ATOM 5752 N N . ALA B 2 305 ? 15.991 -21.361 88.299 1.00 48.40 328 ALA B N 1
ATOM 5753 C CA . ALA B 2 305 ? 16.808 -20.227 87.903 1.00 40.96 328 ALA B CA 1
ATOM 5754 C C . ALA B 2 305 ? 17.997 -20.083 88.841 1.00 51.45 328 ALA B C 1
ATOM 5755 O O . ALA B 2 305 ? 18.154 -19.056 89.506 1.00 44.96 328 ALA B O 1
ATOM 5757 N N . LYS B 2 306 ? 18.831 -21.118 88.890 1.00 36.45 329 LYS B N 1
ATOM 5758 C CA . LYS B 2 306 ? 19.989 -21.132 89.773 1.00 32.37 329 LYS B CA 1
ATOM 5759 C C . LYS B 2 306 ? 21.267 -21.473 89.029 1.00 31.08 329 LYS B C 1
ATOM 5760 O O . LYS B 2 306 ? 21.238 -22.167 88.026 1.00 39.58 329 LYS B O 1
ATOM 5766 N N . ASP B 2 307 ? 22.386 -20.992 89.555 1.00 31.51 330 ASP B N 1
ATOM 5767 C CA . ASP B 2 307 ? 23.715 -21.334 89.063 1.00 38.13 330 ASP B CA 1
ATOM 5768 C C . ASP B 2 307 ? 23.938 -22.857 89.062 1.00 38.03 330 ASP B C 1
ATOM 5769 O O . ASP B 2 307 ? 23.307 -23.578 89.830 1.00 30.26 330 ASP B O 1
ATOM 5774 N N . GLY B 2 308 ? 24.826 -23.336 88.194 1.00 34.33 331 GLY B N 1
ATOM 5775 C CA . GLY B 2 308 ? 25.196 -24.742 88.158 1.00 33.61 331 GLY B CA 1
ATOM 5776 C C . GLY B 2 308 ? 24.095 -25.728 87.787 1.00 42.25 331 GLY B C 1
ATOM 5777 O O . GLY B 2 308 ? 24.072 -26.842 88.303 1.00 43.65 331 GLY B O 1
ATOM 5778 N N . GLN B 2 309 ? 23.179 -25.332 86.906 1.00 27.99 332 GLN B N 1
ATOM 5779 C CA . GLN B 2 309 ? 22.167 -26.255 86.402 1.00 32.56 332 GLN B CA 1
ATOM 5780 C C . GLN B 2 309 ? 22.558 -26.755 85.009 1.00 35.45 332 GLN B C 1
ATOM 5781 O O . GLN B 2 309 ? 22.653 -25.973 84.057 1.00 34.69 332 GLN B O 1
ATOM 5787 N N . ASP B 2 310 ? 22.782 -28.057 84.887 1.00 30.29 333 ASP B N 1
ATOM 5788 C CA . ASP B 2 310 ? 23.120 -28.631 83.590 1.00 34.43 333 ASP B CA 1
ATOM 5789 C C . ASP B 2 310 ? 22.053 -28.339 82.547 1.00 24.53 333 ASP B C 1
ATOM 5790 O O . ASP B 2 310 ? 20.854 -28.391 82.824 1.00 31.28 333 ASP B O 1
ATOM 5795 N N . VAL B 2 311 ? 22.491 -28.009 81.343 1.00 32.43 334 VAL B N 1
ATOM 5796 C CA . VAL B 2 311 ? 21.592 -28.036 80.204 1.00 22.25 334 VAL B CA 1
ATOM 5797 C C . VAL B 2 311 ? 22.384 -28.610 79.034 1.00 27.78 334 VAL B C 1
ATOM 5798 O O . VAL B 2 311 ? 23.507 -28.185 78.750 1.00 25.71 334 VAL B O 1
ATOM 5802 N N . THR B 2 312 ? 21.802 -29.614 78.390 1.00 23.30 335 THR B N 1
ATOM 5803 C CA . THR B 2 312 ? 22.507 -30.393 77.394 1.00 17.21 335 THR B CA 1
ATOM 5804 C C . THR B 2 312 ? 21.784 -30.298 76.071 1.00 24.79 335 THR B C 1
ATOM 5805 O O . THR B 2 312 ? 20.581 -30.545 76.002 1.00 29.52 335 THR B O 1
ATOM 5809 N N . TYR B 2 313 ? 22.523 -29.955 75.023 1.00 22.49 336 TYR B N 1
ATOM 5810 C CA . TYR B 2 313 ? 21.955 -29.809 73.697 1.00 19.81 336 TYR B CA 1
ATOM 5811 C C . TYR B 2 313 ? 22.380 -30.958 72.791 1.00 22.47 336 TYR B C 1
ATOM 5812 O O . TYR B 2 313 ? 23.559 -31.263 72.680 1.00 23.85 336 TYR B O 1
ATOM 5821 N N . LYS B 2 314 ? 21.409 -31.599 72.153 1.00 23.26 337 LYS B N 1
ATOM 5822 C CA . LYS B 2 314 ? 21.702 -32.638 71.182 1.00 23.97 337 LYS B CA 1
ATOM 5823 C C . LYS B 2 314 ? 21.286 -32.141 69.817 1.00 19.28 337 LYS B C 1
ATOM 5824 O O . LYS B 2 314 ? 20.119 -31.813 69.591 1.00 21.08 337 LYS B O 1
ATOM 5830 N N . ALA B 2 315 ? 22.246 -32.080 68.908 1.00 18.23 338 ALA B N 1
ATOM 5831 C CA . ALA B 2 315 ? 21.958 -31.632 67.556 1.00 24.52 338 ALA B CA 1
ATOM 5832 C C . ALA B 2 315 ? 22.281 -32.712 66.543 1.00 19.99 338 ALA B C 1
ATOM 5833 O O . ALA B 2 315 ? 23.385 -33.263 66.523 1.00 18.88 338 ALA B O 1
ATOM 5835 N N . THR B 2 316 ? 21.311 -32.997 65.689 1.00 21.43 339 THR B N 1
ATOM 5836 C CA . THR B 2 316 ? 21.479 -34.007 64.657 1.00 23.00 339 THR B CA 1
ATOM 5837 C C . THR B 2 316 ? 21.510 -33.359 63.285 1.00 20.82 339 THR B C 1
ATOM 5838 O O . THR B 2 316 ? 20.551 -32.705 62.875 1.00 20.85 339 THR B O 1
ATOM 5842 N N . PHE B 2 317 ? 22.615 -33.534 62.573 1.00 21.69 340 PHE B N 1
ATOM 5843 C CA . PHE B 2 317 ? 22.785 -32.849 61.294 1.00 26.01 340 PHE B CA 1
ATOM 5844 C C . PHE B 2 317 ? 22.695 -33.830 60.140 1.00 26.75 340 PHE B C 1
ATOM 5845 O O . PHE B 2 317 ? 23.509 -34.741 60.036 1.00 21.78 340 PHE B O 1
ATOM 5853 N N . LYS B 2 318 ? 21.717 -33.639 59.261 1.00 26.05 341 LYS B N 1
ATOM 5854 C CA . LYS B 2 318 ? 21.668 -34.443 58.044 1.00 27.30 341 LYS B CA 1
ATOM 5855 C C . LYS B 2 318 ? 22.620 -33.841 57.022 1.00 27.17 341 LYS B C 1
ATOM 5856 O O . LYS B 2 318 ? 22.623 -32.627 56.803 1.00 24.56 341 LYS B O 1
ATOM 5862 N N . VAL B 2 319 ? 23.419 -34.698 56.395 1.00 20.96 342 VAL B N 1
ATOM 5863 C CA . VAL B 2 319 ? 24.401 -34.272 55.423 1.00 23.07 342 VAL B CA 1
ATOM 5864 C C . VAL B 2 319 ? 23.861 -34.360 53.991 1.00 27.29 342 VAL B C 1
ATOM 5865 O O . VAL B 2 319 ? 23.440 -35.423 53.547 1.00 24.96 342 VAL B O 1
ATOM 5869 N N . PRO B 2 320 ? 23.892 -33.238 53.252 1.00 25.90 343 PRO B N 1
ATOM 5870 C CA . PRO B 2 320 ? 23.414 -33.214 51.864 1.00 19.75 343 PRO B CA 1
ATOM 5871 C C . PRO B 2 320 ? 24.244 -34.112 50.958 1.00 20.10 343 PRO B C 1
ATOM 5872 O O . PRO B 2 320 ? 25.461 -34.163 51.094 1.00 23.76 343 PRO B O 1
ATOM 5876 N N . VAL B 2 321 ? 23.594 -34.780 50.014 1.00 24.68 344 VAL B N 1
ATOM 5877 C CA . VAL B 2 321 ? 24.290 -35.644 49.070 1.00 19.08 344 VAL B CA 1
ATOM 5878 C C . VAL B 2 321 ? 24.816 -34.861 47.866 1.00 19.46 344 VAL B C 1
ATOM 5879 O O . VAL B 2 321 ? 24.044 -34.240 47.136 1.00 18.07 344 VAL B O 1
ATOM 5883 N N . PRO B 2 322 ? 26.139 -34.911 47.644 1.00 20.90 345 PRO B N 1
ATOM 5884 C CA . PRO B 2 322 ? 26.794 -34.174 46.559 1.00 27.82 345 PRO B CA 1
ATOM 5885 C C . PRO B 2 322 ? 26.349 -34.694 45.203 1.00 32.90 345 PRO B C 1
ATOM 5886 O O . PRO B 2 322 ? 26.260 -35.905 45.004 1.00 30.06 345 PRO B O 1
ATOM 5890 N N . GLY B 2 323 ? 26.075 -33.787 44.274 1.00 28.35 346 GLY B N 1
ATOM 5891 C CA . GLY B 2 323 ? 25.607 -34.182 42.962 1.00 23.97 346 GLY B CA 1
ATOM 5892 C C . GLY B 2 323 ? 24.120 -34.447 42.977 1.00 23.78 346 GLY B C 1
ATOM 5893 O O . GLY B 2 323 ? 23.523 -34.777 41.955 1.00 35.25 346 GLY B O 1
ATOM 5894 N N . LYS B 2 324 ? 23.510 -34.293 44.142 1.00 22.36 347 LYS B N 1
ATOM 5895 C CA . LYS B 2 324 ? 22.079 -34.567 44.279 1.00 17.67 347 LYS B CA 1
ATOM 5896 C C . LYS B 2 324 ? 21.373 -33.407 44.980 1.00 27.75 347 LYS B C 1
ATOM 5897 O O . LYS B 2 324 ? 20.599 -32.689 44.356 1.00 30.86 347 LYS B O 1
ATOM 5903 N N . ASP B 2 325 ? 21.641 -33.236 46.274 1.00 22.11 348 ASP B N 1
ATOM 5904 C CA . ASP B 2 325 ? 21.069 -32.146 47.060 1.00 21.76 348 ASP B CA 1
ATOM 5905 C C . ASP B 2 325 ? 21.838 -30.848 46.861 1.00 20.94 348 ASP B C 1
ATOM 5906 O O . ASP B 2 325 ? 21.244 -29.774 46.832 1.00 23.31 348 ASP B O 1
ATOM 5911 N N . ILE B 2 326 ? 23.160 -30.965 46.776 1.00 17.15 349 ILE B N 1
ATOM 5912 C CA . ILE B 2 326 ? 24.058 -29.835 46.518 1.00 26.24 349 ILE B CA 1
ATOM 5913 C C . ILE B 2 326 ? 24.850 -30.120 45.243 1.00 29.42 349 ILE B C 1
ATOM 5914 O O . ILE B 2 326 ? 25.006 -31.285 44.852 1.00 18.04 349 ILE B O 1
ATOM 5919 N N . LEU B 2 327 ? 25.356 -29.064 44.605 1.00 20.45 350 LEU B N 1
ATOM 5920 C CA . LEU B 2 327 ? 25.927 -29.177 43.265 1.00 20.09 350 LEU B CA 1
ATOM 5921 C C . LEU B 2 327 ? 27.182 -30.041 43.197 1.00 29.90 350 LEU B C 1
ATOM 5922 O O . LEU B 2 327 ? 27.475 -30.635 42.154 1.00 22.27 350 LEU B O 1
ATOM 5927 N N . ALA B 2 328 ? 27.934 -30.093 44.293 1.00 23.86 351 ALA B N 1
ATOM 5928 C CA . ALA B 2 328 ? 29.173 -30.868 44.322 1.00 26.57 351 ALA B CA 1
ATOM 5929 C C . ALA B 2 328 ? 29.644 -31.071 45.745 1.00 29.50 351 ALA B C 1
ATOM 5930 O O . ALA B 2 328 ? 29.138 -30.432 46.675 1.00 25.90 351 ALA B O 1
ATOM 5932 N N . ALA B 2 329 ? 30.625 -31.954 45.903 1.00 23.86 352 ALA B N 1
ATOM 5933 C CA . ALA B 2 329 ? 31.151 -32.276 47.213 1.00 24.85 352 ALA B CA 1
ATOM 5934 C C . ALA B 2 329 ? 31.618 -31.005 47.905 1.00 22.35 352 ALA B C 1
ATOM 5935 O O . ALA B 2 329 ? 32.240 -30.148 47.289 1.00 26.22 352 ALA B O 1
ATOM 5937 N N . PRO B 2 330 ? 31.312 -30.880 49.199 1.00 26.69 353 PRO B N 1
ATOM 5938 C CA . PRO B 2 330 ? 31.639 -29.656 49.935 1.00 20.95 353 PRO B CA 1
ATOM 5939 C C . PRO B 2 330 ? 33.121 -29.564 50.237 1.00 25.68 353 PRO B C 1
ATOM 5940 O O . PRO B 2 330 ? 33.803 -30.584 50.342 1.00 23.46 353 PRO B O 1
ATOM 5944 N N . SER B 2 331 ? 33.609 -28.337 50.357 1.00 20.19 354 SER B N 1
ATOM 5945 C CA . SER B 2 331 ? 34.971 -28.079 50.780 1.00 26.82 354 SER B CA 1
ATOM 5946 C C . SER B 2 331 ? 35.042 -27.905 52.295 1.00 27.13 354 SER B C 1
ATOM 5947 O O . SER B 2 331 ? 36.096 -28.068 52.902 1.00 25.27 354 SER B O 1
ATOM 5950 N N . SER B 2 332 ? 33.922 -27.551 52.905 1.00 20.10 355 SER B N 1
ATOM 5951 C CA . SER B 2 332 ? 33.878 -27.429 54.353 1.00 22.49 355 SER B CA 1
ATOM 5952 C C . SER B 2 332 ? 32.495 -27.755 54.898 1.00 23.06 355 SER B C 1
ATOM 5953 O O . SER B 2 332 ? 31.473 -27.492 54.254 1.00 21.69 355 SER B O 1
ATOM 5956 N N . ILE B 2 333 ? 32.471 -28.334 56.093 1.00 17.62 356 ILE B N 1
ATOM 5957 C CA . ILE B 2 333 ? 31.240 -28.492 56.833 1.00 17.00 356 ILE B CA 1
ATOM 5958 C C . ILE B 2 333 ? 31.504 -28.076 58.267 1.00 24.37 356 ILE B C 1
ATOM 5959 O O . ILE B 2 333 ? 32.462 -28.535 58.882 1.00 23.35 356 ILE B O 1
ATOM 5964 N N . GLU B 2 334 ? 30.651 -27.210 58.797 1.00 14.00 357 GLU B N 1
ATOM 5965 C CA . GLU B 2 334 ? 30.808 -26.716 60.150 1.00 17.88 357 GLU B CA 1
ATOM 5966 C C . GLU B 2 334 ? 29.444 -26.594 60.796 1.00 19.10 357 GLU B C 1
ATOM 5967 O O . GLU B 2 334 ? 28.428 -26.457 60.112 1.00 18.70 357 GLU B O 1
ATOM 5973 N N . MET B 2 335 ? 29.428 -26.669 62.121 1.00 19.62 358 MET B N 1
ATOM 5974 C CA . MET B 2 335 ? 28.222 -26.459 62.890 1.00 19.02 358 MET B CA 1
ATOM 5975 C C . MET B 2 335 ? 28.567 -25.390 63.905 1.00 25.45 358 MET B C 1
ATOM 5976 O O . MET B 2 335 ? 29.573 -25.501 64.613 1.00 16.93 358 MET B O 1
ATOM 5981 N N . VAL B 2 336 ? 27.737 -24.355 63.954 1.00 18.80 359 VAL B N 1
ATOM 5982 C CA . VAL B 2 336 ? 27.989 -23.189 64.783 1.00 19.39 359 VAL B CA 1
ATOM 5983 C C . VAL B 2 336 ? 26.946 -23.136 65.877 1.00 20.06 359 VAL B C 1
ATOM 5984 O O . VAL B 2 336 ? 25.752 -23.035 65.591 1.00 20.58 359 VAL B O 1
ATOM 5988 N N . GLN B 2 337 ? 27.400 -23.216 67.121 1.00 19.46 360 GLN B N 1
ATOM 5989 C CA . GLN B 2 337 ? 26.536 -23.025 68.281 1.00 23.25 360 GLN B CA 1
ATOM 5990 C C . GLN B 2 337 ? 26.803 -21.651 68.882 1.00 30.05 360 GLN B C 1
ATOM 5991 O O . GLN B 2 337 ? 27.910 -21.116 68.778 1.00 24.75 360 GLN B O 1
ATOM 5997 N N . LYS B 2 338 ? 25.796 -21.075 69.520 1.00 22.36 361 LYS B N 1
ATOM 5998 C CA . LYS B 2 338 ? 26.046 -19.892 70.329 1.00 25.56 361 LYS B CA 1
ATOM 5999 C C . LYS B 2 338 ? 25.160 -19.974 71.551 1.00 26.37 361 LYS B C 1
ATOM 6000 O O . LYS B 2 338 ? 23.950 -20.129 71.445 1.00 25.54 361 LYS B O 1
ATOM 6006 N N . PHE B 2 339 ? 25.771 -19.894 72.719 1.00 26.30 362 PHE B N 1
ATOM 6007 C CA . PHE B 2 339 ? 25.037 -20.157 73.948 1.00 24.12 362 PHE B CA 1
ATOM 6008 C C . PHE B 2 339 ? 24.600 -18.901 74.661 1.00 25.11 362 PHE B C 1
ATOM 6009 O O . PHE B 2 339 ? 25.369 -17.952 74.792 1.00 21.58 362 PHE B O 1
ATOM 6017 N N . ASP B 2 340 ? 23.356 -18.908 75.125 1.00 25.63 363 ASP B N 1
ATOM 6018 C CA . ASP B 2 340 ? 22.859 -17.841 75.981 1.00 27.94 363 ASP B CA 1
ATOM 6019 C C . ASP B 2 340 ? 23.913 -17.515 77.048 1.00 35.49 363 ASP B C 1
ATOM 6020 O O . ASP B 2 340 ? 24.553 -18.416 77.600 1.00 25.88 363 ASP B O 1
ATOM 6025 N N . GLU B 2 341 ? 24.094 -16.224 77.325 1.00 32.40 364 GLU B N 1
ATOM 6026 C CA . GLU B 2 341 ? 25.128 -15.753 78.256 1.00 32.34 364 GLU B CA 1
ATOM 6027 C C . GLU B 2 341 ? 24.987 -16.309 79.670 1.00 28.20 364 GLU B C 1
ATOM 6028 O O . GLU B 2 341 ? 25.942 -16.282 80.452 1.00 26.22 364 GLU B O 1
ATOM 6034 N N . ARG B 2 342 ? 23.799 -16.809 79.993 1.00 20.90 365 ARG B N 1
ATOM 6035 C CA . ARG B 2 342 ? 23.552 -17.405 81.302 1.00 26.03 365 ARG B CA 1
ATOM 6036 C C . ARG B 2 342 ? 24.077 -18.840 81.392 1.00 30.40 365 ARG B C 1
ATOM 6037 O O . ARG B 2 342 ? 23.898 -19.511 82.416 1.00 24.95 365 ARG B O 1
ATOM 6045 N N . LEU B 2 343 ? 24.720 -19.301 80.318 1.00 22.12 366 LEU B N 1
ATOM 6046 C CA . LEU B 2 343 ? 25.273 -20.648 80.267 1.00 31.10 366 LEU B CA 1
ATOM 6047 C C . LEU B 2 343 ? 26.783 -20.627 80.113 1.00 25.89 366 LEU B C 1
ATOM 6048 O O . LEU B 2 343 ? 27.327 -19.800 79.380 1.00 27.23 366 LEU B O 1
ATOM 6053 N N . ASP B 2 344 ? 27.457 -21.543 80.800 1.00 21.94 367 ASP B N 1
ATOM 6054 C CA . ASP B 2 344 ? 28.856 -21.825 80.515 1.00 25.14 367 ASP B CA 1
ATOM 6055 C C . ASP B 2 344 ? 28.970 -23.103 79.668 1.00 27.70 367 ASP B C 1
ATOM 6056 O O . ASP B 2 344 ? 28.444 -24.155 80.043 1.00 27.04 367 ASP B O 1
ATOM 6061 N N . TYR B 2 345 ? 29.672 -23.012 78.546 1.00 26.44 368 TYR B N 1
ATOM 6062 C CA . TYR B 2 345 ? 29.981 -24.182 77.735 1.00 27.39 368 TYR B CA 1
ATOM 6063 C C . TYR B 2 345 ? 30.970 -25.084 78.464 1.00 30.25 368 TYR B C 1
ATOM 6064 O O . TYR B 2 345 ? 32.022 -24.626 78.898 1.00 31.49 368 TYR B O 1
ATOM 6073 N N . LYS B 2 346 ? 30.644 -26.367 78.581 1.00 24.44 369 LYS B N 1
ATOM 6074 C CA . LYS B 2 346 ? 31.534 -27.317 79.256 1.00 36.72 369 LYS B CA 1
ATOM 6075 C C . LYS B 2 346 ? 32.366 -28.172 78.295 1.00 36.24 369 LYS B C 1
ATOM 6076 O O . LYS B 2 346 ? 33.596 -28.138 78.337 1.00 33.78 369 LYS B O 1
ATOM 6082 N N . GLU B 2 347 ? 31.700 -28.930 77.428 1.00 32.99 370 GLU B N 1
ATOM 6083 C CA . GLU B 2 347 ? 32.392 -29.775 76.458 1.00 29.12 370 GLU B CA 1
ATOM 6084 C C . GLU B 2 347 ? 31.360 -30.319 75.501 1.00 27.53 370 GLU B C 1
ATOM 6085 O O . GLU B 2 347 ? 30.166 -30.112 75.701 1.00 25.84 370 GLU B O 1
ATOM 6091 N N . LEU B 2 348 ? 31.813 -31.027 74.472 1.00 24.00 371 LEU B N 1
ATOM 6092 C CA . LEU B 2 348 ? 30.894 -31.652 73.520 1.00 26.54 371 LEU B CA 1
ATOM 6093 C C . LEU B 2 348 ? 31.484 -32.931 72.944 1.00 28.63 371 LEU B C 1
ATOM 6094 O O . LEU B 2 348 ? 32.697 -33.136 72.986 1.00 25.34 371 LEU B O 1
ATOM 6099 N N . LYS B 2 349 ? 30.628 -33.759 72.356 1.00 23.16 372 LYS B N 1
ATOM 6100 C CA . LYS B 2 349 ? 31.086 -34.942 71.640 1.00 30.16 372 LYS B CA 1
ATOM 6101 C C . LYS B 2 349 ? 30.366 -35.017 70.295 1.00 30.19 372 LYS B C 1
ATOM 6102 O O . LYS B 2 349 ? 29.267 -34.479 70.135 1.00 26.38 372 LYS B O 1
ATOM 6108 N N . VAL B 2 350 ? 30.995 -35.683 69.339 1.00 20.68 373 VAL B N 1
ATOM 6109 C CA . VAL B 2 350 ? 30.480 -35.776 67.980 1.00 22.78 373 VAL B CA 1
ATOM 6110 C C . VAL B 2 350 ? 30.399 -37.244 67.585 1.00 29.55 373 VAL B C 1
ATOM 6111 O O . VAL B 2 350 ? 31.382 -37.970 67.712 1.00 26.99 373 VAL B O 1
ATOM 6115 N N . GLU B 2 351 ? 29.228 -37.682 67.131 1.00 26.79 374 GLU B N 1
ATOM 6116 C CA . GLU B 2 351 ? 29.018 -39.075 66.737 1.00 27.21 374 GLU B CA 1
ATOM 6117 C C . GLU B 2 351 ? 28.422 -39.126 65.345 1.00 31.90 374 GLU B C 1
ATOM 6118 O O . GLU B 2 351 ? 27.703 -38.215 64.940 1.00 25.57 374 GLU B O 1
ATOM 6124 N N . SER B 2 352 ? 28.699 -40.210 64.630 1.00 27.93 375 SER B N 1
ATOM 6125 C CA . SER B 2 352 ? 28.064 -40.468 63.348 1.00 25.70 375 SER B CA 1
ATOM 6126 C C . SER B 2 352 ? 28.137 -41.959 63.035 1.00 39.79 375 SER B C 1
ATOM 6127 O O . SER B 2 352 ? 29.193 -42.575 63.160 1.00 35.00 375 SER B O 1
ATOM 6130 N N . GLY B 2 353 ? 27.011 -42.535 62.640 1.00 43.29 376 GLY B N 1
ATOM 6131 C CA . GLY B 2 353 ? 26.981 -43.937 62.264 1.00 48.91 376 GLY B CA 1
ATOM 6132 C C . GLY B 2 353 ? 27.409 -44.845 63.397 1.00 52.00 376 GLY B C 1
ATOM 6133 O O . GLY B 2 353 ? 28.091 -45.839 63.168 1.00 48.53 376 GLY B O 1
ATOM 6134 N N . GLY B 2 354 ? 27.021 -44.498 64.623 1.00 33.16 377 GLY B N 1
ATOM 6135 C CA . GLY B 2 354 ? 27.309 -45.331 65.775 1.00 29.58 377 GLY B CA 1
ATOM 6136 C C . GLY B 2 354 ? 28.745 -45.265 66.265 1.00 38.79 377 GLY B C 1
ATOM 6137 O O . GLY B 2 354 ? 29.122 -45.958 67.208 1.00 42.92 377 GLY B O 1
ATOM 6138 N N . VAL B 2 355 ? 29.548 -44.424 65.628 1.00 29.85 378 VAL B N 1
ATOM 6139 C CA . VAL B 2 355 ? 30.926 -44.209 66.045 1.00 37.81 378 VAL B CA 1
ATOM 6140 C C . VAL B 2 355 ? 31.107 -42.833 66.682 1.00 41.58 378 VAL B C 1
ATOM 6141 O O . VAL B 2 355 ? 30.613 -41.831 66.159 1.00 35.16 378 VAL B O 1
ATOM 6145 N N . THR B 2 356 ? 31.814 -42.793 67.807 1.00 31.21 379 THR B N 1
ATOM 6146 C CA . THR B 2 356 ? 32.193 -41.535 68.439 1.00 34.18 379 THR B CA 1
ATOM 6147 C C . THR B 2 356 ? 33.376 -40.973 67.678 1.00 41.06 379 THR B C 1
ATOM 6148 O O . THR B 2 356 ? 34.432 -41.598 67.602 1.00 34.45 379 THR B O 1
ATOM 6152 N N . LEU B 2 357 ? 33.191 -39.794 67.094 1.00 25.52 380 LEU B N 1
ATOM 6153 C CA . LEU B 2 357 ? 34.242 -39.158 66.310 1.00 24.93 380 LEU B CA 1
ATOM 6154 C C . LEU B 2 357 ? 35.331 -38.593 67.214 1.00 32.42 380 LEU B C 1
ATOM 6155 O O . LEU B 2 357 ? 35.085 -38.288 68.380 1.00 30.24 380 LEU B O 1
ATOM 6160 N N . GLN B 2 358 ? 36.537 -38.463 66.673 1.00 25.60 381 GLN B N 1
ATOM 6161 C CA . GLN B 2 358 ? 37.680 -38.010 67.455 1.00 32.26 381 GLN B CA 1
ATOM 6162 C C . GLN B 2 358 ? 38.097 -36.585 67.111 1.00 28.92 381 GLN B C 1
ATOM 6163 O O . GLN B 2 358 ? 38.281 -36.246 65.942 1.00 23.04 381 GLN B O 1
ATOM 6169 N N . GLU B 2 359 ? 38.251 -35.757 68.139 1.00 24.87 382 GLU B N 1
ATOM 6170 C CA . GLU B 2 359 ? 38.747 -34.401 67.957 1.00 29.53 382 GLU B CA 1
ATOM 6171 C C . GLU B 2 359 ? 40.164 -34.468 67.404 1.00 39.01 382 GLU B C 1
ATOM 6172 O O . GLU B 2 359 ? 40.947 -35.333 67.793 1.00 36.48 382 GLU B O 1
ATOM 6178 N N . GLY B 2 360 ? 40.488 -33.561 66.490 1.00 25.96 383 GLY B N 1
ATOM 6179 C CA . GLY B 2 360 ? 41.773 -33.605 65.809 1.00 24.98 383 GLY B CA 1
ATOM 6180 C C . GLY B 2 360 ? 41.709 -34.415 64.520 1.00 36.46 383 GLY B C 1
ATOM 6181 O O . GLY B 2 360 ? 42.016 -33.912 63.439 1.00 39.14 383 GLY B O 1
ATOM 6182 N N . ARG B 2 361 ? 41.289 -35.670 64.622 1.00 27.88 384 ARG B N 1
ATOM 6183 C CA . ARG B 2 361 ? 41.161 -36.523 63.435 1.00 34.03 384 ARG B CA 1
ATOM 6184 C C . ARG B 2 361 ? 39.942 -36.197 62.568 1.00 28.45 384 ARG B C 1
ATOM 6185 O O . ARG B 2 361 ? 40.058 -36.012 61.358 1.00 25.23 384 ARG B O 1
ATOM 6193 N N . ASP B 2 362 ? 38.771 -36.174 63.192 1.00 27.52 385 ASP B N 1
ATOM 6194 C CA . ASP B 2 362 ? 37.512 -36.074 62.466 1.00 26.84 385 ASP B CA 1
ATOM 6195 C C . ASP B 2 362 ? 36.960 -34.651 62.469 1.00 27.70 385 ASP B C 1
ATOM 6196 O O . ASP B 2 362 ? 36.323 -34.220 61.511 1.00 29.90 385 ASP B O 1
ATOM 6201 N N . TYR B 2 363 ? 37.198 -33.931 63.557 1.00 25.33 386 TYR B N 1
ATOM 6202 C CA . TYR B 2 363 ? 36.711 -32.574 63.673 1.00 31.06 386 TYR B CA 1
ATOM 6203 C C . TYR B 2 363 ? 37.630 -31.740 64.552 1.00 26.98 386 TYR B C 1
ATOM 6204 O O . TYR B 2 363 ? 38.469 -32.277 65.286 1.00 32.09 386 TYR B O 1
ATOM 6213 N N . THR B 2 364 ? 37.466 -30.422 64.465 1.00 23.37 387 THR B N 1
ATOM 6214 C CA . THR B 2 364 ? 38.128 -29.497 65.384 1.00 26.65 387 THR B CA 1
ATOM 6215 C C . THR B 2 364 ? 37.088 -28.577 65.999 1.00 33.97 387 THR B C 1
ATOM 6216 O O . THR B 2 364 ? 35.983 -28.424 65.473 1.00 27.07 387 THR B O 1
ATOM 6220 N N . ILE B 2 365 ? 37.456 -27.961 67.114 1.00 27.90 388 ILE B N 1
ATOM 6221 C CA . ILE B 2 365 ? 36.529 -27.154 67.877 1.00 27.50 388 ILE B CA 1
ATOM 6222 C C . ILE B 2 365 ? 37.136 -25.780 68.048 1.00 36.24 388 ILE B C 1
ATOM 6223 O O . ILE B 2 365 ? 38.274 -25.642 68.497 1.00 33.88 388 ILE B O 1
ATOM 6228 N N . GLU B 2 366 ? 36.377 -24.765 67.672 1.00 28.78 389 GLU B N 1
ATOM 6229 C CA . GLU B 2 366 ? 36.812 -23.394 67.832 1.00 23.99 389 GLU B CA 1
ATOM 6230 C C . GLU B 2 366 ? 35.836 -22.709 68.763 1.00 36.88 389 GLU B C 1
ATOM 6231 O O . GLU B 2 366 ? 34.621 -22.755 68.540 1.00 35.85 389 GLU B O 1
ATOM 6237 N N . LYS B 2 367 ? 36.358 -22.100 69.822 1.00 25.98 390 LYS B N 1
ATOM 6238 C CA . LYS B 2 367 ? 35.518 -21.364 70.751 1.00 26.90 390 LYS B CA 1
ATOM 6239 C C . LYS B 2 367 ? 35.891 -19.883 70.769 1.00 36.56 390 LYS B C 1
ATOM 6240 O O . LYS B 2 367 ? 37.057 -19.524 70.964 1.00 33.22 390 LYS B O 1
ATOM 6246 N N . THR B 2 368 ? 34.899 -19.027 70.558 1.00 29.79 391 THR B N 1
ATOM 6247 C CA . THR B 2 368 ? 35.083 -17.596 70.744 1.00 29.03 391 THR B CA 1
ATOM 6248 C C . THR B 2 368 ? 33.965 -17.062 71.622 1.00 35.71 391 THR B C 1
ATOM 6249 O O . THR B 2 368 ? 32.837 -16.896 71.162 1.00 31.15 391 THR B O 1
ATOM 6253 N N . GLY B 2 369 ? 34.278 -16.797 72.889 1.00 33.46 392 GLY B N 1
ATOM 6254 C CA . GLY B 2 369 ? 33.271 -16.354 73.832 1.00 30.07 392 GLY B CA 1
ATOM 6255 C C . GLY B 2 369 ? 32.195 -17.410 74.002 1.00 32.17 392 GLY B C 1
ATOM 6256 O O . GLY B 2 369 ? 32.492 -18.555 74.347 1.00 29.42 392 GLY B O 1
ATOM 6257 N N . GLN B 2 370 ? 30.950 -17.020 73.749 1.00 24.22 393 GLN B N 1
ATOM 6258 C CA . GLN B 2 370 ? 29.805 -17.925 73.799 1.00 24.83 393 GLN B CA 1
ATOM 6259 C C . GLN B 2 370 ? 29.579 -18.732 72.505 1.00 31.44 393 GLN B C 1
ATOM 6260 O O . GLN B 2 370 ? 28.705 -19.597 72.452 1.00 24.01 393 GLN B O 1
ATOM 6266 N N . THR B 2 371 ? 30.359 -18.458 71.463 1.00 28.71 394 THR B N 1
ATOM 6267 C CA . THR B 2 371 ? 30.222 -19.218 70.219 1.00 28.07 394 THR B CA 1
ATOM 6268 C C . THR B 2 371 ? 31.159 -20.415 70.160 1.00 27.99 394 THR B C 1
ATOM 6269 O O . THR B 2 371 ? 32.358 -20.280 70.369 1.00 24.22 394 THR B O 1
ATOM 6273 N N . VAL B 2 372 ? 30.604 -21.589 69.868 1.00 22.43 395 VAL B N 1
ATOM 6274 C CA . VAL B 2 372 ? 31.414 -22.792 69.709 1.00 23.04 395 VAL B CA 1
ATOM 6275 C C . VAL B 2 372 ? 31.184 -23.430 68.345 1.00 26.64 395 VAL B C 1
ATOM 6276 O O . VAL B 2 372 ? 30.050 -23.761 67.985 1.00 24.90 395 VAL B O 1
ATOM 6280 N N . THR B 2 373 ? 32.260 -23.592 67.586 1.00 17.53 396 THR B N 1
ATOM 6281 C CA . THR B 2 373 ? 32.146 -24.034 66.202 1.00 26.60 396 THR B CA 1
ATOM 6282 C C . THR B 2 373 ? 32.849 -25.360 65.977 1.00 27.37 396 THR B C 1
ATOM 6283 O O . THR B 2 373 ? 34.026 -25.511 66.284 1.00 26.07 396 THR B O 1
ATOM 6287 N N . VAL B 2 374 ? 32.114 -26.326 65.447 1.00 24.80 397 VAL B N 1
ATOM 6288 C CA . VAL B 2 374 ? 32.711 -27.598 65.077 1.00 22.68 397 VAL B CA 1
ATOM 6289 C C . VAL B 2 374 ? 32.958 -27.628 63.577 1.00 21.50 397 VAL B C 1
ATOM 6290 O O . VAL B 2 374 ? 32.058 -27.349 62.791 1.00 19.40 397 VAL B O 1
ATOM 6294 N N . LYS B 2 375 ? 34.186 -27.966 63.191 1.00 19.60 398 LYS B N 1
ATOM 6295 C CA . LYS B 2 375 ? 34.570 -28.031 61.787 1.00 21.31 398 LYS B CA 1
ATOM 6296 C C . LYS B 2 375 ? 35.038 -29.435 61.482 1.00 28.63 398 LYS B C 1
ATOM 6297 O O . LYS B 2 375 ? 35.994 -29.917 62.101 1.00 24.50 398 LYS B O 1
ATOM 6303 N N . MET B 2 376 ? 34.367 -30.098 60.543 1.00 23.77 399 MET B N 1
ATOM 6304 C CA . MET B 2 376 ? 34.798 -31.422 60.114 1.00 29.63 399 MET B CA 1
ATOM 6305 C C . MET B 2 376 ? 36.101 -31.231 59.368 1.00 24.28 399 MET B C 1
ATOM 6306 O O . MET B 2 376 ? 36.262 -30.242 58.669 1.00 23.83 399 MET B O 1
ATOM 6311 N N . THR B 2 377 ? 37.040 -32.159 59.541 1.00 21.46 400 THR B N 1
ATOM 6312 C CA . THR B 2 377 ? 38.330 -32.069 58.867 1.00 24.78 400 THR B CA 1
ATOM 6313 C C . THR B 2 377 ? 38.238 -32.481 57.398 1.00 29.94 400 THR B C 1
ATOM 6314 O O . THR B 2 377 ? 37.294 -33.169 56.986 1.00 28.53 400 THR B O 1
ATOM 6318 N N . PRO B 2 378 ? 39.235 -32.069 56.602 1.00 21.30 401 PRO B N 1
ATOM 6319 C CA . PRO B 2 378 ? 39.330 -32.511 55.208 1.00 23.96 401 PRO B CA 1
ATOM 6320 C C . PRO B 2 378 ? 39.291 -34.044 55.102 1.00 27.76 401 PRO B C 1
ATOM 6321 O O . PRO B 2 378 ? 38.602 -34.577 54.223 1.00 35.55 401 PRO B O 1
ATOM 6325 N N . GLU B 2 379 ? 39.989 -34.736 56.002 1.00 25.52 402 GLU B N 1
ATOM 6326 C CA . GLU B 2 379 ? 39.987 -36.201 56.014 1.00 37.31 402 GLU B CA 1
ATOM 6327 C C . GLU B 2 379 ? 38.567 -36.751 56.178 1.00 36.14 402 GLU B C 1
ATOM 6328 O O . GLU B 2 379 ? 38.190 -37.707 55.509 1.00 33.48 402 GLU B O 1
ATOM 6334 N N . TYR B 2 380 ? 37.780 -36.148 57.065 1.00 30.54 403 TYR B N 1
ATOM 6335 C CA . TYR B 2 380 ? 36.427 -36.629 57.272 1.00 30.52 403 TYR B CA 1
ATOM 6336 C C . TYR B 2 380 ? 35.606 -36.410 56.014 1.00 28.09 403 TYR B C 1
ATOM 6337 O O . TYR B 2 380 ? 34.872 -37.295 55.589 1.00 28.05 403 TYR B O 1
ATOM 6346 N N . LEU B 2 381 ? 35.745 -35.231 55.417 1.00 22.40 404 LEU B N 1
ATOM 6347 C CA . LEU B 2 381 ? 35.056 -34.917 54.167 1.00 30.93 404 LEU B CA 1
ATOM 6348 C C . LEU B 2 381 ? 35.436 -35.889 53.050 1.00 31.51 404 LEU B C 1
ATOM 6349 O O . LEU B 2 381 ? 34.584 -36.313 52.275 1.00 32.48 404 LEU B O 1
ATOM 6354 N N . LYS B 2 382 ? 36.720 -36.220 52.968 1.00 29.90 405 LYS B N 1
ATOM 6355 C CA . LYS B 2 382 ? 37.237 -37.082 51.908 1.00 38.95 405 LYS B CA 1
ATOM 6356 C C . LYS B 2 382 ? 36.619 -38.478 51.970 1.00 32.69 405 LYS B C 1
ATOM 6357 O O . LYS B 2 382 ? 36.432 -39.129 50.949 1.00 41.70 405 LYS B O 1
ATOM 6363 N N . GLY B 2 383 ? 36.311 -38.928 53.181 1.00 29.77 406 GLY B N 1
ATOM 6364 C CA . GLY B 2 383 ? 35.744 -40.245 53.394 1.00 31.00 406 GLY B CA 1
ATOM 6365 C C . GLY B 2 383 ? 34.327 -40.368 52.874 1.00 32.85 406 GLY B C 1
ATOM 6366 O O . GLY B 2 383 ? 33.805 -41.468 52.738 1.00 39.28 406 GLY B O 1
ATOM 6367 N N . ASN B 2 384 ? 33.700 -39.236 52.583 1.00 34.96 407 ASN B N 1
ATOM 6368 C CA . ASN B 2 384 ? 32.335 -39.229 52.054 1.00 48.82 407 ASN B CA 1
ATOM 6369 C C . ASN B 2 384 ? 31.338 -40.050 52.892 1.00 56.82 407 ASN B C 1
ATOM 6370 O O . ASN B 2 384 ? 30.589 -40.868 52.354 1.00 56.11 407 ASN B O 1
ATOM 6375 N N . SER B 2 385 ? 31.345 -39.830 54.209 1.00 49.56 408 SER B N 1
ATOM 6376 C CA . SER B 2 385 ? 30.376 -40.451 55.107 1.00 46.11 408 SER B CA 1
ATOM 6377 C C . SER B 2 385 ? 29.025 -39.778 54.923 1.00 48.17 408 SER B C 1
ATOM 6378 O O . SER B 2 385 ? 28.933 -38.553 54.922 1.00 49.18 408 SER B O 1
ATOM 6381 N N . SER B 2 386 ? 27.976 -40.574 54.784 1.00 39.55 409 SER B N 1
ATOM 6382 C CA . SER B 2 386 ? 26.663 -40.029 54.462 1.00 43.52 409 SER B CA 1
ATOM 6383 C C . SER B 2 386 ? 25.756 -39.902 55.677 1.00 32.74 409 SER B C 1
ATOM 6384 O O . SER B 2 386 ? 24.733 -39.223 55.620 1.00 27.87 409 SER B O 1
ATOM 6387 N N . SER B 2 387 ? 26.106 -40.574 56.770 1.00 26.29 410 SER B N 1
ATOM 6388 C CA . SER B 2 387 ? 25.211 -40.625 57.919 1.00 28.63 410 SER B CA 1
ATOM 6389 C C . SER B 2 387 ? 25.172 -39.310 58.691 1.00 28.16 410 SER B C 1
ATOM 6390 O O . SER B 2 387 ? 26.116 -38.519 58.636 1.00 23.99 410 SER B O 1
ATOM 6393 N N . ASP B 2 388 ? 24.062 -39.084 59.387 1.00 22.26 411 ASP B N 1
ATOM 6394 C CA . ASP B 2 388 ? 23.885 -37.891 60.207 1.00 35.61 411 ASP B CA 1
ATOM 6395 C C . ASP B 2 388 ? 25.072 -37.697 61.137 1.00 28.88 411 ASP B C 1
ATOM 6396 O O . ASP B 2 388 ? 25.664 -38.661 61.620 1.00 24.55 411 ASP B O 1
ATOM 6401 N N . ILE B 2 389 ? 25.405 -36.444 61.406 1.00 26.23 412 ILE B N 1
ATOM 6402 C CA . ILE B 2 389 ? 26.413 -36.137 62.410 1.00 23.88 412 ILE B CA 1
ATOM 6403 C C . ILE B 2 389 ? 25.670 -35.634 63.627 1.00 26.70 412 ILE B C 1
ATOM 6404 O O . ILE B 2 389 ? 24.781 -34.806 63.500 1.00 22.14 412 ILE B O 1
ATOM 6409 N N . ILE B 2 390 ? 26.011 -36.164 64.798 1.00 25.71 413 ILE B N 1
ATOM 6410 C CA . ILE B 2 390 ? 25.290 -35.844 66.021 1.00 23.23 413 ILE B CA 1
ATOM 6411 C C . ILE B 2 390 ? 26.245 -35.179 66.985 1.00 28.22 413 ILE B C 1
ATOM 6412 O O . ILE B 2 390 ? 27.261 -35.766 67.359 1.00 31.12 413 ILE B O 1
ATOM 6417 N N . ILE B 2 391 ? 25.924 -33.962 67.408 1.00 22.27 414 ILE B N 1
ATOM 6418 C CA . ILE B 2 391 ? 26.798 -33.270 68.344 1.00 21.89 414 ILE B CA 1
ATOM 6419 C C . ILE B 2 391 ? 26.057 -33.022 69.634 1.00 26.01 414 ILE B C 1
ATOM 6420 O O . ILE B 2 391 ? 24.964 -32.449 69.635 1.00 23.80 414 ILE B O 1
ATOM 6425 N N . THR B 2 392 ? 26.657 -33.456 70.736 1.00 24.04 415 THR B N 1
ATOM 6426 C CA . THR B 2 392 ? 26.049 -33.258 72.040 1.00 23.94 415 THR B CA 1
ATOM 6427 C C . THR B 2 392 ? 26.858 -32.250 72.856 1.00 23.90 415 THR B C 1
ATOM 6428 O O . THR B 2 392 ? 28.022 -32.483 73.150 1.00 23.58 415 THR B O 1
ATOM 6432 N N . TYR B 2 393 ? 26.233 -31.129 73.207 1.00 22.80 416 TYR B N 1
ATOM 6433 C CA . TYR B 2 393 ? 26.911 -30.061 73.934 1.00 21.68 416 TYR B CA 1
ATOM 6434 C C . TYR B 2 393 ? 26.488 -30.042 75.389 1.00 23.49 416 TYR B C 1
ATOM 6435 O O . TYR B 2 393 ? 25.302 -29.898 75.701 1.00 27.52 416 TYR B O 1
ATOM 6444 N N . LYS B 2 394 ? 27.454 -30.172 76.283 1.00 20.74 417 LYS B N 1
ATOM 6445 C CA . LYS B 2 394 ? 27.187 -30.040 77.700 1.00 25.76 417 LYS B CA 1
ATOM 6446 C C . LYS B 2 394 ? 27.446 -28.600 78.132 1.00 24.50 417 LYS B C 1
ATOM 6447 O O . LYS B 2 394 ? 28.534 -28.067 77.912 1.00 23.21 417 LYS B O 1
ATOM 6453 N N . THR B 2 395 ? 26.437 -27.970 78.726 1.00 26.30 418 THR B N 1
ATOM 6454 C CA . THR B 2 395 ? 26.615 -26.657 79.340 1.00 24.02 418 THR B CA 1
ATOM 6455 C C . THR B 2 395 ? 26.022 -26.672 80.746 1.00 39.55 418 THR B C 1
ATOM 6456 O O . THR B 2 395 ? 25.374 -27.647 81.151 1.00 30.24 418 THR B O 1
ATOM 6460 N N . ALA B 2 396 ? 26.236 -25.587 81.491 1.00 29.47 419 ALA B N 1
ATOM 6461 C CA . ALA B 2 396 ? 25.569 -25.412 82.779 1.00 31.79 419 ALA B CA 1
ATOM 6462 C C . ALA B 2 396 ? 25.358 -23.929 83.066 1.00 27.04 419 ALA B C 1
ATOM 6463 O O . ALA B 2 396 ? 26.216 -23.114 82.775 1.00 24.54 419 ALA B O 1
ATOM 6465 N N . THR B 2 397 ? 24.205 -23.587 83.625 1.00 32.48 420 THR B N 1
ATOM 6466 C CA . THR B 2 397 ? 23.924 -22.205 83.976 1.00 33.44 420 THR B CA 1
ATOM 6467 C C . THR B 2 397 ? 25.018 -21.652 84.883 1.00 32.78 420 THR B C 1
ATOM 6468 O O . THR B 2 397 ? 25.658 -22.401 85.626 1.00 32.09 420 THR B O 1
ATOM 6472 N N . ASN B 2 398 ? 25.256 -20.345 84.783 1.00 36.33 421 ASN B N 1
ATOM 6473 C CA . ASN B 2 398 ? 26.207 -19.658 85.655 1.00 31.69 421 ASN B CA 1
ATOM 6474 C C . ASN B 2 398 ? 25.458 -18.687 86.561 1.00 36.30 421 ASN B C 1
ATOM 6475 O O . ASN B 2 398 ? 24.229 -18.675 86.584 1.00 37.23 421 ASN B O 1
ATOM 6480 N N . LYS B 2 399 ? 26.194 -17.881 87.312 1.00 34.84 422 LYS B N 1
ATOM 6481 C CA . LYS B 2 399 ? 25.571 -16.956 88.254 1.00 41.43 422 LYS B CA 1
ATOM 6482 C C . LYS B 2 399 ? 24.565 -16.017 87.589 1.00 36.66 422 LYS B C 1
ATOM 6483 O O . LYS B 2 399 ? 23.562 -15.640 88.200 1.00 39.55 422 LYS B O 1
ATOM 6489 N N . LYS B 2 400 ? 24.820 -15.656 86.333 1.00 25.83 423 LYS B N 1
ATOM 6490 C CA . LYS B 2 400 ? 23.983 -14.670 85.649 1.00 24.13 423 LYS B CA 1
ATOM 6491 C C . LYS B 2 400 ? 22.559 -15.137 85.413 1.00 36.31 423 LYS B C 1
ATOM 6492 O O . LYS B 2 400 ? 21.688 -14.328 85.088 1.00 38.38 423 LYS B O 1
ATOM 6498 N N . VAL B 2 401 ? 22.311 -16.434 85.570 1.00 30.44 424 VAL B N 1
ATOM 6499 C CA . VAL B 2 401 ? 20.960 -16.945 85.359 1.00 28.70 424 VAL B CA 1
ATOM 6500 C C . VAL B 2 401 ? 20.045 -16.354 86.417 1.00 40.94 424 VAL B C 1
ATOM 6501 O O . VAL B 2 401 ? 18.862 -16.118 86.174 1.00 43.94 424 VAL B O 1
ATOM 6505 N N . GLU B 2 402 ? 20.615 -16.116 87.594 1.00 42.93 425 GLU B N 1
ATOM 6506 C CA . GLU B 2 402 ? 19.864 -15.611 88.739 1.00 55.38 425 GLU B CA 1
ATOM 6507 C C . GLU B 2 402 ? 19.565 -14.132 88.572 1.00 58.18 425 GLU B C 1
ATOM 6508 O O . GLU B 2 402 ? 18.763 -13.562 89.313 1.00 54.46 425 GLU B O 1
ATOM 6514 N N . GLU B 2 403 ? 20.214 -13.523 87.584 1.00 68.78 426 GLU B N 1
ATOM 6515 C CA . GLU B 2 403 ? 19.926 -12.144 87.205 1.00 83.21 426 GLU B CA 1
ATOM 6516 C C . GLU B 2 403 ? 18.872 -12.127 86.108 1.00 86.70 426 GLU B C 1
ATOM 6517 O O . GLU B 2 403 ? 19.124 -12.564 84.982 1.00 89.00 426 GLU B O 1
ATOM 6523 N N . LYS B 2 404 ? 17.691 -11.622 86.453 1.00 101.24 427 LYS B N 1
ATOM 6524 C CA . LYS B 2 404 ? 16.549 -11.608 85.544 1.00 120.47 427 LYS B CA 1
ATOM 6525 C C . LYS B 2 404 ? 16.328 -10.207 84.964 1.00 127.47 427 LYS B C 1
ATOM 6526 O O . LYS B 2 404 ? 15.658 -9.361 85.575 1.00 123.50 427 LYS B O 1
ATOM 6532 N N . GLY B 2 405 ? 16.901 -9.964 83.787 1.00 124.08 428 GLY B N 1
ATOM 6533 C CA . GLY B 2 405 ? 17.685 -10.967 83.082 1.00 104.09 428 GLY B CA 1
ATOM 6534 C C . GLY B 2 405 ? 16.850 -12.182 82.731 1.00 90.15 428 GLY B C 1
ATOM 6535 O O . GLY B 2 405 ? 17.134 -13.294 83.182 1.00 104.72 428 GLY B O 1
ATOM 6536 N N . SER B 2 406 ? 15.812 -11.965 81.931 1.00 75.39 429 SER B N 1
ATOM 6537 C CA . SER B 2 406 ? 14.858 -13.016 81.603 1.00 70.86 429 SER B CA 1
ATOM 6538 C C . SER B 2 406 ? 14.673 -13.168 80.089 1.00 74.32 429 SER B C 1
ATOM 6539 O O . SER B 2 406 ? 15.282 -12.434 79.305 1.00 85.15 429 SER B O 1
ATOM 6542 N N . GLU B 2 407 ? 13.874 -14.153 79.677 1.00 63.07 430 GLU B N 1
ATOM 6543 C CA . GLU B 2 407 ? 13.367 -15.175 80.587 1.00 53.52 430 GLU B CA 1
ATOM 6544 C C . GLU B 2 407 ? 13.971 -16.508 80.217 1.00 61.29 430 GLU B C 1
ATOM 6545 O O . GLU B 2 407 ? 15.057 -16.850 80.686 1.00 68.38 430 GLU B O 1
ATOM 6551 N N . LYS B 2 408 ? 13.260 -17.249 79.367 1.00 51.71 431 LYS B N 1
ATOM 6552 C CA . LYS B 2 408 ? 13.640 -18.607 78.986 1.00 44.98 431 LYS B CA 1
ATOM 6553 C C . LYS B 2 408 ? 14.983 -18.605 78.274 1.00 33.54 431 LYS B C 1
ATOM 6554 O O . LYS B 2 408 ? 15.372 -17.610 77.671 1.00 31.86 431 LYS B O 1
ATOM 6560 N N . ILE B 2 409 ? 15.704 -19.712 78.360 1.00 29.60 432 ILE B N 1
ATOM 6561 C CA . ILE B 2 409 ? 16.953 -19.806 77.634 1.00 33.14 432 ILE B CA 1
ATOM 6562 C C . ILE B 2 409 ? 16.664 -20.471 76.306 1.00 28.19 432 ILE B C 1
ATOM 6563 O O . ILE B 2 409 ? 16.194 -21.609 76.269 1.00 34.55 432 ILE B O 1
ATOM 6568 N N . ASP B 2 410 ? 16.920 -19.736 75.226 1.00 30.16 433 ASP B N 1
ATOM 6569 C CA . ASP B 2 410 ? 16.730 -20.221 73.860 1.00 28.83 433 ASP B CA 1
ATOM 6570 C C . ASP B 2 410 ? 18.037 -20.730 73.277 1.00 37.79 433 ASP B C 1
ATOM 6571 O O . ASP B 2 410 ? 19.125 -20.354 73.729 1.00 21.52 433 ASP B O 1
ATOM 6576 N N . ASN B 2 411 ? 17.931 -21.576 72.256 1.00 21.84 434 ASN B N 1
ATOM 6577 C CA . ASN B 2 411 ? 19.113 -22.038 71.550 1.00 21.44 434 ASN B CA 1
ATOM 6578 C C . ASN B 2 411 ? 18.783 -22.460 70.112 1.00 22.73 434 ASN B C 1
ATOM 6579 O O . ASN B 2 411 ? 17.704 -22.994 69.836 1.00 24.33 434 ASN B O 1
ATOM 6584 N N . THR B 2 412 ? 19.712 -22.185 69.205 1.00 20.83 435 THR B N 1
ATOM 6585 C CA . THR B 2 412 ? 19.591 -22.556 67.798 1.00 22.74 435 THR B CA 1
ATOM 6586 C C . THR B 2 412 ? 20.988 -22.920 67.317 1.00 23.63 435 THR B C 1
ATOM 6587 O O . THR B 2 412 ? 21.971 -22.285 67.711 1.00 23.86 435 THR B O 1
ATOM 6591 N N . VAL B 2 413 ? 21.101 -23.956 66.492 1.00 18.51 436 VAL B N 1
ATOM 6592 C CA . VAL B 2 413 ? 22.404 -24.282 65.954 1.00 14.43 436 VAL B CA 1
ATOM 6593 C C . VAL B 2 413 ? 22.301 -24.197 64.454 1.00 18.24 436 VAL B C 1
ATOM 6594 O O . VAL B 2 413 ? 21.214 -24.357 63.909 1.00 20.75 436 VAL B O 1
ATOM 6598 N N . THR B 2 414 ? 23.418 -23.910 63.792 1.00 19.49 437 THR B N 1
ATOM 6599 C CA . THR B 2 414 ? 23.420 -23.713 62.339 1.00 21.65 437 THR B CA 1
ATOM 6600 C C . THR B 2 414 ? 24.453 -24.559 61.612 1.00 20.46 437 THR B C 1
ATOM 6601 O O . THR B 2 414 ? 25.638 -24.519 61.931 1.00 21.58 437 THR B O 1
ATOM 6605 N N . LEU B 2 415 ? 24.000 -25.307 60.615 1.00 21.94 438 LEU B N 1
ATOM 6606 C CA . LEU B 2 415 ? 24.901 -26.105 59.802 1.00 18.78 438 LEU B CA 1
ATOM 6607 C C . LEU B 2 415 ? 25.370 -25.269 58.637 1.00 19.77 438 LEU B C 1
ATOM 6608 O O . LEU B 2 415 ? 24.579 -24.580 57.996 1.00 17.07 438 LEU B O 1
ATOM 6613 N N . HIS B 2 416 ? 26.671 -25.314 58.396 1.00 17.48 439 HIS B N 1
ATOM 6614 C CA . HIS B 2 416 ? 27.239 -24.737 57.198 1.00 23.87 439 HIS B CA 1
ATOM 6615 C C . HIS B 2 416 ? 27.857 -25.832 56.344 1.00 21.00 439 HIS B C 1
ATOM 6616 O O . HIS B 2 416 ? 28.525 -26.730 56.855 1.00 18.84 439 HIS B O 1
ATOM 6623 N N . VAL B 2 417 ? 27.613 -25.739 55.044 1.00 15.78 440 VAL B N 1
ATOM 6624 C CA . VAL B 2 417 ? 28.177 -26.626 54.040 1.00 17.39 440 VAL B CA 1
ATOM 6625 C C . VAL B 2 417 ? 28.604 -25.670 52.928 1.00 21.82 440 VAL B C 1
ATOM 6626 O O . VAL B 2 417 ? 27.762 -24.997 52.360 1.00 19.84 440 VAL B O 1
ATOM 6630 N N . ASP B 2 418 ? 29.907 -25.579 52.655 1.00 23.66 441 ASP B N 1
ATOM 6631 C CA . ASP B 2 418 ? 30.457 -24.451 51.885 1.00 20.45 441 ASP B CA 1
ATOM 6632 C C . ASP B 2 418 ? 29.839 -23.138 52.387 1.00 23.51 441 ASP B C 1
ATOM 6633 O O . ASP B 2 418 ? 29.890 -22.868 53.579 1.00 17.72 441 ASP B O 1
ATOM 6638 N N . ASN B 2 419 ? 29.256 -22.334 51.498 1.00 20.65 442 ASN B N 1
ATOM 6639 C CA . ASN B 2 419 ? 28.617 -21.079 51.922 1.00 19.10 442 ASN B CA 1
ATOM 6640 C C . ASN B 2 419 ? 27.113 -21.229 52.179 1.00 20.25 442 ASN B C 1
ATOM 6641 O O . ASN B 2 419 ? 26.417 -20.239 52.396 1.00 21.19 442 ASN B O 1
ATOM 6646 N N . LEU B 2 420 ? 26.606 -22.462 52.147 1.00 15.89 443 LEU B N 1
ATOM 6647 C CA . LEU B 2 420 ? 25.201 -22.707 52.477 1.00 21.51 443 LEU B CA 1
ATOM 6648 C C . LEU B 2 420 ? 24.980 -22.670 53.980 1.00 24.30 443 LEU B C 1
ATOM 6649 O O . LEU B 2 420 ? 25.914 -22.846 54.758 1.00 19.89 443 LEU B O 1
ATOM 6654 N N . SER B 2 421 ? 23.732 -22.442 54.376 1.00 18.31 444 SER B N 1
ATOM 6655 C CA . SER B 2 421 ? 23.367 -22.366 55.772 1.00 23.16 444 SER B CA 1
ATOM 6656 C C . SER B 2 421 ? 22.070 -23.094 55.977 1.00 24.92 444 SER B C 1
ATOM 6657 O O . SER B 2 421 ? 21.204 -23.031 55.127 1.00 23.16 444 SER B O 1
ATOM 6660 N N . ALA B 2 422 ? 21.942 -23.776 57.110 1.00 20.75 445 ALA B N 1
ATOM 6661 C CA . ALA B 2 422 ? 20.661 -24.323 57.529 1.00 20.94 445 ALA B CA 1
ATOM 6662 C C . ALA B 2 422 ? 20.552 -24.278 59.049 1.00 20.57 445 ALA B C 1
ATOM 6663 O O . ALA B 2 422 ? 21.196 -25.056 59.743 1.00 16.74 445 ALA B O 1
ATOM 6665 N N . PRO B 2 423 ? 19.710 -23.381 59.570 1.00 24.98 446 PRO B N 1
ATOM 6666 C CA . PRO B 2 423 ? 19.526 -23.358 61.023 1.00 23.12 446 PRO B CA 1
ATOM 6667 C C . PRO B 2 423 ? 18.625 -24.484 61.486 1.00 18.84 446 PRO B C 1
ATOM 6668 O O . PRO B 2 423 ? 17.739 -24.898 60.758 1.00 24.27 446 PRO B O 1
ATOM 6672 N N . SER B 2 424 ? 18.853 -24.952 62.706 1.00 19.34 447 SER B N 1
ATOM 6673 C CA . SER B 2 424 ? 18.005 -25.953 63.331 1.00 21.12 447 SER B CA 1
ATOM 6674 C C . SER B 2 424 ? 16.694 -25.306 63.765 1.00 26.03 447 SER B C 1
ATOM 6675 O O . SER B 2 424 ? 16.513 -24.096 63.634 1.00 24.55 447 SER B O 1
ATOM 6678 N N . ASN B 2 425 ? 15.780 -26.115 64.285 1.00 20.58 448 ASN B N 1
ATOM 6679 C CA . ASN B 2 425 ? 14.655 -25.572 65.027 1.00 26.18 448 ASN B CA 1
ATOM 6680 C C . ASN B 2 425 ? 15.224 -24.907 66.267 1.00 32.05 448 ASN B C 1
ATOM 6681 O O . ASN B 2 425 ? 16.314 -25.272 66.729 1.00 22.66 448 ASN B O 1
ATOM 6686 N N . GLN B 2 426 ? 14.492 -23.939 66.807 1.00 26.43 449 GLN B N 1
ATOM 6687 C CA . GLN B 2 426 ? 14.858 -23.328 68.077 1.00 20.45 449 GLN B CA 1
ATOM 6688 C C . GLN B 2 426 ? 14.281 -24.119 69.258 1.00 27.84 449 GLN B C 1
ATOM 6689 O O . GLN B 2 426 ? 13.160 -24.622 69.190 1.00 34.30 449 GLN B O 1
ATOM 6695 N N . VAL B 2 427 ? 15.042 -24.237 70.342 1.00 31.22 450 VAL B N 1
ATOM 6696 C CA . VAL B 2 427 ? 14.536 -24.918 71.536 1.00 28.20 450 VAL B CA 1
ATOM 6697 C C . VAL B 2 427 ? 14.549 -23.982 72.719 1.00 31.74 450 VAL B C 1
ATOM 6698 O O . VAL B 2 427 ? 15.165 -22.921 72.676 1.00 29.61 450 VAL B O 1
ATOM 6702 N N . SER B 2 428 ? 13.873 -24.386 73.784 1.00 29.18 451 SER B N 1
ATOM 6703 C CA . SER B 2 428 ? 13.723 -23.514 74.933 1.00 39.05 451 SER B CA 1
ATOM 6704 C C . SER B 2 428 ? 13.831 -24.257 76.252 1.00 32.80 451 SER B C 1
ATOM 6705 O O . SER B 2 428 ? 13.255 -25.325 76.428 1.00 34.77 451 SER B O 1
ATOM 6708 N N . THR B 2 429 ? 14.571 -23.669 77.179 1.00 36.75 452 THR B N 1
ATOM 6709 C CA . THR B 2 429 ? 14.556 -24.126 78.557 1.00 38.64 452 THR B CA 1
ATOM 6710 C C . THR B 2 429 ? 13.953 -23.044 79.450 1.00 39.43 452 THR B C 1
ATOM 6711 O O . THR B 2 429 ? 14.516 -21.953 79.587 1.00 32.23 452 THR B O 1
ATOM 6715 N N . ALA B 2 430 ? 12.794 -23.351 80.033 1.00 38.31 453 ALA B N 1
ATOM 6716 C CA . ALA B 2 430 ? 12.088 -22.412 80.901 1.00 37.86 453 ALA B CA 1
ATOM 6717 C C . ALA B 2 430 ? 12.784 -22.279 82.247 1.00 39.62 453 ALA B C 1
ATOM 6718 O O . ALA B 2 430 ? 13.339 -23.245 82.769 1.00 47.04 453 ALA B O 1
ATOM 6720 N N . LEU B 2 431 ? 12.743 -21.078 82.813 1.00 42.31 454 LEU B N 1
ATOM 6721 C CA . LEU B 2 431 ? 13.362 -20.823 84.108 1.00 42.84 454 LEU B CA 1
ATOM 6722 C C . LEU B 2 431 ? 12.330 -20.855 85.231 1.00 55.26 454 LEU B C 1
ATOM 6723 O O . LEU B 2 431 ? 11.256 -20.264 85.117 1.00 47.14 454 LEU B O 1
ATOM 6728 N N . LEU B 2 432 ? 12.663 -21.550 86.313 1.00 53.73 455 LEU B N 1
ATOM 6729 C CA . LEU B 2 432 ? 11.774 -21.659 87.463 1.00 54.84 455 LEU B CA 1
ATOM 6730 C C . LEU B 2 432 ? 12.334 -20.893 88.656 1.00 49.31 455 LEU B C 1
ATOM 6731 O O . LEU B 2 432 ? 13.468 -21.122 89.074 1.00 51.26 455 LEU B O 1
ATOM 6736 N N . TYR B 2 433 ? 11.532 -19.985 89.201 1.00 47.36 456 TYR B N 1
ATOM 6737 C CA . TYR B 2 433 ? 11.947 -19.190 90.350 1.00 68.34 456 TYR B CA 1
ATOM 6738 C C . TYR B 2 433 ? 11.303 -19.701 91.635 1.00 67.38 456 TYR B C 1
ATOM 6739 O O . TYR B 2 433 ? 10.079 -19.742 91.752 1.00 75.23 456 TYR B O 1
ATOM 6748 N N . GLU B 2 434 ? 12.136 -20.091 92.594 1.00 57.99 457 GLU B N 1
ATOM 6749 C CA . GLU B 2 434 ? 11.652 -20.621 93.863 1.00 55.94 457 GLU B CA 1
ATOM 6750 C C . GLU B 2 434 ? 12.668 -20.407 94.978 1.00 51.38 457 GLU B C 1
ATOM 6751 O O . GLU B 2 434 ? 13.820 -20.061 94.723 1.00 46.47 457 GLU B O 1
ATOM 6757 N N . LYS B 2 435 ? 12.234 -20.618 96.216 1.00 54.84 458 LYS B N 1
ATOM 6758 C CA . LYS B 2 435 ? 13.113 -20.474 97.370 1.00 54.97 458 LYS B CA 1
ATOM 6759 C C . LYS B 2 435 ? 12.629 -19.379 98.312 1.00 61.88 458 LYS B C 1
ATOM 6760 O O . LYS B 2 435 ? 12.952 -19.381 99.499 1.00 55.63 458 LYS B O 1
ATOM 6766 N N . ILE C 3 1 ? 48.604 4.780 32.038 1.00 34.24 -12 ILE C N 1
ATOM 6767 C CA . ILE C 3 1 ? 48.294 3.609 32.857 1.00 48.73 -12 ILE C CA 1
ATOM 6768 C C . ILE C 3 1 ? 46.973 3.816 33.601 1.00 43.75 -12 ILE C C 1
ATOM 6769 O O . ILE C 3 1 ? 46.557 4.952 33.812 1.00 53.71 -12 ILE C O 1
ATOM 6774 N N . PRO C 3 2 ? 46.297 2.719 33.978 1.00 39.59 -11 PRO C N 1
ATOM 6775 C CA . PRO C 3 2 ? 44.987 2.831 34.633 1.00 39.88 -11 PRO C CA 1
ATOM 6776 C C . PRO C 3 2 ? 45.092 3.613 35.935 1.00 42.10 -11 PRO C C 1
ATOM 6777 O O . PRO C 3 2 ? 45.783 3.183 36.863 1.00 29.64 -11 PRO C O 1
ATOM 6781 N N . THR C 3 3 ? 44.413 4.753 35.994 1.00 34.16 -10 THR C N 1
ATOM 6782 C CA . THR C 3 3 ? 44.526 5.641 37.140 1.00 30.20 -10 THR C CA 1
ATOM 6783 C C . THR C 3 3 ? 43.178 6.230 37.541 1.00 35.47 -10 THR C C 1
ATOM 6784 O O . THR C 3 3 ? 42.304 6.468 36.704 1.00 24.25 -10 THR C O 1
ATOM 6788 N N . THR C 3 4 ? 43.024 6.460 38.837 1.00 33.90 -9 THR C N 1
ATOM 6789 C CA . THR C 3 4 ? 41.864 7.143 39.381 1.00 28.59 -9 THR C CA 1
ATOM 6790 C C . THR C 3 4 ? 42.314 8.558 39.696 1.00 35.15 -9 THR C C 1
ATOM 6791 O O . THR C 3 4 ? 43.303 8.750 40.403 1.00 24.58 -9 THR C O 1
ATOM 6795 N N . GLU C 3 5 ? 41.623 9.549 39.144 1.00 30.26 -8 GLU C N 1
ATOM 6796 C CA . GLU C 3 5 ? 42.040 10.928 39.340 1.00 27.75 -8 GLU C CA 1
ATOM 6797 C C . GLU C 3 5 ? 40.934 11.774 39.929 1.00 25.32 -8 GLU C C 1
ATOM 6798 O O . GLU C 3 5 ? 39.749 11.574 39.667 1.00 29.33 -8 GLU C O 1
ATOM 6804 N N . ASN C 3 6 ? 41.359 12.742 40.719 1.00 26.16 -7 ASN C N 1
ATOM 6805 C CA . ASN C 3 6 ? 40.490 13.541 41.541 1.00 19.37 -7 ASN C CA 1
ATOM 6806 C C . ASN C 3 6 ? 41.080 14.948 41.450 1.00 25.91 -7 ASN C C 1
ATOM 6807 O O . ASN C 3 6 ? 42.281 15.123 41.656 1.00 17.56 -7 ASN C O 1
ATOM 6812 N N . LEU C 3 7 ? 40.278 15.947 41.082 1.00 18.62 -6 LEU C N 1
ATOM 6813 C CA . LEU C 3 7 ? 40.800 17.306 40.996 1.00 16.57 -6 LEU C CA 1
ATOM 6814 C C . LEU C 3 7 ? 40.052 18.196 41.980 1.00 20.18 -6 LEU C C 1
ATOM 6815 O O . LEU C 3 7 ? 38.820 18.238 41.986 1.00 18.40 -6 LEU C O 1
ATOM 6820 N N . TYR C 3 8 ? 40.805 18.918 42.795 1.00 10.33 -5 TYR C N 1
ATOM 6821 C CA . TYR C 3 8 ? 40.220 19.729 43.846 1.00 9.52 -5 TYR C CA 1
ATOM 6822 C C . TYR C 3 8 ? 40.537 21.190 43.610 1.00 22.02 -5 TYR C C 1
ATOM 6823 O O . TYR C 3 8 ? 41.712 21.595 43.619 1.00 16.14 -5 TYR C O 1
ATOM 6832 N N . PHE C 3 9 ? 39.494 21.982 43.382 1.00 13.85 -4 PHE C N 1
ATOM 6833 C CA . PHE C 3 9 ? 39.678 23.400 43.123 1.00 17.96 -4 PHE C CA 1
ATOM 6834 C C . PHE C 3 9 ? 39.200 24.202 44.316 1.00 22.01 -4 PHE C C 1
ATOM 6835 O O . PHE C 3 9 ? 38.001 24.388 44.512 1.00 18.19 -4 PHE C O 1
ATOM 6843 N N . GLN C 3 10 ? 40.143 24.658 45.132 1.00 20.98 -3 GLN C N 1
ATOM 6844 C CA . GLN C 3 10 ? 39.791 25.513 46.257 1.00 17.64 -3 GLN C CA 1
ATOM 6845 C C . GLN C 3 10 ? 40.232 26.915 45.892 1.00 17.93 -3 GLN C C 1
ATOM 6846 O O . GLN C 3 10 ? 41.402 27.148 45.622 1.00 28.61 -3 GLN C O 1
ATOM 6852 N N . GLY C 3 11 ? 39.285 27.842 45.867 1.00 24.73 -2 GLY C N 1
ATOM 6853 C CA . GLY C 3 11 ? 39.565 29.198 45.436 1.00 29.95 -2 GLY C CA 1
ATOM 6854 C C . GLY C 3 11 ? 40.304 29.201 44.116 1.00 22.46 -2 GLY C C 1
ATOM 6855 O O . GLY C 3 11 ? 39.843 28.612 43.134 1.00 28.96 -2 GLY C O 1
ATOM 6856 N N . ALA C 3 12 ? 41.470 29.835 44.095 1.00 26.65 -1 ALA C N 1
ATOM 6857 C CA . ALA C 3 12 ? 42.238 29.950 42.867 1.00 33.20 -1 ALA C CA 1
ATOM 6858 C C . ALA C 3 12 ? 43.162 28.754 42.652 1.00 38.60 -1 ALA C C 1
ATOM 6859 O O . ALA C 3 12 ? 43.868 28.690 41.649 1.00 23.68 -1 ALA C O 1
ATOM 6861 N N . MET C 3 13 ? 43.154 27.807 43.587 1.00 28.71 0 MET C N 1
ATOM 6862 C CA . MET C 3 13 ? 44.147 26.730 43.568 1.00 27.19 0 MET C CA 1
ATOM 6863 C C . MET C 3 13 ? 43.686 25.483 42.809 1.00 26.82 0 MET C C 1
ATOM 6864 O O . MET C 3 13 ? 42.493 25.294 42.548 1.00 17.30 0 MET C O 1
ATOM 6869 N N . ALA C 3 14 ? 44.644 24.627 42.467 1.00 18.62 36 ALA C N 1
ATOM 6870 C CA . ALA C 3 14 ? 44.334 23.359 41.818 1.00 18.77 36 ALA C CA 1
ATOM 6871 C C . ALA C 3 14 ? 45.184 22.227 42.396 1.00 21.56 36 ALA C C 1
ATOM 6872 O O . ALA C 3 14 ? 46.418 22.255 42.327 1.00 25.32 36 ALA C O 1
ATOM 6874 N N . LEU C 3 15 ? 44.521 21.253 43.002 1.00 9.37 37 LEU C N 1
ATOM 6875 C CA . LEU C 3 15 ? 45.192 20.071 43.517 1.00 11.86 37 LEU C CA 1
ATOM 6876 C C . LEU C 3 15 ? 44.818 18.855 42.692 1.00 19.25 37 LEU C C 1
ATOM 6877 O O . LEU C 3 15 ? 43.640 18.615 42.427 1.00 17.69 37 LEU C O 1
ATOM 6882 N N . GLU C 3 16 ? 45.821 18.079 42.298 1.00 15.50 38 GLU C N 1
ATOM 6883 C CA . GLU C 3 16 ? 45.584 16.855 41.565 1.00 17.33 38 GLU C CA 1
ATOM 6884 C C . GLU C 3 16 ? 45.858 15.644 42.468 1.00 22.74 38 GLU C C 1
ATOM 6885 O O . GLU C 3 16 ? 46.957 15.475 42.987 1.00 18.12 38 GLU C O 1
ATOM 6891 N N . GLU C 3 17 ? 44.848 14.815 42.676 1.00 9.90 39 GLU C N 1
ATOM 6892 C CA . GLU C 3 17 ? 45.038 13.618 43.482 1.00 12.71 39 GLU C CA 1
ATOM 6893 C C . GLU C 3 17 ? 45.023 12.430 42.553 1.00 27.50 39 GLU C C 1
ATOM 6894 O O . GLU C 3 17 ? 44.072 12.222 41.804 1.00 21.53 39 GLU C O 1
ATOM 6900 N N . ILE C 3 18 ? 46.103 11.666 42.577 1.00 20.20 40 ILE C N 1
ATOM 6901 C CA . ILE C 3 18 ? 46.250 10.580 41.634 1.00 20.00 40 ILE C CA 1
ATOM 6902 C C . ILE C 3 18 ? 46.389 9.286 42.395 1.00 25.94 40 ILE C C 1
ATOM 6903 O O . ILE C 3 18 ? 47.021 9.239 43.447 1.00 22.03 40 ILE C O 1
ATOM 6908 N N . LYS C 3 19 ? 45.764 8.239 41.881 1.00 18.01 41 LYS C N 1
ATOM 6909 C CA . LYS C 3 19 ? 46.013 6.911 42.414 1.00 20.57 41 LYS C CA 1
ATOM 6910 C C . LYS C 3 19 ? 46.200 5.948 41.254 1.00 25.03 41 LYS C C 1
ATOM 6911 O O . LYS C 3 19 ? 45.314 5.791 40.420 1.00 23.60 41 LYS C O 1
ATOM 6917 N N . ASN C 3 20 ? 47.362 5.313 41.200 1.00 21.46 42 ASN C N 1
ATOM 6918 C CA . ASN C 3 20 ? 47.655 4.386 40.121 1.00 25.15 42 ASN C CA 1
ATOM 6919 C C . ASN C 3 20 ? 48.671 3.336 40.573 1.00 26.29 42 ASN C C 1
ATOM 6920 O O . ASN C 3 20 ? 48.941 3.197 41.772 1.00 21.17 42 ASN C O 1
ATOM 6925 N N . GLY C 3 21 ? 49.247 2.623 39.611 1.00 20.76 43 GLY C N 1
ATOM 6926 C CA . GLY C 3 21 ? 50.122 1.502 39.914 1.00 25.10 43 GLY C CA 1
ATOM 6927 C C . GLY C 3 21 ? 51.590 1.859 40.042 1.00 27.78 43 GLY C C 1
ATOM 6928 O O . GLY C 3 21 ? 52.439 0.982 40.139 1.00 25.02 43 GLY C O 1
ATOM 6929 N N . THR C 3 22 ? 51.902 3.149 40.042 1.00 24.09 44 THR C N 1
ATOM 6930 C CA . THR C 3 22 ? 53.272 3.575 40.294 1.00 23.45 44 THR C CA 1
ATOM 6931 C C . THR C 3 22 ? 53.796 3.018 41.613 1.00 19.68 44 THR C C 1
ATOM 6932 O O . THR C 3 22 ? 53.129 3.122 42.635 1.00 18.14 44 THR C O 1
ATOM 6936 N N . ASP C 3 23 ? 54.989 2.429 41.583 1.00 19.79 45 ASP C N 1
ATOM 6937 C CA . ASP C 3 23 ? 55.600 1.886 42.793 1.00 22.62 45 ASP C CA 1
ATOM 6938 C C . ASP C 3 23 ? 56.351 2.972 43.557 1.00 17.48 45 ASP C C 1
ATOM 6939 O O . ASP C 3 23 ? 57.435 3.413 43.165 1.00 19.76 45 ASP C O 1
ATOM 6944 N N . ILE C 3 24 ? 55.758 3.406 44.652 1.00 18.62 46 ILE C N 1
ATOM 6945 C CA . ILE C 3 24 ? 56.281 4.551 45.384 1.00 22.30 46 ILE C CA 1
ATOM 6946 C C . ILE C 3 24 ? 57.644 4.269 46.015 1.00 25.81 46 ILE C C 1
ATOM 6947 O O . ILE C 3 24 ? 58.406 5.194 46.263 1.00 21.62 46 ILE C O 1
ATOM 6952 N N . SER C 3 25 ? 57.957 2.989 46.231 1.00 23.93 47 SER C N 1
ATOM 6953 C CA . SER C 3 25 ? 59.227 2.601 46.838 1.00 22.82 47 SER C CA 1
ATOM 6954 C C . SER C 3 25 ? 60.409 2.743 45.881 1.00 23.22 47 SER C C 1
ATOM 6955 O O . SER C 3 25 ? 61.558 2.787 46.314 1.00 28.27 47 SER C O 1
ATOM 6958 N N . THR C 3 26 ? 60.137 2.828 44.585 1.00 17.35 48 THR C N 1
ATOM 6959 C CA . THR C 3 26 ? 61.221 2.943 43.617 1.00 18.33 48 THR C CA 1
ATOM 6960 C C . THR C 3 26 ? 61.190 4.243 42.800 1.00 27.90 48 THR C C 1
ATOM 6961 O O . THR C 3 26 ? 61.723 4.312 41.689 1.00 21.03 48 THR C O 1
ATOM 6965 N N . LEU C 3 27 ? 60.568 5.280 43.350 1.00 20.55 49 LEU C N 1
ATOM 6966 C CA . LEU C 3 27 ? 60.644 6.586 42.720 1.00 19.35 49 LEU C CA 1
ATOM 6967 C C . LEU C 3 27 ? 62.119 6.916 42.571 1.00 27.65 49 LEU C C 1
ATOM 6968 O O . LEU C 3 27 ? 62.939 6.410 43.327 1.00 25.50 49 LEU C O 1
ATOM 6973 N N . ASP C 3 28 ? 62.470 7.745 41.592 1.00 22.49 50 ASP C N 1
ATOM 6974 C CA . ASP C 3 28 ? 63.859 8.177 41.454 1.00 17.11 50 ASP C CA 1
ATOM 6975 C C . ASP C 3 28 ? 64.010 9.644 41.855 1.00 24.12 50 ASP C C 1
ATOM 6976 O O . ASP C 3 28 ? 64.755 10.398 41.242 1.00 31.11 50 ASP C O 1
ATOM 6981 N N . ILE C 3 29 ? 63.289 10.060 42.883 1.00 23.07 51 ILE C N 1
ATOM 6982 C CA . ILE C 3 29 ? 63.353 11.457 43.277 1.00 25.99 51 ILE C CA 1
ATOM 6983 C C . ILE C 3 29 ? 64.595 11.714 44.116 1.00 32.84 51 ILE C C 1
ATOM 6984 O O . ILE C 3 29 ? 65.209 10.781 44.632 1.00 29.98 51 ILE C O 1
ATOM 6989 N N . ARG C 3 30 ? 64.975 12.980 44.231 1.00 27.50 52 ARG C N 1
ATOM 6990 C CA . ARG C 3 30 ? 66.178 13.345 44.950 1.00 24.85 52 ARG C CA 1
ATOM 6991 C C . ARG C 3 30 ? 65.879 13.521 46.436 1.00 22.59 52 ARG C C 1
ATOM 6992 O O . ARG C 3 30 ? 65.021 14.324 46.822 1.00 26.02 52 ARG C O 1
ATOM 7000 N N . LYS C 3 31 ? 66.589 12.770 47.268 1.00 19.15 53 LYS C N 1
ATOM 7001 C CA . LYS C 3 31 ? 66.429 12.883 48.711 1.00 17.59 53 LYS C CA 1
ATOM 7002 C C . LYS C 3 31 ? 67.519 13.798 49.256 1.00 19.35 53 LYS C C 1
ATOM 7003 O O . LYS C 3 31 ? 68.704 13.573 49.032 1.00 21.61 53 LYS C O 1
ATOM 7009 N N . PHE C 3 32 ? 67.123 14.859 49.942 1.00 18.91 54 PHE C N 1
ATOM 7010 C CA . PHE C 3 32 ? 68.107 15.785 50.464 1.00 17.16 54 PHE C CA 1
ATOM 7011 C C . PHE C 3 32 ? 68.860 15.206 51.659 1.00 27.34 54 PHE C C 1
ATOM 7012 O O . PHE C 3 32 ? 68.357 14.333 52.373 1.00 24.22 54 PHE C O 1
ATOM 7020 N N . ASN C 3 33 ? 70.078 15.696 51.859 1.00 22.61 55 ASN C N 1
ATOM 7021 C CA . ASN C 3 33 ? 70.909 15.257 52.964 1.00 22.29 55 ASN C CA 1
ATOM 7022 C C . ASN C 3 33 ? 70.592 16.002 54.254 1.00 22.75 55 ASN C C 1
ATOM 7023 O O . ASN C 3 33 ? 70.976 17.153 54.424 1.00 22.30 55 ASN C O 1
ATOM 7028 N N . LEU C 3 34 ? 69.871 15.345 55.158 1.00 19.13 56 LEU C N 1
ATOM 7029 C CA . LEU C 3 34 ? 69.582 15.915 56.466 1.00 23.02 56 LEU C CA 1
ATOM 7030 C C . LEU C 3 34 ? 70.129 14.974 57.529 1.00 23.75 56 LEU C C 1
ATOM 7031 O O . LEU C 3 34 ? 69.748 13.801 57.581 1.00 22.61 56 LEU C O 1
ATOM 7036 N N . ASN C 3 35 ? 71.009 15.490 58.381 1.00 24.83 57 ASN C N 1
ATOM 7037 C CA . ASN C 3 35 ? 71.679 14.648 59.353 1.00 24.82 57 ASN C CA 1
ATOM 7038 C C . ASN C 3 35 ? 72.184 15.408 60.575 1.00 27.79 57 ASN C C 1
ATOM 7039 O O . ASN C 3 35 ? 72.113 16.635 60.645 1.00 22.80 57 ASN C O 1
ATOM 7044 N N . ILE C 3 36 ? 72.697 14.651 61.536 1.00 23.65 58 ILE C N 1
ATOM 7045 C CA . ILE C 3 36 ? 73.158 15.196 62.800 1.00 25.62 58 ILE C CA 1
ATOM 7046 C C . ILE C 3 36 ? 74.319 16.169 62.626 1.00 30.12 58 ILE C C 1
ATOM 7047 O O . ILE C 3 36 ? 74.494 17.079 63.433 1.00 29.92 58 ILE C O 1
ATOM 7052 N N . ASN C 3 37 ? 75.086 15.989 61.556 1.00 24.97 59 ASN C N 1
ATOM 7053 C CA . ASN C 3 37 ? 76.266 16.808 61.309 1.00 23.99 59 ASN C CA 1
ATOM 7054 C C . ASN C 3 37 ? 76.024 18.127 60.590 1.00 26.86 59 ASN C C 1
ATOM 7055 O O . ASN C 3 37 ? 76.855 19.028 60.666 1.00 30.23 59 ASN C O 1
ATOM 7060 N N . ASN C 3 38 ? 74.900 18.263 59.897 1.00 18.56 60 ASN C N 1
ATOM 7061 C CA . ASN C 3 38 ? 74.648 19.526 59.219 1.00 20.06 60 ASN C CA 1
ATOM 7062 C C . ASN C 3 38 ? 73.462 20.292 59.796 1.00 22.47 60 ASN C C 1
ATOM 7063 O O . ASN C 3 38 ? 73.020 21.283 59.219 1.00 24.87 60 ASN C O 1
ATOM 7068 N N . VAL C 3 39 ? 72.958 19.838 60.943 1.00 25.71 61 VAL C N 1
ATOM 7069 C CA . VAL C 3 39 ? 71.846 20.516 61.607 1.00 21.29 61 VAL C CA 1
ATOM 7070 C C . VAL C 3 39 ? 72.330 21.580 62.599 1.00 22.92 61 VAL C C 1
ATOM 7071 O O . VAL C 3 39 ? 73.399 21.451 63.196 1.00 27.34 61 VAL C O 1
ATOM 7075 N N . SER C 3 40 ? 71.537 22.636 62.751 1.00 25.54 62 SER C N 1
ATOM 7076 C CA . SER C 3 40 ? 71.797 23.699 63.715 1.00 28.20 62 SER C CA 1
ATOM 7077 C C . SER C 3 40 ? 70.489 23.983 64.404 1.00 24.40 62 SER C C 1
ATOM 7078 O O . SER C 3 40 ? 69.460 24.037 63.746 1.00 25.12 62 SER C O 1
ATOM 7081 N N . VAL C 3 41 ? 70.522 24.183 65.715 1.00 28.45 63 VAL C N 1
ATOM 7082 C CA . VAL C 3 41 ? 69.331 24.605 66.443 1.00 25.94 63 VAL C CA 1
ATOM 7083 C C . VAL C 3 41 ? 69.237 26.127 66.471 1.00 29.51 63 VAL C C 1
ATOM 7084 O O . VAL C 3 41 ? 69.916 26.780 67.264 1.00 30.27 63 VAL C O 1
ATOM 7088 N N . LEU C 3 42 ? 68.396 26.686 65.602 1.00 29.17 64 LEU C N 1
ATOM 7089 C CA . LEU C 3 42 ? 68.143 28.123 65.584 1.00 28.40 64 LEU C CA 1
ATOM 7090 C C . LEU C 3 42 ? 67.592 28.576 66.928 1.00 35.80 64 LEU C C 1
ATOM 7091 O O . LEU C 3 42 ? 68.017 29.593 67.467 1.00 31.78 64 LEU C O 1
ATOM 7096 N N . SER C 3 43 ? 66.623 27.828 67.447 1.00 28.81 65 SER C N 1
ATOM 7097 C CA . SER C 3 43 ? 66.107 28.071 68.786 1.00 22.09 65 SER C CA 1
ATOM 7098 C C . SER C 3 43 ? 65.424 26.828 69.328 1.00 30.93 65 SER C C 1
ATOM 7099 O O . SER C 3 43 ? 65.065 25.920 68.573 1.00 29.48 65 SER C O 1
ATOM 7102 N N . LYS C 3 44 ? 65.300 26.782 70.649 1.00 24.38 66 LYS C N 1
ATOM 7103 C CA . LYS C 3 44 ? 64.517 25.777 71.344 1.00 29.09 66 LYS C CA 1
ATOM 7104 C C . LYS C 3 44 ? 64.010 26.393 72.633 1.00 33.07 66 LYS C C 1
ATOM 7105 O O . LYS C 3 44 ? 64.696 27.205 73.254 1.00 28.74 66 LYS C O 1
ATOM 7111 N N . SER C 3 45 ? 62.798 26.035 73.023 1.00 29.41 67 SER C N 1
ATOM 7112 C CA . SER C 3 45 ? 62.243 26.564 74.258 1.00 28.98 67 SER C CA 1
ATOM 7113 C C . SER C 3 45 ? 62.855 25.839 75.454 1.00 31.65 67 SER C C 1
ATOM 7114 O O . SER C 3 45 ? 63.564 24.837 75.298 1.00 29.49 67 SER C O 1
ATOM 7117 N N . GLN C 3 46 ? 62.579 26.359 76.643 1.00 27.00 68 GLN C N 1
ATOM 7118 C CA . GLN C 3 46 ? 63.141 25.820 77.873 1.00 25.49 68 GLN C CA 1
ATOM 7119 C C . GLN C 3 46 ? 62.673 24.389 78.145 1.00 29.75 68 GLN C C 1
ATOM 7120 O O . GLN C 3 46 ? 63.323 23.640 78.874 1.00 37.19 68 GLN C O 1
ATOM 7126 N N . SER C 3 47 ? 61.556 24.002 77.540 1.00 32.57 69 SER C N 1
ATOM 7127 C CA . SER C 3 47 ? 60.988 22.676 77.768 1.00 31.02 69 SER C CA 1
ATOM 7128 C C . SER C 3 47 ? 61.759 21.574 77.052 1.00 32.00 69 SER C C 1
ATOM 7129 O O . SER C 3 47 ? 61.650 20.399 77.405 1.00 33.09 69 SER C O 1
ATOM 7132 N N . VAL C 3 48 ? 62.547 21.956 76.055 1.00 25.97 70 VAL C N 1
ATOM 7133 C CA . VAL C 3 48 ? 63.237 20.984 75.220 1.00 27.06 70 VAL C CA 1
ATOM 7134 C C . VAL C 3 48 ? 64.510 20.453 75.860 1.00 32.54 70 VAL C C 1
ATOM 7135 O O . VAL C 3 48 ? 65.421 21.224 76.169 1.00 32.78 70 VAL C O 1
ATOM 7139 N N . ASP C 3 49 ? 64.573 19.136 76.038 1.00 24.37 71 ASP C N 1
ATOM 7140 C CA . ASP C 3 49 ? 65.780 18.480 76.515 1.00 25.89 71 ASP C CA 1
ATOM 7141 C C . ASP C 3 49 ? 66.459 17.782 75.351 1.00 33.91 71 ASP C C 1
ATOM 7142 O O . ASP C 3 49 ? 65.988 16.752 74.863 1.00 35.34 71 ASP C O 1
ATOM 7147 N N . GLN C 3 50 ? 67.571 18.344 74.904 1.00 29.12 72 GLN C N 1
ATOM 7148 C CA . GLN C 3 50 ? 68.275 17.818 73.748 1.00 29.99 72 GLN C CA 1
ATOM 7149 C C . GLN C 3 50 ? 69.567 17.113 74.151 1.00 34.16 72 GLN C C 1
ATOM 7150 O O . GLN C 3 50 ? 70.354 17.657 74.923 1.00 32.36 72 GLN C O 1
ATOM 7156 N N . PHE C 3 51 ? 69.792 15.913 73.626 1.00 30.62 73 PHE C N 1
ATOM 7157 C CA . PHE C 3 51 ? 71.013 15.178 73.943 1.00 29.13 73 PHE C CA 1
ATOM 7158 C C . PHE C 3 51 ? 71.408 14.183 72.856 1.00 35.54 73 PHE C C 1
ATOM 7159 O O . PHE C 3 51 ? 70.567 13.712 72.092 1.00 33.67 73 PHE C O 1
ATOM 7167 N N . HIS C 3 52 ? 72.699 13.873 72.799 1.00 29.87 74 HIS C N 1
ATOM 7168 C CA . HIS C 3 52 ? 73.232 12.938 71.818 1.00 31.50 74 HIS C CA 1
ATOM 7169 C C . HIS C 3 52 ? 73.209 11.514 72.361 1.00 36.33 74 HIS C C 1
ATOM 7170 O O . HIS C 3 52 ? 73.190 11.303 73.572 1.00 37.60 74 HIS C O 1
ATOM 7177 N N . LEU C 3 53 ? 73.209 10.540 71.457 1.00 29.47 75 LEU C N 1
ATOM 7178 C CA . LEU C 3 53 ? 73.186 9.136 71.847 1.00 37.26 75 LEU C CA 1
ATOM 7179 C C . LEU C 3 53 ? 73.906 8.271 70.821 1.00 41.63 75 LEU C C 1
ATOM 7180 O O . LEU C 3 53 ? 73.844 8.534 69.622 1.00 33.28 75 LEU C O 1
ATOM 7185 N N . SER C 3 54 ? 74.585 7.234 71.299 1.00 24.33 76 SER C N 1
ATOM 7186 C CA . SER C 3 54 ? 75.274 6.313 70.418 1.00 23.72 76 SER C CA 1
ATOM 7187 C C . SER C 3 54 ? 74.639 4.931 70.508 1.00 33.64 76 SER C C 1
ATOM 7188 O O . SER C 3 54 ? 74.505 4.378 71.596 1.00 38.94 76 SER C O 1
ATOM 7191 N N . ASN C 3 55 ? 74.258 4.381 69.359 1.00 33.02 77 ASN C N 1
ATOM 7192 C CA . ASN C 3 55 ? 73.666 3.058 69.298 1.00 41.71 77 ASN C CA 1
ATOM 7193 C C . ASN C 3 55 ? 72.613 2.919 70.375 1.00 42.62 77 ASN C C 1
ATOM 7194 O O . ASN C 3 55 ? 72.716 2.045 71.228 1.00 38.29 77 ASN C O 1
ATOM 7199 N N . PRO C 3 56 ? 71.637 3.820 70.359 1.00 42.88 78 PRO C N 1
ATOM 7200 C CA . PRO C 3 56 ? 70.617 3.898 71.410 1.00 30.20 78 PRO C CA 1
ATOM 7201 C C . PRO C 3 56 ? 69.715 2.675 71.514 1.00 32.56 78 PRO C C 1
ATOM 7202 O O . PRO C 3 56 ? 69.600 1.894 70.571 1.00 34.61 78 PRO C O 1
ATOM 7206 N N . HIS C 3 57 ? 69.077 2.528 72.670 1.00 29.50 79 HIS C N 1
ATOM 7207 C CA . HIS C 3 57 ? 68.149 1.433 72.911 1.00 32.50 79 HIS C CA 1
ATOM 7208 C C . HIS C 3 57 ? 66.742 1.864 72.522 1.00 28.31 79 HIS C C 1
ATOM 7209 O O . HIS C 3 57 ? 66.343 3.003 72.760 1.00 34.60 79 HIS C O 1
ATOM 7216 N N . TYR C 3 58 ? 65.995 0.948 71.918 1.00 39.63 80 TYR C N 1
ATOM 7217 C CA . TYR C 3 58 ? 64.653 1.247 71.435 1.00 30.79 80 TYR C CA 1
ATOM 7218 C C . TYR C 3 58 ? 63.570 1.138 72.506 1.00 35.38 80 TYR C C 1
ATOM 7219 O O . TYR C 3 58 ? 63.281 0.050 73.003 1.00 39.72 80 TYR C O 1
ATOM 7228 N N . GLU C 3 59 ? 62.969 2.274 72.845 1.00 26.13 81 GLU C N 1
ATOM 7229 C CA . GLU C 3 59 ? 61.846 2.313 73.785 1.00 30.53 81 GLU C CA 1
ATOM 7230 C C . GLU C 3 59 ? 62.233 2.135 75.267 1.00 36.08 81 GLU C C 1
ATOM 7231 O O . GLU C 3 59 ? 61.796 2.912 76.119 1.00 31.21 81 GLU C O 1
ATOM 7237 N N . TYR C 3 60 ? 63.041 1.117 75.561 1.00 30.67 82 TYR C N 1
ATOM 7238 C CA . TYR C 3 60 ? 63.492 0.845 76.931 1.00 26.90 82 TYR C CA 1
ATOM 7239 C C . TYR C 3 60 ? 64.991 0.598 76.996 1.00 32.23 82 TYR C C 1
ATOM 7240 O O . TYR C 3 60 ? 65.566 -0.011 76.097 1.00 35.61 82 TYR C O 1
ATOM 7249 N N . LEU C 3 61 ? 65.615 1.060 78.075 1.00 44.27 83 LEU C N 1
ATOM 7250 C CA . LEU C 3 61 ? 67.028 0.799 78.324 1.00 36.00 83 LEU C CA 1
ATOM 7251 C C . LEU C 3 61 ? 67.308 -0.688 78.178 1.00 39.70 83 LEU C C 1
ATOM 7252 O O . LEU C 3 61 ? 68.335 -1.097 77.632 1.00 49.61 83 LEU C O 1
ATOM 7257 N N . SER C 3 62 ? 66.372 -1.495 78.662 1.00 44.69 84 SER C N 1
ATOM 7258 C CA . SER C 3 62 ? 66.423 -2.931 78.451 1.00 48.65 84 SER C CA 1
ATOM 7259 C C . SER C 3 62 ? 66.473 -3.214 76.953 1.00 53.34 84 SER C C 1
ATOM 7260 O O . SER C 3 62 ? 67.281 -4.018 76.485 1.00 54.03 84 SER C O 1
ATOM 7263 N N . GLY C 3 63 ? 65.600 -2.534 76.212 1.00 53.99 85 GLY C N 1
ATOM 7264 C CA . GLY C 3 63 ? 65.362 -2.809 74.804 1.00 41.09 85 GLY C CA 1
ATOM 7265 C C . GLY C 3 63 ? 66.598 -3.018 73.964 1.00 42.95 85 GLY C C 1
ATOM 7266 O O . GLY C 3 63 ? 67.706 -2.652 74.356 1.00 48.11 85 GLY C O 1
ATOM 7267 N N . GLY C 3 64 ? 66.408 -3.609 72.792 1.00 41.74 86 GLY C N 1
ATOM 7268 C CA . GLY C 3 64 ? 67.509 -3.802 71.873 1.00 51.50 86 GLY C CA 1
ATOM 7269 C C . GLY C 3 64 ? 68.204 -2.489 71.567 1.00 48.63 86 GLY C C 1
ATOM 7270 O O . GLY C 3 64 ? 67.597 -1.419 71.620 1.00 44.00 86 GLY C O 1
ATOM 7271 N N . ALA C 3 65 ? 69.492 -2.570 71.260 1.00 42.52 87 ALA C N 1
ATOM 7272 C CA . ALA C 3 65 ? 70.243 -1.399 70.850 1.00 39.69 87 ALA C CA 1
ATOM 7273 C C . ALA C 3 65 ? 70.342 -1.418 69.337 1.00 48.43 87 ALA C C 1
ATOM 7274 O O . ALA C 3 65 ? 70.542 -2.478 68.745 1.00 53.04 87 ALA C O 1
ATOM 7276 N N . TYR C 3 66 ? 70.190 -0.255 68.710 1.00 37.87 88 TYR C N 1
ATOM 7277 C CA . TYR C 3 66 ? 70.350 -0.149 67.261 1.00 37.29 88 TYR C CA 1
ATOM 7278 C C . TYR C 3 66 ? 71.563 0.709 66.893 1.00 37.36 88 TYR C C 1
ATOM 7279 O O . TYR C 3 66 ? 71.788 1.762 67.485 1.00 36.95 88 TYR C O 1
ATOM 7288 N N . PRO C 3 67 ? 72.362 0.246 65.922 1.00 39.64 89 PRO C N 1
ATOM 7289 C CA . PRO C 3 67 ? 73.618 0.920 65.567 1.00 40.22 89 PRO C CA 1
ATOM 7290 C C . PRO C 3 67 ? 73.377 2.286 64.928 1.00 37.36 89 PRO C C 1
ATOM 7291 O O . PRO C 3 67 ? 72.431 2.426 64.153 1.00 29.54 89 PRO C O 1
ATOM 7295 N N . GLY C 3 68 ? 74.235 3.259 65.235 1.00 36.69 90 GLY C N 1
ATOM 7296 C CA . GLY C 3 68 ? 74.154 4.580 64.647 1.00 31.61 90 GLY C CA 1
ATOM 7297 C C . GLY C 3 68 ? 74.127 5.696 65.678 1.00 29.57 90 GLY C C 1
ATOM 7298 O O . GLY C 3 68 ? 73.631 5.516 66.777 1.00 34.86 90 GLY C O 1
ATOM 7299 N N . GLU C 3 69 ? 74.673 6.850 65.313 1.00 29.76 91 GLU C N 1
ATOM 7300 C CA . GLU C 3 69 ? 74.642 8.040 66.156 1.00 32.04 91 GLU C CA 1
ATOM 7301 C C . GLU C 3 69 ? 73.310 8.766 65.996 1.00 34.23 91 GLU C C 1
ATOM 7302 O O . GLU C 3 69 ? 72.717 8.755 64.912 1.00 28.05 91 GLU C O 1
ATOM 7308 N N . MET C 3 70 ? 72.857 9.409 67.067 1.00 28.05 92 MET C N 1
ATOM 7309 C CA . MET C 3 70 ? 71.554 10.067 67.082 1.00 28.63 92 MET C CA 1
ATOM 7310 C C . MET C 3 70 ? 71.588 11.350 67.894 1.00 31.29 92 MET C C 1
ATOM 7311 O O . MET C 3 70 ? 72.376 11.479 68.837 1.00 31.92 92 MET C O 1
ATOM 7316 N N . GLU C 3 71 ? 70.744 12.306 67.507 1.00 25.69 93 GLU C N 1
ATOM 7317 C CA . GLU C 3 71 ? 70.510 13.500 68.311 1.00 27.10 93 GLU C CA 1
ATOM 7318 C C . GLU C 3 71 ? 69.050 13.500 68.708 1.00 28.64 93 GLU C C 1
ATOM 7319 O O . GLU C 3 71 ? 68.165 13.514 67.852 1.00 27.09 93 GLU C O 1
ATOM 7325 N N . ASN C 3 72 ? 68.794 13.460 70.009 1.00 30.39 94 ASN C N 1
ATOM 7326 C CA . ASN C 3 72 ? 67.451 13.209 70.492 1.00 25.74 94 ASN C CA 1
ATOM 7327 C C . ASN C 3 72 ? 66.858 14.417 71.173 1.00 26.36 94 ASN C C 1
ATOM 7328 O O . ASN C 3 72 ? 67.565 15.178 71.830 1.00 32.49 94 ASN C O 1
ATOM 7333 N N . PHE C 3 73 ? 65.553 14.585 71.017 1.00 24.94 95 PHE C N 1
ATOM 7334 C CA . PHE C 3 73 ? 64.850 15.725 71.581 1.00 25.25 95 PHE C CA 1
ATOM 7335 C C . PHE C 3 73 ? 63.633 15.244 72.340 1.00 26.27 95 PHE C C 1
ATOM 7336 O O . PHE C 3 73 ? 62.864 14.416 71.845 1.00 25.59 95 PHE C O 1
ATOM 7344 N N . THR C 3 74 ? 63.476 15.749 73.556 1.00 23.07 96 THR C N 1
ATOM 7345 C CA . THR C 3 74 ? 62.336 15.398 74.379 1.00 27.59 96 THR C CA 1
ATOM 7346 C C . THR C 3 74 ? 61.788 16.664 75.001 1.00 29.91 96 THR C C 1
ATOM 7347 O O . THR C 3 74 ? 62.457 17.699 75.018 1.00 29.94 96 THR C O 1
ATOM 7351 N N . LEU C 3 75 ? 60.565 16.577 75.503 1.00 24.67 97 LEU C N 1
ATOM 7352 C CA . LEU C 3 75 ? 59.906 17.704 76.123 1.00 22.22 97 LEU C CA 1
ATOM 7353 C C . LEU C 3 75 ? 59.750 17.467 77.623 1.00 30.41 97 LEU C C 1
ATOM 7354 O O . LEU C 3 75 ? 59.291 16.406 78.039 1.00 33.37 97 LEU C O 1
ATOM 7359 N N . LYS C 3 76 ? 60.146 18.454 78.425 1.00 31.30 98 LYS C N 1
ATOM 7360 C CA . LYS C 3 76 ? 59.985 18.390 79.873 1.00 36.31 98 LYS C CA 1
ATOM 7361 C C . LYS C 3 76 ? 58.519 18.538 80.268 1.00 33.85 98 LYS C C 1
ATOM 7362 O O . LYS C 3 76 ? 57.878 19.544 79.966 1.00 35.39 98 LYS C O 1
ATOM 7368 N N . VAL C 3 77 ? 58.005 17.525 80.955 1.00 27.82 99 VAL C N 1
ATOM 7369 C CA . VAL C 3 77 ? 56.612 17.479 81.379 1.00 30.93 99 VAL C CA 1
ATOM 7370 C C . VAL C 3 77 ? 56.413 18.138 82.748 1.00 41.44 99 VAL C C 1
ATOM 7371 O O . VAL C 3 77 ? 57.297 18.100 83.606 1.00 33.20 99 VAL C O 1
ATOM 7375 N N . ASP C 3 78 ? 55.256 18.758 82.941 1.00 36.95 100 ASP C N 1
ATOM 7376 C CA . ASP C 3 78 ? 54.852 19.205 84.266 1.00 33.51 100 ASP C CA 1
ATOM 7377 C C . ASP C 3 78 ? 54.179 18.024 84.952 1.00 34.51 100 ASP C C 1
ATOM 7378 O O . ASP C 3 78 ? 52.986 17.788 84.762 1.00 36.34 100 ASP C O 1
ATOM 7383 N N . LYS C 3 79 ? 54.948 17.273 85.733 1.00 35.62 101 LYS C N 1
ATOM 7384 C CA . LYS C 3 79 ? 54.451 16.025 86.314 1.00 42.01 101 LYS C CA 1
ATOM 7385 C C . LYS C 3 79 ? 53.202 16.204 87.188 1.00 43.07 101 LYS C C 1
ATOM 7386 O O . LYS C 3 79 ? 52.473 15.248 87.435 1.00 47.52 101 LYS C O 1
ATOM 7392 N N . SER C 3 80 ? 52.946 17.425 87.643 1.00 36.42 102 SER C N 1
ATOM 7393 C CA . SER C 3 80 ? 51.806 17.670 88.522 1.00 43.63 102 SER C CA 1
ATOM 7394 C C . SER C 3 80 ? 50.508 17.862 87.747 1.00 48.94 102 SER C C 1
ATOM 7395 O O . SER C 3 80 ? 49.419 17.771 88.314 1.00 58.14 102 SER C O 1
ATOM 7398 N N . LYS C 3 81 ? 50.622 18.145 86.455 1.00 45.48 103 LYS C N 1
ATOM 7399 C CA . LYS C 3 81 ? 49.444 18.344 85.617 1.00 37.22 103 LYS C CA 1
ATOM 7400 C C . LYS C 3 81 ? 49.174 17.096 84.776 1.00 46.28 103 LYS C C 1
ATOM 7401 O O . LYS C 3 81 ? 49.743 16.937 83.691 1.00 49.73 103 LYS C O 1
ATOM 7407 N N . LYS C 3 82 ? 48.322 16.206 85.286 1.00 36.23 104 LYS C N 1
ATOM 7408 C CA . LYS C 3 82 ? 47.972 14.977 84.572 1.00 39.08 104 LYS C CA 1
ATOM 7409 C C . LYS C 3 82 ? 46.879 15.264 83.551 1.00 44.58 104 LYS C C 1
ATOM 7410 O O . LYS C 3 82 ? 45.722 14.881 83.725 1.00 38.94 104 LYS C O 1
ATOM 7416 N N . GLN C 3 83 ? 47.264 15.948 82.481 1.00 37.37 105 GLN C N 1
ATOM 7417 C CA . GLN C 3 83 ? 46.324 16.411 81.475 1.00 34.62 105 GLN C CA 1
ATOM 7418 C C . GLN C 3 83 ? 47.134 16.889 80.286 1.00 33.55 105 GLN C C 1
ATOM 7419 O O . GLN C 3 83 ? 48.362 16.962 80.358 1.00 34.16 105 GLN C O 1
ATOM 7425 N N . ASP C 3 84 ? 46.455 17.234 79.197 1.00 32.59 106 ASP C N 1
ATOM 7426 C CA . ASP C 3 84 ? 47.156 17.644 77.985 1.00 34.46 106 ASP C CA 1
ATOM 7427 C C . ASP C 3 84 ? 48.052 18.859 78.239 1.00 33.77 106 ASP C C 1
ATOM 7428 O O . ASP C 3 84 ? 47.652 19.815 78.908 1.00 36.74 106 ASP C O 1
ATOM 7433 N N . GLN C 3 85 ? 49.270 18.807 77.712 1.00 30.36 107 GLN C N 1
ATOM 7434 C CA . GLN C 3 85 ? 50.195 19.932 77.808 1.00 28.07 107 GLN C CA 1
ATOM 7435 C C . GLN C 3 85 ? 50.653 20.365 76.417 1.00 34.07 107 GLN C C 1
ATOM 7436 O O . GLN C 3 85 ? 51.025 19.536 75.587 1.00 32.03 107 GLN C O 1
ATOM 7442 N N . VAL C 3 86 ? 50.604 21.670 76.175 1.00 27.88 108 VAL C N 1
ATOM 7443 C CA . VAL C 3 86 ? 50.911 22.242 74.875 1.00 26.47 108 VAL C CA 1
ATOM 7444 C C . VAL C 3 86 ? 52.257 22.956 74.902 1.00 32.24 108 VAL C C 1
ATOM 7445 O O . VAL C 3 86 ? 52.575 23.688 75.836 1.00 33.09 108 VAL C O 1
ATOM 7449 N N . PHE C 3 87 ? 53.055 22.744 73.869 1.00 27.82 109 PHE C N 1
ATOM 7450 C CA . PHE C 3 87 ? 54.320 23.441 73.764 1.00 24.42 109 PHE C CA 1
ATOM 7451 C C . PHE C 3 87 ? 54.352 24.216 72.449 1.00 28.87 109 PHE C C 1
ATOM 7452 O O . PHE C 3 87 ? 54.367 23.628 71.368 1.00 23.23 109 PHE C O 1
ATOM 7460 N N . GLU C 3 88 ? 54.314 25.541 72.550 1.00 27.47 110 GLU C N 1
ATOM 7461 C CA . GLU C 3 88 ? 54.370 26.404 71.377 1.00 26.33 110 GLU C CA 1
ATOM 7462 C C . GLU C 3 88 ? 55.814 26.597 70.932 1.00 23.25 110 GLU C C 1
ATOM 7463 O O . GLU C 3 88 ? 56.706 26.741 71.757 1.00 27.14 110 GLU C O 1
ATOM 7469 N N . ASN C 3 89 ? 56.036 26.576 69.621 1.00 32.54 111 ASN C N 1
ATOM 7470 C CA . ASN C 3 89 ? 57.342 26.878 69.042 1.00 25.86 111 ASN C CA 1
ATOM 7471 C C . ASN C 3 89 ? 58.544 26.360 69.823 1.00 24.23 111 ASN C C 1
ATOM 7472 O O . ASN C 3 89 ? 59.460 27.128 70.119 1.00 24.53 111 ASN C O 1
ATOM 7477 N N . PRO C 3 90 ? 58.566 25.052 70.131 1.00 26.74 112 PRO C N 1
ATOM 7478 C CA . PRO C 3 90 ? 59.610 24.506 71.002 1.00 20.19 112 PRO C CA 1
ATOM 7479 C C . PRO C 3 90 ? 60.959 24.305 70.324 1.00 23.90 112 PRO C C 1
ATOM 7480 O O . PRO C 3 90 ? 61.964 24.176 71.013 1.00 25.22 112 PRO C O 1
ATOM 7484 N N . LEU C 3 91 ? 60.992 24.259 68.998 1.00 26.27 113 LEU C N 1
ATOM 7485 C CA . LEU C 3 91 ? 62.217 23.857 68.321 1.00 25.88 113 LEU C CA 1
ATOM 7486 C C . LEU C 3 91 ? 62.250 24.323 66.880 1.00 25.66 113 LEU C C 1
ATOM 7487 O O . LEU C 3 91 ? 61.310 24.101 66.123 1.00 22.02 113 LEU C O 1
ATOM 7492 N N . SER C 3 92 ? 63.345 24.972 66.508 1.00 20.42 114 SER C N 1
ATOM 7493 C CA . SER C 3 92 ? 63.512 25.452 65.156 1.00 20.03 114 SER C CA 1
ATOM 7494 C C . SER C 3 92 ? 64.897 25.059 64.665 1.00 30.08 114 SER C C 1
ATOM 7495 O O . SER C 3 92 ? 65.902 25.325 65.335 1.00 23.23 114 SER C O 1
ATOM 7498 N N . LEU C 3 93 ? 64.942 24.418 63.497 1.00 22.51 115 LEU C N 1
ATOM 7499 C CA . LEU C 3 93 ? 66.172 23.818 62.991 1.00 25.59 115 LEU C CA 1
ATOM 7500 C C . LEU C 3 93 ? 66.536 24.332 61.618 1.00 29.02 115 LEU C C 1
ATOM 7501 O O . LEU C 3 93 ? 65.676 24.768 60.847 1.00 23.95 115 LEU C O 1
ATOM 7506 N N . LYS C 3 94 ? 67.824 24.248 61.314 1.00 24.30 116 LYS C N 1
ATOM 7507 C CA . LYS C 3 94 ? 68.316 24.468 59.965 1.00 23.66 116 LYS C CA 1
ATOM 7508 C C . LYS C 3 94 ? 69.254 23.341 59.614 1.00 25.06 116 LYS C C 1
ATOM 7509 O O . LYS C 3 94 ? 70.013 22.871 60.458 1.00 23.62 116 LYS C O 1
ATOM 7515 N N . PHE C 3 95 ? 69.203 22.902 58.367 1.00 23.45 117 PHE C N 1
ATOM 7516 C CA . PHE C 3 95 ? 70.165 21.938 57.879 1.00 16.79 117 PHE C CA 1
ATOM 7517 C C . PHE C 3 95 ? 70.885 22.626 56.756 1.00 21.16 117 PHE C C 1
ATOM 7518 O O . PHE C 3 95 ? 70.268 22.974 55.754 1.00 24.31 117 PHE C O 1
ATOM 7526 N N . THR C 3 96 ? 72.190 22.821 56.920 1.00 25.34 118 THR C N 1
ATOM 7527 C CA . THR C 3 96 ? 72.956 23.577 55.949 1.00 21.18 118 THR C CA 1
ATOM 7528 C C . THR C 3 96 ? 73.520 22.696 54.854 1.00 25.04 118 THR C C 1
ATOM 7529 O O . THR C 3 96 ? 74.116 21.647 55.122 1.00 25.39 118 THR C O 1
ATOM 7533 N N . ASN C 3 97 ? 73.336 23.135 53.616 1.00 22.97 119 ASN C N 1
ATOM 7534 C CA . ASN C 3 97 ? 73.859 22.417 52.466 1.00 17.87 119 ASN C CA 1
ATOM 7535 C C . ASN C 3 97 ? 73.330 20.993 52.377 1.00 20.51 119 ASN C C 1
ATOM 7536 O O . ASN C 3 97 ? 74.099 20.033 52.461 1.00 25.17 119 ASN C O 1
ATOM 7541 N N . ILE C 3 98 ? 72.019 20.863 52.198 1.00 15.13 120 ILE C N 1
ATOM 7542 C CA . ILE C 3 98 ? 71.381 19.561 52.092 1.00 18.82 120 ILE C CA 1
ATOM 7543 C C . ILE C 3 98 ? 71.528 18.990 50.679 1.00 22.89 120 ILE C C 1
ATOM 7544 O O . ILE C 3 98 ? 71.134 17.848 50.419 1.00 19.42 120 ILE C O 1
ATOM 7549 N N . GLY C 3 99 ? 72.094 19.782 49.772 1.00 20.67 121 GLY C N 1
ATOM 7550 C CA . GLY C 3 99 ? 72.269 19.343 48.399 1.00 20.04 121 GLY C CA 1
ATOM 7551 C C . GLY C 3 99 ? 72.515 20.498 47.450 1.00 24.63 121 GLY C C 1
ATOM 7552 O O . GLY C 3 99 ? 72.472 21.656 47.853 1.00 26.60 121 GLY C O 1
ATOM 7553 N N . THR C 3 100 ? 72.784 20.177 46.189 1.00 22.97 122 THR C N 1
ATOM 7554 C CA . THR C 3 100 ? 73.092 21.190 45.181 1.00 27.98 122 THR C CA 1
ATOM 7555 C C . THR C 3 100 ? 72.150 21.034 43.996 1.00 26.91 122 THR C C 1
ATOM 7556 O O . THR C 3 100 ? 72.095 19.974 43.372 1.00 29.72 122 THR C O 1
ATOM 7560 N N . VAL C 3 101 ? 71.384 22.080 43.711 1.00 19.50 123 VAL C N 1
ATOM 7561 C CA . VAL C 3 101 ? 70.380 22.023 42.652 1.00 25.16 123 VAL C CA 1
ATOM 7562 C C . VAL C 3 101 ? 70.568 23.190 41.696 1.00 25.88 123 VAL C C 1
ATOM 7563 O O . VAL C 3 101 ? 70.568 24.335 42.127 1.00 33.36 123 VAL C O 1
ATOM 7567 N N . ASN C 3 102 ? 70.710 22.898 40.405 1.00 32.29 124 ASN C N 1
ATOM 7568 C CA . ASN C 3 102 ? 70.946 23.941 39.402 1.00 30.44 124 ASN C CA 1
ATOM 7569 C C . ASN C 3 102 ? 72.195 24.742 39.752 1.00 30.44 124 ASN C C 1
ATOM 7570 O O . ASN C 3 102 ? 72.221 25.957 39.594 1.00 39.91 124 ASN C O 1
ATOM 7575 N N . GLY C 3 103 ? 73.213 24.057 40.262 1.00 31.88 125 GLY C N 1
ATOM 7576 C CA . GLY C 3 103 ? 74.453 24.698 40.655 1.00 28.77 125 GLY C CA 1
ATOM 7577 C C . GLY C 3 103 ? 74.398 25.437 41.984 1.00 32.73 125 GLY C C 1
ATOM 7578 O O . GLY C 3 103 ? 75.396 26.012 42.404 1.00 31.02 125 GLY C O 1
ATOM 7579 N N . LYS C 3 104 ? 73.248 25.410 42.656 1.00 29.85 126 LYS C N 1
ATOM 7580 C CA . LYS C 3 104 ? 73.037 26.240 43.845 1.00 28.94 126 LYS C CA 1
ATOM 7581 C C . LYS C 3 104 ? 72.895 25.454 45.163 1.00 27.44 126 LYS C C 1
ATOM 7582 O O . LYS C 3 104 ? 72.125 24.504 45.242 1.00 22.83 126 LYS C O 1
ATOM 7588 N N . GLN C 3 105 ? 73.598 25.884 46.205 1.00 28.45 127 GLN C N 1
ATOM 7589 C CA . GLN C 3 105 ? 73.415 25.286 47.534 1.00 28.98 127 GLN C CA 1
ATOM 7590 C C . GLN C 3 105 ? 71.987 25.453 48.097 1.00 28.15 127 GLN C C 1
ATOM 7591 O O . GLN C 3 105 ? 71.430 26.555 48.127 1.00 24.00 127 GLN C O 1
ATOM 7597 N N . VAL C 3 106 ? 71.407 24.341 48.533 1.00 24.30 128 VAL C N 1
ATOM 7598 C CA . VAL C 3 106 ? 70.084 24.341 49.133 1.00 25.36 128 VAL C CA 1
ATOM 7599 C C . VAL C 3 106 ? 70.242 24.068 50.620 1.00 22.73 128 VAL C C 1
ATOM 7600 O O . VAL C 3 106 ? 71.077 23.250 51.012 1.00 20.46 128 VAL C O 1
ATOM 7604 N N . ASP C 3 107 ? 69.468 24.783 51.435 1.00 18.58 129 ASP C N 1
ATOM 7605 C CA . ASP C 3 107 ? 69.379 24.554 52.875 1.00 18.23 129 ASP C CA 1
ATOM 7606 C C . ASP C 3 107 ? 67.953 24.141 53.188 1.00 22.53 129 ASP C C 1
ATOM 7607 O O . ASP C 3 107 ? 67.043 24.462 52.430 1.00 22.11 129 ASP C O 1
ATOM 7612 N N . ALA C 3 108 ? 67.756 23.451 54.308 1.00 15.57 130 ALA C N 1
ATOM 7613 C CA . ALA C 3 108 ? 66.411 23.137 54.771 1.00 20.91 130 ALA C CA 1
ATOM 7614 C C . ALA C 3 108 ? 66.156 23.752 56.138 1.00 24.33 130 ALA C C 1
ATOM 7615 O O . ALA C 3 108 ? 67.074 23.981 56.924 1.00 21.84 130 ALA C O 1
ATOM 7617 N N . TYR C 3 109 ? 64.892 24.025 56.411 1.00 24.68 131 TYR C N 1
ATOM 7618 C CA . TYR C 3 109 ? 64.492 24.550 57.690 1.00 20.90 131 TYR C CA 1
ATOM 7619 C C . TYR C 3 109 ? 63.365 23.660 58.154 1.00 25.08 131 TYR C C 1
ATOM 7620 O O . TYR C 3 109 ? 62.502 23.271 57.367 1.00 20.80 131 TYR C O 1
ATOM 7629 N N . LEU C 3 110 ? 63.406 23.299 59.428 1.00 23.15 132 LEU C N 1
ATOM 7630 C CA . LEU C 3 110 ? 62.365 22.484 60.014 1.00 19.98 132 LEU C CA 1
ATOM 7631 C C . LEU C 3 110 ? 61.922 23.152 61.310 1.00 24.03 132 LEU C C 1
ATOM 7632 O O . LEU C 3 110 ? 62.683 23.272 62.267 1.00 21.26 132 LEU C O 1
ATOM 7637 N N . ASN C 3 111 ? 60.683 23.613 61.322 1.00 23.98 133 ASN C N 1
ATOM 7638 C CA . ASN C 3 111 ? 60.189 24.390 62.437 1.00 20.60 133 ASN C CA 1
ATOM 7639 C C . ASN C 3 111 ? 59.041 23.658 63.109 1.00 26.24 133 ASN C C 1
ATOM 7640 O O . ASN C 3 111 ? 58.019 23.389 62.474 1.00 24.10 133 ASN C O 1
ATOM 7645 N N . PHE C 3 112 ? 59.203 23.325 64.385 1.00 21.03 134 PHE C N 1
ATOM 7646 C CA . PHE C 3 112 ? 58.075 22.818 65.157 1.00 26.64 134 PHE C CA 1
ATOM 7647 C C . PHE C 3 112 ? 57.195 23.967 65.638 1.00 27.54 134 PHE C C 1
ATOM 7648 O O . PHE C 3 112 ? 57.516 24.647 66.613 1.00 28.46 134 PHE C O 1
ATOM 7656 N N . ASN C 3 113 ? 56.087 24.178 64.937 1.00 22.70 135 ASN C N 1
ATOM 7657 C CA . ASN C 3 113 ? 55.163 25.253 65.256 1.00 23.07 135 ASN C CA 1
ATOM 7658 C C . ASN C 3 113 ? 54.487 25.020 66.589 1.00 28.62 135 ASN C C 1
ATOM 7659 O O . ASN C 3 113 ? 54.178 25.958 67.316 1.00 21.58 135 ASN C O 1
ATOM 7664 N N . LYS C 3 114 ? 54.248 23.754 66.895 1.00 24.94 136 LYS C N 1
ATOM 7665 C CA . LYS C 3 114 ? 53.585 23.383 68.128 1.00 26.54 136 LYS C CA 1
ATOM 7666 C C . LYS C 3 114 ? 53.750 21.893 68.308 1.00 25.78 136 LYS C C 1
ATOM 7667 O O . LYS C 3 114 ? 53.759 21.143 67.331 1.00 22.16 136 LYS C O 1
ATOM 7673 N N . VAL C 3 115 ? 53.917 21.467 69.553 1.00 24.91 137 VAL C N 1
ATOM 7674 C CA . VAL C 3 115 ? 53.832 20.052 69.876 1.00 23.93 137 VAL C CA 1
ATOM 7675 C C . VAL C 3 115 ? 52.898 19.876 71.049 1.00 30.03 137 VAL C C 1
ATOM 7676 O O . VAL C 3 115 ? 53.099 20.472 72.113 1.00 27.58 137 VAL C O 1
ATOM 7680 N N . THR C 3 116 ? 51.868 19.061 70.844 1.00 26.45 138 THR C N 1
ATOM 7681 C CA . THR C 3 116 ? 50.850 18.861 71.854 1.00 24.16 138 THR C CA 1
ATOM 7682 C C . THR C 3 116 ? 50.948 17.454 72.438 1.00 32.29 138 THR C C 1
ATOM 7683 O O . THR C 3 116 ? 50.871 16.451 71.712 1.00 31.42 138 THR C O 1
ATOM 7687 N N . LEU C 3 117 ? 51.147 17.397 73.752 1.00 28.66 139 LEU C N 1
ATOM 7688 C CA . LEU C 3 117 ? 51.198 16.139 74.488 1.00 33.64 139 LEU C CA 1
ATOM 7689 C C . LEU C 3 117 ? 49.824 15.818 75.063 1.00 33.62 139 LEU C C 1
ATOM 7690 O O . LEU C 3 117 ? 49.329 16.531 75.935 1.00 30.77 139 LEU C O 1
ATOM 7695 N N . HIS C 3 118 ? 49.208 14.754 74.553 1.00 28.95 140 HIS C N 1
ATOM 7696 C CA . HIS C 3 118 ? 47.877 14.328 74.979 1.00 26.53 140 HIS C CA 1
ATOM 7697 C C . HIS C 3 118 ? 47.967 13.257 76.063 1.00 31.32 140 HIS C C 1
ATOM 7698 O O . HIS C 3 118 ? 48.412 12.136 75.797 1.00 27.91 140 HIS C O 1
ATOM 7705 N N . TYR C 3 119 ? 47.531 13.594 77.273 1.00 27.14 141 TYR C N 1
ATOM 7706 C CA . TYR C 3 119 ? 47.599 12.654 78.386 1.00 28.37 141 TYR C CA 1
ATOM 7707 C C . TYR C 3 119 ? 46.714 11.439 78.129 1.00 29.41 141 TYR C C 1
ATOM 7708 O O . TYR C 3 119 ? 45.532 11.574 77.827 1.00 32.97 141 TYR C O 1
ATOM 7717 N N . LEU C 3 120 ? 47.296 10.249 78.257 1.00 32.22 142 LEU C N 1
ATOM 7718 C CA . LEU C 3 120 ? 46.574 9.004 77.988 1.00 33.83 142 LEU C CA 1
ATOM 7719 C C . LEU C 3 120 ? 45.552 8.609 79.060 1.00 38.65 142 LEU C C 1
ATOM 7720 O O . LEU C 3 120 ? 44.645 7.824 78.787 1.00 35.09 142 LEU C O 1
ATOM 7725 N N . ASN C 3 121 ? 45.695 9.148 80.270 1.00 35.20 143 ASN C N 1
ATOM 7726 C CA . ASN C 3 121 ? 44.821 8.767 81.383 1.00 38.05 143 ASN C CA 1
ATOM 7727 C C . ASN C 3 121 ? 44.721 7.257 81.588 1.00 31.60 143 ASN C C 1
ATOM 7728 O O . ASN C 3 121 ? 43.627 6.723 81.758 1.00 37.48 143 ASN C O 1
ATOM 7733 N N . THR C 3 122 ? 45.860 6.574 81.569 1.00 39.62 144 THR C N 1
ATOM 7734 C CA . THR C 3 122 ? 45.897 5.147 81.875 1.00 38.13 144 THR C CA 1
ATOM 7735 C C . THR C 3 122 ? 46.727 4.902 83.135 1.00 41.09 144 THR C C 1
ATOM 7736 O O . THR C 3 122 ? 47.534 5.746 83.537 1.00 38.42 144 THR C O 1
ATOM 7740 N N . ALA C 3 123 ? 46.531 3.746 83.758 1.00 43.36 145 ALA C N 1
ATOM 7741 C CA . ALA C 3 123 ? 47.351 3.373 84.907 1.00 46.21 145 ALA C CA 1
ATOM 7742 C C . ALA C 3 123 ? 48.822 3.537 84.547 1.00 31.48 145 ALA C C 1
ATOM 7743 O O . ALA C 3 123 ? 49.615 4.063 85.327 1.00 40.39 145 ALA C O 1
ATOM 7745 N N . GLN C 3 124 ? 49.182 3.086 83.354 1.00 31.20 146 GLN C N 1
ATOM 7746 C CA . GLN C 3 124 ? 50.549 3.236 82.881 1.00 36.40 146 GLN C CA 1
ATOM 7747 C C . GLN C 3 124 ? 50.986 4.702 82.876 1.00 33.92 146 GLN C C 1
ATOM 7748 O O . GLN C 3 124 ? 52.061 5.040 83.372 1.00 37.86 146 GLN C O 1
ATOM 7754 N N . ALA C 3 125 ? 50.149 5.568 82.318 1.00 36.33 147 ALA C N 1
ATOM 7755 C CA . ALA C 3 125 ? 50.466 6.991 82.248 1.00 39.41 147 ALA C CA 1
ATOM 7756 C C . ALA C 3 125 ? 50.598 7.595 83.640 1.00 35.40 147 ALA C C 1
ATOM 7757 O O . ALA C 3 125 ? 51.518 8.364 83.907 1.00 35.96 147 ALA C O 1
ATOM 7759 N N . GLU C 3 126 ? 49.672 7.246 84.528 1.00 46.32 148 GLU C N 1
ATOM 7760 C CA . GLU C 3 126 ? 49.700 7.771 85.890 1.00 40.22 148 GLU C CA 1
ATOM 7761 C C . GLU C 3 126 ? 50.977 7.327 86.593 1.00 35.63 148 GLU C C 1
ATOM 7762 O O . GLU C 3 126 ? 51.678 8.124 87.220 1.00 33.22 148 GLU C O 1
ATOM 7768 N N . SER C 3 127 ? 51.288 6.045 86.455 1.00 35.85 149 SER C N 1
ATOM 7769 C CA . SER C 3 127 ? 52.512 5.502 87.017 1.00 39.45 149 SER C CA 1
ATOM 7770 C C . SER C 3 127 ? 53.729 6.279 86.526 1.00 42.08 149 SER C C 1
ATOM 7771 O O . SER C 3 127 ? 54.587 6.672 87.317 1.00 36.93 149 SER C O 1
ATOM 7774 N N . GLU C 3 128 ? 53.802 6.505 85.216 1.00 40.85 150 GLU C N 1
ATOM 7775 C CA . GLU C 3 128 ? 54.906 7.266 84.641 1.00 33.51 150 GLU C CA 1
ATOM 7776 C C . GLU C 3 128 ? 54.986 8.664 85.242 1.00 27.18 150 GLU C C 1
ATOM 7777 O O . GLU C 3 128 ? 56.068 9.150 85.571 1.00 36.12 150 GLU C O 1
ATOM 7783 N N . MET C 3 129 ? 53.833 9.298 85.402 1.00 30.88 151 MET C N 1
ATOM 7784 C CA . MET C 3 129 ? 53.776 10.652 85.926 1.00 35.34 151 MET C CA 1
ATOM 7785 C C . MET C 3 129 ? 54.242 10.739 87.386 1.00 44.58 151 MET C C 1
ATOM 7786 O O . MET C 3 129 ? 54.787 11.758 87.811 1.00 37.11 151 MET C O 1
ATOM 7791 N N . ASN C 3 130 ? 54.043 9.667 88.147 1.00 43.55 152 ASN C N 1
ATOM 7792 C CA . ASN C 3 130 ? 54.449 9.654 89.552 1.00 38.95 152 ASN C CA 1
ATOM 7793 C C . ASN C 3 130 ? 55.857 9.110 89.802 1.00 47.23 152 ASN C C 1
ATOM 7794 O O . ASN C 3 130 ? 56.376 9.219 90.910 1.00 46.00 152 ASN C O 1
ATOM 7799 N N . SER C 3 131 ? 56.478 8.524 88.784 1.00 39.16 153 SER C N 1
ATOM 7800 C CA . SER C 3 131 ? 57.855 8.072 88.927 1.00 35.80 153 SER C CA 1
ATOM 7801 C C . SER C 3 131 ? 58.785 9.252 89.166 1.00 44.43 153 SER C C 1
ATOM 7802 O O . SER C 3 131 ? 58.766 10.238 88.423 1.00 51.12 153 SER C O 1
ATOM 7805 N N . ALA C 3 132 ? 59.602 9.155 90.207 1.00 40.08 154 ALA C N 1
ATOM 7806 C CA . ALA C 3 132 ? 60.565 10.207 90.503 1.00 41.79 154 ALA C CA 1
ATOM 7807 C C . ALA C 3 132 ? 61.651 10.203 89.443 1.00 39.61 154 ALA C C 1
ATOM 7808 O O . ALA C 3 132 ? 62.431 11.144 89.334 1.00 44.00 154 ALA C O 1
ATOM 7810 N N . GLN C 3 133 ? 61.696 9.134 88.658 1.00 40.32 155 GLN C N 1
ATOM 7811 C CA . GLN C 3 133 ? 62.757 8.966 87.682 1.00 46.36 155 GLN C CA 1
ATOM 7812 C C . GLN C 3 133 ? 62.423 9.518 86.292 1.00 38.45 155 GLN C C 1
ATOM 7813 O O . GLN C 3 133 ? 63.322 9.806 85.512 1.00 48.40 155 GLN C O 1
ATOM 7819 N N . LYS C 3 134 ? 61.139 9.669 85.988 1.00 35.37 156 LYS C N 1
ATOM 7820 C CA . LYS C 3 134 ? 60.711 10.058 84.644 1.00 32.22 156 LYS C CA 1
ATOM 7821 C C . LYS C 3 134 ? 60.354 11.536 84.598 1.00 40.84 156 LYS C C 1
ATOM 7822 O O . LYS C 3 134 ? 59.682 12.039 85.494 1.00 42.28 156 LYS C O 1
ATOM 7828 N N . SER C 3 135 ? 60.783 12.228 83.545 1.00 36.82 157 SER C N 1
ATOM 7829 C CA . SER C 3 135 ? 60.553 13.667 83.453 1.00 36.04 157 SER C CA 1
ATOM 7830 C C . SER C 3 135 ? 60.172 14.205 82.065 1.00 34.45 157 SER C C 1
ATOM 7831 O O . SER C 3 135 ? 59.544 15.256 81.969 1.00 38.40 157 SER C O 1
ATOM 7834 N N . THR C 3 136 ? 60.554 13.498 81.002 1.00 37.56 158 THR C N 1
ATOM 7835 C CA . THR C 3 136 ? 60.317 13.982 79.636 1.00 30.62 158 THR C CA 1
ATOM 7836 C C . THR C 3 136 ? 59.529 12.999 78.769 1.00 37.24 158 THR C C 1
ATOM 7837 O O . THR C 3 136 ? 59.382 11.821 79.120 1.00 31.12 158 THR C O 1
ATOM 7841 N N . VAL C 3 137 ? 59.030 13.510 77.640 1.00 30.06 159 VAL C N 1
ATOM 7842 C CA . VAL C 3 137 ? 58.358 12.712 76.616 1.00 24.52 159 VAL C CA 1
ATOM 7843 C C . VAL C 3 137 ? 59.090 12.867 75.282 1.00 28.13 159 VAL C C 1
ATOM 7844 O O . VAL C 3 137 ? 59.441 13.978 74.887 1.00 29.84 159 VAL C O 1
ATOM 7848 N N . GLU C 3 138 ? 59.329 11.752 74.595 1.00 32.89 160 GLU C N 1
ATOM 7849 C CA . GLU C 3 138 ? 59.977 11.761 73.285 1.00 25.22 160 GLU C CA 1
ATOM 7850 C C . GLU C 3 138 ? 59.137 12.521 72.264 1.00 26.30 160 GLU C C 1
ATOM 7851 O O . GLU C 3 138 ? 57.914 12.392 72.259 1.00 29.11 160 GLU C O 1
ATOM 7857 N N . PHE C 3 139 ? 59.769 13.301 71.388 1.00 23.83 161 PHE C N 1
ATOM 7858 C CA . PHE C 3 139 ? 59.017 13.862 70.256 1.00 18.67 161 PHE C CA 1
ATOM 7859 C C . PHE C 3 139 ? 59.726 13.855 68.902 1.00 24.80 161 PHE C C 1
ATOM 7860 O O . PHE C 3 139 ? 59.076 13.814 67.865 1.00 22.60 161 PHE C O 1
ATOM 7868 N N . PHE C 3 140 ? 61.052 13.842 68.898 1.00 23.96 162 PHE C N 1
ATOM 7869 C CA . PHE C 3 140 ? 61.773 14.048 67.659 1.00 20.74 162 PHE C CA 1
ATOM 7870 C C . PHE C 3 140 ? 63.224 13.604 67.800 1.00 28.68 162 PHE C C 1
ATOM 7871 O O . PHE C 3 140 ? 63.828 13.743 68.870 1.00 26.44 162 PHE C O 1
ATOM 7879 N N . SER C 3 141 ? 63.770 13.051 66.725 1.00 23.37 163 SER C N 1
ATOM 7880 C CA . SER C 3 141 ? 65.184 12.705 66.676 1.00 19.87 163 SER C CA 1
ATOM 7881 C C . SER C 3 141 ? 65.722 12.769 65.256 1.00 23.23 163 SER C C 1
ATOM 7882 O O . SER C 3 141 ? 64.975 12.675 64.286 1.00 23.13 163 SER C O 1
ATOM 7885 N N . ILE C 3 142 ? 67.033 12.927 65.147 1.00 24.05 164 ILE C N 1
ATOM 7886 C CA . ILE C 3 142 ? 67.704 12.915 63.868 1.00 27.89 164 ILE C CA 1
ATOM 7887 C C . ILE C 3 142 ? 68.720 11.785 63.909 1.00 23.66 164 ILE C C 1
ATOM 7888 O O . ILE C 3 142 ? 69.549 11.728 64.815 1.00 24.27 164 ILE C O 1
ATOM 7893 N N . SER C 3 143 ? 68.656 10.886 62.937 1.00 18.39 165 SER C N 1
ATOM 7894 C CA . SER C 3 143 ? 69.608 9.781 62.875 1.00 18.21 165 SER C CA 1
ATOM 7895 C C . SER C 3 143 ? 69.393 9.038 61.582 1.00 23.16 165 SER C C 1
ATOM 7896 O O . SER C 3 143 ? 68.402 9.266 60.890 1.00 24.47 165 SER C O 1
ATOM 7899 N N . GLU C 3 144 ? 70.305 8.122 61.274 1.00 22.79 166 GLU C N 1
ATOM 7900 C CA . GLU C 3 144 ? 70.095 7.194 60.180 1.00 23.83 166 GLU C CA 1
ATOM 7901 C C . GLU C 3 144 ? 69.947 5.752 60.661 1.00 26.65 166 GLU C C 1
ATOM 7902 O O . GLU C 3 144 ? 70.378 4.819 59.992 1.00 31.72 166 GLU C O 1
ATOM 7908 N N . LEU C 3 145 ? 69.327 5.575 61.819 1.00 24.05 167 LEU C N 1
ATOM 7909 C CA . LEU C 3 145 ? 69.062 4.235 62.326 1.00 21.98 167 LEU C CA 1
ATOM 7910 C C . LEU C 3 145 ? 68.205 3.439 61.348 1.00 30.04 167 LEU C C 1
ATOM 7911 O O . LEU C 3 145 ? 68.428 2.246 61.166 1.00 32.90 167 LEU C O 1
ATOM 7916 N N . TRP C 3 146 ? 67.229 4.103 60.721 1.00 26.50 168 TRP C N 1
ATOM 7917 C CA . TRP C 3 146 ? 66.225 3.411 59.909 1.00 27.35 168 TRP C CA 1
ATOM 7918 C C . TRP C 3 146 ? 66.350 3.678 58.410 1.00 35.46 168 TRP C C 1
ATOM 7919 O O . TRP C 3 146 ? 66.213 2.755 57.595 1.00 25.77 168 TRP C O 1
ATOM 7930 N N . GLU C 3 147 ? 66.605 4.937 58.067 1.00 24.42 169 GLU C N 1
ATOM 7931 C CA . GLU C 3 147 ? 66.788 5.359 56.686 1.00 29.12 169 GLU C CA 1
ATOM 7932 C C . GLU C 3 147 ? 67.878 6.420 56.629 1.00 25.26 169 GLU C C 1
ATOM 7933 O O . GLU C 3 147 ? 68.179 7.064 57.632 1.00 25.44 169 GLU C O 1
ATOM 7939 N N . SER C 3 148 ? 68.464 6.605 55.452 1.00 25.77 170 SER C N 1
ATOM 7940 C CA . SER C 3 148 ? 69.513 7.601 55.276 1.00 28.33 170 SER C CA 1
ATOM 7941 C C . SER C 3 148 ? 68.941 9.016 55.300 1.00 21.52 170 SER C C 1
ATOM 7942 O O . SER C 3 148 ? 67.770 9.227 54.988 1.00 20.46 170 SER C O 1
ATOM 7945 N N . ASN C 3 149 ? 69.779 9.977 55.671 1.00 22.64 171 ASN C N 1
ATOM 7946 C CA . ASN C 3 149 ? 69.382 11.380 55.716 1.00 27.72 171 ASN C CA 1
ATOM 7947 C C . ASN C 3 149 ? 67.904 11.573 56.032 1.00 26.81 171 ASN C C 1
ATOM 7948 O O . ASN C 3 149 ? 67.137 12.025 55.186 1.00 29.31 171 ASN C O 1
ATOM 7953 N N . ALA C 3 150 ? 67.510 11.232 57.252 1.00 21.38 172 ALA C N 1
ATOM 7954 C CA . ALA C 3 150 ? 66.118 11.366 57.656 1.00 26.81 172 ALA C CA 1
ATOM 7955 C C . ALA C 3 150 ? 65.982 11.765 59.119 1.00 24.46 172 ALA C C 1
ATOM 7956 O O . ALA C 3 150 ? 66.929 11.652 59.896 1.00 24.33 172 ALA C O 1
ATOM 7958 N N . PHE C 3 151 ? 64.794 12.232 59.484 1.00 17.49 173 PHE C N 1
ATOM 7959 C CA . PHE C 3 151 ? 64.495 12.584 60.864 1.00 20.25 173 PHE C CA 1
ATOM 7960 C C . PHE C 3 151 ? 63.262 11.809 61.314 1.00 23.77 173 PHE C C 1
ATOM 7961 O O . PHE C 3 151 ? 62.502 11.307 60.488 1.00 20.40 173 PHE C O 1
ATOM 7969 N N . GLU C 3 152 ? 63.075 11.701 62.624 1.00 21.44 174 GLU C N 1
ATOM 7970 C CA . GLU C 3 152 ? 61.976 10.915 63.167 1.00 21.26 174 GLU C CA 1
ATOM 7971 C C . GLU C 3 152 ? 61.100 11.706 64.132 1.00 24.75 174 GLU C C 1
ATOM 7972 O O . GLU C 3 152 ? 61.598 12.486 64.942 1.00 27.22 174 GLU C O 1
ATOM 7978 N N . ILE C 3 153 ? 59.791 11.493 64.040 1.00 21.20 175 ILE C N 1
ATOM 7979 C CA . ILE C 3 153 ? 58.847 12.146 64.930 1.00 20.37 175 ILE C CA 1
ATOM 7980 C C . ILE C 3 153 ? 57.970 11.082 65.562 1.00 25.27 175 ILE C C 1
ATOM 7981 O O . ILE C 3 153 ? 57.512 10.163 64.882 1.00 20.01 175 ILE C O 1
ATOM 7986 N N . GLY C 3 154 ? 57.733 11.211 66.864 1.00 23.56 176 GLY C N 1
ATOM 7987 C CA . GLY C 3 154 ? 56.996 10.203 67.604 1.00 21.49 176 GLY C CA 1
ATOM 7988 C C . GLY C 3 154 ? 57.355 10.195 69.084 1.00 24.02 176 GLY C C 1
ATOM 7989 O O . GLY C 3 154 ? 58.189 10.982 69.537 1.00 23.00 176 GLY C O 1
ATOM 7990 N N . ASN C 3 155 ? 56.734 9.292 69.836 1.00 20.32 177 ASN C N 1
ATOM 7991 C CA . ASN C 3 155 ? 56.896 9.272 71.278 1.00 21.29 177 ASN C CA 1
ATOM 7992 C C . ASN C 3 155 ? 57.525 7.976 71.791 1.00 30.53 177 ASN C C 1
ATOM 7993 O O . ASN C 3 155 ? 57.339 7.601 72.949 1.00 28.89 177 ASN C O 1
ATOM 7998 N N . VAL C 3 156 ? 58.261 7.291 70.921 1.00 26.99 178 VAL C N 1
ATOM 7999 C CA . VAL C 3 156 ? 59.033 6.125 71.329 1.00 29.25 178 VAL C CA 1
ATOM 8000 C C . VAL C 3 156 ? 60.423 6.554 71.812 1.00 33.79 178 VAL C C 1
ATOM 8001 O O . VAL C 3 156 ? 61.241 7.024 71.014 1.00 29.04 178 VAL C O 1
ATOM 8005 N N . PRO C 3 157 ? 60.697 6.393 73.124 1.00 29.99 179 PRO C N 1
ATOM 8006 C CA . PRO C 3 157 ? 61.974 6.862 73.671 1.00 28.30 179 PRO C CA 1
ATOM 8007 C C . PRO C 3 157 ? 63.167 6.182 73.041 1.00 29.65 179 PRO C C 1
ATOM 8008 O O . PRO C 3 157 ? 63.114 5.005 72.697 1.00 26.92 179 PRO C O 1
ATOM 8012 N N . TYR C 3 158 ? 64.230 6.950 72.863 1.00 25.72 180 TYR C N 1
ATOM 8013 C CA . TYR C 3 158 ? 65.541 6.393 72.590 1.00 30.24 180 TYR C CA 1
ATOM 8014 C C . TYR C 3 158 ? 66.392 6.708 73.815 1.00 30.98 180 TYR C C 1
ATOM 8015 O O . TYR C 3 158 ? 66.473 7.862 74.232 1.00 33.26 180 TYR C O 1
ATOM 8024 N N . VAL C 3 159 ? 67.000 5.683 74.406 1.00 32.75 181 VAL C N 1
ATOM 8025 C CA . VAL C 3 159 ? 67.645 5.860 75.702 1.00 32.25 181 VAL C CA 1
ATOM 8026 C C . VAL C 3 159 ? 68.999 5.198 75.819 1.00 29.11 181 VAL C C 1
ATOM 8027 O O . VAL C 3 159 ? 69.358 4.320 75.033 1.00 33.32 181 VAL C O 1
ATOM 8031 N N . ASP C 3 160 ? 69.750 5.665 76.809 1.00 34.22 182 ASP C N 1
ATOM 8032 C CA . ASP C 3 160 ? 70.895 4.942 77.334 1.00 33.49 182 ASP C CA 1
ATOM 8033 C C . ASP C 3 160 ? 70.925 5.120 78.856 1.00 45.33 182 ASP C C 1
ATOM 8034 O O . ASP C 3 160 ? 70.072 5.817 79.425 1.00 38.03 182 ASP C O 1
ATOM 8039 N N . ALA C 3 161 ? 71.888 4.478 79.511 1.00 39.34 183 ALA C N 1
ATOM 8040 C CA . ALA C 3 161 ? 71.984 4.528 80.967 1.00 40.63 183 ALA C CA 1
ATOM 8041 C C . ALA C 3 161 ? 71.955 5.970 81.470 1.00 43.48 183 ALA C C 1
ATOM 8042 O O . ALA C 3 161 ? 71.251 6.298 82.428 1.00 41.87 183 ALA C O 1
ATOM 8044 N N . ASN C 3 162 ? 72.698 6.835 80.791 1.00 40.67 184 ASN C N 1
ATOM 8045 C CA . ASN C 3 162 ? 72.834 8.222 81.210 1.00 38.62 184 ASN C CA 1
ATOM 8046 C C . ASN C 3 162 ? 71.611 9.093 80.903 1.00 41.36 184 ASN C C 1
ATOM 8047 O O . ASN C 3 162 ? 71.569 10.264 81.280 1.00 39.60 184 ASN C O 1
ATOM 8052 N N . HIS C 3 163 ? 70.623 8.521 80.218 1.00 38.83 185 HIS C N 1
ATOM 8053 C CA . HIS C 3 163 ? 69.382 9.227 79.893 1.00 40.70 185 HIS C CA 1
ATOM 8054 C C . HIS C 3 163 ? 68.219 8.247 79.914 1.00 42.92 185 HIS C C 1
ATOM 8055 O O . HIS C 3 163 ? 67.782 7.781 78.860 1.00 45.51 185 HIS C O 1
ATOM 8062 N N . ASP C 3 164 ? 67.714 7.928 81.099 1.00 39.04 186 ASP C N 1
ATOM 8063 C CA . ASP C 3 164 ? 66.630 6.958 81.212 1.00 36.32 186 ASP C CA 1
ATOM 8064 C C . ASP C 3 164 ? 65.443 7.589 81.920 1.00 34.50 186 ASP C C 1
ATOM 8065 O O . ASP C 3 164 ? 64.857 6.994 82.817 1.00 39.55 186 ASP C O 1
ATOM 8070 N N . TYR C 3 165 ? 65.091 8.805 81.511 1.00 41.78 187 TYR C N 1
ATOM 8071 C CA . TYR C 3 165 ? 64.026 9.559 82.170 1.00 28.83 187 TYR C CA 1
ATOM 8072 C C . TYR C 3 165 ? 62.856 9.900 81.245 1.00 34.78 187 TYR C C 1
ATOM 8073 O O . TYR C 3 165 ? 62.111 10.844 81.491 1.00 37.52 187 TYR C O 1
ATOM 8082 N N . ILE C 3 166 ? 62.678 9.129 80.185 1.00 34.52 188 ILE C N 1
ATOM 8083 C CA . ILE C 3 166 ? 61.609 9.441 79.250 1.00 25.93 188 ILE C CA 1
ATOM 8084 C C . ILE C 3 166 ? 60.403 8.541 79.485 1.00 29.37 188 ILE C C 1
ATOM 8085 O O . ILE C 3 166 ? 60.538 7.330 79.611 1.00 34.31 188 ILE C O 1
ATOM 8090 N N . MET C 3 167 ? 59.220 9.136 79.548 1.00 30.66 189 MET C N 1
ATOM 8091 C CA . MET C 3 167 ? 58.013 8.371 79.825 1.00 34.33 189 MET C CA 1
ATOM 8092 C C . MET C 3 167 ? 57.636 7.448 78.678 1.00 39.20 189 MET C C 1
ATOM 8093 O O . MET C 3 167 ? 57.667 7.834 77.505 1.00 33.56 189 MET C O 1
ATOM 8098 N N . ASN C 3 168 ? 57.305 6.212 79.024 1.00 27.31 190 ASN C N 1
ATOM 8099 C CA . ASN C 3 168 ? 56.732 5.300 78.058 1.00 37.61 190 ASN C CA 1
ATOM 8100 C C . ASN C 3 168 ? 55.224 5.360 78.197 1.00 41.54 190 ASN C C 1
ATOM 8101 O O . ASN C 3 168 ? 54.699 5.140 79.289 1.00 34.31 190 ASN C O 1
ATOM 8106 N N . LYS C 3 169 ? 54.536 5.697 77.108 1.00 28.76 191 LYS C N 1
ATOM 8107 C CA . LYS C 3 169 ? 53.074 5.606 77.051 1.00 22.54 191 LYS C CA 1
ATOM 8108 C C . LYS C 3 169 ? 52.330 6.474 78.064 1.00 24.92 191 LYS C C 1
ATOM 8109 O O . LYS C 3 169 ? 51.287 6.070 78.584 1.00 34.06 191 LYS C O 1
ATOM 8115 N N . ALA C 3 170 ? 52.853 7.660 78.340 1.00 28.67 192 ALA C N 1
ATOM 8116 C CA . ALA C 3 170 ? 52.160 8.611 79.207 1.00 28.34 192 ALA C CA 1
ATOM 8117 C C . ALA C 3 170 ? 51.334 9.617 78.394 1.00 33.98 192 ALA C C 1
ATOM 8118 O O . ALA C 3 170 ? 50.212 9.980 78.771 1.00 27.74 192 ALA C O 1
ATOM 8120 N N . PHE C 3 171 ? 51.908 10.059 77.278 1.00 32.71 193 PHE C N 1
ATOM 8121 C CA . PHE C 3 171 ? 51.218 10.940 76.339 1.00 28.62 193 PHE C CA 1
ATOM 8122 C C . PHE C 3 171 ? 51.389 10.438 74.905 1.00 29.03 193 PHE C C 1
ATOM 8123 O O . PHE C 3 171 ? 52.448 9.914 74.549 1.00 28.72 193 PHE C O 1
ATOM 8131 N N . TRP C 3 172 ? 50.353 10.590 74.084 1.00 27.55 194 TRP C N 1
ATOM 8132 C CA . TRP C 3 172 ? 50.562 10.580 72.635 1.00 26.79 194 TRP C CA 1
ATOM 8133 C C . TRP C 3 172 ? 50.782 12.025 72.181 1.00 31.85 194 TRP C C 1
ATOM 8134 O O . TRP C 3 172 ? 50.352 12.964 72.850 1.00 29.53 194 TRP C O 1
ATOM 8145 N N . ILE C 3 173 ? 51.481 12.209 71.070 1.00 25.09 195 ILE C N 1
ATOM 8146 C CA . ILE C 3 173 ? 51.868 13.549 70.666 1.00 23.37 195 ILE C CA 1
ATOM 8147 C C . ILE C 3 173 ? 51.222 13.932 69.344 1.00 23.02 195 ILE C C 1
ATOM 8148 O O . ILE C 3 173 ? 50.823 13.069 68.566 1.00 29.16 195 ILE C O 1
ATOM 8153 N N . ASP C 3 174 ? 51.100 15.235 69.125 1.00 24.36 196 ASP C N 1
ATOM 8154 C CA . ASP C 3 174 ? 50.712 15.797 67.842 1.00 23.70 196 ASP C CA 1
ATOM 8155 C C . ASP C 3 174 ? 51.669 16.942 67.588 1.00 29.79 196 ASP C C 1
ATOM 8156 O O . ASP C 3 174 ? 51.633 17.955 68.302 1.00 22.05 196 ASP C O 1
ATOM 8161 N N . ALA C 3 175 ? 52.538 16.766 66.596 1.00 22.17 197 ALA C N 1
ATOM 8162 C CA . ALA C 3 175 ? 53.496 17.792 66.222 1.00 23.07 197 ALA C CA 1
ATOM 8163 C C . ALA C 3 175 ? 53.001 18.495 64.973 1.00 27.21 197 ALA C C 1
ATOM 8164 O O . ALA C 3 175 ? 52.583 17.841 64.009 1.00 26.08 197 ALA C O 1
ATOM 8166 N N . ASP C 3 176 ? 53.047 19.824 65.003 1.00 22.73 198 ASP C N 1
ATOM 8167 C CA . ASP C 3 176 ? 52.701 20.667 63.863 1.00 21.61 198 ASP C CA 1
ATOM 8168 C C . ASP C 3 176 ? 54.005 21.283 63.352 1.00 25.01 198 ASP C C 1
ATOM 8169 O O . ASP C 3 176 ? 54.646 22.060 64.060 1.00 18.26 198 ASP C O 1
ATOM 8174 N N . VAL C 3 177 ? 54.391 20.934 62.125 1.00 15.43 199 VAL C N 1
ATOM 8175 C CA . VAL C 3 177 ? 55.753 21.163 61.653 1.00 16.36 199 VAL C CA 1
ATOM 8176 C C . VAL C 3 177 ? 55.783 21.810 60.269 1.00 28.38 199 VAL C C 1
ATOM 8177 O O . VAL C 3 177 ? 55.000 21.453 59.385 1.00 20.07 199 VAL C O 1
ATOM 8181 N N . THR C 3 178 ? 56.705 22.741 60.067 1.00 22.27 200 THR C N 1
ATOM 8182 C CA . THR C 3 178 ? 56.831 23.363 58.755 1.00 18.19 200 THR C CA 1
ATOM 8183 C C . THR C 3 178 ? 58.210 23.074 58.221 1.00 16.69 200 THR C C 1
ATOM 8184 O O . THR C 3 178 ? 59.207 23.356 58.882 1.00 23.21 200 THR C O 1
ATOM 8188 N N . ALA C 3 179 ? 58.256 22.464 57.044 1.00 19.82 201 ALA C N 1
ATOM 8189 C CA . ALA C 3 179 ? 59.509 22.189 56.380 1.00 20.71 201 ALA C CA 1
ATOM 8190 C C . ALA C 3 179 ? 59.605 23.114 55.186 1.00 18.76 201 ALA C C 1
ATOM 8191 O O . ALA C 3 179 ? 58.624 23.324 54.469 1.00 20.40 201 ALA C O 1
ATOM 8193 N N . GLU C 3 180 ? 60.789 23.670 54.975 1.00 20.14 202 GLU C N 1
ATOM 8194 C CA . GLU C 3 180 ? 61.010 24.570 53.856 1.00 21.97 202 GLU C CA 1
ATOM 8195 C C . GLU C 3 180 ? 62.410 24.342 53.316 1.00 23.77 202 GLU C C 1
ATOM 8196 O O . GLU C 3 180 ? 63.346 24.147 54.082 1.00 25.58 202 GLU C O 1
ATOM 8202 N N . ILE C 3 181 ? 62.556 24.345 51.999 1.00 14.86 203 ILE C N 1
ATOM 8203 C CA . ILE C 3 181 ? 63.881 24.319 51.407 1.00 23.02 203 ILE C CA 1
ATOM 8204 C C . ILE C 3 181 ? 64.130 25.676 50.751 1.00 23.63 203 ILE C C 1
ATOM 8205 O O . ILE C 3 181 ? 63.221 26.260 50.164 1.00 21.46 203 ILE C O 1
ATOM 8210 N N . ARG C 3 182 ? 65.352 26.183 50.886 1.00 25.97 204 ARG C N 1
ATOM 8211 C CA . ARG C 3 182 ? 65.714 27.497 50.355 1.00 22.03 204 ARG C CA 1
ATOM 8212 C C . ARG C 3 182 ? 67.099 27.466 49.716 1.00 25.90 204 ARG C C 1
ATOM 8213 O O . ARG C 3 182 ? 68.001 26.790 50.205 1.00 17.91 204 ARG C O 1
ATOM 8221 N N . TYR C 3 183 ? 67.270 28.197 48.619 1.00 23.29 205 TYR C N 1
ATOM 8222 C CA . TYR C 3 183 ? 68.600 28.401 48.066 1.00 20.86 205 TYR C CA 1
ATOM 8223 C C . TYR C 3 183 ? 69.413 29.191 49.097 1.00 26.78 205 TYR C C 1
ATOM 8224 O O . TYR C 3 183 ? 68.951 30.203 49.623 1.00 25.18 205 TYR C O 1
ATOM 8233 N N . ALA C 3 184 ? 70.611 28.712 49.415 1.00 25.80 206 ALA C N 1
ATOM 8234 C CA . ALA C 3 184 ? 71.455 29.387 50.398 1.00 25.35 206 ALA C CA 1
ATOM 8235 C C . ALA C 3 184 ? 71.781 30.832 50.010 1.00 27.25 206 ALA C C 1
ATOM 8236 O O . ALA C 3 184 ? 71.888 31.697 50.878 1.00 26.39 206 ALA C O 1
ATOM 8238 N N . ASP C 3 185 ? 71.934 31.092 48.713 1.00 24.44 207 ASP C N 1
ATOM 8239 C CA . ASP C 3 185 ? 72.402 32.408 48.259 1.00 30.65 207 ASP C CA 1
ATOM 8240 C C . ASP C 3 185 ? 71.327 33.492 48.304 1.00 39.19 207 ASP C C 1
ATOM 8241 O O . ASP C 3 185 ? 71.595 34.657 48.001 1.00 31.40 207 ASP C O 1
ATOM 8246 N N . GLY C 3 186 ? 70.109 33.111 48.668 1.00 37.39 208 GLY C N 1
ATOM 8247 C CA . GLY C 3 186 ? 69.041 34.080 48.810 1.00 28.27 208 GLY C CA 1
ATOM 8248 C C . GLY C 3 186 ? 68.153 34.245 47.592 1.00 28.14 208 GLY C C 1
ATOM 8249 O O . GLY C 3 186 ? 67.135 34.924 47.670 1.00 36.38 208 GLY C O 1
ATOM 8250 N N . THR C 3 187 ? 68.514 33.641 46.465 1.00 28.99 209 THR C N 1
ATOM 8251 C CA . THR C 3 187 ? 67.669 33.769 45.285 1.00 30.25 209 THR C CA 1
ATOM 8252 C C . THR C 3 187 ? 66.335 33.042 45.451 1.00 34.95 209 THR C C 1
ATOM 8253 O O . THR C 3 187 ? 66.184 32.176 46.319 1.00 31.25 209 THR C O 1
ATOM 8257 N N . GLU C 3 188 ? 65.378 33.428 44.611 1.00 35.58 210 GLU C N 1
ATOM 8258 C CA . GLU C 3 188 ? 64.026 32.884 44.599 1.00 27.18 210 GLU C CA 1
ATOM 8259 C C . GLU C 3 188 ? 64.019 31.372 44.500 1.00 26.11 210 GLU C C 1
ATOM 8260 O O . GLU C 3 188 ? 64.485 30.807 43.517 1.00 32.49 210 GLU C O 1
ATOM 8266 N N . THR C 3 189 ? 63.474 30.706 45.508 1.00 26.17 211 THR C N 1
ATOM 8267 C CA . THR C 3 189 ? 63.456 29.253 45.479 1.00 25.32 211 THR C CA 1
ATOM 8268 C C . THR C 3 189 ? 62.262 28.743 44.685 1.00 21.96 211 THR C C 1
ATOM 8269 O O . THR C 3 189 ? 61.137 28.779 45.157 1.00 27.57 211 THR C O 1
ATOM 8273 N N . ASP C 3 190 ? 62.517 28.281 43.469 1.00 24.95 212 ASP C N 1
ATOM 8274 C CA . ASP C 3 190 ? 61.471 27.727 42.615 1.00 27.16 212 ASP C CA 1
ATOM 8275 C C . ASP C 3 190 ? 61.341 26.213 42.782 1.00 23.26 212 ASP C C 1
ATOM 8276 O O . ASP C 3 190 ? 60.686 25.541 41.986 1.00 25.46 212 ASP C O 1
ATOM 8281 N N . LEU C 3 191 ? 61.973 25.675 43.818 1.00 26.79 213 LEU C N 1
ATOM 8282 C CA . LEU C 3 191 ? 61.889 24.250 44.081 1.00 18.86 213 LEU C CA 1
ATOM 8283 C C . LEU C 3 191 ? 60.543 23.912 44.701 1.00 18.79 213 LEU C C 1
ATOM 8284 O O . LEU C 3 191 ? 59.996 24.676 45.492 1.00 21.24 213 LEU C O 1
ATOM 8289 N N . LYS C 3 192 ? 60.030 22.749 44.336 1.00 16.18 214 LYS C N 1
ATOM 8290 C CA . LYS C 3 192 ? 58.742 22.278 44.811 1.00 16.05 214 LYS C CA 1
ATOM 8291 C C . LYS C 3 192 ? 58.950 21.105 45.774 1.00 19.52 214 LYS C C 1
ATOM 8292 O O . LYS C 3 192 ? 59.218 19.980 45.356 1.00 19.91 214 LYS C O 1
ATOM 8298 N N . LEU C 3 193 ? 58.839 21.391 47.066 1.00 14.91 215 LEU C N 1
ATOM 8299 C CA . LEU C 3 193 ? 59.136 20.414 48.096 1.00 8.73 215 LEU C CA 1
ATOM 8300 C C . LEU C 3 193 ? 58.258 19.182 47.973 1.00 11.12 215 LEU C C 1
ATOM 8301 O O . LEU C 3 193 ? 57.053 19.282 47.776 1.00 16.44 215 LEU C O 1
ATOM 8306 N N . VAL C 3 194 ? 58.869 18.014 48.087 1.00 17.70 216 VAL C N 1
ATOM 8307 C CA . VAL C 3 194 ? 58.111 16.770 48.093 1.00 12.72 216 VAL C CA 1
ATOM 8308 C C . VAL C 3 194 ? 58.319 16.035 49.415 1.00 13.54 216 VAL C C 1
ATOM 8309 O O . VAL C 3 194 ? 59.440 15.929 49.912 1.00 14.45 216 VAL C O 1
ATOM 8313 N N . MET C 3 195 ? 57.236 15.547 49.989 1.00 12.17 217 MET C N 1
ATOM 8314 C CA . MET C 3 195 ? 57.339 14.662 51.133 1.00 14.94 217 MET C CA 1
ATOM 8315 C C . MET C 3 195 ? 56.773 13.310 50.738 1.00 18.35 217 MET C C 1
ATOM 8316 O O . MET C 3 195 ? 55.897 13.229 49.882 1.00 16.60 217 MET C O 1
ATOM 8321 N N . LYS C 3 196 ? 57.303 12.255 51.345 1.00 20.97 218 LYS C N 1
ATOM 8322 C CA . LYS C 3 196 ? 56.819 10.909 51.093 1.00 19.10 218 LYS C CA 1
ATOM 8323 C C . LYS C 3 196 ? 56.743 10.144 52.405 1.00 21.17 218 LYS C C 1
ATOM 8324 O O . LYS C 3 196 ? 57.617 9.343 52.707 1.00 22.12 218 LYS C O 1
ATOM 8330 N N . PRO C 3 197 ? 55.701 10.398 53.198 1.00 18.55 219 PRO C N 1
ATOM 8331 C CA . PRO C 3 197 ? 55.592 9.652 54.451 1.00 21.18 219 PRO C CA 1
ATOM 8332 C C . PRO C 3 197 ? 55.338 8.185 54.144 1.00 23.72 219 PRO C C 1
ATOM 8333 O O . PRO C 3 197 ? 54.763 7.880 53.093 1.00 20.41 219 PRO C O 1
ATOM 8337 N N . THR C 3 198 ? 55.786 7.303 55.030 1.00 20.96 220 THR C N 1
ATOM 8338 C CA . THR C 3 198 ? 55.639 5.867 54.837 1.00 15.71 220 THR C CA 1
ATOM 8339 C C . THR C 3 198 ? 55.298 5.180 56.155 1.00 19.25 220 THR C C 1
ATOM 8340 O O . THR C 3 198 ? 55.423 5.761 57.244 1.00 19.93 220 THR C O 1
ATOM 8344 N N . ASP C 3 199 ? 54.841 3.942 56.047 1.00 21.11 221 ASP C N 1
ATOM 8345 C CA . ASP C 3 199 ? 54.673 3.100 57.215 1.00 22.89 221 ASP C CA 1
ATOM 8346 C C . ASP C 3 199 ? 53.761 3.732 58.238 1.00 21.02 221 ASP C C 1
ATOM 8347 O O . ASP C 3 199 ? 54.005 3.636 59.436 1.00 22.66 221 ASP C O 1
ATOM 8352 N N . ILE C 3 200 ? 52.715 4.398 57.763 1.00 20.24 222 ILE C N 1
ATOM 8353 C CA . ILE C 3 200 ? 51.711 4.944 58.650 1.00 15.41 222 ILE C CA 1
ATOM 8354 C C . ILE C 3 200 ? 50.748 3.822 58.989 1.00 22.26 222 ILE C C 1
ATOM 8355 O O . ILE C 3 200 ? 49.727 3.656 58.332 1.00 15.56 222 ILE C O 1
ATOM 8360 N N . ASP C 3 201 ? 51.071 3.042 60.018 1.00 26.72 223 ASP C N 1
ATOM 8361 C CA . ASP C 3 201 ? 50.382 1.777 60.211 1.00 19.03 223 ASP C CA 1
ATOM 8362 C C . ASP C 3 201 ? 50.146 1.367 61.659 1.00 30.68 223 ASP C C 1
ATOM 8363 O O . ASP C 3 201 ? 49.761 0.226 61.901 1.00 26.01 223 ASP C O 1
ATOM 8368 N N . ALA C 3 202 ? 50.370 2.269 62.612 1.00 24.70 224 ALA C N 1
ATOM 8369 C CA . ALA C 3 202 ? 50.202 1.931 64.027 1.00 27.11 224 ALA C CA 1
ATOM 8370 C C . ALA C 3 202 ? 48.820 2.257 64.590 1.00 31.48 224 ALA C C 1
ATOM 8371 O O . ALA C 3 202 ? 48.317 3.377 64.457 1.00 23.09 224 ALA C O 1
ATOM 8373 N N . ILE C 3 203 ? 48.220 1.253 65.223 1.00 23.29 225 ILE C N 1
ATOM 8374 C CA . ILE C 3 203 ? 46.964 1.394 65.944 1.00 23.50 225 ILE C CA 1
ATOM 8375 C C . ILE C 3 203 ? 47.123 0.664 67.271 1.00 36.01 225 ILE C C 1
ATOM 8376 O O . ILE C 3 203 ? 47.521 -0.499 67.280 1.00 29.00 225 ILE C O 1
ATOM 8381 N N . ASP C 3 204 ? 46.830 1.335 68.385 1.00 25.32 226 ASP C N 1
ATOM 8382 C CA . ASP C 3 204 ? 47.062 0.730 69.700 1.00 37.37 226 ASP C CA 1
ATOM 8383 C C . ASP C 3 204 ? 45.757 0.273 70.352 1.00 32.14 226 ASP C C 1
ATOM 8384 O O . ASP C 3 204 ? 44.677 0.515 69.818 1.00 32.45 226 ASP C O 1
ATOM 8389 N N . ALA C 3 205 ? 45.863 -0.375 71.509 1.00 40.19 227 ALA C N 1
ATOM 8390 C CA . ALA C 3 205 ? 44.690 -0.909 72.200 1.00 41.96 227 ALA C CA 1
ATOM 8391 C C . ALA C 3 205 ? 43.675 0.177 72.522 1.00 40.08 227 ALA C C 1
ATOM 8392 O O . ALA C 3 205 ? 42.494 -0.108 72.720 1.00 50.94 227 ALA C O 1
ATOM 8394 N N . ASN C 3 206 ? 44.139 1.418 72.580 1.00 37.08 228 ASN C N 1
ATOM 8395 C CA . ASN C 3 206 ? 43.264 2.562 72.829 1.00 37.00 228 ASN C CA 1
ATOM 8396 C C . ASN C 3 206 ? 42.460 2.956 71.589 1.00 37.44 228 ASN C C 1
ATOM 8397 O O . ASN C 3 206 ? 41.631 3.869 71.634 1.00 38.79 228 ASN C O 1
ATOM 8402 N N . ASN C 3 207 ? 42.729 2.280 70.479 1.00 37.08 229 ASN C N 1
ATOM 8403 C CA . ASN C 3 207 ? 42.208 2.688 69.179 1.00 37.95 229 ASN C CA 1
ATOM 8404 C C . ASN C 3 207 ? 42.708 4.063 68.707 1.00 41.42 229 ASN C C 1
ATOM 8405 O O . ASN C 3 207 ? 42.111 4.668 67.806 1.00 38.13 229 ASN C O 1
ATOM 8410 N N . LEU C 3 208 ? 43.792 4.551 69.309 1.00 28.92 230 LEU C N 1
ATOM 8411 C CA . LEU C 3 208 ? 44.493 5.715 68.773 1.00 31.48 230 LEU C CA 1
ATOM 8412 C C . LEU C 3 208 ? 45.199 5.259 67.506 1.00 27.62 230 LEU C C 1
ATOM 8413 O O . LEU C 3 208 ? 45.703 4.139 67.440 1.00 33.79 230 LEU C O 1
ATOM 8418 N N . LYS C 3 209 ? 45.240 6.113 66.495 1.00 24.50 231 LYS C N 1
ATOM 8419 C CA . LYS C 3 209 ? 45.803 5.709 65.212 1.00 23.92 231 LYS C CA 1
ATOM 8420 C C . LYS C 3 209 ? 46.878 6.671 64.726 1.00 26.34 231 LYS C C 1
ATOM 8421 O O . LYS C 3 209 ? 46.679 7.888 64.711 1.00 25.71 231 LYS C O 1
ATOM 8427 N N . GLU C 3 210 ? 48.006 6.113 64.307 1.00 19.39 232 GLU C N 1
ATOM 8428 C CA . GLU C 3 210 ? 49.102 6.901 63.783 1.00 26.25 232 GLU C CA 1
ATOM 8429 C C . GLU C 3 210 ? 48.587 7.712 62.598 1.00 27.42 232 GLU C C 1
ATOM 8430 O O . GLU C 3 210 ? 47.855 7.182 61.759 1.00 21.81 232 GLU C O 1
ATOM 8436 N N . THR C 3 211 ? 48.969 8.985 62.532 1.00 23.64 233 THR C N 1
ATOM 8437 C CA . THR C 3 211 ? 48.411 9.907 61.543 1.00 23.07 233 THR C CA 1
ATOM 8438 C C . THR C 3 211 ? 49.461 10.861 60.981 1.00 21.55 233 THR C C 1
ATOM 8439 O O . THR C 3 211 ? 50.247 11.431 61.726 1.00 25.39 233 THR C O 1
ATOM 8443 N N . PHE C 3 212 ? 49.466 11.030 59.662 1.00 24.52 234 PHE C N 1
ATOM 8444 C CA . PHE C 3 212 ? 50.253 12.065 59.022 1.00 18.97 234 PHE C CA 1
ATOM 8445 C C . PHE C 3 212 ? 49.275 13.105 58.466 1.00 21.70 234 PHE C C 1
ATOM 8446 O O . PHE C 3 212 ? 48.198 12.762 57.979 1.00 17.92 234 PHE C O 1
ATOM 8454 N N . TYR C 3 213 ? 49.618 14.382 58.550 1.00 19.97 235 TYR C N 1
ATOM 8455 C CA . TYR C 3 213 ? 48.698 15.364 58.010 1.00 16.23 235 TYR C CA 1
ATOM 8456 C C . TYR C 3 213 ? 49.382 16.532 57.350 1.00 20.66 235 TYR C C 1
ATOM 8457 O O . TYR C 3 213 ? 50.585 16.732 57.518 1.00 19.72 235 TYR C O 1
ATOM 8466 N N . VAL C 3 214 ? 48.607 17.278 56.571 1.00 16.09 236 VAL C N 1
ATOM 8467 C CA . VAL C 3 214 ? 49.112 18.475 55.922 1.00 15.48 236 VAL C CA 1
ATOM 8468 C C . VAL C 3 214 ? 48.121 19.584 56.199 1.00 18.74 236 VAL C C 1
ATOM 8469 O O . VAL C 3 214 ? 46.925 19.439 55.941 1.00 17.83 236 VAL C O 1
ATOM 8473 N N . LYS C 3 215 ? 48.607 20.683 56.758 1.00 16.56 237 LYS C N 1
ATOM 8474 C CA . LYS C 3 215 ? 47.729 21.802 57.023 1.00 14.97 237 LYS C CA 1
ATOM 8475 C C . LYS C 3 215 ? 47.486 22.562 55.715 1.00 16.45 237 LYS C C 1
ATOM 8476 O O . LYS C 3 215 ? 48.368 22.605 54.877 1.00 16.49 237 LYS C O 1
ATOM 8482 N N . ASN C 3 216 ? 46.276 23.094 55.525 1.00 16.56 238 ASN C N 1
ATOM 8483 C CA . ASN C 3 216 ? 45.964 23.925 54.349 1.00 18.58 238 ASN C CA 1
ATOM 8484 C C . ASN C 3 216 ? 46.199 23.129 53.067 1.00 17.03 238 ASN C C 1
ATOM 8485 O O . ASN C 3 216 ? 46.672 23.668 52.068 1.00 21.38 238 ASN C O 1
ATOM 8490 N N . TYR C 3 217 ? 45.855 21.841 53.133 1.00 15.00 239 TYR C N 1
ATOM 8491 C CA . TYR C 3 217 ? 46.171 20.846 52.112 1.00 16.26 239 TYR C CA 1
ATOM 8492 C C . TYR C 3 217 ? 45.779 21.244 50.687 1.00 11.22 239 TYR C C 1
ATOM 8493 O O . TYR C 3 217 ? 46.620 21.274 49.815 1.00 17.63 239 TYR C O 1
ATOM 8502 N N . GLN C 3 218 ? 44.506 21.528 50.446 1.00 15.07 240 GLN C N 1
ATOM 8503 C CA . GLN C 3 218 ? 44.069 21.833 49.073 1.00 21.21 240 GLN C CA 1
ATOM 8504 C C . GLN C 3 218 ? 44.631 23.162 48.561 1.00 22.21 240 GLN C C 1
ATOM 8505 O O . GLN C 3 218 ? 44.672 23.402 47.352 1.00 22.41 240 GLN C O 1
ATOM 8511 N N . ASN C 3 219 ? 45.097 24.009 49.476 1.00 20.71 241 ASN C N 1
ATOM 8512 C CA . ASN C 3 219 ? 45.724 25.283 49.084 1.00 17.59 241 ASN C CA 1
ATOM 8513 C C . ASN C 3 219 ? 47.227 25.174 48.843 1.00 17.45 241 ASN C C 1
ATOM 8514 O O . ASN C 3 219 ? 47.787 25.924 48.049 1.00 24.29 241 ASN C O 1
ATOM 8519 N N . ASP C 3 220 ? 47.882 24.238 49.529 1.00 16.05 242 ASP C N 1
ATOM 8520 C CA . ASP C 3 220 ? 49.351 24.174 49.542 1.00 16.01 242 ASP C CA 1
ATOM 8521 C C . ASP C 3 220 ? 49.969 23.039 48.736 1.00 17.28 242 ASP C C 1
ATOM 8522 O O . ASP C 3 220 ? 51.168 23.046 48.497 1.00 19.10 242 ASP C O 1
ATOM 8527 N N . VAL C 3 221 ? 49.172 22.045 48.358 1.00 17.29 243 VAL C N 1
ATOM 8528 C CA . VAL C 3 221 ? 49.722 20.870 47.675 1.00 15.47 243 VAL C CA 1
ATOM 8529 C C . VAL C 3 221 ? 49.301 20.834 46.203 1.00 16.85 243 VAL C C 1
ATOM 8530 O O . VAL C 3 221 ? 48.141 21.061 45.870 1.00 18.30 243 VAL C O 1
ATOM 8534 N N . ASN C 3 222 ? 50.255 20.561 45.325 1.00 13.19 244 ASN C N 1
ATOM 8535 C CA . ASN C 3 222 ? 49.995 20.548 43.903 1.00 16.98 244 ASN C CA 1
ATOM 8536 C C . ASN C 3 222 ? 49.541 19.181 43.420 1.00 17.87 244 ASN C C 1
ATOM 8537 O O . ASN C 3 222 ? 48.645 19.078 42.581 1.00 16.58 244 ASN C O 1
ATOM 8542 N N . LEU C 3 223 ? 50.158 18.135 43.961 1.00 15.13 245 LEU C N 1
ATOM 8543 C CA . LEU C 3 223 ? 49.901 16.784 43.489 1.00 15.43 245 LEU C CA 1
ATOM 8544 C C . LEU C 3 223 ? 50.064 15.774 44.626 1.00 14.35 245 LEU C C 1
ATOM 8545 O O . LEU C 3 223 ? 51.060 15.777 45.346 1.00 13.30 245 LEU C O 1
ATOM 8550 N N . ARG C 3 224 ? 49.058 14.929 44.795 1.00 14.96 246 ARG C N 1
ATOM 8551 C CA . ARG C 3 224 ? 49.097 13.892 45.815 1.00 16.04 246 ARG C CA 1
ATOM 8552 C C . ARG C 3 224 ? 48.993 12.507 45.160 1.00 18.98 246 ARG C C 1
ATOM 8553 O O . ARG C 3 224 ? 47.957 12.158 44.585 1.00 17.76 246 ARG C O 1
ATOM 8561 N N . LEU C 3 225 ? 50.078 11.738 45.239 1.00 15.56 247 LEU C N 1
ATOM 8562 C CA . LEU C 3 225 ? 50.164 10.434 44.578 1.00 17.70 247 LEU C CA 1
ATOM 8563 C C . LEU C 3 225 ? 49.987 9.295 45.578 1.00 17.94 247 LEU C C 1
ATOM 8564 O O . LEU C 3 225 ? 50.663 9.264 46.602 1.00 16.55 247 LEU C O 1
ATOM 8569 N N . MET C 3 226 ? 49.060 8.385 45.286 1.00 19.76 248 MET C N 1
ATOM 8570 C CA . MET C 3 226 ? 48.929 7.129 46.024 1.00 17.80 248 MET C CA 1
ATOM 8571 C C . MET C 3 226 ? 49.074 5.933 45.091 1.00 27.83 248 MET C C 1
ATOM 8572 O O . MET C 3 226 ? 48.748 6.010 43.890 1.00 20.05 248 MET C O 1
ATOM 8577 N N . ASN C 3 227 ? 49.555 4.821 45.640 1.00 20.76 249 ASN C N 1
ATOM 8578 C CA . ASN C 3 227 ? 49.542 3.568 44.897 1.00 24.44 249 ASN C CA 1
ATOM 8579 C C . ASN C 3 227 ? 48.142 2.945 44.990 1.00 20.93 249 ASN C C 1
ATOM 8580 O O . ASN C 3 227 ? 47.404 3.214 45.935 1.00 17.86 249 ASN C O 1
ATOM 8585 N N . ASN C 3 228 ? 47.763 2.141 44.001 1.00 19.55 250 ASN C N 1
ATOM 8586 C CA . ASN C 3 228 ? 46.446 1.492 44.007 1.00 17.83 250 ASN C CA 1
ATOM 8587 C C . ASN C 3 228 ? 46.149 0.730 45.288 1.00 24.55 250 ASN C C 1
ATOM 8588 O O . ASN C 3 228 ? 44.993 0.585 45.687 1.00 25.85 250 ASN C O 1
ATOM 8593 N N . ALA C 3 229 ? 47.199 0.223 45.917 1.00 20.14 251 ALA C N 1
ATOM 8594 C CA . ALA C 3 229 ? 47.045 -0.632 47.079 1.00 20.91 251 ALA C CA 1
ATOM 8595 C C . ALA C 3 229 ? 46.903 0.172 48.377 1.00 22.85 251 ALA C C 1
ATOM 8596 O O . ALA C 3 229 ? 46.816 -0.394 49.458 1.00 17.13 251 ALA C O 1
ATOM 8598 N N . ASN C 3 230 ? 46.867 1.498 48.278 1.00 23.10 252 ASN C N 1
ATOM 8599 C CA . ASN C 3 230 ? 46.796 2.319 49.495 1.00 19.37 252 ASN C CA 1
ATOM 8600 C C . ASN C 3 230 ? 45.592 2.008 50.386 1.00 19.13 252 ASN C C 1
ATOM 8601 O O . ASN C 3 230 ? 44.470 1.933 49.909 1.00 20.69 252 ASN C O 1
ATOM 8606 N N . VAL C 3 231 ? 45.822 1.823 51.684 1.00 22.99 253 VAL C N 1
ATOM 8607 C CA . VAL C 3 231 ? 44.720 1.537 52.601 1.00 20.17 253 VAL C CA 1
ATOM 8608 C C . VAL C 3 231 ? 44.541 2.605 53.674 1.00 23.20 253 VAL C C 1
ATOM 8609 O O . VAL C 3 231 ? 43.832 2.384 54.643 1.00 27.66 253 VAL C O 1
ATOM 8613 N N . LEU C 3 232 ? 45.192 3.753 53.525 1.00 23.03 254 LEU C N 1
ATOM 8614 C CA . LEU C 3 2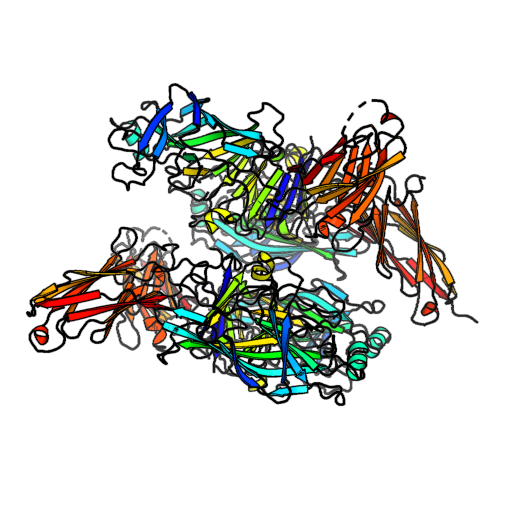32 ? 45.034 4.810 54.525 1.00 18.58 254 LEU C CA 1
ATOM 8615 C C . LEU C 3 232 ? 43.665 5.439 54.392 1.00 16.22 254 LEU C C 1
ATOM 8616 O O . LEU C 3 232 ? 43.095 5.462 53.303 1.00 17.41 254 LEU C O 1
ATOM 8621 N N . VAL C 3 233 ? 43.137 5.946 55.497 1.00 14.78 255 VAL C N 1
ATOM 8622 C CA . VAL C 3 233 ? 41.944 6.766 55.432 1.00 18.52 255 VAL C CA 1
ATOM 8623 C C . VAL C 3 233 ? 42.370 8.218 55.259 1.00 23.39 255 VAL C C 1
ATOM 8624 O O . VAL C 3 233 ? 43.147 8.724 56.059 1.00 20.55 255 VAL C O 1
ATOM 8628 N N . GLN C 3 234 ? 41.854 8.878 54.224 1.00 19.90 256 GLN C N 1
ATOM 8629 C CA . GLN C 3 234 ? 42.123 10.302 53.983 1.00 17.69 256 GLN C CA 1
ATOM 8630 C C . GLN C 3 234 ? 40.987 11.144 54.561 1.00 19.80 256 GLN C C 1
ATOM 8631 O O . GLN C 3 234 ? 39.840 11.057 54.103 1.00 23.03 256 GLN C O 1
ATOM 8637 N N . GLU C 3 235 ? 41.287 11.934 55.584 1.00 17.25 257 GLU C N 1
ATOM 8638 C CA . GLU C 3 235 ? 40.255 12.777 56.195 1.00 18.89 257 GLU C CA 1
ATOM 8639 C C . GLU C 3 235 ? 40.522 14.259 56.014 1.00 17.77 257 GLU C C 1
ATOM 8640 O O . GLU C 3 235 ? 41.483 14.805 56.580 1.00 20.07 257 GLU C O 1
ATOM 8646 N N . GLU C 3 236 ? 39.683 14.887 55.193 1.00 17.85 258 GLU C N 1
ATOM 8647 C CA . GLU C 3 236 ? 39.820 16.297 54.853 1.00 17.61 258 GLU C CA 1
ATOM 8648 C C . GLU C 3 236 ? 38.970 17.126 55.785 1.00 22.40 258 GLU C C 1
ATOM 8649 O O . GLU C 3 236 ? 37.728 17.069 55.745 1.00 19.35 258 GLU C O 1
ATOM 8655 N N . ALA C 3 237 ? 39.643 17.872 56.647 1.00 16.65 259 ALA C N 1
ATOM 8656 C CA . ALA C 3 237 ? 38.977 18.799 57.548 1.00 21.06 259 ALA C CA 1
ATOM 8657 C C . ALA C 3 237 ? 39.159 20.214 56.982 1.00 26.56 259 ALA C C 1
ATOM 8658 O O . ALA C 3 237 ? 39.893 20.400 56.017 1.00 24.07 259 ALA C O 1
ATOM 8660 N N . SER C 3 238 ? 38.506 21.209 57.568 1.00 24.70 260 SER C N 1
ATOM 8661 C CA . SER C 3 238 ? 38.583 22.558 57.006 1.00 29.91 260 SER C CA 1
ATOM 8662 C C . SER C 3 238 ? 40.006 23.110 56.992 1.00 27.63 260 SER C C 1
ATOM 8663 O O . SER C 3 238 ? 40.390 23.849 56.084 1.00 25.77 260 SER C O 1
ATOM 8666 N N . ASP C 3 239 ? 40.810 22.753 57.981 1.00 23.18 261 ASP C N 1
ATOM 8667 C CA . ASP C 3 239 ? 42.133 23.355 58.043 1.00 20.88 261 ASP C CA 1
ATOM 8668 C C . ASP C 3 239 ? 43.273 22.392 57.807 1.00 23.83 261 ASP C C 1
ATOM 8669 O O . ASP C 3 239 ? 44.444 22.793 57.796 1.00 21.50 261 ASP C O 1
ATOM 8674 N N . ARG C 3 240 ? 42.948 21.121 57.618 1.00 24.04 262 ARG C N 1
ATOM 8675 C CA . ARG C 3 240 ? 44.000 20.122 57.460 1.00 20.01 262 ARG C CA 1
ATOM 8676 C C . ARG C 3 240 ? 43.434 18.837 56.892 1.00 22.44 262 ARG C C 1
ATOM 8677 O O . ARG C 3 240 ? 42.260 18.525 57.078 1.00 18.49 262 ARG C O 1
ATOM 8685 N N . THR C 3 241 ? 44.277 18.113 56.181 1.00 13.70 263 THR C N 1
ATOM 8686 C CA . THR C 3 241 ? 43.912 16.801 55.702 1.00 17.97 263 THR C CA 1
ATOM 8687 C C . THR C 3 241 ? 44.866 15.773 56.306 1.00 18.29 263 THR C C 1
ATOM 8688 O O . THR C 3 241 ? 46.079 15.968 56.285 1.00 18.89 263 THR C O 1
ATOM 8692 N N . SER C 3 242 ? 44.298 14.698 56.848 1.00 14.81 264 SER C N 1
ATOM 8693 C CA . SER C 3 242 ? 45.061 13.644 57.519 1.00 15.51 264 SER C CA 1
ATOM 8694 C C . SER C 3 242 ? 44.991 12.307 56.795 1.00 23.89 264 SER C C 1
ATOM 8695 O O . SER C 3 242 ? 43.977 11.971 56.177 1.00 22.37 264 SER C O 1
ATOM 8698 N N . TRP C 3 243 ? 46.073 11.541 56.885 1.00 15.83 265 TRP C N 1
ATOM 8699 C CA . TRP C 3 243 ? 46.079 10.175 56.383 1.00 17.87 265 TRP C CA 1
ATOM 8700 C C . TRP C 3 243 ? 46.282 9.254 57.576 1.00 24.26 265 TRP C C 1
ATOM 8701 O O . TRP C 3 243 ? 47.265 9.371 58.302 1.00 24.93 265 TRP C O 1
ATOM 8712 N N . ILE C 3 244 ? 45.318 8.362 57.776 1.00 18.51 266 ILE C N 1
ATOM 8713 C CA . ILE C 3 244 ? 45.157 7.657 59.032 1.00 17.17 266 ILE C CA 1
ATOM 8714 C C . ILE C 3 244 ? 45.390 6.164 58.826 1.00 22.57 266 ILE C C 1
ATOM 8715 O O . ILE C 3 244 ? 44.869 5.565 57.878 1.00 19.04 266 ILE C O 1
ATOM 8720 N N . ALA C 3 245 ? 46.186 5.581 59.716 1.00 22.74 267 ALA C N 1
ATOM 8721 C CA . ALA C 3 245 ? 46.513 4.162 59.678 1.00 27.26 267 ALA C CA 1
ATOM 8722 C C . ALA C 3 245 ? 45.256 3.295 59.735 1.00 24.72 267 ALA C C 1
ATOM 8723 O O . ALA C 3 245 ? 44.305 3.620 60.441 1.00 21.73 267 ALA C O 1
ATOM 8725 N N . THR C 3 246 ? 45.253 2.195 58.993 1.00 22.99 268 THR C N 1
ATOM 8726 C CA . THR C 3 246 ? 44.177 1.209 59.121 1.00 24.35 268 THR C CA 1
ATOM 8727 C C . THR C 3 246 ? 44.688 -0.219 59.333 1.00 34.73 268 THR C C 1
ATOM 8728 O O . THR C 3 246 ? 43.915 -1.097 59.734 1.00 32.71 268 THR C O 1
ATOM 8732 N N . GLN C 3 247 ? 45.961 -0.469 59.038 1.00 24.80 269 GLN C N 1
ATOM 8733 C CA . GLN C 3 247 ? 46.488 -1.823 59.195 1.00 33.74 269 GLN C CA 1
ATOM 8734 C C . GLN C 3 247 ? 48.001 -1.890 59.108 1.00 33.02 269 GLN C C 1
ATOM 8735 O O . GLN C 3 247 ? 48.640 -1.047 58.477 1.00 26.54 269 GLN C O 1
ATOM 8741 N N . ILE C 3 248 ? 48.561 -2.917 59.738 1.00 26.14 270 ILE C N 1
ATOM 8742 C CA . ILE C 3 248 ? 50.006 -3.106 59.796 1.00 19.20 270 ILE C CA 1
ATOM 8743 C C . ILE C 3 248 ? 50.565 -3.347 58.405 1.00 22.63 270 ILE C C 1
ATOM 8744 O O . ILE C 3 248 ? 49.954 -4.027 57.590 1.00 30.88 270 ILE C O 1
ATOM 8749 N N . THR C 3 249 ? 51.728 -2.767 58.132 1.00 29.99 271 THR C N 1
ATOM 8750 C CA . THR C 3 249 ? 52.422 -2.989 56.872 1.00 31.24 271 THR C CA 1
ATOM 8751 C C . THR C 3 249 ? 53.892 -3.202 57.193 1.00 32.19 271 THR C C 1
ATOM 8752 O O . THR C 3 249 ? 54.463 -2.485 58.013 1.00 32.53 271 THR C O 1
ATOM 8756 N N . GLY C 3 250 ? 54.505 -4.183 56.541 1.00 34.48 272 GLY C N 1
ATOM 8757 C CA . GLY C 3 250 ? 55.911 -4.460 56.758 1.00 30.29 272 GLY C CA 1
ATOM 8758 C C . GLY C 3 250 ? 56.686 -4.523 55.461 1.00 25.58 272 GLY C C 1
ATOM 8759 O O . GLY C 3 250 ? 56.167 -4.951 54.431 1.00 30.51 272 GLY C O 1
ATOM 8760 N N . GLY C 3 251 ? 57.942 -4.103 55.511 1.00 26.78 273 GLY C N 1
ATOM 8761 C CA . GLY C 3 251 ? 58.768 -4.111 54.325 1.00 30.20 273 GLY C CA 1
ATOM 8762 C C . GLY C 3 251 ? 58.576 -2.817 53.564 1.00 33.20 273 GLY C C 1
ATOM 8763 O O . GLY C 3 251 ? 57.551 -2.153 53.698 1.00 30.12 273 GLY C O 1
ATOM 8764 N N . SER C 3 252 ? 59.570 -2.473 52.757 1.00 34.25 274 SER C N 1
ATOM 8765 C CA . SER C 3 252 ? 59.616 -1.192 52.074 1.00 35.49 274 SER C CA 1
ATOM 8766 C C . SER C 3 252 ? 58.499 -1.014 51.045 1.00 36.44 274 SER C C 1
ATOM 8767 O O . SER C 3 252 ? 57.883 0.052 50.976 1.00 25.46 274 SER C O 1
ATOM 8770 N N . TYR C 3 253 ? 58.249 -2.042 50.237 1.00 22.32 275 TYR C N 1
ATOM 8771 C CA . TYR C 3 253 ? 57.187 -1.961 49.248 1.00 23.66 275 TYR C CA 1
ATOM 8772 C C . TYR C 3 253 ? 55.876 -1.542 49.896 1.00 26.43 275 TYR C C 1
ATOM 8773 O O . TYR C 3 253 ? 55.257 -0.563 49.471 1.00 28.03 275 TYR C O 1
ATOM 8782 N N . ASN C 3 254 ? 55.466 -2.263 50.936 1.00 21.75 276 ASN C N 1
ATOM 8783 C CA . ASN C 3 254 ? 54.172 -2.017 51.567 1.00 22.97 276 ASN C CA 1
ATOM 8784 C C . ASN C 3 254 ? 54.119 -0.716 52.366 1.00 23.35 276 ASN C C 1
ATOM 8785 O O . ASN C 3 254 ? 53.080 -0.070 52.445 1.00 21.30 276 ASN C O 1
ATOM 8790 N N . GLU C 3 255 ? 55.244 -0.346 52.959 1.00 18.76 277 GLU C N 1
ATOM 8791 C CA . GLU C 3 255 ? 55.304 0.863 53.763 1.00 23.06 277 GLU C CA 1
ATOM 8792 C C . GLU C 3 255 ? 55.146 2.100 52.878 1.00 27.43 277 GLU C C 1
ATOM 8793 O O . GLU C 3 255 ? 54.604 3.110 53.318 1.00 19.09 277 GLU C O 1
ATOM 8799 N N . ASN C 3 256 ? 55.594 1.987 51.629 1.00 18.57 278 ASN C N 1
ATOM 8800 C CA . ASN C 3 256 ? 55.424 3.046 50.640 1.00 27.63 278 ASN C CA 1
ATOM 8801 C C . ASN C 3 256 ? 54.071 2.987 49.950 1.00 25.41 278 ASN C C 1
ATOM 8802 O O . ASN C 3 256 ? 53.362 3.980 49.884 1.00 25.15 278 ASN C O 1
ATOM 8807 N N . ASN C 3 257 ? 53.723 1.812 49.432 1.00 20.97 279 ASN C N 1
ATOM 8808 C CA . ASN C 3 257 ? 52.563 1.664 48.563 1.00 19.25 279 ASN C CA 1
ATOM 8809 C C . ASN C 3 257 ? 51.249 1.420 49.283 1.00 21.40 279 ASN C C 1
ATOM 8810 O O . ASN C 3 257 ? 50.194 1.865 48.823 1.00 23.52 279 ASN C O 1
ATOM 8815 N N . VAL C 3 258 ? 51.307 0.724 50.417 1.00 21.42 280 VAL C N 1
ATOM 8816 C CA . VAL C 3 258 ? 50.104 0.410 51.180 1.00 16.40 280 VAL C CA 1
ATOM 8817 C C . VAL C 3 258 ? 49.805 1.461 52.256 1.00 22.85 280 VAL C C 1
ATOM 8818 O O . VAL C 3 258 ? 48.652 1.855 52.444 1.00 19.71 280 VAL C O 1
ATOM 8822 N N . SER C 3 259 ? 50.836 1.926 52.956 1.00 19.67 281 SER C N 1
ATOM 8823 C CA . SER C 3 259 ? 50.622 2.839 54.080 1.00 17.43 281 SER C CA 1
ATOM 8824 C C . SER C 3 259 ? 51.502 4.081 53.968 1.00 22.56 281 SER C C 1
ATOM 8825 O O . SER C 3 259 ? 51.936 4.646 54.977 1.00 18.84 281 SER C O 1
ATOM 8828 N N . GLY C 3 260 ? 51.740 4.510 52.735 1.00 18.03 282 GLY C N 1
ATOM 8829 C CA . GLY C 3 260 ? 52.522 5.696 52.464 1.00 15.82 282 GLY C CA 1
ATOM 8830 C C . GLY C 3 260 ? 51.952 6.437 51.265 1.00 18.93 282 GLY C C 1
ATOM 8831 O O . GLY C 3 260 ? 51.018 5.970 50.615 1.00 22.21 282 GLY C O 1
ATOM 8832 N N . LEU C 3 261 ? 52.499 7.608 50.980 1.00 17.74 283 LEU C N 1
ATOM 8833 C CA . LEU C 3 261 ? 52.100 8.366 49.798 1.00 16.13 283 LEU C CA 1
ATOM 8834 C C . LEU C 3 261 ? 53.140 9.412 49.472 1.00 17.95 283 LEU C C 1
ATOM 8835 O O . LEU C 3 261 ? 54.092 9.594 50.227 1.00 22.45 283 LEU C O 1
ATOM 8840 N N . ALA C 3 262 ? 52.968 10.098 48.346 1.00 16.33 284 ALA C N 1
ATOM 8841 C CA . ALA C 3 262 ? 53.909 11.139 47.964 1.00 15.37 284 ALA C CA 1
ATOM 8842 C C . ALA C 3 262 ? 53.164 12.438 47.709 1.00 20.56 284 ALA C C 1
ATOM 8843 O O . ALA C 3 262 ? 52.070 12.432 47.157 1.00 18.77 284 ALA C O 1
ATOM 8845 N N . LEU C 3 263 ? 53.755 13.548 48.133 1.00 13.91 285 LEU C N 1
ATOM 8846 C CA . LEU C 3 263 ? 53.102 14.857 48.016 1.00 20.60 285 LEU C CA 1
ATOM 8847 C C . LEU C 3 263 ? 54.043 15.888 47.429 1.00 13.97 285 LEU C C 1
ATOM 8848 O O . LEU C 3 263 ? 55.124 16.120 47.965 1.00 19.49 285 LEU C O 1
ATOM 8853 N N . ARG C 3 264 ? 53.630 16.506 46.332 1.00 16.88 286 ARG C N 1
ATOM 8854 C CA . ARG C 3 264 ? 54.369 17.613 45.774 1.00 14.39 286 ARG C CA 1
ATOM 8855 C C . ARG C 3 264 ? 53.728 18.953 46.164 1.00 20.12 286 ARG C C 1
ATOM 8856 O O . ARG C 3 264 ? 52.552 19.199 45.885 1.00 13.77 286 ARG C O 1
ATOM 8864 N N . SER C 3 265 ? 54.499 19.812 46.817 1.00 14.69 287 SER C N 1
ATOM 8865 C CA . SER C 3 265 ? 53.980 21.099 47.264 1.00 18.13 287 SER C CA 1
ATOM 8866 C C . SER C 3 265 ? 53.833 22.099 46.122 1.00 15.00 287 SER C C 1
ATOM 8867 O O . SER C 3 265 ? 54.412 21.927 45.051 1.00 19.07 287 SER C O 1
ATOM 8870 N N . ASN C 3 266 ? 53.052 23.146 46.365 1.00 22.03 288 ASN C N 1
ATOM 8871 C CA . ASN C 3 266 ? 52.873 24.214 45.394 1.00 21.55 288 ASN C CA 1
ATOM 8872 C C . ASN C 3 266 ? 54.054 25.166 45.474 1.00 18.30 288 ASN C C 1
ATOM 8873 O O . ASN C 3 266 ? 54.281 25.975 44.576 1.00 19.28 288 ASN C O 1
ATOM 8878 N N . SER C 3 267 ? 54.802 25.061 46.567 1.00 17.50 289 SER C N 1
ATOM 8879 C CA . SER C 3 267 ? 55.948 25.927 46.804 1.00 16.08 289 SER C CA 1
ATOM 8880 C C . SER C 3 267 ? 57.145 25.154 47.343 1.00 19.65 289 SER C C 1
ATOM 8881 O O . SER C 3 267 ? 57.231 23.935 47.203 1.00 21.78 289 SER C O 1
ATOM 8884 N N . ASN C 3 268 ? 58.064 25.882 47.966 1.00 16.80 290 ASN C N 1
ATOM 8885 C CA . ASN C 3 268 ? 59.264 25.304 48.533 1.00 14.16 290 ASN C CA 1
ATOM 8886 C C . ASN C 3 268 ? 59.051 24.912 49.992 1.00 19.89 290 ASN C C 1
ATOM 8887 O O . ASN C 3 268 ? 59.999 24.552 50.680 1.00 19.07 290 ASN C O 1
ATOM 8892 N N . SER C 3 269 ? 57.811 24.979 50.466 1.00 14.03 291 SER C N 1
ATOM 8893 C CA . SER C 3 269 ? 57.530 24.549 51.832 1.00 17.94 291 SER C CA 1
ATOM 8894 C C . SER C 3 269 ? 56.246 23.752 51.981 1.00 13.13 291 SER C C 1
ATOM 8895 O O . SER C 3 269 ? 55.439 23.628 51.055 1.00 16.45 291 SER C O 1
ATOM 8898 N N . MET C 3 270 ? 56.067 23.207 53.171 1.00 16.59 292 MET C N 1
ATOM 8899 C CA . MET C 3 270 ? 54.892 22.417 53.462 1.00 19.69 292 MET C CA 1
ATOM 8900 C C . MET C 3 270 ? 54.728 22.411 54.966 1.00 23.88 292 MET C C 1
ATOM 8901 O O . MET C 3 270 ? 55.680 22.167 55.716 1.00 17.94 292 MET C O 1
ATOM 8906 N N . ASN C 3 271 ? 53.518 22.707 55.408 1.00 17.52 293 ASN C N 1
ATOM 8907 C CA . ASN C 3 271 ? 53.219 22.640 56.817 1.00 21.70 293 ASN C CA 1
ATOM 8908 C C . ASN C 3 271 ? 52.530 21.297 57.036 1.00 19.52 293 ASN C C 1
ATOM 8909 O O . ASN C 3 271 ? 51.349 21.130 56.730 1.00 19.39 293 ASN C O 1
ATOM 8914 N N . PHE C 3 272 ? 53.292 20.321 57.501 1.00 17.60 294 PHE C N 1
ATOM 8915 C CA . PHE C 3 272 ? 52.734 18.994 57.731 1.00 15.87 294 PHE C CA 1
ATOM 8916 C C . PHE C 3 272 ? 52.629 18.768 59.216 1.00 23.09 294 PHE C C 1
ATOM 8917 O O . PHE C 3 272 ? 52.932 19.661 60.019 1.00 22.77 294 PHE C O 1
ATOM 8925 N N . GLY C 3 273 ? 52.200 17.566 59.577 1.00 18.18 295 GLY C N 1
ATOM 8926 C CA . GLY C 3 273 ? 52.004 17.220 60.962 1.00 15.77 295 GLY C CA 1
ATOM 8927 C C . GLY C 3 273 ? 52.023 15.715 61.141 1.00 21.24 295 GLY C C 1
ATOM 8928 O O . GLY C 3 273 ? 51.971 14.949 60.166 1.00 19.16 295 GLY C O 1
ATOM 8929 N N . TYR C 3 274 ? 52.092 15.296 62.397 1.00 17.57 296 TYR C N 1
ATOM 8930 C CA . TYR C 3 274 ? 52.150 13.884 62.736 1.00 20.40 296 TYR C CA 1
ATOM 8931 C C . TYR C 3 274 ? 51.614 13.675 64.142 1.00 20.57 296 TYR C C 1
ATOM 8932 O O . TYR C 3 274 ? 51.999 14.377 65.080 1.00 22.29 296 TYR C O 1
ATOM 8941 N N . SER C 3 275 ? 50.712 12.719 64.299 1.00 21.88 297 SER C N 1
ATOM 8942 C CA . SER C 3 275 ? 50.275 12.356 65.639 1.00 18.45 297 SER C CA 1
ATOM 8943 C C . SER C 3 275 ? 50.501 10.865 65.858 1.00 27.27 297 SER C C 1
ATOM 8944 O O . SER C 3 275 ? 50.395 10.064 64.919 1.00 23.44 297 SER C O 1
ATOM 8947 N N . SER C 3 276 ? 50.841 10.500 67.093 1.00 22.94 298 SER C N 1
ATOM 8948 C CA . SER C 3 276 ? 51.260 9.134 67.396 1.00 25.97 298 SER C CA 1
ATOM 8949 C C . SER C 3 276 ? 50.180 8.351 68.114 1.00 27.69 298 SER C C 1
ATOM 8950 O O . SER C 3 276 ? 49.109 8.867 68.413 1.00 25.88 298 SER C O 1
ATOM 8953 N N . THR C 3 277 ? 50.478 7.087 68.386 1.00 26.59 299 THR C N 1
ATOM 8954 C CA . THR C 3 277 ? 49.674 6.302 69.307 1.00 26.27 299 THR C CA 1
ATOM 8955 C C . THR C 3 277 ? 50.316 6.413 70.689 1.00 27.29 299 THR C C 1
ATOM 8956 O O . THR C 3 277 ? 51.132 7.302 70.935 1.00 19.92 299 THR C O 1
ATOM 8960 N N . GLU C 3 278 ? 49.960 5.513 71.594 1.00 20.56 300 GLU C N 1
ATOM 8961 C CA . GLU C 3 278 ? 50.619 5.502 72.893 1.00 27.43 300 GLU C CA 1
ATOM 8962 C C . GLU C 3 278 ? 52.104 5.243 72.681 1.00 20.12 300 GLU C C 1
ATOM 8963 O O . GLU C 3 278 ? 52.937 5.673 73.475 1.00 28.91 300 GLU C O 1
ATOM 8969 N N . THR C 3 279 ? 52.440 4.546 71.599 1.00 21.27 301 THR C N 1
ATOM 8970 C CA . THR C 3 279 ? 53.844 4.323 71.262 1.00 24.69 301 THR C CA 1
ATOM 8971 C C . THR C 3 279 ? 54.108 4.013 69.785 1.00 28.85 301 THR C C 1
ATOM 8972 O O . THR C 3 279 ? 54.059 2.857 69.348 1.00 23.12 301 THR C O 1
ATOM 8976 N N . CYS C 3 280 ? 54.402 5.055 69.012 1.00 26.29 302 CYS C N 1
ATOM 8977 C CA . CYS C 3 280 ? 54.876 4.847 67.654 1.00 26.36 302 CYS C CA 1
ATOM 8978 C C . CYS C 3 280 ? 55.629 6.071 67.192 1.00 27.78 302 CYS C C 1
ATOM 8979 O O . CYS C 3 280 ? 55.618 7.103 67.862 1.00 25.41 302 CYS C O 1
ATOM 8982 N N . SER C 3 281 ? 56.316 5.934 66.067 1.00 21.23 303 SER C N 1
ATOM 8983 C CA . SER C 3 281 ? 56.937 7.066 65.416 1.00 22.81 303 SER C CA 1
ATOM 8984 C C . SER C 3 281 ? 57.109 6.777 63.924 1.00 29.02 303 SER C C 1
ATOM 8985 O O . SER C 3 281 ? 56.989 5.626 63.472 1.00 21.01 303 SER C O 1
ATOM 8988 N N . ALA C 3 282 ? 57.394 7.834 63.170 1.00 23.42 304 ALA C N 1
ATOM 8989 C CA . ALA C 3 282 ? 57.542 7.732 61.734 1.00 23.81 304 ALA C CA 1
ATOM 8990 C C . ALA C 3 282 ? 58.809 8.448 61.309 1.00 26.34 304 ALA C C 1
ATOM 8991 O O . ALA C 3 282 ? 59.277 9.371 61.974 1.00 22.21 304 ALA C O 1
ATOM 8993 N N . VAL C 3 283 ? 59.352 8.005 60.187 1.00 19.56 305 VAL C N 1
ATOM 8994 C CA . VAL C 3 283 ? 60.609 8.510 59.686 1.00 21.08 305 VAL C CA 1
ATOM 8995 C C . VAL C 3 283 ? 60.370 9.301 58.398 1.00 18.46 305 VAL C C 1
ATOM 8996 O O . VAL C 3 283 ? 59.575 8.881 57.550 1.00 22.33 305 VAL C O 1
ATOM 9000 N N . PHE C 3 284 ? 61.043 10.441 58.259 1.00 20.43 306 PHE C N 1
ATOM 9001 C CA . PHE C 3 284 ? 60.775 11.345 57.139 1.00 17.08 306 PHE C CA 1
ATOM 9002 C C . PHE C 3 284 ? 62.036 11.827 56.455 1.00 24.50 306 PHE C C 1
ATOM 9003 O O . PHE C 3 284 ? 63.042 12.070 57.111 1.00 27.29 306 PHE C O 1
ATOM 9011 N N . GLY C 3 285 ? 61.964 11.989 55.138 1.00 23.26 307 GLY C N 1
ATOM 9012 C CA . GLY C 3 285 ? 62.991 12.698 54.391 1.00 15.68 307 GLY C CA 1
ATOM 9013 C C . GLY C 3 285 ? 62.366 13.908 53.700 1.00 17.92 307 GLY C C 1
ATOM 9014 O O . GLY C 3 285 ? 61.144 14.042 53.662 1.00 21.42 307 GLY C O 1
ATOM 9015 N N . LEU C 3 286 ? 63.198 14.794 53.168 1.00 15.09 308 LEU C N 1
ATOM 9016 C CA . LEU C 3 286 ? 62.721 15.883 52.322 1.00 16.55 308 LEU C CA 1
ATOM 9017 C C . LEU C 3 286 ? 63.285 15.649 50.938 1.00 13.77 308 LEU C C 1
ATOM 9018 O O . LEU C 3 286 ? 64.445 15.249 50.806 1.00 21.81 308 LEU C O 1
ATOM 9023 N N . TYR C 3 287 ? 62.484 15.914 49.908 1.00 15.76 309 TYR C N 1
ATOM 9024 C CA . TYR C 3 287 ? 62.818 15.504 48.550 1.00 14.90 309 TYR C CA 1
ATOM 9025 C C . TYR C 3 287 ? 62.477 16.582 47.537 1.00 18.16 309 TYR C C 1
ATOM 9026 O O . TYR C 3 287 ? 61.715 17.509 47.823 1.00 22.34 309 TYR C O 1
ATOM 9035 N N . ILE C 3 288 ? 63.020 16.431 46.339 1.00 16.43 310 ILE C N 1
ATOM 9036 C CA . ILE C 3 288 ? 62.480 17.105 45.171 1.00 17.57 310 ILE C CA 1
ATOM 9037 C C . ILE C 3 288 ? 62.507 16.146 44.002 1.00 26.40 310 ILE C C 1
ATOM 9038 O O . ILE C 3 288 ? 63.266 15.175 43.985 1.00 15.49 310 ILE C O 1
ATOM 9043 N N . GLU C 3 289 ? 61.659 16.424 43.022 1.00 21.72 311 GLU C N 1
ATOM 9044 C CA . GLU C 3 289 ? 61.665 15.661 41.801 1.00 22.97 311 GLU C CA 1
ATOM 9045 C C . GLU C 3 289 ? 62.886 16.035 40.987 1.00 19.83 311 GLU C C 1
ATOM 9046 O O . GLU C 3 289 ? 63.481 17.085 41.195 1.00 28.46 311 GLU C O 1
ATOM 9052 N N . LYS C 3 290 ? 63.264 15.162 40.067 1.00 25.81 312 LYS C N 1
ATOM 9053 C CA . LYS C 3 290 ? 64.460 15.361 39.271 1.00 28.02 312 LYS C CA 1
ATOM 9054 C C . LYS C 3 290 ? 64.125 15.493 37.793 1.00 29.05 312 LYS C C 1
ATOM 9055 O O . LYS C 3 290 ? 63.546 14.596 37.197 1.00 35.93 312 LYS C O 1
ATOM 9061 N N . ILE C 3 291 ? 64.479 16.616 37.192 1.00 26.90 313 ILE C N 1
ATOM 9062 C CA . ILE C 3 291 ? 64.446 16.694 35.742 1.00 26.16 313 ILE C CA 1
ATOM 9063 C C . ILE C 3 291 ? 65.864 16.459 35.224 1.00 27.73 313 ILE C C 1
ATOM 9064 O O . ILE C 3 291 ? 66.716 17.344 35.268 1.00 27.25 313 ILE C O 1
ATOM 9069 N N . ASP C 3 292 ? 66.106 15.248 34.738 1.00 29.23 314 ASP C N 1
ATOM 9070 C CA . ASP C 3 292 ? 67.462 14.757 34.552 1.00 28.31 314 ASP C CA 1
ATOM 9071 C C . ASP C 3 292 ? 67.423 13.690 33.471 1.00 28.25 314 ASP C C 1
ATOM 9072 O O . ASP C 3 292 ? 66.829 12.633 33.664 1.00 36.09 314 ASP C O 1
ATOM 9077 N N . PRO C 3 293 ? 68.056 13.961 32.320 1.00 29.35 315 PRO C N 1
ATOM 9078 C CA . PRO C 3 293 ? 68.906 15.126 32.063 1.00 25.36 315 PRO C CA 1
ATOM 9079 C C . PRO C 3 293 ? 68.126 16.406 31.783 1.00 20.76 315 PRO C C 1
ATOM 9080 O O . PRO C 3 293 ? 67.022 16.381 31.238 1.00 22.02 315 PRO C O 1
ATOM 9084 N N . ARG C 3 294 ? 68.723 17.518 32.192 1.00 22.02 316 ARG C N 1
ATOM 9085 C CA . ARG C 3 294 ? 68.214 18.852 31.923 1.00 31.06 316 ARG C CA 1
ATOM 9086 C C . ARG C 3 294 ? 68.169 19.120 30.414 1.00 24.16 316 ARG C C 1
ATOM 9087 O O . ARG C 3 294 ? 68.891 18.488 29.655 1.00 25.76 316 ARG C O 1
ATOM 9095 N N . PRO C 3 295 ? 67.299 20.036 29.975 1.00 23.87 317 PRO C N 1
ATOM 9096 C CA . PRO C 3 295 ? 67.251 20.403 28.552 1.00 20.31 317 PRO C CA 1
ATOM 9097 C C . PRO C 3 295 ? 68.652 20.716 28.038 1.00 21.51 317 PRO C C 1
ATOM 9098 O O . PRO C 3 295 ? 69.439 21.321 28.769 1.00 21.39 317 PRO C O 1
ATOM 9102 N N . VAL C 3 296 ? 68.948 20.316 26.805 1.00 18.41 318 VAL C N 1
ATOM 9103 C CA . VAL C 3 296 ? 70.220 20.632 26.162 1.00 21.75 318 VAL C CA 1
ATOM 9104 C C . VAL C 3 296 ? 70.024 21.731 25.110 1.00 22.29 318 VAL C C 1
ATOM 9105 O O . VAL C 3 296 ? 69.149 21.634 24.255 1.00 25.45 318 VAL C O 1
ATOM 9109 N N . LEU C 3 297 ? 70.852 22.763 25.178 1.00 19.93 319 LEU C N 1
ATOM 9110 C CA . LEU C 3 297 ? 70.729 23.924 24.316 1.00 20.35 319 LEU C CA 1
ATOM 9111 C C . LEU C 3 297 ? 71.985 24.078 23.482 1.00 21.61 319 LEU C C 1
ATOM 9112 O O . LEU C 3 297 ? 73.097 23.991 24.003 1.00 23.05 319 LEU C O 1
ATOM 9117 N N . GLU C 3 298 ? 71.797 24.324 22.190 1.00 19.22 320 GLU C N 1
ATOM 9118 C CA . GLU C 3 298 ? 72.899 24.571 21.273 1.00 22.40 320 GLU C CA 1
ATOM 9119 C C . GLU C 3 298 ? 72.597 25.865 20.524 1.00 23.80 320 GLU C C 1
ATOM 9120 O O . GLU C 3 298 ? 71.436 26.189 20.302 1.00 20.81 320 GLU C O 1
ATOM 9126 N N . VAL C 3 299 ? 73.635 26.612 20.159 1.00 26.98 321 VAL C N 1
ATOM 9127 C CA . VAL C 3 299 ? 73.472 27.780 19.296 1.00 20.94 321 VAL C CA 1
ATOM 9128 C C . VAL C 3 299 ? 74.417 27.659 18.110 1.00 24.93 321 VAL C C 1
ATOM 9129 O O . VAL C 3 299 ? 75.543 27.193 18.255 1.00 30.08 321 VAL C O 1
ATOM 9133 N N . ASP C 3 300 ? 73.944 28.069 16.937 1.00 27.16 322 ASP C N 1
ATOM 9134 C CA . ASP C 3 300 ? 74.735 28.051 15.712 1.00 23.57 322 ASP C CA 1
ATOM 9135 C C . ASP C 3 300 ? 74.496 29.367 14.989 1.00 26.38 322 ASP C C 1
ATOM 9136 O O . ASP C 3 300 ? 73.357 29.675 14.637 1.00 27.30 322 ASP C O 1
ATOM 9141 N N . PRO C 3 301 ? 75.564 30.160 14.781 1.00 27.36 323 PRO C N 1
ATOM 9142 C CA . PRO C 3 301 ? 76.961 29.892 15.150 1.00 26.85 323 PRO C CA 1
ATOM 9143 C C . PRO C 3 301 ? 77.297 30.385 16.560 1.00 31.89 323 PRO C C 1
ATOM 9144 O O . PRO C 3 301 ? 76.520 31.143 17.145 1.00 30.06 323 PRO C O 1
ATOM 9148 N N . ALA C 3 302 ? 78.440 29.962 17.100 1.00 30.03 324 ALA C N 1
ATOM 9149 C CA . ALA C 3 302 ? 78.832 30.372 18.450 1.00 32.14 324 ALA C CA 1
ATOM 9150 C C . ALA C 3 302 ? 79.714 31.608 18.404 1.00 36.28 324 ALA C C 1
ATOM 9151 O O . ALA C 3 302 ? 80.212 32.074 19.435 1.00 27.39 324 ALA C O 1
ATOM 9153 N N . GLU C 3 303 ? 79.874 32.143 17.195 1.00 29.56 325 GLU C N 1
ATOM 9154 C CA . GLU C 3 303 ? 80.661 33.339 16.964 1.00 29.02 325 GLU C CA 1
ATOM 9155 C C . GLU C 3 303 ? 80.194 34.021 15.672 1.00 37.68 325 GLU C C 1
ATOM 9156 O O . GLU C 3 303 ? 80.097 33.380 14.627 1.00 34.64 325 GLU C O 1
ATOM 9162 N N . ILE C 3 304 ? 79.892 35.312 15.749 1.00 26.73 326 ILE C N 1
ATOM 9163 C CA . ILE C 3 304 ? 79.417 36.050 14.581 1.00 25.36 326 ILE C CA 1
ATOM 9164 C C . ILE C 3 304 ? 79.974 37.470 14.552 1.00 39.78 326 ILE C C 1
ATOM 9165 O O . ILE C 3 304 ? 80.309 38.031 15.602 1.00 34.57 326 ILE C O 1
ATOM 9170 N N . PRO C 3 305 ? 80.057 38.067 13.348 1.00 32.55 327 PRO C N 1
ATOM 9171 C CA . PRO C 3 305 ? 80.444 39.475 13.286 1.00 38.71 327 PRO C CA 1
ATOM 9172 C C . PRO C 3 305 ? 79.387 40.268 14.024 1.00 32.81 327 PRO C C 1
ATOM 9173 O O . PRO C 3 305 ? 78.212 39.908 13.958 1.00 32.77 327 PRO C O 1
ATOM 9177 N N . ALA C 3 306 ? 79.793 41.318 14.725 1.00 40.77 328 ALA C N 1
ATOM 9178 C CA . ALA C 3 306 ? 78.833 42.184 15.383 1.00 29.60 328 ALA C CA 1
ATOM 9179 C C . ALA C 3 306 ? 78.167 43.073 14.340 1.00 41.52 328 ALA C C 1
ATOM 9180 O O . ALA C 3 306 ? 78.272 44.296 14.398 1.00 44.32 328 ALA C O 1
ATOM 9182 N N . LYS C 3 307 ? 77.483 42.452 13.387 1.00 31.99 329 LYS C N 1
ATOM 9183 C CA . LYS C 3 307 ? 76.756 43.195 12.368 1.00 41.98 329 LYS C CA 1
ATOM 9184 C C . LYS C 3 307 ? 75.266 42.847 12.333 1.00 57.22 329 LYS C C 1
ATOM 9185 O O . LYS C 3 307 ? 74.853 41.733 12.688 1.00 48.12 329 LYS C O 1
ATOM 9191 N N . ASP C 3 308 ? 74.474 43.821 11.900 1.00 42.42 330 ASP C N 1
ATOM 9192 C CA . ASP C 3 308 ? 73.035 43.672 11.744 1.00 38.41 330 ASP C CA 1
ATOM 9193 C C . ASP C 3 308 ? 72.745 42.475 10.847 1.00 39.79 330 ASP C C 1
ATOM 9194 O O . ASP C 3 308 ? 73.556 42.126 9.987 1.00 39.59 330 ASP C O 1
ATOM 9199 N N . GLY C 3 309 ? 71.604 41.827 11.063 1.00 34.45 331 GLY C N 1
ATOM 9200 C CA . GLY C 3 309 ? 71.139 40.794 10.156 1.00 32.26 331 GLY C CA 1
ATOM 9201 C C . GLY C 3 309 ? 71.919 39.489 10.078 1.00 46.23 331 GLY C C 1
ATOM 9202 O O . GLY C 3 309 ? 71.835 38.788 9.064 1.00 45.49 331 GLY C O 1
ATOM 9203 N N . GLN C 3 310 ? 72.668 39.138 11.124 1.00 34.51 332 GLN C N 1
ATOM 9204 C CA . GLN C 3 310 ? 73.345 37.833 11.145 1.00 34.05 332 GLN C CA 1
ATOM 9205 C C . GLN C 3 310 ? 72.425 36.784 11.754 1.00 30.16 332 GLN C C 1
ATOM 9206 O O . GLN C 3 310 ? 71.915 36.979 12.852 1.00 34.09 332 GLN C O 1
ATOM 9212 N N . ASP C 3 311 ? 72.215 35.682 11.041 1.00 23.67 333 ASP C N 1
ATOM 9213 C CA . ASP C 3 311 ? 71.369 34.595 11.534 1.00 27.77 333 ASP C CA 1
ATOM 9214 C C . ASP C 3 311 ? 71.943 33.959 12.795 1.00 28.68 333 ASP C C 1
ATOM 9215 O O . ASP C 3 311 ? 73.148 33.743 12.898 1.00 33.91 333 ASP C O 1
ATOM 9220 N N . VAL C 3 312 ? 71.065 33.652 13.744 1.00 31.69 334 VAL C N 1
ATOM 9221 C CA . VAL C 3 312 ? 71.433 32.958 14.978 1.00 24.34 334 VAL C CA 1
ATOM 9222 C C . VAL C 3 312 ? 70.346 31.942 15.310 1.00 26.42 334 VAL C C 1
ATOM 9223 O O . VAL C 3 312 ? 69.186 32.292 15.550 1.00 24.87 334 VAL C O 1
ATOM 9227 N N . THR C 3 313 ? 70.714 30.673 15.300 1.00 24.28 335 THR C N 1
ATOM 9228 C CA . THR C 3 313 ? 69.733 29.619 15.470 1.00 21.32 335 THR C CA 1
ATOM 9229 C C . THR C 3 313 ? 69.989 28.848 16.751 1.00 18.88 335 THR C C 1
ATOM 9230 O O . THR C 3 313 ? 71.110 28.415 17.012 1.00 22.80 335 THR C O 1
ATOM 9234 N N . TYR C 3 314 ? 68.943 28.683 17.548 1.00 25.08 336 TYR C N 1
ATOM 9235 C CA . TYR C 3 314 ? 69.043 27.947 18.796 1.00 21.62 336 TYR C CA 1
ATOM 9236 C C . TYR C 3 314 ? 68.289 26.642 18.661 1.00 24.42 336 TYR C C 1
ATOM 9237 O O . TYR C 3 314 ? 67.145 26.620 18.217 1.00 25.57 336 TYR C O 1
ATOM 9246 N N . LYS C 3 315 ? 68.934 25.552 19.051 1.00 25.19 337 LYS C N 1
ATOM 9247 C CA . LYS C 3 315 ? 68.303 24.247 19.044 1.00 25.32 337 LYS C CA 1
ATOM 9248 C C . LYS C 3 315 ? 68.286 23.681 20.460 1.00 23.92 337 LYS C C 1
ATOM 9249 O O . LYS C 3 315 ? 69.331 23.465 21.069 1.00 25.03 337 LYS C O 1
ATOM 9255 N N . ALA C 3 316 ? 67.086 23.449 20.973 1.00 22.42 338 ALA C N 1
ATOM 9256 C CA . ALA C 3 316 ? 66.904 23.037 22.350 1.00 24.58 338 ALA C CA 1
ATOM 9257 C C . ALA C 3 316 ? 66.241 21.676 22.407 1.00 26.84 338 ALA C C 1
ATOM 9258 O O . ALA C 3 316 ? 65.139 21.489 21.901 1.00 25.31 338 ALA C O 1
ATOM 9260 N N . THR C 3 317 ? 66.909 20.733 23.053 1.00 25.80 339 THR C N 1
ATOM 9261 C CA . THR C 3 317 ? 66.396 19.388 23.181 1.00 22.14 339 THR C CA 1
ATOM 9262 C C . THR C 3 317 ? 65.893 19.199 24.597 1.00 21.10 339 THR C C 1
ATOM 9263 O O . THR C 3 317 ? 66.636 19.393 25.553 1.00 21.52 339 THR C O 1
ATOM 9267 N N . PHE C 3 318 ? 64.618 18.849 24.718 1.00 22.03 340 PHE C N 1
ATOM 9268 C CA . PHE C 3 318 ? 63.978 18.654 26.013 1.00 24.49 340 PHE C CA 1
ATOM 9269 C C . PHE C 3 318 ? 63.658 17.168 26.195 1.00 27.50 340 PHE C C 1
ATOM 9270 O O . PHE C 3 318 ? 62.920 16.594 25.412 1.00 28.42 340 PHE C O 1
ATOM 9278 N N . LYS C 3 319 ? 64.222 16.533 27.214 1.00 30.70 341 LYS C N 1
ATOM 9279 C CA . LYS C 3 319 ? 63.769 15.190 27.545 1.00 34.29 341 LYS C CA 1
ATOM 9280 C C . LYS C 3 319 ? 62.703 15.271 28.624 1.00 28.69 341 LYS C C 1
ATOM 9281 O O . LYS C 3 319 ? 62.935 15.815 29.708 1.00 32.57 341 LYS C O 1
ATOM 9287 N N . VAL C 3 320 ? 61.524 14.751 28.305 1.00 27.97 342 VAL C N 1
ATOM 9288 C CA . VAL C 3 320 ? 60.412 14.743 29.242 1.00 32.40 342 VAL C CA 1
ATOM 9289 C C . VAL C 3 320 ? 60.703 13.739 30.362 1.00 31.40 342 VAL C C 1
ATOM 9290 O O . VAL C 3 320 ? 61.093 12.596 30.103 1.00 26.29 342 VAL C O 1
ATOM 9294 N N . PRO C 3 321 ? 60.555 14.179 31.615 1.00 21.81 343 PRO C N 1
ATOM 9295 C CA . PRO C 3 321 ? 60.842 13.305 32.756 1.00 27.18 343 PRO C CA 1
ATOM 9296 C C . PRO C 3 321 ? 59.931 12.072 32.759 1.00 28.86 343 PRO C C 1
ATOM 9297 O O . PRO C 3 321 ? 58.770 12.168 32.368 1.00 28.19 343 PRO C O 1
ATOM 9301 N N . VAL C 3 322 ? 60.470 10.932 33.184 1.00 22.33 344 VAL C N 1
ATOM 9302 C CA . VAL C 3 322 ? 59.715 9.686 33.243 1.00 22.13 344 VAL C CA 1
ATOM 9303 C C . VAL C 3 322 ? 58.714 9.722 34.384 1.00 22.33 344 VAL C C 1
ATOM 9304 O O . VAL C 3 322 ? 59.101 9.793 35.550 1.00 27.70 344 VAL C O 1
ATOM 9308 N N . PRO C 3 323 ? 57.418 9.667 34.050 1.00 25.72 345 PRO C N 1
ATOM 9309 C CA . PRO C 3 323 ? 56.369 9.653 35.073 1.00 22.35 345 PRO C CA 1
ATOM 9310 C C . PRO C 3 323 ? 56.495 8.426 35.962 1.00 31.39 345 PRO C C 1
ATOM 9311 O O . PRO C 3 323 ? 56.657 7.301 35.472 1.00 27.21 345 PRO C O 1
ATOM 9315 N N . GLY C 3 324 ? 56.428 8.645 37.268 1.00 21.54 346 GLY C N 1
ATOM 9316 C CA . GLY C 3 324 ? 56.534 7.552 38.211 1.00 21.94 346 GLY C CA 1
ATOM 9317 C C . GLY C 3 324 ? 57.968 7.228 38.555 1.00 25.86 346 GLY C C 1
ATOM 9318 O O . GLY C 3 324 ? 58.214 6.386 39.413 1.00 29.37 346 GLY C O 1
ATOM 9319 N N . LYS C 3 325 ? 58.913 7.885 37.883 1.00 23.60 347 LYS C N 1
ATOM 9320 C CA . LYS C 3 325 ? 60.331 7.777 38.240 1.00 19.91 347 LYS C CA 1
ATOM 9321 C C . LYS C 3 325 ? 60.963 9.149 38.526 1.00 26.49 347 LYS C C 1
ATOM 9322 O O . LYS C 3 325 ? 61.317 9.444 39.661 1.00 26.21 347 LYS C O 1
ATOM 9328 N N . ASP C 3 326 ? 61.106 9.980 37.496 1.00 24.14 348 ASP C N 1
ATOM 9329 C CA . ASP C 3 326 ? 61.685 11.309 37.669 1.00 24.50 348 ASP C CA 1
ATOM 9330 C C . ASP C 3 326 ? 60.695 12.252 38.344 1.00 25.01 348 ASP C C 1
ATOM 9331 O O . ASP C 3 326 ? 61.055 13.046 39.216 1.00 24.42 348 ASP C O 1
ATOM 9336 N N . ILE C 3 327 ? 59.438 12.165 37.936 1.00 18.44 349 ILE C N 1
ATOM 9337 C CA . ILE C 3 327 ? 58.409 13.009 38.514 1.00 21.85 349 ILE C CA 1
ATOM 9338 C C . ILE C 3 327 ? 57.300 12.101 38.987 1.00 27.34 349 ILE C C 1
ATOM 9339 O O . ILE C 3 327 ? 57.215 10.960 38.542 1.00 18.12 349 ILE C O 1
ATOM 9344 N N . LEU C 3 328 ? 56.462 12.596 39.895 1.00 19.10 350 LEU C N 1
ATOM 9345 C CA . LEU C 3 328 ? 55.479 11.751 40.565 1.00 18.42 350 LEU C CA 1
ATOM 9346 C C . LEU C 3 328 ? 54.413 11.161 39.644 1.00 32.09 350 LEU C C 1
ATOM 9347 O O . LEU C 3 328 ? 53.954 10.026 39.852 1.00 26.92 350 LEU C O 1
ATOM 9352 N N . ALA C 3 329 ? 54.006 11.923 38.637 1.00 23.01 351 ALA C N 1
ATOM 9353 C CA . ALA C 3 329 ? 52.970 11.438 37.737 1.00 24.85 351 ALA C CA 1
ATOM 9354 C C . ALA C 3 329 ? 53.056 12.117 36.374 1.00 24.34 351 ALA C C 1
ATOM 9355 O O . ALA C 3 329 ? 53.895 12.990 36.160 1.00 25.15 351 ALA C O 1
ATOM 9357 N N . ALA C 3 330 ? 52.188 11.704 35.459 1.00 18.68 352 ALA C N 1
ATOM 9358 C CA . ALA C 3 330 ? 52.198 12.238 34.105 1.00 25.66 352 ALA C CA 1
ATOM 9359 C C . ALA C 3 330 ? 51.898 13.723 34.134 1.00 24.24 352 ALA C C 1
ATOM 9360 O O . ALA C 3 330 ? 50.958 14.158 34.793 1.00 22.90 352 ALA C O 1
ATOM 9362 N N . PRO C 3 331 ? 52.711 14.507 33.422 1.00 24.91 353 PRO C N 1
ATOM 9363 C CA . PRO C 3 331 ? 52.555 15.964 33.353 1.00 25.21 353 PRO C CA 1
ATOM 9364 C C . PRO C 3 331 ? 51.157 16.342 32.878 1.00 35.75 353 PRO C C 1
ATOM 9365 O O . PRO C 3 331 ? 50.636 15.714 31.948 1.00 27.63 353 PRO C O 1
ATOM 9369 N N . SER C 3 332 ? 50.555 17.346 33.509 1.00 20.47 354 SER C N 1
ATOM 9370 C CA . SER C 3 332 ? 49.310 17.914 33.012 1.00 22.28 354 SER C CA 1
ATOM 9371 C C . SER C 3 332 ? 49.605 19.117 32.150 1.00 24.72 354 SER C C 1
ATOM 9372 O O . SER C 3 332 ? 48.722 19.631 31.474 1.00 25.15 354 SER C O 1
ATOM 9375 N N . SER C 3 333 ? 50.849 19.585 32.194 1.00 19.57 355 SER C N 1
ATOM 9376 C CA . SER C 3 333 ? 51.252 20.684 31.335 1.00 18.02 355 SER C CA 1
ATOM 9377 C C . SER C 3 333 ? 52.757 20.718 31.131 1.00 23.73 355 SER C C 1
ATOM 9378 O O . SER C 3 333 ? 53.540 20.376 32.027 1.00 22.69 355 SER C O 1
ATOM 9381 N N . ILE C 3 334 ? 53.148 21.141 29.938 1.00 17.97 356 ILE C N 1
ATOM 9382 C CA . ILE C 3 334 ? 54.542 21.260 29.579 1.00 20.36 356 ILE C CA 1
ATOM 9383 C C . ILE C 3 334 ? 54.706 22.521 28.747 1.00 28.33 356 ILE C C 1
ATOM 9384 O O . ILE C 3 334 ? 53.935 22.773 27.815 1.00 26.26 356 ILE C O 1
ATOM 9389 N N . GLU C 3 335 ? 55.697 23.324 29.100 1.00 21.02 357 GLU C N 1
ATOM 9390 C CA . GLU C 3 335 ? 55.971 24.545 28.367 1.00 18.31 357 GLU C CA 1
ATOM 9391 C C . GLU C 3 335 ? 57.472 24.740 28.360 1.00 22.60 357 GLU C C 1
ATOM 9392 O O . GLU C 3 335 ? 58.176 24.215 29.224 1.00 20.11 357 GLU C O 1
ATOM 9398 N N . MET C 3 336 ? 57.955 25.475 27.371 1.00 14.91 358 MET C N 1
ATOM 9399 C CA . MET C 3 336 ? 59.368 25.755 27.230 1.00 20.12 358 MET C CA 1
ATOM 9400 C C . MET C 3 336 ? 59.486 27.259 27.074 1.00 23.46 358 MET C C 1
ATOM 9401 O O . MET C 3 336 ? 58.895 27.837 26.164 1.00 20.59 358 MET C O 1
ATOM 9406 N N . VAL C 3 337 ? 60.243 27.899 27.953 1.00 18.44 359 VAL C N 1
ATOM 9407 C CA . VAL C 3 337 ? 60.335 29.352 27.925 1.00 19.20 359 VAL C CA 1
ATOM 9408 C C . VAL C 3 337 ? 61.699 29.797 27.459 1.00 25.42 359 VAL C C 1
ATOM 9409 O O . VAL C 3 337 ? 62.732 29.412 28.017 1.00 20.54 359 VAL C O 1
ATOM 9413 N N . GLN C 3 338 ? 61.684 30.613 26.416 1.00 24.37 360 GLN C N 1
ATOM 9414 C CA . GLN C 3 338 ? 62.885 31.146 25.810 1.00 26.27 360 GLN C CA 1
ATOM 9415 C C . GLN C 3 338 ? 62.817 32.668 26.004 1.00 29.96 360 GLN C C 1
ATOM 9416 O O . GLN C 3 338 ? 61.726 33.238 26.015 1.00 25.05 360 GLN C O 1
ATOM 9422 N N . LYS C 3 339 ? 63.959 33.313 26.235 1.00 18.11 361 LYS C N 1
ATOM 9423 C CA . LYS C 3 339 ? 64.025 34.776 26.214 1.00 28.28 361 LYS C CA 1
ATOM 9424 C C . LYS C 3 339 ? 65.253 35.174 25.433 1.00 26.11 361 LYS C C 1
ATOM 9425 O O . LYS C 3 339 ? 66.349 34.684 25.691 1.00 23.29 361 LYS C O 1
ATOM 9431 N N . PHE C 3 340 ? 65.067 36.041 24.451 1.00 21.60 362 PHE C N 1
ATOM 9432 C CA . PHE C 3 340 ? 66.158 36.364 23.558 1.00 22.36 362 PHE C CA 1
ATOM 9433 C C . PHE C 3 340 ? 66.788 37.688 23.931 1.00 31.88 362 PHE C C 1
ATOM 9434 O O . PHE C 3 340 ? 66.094 38.641 24.283 1.00 32.55 362 PHE C O 1
ATOM 9442 N N . ASP C 3 341 ? 68.111 37.732 23.851 1.00 24.80 363 ASP C N 1
ATOM 9443 C CA . ASP C 3 341 ? 68.866 38.964 24.006 1.00 27.68 363 ASP C CA 1
ATOM 9444 C C . ASP C 3 341 ? 68.247 40.072 23.137 1.00 37.81 363 ASP C C 1
ATOM 9445 O O . ASP C 3 341 ? 67.864 39.820 21.994 1.00 31.58 363 ASP C O 1
ATOM 9450 N N . GLU C 3 342 ? 68.165 41.290 23.675 1.00 33.78 364 GLU C N 1
ATOM 9451 C CA . GLU C 3 342 ? 67.478 42.389 22.989 1.00 36.92 364 GLU C CA 1
ATOM 9452 C C . GLU C 3 342 ? 68.081 42.653 21.614 1.00 35.69 364 GLU C C 1
ATOM 9453 O O . GLU C 3 342 ? 67.444 43.259 20.751 1.00 36.90 364 GLU C O 1
ATOM 9459 N N . ARG C 3 343 ? 69.306 42.183 21.407 1.00 26.87 365 ARG C N 1
ATOM 9460 C CA . ARG C 3 343 ? 70.001 42.424 20.151 1.00 25.01 365 ARG C CA 1
ATOM 9461 C C . ARG C 3 343 ? 69.608 41.422 19.082 1.00 27.78 365 ARG C C 1
ATOM 9462 O O . ARG C 3 343 ? 70.183 41.395 17.995 1.00 26.66 365 ARG C O 1
ATOM 9470 N N . LEU C 3 344 ? 68.608 40.603 19.389 1.00 26.22 366 LEU C N 1
ATOM 9471 C CA . LEU C 3 344 ? 68.123 39.619 18.436 1.00 31.86 366 LEU C CA 1
ATOM 9472 C C . LEU C 3 344 ? 66.662 39.864 18.087 1.00 32.62 366 LEU C C 1
ATOM 9473 O O . LEU C 3 344 ? 65.855 40.242 18.943 1.00 32.05 366 LEU C O 1
ATOM 9478 N N . ASP C 3 345 ? 66.337 39.657 16.817 1.00 25.44 367 ASP C N 1
ATOM 9479 C CA . ASP C 3 345 ? 64.955 39.600 16.380 1.00 29.72 367 ASP C CA 1
ATOM 9480 C C . ASP C 3 345 ? 64.574 38.143 16.255 1.00 26.52 367 ASP C C 1
ATOM 9481 O O . ASP C 3 345 ? 65.229 37.393 15.540 1.00 35.18 367 ASP C O 1
ATOM 9486 N N . TYR C 3 346 ? 63.515 37.749 16.950 1.00 30.96 368 TYR C N 1
ATOM 9487 C CA . TYR C 3 346 ? 62.954 36.418 16.805 1.00 28.34 368 TYR C CA 1
ATOM 9488 C C . TYR C 3 346 ? 62.144 36.324 15.523 1.00 28.25 368 TYR C C 1
ATOM 9489 O O . TYR C 3 346 ? 61.291 37.166 15.255 1.00 31.36 368 TYR C O 1
ATOM 9498 N N . LYS C 3 347 ? 62.405 35.287 14.738 1.00 26.29 369 LYS C N 1
ATOM 9499 C CA . LYS C 3 347 ? 61.737 35.127 13.454 1.00 31.70 369 LYS C CA 1
ATOM 9500 C C . LYS C 3 347 ? 60.647 34.066 13.526 1.00 34.91 369 LYS C C 1
ATOM 9501 O O . LYS C 3 347 ? 59.477 34.378 13.331 1.00 33.75 369 LYS C O 1
ATOM 9507 N N . GLU C 3 348 ? 61.025 32.827 13.830 1.00 32.18 370 GLU C N 1
ATOM 9508 C CA . GLU C 3 348 ? 60.067 31.730 13.884 1.00 30.18 370 GLU C CA 1
ATOM 9509 C C . GLU C 3 348 ? 60.708 30.559 14.599 1.00 30.37 370 GLU C C 1
ATOM 9510 O O . GLU C 3 348 ? 61.892 30.600 14.925 1.00 30.11 370 GLU C O 1
ATOM 9516 N N . LEU C 3 349 ? 59.937 29.499 14.813 1.00 27.82 371 LEU C N 1
ATOM 9517 C CA . LEU C 3 349 ? 60.485 28.282 15.389 1.00 30.27 371 LEU C CA 1
ATOM 9518 C C . LEU C 3 349 ? 59.800 27.042 14.846 1.00 28.40 371 LEU C C 1
ATOM 9519 O O . LEU C 3 349 ? 58.699 27.107 14.307 1.00 28.59 371 LEU C O 1
ATOM 9524 N N . LYS C 3 350 ? 60.456 25.907 15.028 1.00 29.39 372 LYS C N 1
ATOM 9525 C CA . LYS C 3 350 ? 59.912 24.620 14.647 1.00 33.96 372 LYS C CA 1
ATOM 9526 C C . LYS C 3 350 ? 59.989 23.696 15.860 1.00 35.17 372 LYS C C 1
ATOM 9527 O O . LYS C 3 350 ? 60.959 23.737 16.608 1.00 29.40 372 LYS C O 1
ATOM 9533 N N . VAL C 3 351 ? 58.962 22.879 16.058 1.00 22.43 373 VAL C N 1
ATOM 9534 C CA . VAL C 3 351 ? 58.968 21.879 17.110 1.00 29.26 373 VAL C CA 1
ATOM 9535 C C . VAL C 3 351 ? 58.891 20.482 16.492 1.00 30.99 373 VAL C C 1
ATOM 9536 O O . VAL C 3 351 ? 58.047 20.216 15.639 1.00 35.48 373 VAL C O 1
ATOM 9540 N N . GLU C 3 352 ? 59.783 19.600 16.913 1.00 27.22 374 GLU C N 1
ATOM 9541 C CA . GLU C 3 352 ? 59.799 18.235 16.402 1.00 37.28 374 GLU C CA 1
ATOM 9542 C C . GLU C 3 352 ? 59.726 17.236 17.538 1.00 35.66 374 GLU C C 1
ATOM 9543 O O . GLU C 3 352 ? 60.244 17.483 18.624 1.00 34.45 374 GLU C O 1
ATOM 9549 N N . SER C 3 353 ? 59.090 16.100 17.286 1.00 33.42 375 SER C N 1
ATOM 9550 C CA . SER C 3 353 ? 59.139 15.005 18.239 1.00 30.53 375 SER C CA 1
ATOM 9551 C C . SER C 3 353 ? 59.035 13.665 17.527 1.00 46.93 375 SER C C 1
ATOM 9552 O O . SER C 3 353 ? 58.373 13.548 16.497 1.00 41.38 375 SER C O 1
ATOM 9555 N N . GLY C 3 354 ? 59.695 12.657 18.088 1.00 55.02 376 GLY C N 1
ATOM 9556 C CA . GLY C 3 354 ? 59.774 11.355 17.454 1.00 52.71 376 GLY C CA 1
ATOM 9557 C C . GLY C 3 354 ? 60.614 11.457 16.197 1.00 59.37 376 GLY C C 1
ATOM 9558 O O . GLY C 3 354 ? 61.847 11.397 16.252 1.00 57.16 376 GLY C O 1
ATOM 9559 N N . GLY C 3 355 ? 59.948 11.618 15.061 1.00 52.70 377 GLY C N 1
ATOM 9560 C CA . GLY C 3 355 ? 60.643 11.872 13.814 1.00 64.55 377 GLY C CA 1
ATOM 9561 C C . GLY C 3 355 ? 59.858 12.844 12.963 1.00 56.42 377 GLY C C 1
ATOM 9562 O O . GLY C 3 355 ? 60.153 13.049 11.787 1.00 60.97 377 GLY C O 1
ATOM 9563 N N . VAL C 3 356 ? 58.842 13.446 13.563 1.00 41.44 378 VAL C N 1
ATOM 9564 C CA . VAL C 3 356 ? 57.954 14.319 12.820 1.00 35.57 378 VAL C CA 1
ATOM 9565 C C . VAL C 3 356 ? 58.000 15.745 13.340 1.00 45.71 378 VAL C C 1
ATOM 9566 O O . VAL C 3 356 ? 58.398 16.003 14.480 1.00 43.06 378 VAL C O 1
ATOM 9570 N N . THR C 3 357 ? 57.588 16.668 12.484 1.00 35.87 379 THR C N 1
ATOM 9571 C CA . THR C 3 357 ? 57.474 18.056 12.856 1.00 35.68 379 THR C CA 1
ATOM 9572 C C . THR C 3 357 ? 56.076 18.310 13.400 1.00 49.40 379 THR C C 1
ATOM 9573 O O . THR C 3 357 ? 55.084 18.196 12.677 1.00 48.49 379 THR C O 1
ATOM 9577 N N . LEU C 3 358 ? 56.000 18.648 14.682 1.00 34.94 380 LEU C N 1
ATOM 9578 C CA . LEU C 3 358 ? 54.723 18.919 15.313 1.00 34.57 380 LEU C CA 1
ATOM 9579 C C . LEU C 3 358 ? 54.058 20.108 14.651 1.00 35.47 380 LEU C C 1
ATOM 9580 O O . LEU C 3 358 ? 54.725 20.949 14.046 1.00 36.63 380 LEU C O 1
ATOM 9585 N N . GLN C 3 359 ? 52.738 20.173 14.777 1.00 31.56 381 GLN C N 1
ATOM 9586 C CA . GLN C 3 359 ? 51.957 21.217 14.133 1.00 37.56 381 GLN C CA 1
ATOM 9587 C C . GLN C 3 359 ? 51.498 22.239 15.150 1.00 34.57 381 GLN C C 1
ATOM 9588 O O . GLN C 3 359 ? 50.933 21.885 16.185 1.00 33.89 381 GLN C O 1
ATOM 9594 N N . GLU C 3 360 ? 51.730 23.509 14.850 1.00 32.11 382 GLU C N 1
ATOM 9595 C CA . GLU C 3 360 ? 51.256 24.576 15.714 1.00 30.46 382 GLU C CA 1
ATOM 9596 C C . GLU C 3 360 ? 49.732 24.558 15.712 1.00 39.17 382 GLU C C 1
ATOM 9597 O O . GLU C 3 360 ? 49.117 24.296 14.681 1.00 43.14 382 GLU C O 1
ATOM 9603 N N . GLY C 3 361 ? 49.127 24.821 16.867 1.00 35.14 383 GLY C N 1
ATOM 9604 C CA . GLY C 3 361 ? 47.683 24.750 17.015 1.00 29.96 383 GLY C CA 1
ATOM 9605 C C . GLY C 3 361 ? 47.249 23.416 17.590 1.00 37.24 383 GLY C C 1
ATOM 9606 O O . GLY C 3 361 ? 46.666 23.351 18.666 1.00 43.89 383 GLY C O 1
ATOM 9607 N N . ARG C 3 362 ? 47.563 22.349 16.869 1.00 38.28 384 ARG C N 1
ATOM 9608 C CA . ARG C 3 362 ? 47.190 20.996 17.245 1.00 37.33 384 ARG C CA 1
ATOM 9609 C C . ARG C 3 362 ? 48.042 20.450 18.391 1.00 35.66 384 ARG C C 1
ATOM 9610 O O . ARG C 3 362 ? 47.521 19.999 19.413 1.00 36.34 384 ARG C O 1
ATOM 9618 N N . ASP C 3 363 ? 49.358 20.480 18.201 1.00 34.99 385 ASP C N 1
ATOM 9619 C CA . ASP C 3 363 ? 50.294 19.891 19.150 1.00 33.54 385 ASP C CA 1
ATOM 9620 C C . ASP C 3 363 ? 50.831 20.897 20.173 1.00 31.25 385 ASP C C 1
ATOM 9621 O O . ASP C 3 363 ? 51.185 20.522 21.289 1.00 29.01 385 ASP C O 1
ATOM 9626 N N . TYR C 3 364 ? 50.886 22.168 19.793 1.00 26.96 386 TYR C N 1
ATOM 9627 C CA . TYR C 3 364 ? 51.453 23.189 20.678 1.00 33.84 386 TYR C CA 1
ATOM 9628 C C . TYR C 3 364 ? 51.010 24.572 20.262 1.00 30.65 386 TYR C C 1
ATOM 9629 O O . TYR C 3 364 ? 50.654 24.793 19.110 1.00 32.69 386 TYR C O 1
ATOM 9638 N N . THR C 3 365 ? 51.023 25.510 21.200 1.00 27.65 387 THR C N 1
ATOM 9639 C CA . THR C 3 365 ? 50.783 26.896 20.849 1.00 25.44 387 THR C CA 1
ATOM 9640 C C . THR C 3 365 ? 52.019 27.720 21.182 1.00 36.23 387 THR C C 1
ATOM 9641 O O . THR C 3 365 ? 52.921 27.243 21.881 1.00 28.34 387 THR C O 1
ATOM 9645 N N . ILE C 3 366 ? 52.054 28.949 20.673 1.00 28.68 388 ILE C N 1
ATOM 9646 C CA . ILE C 3 366 ? 53.145 29.875 20.936 1.00 29.93 388 ILE C CA 1
ATOM 9647 C C . ILE C 3 366 ? 52.621 31.176 21.508 1.00 31.56 388 ILE C C 1
ATOM 9648 O O . ILE C 3 366 ? 51.616 31.711 21.039 1.00 34.76 388 ILE C O 1
ATOM 9653 N N . GLU C 3 367 ? 53.300 31.662 22.541 1.00 29.05 389 GLU C N 1
ATOM 9654 C CA . GLU C 3 367 ? 52.998 32.941 23.159 1.00 25.69 389 GLU C CA 1
ATOM 9655 C C . GLU C 3 367 ? 54.252 33.789 23.175 1.00 35.32 389 GLU C C 1
ATOM 9656 O O . GLU C 3 367 ? 55.297 33.381 23.696 1.00 31.61 389 GLU C O 1
ATOM 9662 N N . LYS C 3 368 ? 54.151 34.973 22.590 1.00 24.27 390 LYS C N 1
ATOM 9663 C CA . LYS C 3 368 ? 55.261 35.891 22.587 1.00 24.57 390 LYS C CA 1
ATOM 9664 C C . LYS C 3 368 ? 54.859 37.171 23.294 1.00 32.62 390 LYS C C 1
ATOM 9665 O O . LYS C 3 368 ? 53.818 37.767 22.999 1.00 35.02 390 LYS C O 1
ATOM 9671 N N . THR C 3 369 ? 55.670 37.563 24.263 1.00 25.85 391 THR C N 1
ATOM 9672 C CA . THR C 3 369 ? 55.546 38.861 24.888 1.00 29.08 391 THR C CA 1
ATOM 9673 C C . THR C 3 369 ? 56.946 39.463 24.977 1.00 34.04 391 THR C C 1
ATOM 9674 O O . THR C 3 369 ? 57.856 38.856 25.558 1.00 34.89 391 THR C O 1
ATOM 9678 N N . GLY C 3 370 ? 57.131 40.630 24.356 1.00 28.37 392 GLY C N 1
ATOM 9679 C CA . GLY C 3 370 ? 58.455 41.206 24.231 1.00 19.52 392 GLY C CA 1
ATOM 9680 C C . GLY C 3 370 ? 59.429 40.172 23.679 1.00 33.67 392 GLY C C 1
ATOM 9681 O O . GLY C 3 370 ? 59.171 39.566 22.636 1.00 24.62 392 GLY C O 1
ATOM 9682 N N . GLN C 3 371 ? 60.537 39.949 24.383 1.00 28.88 393 GLN C N 1
ATOM 9683 C CA . GLN C 3 371 ? 61.565 39.022 23.899 1.00 31.78 393 GLN C CA 1
ATOM 9684 C C . GLN C 3 371 ? 61.385 37.582 24.408 1.00 31.24 393 GLN C C 1
ATOM 9685 O O . GLN C 3 371 ? 62.190 36.704 24.100 1.00 27.44 393 GLN C O 1
ATOM 9691 N N . THR C 3 372 ? 60.333 37.352 25.186 1.00 25.62 394 THR C N 1
ATOM 9692 C CA . THR C 3 372 ? 60.034 36.028 25.714 1.00 24.22 394 THR C CA 1
ATOM 9693 C C . THR C 3 372 ? 59.072 35.285 24.807 1.00 32.92 394 THR C C 1
ATOM 9694 O O . THR C 3 372 ? 57.957 35.746 24.545 1.00 31.14 394 THR C O 1
ATOM 9698 N N . VAL C 3 373 ? 59.509 34.133 24.323 1.00 24.04 395 VAL C N 1
ATOM 9699 C CA . VAL C 3 373 ? 58.689 33.308 23.474 1.00 19.10 395 VAL C CA 1
ATOM 9700 C C . VAL C 3 373 ? 58.461 31.981 24.199 1.00 28.09 395 VAL C C 1
ATOM 9701 O O . VAL C 3 373 ? 59.414 31.279 24.545 1.00 18.71 395 VAL C O 1
ATOM 9705 N N . THR C 3 374 ? 57.198 31.651 24.437 1.00 17.74 396 THR C N 1
ATOM 9706 C CA . THR C 3 374 ? 56.852 30.438 25.162 1.00 24.48 396 THR C CA 1
ATOM 9707 C C . THR C 3 374 ? 56.124 29.443 24.268 1.00 25.32 396 THR C C 1
ATOM 9708 O O . THR C 3 374 ? 55.166 29.802 23.594 1.00 23.03 396 THR C O 1
ATOM 9712 N N . VAL C 3 375 ? 56.596 28.199 24.260 1.00 24.64 397 VAL C N 1
ATOM 9713 C CA . VAL C 3 375 ? 55.883 27.084 23.624 1.00 21.66 397 VAL C CA 1
ATOM 9714 C C . VAL C 3 375 ? 55.121 26.299 24.682 1.00 25.34 397 VAL C C 1
ATOM 9715 O O . VAL C 3 375 ? 55.669 25.983 25.743 1.00 24.38 397 VAL C O 1
ATOM 9719 N N . LYS C 3 376 ? 53.847 26.021 24.414 1.00 19.85 398 LYS C N 1
ATOM 9720 C CA . LYS C 3 376 ? 53.039 25.208 25.311 1.00 23.42 398 LYS C CA 1
ATOM 9721 C C . LYS C 3 376 ? 52.525 23.991 24.561 1.00 24.56 398 LYS C C 1
ATOM 9722 O O . LYS C 3 376 ? 51.800 24.133 23.589 1.00 25.64 398 LYS C O 1
ATOM 9728 N N . MET C 3 377 ? 52.891 22.799 25.015 1.00 22.47 399 MET C N 1
ATOM 9729 C CA . MET C 3 377 ? 52.330 21.579 24.450 1.00 31.29 399 MET C CA 1
ATOM 9730 C C . MET C 3 377 ? 50.831 21.542 24.766 1.00 33.51 399 MET C C 1
ATOM 9731 O O . MET C 3 377 ? 50.419 21.900 25.872 1.00 25.71 399 MET C O 1
ATOM 9736 N N . THR C 3 378 ? 50.013 21.135 23.797 1.00 21.57 400 THR C N 1
ATOM 9737 C CA . THR C 3 378 ? 48.560 21.081 24.017 1.00 29.79 400 THR C CA 1
ATOM 9738 C C . THR C 3 378 ? 48.149 19.882 24.859 1.00 24.81 400 THR C C 1
ATOM 9739 O O . THR C 3 378 ? 48.813 18.856 24.844 1.00 28.91 400 THR C O 1
ATOM 9743 N N . PRO C 3 379 ? 47.032 20.012 25.584 1.00 33.72 401 PRO C N 1
ATOM 9744 C CA . PRO C 3 379 ? 46.477 18.912 26.378 1.00 32.03 401 PRO C CA 1
ATOM 9745 C C . PRO C 3 379 ? 46.323 17.673 25.513 1.00 34.99 401 PRO C C 1
ATOM 9746 O O . PRO C 3 379 ? 46.553 16.557 25.977 1.00 38.61 401 PRO C O 1
ATOM 9750 N N . GLU C 3 380 ? 45.949 17.877 24.255 1.00 38.40 402 GLU C N 1
ATOM 9751 C CA . GLU C 3 380 ? 45.787 16.761 23.332 1.00 43.50 402 GLU C CA 1
ATOM 9752 C C . GLU C 3 380 ? 47.117 16.058 23.148 1.00 40.59 402 GLU C C 1
ATOM 9753 O O . GLU C 3 380 ? 47.191 14.832 23.194 1.00 43.82 402 GLU C O 1
ATOM 9759 N N . TYR C 3 381 ? 48.173 16.839 22.946 1.00 41.30 403 TYR C N 1
ATOM 9760 C CA . TYR C 3 381 ? 49.495 16.261 22.756 1.00 31.67 403 TYR C CA 1
ATOM 9761 C C . TYR C 3 381 ? 49.920 15.480 23.993 1.00 29.75 403 TYR C C 1
ATOM 9762 O O . TYR C 3 381 ? 50.514 14.410 23.894 1.00 33.37 403 TYR C O 1
ATOM 9771 N N . LEU C 3 382 ? 49.607 16.021 25.164 1.00 28.80 404 LEU C N 1
ATOM 9772 C CA . LEU C 3 382 ? 50.022 15.395 26.412 1.00 31.74 404 LEU C CA 1
ATOM 9773 C C . LEU C 3 382 ? 49.354 14.036 26.631 1.00 41.67 404 LEU C C 1
ATOM 9774 O O . LEU C 3 382 ? 49.959 13.134 27.208 1.00 38.79 404 LEU C O 1
ATOM 9779 N N . LYS C 3 383 ? 48.108 13.898 26.181 1.00 39.80 405 LYS C N 1
ATOM 9780 C CA . LYS C 3 383 ? 47.450 12.591 26.167 1.00 48.26 405 LYS C CA 1
ATOM 9781 C C . LYS C 3 383 ? 48.182 11.707 25.169 1.00 47.70 405 LYS C C 1
ATOM 9782 O O . LYS C 3 383 ? 48.050 11.872 23.956 1.00 53.36 405 LYS C O 1
ATOM 9788 N N . GLY C 3 384 ? 48.978 10.785 25.693 1.00 70.36 406 GLY C N 1
ATOM 9789 C CA . GLY C 3 384 ? 49.831 9.959 24.865 1.00 85.83 406 GLY C CA 1
ATOM 9790 C C . GLY C 3 384 ? 51.096 9.583 25.606 1.00 85.00 406 GLY C C 1
ATOM 9791 O O . GLY C 3 384 ? 51.805 10.447 26.121 1.00 80.02 406 GLY C O 1
ATOM 9792 N N . ASN C 3 385 ? 51.367 8.283 25.664 1.00 86.93 407 ASN C N 1
ATOM 9793 C CA . ASN C 3 385 ? 52.593 7.755 26.254 1.00 89.24 407 ASN C CA 1
ATOM 9794 C C . ASN C 3 385 ? 53.825 8.251 25.506 1.00 91.70 407 ASN C C 1
ATOM 9795 O O . ASN C 3 385 ? 54.845 7.558 25.460 1.00 99.48 407 ASN C O 1
ATOM 9800 N N . SER C 3 386 ? 53.725 9.441 24.915 1.00 62.57 408 SER C N 1
ATOM 9801 C CA . SER C 3 386 ? 54.748 9.934 23.998 1.00 53.70 408 SER C CA 1
ATOM 9802 C C . SER C 3 386 ? 56.150 9.787 24.584 1.00 61.67 408 SER C C 1
ATOM 9803 O O . SER C 3 386 ? 56.936 8.950 24.121 1.00 56.59 408 SER C O 1
ATOM 9806 N N . SER C 3 387 ? 56.452 10.593 25.600 1.00 49.99 409 SER C N 1
ATOM 9807 C CA . SER C 3 387 ? 57.738 10.526 26.289 1.00 47.99 409 SER C CA 1
ATOM 9808 C C . SER C 3 387 ? 58.938 10.770 25.366 1.00 45.92 409 SER C C 1
ATOM 9809 O O . SER C 3 387 ? 60.072 10.869 25.836 1.00 44.59 409 SER C O 1
ATOM 9812 N N . SER C 3 388 ? 58.691 10.851 24.060 1.00 38.45 410 SER C N 1
ATOM 9813 C CA . SER C 3 388 ? 59.751 11.141 23.107 1.00 39.41 410 SER C CA 1
ATOM 9814 C C . SER C 3 388 ? 60.263 12.561 23.337 1.00 43.03 410 SER C C 1
ATOM 9815 O O . SER C 3 388 ? 59.513 13.434 23.777 1.00 40.19 410 SER C O 1
ATOM 9818 N N . ASP C 3 389 ? 61.543 12.779 23.061 1.00 34.90 411 ASP C N 1
ATOM 9819 C CA . ASP C 3 389 ? 62.135 14.110 23.171 1.00 39.39 411 ASP C CA 1
ATOM 9820 C C . ASP C 3 389 ? 61.388 15.129 22.311 1.00 35.18 411 ASP C C 1
ATOM 9821 O O . ASP C 3 389 ? 60.847 14.795 21.258 1.00 33.14 411 ASP C O 1
ATOM 9826 N N . ILE C 3 390 ? 61.362 16.371 22.779 1.00 30.80 412 ILE C N 1
ATOM 9827 C CA . ILE C 3 390 ? 60.797 17.470 22.021 1.00 24.93 412 ILE C CA 1
ATOM 9828 C C . ILE C 3 390 ? 61.922 18.442 21.675 1.00 33.37 412 ILE C C 1
ATOM 9829 O O . ILE C 3 390 ? 62.628 18.932 22.556 1.00 33.12 412 ILE C O 1
ATOM 9834 N N . ILE C 3 391 ? 62.109 18.698 20.386 1.00 25.20 413 ILE C N 1
ATOM 9835 C CA . ILE C 3 391 ? 63.221 19.514 19.948 1.00 30.55 413 ILE C CA 1
ATOM 9836 C C . ILE C 3 391 ? 62.707 20.793 19.314 1.00 28.39 413 ILE C C 1
ATOM 9837 O O . ILE C 3 391 ? 62.010 20.761 18.305 1.00 33.64 413 ILE C O 1
ATOM 9842 N N . ILE C 3 392 ? 63.035 21.921 19.927 1.00 30.82 414 ILE C N 1
ATOM 9843 C CA . ILE C 3 392 ? 62.574 23.206 19.422 1.00 21.44 414 ILE C CA 1
ATOM 9844 C C . ILE C 3 392 ? 63.725 23.955 18.796 1.00 26.41 414 ILE C C 1
ATOM 9845 O O . ILE C 3 392 ? 64.776 24.119 19.415 1.00 25.40 414 ILE C O 1
ATOM 9850 N N . THR C 3 393 ? 63.521 24.407 17.563 1.00 26.25 415 THR C N 1
ATOM 9851 C CA . THR C 3 393 ? 64.542 25.146 16.842 1.00 21.49 415 THR C CA 1
ATOM 9852 C C . THR C 3 393 ? 64.071 26.573 16.596 1.00 24.85 415 THR C C 1
ATOM 9853 O O . THR C 3 393 ? 63.081 26.795 15.911 1.00 23.61 415 THR C O 1
ATOM 9857 N N . TYR C 3 394 ? 64.778 27.531 17.188 1.00 22.26 416 TYR C N 1
ATOM 9858 C CA . TYR C 3 394 ? 64.396 28.930 17.131 1.00 21.50 416 TYR C CA 1
ATOM 9859 C C . TYR C 3 394 ? 65.259 29.686 16.131 1.00 22.61 416 TYR C C 1
ATOM 9860 O O . TYR C 3 394 ? 66.480 29.720 16.262 1.00 25.42 416 TYR C O 1
ATOM 9869 N N . LYS C 3 395 ? 64.635 30.322 15.150 1.00 26.62 417 LYS C N 1
ATOM 9870 C CA . LYS C 3 395 ? 65.387 31.168 14.229 1.00 28.76 417 LYS C CA 1
ATOM 9871 C C . LYS C 3 395 ? 65.336 32.611 14.681 1.00 26.21 417 LYS C C 1
ATOM 9872 O O . LYS C 3 395 ? 64.266 33.164 14.939 1.00 34.33 417 LYS C O 1
ATOM 9878 N N . THR C 3 396 ? 66.502 33.225 14.788 1.00 22.19 418 THR C N 1
ATOM 9879 C CA . THR C 3 396 ? 66.570 34.631 15.104 1.00 28.39 418 THR C CA 1
ATOM 9880 C C . THR C 3 396 ? 67.620 35.245 14.192 1.00 36.69 418 THR C C 1
ATOM 9881 O O . THR C 3 396 ? 68.316 34.534 13.467 1.00 28.59 418 THR C O 1
ATOM 9885 N N . ALA C 3 397 ? 67.729 36.565 14.219 1.00 26.96 419 ALA C N 1
ATOM 9886 C CA . ALA C 3 397 ? 68.775 37.235 13.477 1.00 27.61 419 ALA C CA 1
ATOM 9887 C C . ALA C 3 397 ? 69.108 38.489 14.248 1.00 25.07 419 ALA C C 1
ATOM 9888 O O . ALA C 3 397 ? 68.228 39.070 14.871 1.00 34.08 419 ALA C O 1
ATOM 9890 N N . THR C 3 398 ? 70.381 38.881 14.258 1.00 26.34 420 THR C N 1
ATOM 9891 C CA . THR C 3 398 ? 70.780 40.096 14.955 1.00 30.79 420 THR C CA 1
ATOM 9892 C C . THR C 3 398 ? 70.065 41.301 14.364 1.00 39.66 420 THR C C 1
ATOM 9893 O O . THR C 3 398 ? 69.701 41.301 13.184 1.00 29.34 420 THR C O 1
ATOM 9897 N N . ASN C 3 399 ? 69.868 42.322 15.192 1.00 39.84 421 ASN C N 1
ATOM 9898 C CA . ASN C 3 399 ? 69.368 43.606 14.719 1.00 39.07 421 ASN C CA 1
ATOM 9899 C C . ASN C 3 399 ? 70.458 44.668 14.866 1.00 46.00 421 ASN C C 1
ATOM 9900 O O . ASN C 3 399 ? 71.554 44.364 15.346 1.00 42.89 421 ASN C O 1
ATOM 9905 N N . LYS C 3 400 ? 70.169 45.901 14.449 1.00 44.54 422 LYS C N 1
ATOM 9906 C CA . LYS C 3 400 ? 71.175 46.963 14.437 1.00 42.24 422 LYS C CA 1
ATOM 9907 C C . LYS C 3 400 ? 71.772 47.230 15.824 1.00 35.03 422 LYS C C 1
ATOM 9908 O O . LYS C 3 400 ? 72.901 47.714 15.938 1.00 34.69 422 LYS C O 1
ATOM 9914 N N . LYS C 3 401 ? 71.023 46.906 16.874 1.00 31.77 423 LYS C N 1
ATOM 9915 C CA . LYS C 3 401 ? 71.520 47.090 18.235 1.00 43.88 423 LYS C CA 1
ATOM 9916 C C . LYS C 3 401 ? 72.828 46.335 18.478 1.00 48.31 423 LYS C C 1
ATOM 9917 O O . LYS C 3 401 ? 73.615 46.703 19.353 1.00 43.39 423 LYS C O 1
ATOM 9923 N N . VAL C 3 402 ? 73.062 45.278 17.707 1.00 45.17 424 VAL C N 1
ATOM 9924 C CA . VAL C 3 402 ? 74.269 44.475 17.891 1.00 33.63 424 VAL C CA 1
ATOM 9925 C C . VAL C 3 402 ? 75.500 45.301 17.550 1.00 48.38 424 VAL C C 1
ATOM 9926 O O . VAL C 3 402 ? 76.577 45.087 18.108 1.00 46.44 424 VAL C O 1
ATOM 9930 N N . GLU C 3 403 ? 75.326 46.257 16.639 1.00 53.90 425 GLU C N 1
ATOM 9931 C CA . GLU C 3 403 ? 76.419 47.129 16.218 1.00 64.96 425 GLU C CA 1
ATOM 9932 C C . GLU C 3 403 ? 76.680 48.217 17.251 1.00 65.84 425 GLU C C 1
ATOM 9933 O O . GLU C 3 403 ? 77.755 48.815 17.274 1.00 68.25 425 GLU C O 1
ATOM 9939 N N . GLU C 3 404 ? 75.694 48.478 18.103 1.00 64.69 426 GLU C N 1
ATOM 9940 C CA . GLU C 3 404 ? 75.903 49.412 19.196 1.00 64.03 426 GLU C CA 1
ATOM 9941 C C . GLU C 3 404 ? 76.938 48.833 20.147 1.00 73.12 426 GLU C C 1
ATOM 9942 O O . GLU C 3 404 ? 77.779 48.023 19.754 1.00 69.69 426 GLU C O 1
ATOM 9948 N N . LYS C 3 405 ? 76.886 49.243 21.402 1.00 80.84 427 LYS C N 1
ATOM 9949 C CA . LYS C 3 405 ? 77.947 48.861 22.313 1.00 83.20 427 LYS C CA 1
ATOM 9950 C C . LYS C 3 405 ? 77.403 48.106 23.510 1.00 83.97 427 LYS C C 1
ATOM 9951 O O . LYS C 3 405 ? 76.242 48.265 23.892 1.00 90.86 427 LYS C O 1
ATOM 9957 N N . GLY C 3 406 ? 78.253 47.277 24.096 1.00 73.64 428 GLY C N 1
ATOM 9958 C CA . GLY C 3 406 ? 77.853 46.462 25.222 1.00 81.61 428 GLY C CA 1
ATOM 9959 C C . GLY C 3 406 ? 78.619 45.162 25.216 1.00 71.58 428 GLY C C 1
ATOM 9960 O O . GLY C 3 406 ? 79.690 45.068 24.611 1.00 68.75 428 GLY C O 1
ATOM 9961 N N . SER C 3 407 ? 78.063 44.158 25.884 1.00 68.11 429 SER C N 1
ATOM 9962 C CA . SER C 3 407 ? 78.724 42.869 26.022 1.00 58.70 429 SER C CA 1
ATOM 9963 C C . SER C 3 407 ? 79.213 42.367 24.673 1.00 55.86 429 SER C C 1
ATOM 9964 O O . SER C 3 407 ? 78.555 42.563 23.652 1.00 52.67 429 SER C O 1
ATOM 9967 N N . GLU C 3 408 ? 80.376 41.727 24.662 1.00 39.55 430 GLU C N 1
ATOM 9968 C CA . GLU C 3 408 ? 80.907 41.196 23.419 1.00 39.72 430 GLU C CA 1
ATOM 9969 C C . GLU C 3 408 ? 80.431 39.772 23.162 1.00 42.85 430 GLU C C 1
ATOM 9970 O O . GLU C 3 408 ? 81.069 39.014 22.433 1.00 39.50 430 GLU C O 1
ATOM 9976 N N . LYS C 3 409 ? 79.294 39.421 23.758 1.00 46.48 431 LYS C N 1
ATOM 9977 C CA . LYS C 3 409 ? 78.663 38.132 23.488 1.00 43.70 431 LYS C CA 1
ATOM 9978 C C . LYS C 3 409 ? 77.161 38.099 23.789 1.00 30.11 431 LYS C C 1
ATOM 9979 O O . LYS C 3 409 ? 76.642 38.860 24.604 1.00 31.02 431 LYS C O 1
ATOM 9985 N N . ILE C 3 410 ? 76.470 37.210 23.099 1.00 25.54 432 ILE C N 1
ATOM 9986 C CA . ILE C 3 410 ? 75.042 37.030 23.304 1.00 32.35 432 ILE C CA 1
ATOM 9987 C C . ILE C 3 410 ? 74.788 35.688 23.988 1.00 25.31 432 ILE C C 1
ATOM 9988 O O . ILE C 3 410 ? 74.943 34.633 23.379 1.00 27.16 432 ILE C O 1
ATOM 9993 N N . ASP C 3 411 ? 74.424 35.747 25.262 1.00 23.95 433 ASP C N 1
ATOM 9994 C CA . ASP C 3 411 ? 74.110 34.554 26.035 1.00 33.62 433 ASP C CA 1
ATOM 9995 C C . ASP C 3 411 ? 72.675 34.120 25.804 1.00 43.25 433 ASP C C 1
ATOM 9996 O O . ASP C 3 411 ? 71.816 34.930 25.433 1.00 26.89 433 ASP C O 1
ATOM 10001 N N . ASN C 3 412 ? 72.425 32.836 26.031 1.00 24.56 434 ASN C N 1
ATOM 10002 C CA . ASN C 3 412 ? 71.079 32.300 25.956 1.00 24.67 434 ASN C CA 1
ATOM 10003 C C . ASN C 3 412 ? 70.919 31.083 26.858 1.00 22.27 434 ASN C C 1
ATOM 10004 O O . ASN C 3 412 ? 71.860 30.299 27.022 1.00 20.27 434 ASN C O 1
ATOM 10009 N N . THR C 3 413 ? 69.724 30.950 27.426 1.00 21.12 435 THR C N 1
ATOM 10010 C CA . THR C 3 413 ? 69.322 29.807 28.249 1.00 24.51 435 THR C CA 1
ATOM 10011 C C . THR C 3 413 ? 67.829 29.594 28.016 1.00 20.99 435 THR C C 1
ATOM 10012 O O . THR C 3 413 ? 67.096 30.555 27.802 1.00 26.63 435 THR C O 1
ATOM 10016 N N . VAL C 3 414 ? 67.370 28.351 28.046 1.00 18.48 436 VAL C N 1
ATOM 10017 C CA . VAL C 3 414 ? 65.938 28.078 27.923 1.00 14.19 436 VAL C CA 1
ATOM 10018 C C . VAL C 3 414 ? 65.459 27.331 29.169 1.00 18.79 436 VAL C C 1
ATOM 10019 O O . VAL C 3 414 ? 66.271 26.727 29.866 1.00 22.81 436 VAL C O 1
ATOM 10023 N N . THR C 3 415 ? 64.165 27.393 29.479 1.00 17.04 437 THR C N 1
ATOM 10024 C CA . THR C 3 415 ? 63.646 26.716 30.671 1.00 22.38 437 THR C CA 1
ATOM 10025 C C . THR C 3 415 ? 62.455 25.826 30.338 1.00 24.98 437 THR C C 1
ATOM 10026 O O . THR C 3 415 ? 61.506 26.248 29.659 1.00 20.49 437 THR C O 1
ATOM 10030 N N . LEU C 3 416 ? 62.510 24.598 30.833 1.00 17.39 438 LEU C N 1
ATOM 10031 C CA . LEU C 3 416 ? 61.425 23.634 30.689 1.00 17.16 438 LEU C CA 1
ATOM 10032 C C . LEU C 3 416 ? 60.535 23.672 31.911 1.00 19.49 438 LEU C C 1
ATOM 10033 O O . LEU C 3 416 ? 61.018 23.658 33.045 1.00 19.65 438 LEU C O 1
ATOM 10038 N N . HIS C 3 417 ? 59.228 23.729 31.682 1.00 18.93 439 HIS C N 1
ATOM 10039 C CA . HIS C 3 417 ? 58.264 23.657 32.762 1.00 19.52 439 HIS C CA 1
ATOM 10040 C C . HIS C 3 417 ? 57.465 22.375 32.584 1.00 21.61 439 HIS C C 1
ATOM 10041 O O . HIS C 3 417 ? 56.982 22.083 31.487 1.00 16.34 439 HIS C O 1
ATOM 10048 N N . VAL C 3 418 ? 57.333 21.623 33.666 1.00 15.28 440 VAL C N 1
ATOM 10049 C CA . VAL C 3 418 ? 56.511 20.415 33.701 1.00 15.86 440 VAL C CA 1
ATOM 10050 C C . VAL C 3 418 ? 55.625 20.592 34.918 1.00 23.67 440 VAL C C 1
ATOM 10051 O O . VAL C 3 418 ? 56.135 20.677 36.038 1.00 20.73 440 VAL C O 1
ATOM 10055 N N . ASP C 3 419 ? 54.309 20.666 34.705 1.00 17.34 441 ASP C N 1
ATOM 10056 C CA . ASP C 3 419 ? 53.405 21.148 35.743 1.00 18.85 441 ASP C CA 1
ATOM 10057 C C . ASP C 3 419 ? 54.002 22.416 36.370 1.00 20.16 441 ASP C C 1
ATOM 10058 O O . ASP C 3 419 ? 54.327 23.360 35.654 1.00 15.00 441 ASP C O 1
ATOM 10063 N N . ASN C 3 420 ? 54.173 22.418 37.691 1.00 18.58 442 ASN C N 1
ATOM 10064 C CA . ASN C 3 420 ? 54.737 23.568 38.400 1.00 21.91 442 ASN C CA 1
ATOM 10065 C C . ASN C 3 420 ? 56.263 23.453 38.633 1.00 24.46 442 ASN C C 1
ATOM 10066 O O . ASN C 3 420 ? 56.852 24.252 39.370 1.00 17.68 442 ASN C O 1
ATOM 10071 N N . LEU C 3 421 ? 56.895 22.463 38.003 1.00 15.45 443 LEU C N 1
ATOM 10072 C CA . LEU C 3 421 ? 58.353 22.304 38.074 1.00 14.06 443 LEU C CA 1
ATOM 10073 C C . LEU C 3 421 ? 59.070 23.033 36.944 1.00 21.43 443 LEU C C 1
ATOM 10074 O O . LEU C 3 421 ? 58.511 23.232 35.869 1.00 24.47 443 LEU C O 1
ATOM 10079 N N . SER C 3 422 ? 60.324 23.396 37.168 1.00 13.70 444 SER C N 1
ATOM 10080 C CA . SER C 3 422 ? 61.135 23.921 36.084 1.00 22.93 444 SER C CA 1
ATOM 10081 C C . SER C 3 422 ? 62.567 23.446 36.158 1.00 23.53 444 SER C C 1
ATOM 10082 O O . SER C 3 422 ? 63.061 23.069 37.225 1.00 22.41 444 SER C O 1
ATOM 10085 N N . ALA C 3 423 ? 63.216 23.469 35.001 1.00 17.64 445 ALA C N 1
ATOM 10086 C CA . ALA C 3 423 ? 64.608 23.092 34.866 1.00 24.12 445 ALA C CA 1
ATOM 10087 C C . ALA C 3 423 ? 65.206 23.916 33.746 1.00 24.03 445 ALA C C 1
ATOM 10088 O O . ALA C 3 423 ? 64.758 23.828 32.603 1.00 21.76 445 ALA C O 1
ATOM 10090 N N . PRO C 3 424 ? 66.225 24.719 34.066 1.00 23.01 446 PRO C N 1
ATOM 10091 C CA . PRO C 3 424 ? 66.966 25.432 33.024 1.00 22.88 446 PRO C CA 1
ATOM 10092 C C . PRO C 3 424 ? 67.819 24.480 32.168 1.00 27.92 446 PRO C C 1
ATOM 10093 O O . PRO C 3 424 ? 68.223 23.409 32.625 1.00 25.89 446 PRO C O 1
ATOM 10097 N N . SER C 3 425 ? 68.066 24.870 30.924 1.00 17.95 447 SER C N 1
ATOM 10098 C CA . SER C 3 425 ? 69.003 24.179 30.062 1.00 18.10 447 SER C CA 1
ATOM 10099 C C . SER C 3 425 ? 70.394 24.618 30.489 1.00 20.45 447 SER C C 1
ATOM 10100 O O . SER C 3 425 ? 70.539 25.447 31.379 1.00 16.54 447 SER C O 1
ATOM 10103 N N . ASN C 3 426 ? 71.420 24.074 29.853 1.00 21.49 448 ASN C N 1
ATOM 10104 C CA . ASN C 3 426 ? 72.739 24.658 29.991 1.00 24.96 448 ASN C CA 1
ATOM 10105 C C . ASN C 3 426 ? 72.685 26.044 29.351 1.00 31.66 448 ASN C C 1
ATOM 10106 O O . ASN C 3 426 ? 71.780 26.336 28.567 1.00 27.27 448 ASN C O 1
ATOM 10111 N N . GLN C 3 427 ? 73.640 26.898 29.686 1.00 21.69 449 GLN C N 1
ATOM 10112 C CA . GLN C 3 427 ? 73.788 28.160 28.986 1.00 24.36 449 GLN C CA 1
ATOM 10113 C C . GLN C 3 427 ? 74.525 27.946 27.664 1.00 27.57 449 GLN C C 1
ATOM 10114 O O . GLN C 3 427 ? 75.343 27.037 27.548 1.00 24.82 449 GLN C O 1
ATOM 10120 N N . VAL C 3 428 ? 74.221 28.777 26.670 1.00 21.94 450 VAL C N 1
ATOM 10121 C CA . VAL C 3 428 ? 75.034 28.868 25.465 1.00 24.44 450 VAL C CA 1
ATOM 10122 C C . VAL C 3 428 ? 75.468 30.318 25.239 1.00 30.73 450 VAL C C 1
ATOM 10123 O O . VAL C 3 428 ? 74.978 31.231 25.893 1.00 23.70 450 VAL C O 1
ATOM 10127 N N . SER C 3 429 ? 76.395 30.536 24.319 1.00 26.87 451 SER C N 1
ATOM 10128 C CA . SER C 3 429 ? 76.875 31.889 24.106 1.00 31.83 451 SER C CA 1
ATOM 10129 C C . SER C 3 429 ? 77.368 32.087 22.688 1.00 33.24 451 SER C C 1
ATOM 10130 O O . SER C 3 429 ? 77.988 31.197 22.103 1.00 34.98 451 SER C O 1
ATOM 10133 N N . THR C 3 430 ? 77.078 33.258 22.131 1.00 35.19 452 THR C N 1
ATOM 10134 C CA . THR C 3 430 ? 77.587 33.600 20.809 1.00 27.17 452 THR C CA 1
ATOM 10135 C C . THR C 3 430 ? 78.504 34.802 20.961 1.00 28.45 452 THR C C 1
ATOM 10136 O O . THR C 3 430 ? 78.080 35.861 21.399 1.00 31.23 452 THR C O 1
ATOM 10140 N N . ALA C 3 431 ? 79.777 34.607 20.637 1.00 23.49 453 ALA C N 1
ATOM 10141 C CA . ALA C 3 431 ? 80.762 35.669 20.737 1.00 28.78 453 ALA C CA 1
ATOM 10142 C C . ALA C 3 431 ? 80.715 36.559 19.500 1.00 30.89 453 ALA C C 1
ATOM 10143 O O . ALA C 3 431 ? 80.598 36.078 18.362 1.00 33.76 453 ALA C O 1
ATOM 10145 N N . LEU C 3 432 ? 80.813 37.859 19.740 1.00 37.40 454 LEU C N 1
ATOM 10146 C CA . LEU C 3 432 ? 80.782 38.862 18.683 1.00 44.06 454 LEU C CA 1
ATOM 10147 C C . LEU C 3 432 ? 82.197 39.280 18.285 1.00 48.38 454 LEU C C 1
ATOM 10148 O O . LEU C 3 432 ? 83.005 39.640 19.138 1.00 33.56 454 LEU C O 1
ATOM 10153 N N . LEU C 3 433 ? 82.488 39.250 16.988 1.00 40.76 455 LEU C N 1
ATOM 10154 C CA . LEU C 3 433 ? 83.814 39.623 16.496 1.00 47.05 455 LEU C CA 1
ATOM 10155 C C . LEU C 3 433 ? 83.980 41.136 16.283 1.00 50.36 455 LEU C C 1
ATOM 10156 O O . LEU C 3 433 ? 83.251 41.752 15.503 1.00 44.71 455 LEU C O 1
ATOM 10161 N N . ALA D 4 1 ? 44.418 -28.291 41.688 1.00 32.88 36 ALA D N 1
ATOM 10162 C CA . ALA D 4 1 ? 43.476 -27.563 40.849 1.00 31.84 36 ALA D CA 1
ATOM 10163 C C . ALA D 4 1 ? 44.162 -26.374 40.190 1.00 30.05 36 ALA D C 1
ATOM 10164 O O . ALA D 4 1 ? 44.842 -25.603 40.868 1.00 38.49 36 ALA D O 1
ATOM 10166 N N . LEU D 4 2 ? 43.992 -26.214 38.881 1.00 22.60 37 LEU D N 1
ATOM 10167 C CA . LEU D 4 2 ? 44.440 -24.987 38.240 1.00 20.34 37 LEU D CA 1
ATOM 10168 C C . LEU D 4 2 ? 43.969 -23.808 39.082 1.00 23.64 37 LEU D C 1
ATOM 10169 O O . LEU D 4 2 ? 42.826 -23.757 39.538 1.00 23.79 37 LEU D O 1
ATOM 10174 N N . GLU D 4 3 ? 44.850 -22.851 39.281 1.00 20.13 38 GLU D N 1
ATOM 10175 C CA . GLU D 4 3 ? 44.531 -21.725 40.130 1.00 20.58 38 GLU D CA 1
ATOM 10176 C C . GLU D 4 3 ? 44.613 -20.474 39.283 1.00 24.69 38 GLU D C 1
ATOM 10177 O O . GLU D 4 3 ? 45.639 -20.202 38.662 1.00 26.87 38 GLU D O 1
ATOM 10183 N N . GLU D 4 4 ? 43.515 -19.735 39.212 1.00 16.34 39 GLU D N 1
ATOM 10184 C CA . GLU D 4 4 ? 43.510 -18.484 38.466 1.00 16.13 39 GLU D CA 1
ATOM 10185 C C . GLU D 4 4 ? 43.328 -17.335 39.442 1.00 23.59 39 GLU D C 1
ATOM 10186 O O . GLU D 4 4 ? 42.448 -17.381 40.305 1.00 27.43 39 GLU D O 1
ATOM 10192 N N . ILE D 4 5 ? 44.165 -16.311 39.301 1.00 21.22 40 ILE D N 1
ATOM 10193 C CA . ILE D 4 5 ? 44.186 -15.184 40.223 1.00 18.69 40 ILE D CA 1
ATOM 10194 C C . ILE D 4 5 ? 44.044 -13.876 39.467 1.00 25.23 40 ILE D C 1
ATOM 10195 O O . ILE D 4 5 ? 44.717 -13.662 38.459 1.00 21.09 40 ILE D O 1
ATOM 10200 N N . LYS D 4 6 ? 43.163 -13.003 39.949 1.00 20.24 41 LYS D N 1
ATOM 10201 C CA . LYS D 4 6 ? 43.115 -11.640 39.449 1.00 18.28 41 LYS D CA 1
ATOM 10202 C C . LYS D 4 6 ? 43.207 -10.697 40.642 1.00 22.22 41 LYS D C 1
ATOM 10203 O O . LYS D 4 6 ? 42.316 -10.672 41.492 1.00 23.07 41 LYS D O 1
ATOM 10209 N N . ASN D 4 7 ? 44.286 -9.923 40.709 1.00 19.04 42 ASN D N 1
ATOM 10210 C CA . ASN D 4 7 ? 44.506 -9.066 41.862 1.00 20.73 42 ASN D CA 1
ATOM 10211 C C . ASN D 4 7 ? 45.389 -7.883 41.515 1.00 23.72 42 ASN D C 1
ATOM 10212 O O . ASN D 4 7 ? 45.703 -7.649 40.336 1.00 20.69 42 ASN D O 1
ATOM 10217 N N . GLY D 4 8 ? 45.798 -7.150 42.544 1.00 17.29 43 GLY D N 1
ATOM 10218 C CA . GLY D 4 8 ? 46.525 -5.901 42.359 1.00 20.92 43 GLY D CA 1
ATOM 10219 C C . GLY D 4 8 ? 47.992 -6.018 41.990 1.00 25.90 43 GLY D C 1
ATOM 10220 O O . GLY D 4 8 ? 48.659 -5.000 41.772 1.00 27.24 43 GLY D O 1
ATOM 10221 N N . THR D 4 9 ? 48.499 -7.245 41.896 1.00 22.49 44 THR D N 1
ATOM 10222 C CA . THR D 4 9 ? 49.919 -7.463 41.610 1.00 21.12 44 THR D CA 1
ATOM 10223 C C . THR D 4 9 ? 50.349 -6.852 40.296 1.00 19.18 44 THR D C 1
ATOM 10224 O O . THR D 4 9 ? 49.697 -7.035 39.276 1.00 23.01 44 THR D O 1
ATOM 10228 N N . ASP D 4 10 ? 51.456 -6.118 40.334 1.00 17.98 45 ASP D N 1
ATOM 10229 C CA . ASP D 4 10 ? 52.003 -5.472 39.154 1.00 18.74 45 ASP D CA 1
ATOM 10230 C C . ASP D 4 10 ? 52.882 -6.460 38.396 1.00 21.60 45 ASP D C 1
ATOM 10231 O O . ASP D 4 10 ? 54.015 -6.746 38.795 1.00 19.11 45 ASP D O 1
ATOM 10236 N N . ILE D 4 11 ? 52.364 -6.955 37.285 1.00 22.79 46 ILE D N 1
ATOM 10237 C CA . ILE D 4 11 ? 53.048 -7.998 36.528 1.00 22.24 46 ILE D CA 1
ATOM 10238 C C . ILE D 4 11 ? 54.349 -7.488 35.884 1.00 24.27 46 ILE D C 1
ATOM 10239 O O . ILE D 4 11 ? 55.283 -8.248 35.673 1.00 18.73 46 ILE D O 1
ATOM 10244 N N . SER D 4 12 ? 54.424 -6.187 35.609 1.00 23.69 47 SER D N 1
ATOM 10245 C CA . SER D 4 12 ? 55.617 -5.628 34.986 1.00 21.83 47 SER D CA 1
ATOM 10246 C C . SER D 4 12 ? 56.812 -5.492 35.945 1.00 23.11 47 SER D C 1
ATOM 10247 O O . SER D 4 12 ? 57.930 -5.243 35.496 1.00 26.94 47 SER D O 1
ATOM 10250 N N . THR D 4 13 ? 56.579 -5.628 37.250 1.00 20.77 48 THR D N 1
ATOM 10251 C CA . THR D 4 13 ? 57.659 -5.518 38.230 1.00 19.55 48 THR D CA 1
ATOM 10252 C C . THR D 4 13 ? 57.847 -6.817 39.038 1.00 28.31 48 THR D C 1
ATOM 10253 O O . THR D 4 13 ? 58.370 -6.795 40.149 1.00 21.19 48 THR D O 1
ATOM 10257 N N . LEU D 4 14 ? 57.398 -7.938 38.487 1.00 23.12 49 LEU D N 1
ATOM 10258 C CA . LEU D 4 14 ? 57.702 -9.247 39.067 1.00 22.10 49 LEU D CA 1
ATOM 10259 C C . LEU D 4 14 ? 59.210 -9.403 39.114 1.00 30.17 49 LEU D C 1
ATOM 10260 O O . LEU D 4 14 ? 59.915 -8.882 38.256 1.00 25.44 49 LEU D O 1
ATOM 10265 N N . ASP D 4 15 ? 59.714 -10.128 40.104 1.00 17.59 50 ASP D N 1
ATOM 10266 C CA . ASP D 4 15 ? 61.148 -10.349 40.182 1.00 20.59 50 ASP D CA 1
ATOM 10267 C C . ASP D 4 15 ? 61.486 -11.806 39.838 1.00 23.26 50 ASP D C 1
ATOM 10268 O O . ASP D 4 15 ? 62.307 -12.437 40.495 1.00 27.06 50 ASP D O 1
ATOM 10273 N N . ILE D 4 16 ? 60.827 -12.334 38.812 1.00 25.27 51 ILE D N 1
ATOM 10274 C CA . ILE D 4 16 ? 61.091 -13.686 38.346 1.00 24.88 51 ILE D CA 1
ATOM 10275 C C . ILE D 4 16 ? 62.380 -13.691 37.528 1.00 30.39 51 ILE D C 1
ATOM 10276 O O . ILE D 4 16 ? 62.841 -12.638 37.094 1.00 29.38 51 ILE D O 1
ATOM 10281 N N . ARG D 4 17 ? 62.971 -14.868 37.337 1.00 22.14 52 ARG D N 1
ATOM 10282 C CA . ARG D 4 17 ? 64.238 -14.983 36.608 1.00 22.79 52 ARG D CA 1
ATOM 10283 C C . ARG D 4 17 ? 64.001 -15.213 35.112 1.00 23.34 52 ARG D C 1
ATOM 10284 O O . ARG D 4 17 ? 63.433 -16.237 34.731 1.00 26.82 52 ARG D O 1
ATOM 10292 N N . LYS D 4 18 ? 64.446 -14.282 34.271 1.00 17.53 53 LYS D N 1
ATOM 10293 C CA . LYS D 4 18 ? 64.360 -14.470 32.824 1.00 18.92 53 LYS D CA 1
ATOM 10294 C C . LYS D 4 18 ? 65.581 -15.218 32.278 1.00 21.60 53 LYS D C 1
ATOM 10295 O O . LYS D 4 18 ? 66.710 -14.779 32.463 1.00 21.87 53 LYS D O 1
ATOM 10301 N N . PHE D 4 19 ? 65.354 -16.342 31.604 1.00 24.68 54 PHE D N 1
ATOM 10302 C CA . PHE D 4 19 ? 66.454 -17.135 31.035 1.00 21.12 54 PHE D CA 1
ATOM 10303 C C . PHE D 4 19 ? 67.119 -16.460 29.840 1.00 25.97 54 PHE D C 1
ATOM 10304 O O . PHE D 4 19 ? 66.495 -15.643 29.152 1.00 18.94 54 PHE D O 1
ATOM 10312 N N . ASN D 4 20 ? 68.384 -16.799 29.591 1.00 19.58 55 ASN D N 1
ATOM 10313 C CA . ASN D 4 20 ? 69.109 -16.203 28.476 1.00 22.72 55 ASN D CA 1
ATOM 10314 C C . ASN D 4 20 ? 68.843 -16.957 27.180 1.00 23.73 55 ASN D C 1
ATOM 10315 O O . ASN D 4 20 ? 69.306 -18.083 27.002 1.00 22.35 55 ASN D O 1
ATOM 10320 N N . LEU D 4 21 ? 68.095 -16.332 26.280 1.00 24.63 56 LEU D N 1
ATOM 10321 C CA . LEU D 4 21 ? 67.832 -16.917 24.970 1.00 23.28 56 LEU D CA 1
ATOM 10322 C C . LEU D 4 21 ? 68.184 -15.889 23.922 1.00 23.42 56 LEU D C 1
ATOM 10323 O O . LEU D 4 21 ? 67.600 -14.798 23.878 1.00 22.78 56 LEU D O 1
ATOM 10328 N N . ASN D 4 22 ? 69.152 -16.222 23.081 1.00 25.13 57 ASN D N 1
ATOM 10329 C CA . ASN D 4 22 ? 69.608 -15.272 22.084 1.00 25.40 57 ASN D CA 1
ATOM 10330 C C . ASN D 4 22 ? 70.236 -15.927 20.861 1.00 20.75 57 ASN D C 1
ATOM 10331 O O . ASN D 4 22 ? 70.445 -17.130 20.826 1.00 19.16 57 ASN D O 1
ATOM 10336 N N . ILE D 4 23 ? 70.566 -15.099 19.877 1.00 24.44 58 ILE D N 1
ATOM 10337 C CA . ILE D 4 23 ? 71.134 -15.571 18.620 1.00 26.49 58 ILE D CA 1
ATOM 10338 C C . ILE D 4 23 ? 72.452 -16.302 18.822 1.00 29.26 58 ILE D C 1
ATOM 10339 O O . ILE D 4 23 ? 72.859 -17.095 17.976 1.00 27.00 58 ILE D O 1
ATOM 10344 N N . ASN D 4 24 ? 73.115 -16.044 19.946 1.00 24.91 59 ASN D N 1
ATOM 10345 C CA . ASN D 4 24 ? 74.428 -16.633 20.191 1.00 26.55 59 ASN D CA 1
ATOM 10346 C C . ASN D 4 24 ? 74.432 -17.963 20.928 1.00 28.28 59 ASN D C 1
ATOM 10347 O O . ASN D 4 24 ? 75.448 -18.654 20.956 1.00 33.59 59 ASN D O 1
ATOM 10352 N N . ASN D 4 25 ? 73.316 -18.343 21.531 1.00 27.49 60 ASN D N 1
ATOM 10353 C CA . ASN D 4 25 ? 73.289 -19.662 22.158 1.00 25.48 60 ASN D CA 1
ATOM 10354 C C . ASN D 4 25 ? 72.252 -20.602 21.557 1.00 20.23 60 ASN D C 1
ATOM 10355 O O . ASN D 4 25 ? 71.942 -21.637 22.127 1.00 24.33 60 ASN D O 1
ATOM 10360 N N . VAL D 4 26 ? 71.711 -20.228 20.406 1.00 21.43 61 VAL D N 1
ATOM 10361 C CA . VAL D 4 26 ? 70.687 -21.041 19.768 1.00 24.83 61 VAL D CA 1
ATOM 10362 C C . VAL D 4 26 ? 71.301 -21.983 18.737 1.00 26.19 61 VAL D C 1
ATOM 10363 O O . VAL D 4 26 ? 72.239 -21.616 18.039 1.00 23.08 61 VAL D O 1
ATOM 10367 N N . SER D 4 27 ? 70.764 -23.197 18.677 1.00 26.37 62 SER D N 1
ATOM 10368 C CA . SER D 4 27 ? 71.102 -24.178 17.653 1.00 29.27 62 SER D CA 1
ATOM 10369 C C . SER D 4 27 ? 69.824 -24.574 16.922 1.00 25.84 62 SER D C 1
ATOM 10370 O O . SER D 4 27 ? 68.807 -24.859 17.556 1.00 23.51 62 SER D O 1
ATOM 10373 N N . VAL D 4 28 ? 69.872 -24.594 15.593 1.00 23.02 63 VAL D N 1
ATOM 10374 C CA . VAL D 4 28 ? 68.767 -25.131 14.823 1.00 21.47 63 VAL D CA 1
ATOM 10375 C C . VAL D 4 28 ? 68.950 -26.645 14.756 1.00 28.71 63 VAL D C 1
ATOM 10376 O O . VAL D 4 28 ? 69.837 -27.134 14.054 1.00 26.55 63 VAL D O 1
ATOM 10380 N N . LEU D 4 29 ? 68.140 -27.380 15.519 1.00 26.45 64 LEU D N 1
ATOM 10381 C CA . LEU D 4 29 ? 68.232 -28.838 15.546 1.00 27.07 64 LEU D CA 1
ATOM 10382 C C . LEU D 4 29 ? 67.706 -29.414 14.242 1.00 35.60 64 LEU D C 1
ATOM 10383 O O . LEU D 4 29 ? 68.290 -30.346 13.680 1.00 30.17 64 LEU D O 1
ATOM 10388 N N . SER D 4 30 ? 66.587 -28.867 13.780 1.00 25.19 65 SER D N 1
ATOM 10389 C CA . SER D 4 30 ? 66.046 -29.210 12.475 1.00 25.41 65 SER D CA 1
ATOM 10390 C C . SER D 4 30 ? 65.218 -28.056 11.935 1.00 31.90 65 SER D C 1
ATOM 10391 O O . SER D 4 30 ? 64.722 -27.204 12.688 1.00 28.10 65 SER D O 1
ATOM 10394 N N . LYS D 4 31 ? 65.104 -28.013 10.618 1.00 23.02 66 LYS D N 1
ATOM 10395 C CA . LYS D 4 31 ? 64.225 -27.063 9.964 1.00 28.87 66 LYS D CA 1
ATOM 10396 C C . LYS D 4 31 ? 63.822 -27.661 8.632 1.00 37.07 66 LYS D C 1
ATOM 10397 O O . LYS D 4 31 ? 64.645 -28.268 7.935 1.00 31.59 66 LYS D O 1
ATOM 10403 N N . SER D 4 32 ? 62.553 -27.502 8.284 1.00 25.87 67 SER D N 1
ATOM 10404 C CA . SER D 4 32 ? 62.059 -28.071 7.051 1.00 29.38 67 SER D CA 1
ATOM 10405 C C . SER D 4 32 ? 62.553 -27.247 5.863 1.00 31.83 67 SER D C 1
ATOM 10406 O O . SER D 4 32 ? 63.095 -26.143 6.021 1.00 22.02 67 SER D O 1
ATOM 10409 N N . GLN D 4 33 ? 62.363 -27.807 4.673 1.00 26.54 68 GLN D N 1
ATOM 10410 C CA . GLN D 4 33 ? 62.789 -27.187 3.430 1.00 25.74 68 GLN D CA 1
ATOM 10411 C C . GLN D 4 33 ? 62.093 -25.846 3.206 1.00 25.71 68 GLN D C 1
ATOM 10412 O O . GLN D 4 33 ? 62.623 -24.961 2.540 1.00 31.96 68 GLN D O 1
ATOM 10418 N N . SER D 4 34 ? 60.891 -25.710 3.750 1.00 25.79 69 SER D N 1
ATOM 10419 C CA . SER D 4 34 ? 60.125 -24.479 3.611 1.00 26.27 69 SER D CA 1
ATOM 10420 C C . SER D 4 34 ? 60.718 -23.293 4.383 1.00 28.54 69 SER D C 1
ATOM 10421 O O 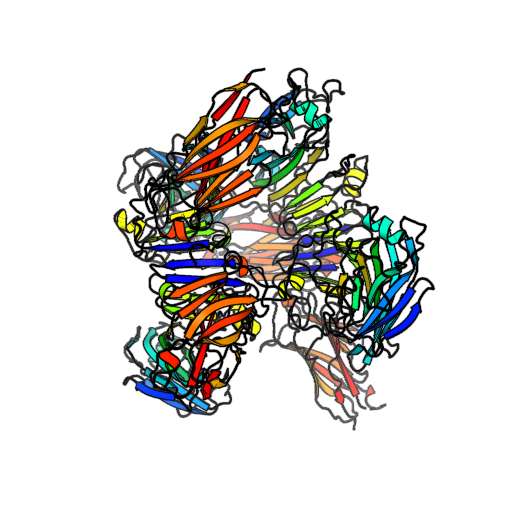. SER D 4 34 ? 60.379 -22.148 4.112 1.00 30.33 69 SER D O 1
ATOM 10424 N N . VAL D 4 35 ? 61.593 -23.557 5.345 1.00 28.94 70 VAL D N 1
ATOM 10425 C CA . VAL D 4 35 ? 62.129 -22.470 6.177 1.00 24.71 70 VAL D CA 1
ATOM 10426 C C . VAL D 4 35 ? 63.289 -21.730 5.530 1.00 27.36 70 VAL D C 1
ATOM 10427 O O . VAL D 4 35 ? 64.287 -22.333 5.138 1.00 27.44 70 VAL D O 1
ATOM 10431 N N . ASP D 4 36 ? 63.143 -20.416 5.418 1.00 24.51 71 ASP D N 1
ATOM 10432 C CA . ASP D 4 36 ? 64.219 -19.559 4.951 1.00 26.40 71 ASP D CA 1
ATOM 10433 C C . ASP D 4 36 ? 64.790 -18.829 6.156 1.00 32.55 71 ASP D C 1
ATOM 10434 O O . ASP D 4 36 ? 64.155 -17.922 6.703 1.00 29.32 71 ASP D O 1
ATOM 10439 N N . GLN D 4 37 ? 65.984 -19.233 6.572 1.00 25.68 72 GLN D N 1
ATOM 10440 C CA . GLN D 4 37 ? 66.631 -18.652 7.731 1.00 31.89 72 GLN D CA 1
ATOM 10441 C C . GLN D 4 37 ? 67.800 -17.772 7.325 1.00 33.48 72 GLN D C 1
ATOM 10442 O O . GLN D 4 37 ? 68.647 -18.175 6.536 1.00 30.97 72 GLN D O 1
ATOM 10448 N N . PHE D 4 38 ? 67.863 -16.573 7.882 1.00 29.14 73 PHE D N 1
ATOM 10449 C CA . PHE D 4 38 ? 68.958 -15.682 7.550 1.00 24.15 73 PHE D CA 1
ATOM 10450 C C . PHE D 4 38 ? 69.189 -14.643 8.626 1.00 32.32 73 PHE D C 1
ATOM 10451 O O . PHE D 4 38 ? 68.312 -14.380 9.455 1.00 35.19 73 PHE D O 1
ATOM 10459 N N . HIS D 4 39 ? 70.378 -14.054 8.600 1.00 27.04 74 HIS D N 1
ATOM 10460 C CA . HIS D 4 39 ? 70.786 -13.083 9.596 1.00 30.17 74 HIS D CA 1
ATOM 10461 C C . HIS D 4 39 ? 70.550 -11.679 9.073 1.00 33.19 74 HIS D C 1
ATOM 10462 O O . HIS D 4 39 ? 70.709 -11.409 7.886 1.00 37.57 74 HIS D O 1
ATOM 10469 N N . LEU D 4 40 ? 70.142 -10.789 9.963 1.00 30.13 75 LEU D N 1
ATOM 10470 C CA . LEU D 4 40 ? 69.971 -9.391 9.617 1.00 36.37 75 LEU D CA 1
ATOM 10471 C C . LEU D 4 40 ? 70.692 -8.553 10.663 1.00 41.71 75 LEU D C 1
ATOM 10472 O O . LEU D 4 40 ? 70.741 -8.911 11.840 1.00 30.92 75 LEU D O 1
ATOM 10477 N N . SER D 4 41 ? 71.249 -7.435 10.224 1.00 31.51 76 SER D N 1
ATOM 10478 C CA . SER D 4 41 ? 71.962 -6.542 11.109 1.00 28.77 76 SER D CA 1
ATOM 10479 C C . SER D 4 41 ? 71.323 -5.151 11.006 1.00 32.59 76 SER D C 1
ATOM 10480 O O . SER D 4 41 ? 71.362 -4.513 9.959 1.00 34.77 76 SER D O 1
ATOM 10483 N N . ASN D 4 42 ? 70.713 -4.703 12.098 1.00 37.13 77 ASN D N 1
ATOM 10484 C CA . ASN D 4 42 ? 69.908 -3.483 12.099 1.00 43.18 77 ASN D CA 1
ATOM 10485 C C . ASN D 4 42 ? 68.835 -3.531 11.019 1.00 42.90 77 ASN D C 1
ATOM 10486 O O . ASN D 4 42 ? 68.864 -2.739 10.075 1.00 36.62 77 ASN D O 1
ATOM 10491 N N . PRO D 4 43 ? 67.871 -4.456 11.167 1.00 41.93 78 PRO D N 1
ATOM 10492 C CA . PRO D 4 43 ? 66.860 -4.717 10.137 1.00 30.00 78 PRO D CA 1
ATOM 10493 C C . PRO D 4 43 ? 65.843 -3.592 10.018 1.00 32.89 78 PRO D C 1
ATOM 10494 O O . PRO D 4 43 ? 65.596 -2.873 10.992 1.00 32.84 78 PRO D O 1
ATOM 10498 N N . HIS D 4 44 ? 65.264 -3.449 8.830 1.00 27.95 79 HIS D N 1
ATOM 10499 C CA . HIS D 4 44 ? 64.196 -2.490 8.607 1.00 29.76 79 HIS D CA 1
ATOM 10500 C C . HIS D 4 44 ? 62.893 -3.140 9.018 1.00 36.61 79 HIS D C 1
ATOM 10501 O O . HIS D 4 44 ? 62.683 -4.342 8.809 1.00 34.54 79 HIS D O 1
ATOM 10508 N N . TYR D 4 45 ? 62.018 -2.341 9.608 1.00 33.17 80 TYR D N 1
ATOM 10509 C CA . TYR D 4 45 ? 60.802 -2.874 10.191 1.00 36.97 80 TYR D CA 1
ATOM 10510 C C . TYR D 4 45 ? 59.659 -2.911 9.179 1.00 34.01 80 TYR D C 1
ATOM 10511 O O . TYR D 4 45 ? 59.253 -1.878 8.648 1.00 35.84 80 TYR D O 1
ATOM 10520 N N . GLU D 4 46 ? 59.160 -4.116 8.915 1.00 25.73 81 GLU D N 1
ATOM 10521 C CA . GLU D 4 46 ? 58.016 -4.328 8.037 1.00 18.97 81 GLU D CA 1
ATOM 10522 C C . GLU D 4 46 ? 58.297 -4.065 6.553 1.00 33.94 81 GLU D C 1
ATOM 10523 O O . GLU D 4 46 ? 58.005 -4.919 5.717 1.00 32.39 81 GLU D O 1
ATOM 10529 N N . TYR D 4 47 ? 58.828 -2.883 6.237 1.00 26.77 82 TYR D N 1
ATOM 10530 C CA . TYR D 4 47 ? 59.122 -2.482 4.858 1.00 30.34 82 TYR D CA 1
ATOM 10531 C C . TYR D 4 47 ? 60.568 -2.023 4.723 1.00 32.94 82 TYR D C 1
ATOM 10532 O O . TYR D 4 47 ? 61.130 -1.431 5.643 1.00 31.41 82 TYR D O 1
ATOM 10541 N N . LEU D 4 48 ? 61.162 -2.287 3.565 1.00 37.99 83 LEU D N 1
ATOM 10542 C CA . LEU D 4 48 ? 62.530 -1.862 3.297 1.00 42.12 83 LEU D CA 1
ATOM 10543 C C . LEU D 4 48 ? 62.703 -0.364 3.517 1.00 34.73 83 LEU D C 1
ATOM 10544 O O . LEU D 4 48 ? 63.702 0.069 4.072 1.00 39.09 83 LEU D O 1
ATOM 10549 N N . SER D 4 49 ? 61.733 0.429 3.077 1.00 35.94 84 SER D N 1
ATOM 10550 C CA . SER D 4 49 ? 61.808 1.878 3.276 1.00 47.94 84 SER D CA 1
ATOM 10551 C C . SER D 4 49 ? 61.439 2.293 4.702 1.00 48.43 84 SER D C 1
ATOM 10552 O O . SER D 4 49 ? 61.501 3.470 5.048 1.00 45.42 84 SER D O 1
ATOM 10555 N N . GLY D 4 50 ? 61.067 1.320 5.528 1.00 45.92 85 GLY D N 1
ATOM 10556 C CA . GLY D 4 50 ? 60.722 1.592 6.913 1.00 43.74 85 GLY D CA 1
ATOM 10557 C C . GLY D 4 50 ? 61.939 1.921 7.753 1.00 43.98 85 GLY D C 1
ATOM 10558 O O . GLY D 4 50 ? 63.077 1.760 7.307 1.00 41.47 85 GLY D O 1
ATOM 10559 N N . GLY D 4 51 ? 61.704 2.388 8.976 1.00 49.79 86 GLY D N 1
ATOM 10560 C CA . GLY D 4 51 ? 62.792 2.724 9.875 1.00 52.57 86 GLY D CA 1
ATOM 10561 C C . GLY D 4 51 ? 63.638 1.505 10.198 1.00 48.69 86 GLY D C 1
ATOM 10562 O O . GLY D 4 51 ? 63.112 0.392 10.329 1.00 48.41 86 GLY D O 1
ATOM 10563 N N . ALA D 4 52 ? 64.948 1.707 10.316 1.00 41.38 87 ALA D N 1
ATOM 10564 C CA . ALA D 4 52 ? 65.855 0.629 10.699 1.00 38.95 87 ALA D CA 1
ATOM 10565 C C . ALA D 4 52 ? 66.111 0.663 12.203 1.00 49.14 87 ALA D C 1
ATOM 10566 O O . ALA D 4 52 ? 66.347 1.728 12.770 1.00 48.77 87 ALA D O 1
ATOM 10568 N N . TYR D 4 53 ? 66.052 -0.505 12.840 1.00 41.27 88 TYR D N 1
ATOM 10569 C CA . TYR D 4 53 ? 66.231 -0.618 14.288 1.00 35.57 88 TYR D CA 1
ATOM 10570 C C . TYR D 4 53 ? 67.527 -1.340 14.614 1.00 44.12 88 TYR D C 1
ATOM 10571 O O . TYR D 4 53 ? 67.792 -2.416 14.082 1.00 42.96 88 TYR D O 1
ATOM 10580 N N . PRO D 4 54 ? 68.344 -0.753 15.498 1.00 45.75 89 PRO D N 1
ATOM 10581 C CA . PRO D 4 54 ? 69.663 -1.324 15.793 1.00 48.15 89 PRO D CA 1
ATOM 10582 C C . PRO D 4 54 ? 69.534 -2.713 16.401 1.00 40.67 89 PRO D C 1
ATOM 10583 O O . PRO D 4 54 ? 68.556 -2.970 17.105 1.00 41.15 89 PRO D O 1
ATOM 10587 N N . GLY D 4 55 ? 70.505 -3.583 16.127 1.00 37.91 90 GLY D N 1
ATOM 10588 C CA . GLY D 4 55 ? 70.535 -4.916 16.702 1.00 31.70 90 GLY D CA 1
ATOM 10589 C C . GLY D 4 55 ? 70.783 -6.005 15.671 1.00 34.48 90 GLY D C 1
ATOM 10590 O O . GLY D 4 55 ? 70.451 -5.851 14.492 1.00 38.26 90 GLY D O 1
ATOM 10591 N N . GLU D 4 56 ? 71.379 -7.105 16.119 1.00 27.70 91 GLU D N 1
ATOM 10592 C CA . GLU D 4 56 ? 71.588 -8.283 15.284 1.00 27.68 91 GLU D CA 1
ATOM 10593 C C . GLU D 4 56 ? 70.406 -9.224 15.437 1.00 31.13 91 GLU D C 1
ATOM 10594 O O . GLU D 4 56 ? 69.876 -9.390 16.535 1.00 29.85 91 GLU D O 1
ATOM 10600 N N . MET D 4 57 ? 70.000 -9.853 14.343 1.00 26.39 92 MET D N 1
ATOM 10601 C CA . MET D 4 57 ? 68.795 -10.682 14.344 1.00 27.21 92 MET D CA 1
ATOM 10602 C C . MET D 4 57 ? 68.969 -11.956 13.521 1.00 31.22 92 MET D C 1
ATOM 10603 O O . MET D 4 57 ? 69.585 -11.936 12.458 1.00 24.29 92 MET D O 1
ATOM 10608 N N . GLU D 4 58 ? 68.429 -13.062 14.025 1.00 24.53 93 GLU D N 1
ATOM 10609 C CA . GLU D 4 58 ? 68.307 -14.279 13.232 1.00 24.01 93 GLU D CA 1
ATOM 10610 C C . GLU D 4 58 ? 66.845 -14.389 12.838 1.00 22.38 93 GLU D C 1
ATOM 10611 O O . GLU D 4 58 ? 65.968 -14.440 13.692 1.00 25.44 93 GLU D O 1
ATOM 10617 N N . ASN D 4 59 ? 66.575 -14.373 11.543 1.00 27.09 94 ASN D N 1
ATOM 10618 C CA . ASN D 4 59 ? 65.202 -14.263 11.067 1.00 24.27 94 ASN D CA 1
ATOM 10619 C C . ASN D 4 59 ? 64.772 -15.518 10.338 1.00 25.73 94 ASN D C 1
ATOM 10620 O O . ASN D 4 59 ? 65.574 -16.137 9.651 1.00 25.03 94 ASN D O 1
ATOM 10625 N N . PHE D 4 60 ? 63.506 -15.888 10.503 1.00 25.55 95 PHE D N 1
ATOM 10626 C CA . PHE D 4 60 ? 62.968 -17.113 9.929 1.00 30.66 95 PHE D CA 1
ATOM 10627 C C . PHE D 4 60 ? 61.652 -16.842 9.231 1.00 26.28 95 PHE D C 1
ATOM 10628 O O . PHE D 4 60 ? 60.719 -16.323 9.840 1.00 30.45 95 PHE D O 1
ATOM 10636 N N . THR D 4 61 ? 61.580 -17.217 7.958 1.00 23.82 96 THR D N 1
ATOM 10637 C CA . THR D 4 61 ? 60.388 -17.036 7.149 1.00 25.11 96 THR D CA 1
ATOM 10638 C C . THR D 4 61 ? 60.034 -18.355 6.441 1.00 28.99 96 THR D C 1
ATOM 10639 O O . THR D 4 61 ? 60.880 -19.255 6.328 1.00 27.11 96 THR D O 1
ATOM 10643 N N . LEU D 4 62 ? 58.792 -18.477 5.974 1.00 19.21 97 LEU D N 1
ATOM 10644 C CA . LEU D 4 62 ? 58.354 -19.695 5.288 1.00 24.29 97 LEU D CA 1
ATOM 10645 C C . LEU D 4 62 ? 58.131 -19.464 3.794 1.00 29.63 97 LEU D C 1
ATOM 10646 O O . LEU D 4 62 ? 57.400 -18.550 3.399 1.00 31.25 97 LEU D O 1
ATOM 10651 N N . LYS D 4 63 ? 58.768 -20.293 2.970 1.00 27.93 98 LYS D N 1
ATOM 10652 C CA . LYS D 4 63 ? 58.568 -20.246 1.523 1.00 30.43 98 LYS D CA 1
ATOM 10653 C C . LYS D 4 63 ? 57.132 -20.645 1.183 1.00 32.23 98 LYS D C 1
ATOM 10654 O O . LYS D 4 63 ? 56.706 -21.764 1.475 1.00 34.49 98 LYS D O 1
ATOM 10660 N N . VAL D 4 64 ? 56.383 -19.742 0.561 1.00 24.45 99 VAL D N 1
ATOM 10661 C CA . VAL D 4 64 ? 55.011 -20.063 0.177 1.00 28.15 99 VAL D CA 1
ATOM 10662 C C . VAL D 4 64 ? 54.891 -20.455 -1.293 1.00 40.09 99 VAL D C 1
ATOM 10663 O O . VAL D 4 64 ? 55.679 -20.001 -2.137 1.00 35.49 99 VAL D O 1
ATOM 10667 N N . ASP D 4 65 ? 53.909 -21.310 -1.583 1.00 34.59 100 ASP D N 1
ATOM 10668 C CA . ASP D 4 65 ? 53.546 -21.655 -2.957 1.00 31.14 100 ASP D CA 1
ATOM 10669 C C . ASP D 4 65 ? 52.686 -20.532 -3.519 1.00 27.67 100 ASP D C 1
ATOM 10670 O O . ASP D 4 65 ? 51.486 -20.473 -3.265 1.00 30.58 100 ASP D O 1
ATOM 10675 N N . LYS D 4 66 ? 53.310 -19.636 -4.276 1.00 35.34 101 LYS D N 1
ATOM 10676 C CA . LYS D 4 66 ? 52.645 -18.421 -4.748 1.00 34.49 101 LYS D CA 1
ATOM 10677 C C . LYS D 4 66 ? 51.477 -18.677 -5.703 1.00 41.55 101 LYS D C 1
ATOM 10678 O O . LYS D 4 66 ? 50.755 -17.748 -6.059 1.00 42.10 101 LYS D O 1
ATOM 10684 N N . SER D 4 67 ? 51.295 -19.925 -6.123 1.00 33.24 102 SER D N 1
ATOM 10685 C CA . SER D 4 67 ? 50.204 -20.252 -7.031 1.00 43.65 102 SER D CA 1
ATOM 10686 C C . SER D 4 67 ? 48.980 -20.694 -6.246 1.00 47.21 102 SER D C 1
ATOM 10687 O O . SER D 4 67 ? 47.874 -20.743 -6.783 1.00 48.82 102 SER D O 1
ATOM 10690 N N . LYS D 4 68 ? 49.186 -21.018 -4.972 1.00 40.20 103 LYS D N 1
ATOM 10691 C CA . LYS D 4 68 ? 48.102 -21.470 -4.105 1.00 29.98 103 LYS D CA 1
ATOM 10692 C C . LYS D 4 68 ? 47.618 -20.344 -3.194 1.00 43.10 103 LYS D C 1
ATOM 10693 O O . LYS D 4 68 ? 48.164 -20.133 -2.106 1.00 43.08 103 LYS D O 1
ATOM 10699 N N . LYS D 4 69 ? 46.595 -19.626 -3.641 1.00 36.47 104 LYS D N 1
ATOM 10700 C CA . LYS D 4 69 ? 46.025 -18.531 -2.863 1.00 41.70 104 LYS D CA 1
ATOM 10701 C C . LYS D 4 69 ? 44.978 -19.081 -1.901 1.00 43.30 104 LYS D C 1
ATOM 10702 O O . LYS D 4 69 ? 43.793 -18.774 -1.993 1.00 37.93 104 LYS D O 1
ATOM 10708 N N . GLN D 4 70 ? 45.453 -19.917 -0.986 1.00 36.81 105 GLN D N 1
ATOM 10709 C CA . GLN D 4 70 ? 44.626 -20.608 -0.009 1.00 39.46 105 GLN D CA 1
ATOM 10710 C C . GLN D 4 70 ? 45.515 -20.872 1.201 1.00 31.84 105 GLN D C 1
ATOM 10711 O O . GLN D 4 70 ? 46.719 -20.599 1.156 1.00 27.63 105 GLN D O 1
ATOM 10717 N N . ASP D 4 71 ? 44.944 -21.414 2.272 1.00 31.37 106 ASP D N 1
ATOM 10718 C CA . ASP D 4 71 ? 45.741 -21.704 3.462 1.00 32.06 106 ASP D CA 1
ATOM 10719 C C . ASP D 4 71 ? 46.886 -22.662 3.147 1.00 32.53 106 ASP D C 1
ATOM 10720 O O . ASP D 4 71 ? 46.759 -23.525 2.276 1.00 30.93 106 ASP D O 1
ATOM 10725 N N . GLN D 4 72 ? 48.007 -22.494 3.845 1.00 26.16 107 GLN D N 1
ATOM 10726 C CA . GLN D 4 72 ? 49.145 -23.400 3.693 1.00 26.92 107 GLN D CA 1
ATOM 10727 C C . GLN D 4 72 ? 49.660 -23.827 5.065 1.00 28.40 107 GLN D C 1
ATOM 10728 O O . GLN D 4 72 ? 49.919 -22.999 5.933 1.00 34.50 107 GLN D O 1
ATOM 10734 N N . VAL D 4 73 ? 49.775 -25.132 5.257 1.00 24.86 108 VAL D N 1
ATOM 10735 C CA . VAL D 4 73 ? 50.151 -25.705 6.533 1.00 26.10 108 VAL D CA 1
ATOM 10736 C C . VAL D 4 73 ? 51.616 -26.147 6.493 1.00 31.97 108 VAL D C 1
ATOM 10737 O O . VAL D 4 73 ? 52.068 -26.732 5.509 1.00 29.38 108 VAL D O 1
ATOM 10741 N N . PHE D 4 74 ? 52.361 -25.865 7.557 1.00 33.68 109 PHE D N 1
ATOM 10742 C CA . PHE D 4 74 ? 53.752 -26.309 7.647 1.00 24.51 109 PHE D CA 1
ATOM 10743 C C . PHE D 4 74 ? 53.973 -27.098 8.928 1.00 25.95 109 PHE D C 1
ATOM 10744 O O . PHE D 4 74 ? 53.895 -26.546 10.026 1.00 24.81 109 PHE D O 1
ATOM 10752 N N . GLU D 4 75 ? 54.209 -28.400 8.773 1.00 28.02 110 GLU D N 1
ATOM 10753 C CA . GLU D 4 75 ? 54.408 -29.311 9.893 1.00 24.56 110 GLU D CA 1
ATOM 10754 C C . GLU D 4 75 ? 55.849 -29.218 10.357 1.00 30.17 110 GLU D C 1
ATOM 10755 O O . GLU D 4 75 ? 56.755 -29.069 9.537 1.00 20.82 110 GLU D O 1
ATOM 10761 N N . ASN D 4 76 ? 56.047 -29.315 11.672 1.00 34.65 111 ASN D N 1
ATOM 10762 C CA . ASN D 4 76 ? 57.368 -29.192 12.301 1.00 25.41 111 ASN D CA 1
ATOM 10763 C C . ASN D 4 76 ? 58.421 -28.415 11.522 1.00 24.48 111 ASN D C 1
ATOM 10764 O O . ASN D 4 76 ? 59.492 -28.944 11.220 1.00 25.03 111 ASN D O 1
ATOM 10769 N N . PRO D 4 77 ? 58.131 -27.141 11.230 1.00 21.96 112 PRO D N 1
ATOM 10770 C CA . PRO D 4 77 ? 59.016 -26.294 10.421 1.00 23.12 112 PRO D CA 1
ATOM 10771 C C . PRO D 4 77 ? 60.374 -26.054 11.070 1.00 23.24 112 PRO D C 1
ATOM 10772 O O . PRO D 4 77 ? 61.356 -25.820 10.373 1.00 26.84 112 PRO D O 1
ATOM 10776 N N . LEU D 4 78 ? 60.429 -26.063 12.395 1.00 28.53 113 LEU D N 1
ATOM 10777 C CA . LEU D 4 78 ? 61.617 -25.550 13.071 1.00 21.78 113 LEU D CA 1
ATOM 10778 C C . LEU D 4 78 ? 61.759 -26.085 14.494 1.00 26.50 113 LEU D C 1
ATOM 10779 O O . LEU D 4 78 ? 60.824 -26.009 15.294 1.00 22.38 113 LEU D O 1
ATOM 10784 N N . SER D 4 79 ? 62.933 -26.632 14.802 1.00 23.26 114 SER D N 1
ATOM 10785 C CA . SER D 4 79 ? 63.229 -27.120 16.145 1.00 19.93 114 SER D CA 1
ATOM 10786 C C . SER D 4 79 ? 64.522 -26.477 16.624 1.00 25.40 114 SER D C 1
ATOM 10787 O O . SER D 4 79 ? 65.519 -26.456 15.898 1.00 28.20 114 SER D O 1
ATOM 10790 N N . LEU D 4 80 ? 64.504 -25.947 17.843 1.00 21.57 115 LEU D N 1
ATOM 10791 C CA . LEU D 4 80 ? 65.617 -25.129 18.325 1.00 25.43 115 LEU D CA 1
ATOM 10792 C C . LEU D 4 80 ? 66.082 -25.576 19.690 1.00 20.77 115 LEU D C 1
ATOM 10793 O O . LEU D 4 80 ? 65.305 -26.103 20.479 1.00 22.02 115 LEU D O 1
ATOM 10798 N N . LYS D 4 81 ? 67.360 -25.363 19.971 1.00 25.08 116 LYS D N 1
ATOM 10799 C CA . LYS D 4 81 ? 67.869 -25.554 21.320 1.00 28.22 116 LYS D CA 1
ATOM 10800 C C . LYS D 4 81 ? 68.598 -24.286 21.719 1.00 29.11 116 LYS D C 1
ATOM 10801 O O . LYS D 4 81 ? 69.309 -23.710 20.902 1.00 27.95 116 LYS D O 1
ATOM 10807 N N . PHE D 4 82 ? 68.413 -23.849 22.962 1.00 22.04 117 PHE D N 1
ATOM 10808 C CA . PHE D 4 82 ? 69.224 -22.767 23.516 1.00 17.97 117 PHE D CA 1
ATOM 10809 C C . PHE D 4 82 ? 70.088 -23.336 24.630 1.00 20.17 117 PHE D C 1
ATOM 10810 O O . PHE D 4 82 ? 69.573 -23.858 25.612 1.00 20.04 117 PHE D O 1
ATOM 10818 N N . THR D 4 83 ? 71.403 -23.245 24.475 1.00 22.60 118 THR D N 1
ATOM 10819 C CA . THR D 4 83 ? 72.300 -23.890 25.427 1.00 28.92 118 THR D CA 1
ATOM 10820 C C . THR D 4 83 ? 72.737 -22.944 26.544 1.00 23.00 118 THR D C 1
ATOM 10821 O O . THR D 4 83 ? 73.110 -21.795 26.285 1.00 21.46 118 THR D O 1
ATOM 10825 N N . ASN D 4 84 ? 72.703 -23.444 27.776 1.00 20.47 119 ASN D N 1
ATOM 10826 C CA . ASN D 4 84 ? 73.109 -22.663 28.937 1.00 16.18 119 ASN D CA 1
ATOM 10827 C C . ASN D 4 84 ? 72.321 -21.352 29.023 1.00 20.86 119 ASN D C 1
ATOM 10828 O O . ASN D 4 84 ? 72.864 -20.269 28.831 1.00 22.04 119 ASN D O 1
ATOM 10833 N N . ILE D 4 85 ? 71.027 -21.473 29.302 1.00 20.95 120 ILE D N 1
ATOM 10834 C CA . ILE D 4 85 ? 70.137 -20.323 29.384 1.00 22.56 120 ILE D CA 1
ATOM 10835 C C . ILE D 4 85 ? 70.171 -19.726 30.788 1.00 21.92 120 ILE D C 1
ATOM 10836 O O . ILE D 4 85 ? 69.646 -18.640 31.031 1.00 23.31 120 ILE D O 1
ATOM 10841 N N . GLY D 4 86 ? 70.818 -20.436 31.703 1.00 19.19 121 GLY D N 1
ATOM 10842 C CA . GLY D 4 86 ? 70.927 -19.988 33.079 1.00 25.31 121 GLY D CA 1
ATOM 10843 C C . GLY D 4 86 ? 71.412 -21.127 33.946 1.00 25.39 121 GLY D C 1
ATOM 10844 O O . GLY D 4 86 ? 71.608 -22.236 33.458 1.00 24.18 121 GLY D O 1
ATOM 10845 N N . THR D 4 87 ? 71.606 -20.847 35.230 1.00 26.10 122 THR D N 1
ATOM 10846 C CA . THR D 4 87 ? 72.056 -21.839 36.195 1.00 23.16 122 THR D CA 1
ATOM 10847 C C . THR D 4 87 ? 71.113 -21.818 37.378 1.00 28.51 122 THR D C 1
ATOM 10848 O O . THR D 4 87 ? 70.896 -20.769 37.982 1.00 26.16 122 THR D O 1
ATOM 10852 N N . VAL D 4 88 ? 70.568 -22.979 37.719 1.00 22.92 123 VAL D N 1
ATOM 10853 C CA . VAL D 4 88 ? 69.552 -23.071 38.754 1.00 27.18 123 VAL D CA 1
ATOM 10854 C C . VAL D 4 88 ? 69.843 -24.277 39.626 1.00 35.53 123 VAL D C 1
ATOM 10855 O O . VAL D 4 88 ? 69.954 -25.395 39.115 1.00 29.49 123 VAL D O 1
ATOM 10859 N N . ASN D 4 89 ? 69.976 -24.041 40.933 1.00 32.92 124 ASN D N 1
ATOM 10860 C CA . ASN D 4 89 ? 70.323 -25.090 41.890 1.00 25.87 124 ASN D CA 1
ATOM 10861 C C . ASN D 4 89 ? 71.692 -25.699 41.562 1.00 29.63 124 ASN D C 1
ATOM 10862 O O . ASN D 4 89 ? 71.931 -26.886 41.779 1.00 34.45 124 ASN D O 1
ATOM 10867 N N . GLY D 4 90 ? 72.582 -24.868 41.033 1.00 26.33 125 GLY D N 1
ATOM 10868 C CA . GLY D 4 90 ? 73.906 -25.312 40.641 1.00 35.21 125 GLY D CA 1
ATOM 10869 C C . GLY D 4 90 ? 73.952 -26.056 39.311 1.00 30.89 125 GLY D C 1
ATOM 10870 O O . GLY D 4 90 ? 75.024 -26.443 38.864 1.00 34.05 125 GLY D O 1
ATOM 10871 N N . LYS D 4 91 ? 72.797 -26.252 38.679 1.00 28.86 126 LYS D N 1
ATOM 10872 C CA . LYS D 4 91 ? 72.715 -27.023 37.440 1.00 25.54 126 LYS D CA 1
ATOM 10873 C C . LYS D 4 91 ? 72.511 -26.145 36.207 1.00 33.81 126 LYS D C 1
ATOM 10874 O O . LYS D 4 91 ? 71.715 -25.199 36.222 1.00 26.82 126 LYS D O 1
ATOM 10880 N N . GLN D 4 92 ? 73.225 -26.456 35.130 1.00 29.91 127 GLN D N 1
ATOM 10881 C CA . GLN D 4 92 ? 73.035 -25.713 33.902 1.00 22.46 127 GLN D CA 1
ATOM 10882 C C . GLN D 4 92 ? 71.656 -26.028 33.342 1.00 20.21 127 GLN D C 1
ATOM 10883 O O . GLN D 4 92 ? 71.209 -27.175 33.372 1.00 23.76 127 GLN D O 1
ATOM 10889 N N . VAL D 4 93 ? 70.978 -25.001 32.847 1.00 20.08 128 VAL D N 1
ATOM 10890 C CA . VAL D 4 93 ? 69.664 -25.192 32.247 1.00 22.73 128 VAL D CA 1
ATOM 10891 C C . VAL D 4 93 ? 69.726 -24.886 30.751 1.00 19.83 128 VAL D C 1
ATOM 10892 O O . VAL D 4 93 ? 70.393 -23.943 30.335 1.00 19.15 128 VAL D O 1
ATOM 10896 N N . ASP D 4 94 ? 69.039 -25.696 29.952 1.00 21.63 129 ASP D N 1
ATOM 10897 C CA . ASP D 4 94 ? 68.932 -25.460 28.514 1.00 20.71 129 ASP D CA 1
ATOM 10898 C C . ASP D 4 94 ? 67.469 -25.221 28.167 1.00 25.49 129 ASP D C 1
ATOM 10899 O O . ASP D 4 94 ? 66.594 -25.671 28.890 1.00 18.63 129 ASP D O 1
ATOM 10904 N N . ALA D 4 95 ? 67.206 -24.557 27.041 1.00 19.05 130 ALA D N 1
ATOM 10905 C CA . ALA D 4 95 ? 65.841 -24.445 26.538 1.00 23.76 130 ALA D CA 1
ATOM 10906 C C . ALA D 4 95 ? 65.663 -25.129 25.180 1.00 27.73 130 ALA D C 1
ATOM 10907 O O . ALA D 4 95 ? 66.544 -25.081 24.321 1.00 21.17 130 ALA D O 1
ATOM 10909 N N . TYR D 4 96 ? 64.503 -25.752 25.005 1.00 23.82 131 TYR D N 1
ATOM 10910 C CA . TYR D 4 96 ? 64.085 -26.279 23.721 1.00 23.86 131 TYR D CA 1
ATOM 10911 C C . TYR D 4 96 ? 62.817 -25.555 23.297 1.00 26.46 131 TYR D C 1
ATOM 10912 O O . TYR D 4 96 ? 61.898 -25.380 24.096 1.00 25.77 131 TYR D O 1
ATOM 10921 N N . LEU D 4 97 ? 62.802 -25.100 22.046 1.00 23.70 132 LEU D N 1
ATOM 10922 C CA . LEU D 4 97 ? 61.650 -24.438 21.456 1.00 24.46 132 LEU D CA 1
ATOM 10923 C C . LEU D 4 97 ? 61.347 -25.124 20.126 1.00 20.50 132 LEU D C 1
ATOM 10924 O O . LEU D 4 97 ? 62.154 -25.115 19.200 1.00 19.72 132 LEU D O 1
ATOM 10929 N N . ASN D 4 98 ? 60.175 -25.730 20.045 1.00 23.28 133 ASN D N 1
ATOM 10930 C CA . ASN D 4 98 ? 59.816 -26.492 18.868 1.00 24.00 133 ASN D CA 1
ATOM 10931 C C . ASN D 4 98 ? 58.509 -25.995 18.285 1.00 25.65 133 ASN D C 1
ATOM 10932 O O . ASN D 4 98 ? 57.484 -25.993 18.963 1.00 23.91 133 ASN D O 1
ATOM 10937 N N . PHE D 4 99 ? 58.570 -25.538 17.037 1.00 26.27 134 PHE D N 1
ATOM 10938 C CA . PHE D 4 99 ? 57.381 -25.200 16.269 1.00 21.16 134 PHE D CA 1
ATOM 10939 C C . PHE D 4 99 ? 56.739 -26.466 15.709 1.00 28.71 134 PHE D C 1
ATOM 10940 O O . PHE D 4 99 ? 57.129 -26.980 14.654 1.00 28.29 134 PHE D O 1
ATOM 10948 N N . ASN D 4 100 ? 55.764 -26.969 16.452 1.00 25.35 135 ASN D N 1
ATOM 10949 C CA . ASN D 4 100 ? 54.991 -28.133 16.073 1.00 27.49 135 ASN D CA 1
ATOM 10950 C C . ASN D 4 100 ? 54.305 -27.942 14.730 1.00 30.16 135 ASN D C 1
ATOM 10951 O O . ASN D 4 100 ? 54.282 -28.847 13.903 1.00 25.45 135 ASN D O 1
ATOM 10956 N N . LYS D 4 101 ? 53.769 -26.747 14.509 1.00 22.77 136 LYS D N 1
ATOM 10957 C CA . LYS D 4 101 ? 53.020 -26.469 13.301 1.00 25.04 136 LYS D CA 1
ATOM 10958 C C . LYS D 4 101 ? 52.825 -24.980 13.144 1.00 25.75 136 LYS D C 1
ATOM 10959 O O . LYS D 4 101 ? 52.619 -24.249 14.125 1.00 25.47 136 LYS D O 1
ATOM 10965 N N . VAL D 4 102 ? 52.907 -24.532 11.903 1.00 22.07 137 VAL D N 1
ATOM 10966 C CA . VAL D 4 102 ? 52.605 -23.157 11.563 1.00 23.14 137 VAL D CA 1
ATOM 10967 C C . VAL D 4 102 ? 51.621 -23.154 10.417 1.00 27.59 137 VAL D C 1
ATOM 10968 O O . VAL D 4 102 ? 51.860 -23.755 9.358 1.00 23.60 137 VAL D O 1
ATOM 10972 N N . THR D 4 103 ? 50.486 -22.509 10.651 1.00 28.02 138 THR D N 1
ATOM 10973 C CA . THR D 4 103 ? 49.468 -22.416 9.634 1.00 23.50 138 THR D CA 1
ATOM 10974 C C . THR D 4 103 ? 49.428 -20.997 9.103 1.00 28.86 138 THR D C 1
ATOM 10975 O O . THR D 4 103 ? 49.361 -20.025 9.874 1.00 23.99 138 THR D O 1
ATOM 10979 N N . LEU D 4 104 ? 49.518 -20.885 7.782 1.00 30.34 139 LEU D N 1
ATOM 10980 C CA . LEU D 4 104 ? 49.410 -19.606 7.103 1.00 25.81 139 LEU D CA 1
ATOM 10981 C C . LEU D 4 104 ? 47.988 -19.469 6.573 1.00 33.30 139 LEU D C 1
ATOM 10982 O O . LEU D 4 104 ? 47.558 -20.254 5.733 1.00 33.50 139 LEU D O 1
ATOM 10987 N N . HIS D 4 105 ? 47.253 -18.489 7.090 1.00 23.46 140 HIS D N 1
ATOM 10988 C CA . HIS D 4 105 ? 45.874 -18.243 6.676 1.00 27.92 140 HIS D CA 1
ATOM 10989 C C . HIS D 4 105 ? 45.802 -17.148 5.620 1.00 25.73 140 HIS D C 1
ATOM 10990 O O . HIS D 4 105 ? 46.090 -15.982 5.899 1.00 29.23 140 HIS D O 1
ATOM 10997 N N . TYR D 4 106 ? 45.418 -17.517 4.405 1.00 29.66 141 TYR D N 1
ATOM 10998 C CA . TYR D 4 106 ? 45.347 -16.554 3.309 1.00 26.45 141 TYR D CA 1
ATOM 10999 C C . TYR D 4 106 ? 44.311 -15.470 3.602 1.00 26.72 141 TYR D C 1
ATOM 11000 O O . TYR D 4 106 ? 43.201 -15.775 4.034 1.00 27.96 141 TYR D O 1
ATOM 11009 N N . LEU D 4 107 ? 44.680 -14.213 3.355 1.00 29.17 142 LEU D N 1
ATOM 11010 C CA . LEU D 4 107 ? 43.855 -13.061 3.726 1.00 32.32 142 LEU D CA 1
ATOM 11011 C C . LEU D 4 107 ? 42.827 -12.612 2.681 1.00 39.13 142 LEU D C 1
ATOM 11012 O O . LEU D 4 107 ? 42.008 -11.740 2.963 1.00 36.78 142 LEU D O 1
ATOM 11017 N N . ASN D 4 108 ? 42.880 -13.184 1.480 1.00 30.47 143 ASN D N 1
ATOM 11018 C CA . ASN D 4 108 ? 41.858 -12.922 0.463 1.00 35.68 143 ASN D CA 1
ATOM 11019 C C . ASN D 4 108 ? 41.605 -11.445 0.172 1.00 37.44 143 ASN D C 1
ATOM 11020 O O . ASN D 4 108 ? 40.458 -11.013 0.123 1.00 35.47 143 ASN D O 1
ATOM 11025 N N . THR D 4 109 ? 42.665 -10.673 -0.018 1.00 37.78 144 THR D N 1
ATOM 11026 C CA . THR D 4 109 ? 42.507 -9.274 -0.365 1.00 37.84 144 THR D CA 1
ATOM 11027 C C . THR D 4 109 ? 43.274 -8.968 -1.638 1.00 40.20 144 THR D C 1
ATOM 11028 O O . THR D 4 109 ? 44.042 -9.793 -2.133 1.00 40.21 144 THR D O 1
ATOM 11032 N N . ALA D 4 110 ? 43.066 -7.769 -2.159 1.00 45.73 145 ALA D N 1
ATOM 11033 C CA . ALA D 4 110 ? 43.815 -7.305 -3.310 1.00 42.84 145 ALA D CA 1
ATOM 11034 C C . ALA D 4 110 ? 45.291 -7.265 -2.939 1.00 38.69 145 ALA D C 1
ATOM 11035 O O . ALA D 4 110 ? 46.156 -7.663 -3.725 1.00 40.65 145 ALA D O 1
ATOM 11037 N N . GLN D 4 111 ? 45.572 -6.782 -1.732 1.00 31.09 146 GLN D N 1
ATOM 11038 C CA . GLN D 4 111 ? 46.940 -6.757 -1.226 1.00 36.80 146 GLN D CA 1
ATOM 11039 C C . GLN D 4 111 ? 47.526 -8.166 -1.156 1.00 28.06 146 GLN D C 1
ATOM 11040 O O . GLN D 4 111 ? 48.655 -8.392 -1.577 1.00 38.14 146 GLN D O 1
ATOM 11046 N N . ALA D 4 112 ? 46.757 -9.108 -0.624 1.00 34.69 147 ALA D N 1
ATOM 11047 C CA . ALA D 4 112 ? 47.213 -10.490 -0.530 1.00 39.03 147 ALA D CA 1
ATOM 11048 C C . ALA D 4 112 ? 47.532 -11.064 -1.910 1.00 36.57 147 ALA D C 1
ATOM 11049 O O . ALA D 4 112 ? 48.642 -11.534 -2.153 1.00 39.39 147 ALA D O 1
ATOM 11051 N N . GLU D 4 113 ? 46.561 -11.027 -2.815 1.00 44.94 148 GLU D N 1
ATOM 11052 C CA . GLU D 4 113 ? 46.777 -11.549 -4.165 1.00 36.69 148 GLU D CA 1
ATOM 11053 C C . GLU D 4 113 ? 47.962 -10.869 -4.848 1.00 38.78 148 GLU D C 1
ATOM 11054 O O . GLU D 4 113 ? 48.790 -11.529 -5.475 1.00 43.21 148 GLU D O 1
ATOM 11060 N N . SER D 4 114 ? 48.036 -9.548 -4.722 1.00 40.22 149 SER D N 1
ATOM 11061 C CA . SER D 4 114 ? 49.150 -8.789 -5.276 1.00 42.24 149 SER D CA 1
ATOM 11062 C C . SER D 4 114 ? 50.501 -9.326 -4.794 1.00 47.08 149 SER D C 1
ATOM 11063 O O . SER D 4 114 ? 51.412 -9.546 -5.595 1.00 43.12 149 SER D O 1
ATOM 11066 N N . GLU D 4 115 ? 50.629 -9.537 -3.485 1.00 43.10 150 GLU D N 1
ATOM 11067 C CA . GLU D 4 115 ? 51.852 -10.106 -2.932 1.00 33.87 150 GLU D CA 1
ATOM 11068 C C . GLU D 4 115 ? 52.162 -11.460 -3.575 1.00 26.34 150 GLU D C 1
ATOM 11069 O O . GLU D 4 115 ? 53.293 -11.717 -3.987 1.00 27.57 150 GLU D O 1
ATOM 11075 N N . MET D 4 116 ? 51.155 -12.325 -3.636 1.00 28.32 151 MET D N 1
ATOM 11076 C CA . MET D 4 116 ? 51.332 -13.662 -4.186 1.00 38.55 151 MET D CA 1
ATOM 11077 C C . MET D 4 116 ? 51.785 -13.590 -5.643 1.00 46.70 151 MET D C 1
ATOM 11078 O O . MET D 4 116 ? 52.646 -14.362 -6.080 1.00 36.59 151 MET D O 1
ATOM 11083 N N . ASN D 4 117 ? 51.208 -12.644 -6.379 1.00 40.33 152 ASN D N 1
ATOM 11084 C CA . ASN D 4 117 ? 51.449 -12.518 -7.811 1.00 42.39 152 ASN D CA 1
ATOM 11085 C C . ASN D 4 117 ? 52.680 -11.706 -8.144 1.00 41.92 152 ASN D C 1
ATOM 11086 O O . ASN D 4 117 ? 53.060 -11.615 -9.303 1.00 38.11 152 ASN D O 1
ATOM 11091 N N . SER D 4 118 ? 53.297 -11.105 -7.133 1.00 40.67 153 SER D N 1
ATOM 11092 C CA . SER D 4 118 ? 54.454 -10.259 -7.377 1.00 37.72 153 SER D CA 1
ATOM 11093 C C . SER D 4 118 ? 55.631 -11.109 -7.830 1.00 43.39 153 SER D C 1
ATOM 11094 O O . SER D 4 118 ? 55.623 -12.337 -7.691 1.00 45.58 153 SER D O 1
ATOM 11097 N N . ALA D 4 119 ? 56.640 -10.446 -8.378 1.00 40.66 154 ALA D N 1
ATOM 11098 C CA . ALA D 4 119 ? 57.861 -11.115 -8.786 1.00 39.56 154 ALA D CA 1
ATOM 11099 C C . ALA D 4 119 ? 58.791 -11.248 -7.593 1.00 40.45 154 ALA D C 1
ATOM 11100 O O . ALA D 4 119 ? 59.502 -12.246 -7.449 1.00 43.01 154 ALA D O 1
ATOM 11102 N N . GLN D 4 120 ? 58.773 -10.234 -6.735 1.00 41.82 155 GLN D N 1
ATOM 11103 C CA . GLN D 4 120 ? 59.766 -10.117 -5.674 1.00 47.41 155 GLN D CA 1
ATOM 11104 C C . GLN D 4 120 ? 59.458 -10.879 -4.381 1.00 41.17 155 GLN D C 1
ATOM 11105 O O . GLN D 4 120 ? 60.380 -11.284 -3.684 1.00 48.74 155 GLN D O 1
ATOM 11111 N N . LYS D 4 121 ? 58.184 -11.090 -4.062 1.00 31.67 156 LYS D N 1
ATOM 11112 C CA . LYS D 4 121 ? 57.825 -11.714 -2.781 1.00 33.04 156 LYS D CA 1
ATOM 11113 C C . LYS D 4 121 ? 57.702 -13.230 -2.875 1.00 36.69 156 LYS D C 1
ATOM 11114 O O . LYS D 4 121 ? 57.100 -13.750 -3.813 1.00 42.05 156 LYS D O 1
ATOM 11120 N N . SER D 4 122 ? 58.248 -13.935 -1.889 1.00 33.81 157 SER D N 1
ATOM 11121 C CA . SER D 4 122 ? 58.204 -15.391 -1.898 1.00 35.66 157 SER D CA 1
ATOM 11122 C C . SER D 4 122 ? 58.071 -16.057 -0.516 1.00 40.05 157 SER D C 1
ATOM 11123 O O . SER D 4 122 ? 57.806 -17.262 -0.431 1.00 32.23 157 SER D O 1
ATOM 11126 N N . THR D 4 123 ? 58.261 -15.292 0.558 1.00 31.40 158 THR D N 1
ATOM 11127 C CA . THR D 4 123 ? 58.137 -15.858 1.905 1.00 26.67 158 THR D CA 1
ATOM 11128 C C . THR D 4 123 ? 57.183 -15.069 2.812 1.00 31.72 158 THR D C 1
ATOM 11129 O O . THR D 4 123 ? 56.820 -13.928 2.521 1.00 29.25 158 THR D O 1
ATOM 11133 N N . VAL D 4 124 ? 56.777 -15.709 3.905 1.00 30.33 159 VAL D N 1
ATOM 11134 C CA . VAL D 4 124 ? 56.001 -15.069 4.960 1.00 26.87 159 VAL D CA 1
ATOM 11135 C C . VAL D 4 124 ? 56.775 -15.178 6.275 1.00 27.37 159 VAL D C 1
ATOM 11136 O O . VAL D 4 124 ? 57.327 -16.231 6.598 1.00 24.77 159 VAL D O 1
ATOM 11140 N N . GLU D 4 125 ? 56.831 -14.073 7.011 1.00 28.70 160 GLU D N 1
ATOM 11141 C CA . GLU D 4 125 ? 57.499 -14.016 8.305 1.00 28.28 160 GLU D CA 1
ATOM 11142 C C . GLU D 4 125 ? 56.781 -14.874 9.348 1.00 22.70 160 GLU D C 1
ATOM 11143 O O . GLU D 4 125 ? 55.557 -14.946 9.349 1.00 22.86 160 GLU D O 1
ATOM 11149 N N . PHE D 4 126 ? 57.524 -15.515 10.243 1.00 23.89 161 PHE D N 1
ATOM 11150 C CA . PHE D 4 126 ? 56.872 -16.169 11.390 1.00 19.39 161 PHE D CA 1
ATOM 11151 C C . PHE D 4 126 ? 57.649 -16.137 12.707 1.00 20.07 161 PHE D C 1
ATOM 11152 O O . PHE D 4 126 ? 57.068 -16.318 13.770 1.00 21.58 161 PHE D O 1
ATOM 11160 N N . PHE D 4 127 ? 58.954 -15.894 12.650 1.00 24.70 162 PHE D N 1
ATOM 11161 C CA . PHE D 4 127 ? 59.758 -16.025 13.853 1.00 20.20 162 PHE D CA 1
ATOM 11162 C C . PHE D 4 127 ? 61.117 -15.364 13.691 1.00 26.51 162 PHE D C 1
ATOM 11163 O O . PHE D 4 127 ? 61.732 -15.387 12.623 1.00 19.96 162 PHE D O 1
ATOM 11171 N N . SER D 4 128 ? 61.574 -14.738 14.760 1.00 22.99 163 SER D N 1
ATOM 11172 C CA . SER D 4 128 ? 62.906 -14.186 14.770 1.00 24.18 163 SER D CA 1
ATOM 11173 C C . SER D 4 128 ? 63.429 -14.202 16.194 1.00 27.20 163 SER D C 1
ATOM 11174 O O . SER D 4 128 ? 62.655 -14.320 17.153 1.00 21.36 163 SER D O 1
ATOM 11177 N N . ILE D 4 129 ? 64.750 -14.136 16.316 1.00 23.67 164 ILE D N 1
ATOM 11178 C CA . ILE D 4 129 ? 65.412 -14.050 17.601 1.00 26.01 164 ILE D CA 1
ATOM 11179 C C . ILE D 4 129 ? 66.254 -12.787 17.552 1.00 29.12 164 ILE D C 1
ATOM 11180 O O . ILE D 4 129 ? 67.012 -12.575 16.606 1.00 22.76 164 ILE D O 1
ATOM 11185 N N . SER D 4 130 ? 66.096 -11.942 18.561 1.00 22.89 165 SER D N 1
ATOM 11186 C CA . SER D 4 130 ? 66.781 -10.662 18.607 1.00 21.42 165 SER D CA 1
ATOM 11187 C C . SER D 4 130 ? 66.449 -9.969 19.903 1.00 24.48 165 SER D C 1
ATOM 11188 O O . SER D 4 130 ? 65.524 -10.357 20.620 1.00 26.13 165 SER D O 1
ATOM 11191 N N . GLU D 4 131 ? 67.195 -8.911 20.184 1.00 25.42 166 GLU D N 1
ATOM 11192 C CA . GLU D 4 131 ? 66.912 -8.104 21.345 1.00 25.94 166 GLU D CA 1
ATOM 11193 C C . GLU D 4 131 ? 66.548 -6.700 20.893 1.00 26.19 166 GLU D C 1
ATOM 11194 O O . GLU D 4 131 ? 66.867 -5.716 21.554 1.00 25.19 166 GLU D O 1
ATOM 11200 N N . LEU D 4 132 ? 65.856 -6.618 19.760 1.00 26.02 167 LEU D N 1
ATOM 11201 C CA . LEU D 4 132 ? 65.339 -5.334 19.293 1.00 26.63 167 LEU D CA 1
ATOM 11202 C C . LEU D 4 132 ? 64.416 -4.726 20.349 1.00 29.74 167 LEU D C 1
ATOM 11203 O O . LEU D 4 132 ? 64.516 -3.534 20.655 1.00 31.29 167 LEU D O 1
ATOM 11208 N N . TRP D 4 133 ? 63.537 -5.559 20.908 1.00 27.68 168 TRP D N 1
ATOM 11209 C CA . TRP D 4 133 ? 62.449 -5.092 21.770 1.00 21.13 168 TRP D CA 1
ATOM 11210 C C . TRP D 4 133 ? 62.632 -5.369 23.267 1.00 35.60 168 TRP D C 1
ATOM 11211 O O . TRP D 4 133 ? 62.367 -4.492 24.095 1.00 32.56 168 TRP D O 1
ATOM 11222 N N . GLU D 4 134 ? 63.030 -6.596 23.601 1.00 28.79 169 GLU D N 1
ATOM 11223 C CA . GLU D 4 134 ? 63.370 -6.981 24.967 1.00 27.35 169 GLU D CA 1
ATOM 11224 C C . GLU D 4 134 ? 64.681 -7.751 24.915 1.00 31.79 169 GLU D C 1
ATOM 11225 O O . GLU D 4 134 ? 65.019 -8.342 23.885 1.00 29.66 169 GLU D O 1
ATOM 11231 N N . SER D 4 135 ? 65.393 -7.796 26.036 1.00 23.83 170 SER D N 1
ATOM 11232 C CA . SER D 4 135 ? 66.542 -8.686 26.153 1.00 29.80 170 SER D CA 1
ATOM 11233 C C . SER D 4 135 ? 66.093 -10.152 26.147 1.00 21.08 170 SER D C 1
ATOM 11234 O O . SER D 4 135 ? 65.006 -10.474 26.613 1.00 21.37 170 SER D O 1
ATOM 11237 N N . ASN D 4 136 ? 66.936 -11.034 25.610 1.00 22.96 171 ASN D N 1
ATOM 11238 C CA . ASN D 4 136 ? 66.762 -12.471 25.792 1.00 26.01 171 ASN D CA 1
ATOM 11239 C C . ASN D 4 136 ? 65.386 -12.974 25.413 1.00 27.34 171 ASN D C 1
ATOM 11240 O O . ASN D 4 136 ? 64.789 -13.784 26.116 1.00 24.12 171 ASN D O 1
ATOM 11245 N N . ALA D 4 137 ? 64.901 -12.500 24.277 1.00 21.79 172 ALA D N 1
ATOM 11246 C CA . ALA D 4 137 ? 63.549 -12.781 23.866 1.00 20.46 172 ALA D CA 1
ATOM 11247 C C . ALA D 4 137 ? 63.571 -13.365 22.471 1.00 18.39 172 ALA D C 1
ATOM 11248 O O . ALA D 4 137 ? 64.587 -13.291 21.777 1.00 25.64 172 ALA D O 1
ATOM 11250 N N . PHE D 4 138 ? 62.455 -13.971 22.081 1.00 20.33 173 PHE D N 1
ATOM 11251 C CA . PHE D 4 138 ? 62.196 -14.292 20.686 1.00 23.16 173 PHE D CA 1
ATOM 11252 C C . PHE D 4 138 ? 60.845 -13.698 20.343 1.00 26.76 173 PHE D C 1
ATOM 11253 O O . PHE D 4 138 ? 60.121 -13.247 21.224 1.00 18.96 173 PHE D O 1
ATOM 11261 N N . GLU D 4 139 ? 60.520 -13.694 19.058 1.00 22.70 174 GLU D N 1
ATOM 11262 C CA . GLU D 4 139 ? 59.364 -12.981 18.549 1.00 20.91 174 GLU D CA 1
ATOM 11263 C C . GLU D 4 139 ? 58.629 -13.878 17.569 1.00 25.08 174 GLU D C 1
ATOM 11264 O O . GLU D 4 139 ? 59.253 -14.550 16.748 1.00 29.05 174 GLU D O 1
ATOM 11270 N N . ILE D 4 140 ? 57.309 -13.916 17.674 1.00 22.95 175 ILE D N 1
ATOM 11271 C CA . ILE D 4 140 ? 56.507 -14.690 16.741 1.00 21.38 175 ILE D CA 1
ATOM 11272 C C . ILE D 4 140 ? 55.505 -13.748 16.125 1.00 26.23 175 ILE D C 1
ATOM 11273 O O . ILE D 4 140 ? 54.902 -12.929 16.829 1.00 24.15 175 ILE D O 1
ATOM 11278 N N . GLY D 4 141 ? 55.348 -13.834 14.808 1.00 23.17 176 GLY D N 1
ATOM 11279 C CA . GLY D 4 141 ? 54.476 -12.911 14.105 1.00 23.59 176 GLY D CA 1
ATOM 11280 C C . GLY D 4 141 ? 54.795 -12.838 12.626 1.00 24.56 176 GLY D C 1
ATOM 11281 O O . GLY D 4 141 ? 55.719 -13.499 12.151 1.00 20.20 176 GLY D O 1
ATOM 11282 N N . ASN D 4 142 ? 54.037 -12.022 11.901 1.00 18.64 177 ASN D N 1
ATOM 11283 C CA . ASN D 4 142 ? 54.163 -11.958 10.455 1.00 22.70 177 ASN D CA 1
ATOM 11284 C C . ASN D 4 142 ? 54.546 -10.563 9.973 1.00 28.57 177 ASN D C 1
ATOM 11285 O O . ASN D 4 142 ? 54.322 -10.210 8.820 1.00 29.63 177 ASN D O 1
ATOM 11290 N N . VAL D 4 143 ? 55.121 -9.766 10.861 1.00 23.32 178 VAL D N 1
ATOM 11291 C CA . VAL D 4 143 ? 55.648 -8.475 10.459 1.00 22.32 178 VAL D CA 1
ATOM 11292 C C . VAL D 4 143 ? 57.060 -8.718 9.954 1.00 23.86 178 VAL D C 1
ATOM 11293 O O . VAL D 4 143 ? 57.910 -9.182 10.705 1.00 25.94 178 VAL D O 1
ATOM 11297 N N . PRO D 4 144 ? 57.318 -8.423 8.672 1.00 26.70 179 PRO D N 1
ATOM 11298 C CA . PRO D 4 144 ? 58.632 -8.743 8.108 1.00 27.57 179 PRO D CA 1
ATOM 11299 C C . PRO D 4 144 ? 59.751 -7.916 8.707 1.00 26.36 179 PRO D C 1
ATOM 11300 O O . PRO D 4 144 ? 59.555 -6.759 9.082 1.00 23.65 179 PRO D O 1
ATOM 11304 N N . TYR D 4 145 ? 60.922 -8.527 8.805 1.00 24.28 180 TYR D N 1
ATOM 11305 C CA . TYR D 4 145 ? 62.150 -7.779 9.020 1.00 27.82 180 TYR D CA 1
ATOM 11306 C C . TYR D 4 145 ? 62.988 -7.945 7.761 1.00 30.82 180 TYR D C 1
ATOM 11307 O O . TYR D 4 145 ? 63.208 -9.068 7.313 1.00 33.93 180 TYR D O 1
ATOM 11316 N N . VAL D 4 146 ? 63.426 -6.834 7.178 1.00 28.18 181 VAL D N 1
ATOM 11317 C CA . VAL D 4 146 ? 64.094 -6.878 5.881 1.00 30.17 181 VAL D CA 1
ATOM 11318 C C . VAL D 4 146 ? 65.326 -5.969 5.751 1.00 35.55 181 VAL D C 1
ATOM 11319 O O . VAL D 4 146 ? 65.515 -5.017 6.523 1.00 36.43 181 VAL D O 1
ATOM 11323 N N . ASP D 4 147 ? 66.170 -6.309 4.780 1.00 26.92 182 ASP D N 1
ATOM 11324 C CA . ASP D 4 147 ? 67.199 -5.418 4.270 1.00 33.29 182 ASP D CA 1
ATOM 11325 C C . ASP D 4 147 ? 67.201 -5.542 2.742 1.00 42.34 182 ASP D C 1
ATOM 11326 O O . ASP D 4 147 ? 66.367 -6.250 2.169 1.00 38.07 182 ASP D O 1
ATOM 11331 N N . ALA D 4 148 ? 68.130 -4.865 2.080 1.00 36.84 183 ALA D N 1
ATOM 11332 C CA . ALA D 4 148 ? 68.099 -4.795 0.621 1.00 39.59 183 ALA D CA 1
ATOM 11333 C C . ALA D 4 148 ? 68.240 -6.165 -0.035 1.00 36.50 183 ALA D C 1
ATOM 11334 O O . ALA D 4 148 ? 67.653 -6.410 -1.084 1.00 40.84 183 ALA D O 1
ATOM 11336 N N . ASN D 4 149 ? 68.997 -7.059 0.596 1.00 33.60 184 ASN D N 1
ATOM 11337 C CA . ASN D 4 149 ? 69.255 -8.389 0.051 1.00 36.60 184 ASN D CA 1
ATOM 11338 C C . ASN D 4 149 ? 68.217 -9.446 0.434 1.00 41.63 184 ASN D C 1
ATOM 11339 O O . ASN D 4 149 ? 68.271 -10.576 -0.047 1.00 35.71 184 ASN D O 1
ATOM 11344 N N . HIS D 4 150 ? 67.287 -9.084 1.311 1.00 35.27 185 HIS D N 1
ATOM 11345 C CA . HIS D 4 150 ? 66.230 -10.003 1.729 1.00 33.56 185 HIS D CA 1
ATOM 11346 C C . HIS D 4 150 ? 64.899 -9.274 1.735 1.00 38.12 185 HIS D C 1
ATOM 11347 O O . HIS D 4 150 ? 64.204 -9.232 2.746 1.00 42.78 185 HIS D O 1
ATOM 11354 N N . ASP D 4 151 ? 64.554 -8.674 0.609 1.00 32.75 186 ASP D N 1
ATOM 11355 C CA . ASP D 4 151 ? 63.335 -7.895 0.537 1.00 31.13 186 ASP D CA 1
ATOM 11356 C C . ASP D 4 151 ? 62.277 -8.681 -0.210 1.00 34.47 186 ASP D C 1
ATOM 11357 O O . ASP D 4 151 ? 61.646 -8.178 -1.136 1.00 42.29 186 ASP D O 1
ATOM 11362 N N . TYR D 4 152 ? 62.083 -9.924 0.207 1.00 30.00 187 TYR D N 1
ATOM 11363 C CA . TYR D 4 152 ? 61.172 -10.806 -0.494 1.00 29.19 187 TYR D CA 1
ATOM 11364 C C . TYR D 4 152 ? 60.102 -11.375 0.423 1.00 35.97 187 TYR D C 1
ATOM 11365 O O . TYR D 4 152 ? 59.525 -12.429 0.139 1.00 32.93 187 TYR D O 1
ATOM 11374 N N . ILE D 4 153 ? 59.836 -10.674 1.522 1.00 31.32 188 ILE D N 1
ATOM 11375 C CA . ILE D 4 153 ? 58.843 -11.140 2.483 1.00 27.07 188 ILE D CA 1
ATOM 11376 C C . ILE D 4 153 ? 57.503 -10.466 2.222 1.00 25.09 188 ILE D C 1
ATOM 11377 O O . ILE D 4 153 ? 57.440 -9.262 2.009 1.00 34.42 188 ILE D O 1
ATOM 11382 N N . MET D 4 154 ? 56.429 -11.244 2.247 1.00 23.54 189 MET D N 1
ATOM 11383 C CA . MET D 4 154 ? 55.103 -10.706 1.961 1.00 22.82 189 MET D CA 1
ATOM 11384 C C . MET D 4 154 ? 54.527 -9.880 3.112 1.00 29.81 189 MET D C 1
ATOM 11385 O O . MET D 4 154 ? 54.542 -10.313 4.261 1.00 34.45 189 MET D O 1
ATOM 11390 N N . ASN D 4 155 ? 54.023 -8.693 2.795 1.00 29.56 190 ASN D N 1
ATOM 11391 C CA . ASN D 4 155 ? 53.300 -7.880 3.759 1.00 30.02 190 ASN D CA 1
ATOM 11392 C C . ASN D 4 155 ? 51.803 -8.119 3.642 1.00 37.02 190 ASN D C 1
ATOM 11393 O O . ASN D 4 155 ? 51.226 -7.950 2.568 1.00 35.42 190 ASN D O 1
ATOM 11398 N N . LYS D 4 156 ? 51.185 -8.522 4.747 1.00 25.71 191 LYS D N 1
ATOM 11399 C CA . LYS D 4 156 ? 49.739 -8.662 4.824 1.00 22.77 191 LYS D CA 1
ATOM 11400 C C . LYS D 4 156 ? 49.162 -9.598 3.763 1.00 29.56 191 LYS D C 1
ATOM 11401 O O . LYS D 4 156 ? 48.125 -9.309 3.167 1.00 34.95 191 LYS D O 1
ATOM 11407 N N . ALA D 4 157 ? 49.821 -10.728 3.536 1.00 26.36 192 ALA D N 1
ATOM 11408 C CA . ALA D 4 157 ? 49.285 -11.728 2.626 1.00 25.39 192 ALA D CA 1
ATOM 11409 C C . ALA D 4 157 ? 48.648 -12.876 3.397 1.00 30.53 192 ALA D C 1
ATOM 11410 O O . ALA D 4 157 ? 47.656 -13.445 2.951 1.00 35.56 192 ALA D O 1
ATOM 11412 N N . PHE D 4 158 ? 49.230 -13.216 4.548 1.00 30.34 193 PHE D N 1
ATOM 11413 C CA . PHE D 4 158 ? 48.714 -14.276 5.417 1.00 26.45 193 PHE D CA 1
ATOM 11414 C C . PHE D 4 158 ? 48.766 -13.822 6.874 1.00 26.87 193 PHE D C 1
ATOM 11415 O O . PHE D 4 158 ? 49.696 -13.119 7.264 1.00 27.07 193 PHE D O 1
ATOM 11423 N N . TRP D 4 159 ? 47.797 -14.240 7.681 1.00 21.31 194 TRP D N 1
ATOM 11424 C CA . TRP D 4 159 ? 47.988 -14.206 9.127 1.00 29.37 194 TRP D CA 1
ATOM 11425 C C . TRP D 4 159 ? 48.425 -15.600 9.553 1.00 34.93 194 TRP D C 1
ATOM 11426 O O . TRP D 4 159 ? 48.094 -16.580 8.891 1.00 28.97 194 TRP D O 1
ATOM 11437 N N . ILE D 4 160 ? 49.202 -15.681 10.628 1.00 21.68 195 ILE D N 1
ATOM 11438 C CA . ILE D 4 160 ? 49.794 -16.945 11.021 1.00 21.00 195 ILE D CA 1
ATOM 11439 C C . ILE D 4 160 ? 49.218 -17.447 12.337 1.00 23.81 195 ILE D C 1
ATOM 11440 O O . ILE D 4 160 ? 48.770 -16.662 13.171 1.00 25.33 195 ILE D O 1
ATOM 11445 N N . ASP D 4 161 ? 49.218 -18.766 12.491 1.00 23.66 196 ASP D N 1
ATOM 11446 C CA . ASP D 4 161 ? 48.885 -19.422 13.735 1.00 21.28 196 ASP D CA 1
ATOM 11447 C C . ASP D 4 161 ? 50.028 -20.376 14.028 1.00 26.48 196 ASP D C 1
ATOM 11448 O O . ASP D 4 161 ? 50.214 -21.355 13.311 1.00 23.44 196 ASP D O 1
ATOM 11453 N N . ALA D 4 162 ? 50.804 -20.083 15.065 1.00 22.38 197 ALA D N 1
ATOM 11454 C CA . ALA D 4 162 ? 51.954 -20.910 15.413 1.00 24.05 197 ALA D CA 1
ATOM 11455 C C . ALA D 4 162 ? 51.665 -21.759 16.642 1.00 21.14 197 ALA D C 1
ATOM 11456 O O . ALA D 4 162 ? 51.299 -21.233 17.698 1.00 24.24 197 ALA D O 1
ATOM 11458 N N . ASP D 4 163 ? 51.852 -23.068 16.496 1.00 22.16 198 ASP D N 1
ATOM 11459 C CA . ASP D 4 163 ? 51.688 -24.022 17.582 1.00 22.83 198 ASP D CA 1
ATOM 11460 C C . ASP D 4 163 ? 53.072 -24.415 18.075 1.00 28.19 198 ASP D C 1
ATOM 11461 O O . ASP D 4 163 ? 53.871 -24.990 17.324 1.00 23.85 198 ASP D O 1
ATOM 11466 N N . VAL D 4 164 ? 53.358 -24.099 19.337 1.00 22.91 199 VAL D N 1
ATOM 11467 C CA . VAL D 4 164 ? 54.727 -24.114 19.825 1.00 18.59 199 VAL D CA 1
ATOM 11468 C C . VAL D 4 164 ? 54.852 -24.828 21.165 1.00 28.05 199 VAL D C 1
ATOM 11469 O O . VAL D 4 164 ? 53.957 -24.759 22.007 1.00 24.11 199 VAL D O 1
ATOM 11473 N N . THR D 4 165 ? 55.974 -25.507 21.369 1.00 22.63 200 THR D N 1
ATOM 11474 C CA . THR D 4 165 ? 56.233 -26.134 22.654 1.00 19.19 200 THR D CA 1
ATOM 11475 C C . THR D 4 165 ? 57.568 -25.640 23.175 1.00 21.34 200 THR D C 1
ATOM 11476 O O . THR D 4 165 ? 58.571 -25.669 22.460 1.00 28.19 200 THR D O 1
ATOM 11480 N N . ALA D 4 166 ? 57.567 -25.156 24.414 1.00 19.54 201 ALA D N 1
ATOM 11481 C CA . ALA D 4 166 ? 58.765 -24.648 25.044 1.00 18.14 201 ALA D CA 1
ATOM 11482 C C . ALA D 4 166 ? 59.061 -25.536 26.238 1.00 17.65 201 ALA D C 1
ATOM 11483 O O . ALA D 4 166 ? 58.153 -25.961 26.936 1.00 22.38 201 ALA D O 1
ATOM 11485 N N . GLU D 4 167 ? 60.336 -25.831 26.457 1.00 18.47 202 GLU D N 1
ATOM 11486 C CA . GLU D 4 167 ? 60.737 -26.732 27.526 1.00 18.49 202 GLU D CA 1
ATOM 11487 C C . GLU D 4 167 ? 62.059 -26.259 28.077 1.00 20.78 202 GLU D C 1
ATOM 11488 O O . GLU D 4 167 ? 62.920 -25.841 27.321 1.00 24.33 202 GLU D O 1
ATOM 11494 N N . ILE D 4 168 ? 62.218 -26.315 29.395 1.00 17.63 203 ILE D N 1
ATOM 11495 C CA . ILE D 4 168 ? 63.529 -26.128 29.987 1.00 22.13 203 ILE D CA 1
ATOM 11496 C C . ILE D 4 168 ? 63.970 -27.446 30.594 1.00 22.43 203 ILE D C 1
ATOM 11497 O O . ILE D 4 168 ? 63.138 -28.214 31.085 1.00 20.03 203 ILE D O 1
ATOM 11502 N N . ARG D 4 169 ? 65.274 -27.713 30.531 1.00 21.72 204 ARG D N 1
ATOM 11503 C CA . ARG D 4 169 ? 65.838 -28.968 31.008 1.00 20.28 204 ARG D CA 1
ATOM 11504 C C . ARG D 4 169 ? 67.181 -28.750 31.675 1.00 23.32 204 ARG D C 1
ATOM 11505 O O . ARG D 4 169 ? 67.977 -27.927 31.225 1.00 23.56 204 ARG D O 1
ATOM 11513 N N . TYR D 4 170 ? 67.445 -29.499 32.738 1.00 22.29 205 TYR D N 1
ATOM 11514 C CA . TYR D 4 170 ? 68.801 -29.574 33.258 1.00 23.10 205 TYR D CA 1
ATOM 11515 C C . TYR D 4 170 ? 69.685 -30.193 32.177 1.00 24.01 205 TYR D C 1
ATOM 11516 O O . TYR D 4 170 ? 69.396 -31.284 31.689 1.00 24.95 205 TYR D O 1
ATOM 11525 N N . ALA D 4 171 ? 70.741 -29.496 31.780 1.00 23.03 206 ALA D N 1
ATOM 11526 C CA . ALA D 4 171 ? 71.713 -30.085 30.856 1.00 22.98 206 ALA D CA 1
ATOM 11527 C C . ALA D 4 171 ? 72.180 -31.451 31.394 1.00 28.76 206 ALA D C 1
ATOM 11528 O O . ALA D 4 171 ? 72.422 -32.376 30.632 1.00 31.62 206 ALA D O 1
ATOM 11530 N N . ASP D 4 172 ? 72.275 -31.550 32.716 1.00 29.47 207 ASP D N 1
ATOM 11531 C CA . ASP D 4 172 ? 72.508 -32.795 33.461 1.00 35.10 207 ASP D CA 1
ATOM 11532 C C . ASP D 4 172 ? 71.926 -34.034 32.808 1.00 37.59 207 ASP D C 1
ATOM 11533 O O . ASP D 4 172 ? 72.552 -35.092 32.770 1.00 37.59 207 ASP D O 1
ATOM 11538 N N . GLY D 4 173 ? 70.694 -33.901 32.344 1.00 31.74 208 GLY D N 1
ATOM 11539 C CA . GLY D 4 173 ? 69.899 -35.045 31.961 1.00 35.77 208 GLY D CA 1
ATOM 11540 C C . GLY D 4 173 ? 69.102 -35.522 33.161 1.00 35.36 208 GLY D C 1
ATOM 11541 O O . GLY D 4 173 ? 68.298 -36.447 33.050 1.00 40.21 208 GLY D O 1
ATOM 11542 N N . THR D 4 174 ? 69.327 -34.896 34.315 1.00 32.53 209 THR D N 1
ATOM 11543 C CA . THR D 4 174 ? 68.583 -35.258 35.514 1.00 29.08 209 THR D CA 1
ATOM 11544 C C . THR D 4 174 ? 67.168 -34.673 35.506 1.00 34.07 209 THR D C 1
ATOM 11545 O O . THR D 4 174 ? 66.860 -33.754 34.747 1.00 32.65 209 THR D O 1
ATOM 11549 N N . GLU D 4 175 ? 66.320 -35.227 36.364 1.00 33.93 210 GLU D N 1
ATOM 11550 C CA . GLU D 4 175 ? 64.903 -34.887 36.434 1.00 32.30 210 GLU D CA 1
ATOM 11551 C C . GLU D 4 175 ? 64.662 -33.386 36.616 1.00 27.93 210 GLU D C 1
ATOM 11552 O O . GLU D 4 175 ? 64.989 -32.824 37.659 1.00 33.61 210 GLU D O 1
ATOM 11558 N N . THR D 4 176 ? 64.075 -32.746 35.611 1.00 28.69 211 THR D N 1
ATOM 11559 C CA . THR D 4 176 ? 63.816 -31.303 35.677 1.00 26.03 211 THR D CA 1
ATOM 11560 C C . THR D 4 176 ? 62.536 -30.981 36.454 1.00 32.26 211 THR D C 1
ATOM 11561 O O . THR D 4 176 ? 61.431 -31.210 35.967 1.00 30.95 211 THR D O 1
ATOM 11565 N N . ASP D 4 177 ? 62.704 -30.464 37.668 1.00 27.52 212 ASP D N 1
ATOM 11566 C CA . ASP D 4 177 ? 61.583 -30.110 38.534 1.00 30.66 212 ASP D CA 1
ATOM 11567 C C . ASP D 4 177 ? 61.285 -28.613 38.465 1.00 23.08 212 ASP D C 1
ATOM 11568 O O . ASP D 4 177 ? 60.463 -28.101 39.224 1.00 28.83 212 ASP D O 1
ATOM 11573 N N . LEU D 4 178 ? 61.954 -27.920 37.550 1.00 27.08 213 LEU D N 1
ATOM 11574 C CA . LEU D 4 178 ? 61.709 -26.496 37.346 1.00 22.88 213 LEU D CA 1
ATOM 11575 C C . LEU D 4 178 ? 60.341 -26.291 36.733 1.00 19.84 213 LEU D C 1
ATOM 11576 O O . LEU D 4 178 ? 59.938 -27.014 35.832 1.00 18.11 213 LEU D O 1
ATOM 11581 N N . LYS D 4 179 ? 59.638 -25.281 37.213 1.00 19.16 214 LYS D N 1
ATOM 11582 C CA . LYS D 4 179 ? 58.310 -24.980 36.710 1.00 12.46 214 LYS D CA 1
ATOM 11583 C C . LYS D 4 179 ? 58.346 -23.744 35.809 1.00 17.13 214 LYS D C 1
ATOM 11584 O O . LYS D 4 179 ? 58.476 -22.608 36.282 1.00 19.77 214 LYS D O 1
ATOM 11590 N N . LEU D 4 180 ? 58.224 -23.996 34.509 1.00 15.67 215 LEU D N 1
ATOM 11591 C CA . LEU D 4 180 ? 58.340 -22.986 33.468 1.00 14.39 215 LEU D CA 1
ATOM 11592 C C . LEU D 4 180 ? 57.282 -21.893 33.571 1.00 14.70 215 LEU D C 1
ATOM 11593 O O . LEU D 4 180 ? 56.078 -22.160 33.688 1.00 18.90 215 LEU D O 1
ATOM 11598 N N . VAL D 4 181 ? 57.737 -20.653 33.514 1.00 17.11 216 VAL D N 1
ATOM 11599 C CA . VAL D 4 181 ? 56.817 -19.533 33.516 1.00 17.04 216 VAL D CA 1
ATOM 11600 C C . VAL D 4 181 ? 56.922 -18.782 32.206 1.00 16.36 216 VAL D C 1
ATOM 11601 O O . VAL D 4 181 ? 58.015 -18.583 31.692 1.00 16.44 216 VAL D O 1
ATOM 11605 N N . MET D 4 182 ? 55.779 -18.388 31.657 1.00 16.64 217 MET D N 1
ATOM 11606 C CA . MET D 4 182 ? 55.745 -17.528 30.492 1.00 20.65 217 MET D CA 1
ATOM 11607 C C . MET D 4 182 ? 54.931 -16.331 30.886 1.00 21.36 217 MET D C 1
ATOM 11608 O O . MET D 4 182 ? 54.078 -16.434 31.756 1.00 20.65 217 MET D O 1
ATOM 11613 N N . LYS D 4 183 ? 55.199 -15.200 30.242 1.00 21.96 218 LYS D N 1
ATOM 11614 C CA . LYS D 4 183 ? 54.540 -13.948 30.571 1.00 23.06 218 LYS D CA 1
ATOM 11615 C C . LYS D 4 183 ? 54.257 -13.135 29.315 1.00 19.47 218 LYS D C 1
ATOM 11616 O O . LYS D 4 183 ? 54.944 -12.159 29.041 1.00 22.17 218 LYS D O 1
ATOM 11622 N N . PRO D 4 184 ? 53.215 -13.522 28.567 1.00 20.03 219 PRO D N 1
ATOM 11623 C CA . PRO D 4 184 ? 52.789 -12.850 27.334 1.00 18.40 219 PRO D CA 1
ATOM 11624 C C . PRO D 4 184 ? 52.463 -11.415 27.673 1.00 21.56 219 PRO D C 1
ATOM 11625 O O . PRO D 4 184 ? 51.929 -11.186 28.750 1.00 18.00 219 PRO D O 1
ATOM 11629 N N . THR D 4 185 ? 52.763 -10.475 26.789 1.00 18.10 220 THR D N 1
ATOM 11630 C CA . THR D 4 185 ? 52.449 -9.071 27.042 1.00 16.00 220 THR D CA 1
ATOM 11631 C C . THR D 4 185 ? 52.026 -8.408 25.748 1.00 27.64 220 THR D C 1
ATOM 11632 O O . THR D 4 185 ? 52.268 -8.930 24.647 1.00 18.64 220 THR D O 1
ATOM 11636 N N . ASP D 4 186 ? 51.388 -7.251 25.886 1.00 22.33 221 ASP D N 1
ATOM 11637 C CA . ASP D 4 186 ? 51.024 -6.466 24.730 1.00 18.77 221 ASP D CA 1
ATOM 11638 C C . ASP D 4 186 ? 50.216 -7.280 23.727 1.00 21.92 221 ASP D C 1
ATOM 11639 O O . ASP D 4 186 ? 50.433 -7.172 22.529 1.00 21.24 221 ASP D O 1
ATOM 11644 N N . ILE D 4 187 ? 49.288 -8.102 24.205 1.00 21.03 222 ILE D N 1
ATOM 11645 C CA . ILE D 4 187 ? 48.367 -8.761 23.294 1.00 17.22 222 ILE D CA 1
ATOM 11646 C C . ILE D 4 187 ? 47.258 -7.755 22.979 1.00 21.92 222 ILE D C 1
ATOM 11647 O O . ILE D 4 187 ? 46.252 -7.702 23.675 1.00 22.06 222 ILE D O 1
ATOM 11652 N N . ASP D 4 188 ? 47.453 -6.942 21.945 1.00 20.81 223 ASP D N 1
ATOM 11653 C CA . ASP D 4 188 ? 46.613 -5.760 21.764 1.00 22.75 223 ASP D CA 1
ATOM 11654 C C . ASP D 4 188 ? 46.264 -5.408 20.312 1.00 30.92 223 ASP D C 1
ATOM 11655 O O . ASP D 4 188 ? 45.635 -4.386 20.064 1.00 25.45 223 ASP D O 1
ATOM 11660 N N . ALA D 4 189 ? 46.663 -6.236 19.354 1.00 25.55 224 ALA D N 1
ATOM 11661 C CA . ALA D 4 189 ? 46.455 -5.880 17.955 1.00 23.37 224 ALA D CA 1
ATOM 11662 C C . ALA D 4 189 ? 45.119 -6.369 17.428 1.00 29.92 224 ALA D C 1
ATOM 11663 O O . ALA D 4 189 ? 44.760 -7.537 17.578 1.00 27.39 224 ALA D O 1
ATOM 11665 N N . ILE D 4 190 ? 44.378 -5.457 16.814 1.00 23.08 225 ILE D N 1
ATOM 11666 C CA . ILE D 4 190 ? 43.148 -5.809 16.134 1.00 23.54 225 ILE D CA 1
ATOM 11667 C C . ILE D 4 190 ? 43.175 -5.058 14.809 1.00 32.05 225 ILE D C 1
ATOM 11668 O O . ILE D 4 190 ? 43.336 -3.839 14.795 1.00 24.33 225 ILE D O 1
ATOM 11673 N N . ASP D 4 191 ? 43.053 -5.772 13.695 1.00 31.02 226 ASP D N 1
ATOM 11674 C CA . ASP D 4 191 ? 43.182 -5.112 12.394 1.00 33.99 226 ASP D CA 1
ATOM 11675 C C . ASP D 4 191 ? 41.835 -4.750 11.768 1.00 35.47 226 ASP D C 1
ATOM 11676 O O . ASP D 4 191 ? 40.776 -5.125 12.278 1.00 32.89 226 ASP D O 1
ATOM 11681 N N . ALA D 4 192 ? 41.892 -4.042 10.644 1.00 38.81 227 ALA D N 1
ATOM 11682 C CA . ALA D 4 192 ? 40.700 -3.482 10.014 1.00 42.27 227 ALA D CA 1
ATOM 11683 C C . ALA D 4 192 ? 39.655 -4.541 9.688 1.00 36.95 227 ALA D C 1
ATOM 11684 O O . ALA D 4 192 ? 38.466 -4.241 9.586 1.00 48.71 227 ALA D O 1
ATOM 11686 N N . ASN D 4 193 ? 40.099 -5.779 9.531 1.00 34.84 228 ASN D N 1
ATOM 11687 C CA . ASN D 4 193 ? 39.196 -6.866 9.195 1.00 36.11 228 ASN D CA 1
ATOM 11688 C C . ASN D 4 193 ? 38.772 -7.634 10.442 1.00 41.01 228 ASN D C 1
ATOM 11689 O O . ASN D 4 193 ? 38.247 -8.750 10.366 1.00 36.86 228 ASN D O 1
ATOM 11694 N N . ASN D 4 194 ? 39.008 -7.012 11.592 1.00 34.42 229 ASN D N 1
ATOM 11695 C CA . ASN D 4 194 ? 38.636 -7.575 12.883 1.00 32.75 229 ASN D CA 1
ATOM 11696 C C . ASN D 4 194 ? 39.322 -8.893 13.237 1.00 38.07 229 ASN D C 1
ATOM 11697 O O . ASN D 4 194 ? 38.783 -9.691 14.001 1.00 34.91 229 ASN D O 1
ATOM 11702 N N . LEU D 4 195 ? 40.507 -9.122 12.677 1.00 33.06 230 LEU D N 1
ATOM 11703 C CA . LEU D 4 195 ? 41.357 -10.202 13.160 1.00 27.08 230 LEU D CA 1
ATOM 11704 C C . LEU D 4 195 ? 41.913 -9.721 14.488 1.00 25.10 230 LEU D C 1
ATOM 11705 O O . LEU D 4 195 ? 42.224 -8.547 14.627 1.00 28.06 230 LEU D O 1
ATOM 11710 N N . LYS D 4 196 ? 42.037 -10.621 15.457 1.00 23.46 231 LYS D N 1
ATOM 11711 C CA . LYS D 4 196 ? 42.513 -10.253 16.780 1.00 22.10 231 LYS D CA 1
ATOM 11712 C C . LYS D 4 196 ? 43.747 -11.053 17.184 1.00 27.88 231 LYS D C 1
ATOM 11713 O O . LYS D 4 196 ? 43.748 -12.278 17.133 1.00 22.05 231 LYS D O 1
ATOM 11719 N N . GLU D 4 197 ? 44.790 -10.342 17.599 1.00 24.45 232 GLU D N 1
ATOM 11720 C CA . GLU D 4 197 ? 45.986 -10.971 18.132 1.00 24.75 232 GLU D CA 1
ATOM 11721 C C . GLU D 4 197 ? 45.614 -11.869 19.312 1.00 30.21 232 GLU D C 1
ATOM 11722 O O . GLU D 4 197 ? 44.830 -11.483 20.187 1.00 24.34 232 GLU D O 1
ATOM 11728 N N . THR D 4 198 ? 46.169 -13.074 19.331 1.00 26.38 233 THR D N 1
ATOM 11729 C CA . THR D 4 198 ? 45.708 -14.086 20.263 1.00 16.60 233 THR D CA 1
ATOM 11730 C C . THR D 4 198 ? 46.851 -14.925 20.781 1.00 23.82 233 THR D C 1
ATOM 11731 O O . THR D 4 198 ? 47.683 -15.383 20.012 1.00 24.80 233 THR D O 1
ATOM 11735 N N . PHE D 4 199 ? 46.891 -15.119 22.096 1.00 27.13 234 PHE D N 1
ATOM 11736 C CA . PHE D 4 199 ? 47.847 -16.030 22.699 1.00 19.24 234 PHE D CA 1
ATOM 11737 C C . PHE D 4 199 ? 47.069 -17.171 23.295 1.00 22.68 234 PHE D C 1
ATOM 11738 O O . PHE D 4 199 ? 46.011 -16.957 23.874 1.00 24.19 234 PHE D O 1
ATOM 11746 N N . TYR D 4 200 ? 47.573 -18.390 23.156 1.00 26.03 235 TYR D N 1
ATOM 11747 C CA . TYR D 4 200 ? 46.869 -19.516 23.750 1.00 18.34 235 TYR D CA 1
ATOM 11748 C C . TYR D 4 200 ? 47.760 -20.600 24.304 1.00 20.91 235 TYR D C 1
ATOM 11749 O O . TYR D 4 200 ? 48.958 -20.655 24.020 1.00 22.38 235 TYR D O 1
ATOM 11758 N N . VAL D 4 201 ? 47.151 -21.442 25.130 1.00 19.58 236 VAL D N 1
ATOM 11759 C CA . VAL D 4 201 ? 47.824 -22.570 25.733 1.00 15.85 236 VAL D CA 1
ATOM 11760 C C . VAL D 4 201 ? 46.950 -23.788 25.497 1.00 22.78 236 VAL D C 1
ATOM 11761 O O . VAL D 4 201 ? 45.773 -23.810 25.880 1.00 23.64 236 VAL D O 1
ATOM 11765 N N . LYS D 4 202 ? 47.512 -24.797 24.850 1.00 25.51 237 LYS D N 1
ATOM 11766 C CA . LYS D 4 202 ? 46.780 -26.034 24.623 1.00 22.13 237 LYS D CA 1
ATOM 11767 C C . LYS D 4 202 ? 46.762 -26.849 25.912 1.00 22.56 237 LYS D C 1
ATOM 11768 O O . LYS D 4 202 ? 47.722 -26.812 26.676 1.00 28.36 237 LYS D O 1
ATOM 11774 N N . ASN D 4 203 ? 45.662 -27.550 26.174 1.00 22.11 238 ASN D N 1
ATOM 11775 C CA . ASN D 4 203 ? 45.575 -28.420 27.343 1.00 19.16 238 ASN D CA 1
ATOM 11776 C C . ASN D 4 203 ? 45.769 -27.596 28.621 1.00 26.16 238 ASN D C 1
ATOM 11777 O O . ASN D 4 203 ? 46.349 -28.045 29.608 1.00 25.22 238 ASN D O 1
ATOM 11782 N N . TYR D 4 204 ? 45.250 -26.377 28.575 1.00 26.92 239 TYR D N 1
ATOM 11783 C CA . TYR D 4 204 ? 45.438 -25.390 29.623 1.00 21.63 239 TYR D CA 1
ATOM 11784 C C . TYR D 4 204 ? 45.043 -25.906 31.005 1.00 23.96 239 TYR D C 1
ATOM 11785 O O . TYR D 4 204 ? 45.794 -25.757 31.954 1.00 23.13 239 TYR D O 1
ATOM 11794 N N . GLN D 4 205 ? 43.871 -26.527 31.110 1.00 28.65 240 GLN D N 1
ATOM 11795 C CA . GLN D 4 205 ? 43.330 -26.934 32.408 1.00 29.96 240 GLN D CA 1
ATOM 11796 C C . GLN D 4 205 ? 44.250 -27.832 33.237 1.00 29.49 240 GLN D C 1
ATOM 11797 O O . GLN D 4 205 ? 44.374 -27.642 34.444 1.00 33.73 240 GLN D O 1
ATOM 11803 N N . ASN D 4 206 ? 44.921 -28.794 32.620 1.00 26.66 241 ASN D N 1
ATOM 11804 C CA . ASN D 4 206 ? 45.824 -29.610 33.426 1.00 26.37 241 ASN D CA 1
ATOM 11805 C C . ASN D 4 206 ? 47.323 -29.396 33.203 1.00 26.40 241 ASN D C 1
ATOM 11806 O O . ASN D 4 206 ? 48.131 -29.993 33.904 1.00 28.54 241 ASN D O 1
ATOM 11811 N N . ASP D 4 207 ? 47.694 -28.529 32.262 1.00 25.43 242 ASP D N 1
ATOM 11812 C CA . ASP D 4 207 ? 49.114 -28.216 32.050 1.00 23.19 242 ASP D CA 1
ATOM 11813 C C . ASP D 4 207 ? 49.604 -27.006 32.846 1.00 20.65 242 ASP D C 1
ATOM 11814 O O . ASP D 4 207 ? 50.803 -26.830 33.029 1.00 19.24 242 ASP D O 1
ATOM 11819 N N . VAL D 4 208 ? 48.680 -26.161 33.286 1.00 20.10 243 VAL D N 1
ATOM 11820 C CA . VAL D 4 208 ? 49.048 -24.929 33.982 1.00 17.09 243 VAL D CA 1
ATOM 11821 C C . VAL D 4 208 ? 48.651 -25.009 35.437 1.00 19.62 243 VAL D C 1
ATOM 11822 O O . VAL D 4 208 ? 47.555 -25.461 35.770 1.00 18.71 243 VAL D O 1
ATOM 11826 N N . ASN D 4 209 ? 49.546 -24.545 36.294 1.00 16.77 244 ASN D N 1
ATOM 11827 C CA . ASN D 4 209 ? 49.346 -24.551 37.733 1.00 17.17 244 ASN D CA 1
ATOM 11828 C C . ASN D 4 209 ? 48.714 -23.252 38.249 1.00 25.37 244 ASN D C 1
ATOM 11829 O O . ASN D 4 209 ? 47.886 -23.253 39.170 1.00 20.67 244 ASN D O 1
ATOM 11834 N N . LEU D 4 210 ? 49.107 -22.134 37.654 1.00 17.93 245 LEU D N 1
ATOM 11835 C CA . LEU D 4 210 ? 48.649 -20.851 38.147 1.00 17.28 245 LEU D CA 1
ATOM 11836 C C . LEU D 4 210 ? 48.643 -19.821 37.028 1.00 17.36 245 LEU D C 1
ATOM 11837 O O . LEU D 4 210 ? 49.604 -19.686 36.271 1.00 16.92 245 LEU D O 1
ATOM 11842 N N . ARG D 4 211 ? 47.525 -19.127 36.897 1.00 19.31 246 ARG D N 1
ATOM 11843 C CA . ARG D 4 211 ? 47.416 -18.058 35.918 1.00 18.19 246 ARG D CA 1
ATOM 11844 C C . ARG D 4 211 ? 47.121 -16.743 36.635 1.00 17.74 246 ARG D C 1
ATOM 11845 O O . ARG D 4 211 ? 46.092 -16.610 37.289 1.00 21.61 246 ARG D O 1
ATOM 11853 N N . LEU D 4 212 ? 48.025 -15.781 36.495 1.00 17.11 247 LEU D N 1
ATOM 11854 C CA . LEU D 4 212 ? 47.897 -14.497 37.167 1.00 13.72 247 LEU D CA 1
ATOM 11855 C C . LEU D 4 212 ? 47.517 -13.397 36.201 1.00 24.84 247 LEU D C 1
ATOM 11856 O O . LEU D 4 212 ? 48.154 -13.236 35.167 1.00 19.30 247 LEU D O 1
ATOM 11861 N N . MET D 4 213 ? 46.475 -12.646 36.555 1.00 21.29 248 MET D N 1
ATOM 11862 C CA . MET D 4 213 ? 46.151 -11.389 35.900 1.00 17.51 248 MET D CA 1
ATOM 11863 C C . MET D 4 213 ? 46.198 -10.258 36.904 1.00 22.85 248 MET D C 1
ATOM 11864 O O . MET D 4 213 ? 45.919 -10.446 38.094 1.00 18.86 248 MET D O 1
ATOM 11869 N N . ASN D 4 214 ? 46.542 -9.078 36.411 1.00 17.22 249 ASN D N 1
ATOM 11870 C CA . ASN D 4 214 ? 46.308 -7.861 37.157 1.00 17.90 249 ASN D CA 1
ATOM 11871 C C . ASN D 4 214 ? 44.820 -7.483 37.028 1.00 24.29 249 ASN D C 1
ATOM 11872 O O . ASN D 4 214 ? 44.154 -7.885 36.064 1.00 19.48 249 ASN D O 1
ATOM 11877 N N . ASN D 4 215 ? 44.306 -6.726 38.001 1.00 18.30 250 ASN D N 1
ATOM 11878 C CA . ASN D 4 215 ? 42.922 -6.217 38.001 1.00 20.01 250 ASN D CA 1
ATOM 11879 C C . ASN D 4 215 ? 42.480 -5.460 36.744 1.00 18.40 250 ASN D C 1
ATOM 11880 O O . ASN D 4 215 ? 41.294 -5.421 36.436 1.00 19.53 250 ASN D O 1
ATOM 11885 N N . ALA D 4 216 ? 43.420 -4.823 36.052 1.00 18.73 251 ALA D N 1
ATOM 11886 C CA . ALA D 4 216 ? 43.102 -3.990 34.885 1.00 18.44 251 ALA D CA 1
ATOM 11887 C C . ALA D 4 216 ? 43.113 -4.770 33.577 1.00 21.50 251 ALA D C 1
ATOM 11888 O O . ALA D 4 216 ? 43.081 -4.190 32.491 1.00 19.23 251 ALA D O 1
ATOM 11890 N N . ASN D 4 217 ? 43.173 -6.089 33.671 1.00 25.56 252 ASN D N 1
ATOM 11891 C CA . ASN D 4 217 ? 43.251 -6.900 32.461 1.00 22.89 252 ASN D CA 1
ATOM 11892 C C . ASN D 4 217 ? 41.975 -6.785 31.621 1.00 22.79 252 ASN D C 1
ATOM 11893 O O . ASN D 4 217 ? 40.878 -6.971 32.142 1.00 20.00 252 ASN D O 1
ATOM 11898 N N . VAL D 4 218 ? 42.117 -6.468 30.330 1.00 21.73 253 VAL D N 1
ATOM 11899 C CA . VAL D 4 218 ? 40.954 -6.331 29.436 1.00 21.59 253 VAL D CA 1
ATOM 11900 C C . VAL D 4 218 ? 40.939 -7.376 28.318 1.00 31.63 253 VAL D C 1
ATOM 11901 O O . VAL D 4 218 ? 40.185 -7.252 27.332 1.00 26.12 253 VAL D O 1
ATOM 11905 N N . LEU D 4 219 ? 41.778 -8.397 28.464 1.00 23.32 254 LEU D N 1
ATOM 11906 C CA . LEU D 4 219 ? 41.813 -9.473 27.486 1.00 24.59 254 LEU D CA 1
ATOM 11907 C C . LEU D 4 219 ? 40.583 -10.342 27.633 1.00 19.21 254 LEU D C 1
ATOM 11908 O O . LEU D 4 219 ? 40.003 -10.438 28.704 1.00 20.13 254 LEU D O 1
ATOM 11913 N N . VAL D 4 220 ? 40.198 -11.015 26.560 1.00 20.99 255 VAL D N 1
ATOM 11914 C CA . VAL D 4 220 ? 39.128 -11.986 26.666 1.00 18.37 255 VAL D CA 1
ATOM 11915 C C . VAL D 4 220 ? 39.726 -13.378 26.831 1.00 23.63 255 VAL D C 1
ATOM 11916 O O . VAL D 4 220 ? 40.453 -13.857 25.951 1.00 22.60 255 VAL D O 1
ATOM 11920 N N . GLN D 4 221 ? 39.443 -14.025 27.959 1.00 18.38 256 GLN D N 1
ATOM 11921 C CA . GLN D 4 221 ? 39.894 -15.396 28.153 1.00 13.48 256 GLN D CA 1
ATOM 11922 C C . GLN D 4 221 ? 38.847 -16.364 27.644 1.00 18.93 256 GLN D C 1
ATOM 11923 O O . GLN D 4 221 ? 37.769 -16.493 28.228 1.00 26.94 256 GLN D O 1
ATOM 11929 N N . GLU D 4 222 ? 39.169 -17.045 26.552 1.00 19.10 257 GLU D N 1
ATOM 11930 C CA . GLU D 4 222 ? 38.203 -17.895 25.885 1.00 17.47 257 GLU D CA 1
ATOM 11931 C C . GLU D 4 222 ? 38.551 -19.355 26.074 1.00 24.04 257 GLU D C 1
ATOM 11932 O O . GLU D 4 222 ? 39.609 -19.829 25.632 1.00 23.95 257 GLU D O 1
ATOM 11938 N N . GLU D 4 223 ? 37.658 -20.067 26.743 1.00 22.05 258 GLU D N 1
ATOM 11939 C CA . GLU D 4 223 ? 37.909 -21.449 27.082 1.00 23.16 258 GLU D CA 1
ATOM 11940 C C . GLU D 4 223 ? 37.174 -22.364 26.113 1.00 25.89 258 GLU D C 1
ATOM 11941 O O . GLU D 4 223 ? 35.939 -22.400 26.078 1.00 25.22 258 GLU D O 1
ATOM 11947 N N . ALA D 4 224 ? 37.945 -23.074 25.297 1.00 24.24 259 ALA D N 1
ATOM 11948 C CA . ALA D 4 224 ? 37.394 -24.115 24.432 1.00 27.62 259 ALA D CA 1
ATOM 11949 C C . ALA D 4 224 ? 37.853 -25.470 24.958 1.00 28.83 259 ALA D C 1
ATOM 11950 O O . ALA D 4 224 ? 38.515 -25.538 25.993 1.00 32.59 259 ALA D O 1
ATOM 11952 N N . SER D 4 225 ? 37.510 -26.553 24.266 1.00 28.94 260 SER D N 1
ATOM 11953 C CA . SER D 4 225 ? 37.831 -27.885 24.785 1.00 34.27 260 SER D CA 1
ATOM 11954 C C . SER D 4 225 ? 39.320 -28.221 24.705 1.00 32.53 260 SER D C 1
ATOM 11955 O O . SER D 4 225 ? 39.862 -28.881 25.594 1.00 39.31 260 SER D O 1
ATOM 11958 N N . ASP D 4 226 ? 39.982 -27.753 23.654 1.00 30.17 261 ASP D N 1
ATOM 11959 C CA . ASP D 4 226 ? 41.371 -28.128 23.405 1.00 30.77 261 ASP D CA 1
ATOM 11960 C C . ASP D 4 226 ? 42.364 -27.086 23.907 1.00 34.97 261 ASP D C 1
ATOM 11961 O O . ASP D 4 226 ? 43.563 -27.367 24.015 1.00 29.99 261 ASP D O 1
ATOM 11966 N N . ARG D 4 227 ? 41.870 -25.883 24.194 1.00 30.53 262 ARG D N 1
ATOM 11967 C CA . ARG D 4 227 ? 42.747 -24.766 24.529 1.00 22.21 262 ARG D CA 1
ATOM 11968 C C . ARG D 4 227 ? 42.040 -23.666 25.309 1.00 27.57 262 ARG D C 1
ATOM 11969 O O . ARG D 4 227 ? 40.813 -23.607 25.377 1.00 24.59 262 ARG D O 1
ATOM 11977 N N . THR D 4 228 ? 42.839 -22.775 25.876 1.00 23.20 263 THR D N 1
ATOM 11978 C CA . THR D 4 228 ? 42.323 -21.521 26.396 1.00 21.83 263 THR D CA 1
ATOM 11979 C C . THR D 4 228 ? 43.113 -20.400 25.752 1.00 20.61 263 THR D C 1
ATOM 11980 O O . THR D 4 228 ? 44.349 -20.474 25.656 1.00 22.43 263 THR D O 1
ATOM 11984 N N . SER D 4 229 ? 42.402 -19.391 25.258 1.00 17.95 264 SER D N 1
ATOM 11985 C CA . SER D 4 229 ? 43.030 -18.294 24.538 1.00 15.05 264 SER D CA 1
ATOM 11986 C C . SER D 4 229 ? 42.830 -16.988 25.267 1.00 19.57 264 SER D C 1
ATOM 11987 O O . SER D 4 229 ? 41.872 -16.825 26.017 1.00 22.80 264 SER D O 1
ATOM 11990 N N . TRP D 4 230 ? 43.739 -16.054 25.027 1.00 16.37 265 TRP D N 1
ATOM 11991 C CA . TRP D 4 230 ? 43.568 -14.696 25.485 1.00 16.75 265 TRP D CA 1
ATOM 11992 C C . TRP D 4 230 ? 43.642 -13.805 24.262 1.00 19.88 265 TRP D C 1
ATOM 11993 O O . TRP D 4 230 ? 44.605 -13.848 23.507 1.00 26.45 265 TRP D O 1
ATOM 12004 N N . ILE D 4 231 ? 42.598 -13.014 24.075 1.00 21.93 266 ILE D N 1
ATOM 12005 C CA . ILE D 4 231 ? 42.330 -12.342 22.815 1.00 21.23 266 ILE D CA 1
ATOM 12006 C C . ILE D 4 231 ? 42.410 -10.838 23.051 1.00 24.27 266 ILE D C 1
ATOM 12007 O O . ILE D 4 231 ? 41.875 -10.336 24.037 1.00 22.14 266 ILE D O 1
ATOM 12012 N N . ALA D 4 232 ? 43.087 -10.128 22.154 1.00 21.76 267 ALA D N 1
ATOM 12013 C CA . ALA D 4 232 ? 43.213 -8.676 22.233 1.00 25.85 267 ALA D CA 1
ATOM 12014 C C . ALA D 4 232 ? 41.838 -8.026 22.206 1.00 21.16 267 ALA D C 1
ATOM 12015 O O . ALA D 4 232 ? 40.972 -8.463 21.451 1.00 23.61 267 ALA D O 1
ATOM 12017 N N . THR D 4 233 ? 41.646 -6.976 23.004 1.00 23.04 268 THR D N 1
ATOM 12018 C CA . THR D 4 233 ? 40.438 -6.148 22.900 1.00 25.18 268 THR D CA 1
ATOM 12019 C C . THR D 4 233 ? 40.745 -4.653 22.741 1.00 30.67 268 THR D C 1
ATOM 12020 O O . THR D 4 233 ? 39.888 -3.874 22.323 1.00 33.28 268 THR D O 1
ATOM 12024 N N . GLN D 4 234 ? 41.951 -4.235 23.089 1.00 26.87 269 GLN D N 1
ATOM 12025 C CA . GLN D 4 234 ? 42.267 -2.821 22.946 1.00 32.07 269 GLN D CA 1
ATOM 12026 C C . GLN D 4 234 ? 43.755 -2.556 22.891 1.00 32.18 269 GLN D C 1
ATOM 12027 O O . GLN D 4 234 ? 44.556 -3.275 23.493 1.00 27.51 269 GLN D O 1
ATOM 12033 N N . ILE D 4 235 ? 44.104 -1.515 22.147 1.00 23.35 270 ILE D N 1
ATOM 12034 C CA . ILE D 4 235 ? 45.474 -1.068 22.019 1.00 22.71 270 ILE D CA 1
ATOM 12035 C C . ILE D 4 235 ? 46.030 -0.686 23.384 1.00 30.39 270 ILE D C 1
ATOM 12036 O O . ILE D 4 235 ? 45.312 -0.213 24.266 1.00 27.89 270 ILE D O 1
ATOM 12041 N N . THR D 4 236 ? 47.327 -0.882 23.548 1.00 28.16 271 THR D N 1
ATOM 12042 C CA . THR D 4 236 ? 47.923 -0.783 24.850 1.00 31.53 271 THR D CA 1
ATOM 12043 C C . THR D 4 236 ? 49.392 -0.396 24.673 1.00 28.32 271 THR D C 1
ATOM 12044 O O . THR D 4 236 ? 50.097 -0.975 23.853 1.00 30.71 271 THR D O 1
ATOM 12048 N N . GLY D 4 237 ? 49.860 0.591 25.424 1.00 29.42 272 GLY D N 1
ATOM 12049 C CA . GLY D 4 237 ? 51.225 1.050 25.253 1.00 27.10 272 GLY D CA 1
ATOM 12050 C C . GLY D 4 237 ? 51.978 1.270 26.548 1.00 28.76 272 GLY D C 1
ATOM 12051 O O . GLY D 4 237 ? 51.402 1.678 27.550 1.00 30.66 272 GLY D O 1
ATOM 12052 N N . GLY D 4 238 ? 53.281 1.021 26.517 1.00 28.26 273 GLY D N 1
ATOM 12053 C CA . GLY D 4 238 ? 54.090 1.123 27.711 1.00 31.69 273 GLY D CA 1
ATOM 12054 C C . GLY D 4 238 ? 54.126 -0.185 28.488 1.00 26.94 273 GLY D C 1
ATOM 12055 O O . GLY D 4 238 ? 53.176 -0.965 28.483 1.00 26.61 273 GLY D O 1
ATOM 12056 N N . SER D 4 239 ? 55.238 -0.401 29.174 1.00 23.36 274 SER D N 1
ATOM 12057 C CA . SER D 4 239 ? 55.490 -1.621 29.922 1.00 36.76 274 SER D CA 1
ATOM 12058 C C . SER D 4 239 ? 54.367 -1.976 30.911 1.00 31.17 274 SER D C 1
ATOM 12059 O O . SER D 4 239 ? 53.848 -3.094 30.900 1.00 27.02 274 SER D O 1
ATOM 12062 N N . TYR D 4 240 ? 53.987 -1.033 31.761 1.00 23.13 275 TYR D N 1
ATOM 12063 C CA . TYR D 4 240 ? 52.920 -1.285 32.726 1.00 23.34 275 TYR D CA 1
ATOM 12064 C C . TYR D 4 240 ? 51.640 -1.818 32.075 1.00 22.53 275 TYR D C 1
ATOM 12065 O O . TYR D 4 240 ? 51.115 -2.865 32.475 1.00 24.60 275 TYR D O 1
ATOM 12074 N N . ASN D 4 241 ? 51.144 -1.121 31.058 1.00 19.12 276 ASN D N 1
ATOM 12075 C CA . ASN D 4 241 ? 49.919 -1.554 30.405 1.00 18.27 276 ASN D CA 1
ATOM 12076 C C . ASN D 4 241 ? 50.100 -2.848 29.605 1.00 25.18 276 ASN D C 1
ATOM 12077 O O . ASN D 4 241 ? 49.211 -3.700 29.581 1.00 24.50 276 ASN D O 1
ATOM 12082 N N . GLU D 4 242 ? 51.242 -2.995 28.946 1.00 21.44 277 GLU D N 1
ATOM 12083 C CA . GLU D 4 242 ? 51.475 -4.205 28.160 1.00 23.65 277 GLU D CA 1
ATOM 12084 C C . GLU D 4 242 ? 51.507 -5.431 29.057 1.00 26.07 277 GLU D C 1
ATOM 12085 O O . GLU D 4 242 ? 51.130 -6.517 28.638 1.00 25.15 277 GLU D O 1
ATOM 12091 N N . ASN D 4 243 ? 51.938 -5.250 30.300 1.00 22.26 278 ASN D N 1
ATOM 12092 C CA . ASN D 4 243 ? 51.939 -6.356 31.253 1.00 24.82 278 ASN D CA 1
ATOM 12093 C C . ASN D 4 243 ? 50.587 -6.552 31.948 1.00 24.32 278 ASN D C 1
ATOM 12094 O O . ASN D 4 243 ? 50.107 -7.673 32.070 1.00 21.56 278 ASN D O 1
ATOM 12099 N N . ASN D 4 244 ? 49.980 -5.459 32.412 1.00 21.64 279 ASN D N 1
ATOM 12100 C CA . ASN D 4 244 ? 48.828 -5.550 33.304 1.00 18.73 279 ASN D CA 1
ATOM 12101 C C . ASN D 4 244 ? 47.476 -5.479 32.611 1.00 22.50 279 ASN D C 1
ATOM 12102 O O . ASN D 4 244 ? 46.492 -6.044 33.085 1.00 22.99 279 ASN D O 1
ATOM 12107 N N . VAL D 4 245 ? 47.426 -4.763 31.498 1.00 20.27 280 VAL D N 1
ATOM 12108 C CA . VAL D 4 245 ? 46.173 -4.572 30.784 1.00 18.50 280 VAL D CA 1
ATOM 12109 C C . VAL D 4 245 ? 46.031 -5.623 29.687 1.00 15.96 280 VAL D C 1
ATOM 12110 O O . VAL D 4 245 ? 44.964 -6.216 29.505 1.00 17.08 280 VAL D O 1
ATOM 12114 N N . SER D 4 246 ? 47.124 -5.883 28.982 1.00 18.58 281 SER D N 1
ATOM 12115 C CA . SER D 4 246 ? 47.086 -6.817 27.858 1.00 22.47 281 SER D CA 1
ATOM 12116 C C . SER D 4 246 ? 48.105 -7.935 28.014 1.00 23.90 281 SER D C 1
ATOM 12117 O O . SER D 4 246 ? 48.639 -8.443 27.022 1.00 19.08 281 SER D O 1
ATOM 12120 N N . GLY D 4 247 ? 48.371 -8.310 29.259 1.00 15.85 282 GLY D N 1
ATOM 12121 C CA . GLY D 4 247 ? 49.337 -9.346 29.559 1.00 15.58 282 GLY D CA 1
ATOM 12122 C C . GLY D 4 247 ? 48.878 -10.237 30.694 1.00 16.35 282 GLY D C 1
ATOM 12123 O O . GLY D 4 247 ? 47.843 -9.990 31.307 1.00 22.78 282 GLY D O 1
ATOM 12124 N N . LEU D 4 248 ? 49.640 -11.289 30.954 1.00 16.68 283 LEU D N 1
ATOM 12125 C CA . LEU D 4 248 ? 49.373 -12.197 32.067 1.00 19.22 283 LEU D CA 1
ATOM 12126 C C . LEU D 4 248 ? 50.614 -13.041 32.324 1.00 15.76 283 LEU D C 1
ATOM 12127 O O . LEU D 4 248 ? 51.527 -13.056 31.509 1.00 23.26 283 LEU D O 1
ATOM 12132 N N . ALA D 4 249 ? 50.641 -13.734 33.457 1.00 18.37 284 ALA D N 1
ATOM 12133 C CA . ALA D 4 249 ? 51.762 -14.592 33.808 1.00 15.27 284 ALA D CA 1
ATOM 12134 C C . ALA D 4 249 ? 51.244 -15.999 34.051 1.00 20.13 284 ALA D C 1
ATOM 12135 O O . ALA D 4 249 ? 50.190 -16.183 34.658 1.00 19.84 284 ALA D O 1
ATOM 12137 N N . LEU D 4 250 ? 51.995 -16.987 33.575 1.00 17.61 285 LEU D N 1
ATOM 12138 C CA . LEU D 4 250 ? 51.549 -18.373 33.581 1.00 11.90 285 LEU D CA 1
ATOM 12139 C C . LEU D 4 250 ? 52.629 -19.290 34.128 1.00 16.63 285 LEU D C 1
ATOM 12140 O O . LEU D 4 250 ? 53.739 -19.342 33.590 1.00 23.38 285 LEU D O 1
ATOM 12145 N N . ARG D 4 251 ? 52.307 -20.002 35.203 1.00 16.99 286 ARG D N 1
ATOM 12146 C CA . ARG D 4 251 ? 53.213 -20.971 35.775 1.00 18.16 286 ARG D CA 1
ATOM 12147 C C . ARG D 4 251 ? 52.759 -22.368 35.370 1.00 17.79 286 ARG D C 1
ATOM 12148 O O . ARG D 4 251 ? 51.605 -22.750 35.595 1.00 16.13 286 ARG D O 1
ATOM 12156 N N . SER D 4 252 ? 53.657 -23.127 34.768 1.00 15.78 287 SER D N 1
ATOM 12157 C CA . SER D 4 252 ? 53.289 -24.468 34.310 1.00 22.50 287 SER D CA 1
ATOM 12158 C C . SER D 4 252 ? 53.274 -25.479 35.445 1.00 19.83 287 SER D C 1
ATOM 12159 O O . SER D 4 252 ? 53.880 -25.261 36.497 1.00 19.04 287 SER D O 1
ATOM 12162 N N . ASN D 4 253 ? 52.549 -26.574 35.226 1.00 23.16 288 ASN D N 1
ATOM 12163 C CA . ASN D 4 253 ? 52.618 -27.743 36.096 1.00 21.98 288 ASN D CA 1
ATOM 12164 C C . ASN D 4 253 ? 53.937 -28.481 35.928 1.00 25.67 288 ASN D C 1
ATOM 12165 O O . ASN D 4 253 ? 54.259 -29.369 36.714 1.00 22.71 288 ASN D O 1
ATOM 12170 N N . SER D 4 254 ? 54.699 -28.114 34.900 1.00 22.32 289 SER D N 1
ATOM 12171 C CA . SER D 4 254 ? 55.922 -28.841 34.583 1.00 19.47 289 SER D CA 1
ATOM 12172 C C . SER D 4 254 ? 56.989 -27.906 34.026 1.00 18.67 289 SER D C 1
ATOM 12173 O O . SER D 4 254 ? 56.865 -26.689 34.123 1.00 20.09 289 SER D O 1
ATOM 12176 N N . ASN D 4 255 ? 58.034 -28.486 33.440 1.00 18.85 290 ASN D N 1
ATOM 12177 C CA . ASN D 4 255 ? 59.132 -27.734 32.837 1.00 15.60 290 ASN D CA 1
ATOM 12178 C C . ASN D 4 255 ? 58.818 -27.379 31.398 1.00 18.25 290 ASN D C 1
ATOM 12179 O O . ASN D 4 255 ? 59.675 -26.924 30.650 1.00 16.97 290 ASN D O 1
ATOM 12184 N N . SER D 4 256 ? 57.565 -27.564 31.021 1.00 14.86 291 SER D N 1
ATOM 12185 C CA . SER D 4 256 ? 57.192 -27.446 29.633 1.00 18.93 291 SER D CA 1
ATOM 12186 C C . SER D 4 256 ? 55.839 -26.741 29.458 1.00 19.16 291 SER D C 1
ATOM 12187 O O . SER D 4 256 ? 55.008 -26.717 30.363 1.00 23.65 291 SER D O 1
ATOM 12190 N N . MET D 4 257 ? 55.613 -26.190 28.278 1.00 22.91 292 MET D N 1
ATOM 12191 C CA . MET D 4 257 ? 54.323 -25.596 27.968 1.00 20.43 292 MET D CA 1
ATOM 12192 C C . MET D 4 257 ? 54.077 -25.606 26.462 1.00 22.03 292 MET D C 1
ATOM 12193 O O . MET D 4 257 ? 54.916 -25.158 25.675 1.00 21.33 292 MET D O 1
ATOM 12198 N N . ASN D 4 258 ? 52.924 -26.124 26.069 1.00 17.98 293 ASN D N 1
ATOM 12199 C CA . ASN D 4 258 ? 52.489 -26.058 24.680 1.00 24.44 293 ASN D CA 1
ATOM 12200 C C . ASN D 4 258 ? 51.603 -24.836 24.521 1.00 23.78 293 ASN D C 1
ATOM 12201 O O . ASN D 4 258 ? 50.451 -24.839 24.967 1.00 24.83 293 ASN D O 1
ATOM 12206 N N . PHE D 4 259 ? 52.146 -23.786 23.907 1.00 28.83 294 PHE D N 1
ATOM 12207 C CA . PHE D 4 259 ? 51.391 -22.557 23.674 1.00 16.91 294 PHE D CA 1
ATOM 12208 C C . PHE D 4 259 ? 51.239 -22.277 22.190 1.00 25.16 294 PHE D C 1
ATOM 12209 O O . PHE D 4 259 ? 51.784 -22.991 21.344 1.00 24.05 294 PHE D O 1
ATOM 12217 N N . GLY D 4 260 ? 50.483 -21.235 21.878 1.00 22.70 295 GLY D N 1
ATOM 12218 C CA . GLY D 4 260 ? 50.231 -20.873 20.507 1.00 23.52 295 GLY D CA 1
ATOM 12219 C C . GLY D 4 260 ? 50.014 -19.386 20.405 1.00 22.09 295 GLY D C 1
ATOM 12220 O O . GLY D 4 260 ? 49.791 -18.707 21.411 1.00 19.92 295 GLY D O 1
ATOM 12221 N N . TYR D 4 261 ? 50.074 -18.886 19.180 1.00 21.40 296 TYR D N 1
ATOM 12222 C CA . TYR D 4 261 ? 49.982 -17.468 18.921 1.00 17.93 296 TYR D CA 1
ATOM 12223 C C . TYR D 4 261 ? 49.452 -17.269 17.519 1.00 26.27 296 TYR D C 1
ATOM 12224 O O . TYR D 4 261 ? 49.955 -17.870 16.563 1.00 20.13 296 TYR D O 1
ATOM 12233 N N . SER D 4 262 ? 48.434 -16.425 17.387 1.00 23.98 297 SER D N 1
ATOM 12234 C CA . SER D 4 262 ? 47.962 -16.066 16.056 1.00 20.20 297 SER D CA 1
ATOM 12235 C C . SER D 4 262 ? 47.998 -14.561 15.868 1.00 28.46 297 SER D C 1
ATOM 12236 O O . SER D 4 262 ? 47.810 -13.796 16.815 1.00 20.64 297 SER D O 1
ATOM 12239 N N . SER D 4 263 ? 48.250 -14.140 14.635 1.00 24.95 298 SER D N 1
ATOM 12240 C CA . SER D 4 263 ? 48.453 -12.732 14.358 1.00 20.06 298 SER D CA 1
ATOM 12241 C C . SER D 4 263 ? 47.245 -12.121 13.664 1.00 23.90 298 SER D C 1
ATOM 12242 O O . SER D 4 263 ? 46.232 -12.775 13.424 1.00 25.97 298 SER D O 1
ATOM 12245 N N . THR D 4 264 ? 47.372 -10.847 13.345 1.00 28.26 299 THR D N 1
ATOM 12246 C CA . THR D 4 264 ? 46.442 -10.186 12.460 1.00 27.11 299 THR D CA 1
ATOM 12247 C C . THR D 4 264 ? 47.140 -10.170 11.101 1.00 30.45 299 THR D C 1
ATOM 12248 O O . THR D 4 264 ? 48.098 -10.916 10.888 1.00 19.83 299 THR D O 1
ATOM 12252 N N . GLU D 4 265 ? 46.684 -9.310 10.195 1.00 23.40 300 GLU D N 1
ATOM 12253 C CA . GLU D 4 265 ? 47.347 -9.146 8.909 1.00 26.80 300 GLU D CA 1
ATOM 12254 C C . GLU D 4 265 ? 48.796 -8.643 9.077 1.00 26.71 300 GLU D C 1
ATOM 12255 O O . GLU D 4 265 ? 49.632 -8.814 8.189 1.00 25.20 300 GLU D O 1
ATOM 12261 N N . THR D 4 266 ? 49.089 -8.034 10.222 1.00 20.46 301 THR D N 1
ATOM 12262 C CA . THR D 4 266 ? 50.437 -7.547 10.500 1.00 21.77 301 THR D CA 1
ATOM 12263 C C . THR D 4 266 ? 50.675 -7.275 11.999 1.00 30.38 301 THR D C 1
ATOM 12264 O O . THR D 4 266 ? 50.457 -6.166 12.480 1.00 27.01 301 THR D O 1
ATOM 12268 N N . CYS D 4 267 ? 51.114 -8.290 12.742 1.00 25.69 302 CYS D N 1
ATOM 12269 C CA . CYS D 4 267 ? 51.531 -8.066 14.127 1.00 24.37 302 CYS D CA 1
ATOM 12270 C C . CYS D 4 267 ? 52.423 -9.194 14.642 1.00 29.30 302 CYS D C 1
ATOM 12271 O O . CYS D 4 267 ? 52.552 -10.252 14.021 1.00 23.56 302 CYS D O 1
ATOM 12274 N N . SER D 4 268 ? 53.037 -8.961 15.792 1.00 21.89 303 SER D N 1
ATOM 12275 C CA . SER D 4 268 ? 53.903 -9.953 16.391 1.00 22.87 303 SER D CA 1
ATOM 12276 C C . SER D 4 268 ? 53.951 -9.707 17.885 1.00 26.05 303 SER D C 1
ATOM 12277 O O . SER D 4 268 ? 53.679 -8.599 18.343 1.00 23.95 303 SER D O 1
ATOM 12280 N N . ALA D 4 269 ? 54.297 -10.745 18.635 1.00 24.45 304 ALA D N 1
ATOM 12281 C CA . ALA D 4 269 ? 54.499 -10.623 20.062 1.00 19.45 304 ALA D CA 1
ATOM 12282 C C . ALA D 4 269 ? 55.906 -11.085 20.409 1.00 30.79 304 ALA D C 1
ATOM 12283 O O . ALA D 4 269 ? 56.537 -11.816 19.640 1.00 22.49 304 ALA D O 1
ATOM 12285 N N . VAL D 4 270 ? 56.392 -10.655 21.572 1.00 19.42 305 VAL D N 1
ATOM 12286 C CA . VAL D 4 270 ? 57.740 -10.970 22.005 1.00 24.22 305 VAL D CA 1
ATOM 12287 C C . VAL D 4 270 ? 57.644 -11.754 23.300 1.00 21.42 305 VAL D C 1
ATOM 12288 O O . VAL D 4 270 ? 56.793 -11.458 24.135 1.00 26.09 305 VAL D O 1
ATOM 12292 N N . PHE D 4 271 ? 58.487 -12.770 23.455 1.00 19.44 306 PHE D N 1
ATOM 12293 C CA . PHE D 4 271 ? 58.393 -13.663 24.600 1.00 22.95 306 PHE D CA 1
ATOM 12294 C C . PHE D 4 271 ? 59.757 -13.966 25.185 1.00 23.38 306 PHE D C 1
ATOM 12295 O O . PHE D 4 271 ? 60.755 -13.992 24.474 1.00 23.82 306 PHE D O 1
ATOM 12303 N N . GLY D 4 272 ? 59.771 -14.224 26.486 1.00 17.17 307 GLY D N 1
ATOM 12304 C CA . GLY D 4 272 ? 60.910 -14.809 27.153 1.00 12.48 307 GLY D CA 1
ATOM 12305 C C . GLY D 4 272 ? 60.450 -16.062 27.868 1.00 16.18 307 GLY D C 1
ATOM 12306 O O . GLY D 4 272 ? 59.251 -16.348 27.950 1.00 18.13 307 GLY D O 1
ATOM 12307 N N . LEU D 4 273 ? 61.401 -16.836 28.368 1.00 16.66 308 LEU D N 1
ATOM 12308 C CA . LEU D 4 273 ? 61.072 -17.975 29.212 1.00 14.52 308 LEU D CA 1
ATOM 12309 C C . LEU D 4 273 ? 61.573 -17.638 30.605 1.00 13.44 308 LEU D C 1
ATOM 12310 O O . LEU D 4 273 ? 62.607 -16.987 30.748 1.00 19.36 308 LEU D O 1
ATOM 12315 N N . TYR D 4 274 ? 60.830 -18.039 31.631 1.00 17.57 309 TYR D N 1
ATOM 12316 C CA . TYR D 4 274 ? 61.145 -17.596 32.996 1.00 17.12 309 TYR D CA 1
ATOM 12317 C C . TYR D 4 274 ? 60.994 -18.736 33.975 1.00 15.87 309 TYR D C 1
ATOM 12318 O O . TYR D 4 274 ? 60.435 -19.774 33.644 1.00 15.69 309 TYR D O 1
ATOM 12327 N N . ILE D 4 275 ? 61.488 -18.512 35.192 1.00 20.14 310 ILE D N 1
ATOM 12328 C CA . ILE D 4 275 ? 61.071 -19.262 36.366 1.00 15.04 310 ILE D CA 1
ATOM 12329 C C . ILE D 4 275 ? 61.011 -18.313 37.551 1.00 19.55 310 ILE D C 1
ATOM 12330 O O . ILE D 4 275 ? 61.659 -17.264 37.565 1.00 17.25 310 ILE D O 1
ATOM 12335 N N . GLU D 4 276 ? 60.245 -18.704 38.557 1.00 20.04 311 GLU D N 1
ATOM 12336 C CA . GLU D 4 276 ? 60.224 -17.966 39.801 1.00 18.93 311 GLU D CA 1
ATOM 12337 C C . GLU D 4 276 ? 61.475 -18.327 40.572 1.00 22.88 311 GLU D C 1
ATOM 12338 O O . GLU D 4 276 ? 62.008 -19.428 40.418 1.00 28.71 311 GLU D O 1
ATOM 12344 N N . LYS D 4 277 ? 61.968 -17.406 41.388 1.00 26.29 312 LYS D N 1
ATOM 12345 C CA . LYS D 4 277 ? 63.168 -17.698 42.159 1.00 32.34 312 LYS D CA 1
ATOM 12346 C C . LYS D 4 277 ? 62.959 -17.443 43.636 1.00 33.23 312 LYS D C 1
ATOM 12347 O O . LYS D 4 277 ? 62.843 -16.296 44.074 1.00 34.50 312 LYS D O 1
ATOM 12353 N N . ILE D 4 278 ? 62.938 -18.521 44.411 1.00 30.16 313 ILE D N 1
ATOM 12354 C CA . ILE D 4 278 ? 62.830 -18.418 45.856 1.00 26.62 313 ILE D CA 1
ATOM 12355 C C . ILE D 4 278 ? 64.168 -17.933 46.401 1.00 30.67 313 ILE D C 1
ATOM 12356 O O . ILE D 4 278 ? 65.104 -18.713 46.567 1.00 25.46 313 ILE D O 1
ATOM 12361 N N . ASP D 4 279 ? 64.251 -16.633 46.662 1.00 25.38 314 ASP D N 1
ATOM 12362 C CA . ASP D 4 279 ? 65.479 -16.019 47.143 1.00 27.63 314 ASP D CA 1
ATOM 12363 C C . ASP D 4 279 ? 65.185 -15.097 48.320 1.00 27.57 314 ASP D C 1
ATOM 12364 O O . ASP D 4 279 ? 64.294 -14.254 48.246 1.00 31.24 314 ASP D O 1
ATOM 12369 N N . PRO D 4 280 ? 65.932 -15.263 49.406 1.00 25.57 315 PRO D N 1
ATOM 12370 C CA . PRO D 4 280 ? 67.007 -16.258 49.468 1.00 28.64 315 PRO D CA 1
ATOM 12371 C C . PRO D 4 280 ? 66.492 -17.671 49.720 1.00 27.52 315 PRO D C 1
ATOM 12372 O O . PRO D 4 280 ? 65.334 -17.856 50.091 1.00 28.44 315 PRO D O 1
ATOM 12376 N N . ARG D 4 281 ? 67.360 -18.656 49.518 1.00 23.92 316 ARG D N 1
ATOM 12377 C CA . ARG D 4 281 ? 67.007 -20.050 49.743 1.00 32.59 316 ARG D CA 1
ATOM 12378 C C . ARG D 4 281 ? 67.026 -20.367 51.232 1.00 28.69 316 ARG D C 1
ATOM 12379 O O . ARG D 4 281 ? 67.614 -19.634 52.024 1.00 18.22 316 ARG D O 1
ATOM 12387 N N . PRO D 4 282 ? 66.381 -21.464 51.610 1.00 29.01 317 PRO D N 1
ATOM 12388 C CA . PRO D 4 282 ? 66.343 -21.878 53.014 1.00 19.83 317 PRO D CA 1
ATOM 12389 C C . PRO D 4 282 ? 67.750 -22.046 53.573 1.00 24.69 317 PRO D C 1
ATOM 12390 O O . PRO D 4 282 ? 68.635 -22.537 52.874 1.00 24.03 317 PRO D O 1
ATOM 12394 N N . VAL D 4 283 ? 67.950 -21.637 54.820 1.00 17.10 318 VAL D N 1
ATOM 12395 C CA . VAL D 4 283 ? 69.245 -21.770 55.471 1.00 23.50 318 VAL D CA 1
ATOM 12396 C C . VAL D 4 283 ? 69.195 -22.898 56.492 1.00 21.29 318 VAL D C 1
ATOM 12397 O O . VAL D 4 283 ? 68.304 -22.942 57.339 1.00 24.36 318 VAL D O 1
ATOM 12401 N N . LEU D 4 284 ? 70.153 -23.813 56.406 1.00 23.75 319 LEU D N 1
ATOM 12402 C CA . LEU D 4 284 ? 70.194 -24.953 57.311 1.00 24.55 319 LEU D CA 1
ATOM 12403 C C . LEU D 4 284 ? 71.517 -25.046 58.062 1.00 30.90 319 LEU D C 1
ATOM 12404 O O . LEU D 4 284 ? 72.588 -24.896 57.476 1.00 24.96 319 LEU D O 1
ATOM 12409 N N . GLU D 4 285 ? 71.432 -25.296 59.364 1.00 20.65 320 GLU D N 1
ATOM 12410 C CA . GLU D 4 285 ? 72.620 -25.471 60.189 1.00 17.69 320 GLU D CA 1
ATOM 12411 C C . GLU D 4 285 ? 72.473 -26.704 61.082 1.00 29.48 320 GLU D C 1
ATOM 12412 O O . GLU D 4 285 ? 71.359 -27.106 61.442 1.00 25.64 320 GLU D O 1
ATOM 12418 N N . VAL D 4 286 ? 73.606 -27.319 61.402 1.00 29.36 321 VAL D N 1
ATOM 12419 C CA . VAL D 4 286 ? 73.620 -28.475 62.285 1.00 31.30 321 VAL D CA 1
ATOM 12420 C C . VAL D 4 286 ? 74.546 -28.236 63.473 1.00 38.41 321 VAL D C 1
ATOM 12421 O O . VAL D 4 286 ? 75.668 -27.748 63.310 1.00 34.37 321 VAL D O 1
ATOM 12425 N N . ASP D 4 287 ? 74.061 -28.580 64.664 1.00 31.45 322 ASP D N 1
ATOM 12426 C CA . ASP D 4 287 ? 74.864 -28.534 65.878 1.00 27.33 322 ASP D CA 1
ATOM 12427 C C . ASP D 4 287 ? 74.769 -29.873 66.613 1.00 34.54 322 ASP D C 1
ATOM 12428 O O . ASP D 4 287 ? 73.671 -30.321 66.941 1.00 37.13 322 ASP D O 1
ATOM 12433 N N . PRO D 4 288 ? 75.918 -30.523 66.867 1.00 34.10 323 PRO D N 1
ATOM 12434 C CA . PRO D 4 288 ? 77.269 -30.076 66.518 1.00 36.18 323 PRO D CA 1
ATOM 12435 C C . PRO D 4 288 ? 77.684 -30.508 65.112 1.00 33.72 323 PRO D C 1
ATOM 12436 O O . PRO D 4 288 ? 77.109 -31.432 64.544 1.00 34.98 323 PRO D O 1
ATOM 12440 N N . ALA D 4 289 ? 78.690 -29.843 64.559 1.00 37.56 324 ALA D N 1
ATOM 12441 C CA . ALA D 4 289 ? 79.160 -30.187 63.224 1.00 39.08 324 ALA D CA 1
ATOM 12442 C C . ALA D 4 289 ? 80.226 -31.270 63.298 1.00 36.57 324 ALA D C 1
ATOM 12443 O O . ALA D 4 289 ? 80.734 -31.723 62.274 1.00 34.69 324 ALA D O 1
ATOM 12445 N N . GLU D 4 290 ? 80.560 -31.680 64.518 1.00 35.29 325 GLU D N 1
ATOM 12446 C CA . GLU D 4 290 ? 81.509 -32.770 64.726 1.00 39.10 325 GLU D CA 1
ATOM 12447 C C . GLU D 4 290 ? 81.153 -33.565 65.988 1.00 55.77 325 GLU D C 1
ATOM 12448 O O . GLU D 4 290 ? 81.011 -32.994 67.081 1.00 52.86 325 GLU D O 1
ATOM 12454 N N . ILE D 4 291 ? 81.005 -34.879 65.838 1.00 40.86 326 ILE D N 1
ATOM 12455 C CA . ILE D 4 291 ? 80.611 -35.725 66.964 1.00 54.97 326 ILE D CA 1
ATOM 12456 C C . ILE D 4 291 ? 81.409 -37.029 67.039 1.00 62.22 326 ILE D C 1
ATOM 12457 O O . ILE D 4 291 ? 81.897 -37.527 66.020 1.00 60.43 326 ILE D O 1
ATOM 12462 N N . PRO D 4 292 ? 81.527 -37.594 68.254 1.00 54.57 327 PRO D N 1
ATOM 12463 C CA . PRO D 4 292 ? 82.131 -38.921 68.386 1.00 59.85 327 PRO D CA 1
ATOM 12464 C C . PRO D 4 292 ? 81.216 -39.929 67.712 1.00 56.57 327 PRO D C 1
ATOM 12465 O O . PRO D 4 292 ? 79.996 -39.827 67.864 1.00 52.92 327 PRO D O 1
ATOM 12469 N N . ALA D 4 293 ? 81.781 -40.880 66.979 1.00 52.95 328 ALA D N 1
ATOM 12470 C CA . ALA D 4 293 ? 80.964 -41.883 66.305 1.00 49.49 328 ALA D CA 1
ATOM 12471 C C . ALA D 4 293 ? 80.362 -42.893 67.294 1.00 65.71 328 ALA D C 1
ATOM 12472 O O . ALA D 4 293 ? 80.675 -44.086 67.243 1.00 59.44 328 ALA D O 1
ATOM 12474 N N . LYS D 4 294 ? 79.493 -42.402 68.184 1.00 73.57 329 LYS D N 1
ATOM 12475 C CA . LYS D 4 294 ? 78.872 -43.228 69.226 1.00 62.53 329 LYS D CA 1
ATOM 12476 C C . LYS D 4 294 ? 77.344 -43.136 69.279 1.00 56.60 329 LYS D C 1
ATOM 12477 O O . LYS D 4 294 ? 76.740 -42.221 68.719 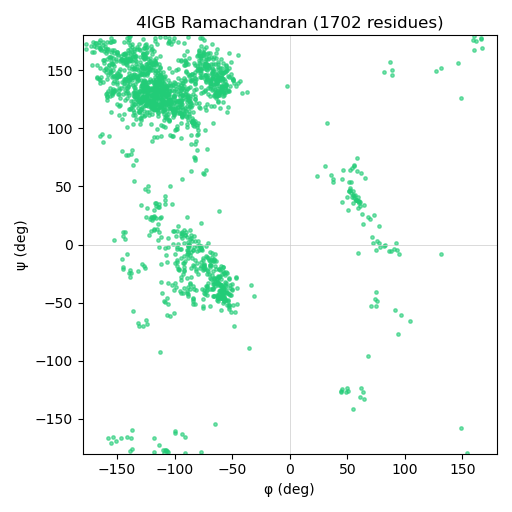1.00 53.08 329 LYS D O 1
ATOM 12483 N N . ASP D 4 295 ? 76.744 -44.098 69.978 1.00 43.11 330 ASP D N 1
ATOM 12484 C CA . ASP D 4 295 ? 75.301 -44.171 70.201 1.00 56.91 330 ASP D CA 1
ATOM 12485 C C . ASP D 4 295 ? 74.825 -43.013 71.086 1.00 54.61 330 ASP D C 1
ATOM 12486 O O . ASP D 4 295 ? 75.544 -42.581 71.986 1.00 48.21 330 ASP D O 1
ATOM 12491 N N . GLY D 4 296 ? 73.621 -42.509 70.819 1.00 36.40 331 GLY D N 1
ATOM 12492 C CA . GLY D 4 296 ? 72.966 -41.554 71.700 1.00 40.46 331 GLY D CA 1
ATOM 12493 C C . GLY D 4 296 ? 73.515 -40.133 71.714 1.00 47.32 331 GLY D C 1
ATOM 12494 O O . GLY D 4 296 ? 73.359 -39.411 72.703 1.00 46.78 331 GLY D O 1
ATOM 12495 N N . GLN D 4 297 ? 74.150 -39.727 70.618 1.00 40.94 332 GLN D N 1
ATOM 12496 C CA . GLN D 4 297 ? 74.692 -38.375 70.490 1.00 38.58 332 GLN D CA 1
ATOM 12497 C C . GLN D 4 297 ? 73.686 -37.425 69.830 1.00 37.54 332 GLN D C 1
ATOM 12498 O O . GLN D 4 297 ? 73.302 -37.607 68.671 1.00 36.84 332 GLN D O 1
ATOM 12504 N N . ASP D 4 298 ? 73.262 -36.412 70.576 1.00 35.06 333 ASP D N 1
ATOM 12505 C CA . ASP D 4 298 ? 72.331 -35.422 70.045 1.00 38.03 333 ASP D CA 1
ATOM 12506 C C . ASP D 4 298 ? 72.875 -34.702 68.809 1.00 30.57 333 ASP D C 1
ATOM 12507 O O . ASP D 4 298 ? 74.037 -34.313 68.764 1.00 38.88 333 ASP D O 1
ATOM 12512 N N . VAL D 4 299 ? 72.019 -34.555 67.805 1.00 33.46 334 VAL D N 1
ATOM 12513 C CA . VAL D 4 299 ? 72.327 -33.820 66.585 1.00 30.21 334 VAL D CA 1
ATOM 12514 C C . VAL D 4 299 ? 71.113 -32.957 66.270 1.00 27.68 334 VAL D C 1
ATOM 12515 O O . VAL D 4 299 ? 70.049 -33.464 65.929 1.00 34.88 334 VAL D O 1
ATOM 12519 N N . THR D 4 300 ? 71.257 -31.649 66.399 1.00 28.55 335 THR D N 1
ATOM 12520 C CA . THR D 4 300 ? 70.120 -30.767 66.210 1.00 24.09 335 THR D CA 1
ATOM 12521 C C . THR D 4 300 ? 70.233 -29.954 64.911 1.00 33.99 335 THR D C 1
ATOM 12522 O O . THR D 4 300 ? 71.267 -29.333 64.634 1.00 31.88 335 THR D O 1
ATOM 12526 N N . TYR D 4 301 ? 69.164 -29.965 64.120 1.00 27.77 336 TYR D N 1
ATOM 12527 C CA . TYR D 4 301 ? 69.127 -29.221 62.868 1.00 23.09 336 TYR D CA 1
ATOM 12528 C C . TYR D 4 301 ? 68.216 -28.014 62.970 1.00 31.81 336 TYR D C 1
ATOM 12529 O O . TYR D 4 301 ? 67.069 -28.123 63.403 1.00 30.19 336 TYR D O 1
ATOM 12538 N N . LYS D 4 302 ? 68.728 -26.860 62.565 1.00 25.57 337 LYS D N 1
ATOM 12539 C CA . LYS D 4 302 ? 67.911 -25.662 62.519 1.00 25.43 337 LYS D CA 1
ATOM 12540 C C . LYS D 4 302 ? 67.791 -25.268 61.059 1.00 29.10 337 LYS D C 1
ATOM 12541 O O . LYS D 4 302 ? 68.797 -25.060 60.378 1.00 33.26 337 LYS D O 1
ATOM 12547 N N . ALA D 4 303 ? 66.559 -25.208 60.576 1.00 24.89 338 ALA D N 1
ATOM 12548 C CA . ALA D 4 303 ? 66.300 -24.844 59.192 1.00 28.82 338 ALA D CA 1
ATOM 12549 C C . ALA D 4 303 ? 65.464 -23.577 59.176 1.00 24.78 338 ALA D C 1
ATOM 12550 O O . ALA D 4 303 ? 64.387 -23.533 59.760 1.00 34.63 338 ALA D O 1
ATOM 12552 N N . THR D 4 304 ? 65.963 -22.547 58.514 1.00 19.94 339 THR D N 1
ATOM 12553 C CA . THR D 4 304 ? 65.247 -21.291 58.453 1.00 18.31 339 THR D CA 1
ATOM 12554 C C . THR D 4 304 ? 64.658 -21.082 57.064 1.00 26.64 339 THR D C 1
ATOM 12555 O O . THR D 4 304 ? 65.386 -20.898 56.101 1.00 25.82 339 THR D O 1
ATOM 12559 N N . PHE D 4 305 ? 63.334 -21.129 56.975 1.00 23.79 340 PHE D N 1
ATOM 12560 C CA . PHE D 4 305 ? 62.649 -20.969 55.713 1.00 25.38 340 PHE D CA 1
ATOM 12561 C C . PHE D 4 305 ? 62.121 -19.544 55.602 1.00 31.74 340 PHE D C 1
ATOM 12562 O O . PHE D 4 305 ? 61.252 -19.125 56.364 1.00 26.13 340 PHE D O 1
ATOM 12570 N N . LYS D 4 306 ? 62.672 -18.795 54.659 1.00 28.25 341 LYS D N 1
ATOM 12571 C CA . LYS D 4 306 ? 62.212 -17.441 54.420 1.00 30.74 341 LYS D CA 1
ATOM 12572 C C . LYS D 4 306 ? 61.000 -17.562 53.511 1.00 32.91 341 LYS D C 1
ATOM 12573 O O . LYS D 4 306 ? 61.033 -18.300 52.526 1.00 39.13 341 LYS D O 1
ATOM 12579 N N . VAL D 4 307 ? 59.923 -16.864 53.848 1.00 29.10 342 VAL D N 1
ATOM 12580 C CA . VAL D 4 307 ? 58.730 -16.889 53.017 1.00 32.88 342 VAL D CA 1
ATOM 12581 C C . VAL D 4 307 ? 58.906 -15.976 51.812 1.00 29.38 342 VAL D C 1
ATOM 12582 O O . VAL D 4 307 ? 59.155 -14.780 51.970 1.00 28.23 342 VAL D O 1
ATOM 12586 N N . PRO D 4 308 ? 58.781 -16.541 50.599 1.00 23.07 343 PRO D N 1
ATOM 12587 C CA . PRO D 4 308 ? 58.902 -15.774 49.355 1.00 23.23 343 PRO D CA 1
ATOM 12588 C C . PRO D 4 308 ? 57.856 -14.663 49.310 1.00 22.91 343 PRO D C 1
ATOM 12589 O O . PRO D 4 308 ? 56.790 -14.801 49.899 1.00 26.70 343 PRO D O 1
ATOM 12593 N N . VAL D 4 309 ? 58.160 -13.578 48.618 1.00 24.01 344 VAL D N 1
ATOM 12594 C CA . VAL D 4 309 ? 57.250 -12.446 48.562 1.00 20.20 344 VAL D CA 1
ATOM 12595 C C . VAL D 4 309 ? 56.322 -12.574 47.370 1.00 20.48 344 VAL D C 1
ATOM 12596 O O . VAL D 4 309 ? 56.763 -12.525 46.219 1.00 19.82 344 VAL D O 1
ATOM 12600 N N . PRO D 4 310 ? 55.025 -12.768 47.650 1.00 26.90 345 PRO D N 1
ATOM 12601 C CA . PRO D 4 310 ? 53.993 -12.872 46.620 1.00 25.06 345 PRO D CA 1
ATOM 12602 C C . PRO D 4 310 ? 54.035 -11.629 45.751 1.00 30.08 345 PRO D C 1
ATOM 12603 O O . PRO D 4 310 ? 54.159 -10.511 46.267 1.00 22.63 345 PRO D O 1
ATOM 12607 N N . GLY D 4 311 ? 53.959 -11.822 44.442 1.00 21.24 346 GLY D N 1
ATOM 12608 C CA . GLY D 4 311 ? 53.956 -10.708 43.522 1.00 17.73 346 GLY D CA 1
ATOM 12609 C C . GLY D 4 311 ? 55.343 -10.201 43.228 1.00 25.63 346 GLY D C 1
ATOM 12610 O O . GLY D 4 311 ? 55.501 -9.265 42.453 1.00 28.91 346 GLY D O 1
ATOM 12611 N N . LYS D 4 312 ? 56.353 -10.811 43.847 1.00 25.62 347 LYS D N 1
ATOM 12612 C CA . LYS D 4 312 ? 57.740 -10.474 43.536 1.00 19.61 347 LYS D CA 1
ATOM 12613 C C . LYS D 4 312 ? 58.562 -11.729 43.200 1.00 31.13 347 LYS D C 1
ATOM 12614 O O . LYS D 4 312 ? 58.954 -11.943 42.051 1.00 23.69 347 LYS D O 1
ATOM 12620 N N . ASP D 4 313 ? 58.823 -12.548 44.216 1.00 19.85 348 ASP D N 1
ATOM 12621 C CA . ASP D 4 313 ? 59.600 -13.774 44.045 1.00 26.53 348 ASP D CA 1
ATOM 12622 C C . ASP D 4 313 ? 58.750 -14.856 43.388 1.00 22.85 348 ASP D C 1
ATOM 12623 O O . ASP D 4 313 ? 59.243 -15.627 42.564 1.00 23.17 348 ASP D O 1
ATOM 12628 N N . ILE D 4 314 ? 57.477 -14.906 43.777 1.00 22.33 349 ILE D N 1
ATOM 12629 C CA . ILE D 4 314 ? 56.520 -15.878 43.253 1.00 23.10 349 ILE D CA 1
ATOM 12630 C C . ILE D 4 314 ? 55.261 -15.147 42.798 1.00 28.74 349 ILE D C 1
ATOM 12631 O O . ILE D 4 314 ? 54.967 -14.056 43.279 1.00 18.72 349 ILE D O 1
ATOM 12636 N N . LEU D 4 315 ? 54.542 -15.752 41.859 1.00 21.79 350 LEU D N 1
ATOM 12637 C CA . LEU D 4 315 ? 53.395 -15.134 41.197 1.00 20.78 350 LEU D CA 1
ATOM 12638 C C . LEU D 4 315 ? 52.290 -14.702 42.154 1.00 29.13 350 LEU D C 1
ATOM 12639 O O . LEU D 4 315 ? 51.638 -13.677 41.942 1.00 24.28 350 LEU D O 1
ATOM 12644 N N . ALA D 4 316 ? 52.075 -15.493 43.199 1.00 25.61 351 ALA D N 1
ATOM 12645 C CA . ALA D 4 316 ? 50.969 -15.248 44.120 1.00 25.29 351 ALA D CA 1
ATOM 12646 C C . ALA D 4 316 ? 51.207 -15.948 45.452 1.00 28.78 351 ALA D C 1
ATOM 12647 O O . ALA D 4 316 ? 52.138 -16.742 45.582 1.00 24.83 351 ALA D O 1
ATOM 12649 N N . ALA D 4 317 ? 50.366 -15.651 46.440 1.00 22.70 352 ALA D N 1
ATOM 12650 C CA . ALA D 4 317 ? 50.554 -16.200 47.777 1.00 30.52 352 ALA D CA 1
ATOM 12651 C C . ALA D 4 317 ? 50.455 -17.715 47.714 1.00 28.08 352 ALA D C 1
ATOM 12652 O O . ALA D 4 317 ? 49.646 -18.252 46.968 1.00 22.53 352 ALA D O 1
ATOM 12654 N N . PRO D 4 318 ? 51.293 -18.412 48.491 1.00 30.32 353 PRO D N 1
ATOM 12655 C CA . PRO D 4 318 ? 51.290 -19.879 48.467 1.00 28.31 353 PRO D CA 1
ATOM 12656 C C . PRO D 4 318 ? 49.944 -20.453 48.905 1.00 32.98 353 PRO D C 1
ATOM 12657 O O . PRO D 4 318 ? 49.414 -20.068 49.954 1.00 26.16 353 PRO D O 1
ATOM 12661 N N . SER D 4 319 ? 49.387 -21.350 48.105 1.00 21.57 354 SER D N 1
ATOM 12662 C CA . SER D 4 319 ? 48.231 -22.108 48.561 1.00 30.22 354 SER D CA 1
ATOM 12663 C C . SER D 4 319 ? 48.668 -23.333 49.375 1.00 29.52 354 SER D C 1
ATOM 12664 O O . SER D 4 319 ? 47.847 -23.971 50.021 1.00 29.50 354 SER D O 1
ATOM 12667 N N . SER D 4 320 ? 49.959 -23.659 49.339 1.00 24.45 355 SER D N 1
ATOM 12668 C CA . SER D 4 320 ? 50.509 -24.676 50.240 1.00 22.67 355 SER D CA 1
ATOM 12669 C C . SER D 4 320 ? 52.011 -24.514 50.472 1.00 30.91 355 SER D C 1
ATOM 12670 O O . SER D 4 320 ? 52.752 -24.066 49.586 1.00 25.50 355 SER D O 1
ATOM 12673 N N . ILE D 4 321 ? 52.439 -24.881 51.677 1.00 23.34 356 ILE D N 1
ATOM 12674 C CA . ILE D 4 321 ? 53.822 -24.759 52.098 1.00 21.93 356 ILE D CA 1
ATOM 12675 C C . ILE D 4 321 ? 54.249 -25.988 52.889 1.00 33.81 356 ILE D C 1
ATOM 12676 O O . ILE D 4 321 ? 53.707 -26.260 53.959 1.00 32.54 356 ILE D O 1
ATOM 12681 N N . GLU D 4 322 ? 55.221 -26.729 52.362 1.00 22.51 357 GLU D N 1
ATOM 12682 C CA . GLU D 4 322 ? 55.746 -27.900 53.061 1.00 23.84 357 GLU D CA 1
ATOM 12683 C C . GLU D 4 322 ? 57.273 -27.859 53.129 1.00 32.42 357 GLU D C 1
ATOM 12684 O O . GLU D 4 322 ? 57.928 -27.312 52.235 1.00 26.42 357 GLU D O 1
ATOM 12690 N N . MET D 4 323 ? 57.824 -28.407 54.210 1.00 22.23 358 MET D N 1
ATOM 12691 C CA . MET D 4 323 ? 59.265 -28.528 54.374 1.00 22.32 358 MET D CA 1
ATOM 12692 C C . MET D 4 323 ? 59.630 -30.003 54.470 1.00 31.89 358 MET D C 1
ATOM 12693 O O . MET D 4 323 ? 59.220 -30.692 55.405 1.00 29.66 358 MET D O 1
ATOM 12698 N N . VAL D 4 324 ? 60.398 -30.492 53.507 1.00 27.94 359 VAL D N 1
ATOM 12699 C CA . VAL D 4 324 ? 60.763 -31.896 53.491 1.00 25.72 359 VAL D CA 1
ATOM 12700 C C . VAL D 4 324 ? 62.165 -32.098 54.046 1.00 39.02 359 VAL D C 1
ATOM 12701 O O . VAL D 4 324 ? 63.146 -31.604 53.486 1.00 34.31 359 VAL D O 1
ATOM 12705 N N . GLN D 4 325 ? 62.246 -32.809 55.164 1.00 27.93 360 GLN D N 1
ATOM 12706 C CA . GLN D 4 325 ? 63.523 -33.169 55.756 1.00 22.99 360 GLN D CA 1
ATOM 12707 C C . GLN D 4 325 ? 63.703 -34.670 55.620 1.00 36.55 360 GLN D C 1
ATOM 12708 O O . GLN D 4 325 ? 62.736 -35.433 55.711 1.00 34.37 360 GLN D O 1
ATOM 12714 N N . LYS D 4 326 ? 64.938 -35.090 55.382 1.00 37.31 361 LYS D N 1
ATOM 12715 C CA . LYS D 4 326 ? 65.257 -36.503 55.263 1.00 26.35 361 LYS D CA 1
ATOM 12716 C C . LYS D 4 326 ? 66.521 -36.807 56.061 1.00 33.62 361 LYS D C 1
ATOM 12717 O O . LYS D 4 326 ? 67.602 -36.336 55.726 1.00 32.86 361 LYS D O 1
ATOM 12723 N N . PHE D 4 327 ? 66.387 -37.591 57.121 1.00 27.22 362 PHE D N 1
ATOM 12724 C CA . PHE D 4 327 ? 67.523 -37.824 57.992 1.00 27.10 362 PHE D CA 1
ATOM 12725 C C . PHE D 4 327 ? 68.411 -38.980 57.546 1.00 32.19 362 PHE D C 1
ATOM 12726 O O . PHE D 4 327 ? 67.936 -39.966 56.988 1.00 36.08 362 PHE D O 1
ATOM 12734 N N . ASP D 4 328 ? 69.708 -38.831 57.788 1.00 33.93 363 ASP D N 1
ATOM 12735 C CA . ASP D 4 328 ? 70.666 -39.904 57.579 1.00 37.62 363 ASP D CA 1
ATOM 12736 C C . ASP D 4 328 ? 70.302 -41.056 58.505 1.00 40.32 363 ASP D C 1
ATOM 12737 O O . ASP D 4 328 ? 70.201 -40.870 59.720 1.00 37.33 363 ASP D O 1
ATOM 12742 N N . GLU D 4 329 ? 70.073 -42.237 57.939 1.00 39.55 364 GLU D N 1
ATOM 12743 C CA . GLU D 4 329 ? 69.920 -43.417 58.770 1.00 37.59 364 GLU D CA 1
ATOM 12744 C C . GLU D 4 329 ? 71.213 -43.512 59.569 1.00 44.40 364 GLU D C 1
ATOM 12745 O O . GLU D 4 329 ? 72.297 -43.547 58.995 1.00 51.13 364 GLU D O 1
ATOM 12751 N N . ARG D 4 330 ? 71.076 -43.516 60.890 1.00 42.94 365 ARG D N 1
ATOM 12752 C CA . ARG D 4 330 ? 72.177 -43.353 61.844 1.00 35.62 365 ARG D CA 1
ATOM 12753 C C . ARG D 4 330 ? 71.720 -42.303 62.838 1.00 30.80 365 ARG D C 1
ATOM 12754 O O . ARG D 4 330 ? 72.367 -42.048 63.860 1.00 32.66 365 ARG D O 1
ATOM 12762 N N . LEU D 4 331 ? 70.583 -41.702 62.510 1.00 27.87 366 LEU D N 1
ATOM 12763 C CA . LEU D 4 331 ? 69.911 -40.764 63.386 1.00 35.00 366 LEU D CA 1
ATOM 12764 C C . LEU D 4 331 ? 68.485 -41.235 63.634 1.00 37.66 366 LEU D C 1
ATOM 12765 O O . LEU D 4 331 ? 67.778 -41.658 62.707 1.00 30.29 366 LEU D O 1
ATOM 12770 N N . ASP D 4 332 ? 68.068 -41.149 64.893 1.00 32.25 367 ASP D N 1
ATOM 12771 C CA . ASP D 4 332 ? 66.676 -41.343 65.255 1.00 31.61 367 ASP D CA 1
ATOM 12772 C C . ASP D 4 332 ? 66.006 -39.990 65.429 1.00 32.19 367 ASP D C 1
ATOM 12773 O O . ASP D 4 332 ? 66.359 -39.228 66.338 1.00 35.59 367 ASP D O 1
ATOM 12778 N N . TYR D 4 333 ? 65.039 -39.692 64.567 1.00 28.47 368 TYR D N 1
ATOM 12779 C CA . TYR D 4 333 ? 64.255 -38.478 64.733 1.00 39.14 368 TYR D CA 1
ATOM 12780 C C . TYR D 4 333 ? 63.497 -38.554 66.047 1.00 40.90 368 TYR D C 1
ATOM 12781 O O . TYR D 4 333 ? 62.847 -39.560 66.338 1.00 39.06 368 TYR D O 1
ATOM 12790 N N . LYS D 4 334 ? 63.589 -37.495 66.844 1.00 36.94 369 LYS D N 1
ATOM 12791 C CA . LYS D 4 334 ? 62.934 -37.475 68.143 1.00 41.30 369 LYS D CA 1
ATOM 12792 C C . LYS D 4 334 ? 61.706 -36.579 68.133 1.00 34.90 369 LYS D C 1
ATOM 12793 O O . LYS D 4 334 ? 60.617 -36.989 68.528 1.00 42.96 369 LYS D O 1
ATOM 12799 N N . GLU D 4 335 ? 61.889 -35.355 67.668 1.00 35.10 370 GLU D N 1
ATOM 12800 C CA . GLU D 4 335 ? 60.818 -34.375 67.673 1.00 37.45 370 GLU D CA 1
ATOM 12801 C C . GLU D 4 335 ? 61.309 -33.098 67.006 1.00 40.39 370 GLU D C 1
ATOM 12802 O O . GLU D 4 335 ? 62.491 -32.975 66.678 1.00 40.05 370 GLU D O 1
ATOM 12808 N N . LEU D 4 336 ? 60.399 -32.155 66.799 1.00 29.78 371 LEU D N 1
ATOM 12809 C CA . LEU D 4 336 ? 60.775 -30.861 66.263 1.00 32.27 371 LEU D CA 1
ATOM 12810 C C . LEU D 4 336 ? 59.884 -29.790 66.864 1.00 33.51 371 LEU D C 1
ATOM 12811 O O . LEU D 4 336 ? 58.800 -30.088 67.366 1.00 42.96 371 LEU D O 1
ATOM 12816 N N . LYS D 4 337 ? 60.344 -28.546 66.824 1.00 33.51 372 LYS D N 1
ATOM 12817 C CA . LYS D 4 337 ? 59.446 -27.414 67.018 1.00 36.65 372 LYS D CA 1
ATOM 12818 C C . LYS D 4 337 ? 59.570 -26.454 65.837 1.00 39.29 372 LYS D C 1
ATOM 12819 O O . LYS D 4 337 ? 60.541 -26.510 65.083 1.00 42.65 372 LYS D O 1
ATOM 12825 N N . VAL D 4 338 ? 58.572 -25.603 65.646 1.00 30.54 373 VAL D N 1
ATOM 12826 C CA . VAL D 4 338 ? 58.698 -24.561 64.647 1.00 29.26 373 VAL D CA 1
ATOM 12827 C C . VAL D 4 338 ? 58.231 -23.221 65.205 1.00 39.42 373 VAL D C 1
ATOM 12828 O O . VAL D 4 338 ? 57.166 -23.119 65.814 1.00 44.08 373 VAL D O 1
ATOM 12832 N N . GLU D 4 339 ? 59.065 -22.205 65.027 1.00 30.12 374 GLU D N 1
ATOM 12833 C CA . GLU D 4 339 ? 58.765 -20.874 65.516 1.00 38.36 374 GLU D CA 1
ATOM 12834 C C . GLU D 4 339 ? 58.544 -19.947 64.338 1.00 37.67 374 GLU D C 1
ATOM 12835 O O . GLU D 4 339 ? 59.072 -20.170 63.250 1.00 38.13 374 GLU D O 1
ATOM 12841 N N . SER D 4 340 ? 57.750 -18.911 64.561 1.00 33.52 375 SER D N 1
ATOM 12842 C CA . SER D 4 340 ? 57.612 -17.839 63.595 1.00 33.94 375 SER D CA 1
ATOM 12843 C C . SER D 4 340 ? 57.237 -16.591 64.378 1.00 47.69 375 SER D C 1
ATOM 12844 O O . SER D 4 340 ? 56.658 -16.685 65.460 1.00 48.10 375 SER D O 1
ATOM 12847 N N . GLY D 4 341 ? 57.573 -15.424 63.844 1.00 55.10 376 GLY D N 1
ATOM 12848 C CA . GLY D 4 341 ? 57.579 -14.230 64.660 1.00 51.26 376 GLY D CA 1
ATOM 12849 C C . GLY D 4 341 ? 58.497 -14.595 65.807 1.00 61.68 376 GLY D C 1
ATOM 12850 O O . GLY D 4 341 ? 59.492 -15.300 65.604 1.00 62.42 376 GLY D O 1
ATOM 12851 N N . GLY D 4 342 ? 58.162 -14.159 67.013 1.00 59.53 377 GLY D N 1
ATOM 12852 C CA . GLY D 4 342 ? 58.960 -14.515 68.169 1.00 63.15 377 GLY D CA 1
ATOM 12853 C C . GLY D 4 342 ? 58.364 -15.635 69.001 1.00 75.84 377 GLY D C 1
ATOM 12854 O O . GLY D 4 342 ? 58.822 -15.892 70.113 1.00 99.17 377 GLY D O 1
ATOM 12855 N N . VAL D 4 343 ? 57.349 -16.312 68.472 1.00 49.22 378 VAL D N 1
ATOM 12856 C CA . VAL D 4 343 ? 56.631 -17.316 69.259 1.00 47.15 378 VAL D CA 1
ATOM 12857 C C . VAL D 4 343 ? 56.837 -18.737 68.757 1.00 39.23 378 VAL D C 1
ATOM 12858 O O . VAL D 4 343 ? 57.242 -18.947 67.616 1.00 44.60 378 VAL D O 1
ATOM 12862 N N . THR D 4 344 ? 56.532 -19.704 69.621 1.00 43.17 379 THR D N 1
ATOM 12863 C CA . THR D 4 344 ? 56.751 -21.119 69.338 1.00 37.15 379 THR D CA 1
ATOM 12864 C C . THR D 4 344 ? 55.522 -21.814 68.756 1.00 49.63 379 THR D C 1
ATOM 12865 O O . THR D 4 344 ? 55.025 -22.796 69.309 1.00 55.25 379 THR D O 1
ATOM 12869 N N . LEU D 4 345 ? 55.035 -21.269 67.647 1.00 37.05 380 LEU D N 1
ATOM 12870 C CA . LEU D 4 345 ? 54.071 -21.919 66.757 1.00 34.95 380 LEU D CA 1
ATOM 12871 C C . LEU D 4 345 ? 53.672 -23.358 67.148 1.00 44.30 380 LEU D C 1
ATOM 12872 O O . LEU D 4 345 ? 54.520 -24.186 67.485 1.00 41.00 380 LEU D O 1
ATOM 12877 N N . GLN D 4 346 ? 52.380 -23.664 67.078 1.00 39.99 381 GLN D N 1
ATOM 12878 C CA . GLN D 4 346 ? 51.892 -24.934 67.613 1.00 41.83 381 GLN D CA 1
ATOM 12879 C C . GLN D 4 346 ? 51.344 -25.924 66.584 1.00 42.18 381 GLN D C 1
ATOM 12880 O O . GLN D 4 346 ? 50.709 -25.537 65.596 1.00 41.27 381 GLN D O 1
ATOM 12886 N N . GLU D 4 347 ? 51.595 -27.205 66.847 1.00 39.94 382 GLU D N 1
ATOM 12887 C CA . GLU D 4 347 ? 51.154 -28.298 65.986 1.00 35.81 382 GLU D CA 1
ATOM 12888 C C . GLU D 4 347 ? 49.648 -28.521 66.062 1.00 46.99 382 GLU D C 1
ATOM 12889 O O . GLU D 4 347 ? 49.045 -28.430 67.137 1.00 47.02 382 GLU D O 1
ATOM 12895 N N . GLY D 4 348 ? 49.051 -28.845 64.920 1.00 41.98 383 GLY D N 1
ATOM 12896 C CA . GLY D 4 348 ? 47.607 -28.893 64.799 1.00 31.61 383 GLY D CA 1
ATOM 12897 C C . GLY D 4 348 ? 47.110 -27.559 64.282 1.00 37.44 383 GLY D C 1
ATOM 12898 O O . GLY D 4 348 ? 46.803 -27.419 63.101 1.00 44.72 383 GLY D O 1
ATOM 12899 N N . ARG D 4 349 ? 47.062 -26.563 65.161 1.00 37.83 384 ARG D N 1
ATOM 12900 C CA . ARG D 4 349 ? 46.571 -25.241 64.782 1.00 40.47 384 ARG D CA 1
ATOM 12901 C C . ARG D 4 349 ? 47.386 -24.586 63.662 1.00 41.35 384 ARG D C 1
ATOM 12902 O O . ARG D 4 349 ? 46.829 -23.936 62.769 1.00 38.29 384 ARG D O 1
ATOM 12910 N N . ASP D 4 350 ? 48.704 -24.751 63.707 1.00 43.37 385 ASP D N 1
ATOM 12911 C CA . ASP D 4 350 ? 49.565 -24.015 62.788 1.00 43.12 385 ASP D CA 1
ATOM 12912 C C . ASP D 4 350 ? 50.277 -24.873 61.736 1.00 37.67 385 ASP D C 1
ATOM 12913 O O . ASP D 4 350 ? 50.516 -24.412 60.617 1.00 45.33 385 ASP D O 1
ATOM 12918 N N . TYR D 4 351 ? 50.605 -26.111 62.087 1.00 36.24 386 TYR D N 1
ATOM 12919 C CA . TYR D 4 351 ? 51.266 -27.020 61.151 1.00 35.26 386 TYR D CA 1
ATOM 12920 C C . TYR D 4 351 ? 50.993 -28.452 61.538 1.00 31.98 386 TYR D C 1
ATOM 12921 O O . TYR D 4 351 ? 50.630 -28.731 62.676 1.00 45.87 386 TYR D O 1
ATOM 12930 N N . THR D 4 352 ? 51.200 -29.362 60.596 1.00 30.73 387 THR D N 1
ATOM 12931 C CA . THR D 4 352 ? 51.084 -30.780 60.879 1.00 22.43 387 THR D CA 1
ATOM 12932 C C . THR D 4 352 ? 52.358 -31.500 60.468 1.00 42.40 387 THR D C 1
ATOM 12933 O O . THR D 4 352 ? 53.057 -31.078 59.542 1.00 41.89 387 THR D O 1
ATOM 12937 N N . ILE D 4 353 ? 52.656 -32.589 61.164 1.00 33.55 388 ILE D N 1
ATOM 12938 C CA . ILE D 4 353 ? 53.841 -33.379 60.878 1.00 35.12 388 ILE D CA 1
ATOM 12939 C C . ILE D 4 353 ? 53.458 -34.731 60.304 1.00 36.77 388 ILE D C 1
ATOM 12940 O O . ILE D 4 353 ? 52.572 -35.406 60.824 1.00 44.24 388 ILE D O 1
ATOM 12945 N N . GLU D 4 354 ? 54.121 -35.111 59.221 1.00 29.74 389 GLU D N 1
ATOM 12946 C CA . GLU D 4 354 ? 53.962 -36.434 58.642 1.00 28.56 389 GLU D CA 1
ATOM 12947 C C . GLU D 4 354 ? 55.321 -37.114 58.600 1.00 41.11 389 GLU D C 1
ATOM 12948 O O . GLU D 4 354 ? 56.302 -36.529 58.134 1.00 42.10 389 GLU D O 1
ATOM 12954 N N . LYS D 4 355 ? 55.389 -38.344 59.094 1.00 37.85 390 LYS D N 1
ATOM 12955 C CA . LYS D 4 355 ? 56.658 -39.067 59.115 1.00 35.21 390 LYS D CA 1
ATOM 12956 C C . LYS D 4 355 ? 56.552 -40.392 58.386 1.00 41.56 390 LYS D C 1
ATOM 12957 O O . LYS D 4 355 ? 55.602 -41.148 58.595 1.00 41.79 390 LYS D O 1
ATOM 12963 N N . THR D 4 356 ? 57.533 -40.663 57.533 1.00 31.05 391 THR D N 1
ATOM 12964 C CA . THR D 4 356 ? 57.590 -41.914 56.794 1.00 32.25 391 THR D CA 1
ATOM 12965 C C . THR D 4 356 ? 59.027 -42.396 56.710 1.00 40.89 391 THR D C 1
ATOM 12966 O O . THR D 4 356 ? 59.809 -41.909 55.890 1.00 43.65 391 THR D O 1
ATOM 12970 N N . GLY D 4 357 ? 59.370 -43.365 57.554 1.00 39.44 392 GLY D N 1
ATOM 12971 C CA . GLY D 4 357 ? 60.741 -43.818 57.652 1.00 31.24 392 GLY D CA 1
ATOM 12972 C C . GLY D 4 357 ? 61.586 -42.668 58.153 1.00 39.55 392 GLY D C 1
ATOM 12973 O O . GLY D 4 357 ? 61.258 -42.049 59.170 1.00 35.47 392 GLY D O 1
ATOM 12974 N N . GLN D 4 358 ? 62.657 -42.363 57.426 1.00 37.79 393 GLN D N 1
ATOM 12975 C CA . GLN D 4 358 ? 63.563 -41.277 57.808 1.00 38.13 393 GLN D CA 1
ATOM 12976 C C . GLN D 4 358 ? 63.134 -39.900 57.275 1.00 36.32 393 GLN D C 1
ATOM 12977 O O . GLN D 4 358 ? 63.848 -38.909 57.443 1.00 42.40 393 GLN D O 1
ATOM 12983 N N . THR D 4 359 ? 61.973 -39.839 56.633 1.00 33.92 394 THR D N 1
ATOM 12984 C CA . THR D 4 359 ? 61.478 -38.588 56.063 1.00 29.46 394 THR D CA 1
ATOM 12985 C C . THR D 4 359 ? 60.425 -37.928 56.949 1.00 36.24 394 THR D C 1
ATOM 12986 O O . THR D 4 359 ? 59.403 -38.533 57.274 1.00 43.93 394 THR D O 1
ATOM 12990 N N . VAL D 4 360 ? 60.683 -36.688 57.347 1.00 30.96 395 VAL D N 1
ATOM 12991 C CA . VAL D 4 360 ? 59.740 -35.924 58.155 1.00 22.21 395 VAL D CA 1
ATOM 12992 C C . VAL D 4 360 ? 59.332 -34.654 57.417 1.00 32.76 395 VAL D C 1
ATOM 12993 O O . VAL D 4 360 ? 60.167 -33.789 57.132 1.00 35.14 395 VAL D O 1
ATOM 12997 N N . THR D 4 361 ? 58.044 -34.548 57.108 1.00 30.59 396 THR D N 1
ATOM 12998 C CA . THR D 4 361 ? 57.525 -33.408 56.366 1.00 30.44 396 THR D CA 1
ATOM 12999 C C . THR D 4 361 ? 56.636 -32.539 57.241 1.00 36.89 396 THR D C 1
ATOM 13000 O O . THR D 4 361 ? 55.676 -33.024 57.848 1.00 35.75 396 THR D O 1
ATOM 13004 N N . VAL D 4 362 ? 56.970 -31.257 57.319 1.00 30.86 397 VAL D N 1
ATOM 13005 C CA . VAL D 4 362 ? 56.114 -30.290 57.977 1.00 21.73 397 VAL D CA 1
ATOM 13006 C C . VAL D 4 362 ? 55.253 -29.617 56.916 1.00 35.78 397 VAL D C 1
ATOM 13007 O O . VAL D 4 362 ? 55.759 -29.177 55.871 1.00 29.03 397 VAL D O 1
ATOM 13011 N N . LYS D 4 363 ? 53.948 -29.575 57.176 1.00 27.66 398 LYS D N 1
ATOM 13012 C CA . LYS D 4 363 ? 53.001 -28.928 56.284 1.00 30.28 398 LYS D CA 1
ATOM 13013 C C . LYS D 4 363 ? 52.281 -27.856 57.071 1.00 36.95 398 LYS D C 1
ATOM 13014 O O . LYS D 4 363 ? 51.670 -28.132 58.107 1.00 39.34 398 LYS D O 1
ATOM 13020 N N . MET D 4 364 ? 52.359 -26.623 56.599 1.00 31.65 399 MET D N 1
ATOM 13021 C CA . MET D 4 364 ? 51.652 -25.560 57.272 1.00 36.91 399 MET D CA 1
ATOM 13022 C C . MET D 4 364 ? 50.171 -25.752 56.968 1.00 39.69 399 MET D C 1
ATOM 13023 O O . MET D 4 364 ? 49.811 -26.235 55.888 1.00 35.70 399 MET D O 1
ATOM 13028 N N . THR D 4 365 ? 49.321 -25.406 57.932 1.00 35.01 400 THR D N 1
ATOM 13029 C CA . THR D 4 365 ? 47.880 -25.596 57.788 1.00 33.11 400 THR D CA 1
ATOM 13030 C C . THR D 4 365 ? 47.262 -24.521 56.915 1.00 31.20 400 THR D C 1
ATOM 13031 O O . THR D 4 365 ? 47.765 -23.395 56.845 1.00 42.22 400 THR D O 1
ATOM 13035 N N . PRO D 4 366 ? 46.158 -24.866 56.247 1.00 36.42 401 PRO D N 1
ATOM 13036 C CA . PRO D 4 366 ? 45.380 -23.888 55.486 1.00 36.95 401 PRO D CA 1
ATOM 13037 C C . PRO D 4 366 ? 45.051 -22.642 56.312 1.00 35.92 401 PRO D C 1
ATOM 13038 O O . PRO D 4 366 ? 45.087 -21.531 55.787 1.00 46.92 401 PRO D O 1
ATOM 13042 N N . GLU D 4 367 ? 44.753 -22.814 57.593 1.00 42.84 402 GLU D N 1
ATOM 13043 C CA . GLU D 4 367 ? 44.454 -21.662 58.437 1.00 42.81 402 GLU D CA 1
ATOM 13044 C C . GLU D 4 367 ? 45.698 -20.827 58.739 1.00 45.14 402 GLU D C 1
ATOM 13045 O O . GLU D 4 367 ? 45.620 -19.600 58.807 1.00 48.67 402 GLU D O 1
ATOM 13051 N N . TYR D 4 368 ? 46.848 -21.475 58.911 1.00 41.24 403 TYR D N 1
ATOM 13052 C CA . TYR D 4 368 ? 48.076 -20.713 59.119 1.00 33.55 403 TYR D CA 1
ATOM 13053 C C . TYR D 4 368 ? 48.395 -19.943 57.850 1.00 39.45 403 TYR D C 1
ATOM 13054 O O . TYR D 4 368 ? 48.852 -18.793 57.890 1.00 42.19 403 TYR D O 1
ATOM 13063 N N . LEU D 4 369 ? 48.142 -20.588 56.718 1.00 38.99 404 LEU D N 1
ATOM 13064 C CA . LEU D 4 369 ? 48.396 -19.969 55.427 1.00 39.78 404 LEU D CA 1
ATOM 13065 C C . LEU D 4 369 ? 47.530 -18.722 55.239 1.00 46.14 404 LEU D C 1
ATOM 13066 O O . LEU D 4 369 ? 48.040 -17.660 54.867 1.00 48.77 404 LEU D O 1
ATOM 13071 N N . LYS D 4 370 ? 46.233 -18.842 55.516 1.00 44.50 405 LYS D N 1
ATOM 13072 C CA . LYS D 4 370 ? 45.340 -17.688 55.426 1.00 46.73 405 LYS D CA 1
ATOM 13073 C C . LYS D 4 370 ? 45.813 -16.593 56.375 1.00 46.72 405 LYS D C 1
ATOM 13074 O O . LYS D 4 370 ? 45.769 -15.406 56.039 1.00 55.05 405 LYS D O 1
ATOM 13080 N N . GLY D 4 371 ? 46.271 -17.002 57.556 1.00 57.99 406 GLY D N 1
ATOM 13081 C CA . GLY D 4 371 ? 46.851 -16.081 58.516 1.00 56.25 406 GLY D CA 1
ATOM 13082 C C . GLY D 4 371 ? 47.812 -15.160 57.797 1.00 65.04 406 GLY D C 1
ATOM 13083 O O . GLY D 4 371 ? 47.920 -13.976 58.109 1.00 61.34 406 GLY D O 1
ATOM 13084 N N . ASN D 4 372 ? 48.521 -15.725 56.826 1.00 78.88 407 ASN D N 1
ATOM 13085 C CA . ASN D 4 372 ? 49.297 -14.935 55.881 1.00 79.97 407 ASN D CA 1
ATOM 13086 C C . ASN D 4 372 ? 50.457 -14.169 56.512 1.00 80.23 407 ASN D C 1
ATOM 13087 O O . ASN D 4 372 ? 50.539 -12.946 56.390 1.00 77.14 407 ASN D O 1
ATOM 13092 N N . SER D 4 373 ? 51.355 -14.895 57.173 1.00 59.55 408 SER D N 1
ATOM 13093 C CA . SER D 4 373 ? 52.503 -14.281 57.831 1.00 51.92 408 SER D CA 1
ATOM 13094 C C . SER D 4 373 ? 53.630 -14.029 56.842 1.00 55.83 408 SER D C 1
ATOM 13095 O O . SER D 4 373 ? 53.739 -14.714 55.827 1.00 53.27 408 SER D O 1
ATOM 13098 N N . SER D 4 374 ? 54.471 -13.048 57.141 1.00 47.17 409 SER D N 1
ATOM 13099 C CA . SER D 4 374 ? 55.651 -12.796 56.323 1.00 51.20 409 SER D CA 1
ATOM 13100 C C . SER D 4 374 ? 56.912 -13.267 57.041 1.00 44.44 409 SER D C 1
ATOM 13101 O O . SER D 4 374 ? 58.015 -13.173 56.501 1.00 44.85 409 SER D O 1
ATOM 13104 N N . SER D 4 375 ? 56.745 -13.775 58.258 1.00 39.12 410 SER D N 1
ATOM 13105 C CA . SER D 4 375 ? 57.888 -14.103 59.103 1.00 36.06 410 SER D CA 1
ATOM 13106 C C . SER D 4 375 ? 58.530 -15.460 58.804 1.00 38.74 410 SER D C 1
ATOM 13107 O O . SER D 4 375 ? 57.838 -16.446 58.535 1.00 38.60 410 SER D O 1
ATOM 13110 N N . ASP D 4 376 ? 59.860 -15.488 58.871 1.00 39.99 411 ASP D N 1
ATOM 13111 C CA . ASP D 4 376 ? 60.642 -16.719 58.769 1.00 39.90 411 ASP D CA 1
ATOM 13112 C C . ASP D 4 376 ? 60.017 -17.834 59.581 1.00 32.44 411 ASP D C 1
ATOM 13113 O O . ASP D 4 376 ? 59.525 -17.611 60.684 1.00 40.52 411 ASP D O 1
ATOM 13118 N N . ILE D 4 377 ? 60.047 -19.039 59.034 1.00 33.74 412 ILE D N 1
ATOM 13119 C CA . ILE D 4 377 ? 59.615 -20.208 59.777 1.00 26.39 412 ILE D CA 1
ATOM 13120 C C . ILE D 4 377 ? 60.849 -21.037 60.110 1.00 35.97 412 ILE D C 1
ATOM 13121 O O . ILE D 4 377 ? 61.504 -21.578 59.217 1.00 36.01 412 ILE D O 1
ATOM 13126 N N . ILE D 4 378 ? 61.179 -21.101 61.396 1.00 28.35 413 ILE D N 1
ATOM 13127 C CA . ILE D 4 378 ? 62.330 -21.860 61.857 1.00 28.92 413 ILE D CA 1
ATOM 13128 C C . ILE D 4 378 ? 61.844 -23.218 62.304 1.00 34.95 413 ILE D C 1
ATOM 13129 O O . ILE D 4 378 ? 60.994 -23.318 63.185 1.00 41.08 413 ILE D O 1
ATOM 13134 N N . ILE D 4 379 ? 62.359 -24.268 61.687 1.00 30.97 414 ILE D N 1
ATOM 13135 C CA . ILE D 4 379 ? 62.089 -25.603 62.168 1.00 23.38 414 ILE D CA 1
ATOM 13136 C C . ILE D 4 379 ? 63.367 -26.135 62.803 1.00 36.01 414 ILE D C 1
ATOM 13137 O O . ILE D 4 379 ? 64.391 -26.266 62.136 1.00 36.85 414 ILE D O 1
ATOM 13142 N N . THR D 4 380 ? 63.316 -26.401 64.105 1.00 31.69 415 THR D N 1
ATOM 13143 C CA . THR D 4 380 ? 64.435 -27.020 64.796 1.00 26.08 415 THR D CA 1
ATOM 13144 C C . THR D 4 380 ? 64.138 -28.509 65.010 1.00 31.63 415 THR D C 1
ATOM 13145 O O . THR D 4 380 ? 63.179 -28.863 65.697 1.00 30.19 415 THR D O 1
ATOM 13149 N N . TYR D 4 381 ? 64.949 -29.372 64.402 1.00 30.78 416 TYR D N 1
ATOM 13150 C CA . TYR D 4 381 ? 64.768 -30.814 64.517 1.00 24.51 416 TYR D CA 1
ATOM 13151 C C . TYR D 4 381 ? 65.699 -31.412 65.572 1.00 36.67 416 TYR D C 1
ATOM 13152 O O . TYR D 4 381 ? 66.922 -31.275 65.478 1.00 37.85 416 TYR D O 1
ATOM 13161 N N . LYS D 4 382 ? 65.128 -32.095 66.559 1.00 30.62 417 LYS D N 1
ATOM 13162 C CA . LYS D 4 382 ? 65.936 -32.835 67.520 1.00 31.97 417 LYS D CA 1
ATOM 13163 C C . LYS D 4 382 ? 66.107 -34.276 67.058 1.00 28.20 417 LYS D C 1
ATOM 13164 O O . LYS D 4 382 ? 65.133 -34.976 66.767 1.00 35.33 417 LYS D O 1
ATOM 13170 N N . THR D 4 383 ? 67.358 -34.701 66.969 1.00 28.10 418 THR D N 1
ATOM 13171 C CA . THR D 4 383 ? 67.680 -36.060 66.561 1.00 38.71 418 THR D CA 1
ATOM 13172 C C . THR D 4 383 ? 68.821 -36.592 67.430 1.00 40.36 418 THR D C 1
ATOM 13173 O O . THR D 4 383 ? 69.529 -35.823 68.085 1.00 36.84 418 THR D O 1
ATOM 13177 N N . ALA D 4 384 ? 68.984 -37.910 67.460 1.00 38.11 419 ALA D N 1
ATOM 13178 C CA . ALA D 4 384 ? 70.111 -38.512 68.167 1.00 34.90 419 ALA D CA 1
ATOM 13179 C C . ALA D 4 384 ? 70.607 -39.720 67.398 1.00 37.35 419 ALA D C 1
ATOM 13180 O O . ALA D 4 384 ? 69.817 -40.452 66.803 1.00 44.44 419 ALA D O 1
ATOM 13182 N N . THR D 4 385 ? 71.920 -39.912 67.393 1.00 35.22 420 THR D N 1
ATOM 13183 C CA . THR D 4 385 ? 72.508 -41.074 66.748 1.00 39.33 420 THR D CA 1
ATOM 13184 C C . THR D 4 385 ? 72.055 -42.357 67.429 1.00 42.38 420 THR D C 1
ATOM 13185 O O . THR D 4 385 ? 71.841 -42.396 68.645 1.00 42.47 420 THR D O 1
ATOM 13189 N N . ASN D 4 386 ? 71.910 -43.400 66.623 1.00 36.71 421 ASN D N 1
ATOM 13190 C CA . ASN D 4 386 ? 71.551 -44.723 67.103 1.00 40.54 421 ASN D CA 1
ATOM 13191 C C . ASN D 4 386 ? 72.783 -45.621 67.033 1.00 47.36 421 ASN D C 1
ATOM 13192 O O . ASN D 4 386 ? 73.870 -45.165 66.664 1.00 48.63 421 ASN D O 1
ATOM 13197 N N . LYS D 4 387 ? 72.616 -46.890 67.386 1.00 55.35 422 LYS D N 1
ATOM 13198 C CA . LYS D 4 387 ? 73.717 -47.851 67.359 1.00 68.77 422 LYS D CA 1
ATOM 13199 C C . LYS D 4 387 ? 74.395 -47.934 65.987 1.00 47.55 422 LYS D C 1
ATOM 13200 O O . LYS D 4 387 ? 75.555 -48.327 65.884 1.00 61.26 422 LYS D O 1
ATOM 13206 N N . LYS D 4 388 ? 73.671 -47.556 64.939 1.00 36.72 423 LYS D N 1
ATOM 13207 C CA . LYS D 4 388 ? 74.172 -47.687 63.569 1.00 59.47 423 LYS D CA 1
ATOM 13208 C C . LYS D 4 388 ? 75.301 -46.713 63.209 1.00 68.75 423 LYS D C 1
ATOM 13209 O O . LYS D 4 388 ? 75.786 -46.726 62.078 1.00 49.00 423 LYS D O 1
ATOM 13215 N N . VAL D 4 389 ? 75.716 -45.878 64.165 1.00 81.58 424 VAL D N 1
ATOM 13216 C CA . VAL D 4 389 ? 76.818 -44.931 63.948 1.00 79.60 424 VAL D CA 1
ATOM 13217 C C . VAL D 4 389 ? 78.185 -45.607 63.868 1.00 73.10 424 VAL D C 1
ATOM 13218 O O . VAL D 4 389 ? 79.030 -45.215 63.067 1.00 81.54 424 VAL D O 1
ATOM 13222 N N . GLU D 4 390 ? 78.398 -46.610 64.712 1.00 66.46 425 GLU D N 1
ATOM 13223 C CA . GLU D 4 390 ? 79.626 -47.395 64.687 1.00 74.10 425 GLU D CA 1
ATOM 13224 C C . GLU D 4 390 ? 79.548 -48.440 63.574 1.00 75.61 425 GLU D C 1
ATOM 13225 O O . GLU D 4 390 ? 79.231 -49.603 63.825 1.00 83.60 425 GLU D O 1
ATOM 13231 N N . GLU D 4 391 ? 79.824 -48.019 62.343 1.00 73.16 426 GLU D N 1
ATOM 13232 C CA . GLU D 4 391 ? 79.716 -48.901 61.184 1.00 77.94 426 GLU D CA 1
ATOM 13233 C C . GLU D 4 391 ? 80.903 -48.736 60.245 1.00 80.63 426 GLU D C 1
ATOM 13234 O O . GLU D 4 391 ? 80.768 -48.901 59.030 1.00 80.36 426 GLU D O 1
ATOM 13240 N N . LYS D 4 396 ? 81.027 -39.035 57.710 1.00 50.23 431 LYS D N 1
ATOM 13241 C CA . LYS D 4 396 ? 80.272 -37.807 57.957 1.00 64.12 431 LYS D CA 1
ATOM 13242 C C . LYS D 4 396 ? 78.772 -37.988 57.714 1.00 58.77 431 LYS D C 1
ATOM 13243 O O . LYS D 4 396 ? 78.341 -38.873 56.974 1.00 52.73 431 LYS D O 1
ATOM 13249 N N . ILE D 4 397 ? 77.980 -37.133 58.343 1.00 38.24 432 ILE D N 1
ATOM 13250 C CA . ILE D 4 397 ? 76.538 -37.161 58.164 1.00 37.64 432 ILE D CA 1
ATOM 13251 C C . ILE D 4 397 ? 76.093 -35.900 57.424 1.00 37.10 432 ILE D C 1
ATOM 13252 O O . ILE D 4 397 ? 76.041 -34.814 58.007 1.00 37.27 432 ILE D O 1
ATOM 13257 N N . ASP D 4 398 ? 75.807 -36.051 56.134 1.00 35.64 433 ASP D N 1
ATOM 13258 C CA . ASP D 4 398 ? 75.263 -34.968 55.319 1.00 36.82 433 ASP D CA 1
ATOM 13259 C C . ASP D 4 398 ? 73.805 -34.694 55.680 1.00 44.51 433 ASP D C 1
ATOM 13260 O O . ASP D 4 398 ? 73.104 -35.565 56.207 1.00 36.38 433 ASP D O 1
ATOM 13265 N N . ASN D 4 399 ? 73.346 -33.480 55.400 1.00 30.24 434 ASN D N 1
ATOM 13266 C CA . ASN D 4 399 ? 71.931 -33.189 55.516 1.00 28.92 434 ASN D CA 1
ATOM 13267 C C . ASN D 4 399 ? 71.518 -32.051 54.606 1.00 31.34 434 ASN D C 1
ATOM 13268 O O . ASN D 4 399 ? 72.343 -31.224 54.212 1.00 32.93 434 ASN D O 1
ATOM 13273 N N . THR D 4 400 ? 70.233 -32.032 54.274 1.00 27.00 435 THR D N 1
ATOM 13274 C CA . THR D 4 400 ? 69.645 -30.998 53.436 1.00 31.72 435 THR D CA 1
ATOM 13275 C C . THR D 4 400 ? 68.139 -31.022 53.641 1.00 30.12 435 THR D C 1
ATOM 13276 O O . THR D 4 400 ? 67.572 -32.072 53.948 1.00 34.41 435 THR D O 1
ATOM 13280 N N . VAL D 4 401 ? 67.495 -29.869 53.496 1.00 23.79 436 VAL D N 1
ATOM 13281 C CA . VAL D 4 401 ? 66.044 -29.801 53.576 1.00 19.31 436 VAL D CA 1
ATOM 13282 C C . VAL D 4 401 ? 65.528 -29.124 52.330 1.00 25.96 436 VAL D C 1
ATOM 13283 O O . VAL D 4 401 ? 66.273 -28.439 51.631 1.00 22.92 436 VAL D O 1
ATOM 13287 N N . THR D 4 402 ? 64.253 -29.330 52.037 1.00 20.06 437 THR D N 1
ATOM 13288 C CA . THR D 4 402 ? 63.682 -28.739 50.855 1.00 24.81 437 THR D CA 1
ATOM 13289 C C . THR D 4 402 ? 62.381 -28.046 51.198 1.00 29.03 437 THR D C 1
ATOM 13290 O O . THR D 4 402 ? 61.540 -28.596 51.912 1.00 25.97 437 THR D O 1
ATOM 13294 N N . LEU D 4 403 ? 62.250 -26.815 50.714 1.00 25.80 438 LEU D N 1
ATOM 13295 C CA . LEU D 4 403 ? 61.031 -26.038 50.878 1.00 18.65 438 LEU D CA 1
ATOM 13296 C C . LEU D 4 403 ? 60.165 -26.232 49.658 1.00 16.31 438 LEU D C 1
ATOM 13297 O O . LEU D 4 403 ? 60.647 -26.142 48.533 1.00 21.92 438 LEU D O 1
ATOM 13302 N N . HIS D 4 404 ? 58.886 -26.502 49.881 1.00 20.44 439 HIS D N 1
ATOM 13303 C CA . HIS D 4 404 ? 57.919 -26.590 48.798 1.00 20.89 439 HIS D CA 1
ATOM 13304 C C . HIS D 4 404 ? 56.883 -25.477 48.943 1.00 24.34 439 HIS D C 1
ATOM 13305 O O . HIS D 4 404 ? 56.325 -25.273 50.017 1.00 26.11 439 HIS D O 1
ATOM 13312 N N . VAL D 4 405 ? 56.640 -24.770 47.847 1.00 18.16 440 VAL D N 1
ATOM 13313 C CA . VAL D 4 405 ? 55.687 -23.675 47.803 1.00 17.37 440 VAL D CA 1
ATOM 13314 C C . VAL D 4 405 ? 54.839 -23.953 46.583 1.00 22.62 440 VAL D C 1
ATOM 13315 O O . VAL D 4 405 ? 55.353 -23.940 45.464 1.00 22.96 440 VAL D O 1
ATOM 13319 N N . ASP D 4 406 ? 53.550 -24.218 46.790 1.00 19.54 441 ASP D N 1
ATOM 13320 C CA . ASP D 4 406 ? 52.720 -24.778 45.733 1.00 17.62 441 ASP D CA 1
ATOM 13321 C C . ASP D 4 406 ? 53.518 -25.895 45.063 1.00 21.57 441 ASP D C 1
ATOM 13322 O O . ASP D 4 406 ? 54.014 -26.769 45.757 1.00 18.32 441 ASP D O 1
ATOM 13327 N N . ASN D 4 407 ? 53.676 -25.862 43.741 1.00 19.19 442 ASN D N 1
ATOM 13328 C CA . ASN D 4 407 ? 54.413 -26.928 43.071 1.00 18.23 442 ASN D CA 1
ATOM 13329 C C . ASN D 4 407 ? 55.906 -26.619 42.880 1.00 26.01 442 ASN D C 1
ATOM 13330 O O . ASN D 4 407 ? 56.610 -27.349 42.186 1.00 18.33 442 ASN D O 1
ATOM 13335 N N . LEU D 4 408 ? 56.385 -25.553 43.525 1.00 18.11 443 LEU D N 1
ATOM 13336 C CA . LEU D 4 408 ? 57.789 -25.141 43.413 1.00 14.56 443 LEU D CA 1
ATOM 13337 C C . LEU D 4 408 ? 58.647 -25.785 44.497 1.00 21.24 443 LEU D C 1
ATOM 13338 O O . LEU D 4 408 ? 58.152 -26.159 45.557 1.00 22.98 443 LEU D O 1
ATOM 13343 N N . SER D 4 409 ? 59.949 -25.851 44.244 1.00 18.10 444 SER D N 1
ATOM 13344 C CA . SER D 4 409 ? 60.865 -26.538 45.130 1.00 22.77 444 SER D CA 1
ATOM 13345 C C . SER D 4 409 ? 62.157 -25.746 45.252 1.00 25.17 444 SER D C 1
ATOM 13346 O O . SER D 4 409 ? 62.680 -25.258 44.258 1.00 20.20 444 SER D O 1
ATOM 13349 N N . ALA D 4 410 ? 62.665 -25.623 46.474 1.00 21.45 445 ALA D N 1
ATOM 13350 C CA . ALA D 4 410 ? 63.923 -24.933 46.703 1.00 20.82 445 ALA D CA 1
ATOM 13351 C C . ALA D 4 410 ? 64.717 -25.593 47.817 1.00 25.18 445 ALA D C 1
ATOM 13352 O O . ALA D 4 410 ? 64.321 -25.557 48.974 1.00 26.63 445 ALA D O 1
ATOM 13354 N N . PRO D 4 411 ? 65.855 -26.196 47.472 1.00 25.02 446 PRO D N 1
ATOM 13355 C CA . PRO D 4 411 ? 66.704 -26.821 48.484 1.00 21.45 446 PRO D CA 1
ATOM 13356 C C . PRO D 4 411 ? 67.399 -25.773 49.348 1.00 26.90 446 PRO D C 1
ATOM 13357 O O . PRO D 4 411 ? 67.654 -24.670 48.877 1.00 22.91 446 PRO D O 1
ATOM 13361 N N . SER D 4 412 ? 67.683 -26.116 50.600 1.00 18.54 447 SER D N 1
ATOM 13362 C CA . SER D 4 412 ? 68.540 -25.310 51.445 1.00 25.20 447 SER D CA 1
ATOM 13363 C C . SER D 4 412 ? 69.982 -25.563 51.027 1.00 24.84 447 SER D C 1
ATOM 13364 O O . SER D 4 412 ? 70.245 -26.326 50.106 1.00 23.30 447 SER D O 1
ATOM 13367 N N . ASN D 4 413 ? 70.921 -24.937 51.717 1.00 22.82 448 ASN D N 1
ATOM 13368 C CA . ASN D 4 413 ? 72.318 -25.297 51.557 1.00 24.68 448 ASN D CA 1
ATOM 13369 C C . ASN D 4 413 ? 72.521 -26.672 52.188 1.00 30.55 448 ASN D C 1
ATOM 13370 O O . ASN D 4 413 ? 71.668 -27.142 52.945 1.00 23.76 448 ASN D O 1
ATOM 13375 N N . GLN D 4 414 ? 73.650 -27.308 51.883 1.00 25.12 449 GLN D N 1
ATOM 13376 C CA . GLN D 4 414 ? 74.027 -28.555 52.532 1.00 19.87 449 GLN D CA 1
ATOM 13377 C C . GLN D 4 414 ? 74.736 -28.273 53.847 1.00 24.97 449 GLN D C 1
ATOM 13378 O O . GLN D 4 414 ? 75.425 -27.258 53.981 1.00 30.55 449 GLN D O 1
ATOM 13384 N N . VAL D 4 415 ? 74.543 -29.149 54.831 1.00 24.37 450 VAL D N 1
ATOM 13385 C CA . VAL D 4 415 ? 75.399 -29.182 56.012 1.00 23.06 450 VAL D CA 1
ATOM 13386 C C . VAL D 4 415 ? 75.958 -30.595 56.171 1.00 36.13 450 VAL D C 1
ATOM 13387 O O . VAL D 4 415 ? 75.569 -31.513 55.449 1.00 34.23 450 VAL D O 1
ATOM 13391 N N . SER D 4 416 ? 76.874 -30.768 57.116 1.00 32.90 451 SER D N 1
ATOM 13392 C CA . SER D 4 416 ? 77.341 -32.102 57.466 1.00 39.26 451 SER D CA 1
ATOM 13393 C C . SER D 4 416 ? 77.963 -32.118 58.849 1.00 39.98 451 SER D C 1
ATOM 13394 O O . SER D 4 416 ? 78.482 -31.104 59.324 1.00 36.83 451 SER D O 1
ATOM 13397 N N . THR D 4 417 ? 77.883 -33.277 59.496 1.00 35.95 452 THR D N 1
ATOM 13398 C CA . THR D 4 417 ? 78.476 -33.471 60.804 1.00 28.84 452 THR D CA 1
ATOM 13399 C C . THR D 4 417 ? 79.595 -34.495 60.717 1.00 39.97 452 THR D C 1
ATOM 13400 O O . THR D 4 417 ? 79.346 -35.665 60.443 1.00 41.69 452 THR D O 1
ATOM 13404 N N . ALA D 4 418 ? 80.825 -34.044 60.945 1.00 46.26 453 ALA D N 1
ATOM 13405 C CA . ALA D 4 418 ? 81.979 -34.928 60.932 1.00 57.66 453 ALA D CA 1
ATOM 13406 C C . ALA D 4 418 ? 81.916 -35.925 62.088 1.00 53.10 453 ALA D C 1
ATOM 13407 O O . ALA D 4 418 ? 81.484 -35.593 63.201 1.00 39.26 453 ALA D O 1
ATOM 13409 N N . LEU D 4 419 ? 82.352 -37.149 61.810 1.00 43.69 454 LEU D N 1
ATOM 13410 C CA . LEU D 4 419 ? 82.374 -38.206 62.817 1.00 49.39 454 LEU D CA 1
ATOM 13411 C C . LEU D 4 419 ? 83.791 -38.528 63.278 1.00 61.25 454 LEU D C 1
ATOM 13412 O O . LEU D 4 419 ? 84.707 -38.713 62.465 1.00 42.02 454 LEU D O 1
ATOM 13417 N N . LEU D 4 420 ? 83.952 -38.604 64.595 1.00 66.73 455 LEU D N 1
ATOM 13418 C CA . LEU D 4 420 ? 85.241 -38.892 65.212 1.00 69.85 455 LEU D CA 1
ATOM 13419 C C . LEU D 4 420 ? 85.315 -40.345 65.685 1.00 70.43 455 LEU D C 1
ATOM 13420 O O . LEU D 4 420 ? 85.828 -40.634 66.766 1.00 62.62 455 LEU D O 1
#

Radius of gyration: 37.76 Å; Cα contacts (8 Å, |Δi|>4): 4941; chains: 4; bounding box: 91×98×106 Å

Nearest PDB structures (foldseek):
  4igb-assembly3_C  TM=9.829E-01  e=1.477E-88  Streptococcus gordonii str. Challis
  4igb-assembly1_A  TM=9.884E-01  e=6.823E-86  Streptococcus gordonii str. Challis
  4igb-assembly4_D  TM=9.805E-01  e=4.847E-83  Streptococcus gordonii str. Challis
  3kpt-assembly1_A  TM=7.702E-01  e=4.033E-06  Bacillus cereus ATCC 14579
  7woi-assembly2_B  TM=5.242E-01  e=6.349E-04  Corynebacterium glutamicum ATCC 14067

CATH classification: 2.60.40.740

Solvent-accessible surface area: 67292 Å² total; per-residue (Å²): 91,40,48,46,18,81,139,11,3,20,0,7,12,40,55,28,38,2,38,69,27,69,20,78,57,1,68,0,36,37,134,29,30,48,51,34,11,91,9,106,11,7,25,55,15,86,2,58,79,0,50,74,33,96,62,114,21,45,59,87,112,26,78,0,25,0,0,0,0,102,15,66,64,75,95,71,80,75,18,44,15,46,29,0,1,18,1,35,0,56,78,1,8,82,11,32,66,63,67,0,4,0,25,1,34,0,44,87,0,20,0,42,19,29,116,57,88,72,0,87,60,16,2,91,36,103,142,30,46,3,3,4,0,1,1,0,8,93,26,96,55,69,26,1,1,8,0,2,4,2,1,3,2,38,82,126,41,52,47,1,4,7,44,1,2,56,0,29,0,20,0,39,0,28,0,30,2,15,39,4,57,94,12,52,11,39,0,0,0,31,0,11,46,0,17,21,68,21,104,95,94,48,80,2,18,0,4,0,54,74,4,58,101,44,1,32,0,1,0,9,7,90,43,4,30,4,26,1,43,25,40,124,76,72,6,5,0,27,1,51,99,144,12,51,49,76,112,60,49,14,0,20,0,0,0,0,0,0,0,56,42,25,34,1,32,0,0,0,14,2,2,30,40,10,27,5,26,3,3,0,14,11,13,64,20,92,74,79,2,73,4,85,30,100,41,70,96,7,62,14,107,70,49,43,85,0,36,1,84,0,30,1,49,18,2,65,62,9,85,15,0,0,5,31,14,25,40,5,47,0,42,0,122,3,35,87,20,0,73,43,109,95,20,99,0,47,10,65,89,89,73,15,91,105,51,152,16,10,61,50,90,106,96,50,52,38,0,12,0,60,10,16,63,99,30,16,125,59,104,51,94,42,61,0,45,0,18,0,87,1,13,3,12,174,100,3,113,132,98,138,104,0,48,4,50,0,34,3,61,0,24,40,14,22,3,31,2,62,122,20,49,1,39,11,83,240,144,101,46,64,19,51,2,62,30,50,110,73,50,2,20,1,10,62,21,56,27,38,1,38,96,24,46,19,75,59,0,64,0,37,46,133,28,30,50,50,33,12,91,9,108,12,7,27,54,17,86,0,54,69,0,46,74,31,97,64,114,21,50,58,81,107,26,77,0,28,0,0,0,0,105,15,60,60,76,105,71,86,75,21,44,15,44,29,0,2,18,1,33,0,53,81,0,6,78,15,27,66,58,63,0,5,0,24,1,39,0,42,88,0,20,0,42,18,20,118,54,88,71,0,80,63,18,2,91,30,112,110,23,42,4,3,5,0,0,1,0,11,94,25,100,54,70,26,1,2,8,0,1,3,1,1,2,2,32,83,125,41,35,56,1,2,9,59,1,2,56,0,28,0,20,0,41,0,27,0,31,2,14,46,4,59,95,13,40,12,36,0,0,0,29,0,11,45,0,17,21,74,22,113,60,103,35,84,2,16,0,5,0,58,68,1,10,36,44,0,29,0,11,0,7,7,55,47,16,48,12,28,3,47,8,25,59,77,72,0,7,0,24,1,58,87,136,10,49,48,74,114,60,47,11,0,18,0,0,0,0,0,0,0,33,40,25,33,2,28,0,0,0,15,1,2,42,39,11,29,4,25,3,2,0,12,12,12,64,21,88,73,76,2,72,5,85,32,99,41,67,86,4,45,5,61,55,52,49,86,0,39,1,96,0,26,0,49,20,3,61,43,20,90,6,0,0,5,62,24,80,38,7,45,0,43,0,115,4,39,121,23,0,73,40,106,96,18,100,0,52,11,61,87,90,83,15,94,111,52,137,14,10,58,48,81,110,96,49,45,37,0,12,0,67,9,17,105,96,24,33,184,57,101,52,88,55,57,0,29,0,20,0,100,1,14,3,17,137,110,0,81,118,135,52,59,77,96,1,47,6,52,0,30,1,52,0,26,42,12,24,2,32,4,59,110,19,42,0,39,13,66,102,119,222,80,55,59,52,33,7,11,2,23,28,57,108,66,47,1,20,2,12,65,9,8,18,17,1,37,69,23,63,20,82,59,0,68,1,33,44,135,30,31,54,51,93,63,95,40,157,30,8,25,54,15,88,3,60,74,1,49,76,28,88,60,110,20,49,58,88,108,29,76,0,26,0,0,0,0,90,14,68,63,86,99,82,97,78,21,85,19,104,93,0,1,18,1,54,0,54,78,1,10,74,15,50,73,68,71,0,7,0,44,1,53,0,40,81,0,19,0,40,16,23,116,47,92,74,0,77,68,18,2,92,34,111,140,31,43,3,2,4,0,2,1,0,13,91,25,101,63,69,28,1,2,9,0,2,3,1,1,2,2,40,86,124,33,48,53,0,3,7,54,1,2,53,0,32,0,14,0,39,0,38,0,99,11,47,91,66,68,147,17,64,16,39,0,0,0,30,0,13,41,0,18,24,68,20,111,63,93,42,77,2,16,0,7,0,48,70,0,11,38,46,0,29,0,13,0,6,7,73,47,17,48,13,22,3,42,8,31,61,71,66,0,16,0,27,1,53,86,143,11,49,49,70,100,59,47,12,0,21,0,0,0,0,0,0,0,32,44,26,33,2,28,0,0,0,14,2,2,36,40,10,26,4,27,3,3,0,14,10,14,56,20,89,69,92,2,73,5,89,22,103,49,63,97,5,54,31,128,62,49,54,90,0,38,1,90,0,23,2,97,29,4,81,60,6,88,15,0,0,4,62,21,34,39,8,45,0,24,0,134,8,35,117,29,1,74,40,115,94,20,80,0,55,8,70,81,99,72,13,94,108,49,140,13,10,57,50,89,108,102,56,63,33,0,16,0,63,9,10,53,113,34,36,131,49,102,49,76,38,42,6,46,0,20,0,88,1,14,3,18,124,99,5,83,128,207,51,58,139,82,0,60,6,55,0,34,2,63,0,25,41,14,36,4,36,3,58,100,16,39,0,43,22,136,83,12,19,1,14,11,39,56,26,14,1,34,72,23,57,20,62,60,1,68,0,30,45,137,29,30,51,52,93,63,95,39,157,31,5,30,53,18,87,2,63,73,0,51,74,30,96,64,116,24,51,57,89,108,29,77,0,27,0,0,0,0,93,13,62,62,92,101,68,92,75,18,86,20,104,85,0,1,20,1,53,0,55,81,1,16,79,4,59,70,66,69,0,6,0,40,0,36,0,40,83,0,22,0,47,20,24,118,54,89,76,0,83,61,16,1,92,32,104,140,28,45,4,2,4,0,1,1,0,10,94,27,101,54,72,24,1,2,8,0,2,2,2,1,2,1,37,81,127,40,44,49,2,3,9,61,1,2,54,0,29,0,28,0,39,0,43,0,99,10,49,85,70,47,154,30,62,14,37,0,0,0,35,0,13,44,0,21,23,69,20,103,94,95,43,87,2,18,0,4,0,47,64,6,62,91,41,1,29,0,1,0,6,7,86,28,2,38,4,24,1,53,34,44,114,66,71,6,8,0,27,1,55,89,136,11,23,38,73,33,19,48,10,0,9,0,0,0,0,0,0,0,55,43,24,32,2,39,0,0,0,15,3,2,32,40,12,28,4,25,4,3,0,13,7,14,47,7,85,72,70,4,82,5,88,19,102,49,60,101,3,58,34,115,76,48,47,101,0,40,1,92,0,26,2,98,28,6,76,62,15,98,7,0,0,6,48,21,70,43,14,49,0,44,0,108,4,37,121,52,0,73,41,137,93,19,89,0,48,7,56,82,105,81,13,94,103,41,136,9,10,60,51,86,109,92,51,45,36,0,12,0,65,10,6,95,82,29,28,158,57,104,51,100,45,38,3,32,0,22,0,112,3,14,3,19,134,108,7,92,168,147,1,60,6,53,0,32,4,58,0,24,40,14,33,0,44,10,68,108,19,41,0,42,44,128

B-factor: mean 30.08, std 12.83, range [7.1, 127.47]

Sequence (1710 aa):
LYFQGAMALEEIKNGTDISTLDIRKFNLNINNVSVLSKSQSVDQFHLSNPHYEYLSGGAYPGEMENFTLKVDKSKKQDQVFENPLSLKFTNIGTVNGKQVDAYLNFNKVTLHYLNTAQAESEMNSAQKSTVEFFSISELWESNAFEIGNVPYVDANHDYIMNKAFWIDADVTAEIRYADGTETDLKLVMKPTDIDAIDANNLKETFYVKNYQNDVNLRLMNNANVLVQEEASDRTSWIATQITGGSYNENNVSGLALRSNSNSMNFGYSSTETCSAVFGLYIEKIDPRPVLEVDPAEIPAKDGQDVTYKATFKVPVPGKDILAAPSSIEMVQKFDERLDYKELKVESGGVTLQEGRDYTIEKTGQTVTVKMTPEYLKGNSSSDIIITYKTATNKKVEESEKIDNTVTLHVDNLSAPSNQVSTALLYPTTENLYFQGAMALEEIKNGTDISTLDIRKFNLNINNVSVLSKSQSVDQFHLSNPHYEYLSGGAYPGEMENFTLKVDKSKKQDQVFENPLSLKFTNIGTVNGKQVDAYLNFNKVTLHYLNTAQAESEMNSAQKSTVEFFSISELWESNAFEIGNVPYVDANHDYIMNKAFWIDADVTAEIRYADGTETDLKLVMKPTDIDAIDANNLKETFYVKNYQNDVNLRLMNNANVLVQEEASDRTSWIATQITGGSYNENNVSGLALRSNSNSMNFGYSSTETCSAVFGLYIEKIDPRPVLEVDPAEIPAKDGQDVTYKATFKVPVPGKDILAAPSSIEMVQKFDERLDYKELKVESGGVTLQEGRDYTIEKTGQTVTVKMTPEYLKGNSSSDIIITYKTATNKKVEEKGSEKIDNTVTLHVDNLSAPSNQVSTALLYEKIPTTENLYFQGAMALEEIKNGTDISTLDIRKFNLNINNVSVLSKSQSVDQFHLSNPHYEYLSGGAYPGEMENFTLKVDKSKKQDQVFENPLSLKFTNIGTVNGKQVDAYLNFNKVTLHYLNTAQAESEMNSAQKSTVEFFSISELWESNAFEIGNVPYVDANHDYIMNKAFWIDADVTAEIRYADGTETDLKLVMKPTDIDAIDANNLKETFYVKNYQNDVNLRLMNNANVLVQEEASDRTSWIATQITGGSYNENNVSGLALRSNSNSMNFGYSSTETCSAVFGLYIEKIDPRPVLEVDPAEIPAKDGQDVTYKATFKVPVPGKDILAAPSSIEMVQKFDERLDYKELKVESGGVTLQEGRDYTIEKTGQTVTVKMTPEYLKGNSSSDIIITYKTATNKKVEEKGSEKIDNTVTLHVDNLSAPSNQVSTALLALEEIKNGTDISTLDIRKFNLNINNVSVLSKSQSVDQFHLSNPHYEYLSGGAYPGEMENFTLKVDKSKKQDQVFENPLSLKFTNIGTVNGKQVDAYLNFNKVTLHYLNTAQAESEMNSAQKSTVEFFSISELWESNAFEIGNVPYVDANHDYIMNKAFWIDADVTAEIRYADGTETDLKLVMKPTDIDAIDANNLKETFYVKNYQNDVNLRLMNNANVLVQEEASDRTSWIATQITGGSYNENNVSGLALRSNSNSMNFGYSSTETCSAVFGLYIEKIDPRPVLEVDPAEIPAKDGQDVTYKATFKVPVPGKDILAAPSSIEMVQKFDERLDYKELKVESGGVTLQEGRDYTIEKTGQTVTVKMTPEYLKGNSSSDIIITYKTATNKKVEEKIDNTVTLHVDNLSAPSNQVSTALL

Secondary structure (DSSP, 8-state):
-TTS-TTSEEEEEES--GGG--PEEP---TTTEEEEEE-TTEEEEEEESPEESSTTSPB--SEEEEEEEE--TT--S-EEEEEEEEEEEEEEEEETTEEEEEEEEEEEEEEEE--SHHHHHHHH-SS--EEEEEEEESSSSTTEEEEES--EEBTTB--B-SSSEEEEEEEEEEEEETTSS------EE-------B-TT--B-EEEEETHHHHEEEEEEETT---EEEE-SSEEEEE--S---SHHHHHHTS--EEEESSSEEEEEEE--SS-EEEE--EE----SPPEEEEE-SEEESSTT-EEEEEEEEPPPPBTTTBSS--S-EEEEEE--TTEEEEEEEEEETTEE--BTTTEEEEEETTEEEEEE-HHHHHTT--S-EEEEEEEEE-TTTT---EEEE-EEEEETTEEEE---EEEEEE-/--EEEEEEETT--EEEEEES--GGG--PEEP---TTTEEEEEE-TTEEEEEEESPEESSTTSPB--SEEEEEEEE--TT--S-EEEEEEEEEEEEEEEEETTEEEEEEEEEEEEEEEE--SHHHHHHHH-SS--EEEEEEEESSSSTTEEEEES--EEBTTB--BPSSSEEEEEEEEEEEEETT-S------EE-------B-TT--B-EEEEETHHHHEEEEEEETT--PEEEE-SSEEEEE--S---SHHHHHHTS--EEEESSSEEEEEEE--SS-EEEE--EE----SPPEEEEE-SEEES-SS-EEEEEEEEPPPPBTTTBSS--S-EEEEEE--TTEEEEEEEEEETTEE--BTTTEEEEEETTEEEEEE-HHHHHTT--S-EEEEEEEEE-GGGGS---SPEEE-EEEEETTEEEE---EEEEEE---/---EEEEEEETT--EEEEEES--GGG--PEEP---TTTEEEEEE-TTEEEEEEES-EESSSSS-B--SEEEEEEEE--TT--S-EEEEEEEEEEEEEEEEETTEEEEEEEEEEEEEEEE--SHHHHHHHH-TT--EEEEEEEE-SSSSSEEEEES--EEBTTB--BPSSSEEEEEEEEEEEEETT--------EE-------B-TT--B-EEEEETHHHHEEEEEEETT---EEEE-SSEEEEE--S---SHHHHHHTT--EEEESSSEEEEEEE--SS-EEEE--EE----SPPEEEEE-SEE-S-TT-EEEEEEEEPPPPBTTTBSS--S-EEEEEE--TTEEEEEEEEEETTEE--BTTTEEEEEETTEEEEEE-HHHHSSS----EEEEEEEEE-GGGGSSS-SEEEE-EEEEETTEEEE---EEEEE-/-EEEEEES--GGG--PEEP---TTTEEEEEE-TTEEEEEEESPEESSTTSPB--SEEEEEEEE--TT--S-EEEEEEEEEEEEEEEEETTEEEEEEEEEEEEEEEE--SHHHHHHHH-SS--EEEEEEEESSSSTTEEEEES--EE-GGG--BPSSSEEEEEEEEEEEEETT-S------EE-------B-TT--B-EEEEETHHHHEEEEEEETT---EEEE-SSEEEEE--S---SHHHHHHTS--EEEESSSEEEEEEE--SS-EEEE--EE---SSPPEEEEE-SEE-S-TT-EEEEEEEEPPP-BTTTBSS--S-EEEEEEPPTTEEEEEEEEEBTTB---BTTTEEEEEETTEEEEEE-HHHHHH---S-EEEEEEEEE-GGG---EEE-EEEEETTEEEE---EEEEE-

Organism: Streptococcus gordonii (strain Challis / ATCC 35105 / BCRC 15272 / CH1 / DL1 / V288) (NCBI:txid467705)

InterPro domains:
  IPR019931 LPXTG cell wall anchor motif [PF00746] (1604-1640)
  IPR019931 LPXTG cell wall anchor motif [PS50847] (1611-1643)
  IPR026466 Fimbrial isopeptide formation D2 domain [TIGR04226] (328-441)
  IPR041030 SHIRT domain [PF18655] (456-535)
  IPR041030 SHIRT domain [PF18655] (539-619)
  IPR041030 SHIRT domain [PF18655] (623-703)
  IPR041030 SHIRT domain [PF18655] (707-787)
  IPR041030 SHIRT domain [PF18655] (791-871)
  IPR041030 SHIRT domain [PF18655] (875-955)
  IPR041030 SHIRT domain [PF18655] (959-1039)
  IPR041030 SHIRT domain [PF18655] (1043-1123)
  IPR041030 SHIRT domain [PF18655] (1127-1207)
  IPR041030 SHIRT domain [PF18655] (1216-1295)
  IPR041030 SHIRT domain [PF18655] (1304-1383)
  IPR041030 SHIRT domain [PF18655] (1392-1471)
  IPR041030 SHIRT domain [PF18655] (1477-1557)
  IPR043630 Sgo0707, N-terminal domain [PF18873] (36-310)
  IPR046473 Sgo0707-like, N2 domain [PF20623] (315-452)